Protein 1S6D (pdb70)

Organism: Helianthus annuus (NCBI:txid4232)

Secondary structure (DSSP, 8-state):
-------SSSHHHHHHHT-STTHHHHHHTTTTSS----SSS------SHHHHHHHHHS-GGGSSHHHHHHTTSTT-SSTHHHHHHHHHHHHHHTTSSSS-S--

Structure (mmCIF, N/CA/C/O backbone):
data_1S6D
#
_entry.id   1S6D
#
loop_
_atom_site.group_PDB
_atom_site.id
_atom_site.type_symbol
_atom_site.label_atom_id
_atom_site.label_alt_id
_atom_site.label_comp_id
_atom_site.label_asym_id
_atom_site.label_entity_id
_atom_site.label_seq_id
_atom_site.pdbx_PDB_ins_code
_atom_site.Cartn_x
_atom_site.Cartn_y
_atom_site.Cartn_z
_atom_site.occupancy
_atom_site.B_iso_or_equiv
_atom_site.auth_seq_id
_atom_site.auth_comp_id
_atom_site.auth_asym_id
_atom_site.auth_atom_id
_atom_site.pdbx_PDB_model_num
ATOM 1 N N . PRO A 1 1 ? 0.098 -8.539 14.128 1.00 0.00 1 PRO A N 1
ATOM 2 C CA . PRO A 1 1 ? -0.387 -7.532 13.142 1.00 0.00 1 PRO A CA 1
ATOM 3 C C . PRO A 1 1 ? 0.216 -7.733 11.758 1.00 0.00 1 PRO A C 1
ATOM 4 O O . PRO A 1 1 ? -0.416 -7.407 10.765 1.00 0.00 1 PRO A O 1
ATOM 15 N N . TYR A 1 2 ? 1.435 -8.250 11.698 1.00 0.00 2 TYR A N 1
ATOM 16 C CA . TYR A 1 2 ? 2.167 -8.492 10.475 1.00 0.00 2 TYR A CA 1
ATOM 17 C C . TYR A 1 2 ? 2.995 -9.765 10.571 1.00 0.00 2 TYR A C 1
ATOM 18 O O . TYR A 1 2 ? 2.892 -10.494 11.555 1.00 0.00 2 TYR A O 1
ATOM 36 N N . GLY A 1 3 ? 3.838 -9.975 9.567 1.00 0.00 3 GLY A N 1
ATOM 37 C CA . GLY A 1 3 ? 4.763 -11.086 9.548 1.00 0.00 3 GLY A CA 1
ATOM 38 C C . GLY A 1 3 ? 6.133 -10.707 9.023 1.00 0.00 3 GLY A C 1
ATOM 39 O O . GLY A 1 3 ? 6.430 -9.547 8.756 1.00 0.00 3 GLY A O 1
ATOM 43 N N . ARG A 1 4 ? 6.996 -11.693 8.826 1.00 0.00 4 ARG A N 1
ATOM 44 C CA . ARG A 1 4 ? 8.339 -11.453 8.317 1.00 0.00 4 ARG A CA 1
ATOM 45 C C . ARG A 1 4 ? 8.606 -12.348 7.124 1.00 0.00 4 ARG A C 1
ATOM 46 O O . ARG A 1 4 ? 8.681 -13.556 7.256 1.00 0.00 4 ARG A O 1
ATOM 67 N N . GLY A 1 5 ? 8.770 -11.746 5.955 1.00 0.00 5 GLY A N 1
ATOM 68 C CA . GLY A 1 5 ? 9.024 -12.498 4.736 1.00 0.00 5 GLY A CA 1
ATOM 69 C C . GLY A 1 5 ? 9.664 -11.611 3.694 1.00 0.00 5 GLY A C 1
ATOM 70 O O . GLY A 1 5 ? 8.994 -10.779 3.084 1.00 0.00 5 GLY A O 1
ATOM 74 N N . ARG A 1 6 ? 10.991 -11.702 3.571 1.00 0.00 6 ARG A N 1
ATOM 75 C CA . ARG A 1 6 ? 11.729 -10.936 2.572 1.00 0.00 6 ARG A CA 1
ATOM 76 C C . ARG A 1 6 ? 11.890 -11.724 1.289 1.00 0.00 6 ARG A C 1
ATOM 77 O O . ARG A 1 6 ? 11.825 -12.947 1.310 1.00 0.00 6 ARG A O 1
ATOM 98 N N . THR A 1 7 ? 12.152 -11.013 0.201 1.00 0.00 7 THR A N 1
ATOM 99 C CA . THR A 1 7 ? 12.339 -11.624 -1.108 1.00 0.00 7 THR A CA 1
ATOM 100 C C . THR A 1 7 ? 12.689 -10.563 -2.137 1.00 0.00 7 THR A C 1
ATOM 101 O O . THR A 1 7 ? 12.443 -9.374 -1.910 1.00 0.00 7 THR A O 1
ATOM 112 N N . GLU A 1 8 ? 13.308 -10.986 -3.230 1.00 0.00 8 GLU A N 1
ATOM 113 C CA . GLU A 1 8 ? 13.687 -10.101 -4.312 1.00 0.00 8 GLU A CA 1
ATOM 114 C C . GLU A 1 8 ? 12.454 -9.429 -4.916 1.00 0.00 8 GLU A C 1
ATOM 115 O O . GLU A 1 8 ? 11.294 -9.728 -4.596 1.00 0.00 8 GLU A O 1
ATOM 127 N N . SER A 1 9 ? 12.698 -8.477 -5.807 1.00 0.00 9 SER A N 1
ATOM 128 C CA . SER A 1 9 ? 11.637 -7.747 -6.469 1.00 0.00 9 SER A CA 1
ATOM 129 C C . SER A 1 9 ? 10.698 -8.716 -7.181 1.00 0.00 9 SER A C 1
ATOM 130 O O . SER A 1 9 ? 11.122 -9.598 -7.922 1.00 0.00 9 SER A O 1
ATOM 138 N N . GLY A 1 10 ? 9.398 -8.548 -6.967 1.00 0.00 10 GLY A N 1
ATOM 139 C CA . GLY A 1 10 ? 8.418 -9.421 -7.580 1.00 0.00 10 GLY A CA 1
ATOM 140 C C . GLY A 1 10 ? 7.077 -8.777 -7.481 1.00 0.00 10 GLY A C 1
ATOM 141 O O . GLY A 1 10 ? 6.790 -7.909 -8.288 1.00 0.00 10 GLY A O 1
ATOM 145 N N . CYS A 1 11 ? 6.260 -9.154 -6.490 1.00 0.00 11 CYS A N 1
ATOM 146 C CA . CYS A 1 11 ? 4.909 -8.640 -6.312 1.00 0.00 11 CYS A CA 1
ATOM 147 C C . CYS A 1 11 ? 4.890 -7.141 -6.459 1.00 0.00 11 CYS A C 1
ATOM 148 O O . CYS A 1 11 ? 4.126 -6.662 -7.254 1.00 0.00 11 CYS A O 1
ATOM 155 N N . TYR A 1 12 ? 5.803 -6.435 -5.797 1.00 0.00 12 TYR A N 1
ATOM 156 C CA . TYR A 1 12 ? 6.008 -5.008 -5.966 1.00 0.00 12 TYR A CA 1
ATOM 157 C C . TYR A 1 12 ? 5.983 -4.539 -7.411 1.00 0.00 12 TYR A C 1
ATOM 158 O O . TYR A 1 12 ? 5.201 -3.670 -7.755 1.00 0.00 12 TYR A O 1
ATOM 176 N N . GLN A 1 13 ? 6.795 -5.176 -8.248 1.00 0.00 13 GLN A N 1
ATOM 177 C CA . GLN A 1 13 ? 6.811 -4.895 -9.665 1.00 0.00 13 GLN A CA 1
ATOM 178 C C . GLN A 1 13 ? 5.441 -5.142 -10.308 1.00 0.00 13 GLN A C 1
ATOM 179 O O . GLN A 1 13 ? 5.006 -4.435 -11.193 1.00 0.00 13 GLN A O 1
ATOM 193 N N . GLN A 1 14 ? 4.739 -6.189 -9.891 1.00 0.00 14 GLN A N 1
ATOM 194 C CA . GLN A 1 14 ? 3.377 -6.426 -10.343 1.00 0.00 14 GLN A CA 1
ATOM 195 C C . GLN A 1 14 ? 2.356 -5.482 -9.707 1.00 0.00 14 GLN A C 1
ATOM 196 O O . GLN A 1 14 ? 1.222 -5.400 -10.153 1.00 0.00 14 GLN A O 1
ATOM 210 N N . MET A 1 15 ? 2.736 -4.794 -8.641 1.00 0.00 15 MET A N 1
ATOM 211 C CA . MET A 1 15 ? 1.905 -3.888 -7.911 1.00 0.00 15 MET A CA 1
ATOM 212 C C . MET A 1 15 ? 1.786 -2.617 -8.677 1.00 0.00 15 MET A C 1
ATOM 213 O O . MET A 1 15 ? 0.679 -2.231 -8.911 1.00 0.00 15 MET A O 1
ATOM 227 N N . GLU A 1 16 ? 2.864 -1.926 -9.001 1.00 0.00 16 GLU A N 1
ATOM 228 C CA . GLU A 1 16 ? 2.813 -0.688 -9.775 1.00 0.00 16 GLU A CA 1
ATOM 229 C C . GLU A 1 16 ? 1.972 -0.839 -11.044 1.00 0.00 16 GLU A C 1
ATOM 230 O O . GLU A 1 16 ? 1.174 0.034 -11.377 1.00 0.00 16 GLU A O 1
ATOM 242 N N . GLU A 1 17 ? 2.079 -2.002 -11.695 1.00 0.00 17 GLU A N 1
ATOM 243 C CA . GLU A 1 17 ? 1.297 -2.295 -12.883 1.00 0.00 17 GLU A CA 1
ATOM 244 C C . GLU A 1 17 ? -0.188 -2.451 -12.555 1.00 0.00 17 GLU A C 1
ATOM 245 O O . GLU A 1 17 ? -1.066 -2.190 -13.377 1.00 0.00 17 GLU A O 1
ATOM 257 N N . ALA A 1 18 ? -0.489 -2.857 -11.326 1.00 0.00 18 ALA A N 1
ATOM 258 C CA . ALA A 1 18 ? -1.830 -3.005 -10.830 1.00 0.00 18 ALA A CA 1
ATOM 259 C C . ALA A 1 18 ? -2.000 -2.305 -9.505 1.00 0.00 18 ALA A C 1
ATOM 260 O O . ALA A 1 18 ? -2.447 -2.948 -8.561 1.00 0.00 18 ALA A O 1
ATOM 267 N N . GLU A 1 19 ? -1.633 -1.026 -9.409 1.00 0.00 19 GLU A N 1
ATOM 268 C CA . GLU A 1 19 ? -1.644 -0.230 -8.191 1.00 0.00 19 GLU A CA 1
ATOM 269 C C . GLU A 1 19 ? -2.885 -0.533 -7.348 1.00 0.00 19 GLU A C 1
ATOM 270 O O . GLU A 1 19 ? -3.976 0.018 -7.540 1.00 0.00 19 GLU A O 1
ATOM 282 N N . MET A 1 20 ? -2.735 -1.480 -6.421 1.00 0.00 20 MET A N 1
ATOM 283 C CA . MET A 1 20 ? -3.870 -2.034 -5.716 1.00 0.00 20 MET A CA 1
ATOM 284 C C . MET A 1 20 ? -4.039 -1.154 -4.505 1.00 0.00 20 MET A C 1
ATOM 285 O O . MET A 1 20 ? -5.128 -0.698 -4.176 1.00 0.00 20 MET A O 1
ATOM 299 N N . LEU A 1 21 ? -2.926 -0.832 -3.840 1.00 0.00 21 LEU A N 1
ATOM 300 C CA . LEU A 1 21 ? -2.935 -0.060 -2.627 1.00 0.00 21 LEU A CA 1
ATOM 301 C C . LEU A 1 21 ? -2.492 1.335 -2.988 1.00 0.00 21 LEU A C 1
ATOM 302 O O . LEU A 1 21 ? -1.609 1.908 -2.369 1.00 0.00 21 LEU A O 1
ATOM 318 N N . ASN A 1 22 ? -3.153 1.898 -3.995 1.00 0.00 22 ASN A N 1
ATOM 319 C CA . ASN A 1 22 ? -2.865 3.250 -4.421 1.00 0.00 22 ASN A CA 1
ATOM 320 C C . ASN A 1 22 ? -4.065 4.144 -4.151 1.00 0.00 22 ASN A C 1
ATOM 321 O O . ASN A 1 22 ? -3.949 5.278 -3.698 1.00 0.00 22 ASN A O 1
ATOM 332 N N . HIS A 1 23 ? -5.261 3.590 -4.354 1.00 0.00 23 HIS A N 1
ATOM 333 C CA . HIS A 1 23 ? -6.488 4.334 -4.174 1.00 0.00 23 HIS A CA 1
ATOM 334 C C . HIS A 1 23 ? -6.872 4.333 -2.708 1.00 0.00 23 HIS A C 1
ATOM 335 O O . HIS A 1 23 ? -7.187 5.384 -2.160 1.00 0.00 23 HIS A O 1
ATOM 350 N N . CYS A 1 24 ? -6.781 3.159 -2.065 1.00 0.00 24 CYS A N 1
ATOM 351 C CA . CYS A 1 24 ? -7.010 3.061 -0.638 1.00 0.00 24 CYS A CA 1
ATOM 352 C C . CYS A 1 24 ? -5.998 3.912 0.116 1.00 0.00 24 CYS A C 1
ATOM 353 O O . CYS A 1 24 ? -6.240 4.225 1.259 1.00 0.00 24 CYS A O 1
ATOM 360 N N . GLY A 1 25 ? -4.897 4.305 -0.521 1.00 0.00 25 GLY A N 1
ATOM 361 C CA . GLY A 1 25 ? -3.921 5.177 0.049 1.00 0.00 25 GLY A CA 1
ATOM 362 C C . GLY A 1 25 ? -4.407 6.597 0.087 1.00 0.00 25 GLY A C 1
ATOM 363 O O . GLY A 1 25 ? -4.225 7.220 1.108 1.00 0.00 25 GLY A O 1
ATOM 367 N N . MET A 1 26 ? -5.056 7.098 -0.960 1.00 0.00 26 MET A N 1
ATOM 368 C CA . MET A 1 26 ? -5.557 8.456 -1.017 1.00 0.00 26 MET A CA 1
ATOM 369 C C . MET A 1 26 ? -6.495 8.732 0.131 1.00 0.00 26 MET A C 1
ATOM 370 O O . MET A 1 26 ? -6.359 9.761 0.747 1.00 0.00 26 MET A O 1
ATOM 384 N N . TYR A 1 27 ? -7.372 7.792 0.474 1.00 0.00 27 TYR A N 1
ATOM 385 C CA . TYR A 1 27 ? -8.283 7.918 1.597 1.00 0.00 27 TYR A CA 1
ATOM 386 C C . TYR A 1 27 ? -7.544 8.145 2.912 1.00 0.00 27 TYR A C 1
ATOM 387 O O . TYR A 1 27 ? -8.003 8.860 3.793 1.00 0.00 27 TYR A O 1
ATOM 405 N N . LEU A 1 28 ? -6.362 7.553 3.032 1.00 0.00 28 LEU A N 1
ATOM 406 C CA . LEU A 1 28 ? -5.549 7.663 4.222 1.00 0.00 28 LEU A CA 1
ATOM 407 C C . LEU A 1 28 ? -4.615 8.849 4.072 1.00 0.00 28 LEU A C 1
ATOM 408 O O . LEU A 1 28 ? -4.262 9.462 5.063 1.00 0.00 28 LEU A O 1
ATOM 424 N N . MET A 1 29 ? -4.280 9.231 2.842 1.00 0.00 29 MET A N 1
ATOM 425 C CA . MET A 1 29 ? -3.439 10.343 2.492 1.00 0.00 29 MET A CA 1
ATOM 426 C C . MET A 1 29 ? -4.241 11.605 2.243 1.00 0.00 29 MET A C 1
ATOM 427 O O . MET A 1 29 ? -3.689 12.612 1.816 1.00 0.00 29 MET A O 1
ATOM 441 N N . LYS A 1 30 ? -5.533 11.564 2.548 1.00 0.00 30 LYS A N 1
ATOM 442 C CA . LYS A 1 30 ? -6.418 12.681 2.342 1.00 0.00 30 LYS A CA 1
ATOM 443 C C . LYS A 1 30 ? -6.367 13.545 3.582 1.00 0.00 30 LYS A C 1
ATOM 444 O O . LYS A 1 30 ? -6.736 14.694 3.552 1.00 0.00 30 LYS A O 1
ATOM 463 N N . ASN A 1 31 ? -5.901 13.024 4.708 1.00 0.00 31 ASN A N 1
ATOM 464 C CA . ASN A 1 31 ? -5.711 13.807 5.912 1.00 0.00 31 ASN A CA 1
ATOM 465 C C . ASN A 1 31 ? -4.229 13.982 6.203 1.00 0.00 31 ASN A C 1
ATOM 466 O O . ASN A 1 31 ? -3.865 14.676 7.148 1.00 0.00 31 ASN A O 1
ATOM 477 N N . LEU A 1 32 ? -3.376 13.287 5.443 1.00 0.00 32 LEU A N 1
ATOM 478 C CA . LEU A 1 32 ? -1.945 13.402 5.604 1.00 0.00 32 LEU A CA 1
ATOM 479 C C . LEU A 1 32 ? -1.419 14.668 4.930 1.00 0.00 32 LEU A C 1
ATOM 480 O O . LEU A 1 32 ? -0.342 15.140 5.272 1.00 0.00 32 LEU A O 1
ATOM 496 N N . GLY A 1 33 ? -2.193 15.238 4.007 1.00 0.00 33 GLY A N 1
ATOM 497 C CA . GLY A 1 33 ? -1.822 16.447 3.305 1.00 0.00 33 GLY A CA 1
ATOM 498 C C . GLY A 1 33 ? -2.969 16.941 2.449 1.00 0.00 33 GLY A C 1
ATOM 499 O O . GLY A 1 33 ? -2.969 16.762 1.237 1.00 0.00 33 GLY A O 1
ATOM 503 N N . GLU A 1 34 ? -3.961 17.556 3.087 1.00 0.00 34 GLU A N 1
ATOM 504 C CA . GLU A 1 34 ? -5.097 18.112 2.369 1.00 0.00 34 GLU A CA 1
ATOM 505 C C . GLU A 1 34 ? -5.700 19.252 3.153 1.00 0.00 34 GLU A C 1
ATOM 506 O O . GLU A 1 34 ? -5.822 19.159 4.380 1.00 0.00 34 GLU A O 1
ATOM 518 N N . ARG A 1 35 ? -5.968 20.369 2.469 1.00 0.00 35 ARG A N 1
ATOM 519 C CA . ARG A 1 35 ? -6.561 21.544 3.078 1.00 0.00 35 ARG A CA 1
ATOM 520 C C . ARG A 1 35 ? -7.886 21.162 3.731 1.00 0.00 35 ARG A C 1
ATOM 521 O O . ARG A 1 35 ? -8.922 21.246 3.097 1.00 0.00 35 ARG A O 1
ATOM 542 N N . SER A 1 36 ? -7.847 20.850 5.028 1.00 0.00 36 SER A N 1
ATOM 543 C CA . SER A 1 36 ? -9.035 20.428 5.751 1.00 0.00 36 SER A CA 1
ATOM 544 C C . SER A 1 36 ? -10.101 21.499 5.623 1.00 0.00 36 SER A C 1
ATOM 545 O O . SER A 1 36 ? -11.275 21.162 5.543 1.00 0.00 36 SER A O 1
ATOM 553 N N . GLN A 1 37 ? -9.668 22.776 5.580 1.00 0.00 37 GLN A N 1
ATOM 554 C CA . GLN A 1 37 ? -10.548 23.905 5.368 1.00 0.00 37 GLN A CA 1
ATOM 555 C C . GLN A 1 37 ? -11.660 23.580 4.366 1.00 0.00 37 GLN A C 1
ATOM 556 O O . GLN A 1 37 ? -11.419 23.226 3.217 1.00 0.00 37 GLN A O 1
ATOM 570 N N . VAL A 1 38 ? -12.895 23.681 4.828 1.00 0.00 38 VAL A N 1
ATOM 571 C CA . VAL A 1 38 ? -14.047 23.338 4.019 1.00 0.00 38 VAL A CA 1
ATOM 572 C C . VAL A 1 38 ? -15.149 24.332 4.336 1.00 0.00 38 VAL A C 1
ATOM 573 O O . VAL A 1 38 ? -15.541 24.528 5.481 1.00 0.00 38 VAL A O 1
ATOM 586 N N . SER A 1 39 ? -15.549 25.093 3.327 1.00 0.00 39 SER A N 1
ATOM 587 C CA . SER A 1 39 ? -16.661 26.024 3.468 1.00 0.00 39 SER A CA 1
ATOM 588 C C . SER A 1 39 ? -17.997 25.276 3.558 1.00 0.00 39 SER A C 1
ATOM 589 O O . SER A 1 39 ? -18.781 25.521 4.480 1.00 0.00 39 SER A O 1
ATOM 597 N N . PRO A 1 40 ? -18.299 24.430 2.542 1.00 0.00 40 PRO A N 1
ATOM 598 C CA . PRO A 1 40 ? -19.538 23.684 2.483 1.00 0.00 40 PRO A CA 1
ATOM 599 C C . PRO A 1 40 ? -19.522 22.544 3.482 1.00 0.00 40 PRO A C 1
ATOM 600 O O . PRO A 1 40 ? -18.737 22.545 4.416 1.00 0.00 40 PRO A O 1
ATOM 611 N N . ARG A 1 41 ? -20.456 21.598 3.314 1.00 0.00 41 ARG A N 1
ATOM 612 C CA . ARG A 1 41 ? -20.543 20.425 4.154 1.00 0.00 41 ARG A CA 1
ATOM 613 C C . ARG A 1 41 ? -19.172 19.776 4.241 1.00 0.00 41 ARG A C 1
ATOM 614 O O . ARG A 1 41 ? -18.458 19.979 5.210 1.00 0.00 41 ARG A O 1
ATOM 635 N N . MET A 1 42 ? -18.854 18.946 3.254 1.00 0.00 42 MET A N 1
ATOM 636 C CA . MET A 1 42 ? -17.642 18.154 3.254 1.00 0.00 42 MET A CA 1
ATOM 637 C C . MET A 1 42 ? -17.291 17.811 1.829 1.00 0.00 42 MET A C 1
ATOM 638 O O . MET A 1 42 ? -17.833 18.459 0.926 1.00 0.00 42 MET A O 1
ATOM 652 N N . ARG A 1 43 ? -16.451 16.795 1.628 1.00 0.00 43 ARG A N 1
ATOM 653 C CA . ARG A 1 43 ? -16.013 16.299 0.338 1.00 0.00 43 ARG A CA 1
ATOM 654 C C . ARG A 1 43 ? -14.830 15.371 0.476 1.00 0.00 43 ARG A C 1
ATOM 655 O O . ARG A 1 43 ? -13.787 15.792 0.966 1.00 0.00 43 ARG A O 1
ATOM 676 N N . GLU A 1 44 ? -14.950 14.190 -0.122 1.00 0.00 44 GLU A N 1
ATOM 677 C CA . GLU A 1 44 ? -13.927 13.156 -0.018 1.00 0.00 44 GLU A CA 1
ATOM 678 C C . GLU A 1 44 ? -14.451 11.842 -0.573 1.00 0.00 44 GLU A C 1
ATOM 679 O O . GLU A 1 44 ? -15.452 11.295 -0.116 1.00 0.00 44 GLU A O 1
ATOM 691 N N . GLU A 1 45 ? -13.841 11.390 -1.662 1.00 0.00 45 GLU A N 1
ATOM 692 C CA . GLU A 1 45 ? -14.199 10.112 -2.257 1.00 0.00 45 GLU A CA 1
ATOM 693 C C . GLU A 1 45 ? -13.927 8.929 -1.315 1.00 0.00 45 GLU A C 1
ATOM 694 O O . GLU A 1 45 ? -13.469 9.068 -0.186 1.00 0.00 45 GLU A O 1
ATOM 706 N N . ASP A 1 46 ? -14.139 7.715 -1.818 1.00 0.00 46 ASP A N 1
ATOM 707 C CA . ASP A 1 46 ? -13.926 6.509 -1.041 1.00 0.00 46 ASP A CA 1
ATOM 708 C C . ASP A 1 46 ? -13.642 5.353 -1.982 1.00 0.00 46 ASP A C 1
ATOM 709 O O . ASP A 1 46 ? -14.510 4.872 -2.715 1.00 0.00 46 ASP A O 1
ATOM 718 N N . HIS A 1 47 ? -12.380 4.939 -2.067 1.00 0.00 47 HIS A N 1
ATOM 719 C CA . HIS A 1 47 ? -11.994 3.832 -2.923 1.00 0.00 47 HIS A CA 1
ATOM 720 C C . HIS A 1 47 ? -11.518 2.697 -2.046 1.00 0.00 47 HIS A C 1
ATOM 721 O O . HIS A 1 47 ? -10.316 2.445 -1.965 1.00 0.00 47 HIS A O 1
ATOM 736 N N . LYS A 1 48 ? -12.463 1.966 -1.461 1.00 0.00 48 LYS A N 1
ATOM 737 C CA . LYS A 1 48 ? -12.161 0.799 -0.641 1.00 0.00 48 LYS A CA 1
ATOM 738 C C . LYS A 1 48 ? -12.455 -0.486 -1.390 1.00 0.00 48 LYS A C 1
ATOM 739 O O . LYS A 1 48 ? -12.031 -1.559 -0.984 1.00 0.00 48 LYS A O 1
ATOM 758 N N . GLN A 1 49 ? -13.100 -0.360 -2.549 1.00 0.00 49 GLN A N 1
ATOM 759 C CA . GLN A 1 49 ? -13.413 -1.489 -3.389 1.00 0.00 49 GLN A CA 1
ATOM 760 C C . GLN A 1 49 ? -12.442 -1.561 -4.550 1.00 0.00 49 GLN A C 1
ATOM 761 O O . GLN A 1 49 ? -12.261 -2.627 -5.096 1.00 0.00 49 GLN A O 1
ATOM 775 N N . LEU A 1 50 ? -11.781 -0.453 -4.899 1.00 0.00 50 LEU A N 1
ATOM 776 C CA . LEU A 1 50 ? -10.788 -0.434 -5.953 1.00 0.00 50 LEU A CA 1
ATOM 777 C C . LEU A 1 50 ? -9.482 -1.031 -5.434 1.00 0.00 50 LEU A C 1
ATOM 778 O O . LEU A 1 50 ? -8.733 -1.614 -6.185 1.00 0.00 50 LEU A O 1
ATOM 794 N N . CYS A 1 51 ? -9.208 -0.920 -4.135 1.00 0.00 51 CYS A N 1
ATOM 795 C CA . CYS A 1 51 ? -8.035 -1.522 -3.548 1.00 0.00 51 CYS A CA 1
ATOM 796 C C . CYS A 1 51 ? -8.293 -2.987 -3.308 1.00 0.00 51 CYS A C 1
ATOM 797 O O . CYS A 1 51 ? -7.556 -3.797 -3.856 1.00 0.00 51 CYS A O 1
ATOM 804 N N . CYS A 1 52 ? -9.395 -3.321 -2.614 1.00 0.00 52 CYS A N 1
ATOM 805 C CA . CYS A 1 52 ? -9.765 -4.707 -2.358 1.00 0.00 52 CYS A CA 1
ATOM 806 C C . CYS A 1 52 ? -9.931 -5.473 -3.678 1.00 0.00 52 CYS A C 1
ATOM 807 O O . CYS A 1 52 ? -9.902 -6.697 -3.694 1.00 0.00 52 CYS A O 1
ATOM 814 N N . MET A 1 53 ? -10.084 -4.734 -4.785 1.00 0.00 53 MET A N 1
ATOM 815 C CA . MET A 1 53 ? -10.191 -5.279 -6.104 1.00 0.00 53 MET A CA 1
ATOM 816 C C . MET A 1 53 ? -8.845 -5.763 -6.579 1.00 0.00 53 MET A C 1
ATOM 817 O O . MET A 1 53 ? -8.609 -6.957 -6.566 1.00 0.00 53 MET A O 1
ATOM 831 N N . GLN A 1 54 ? -7.976 -4.864 -7.051 1.00 0.00 54 GLN A N 1
ATOM 832 C CA . GLN A 1 54 ? -6.697 -5.229 -7.621 1.00 0.00 54 GLN A CA 1
ATOM 833 C C . GLN A 1 54 ? -5.917 -6.099 -6.663 1.00 0.00 54 GLN A C 1
ATOM 834 O O . GLN A 1 54 ? -5.237 -7.007 -7.111 1.00 0.00 54 GLN A O 1
ATOM 848 N N . LEU A 1 55 ? -6.082 -5.880 -5.357 1.00 0.00 55 LEU A N 1
ATOM 849 C CA . LEU A 1 55 ? -5.478 -6.721 -4.352 1.00 0.00 55 LEU A CA 1
ATOM 850 C C . LEU A 1 55 ? -5.758 -8.203 -4.595 1.00 0.00 55 LEU A C 1
ATOM 851 O O . LEU A 1 55 ? -4.885 -9.030 -4.384 1.00 0.00 55 LEU A O 1
ATOM 867 N N . LYS A 1 56 ? -6.943 -8.528 -5.109 1.00 0.00 56 LYS A N 1
ATOM 868 C CA . LYS A 1 56 ? -7.294 -9.858 -5.550 1.00 0.00 56 LYS A CA 1
ATOM 869 C C . LYS A 1 56 ? -6.600 -10.231 -6.854 1.00 0.00 56 LYS A C 1
ATOM 870 O O . LYS A 1 56 ? -6.210 -11.377 -7.008 1.00 0.00 56 LYS A O 1
ATOM 889 N N . ASN A 1 57 ? -6.529 -9.316 -7.821 1.00 0.00 57 ASN A N 1
ATOM 890 C CA . ASN A 1 57 ? -5.765 -9.536 -9.040 1.00 0.00 57 ASN A CA 1
ATOM 891 C C . ASN A 1 57 ? -4.348 -10.052 -8.763 1.00 0.00 57 ASN A C 1
ATOM 892 O O . ASN A 1 57 ? -3.766 -10.718 -9.613 1.00 0.00 57 ASN A O 1
ATOM 903 N N . LEU A 1 58 ? -3.794 -9.692 -7.603 1.00 0.00 58 LEU A N 1
ATOM 904 C CA . LEU A 1 58 ? -2.516 -10.184 -7.172 1.00 0.00 58 LEU A CA 1
ATOM 905 C C . LEU A 1 58 ? -2.606 -11.587 -6.572 1.00 0.00 58 LEU A C 1
ATOM 906 O O . LEU A 1 58 ? -3.664 -12.129 -6.276 1.00 0.00 58 LEU A O 1
ATOM 922 N N . ASP A 1 59 ? -1.450 -12.207 -6.391 1.00 0.00 59 ASP A N 1
ATOM 923 C CA . ASP A 1 59 ? -1.407 -13.540 -5.825 1.00 0.00 59 ASP A CA 1
ATOM 924 C C . ASP A 1 59 ? -1.600 -13.445 -4.331 1.00 0.00 59 ASP A C 1
ATOM 925 O O . ASP A 1 59 ? -1.165 -12.464 -3.733 1.00 0.00 59 ASP A O 1
ATOM 934 N N . GLU A 1 60 ? -2.123 -14.489 -3.694 1.00 0.00 60 GLU A N 1
ATOM 935 C CA . GLU A 1 60 ? -2.277 -14.533 -2.245 1.00 0.00 60 GLU A CA 1
ATOM 936 C C . GLU A 1 60 ? -0.928 -14.426 -1.535 1.00 0.00 60 GLU A C 1
ATOM 937 O O . GLU A 1 60 ? -0.828 -13.973 -0.398 1.00 0.00 60 GLU A O 1
ATOM 949 N N . LYS A 1 61 ? 0.151 -14.763 -2.250 1.00 0.00 61 LYS A N 1
ATOM 950 C CA . LYS A 1 61 ? 1.495 -14.610 -1.745 1.00 0.00 61 LYS A CA 1
ATOM 951 C C . LYS A 1 61 ? 2.008 -13.197 -1.934 1.00 0.00 61 LYS A C 1
ATOM 952 O O . LYS A 1 61 ? 3.056 -12.882 -1.417 1.00 0.00 61 LYS A O 1
ATOM 971 N N . CYS A 1 62 ? 1.340 -12.364 -2.716 1.00 0.00 62 CYS A N 1
ATOM 972 C CA . CYS A 1 62 ? 1.615 -10.964 -2.915 1.00 0.00 62 CYS A CA 1
ATOM 973 C C . CYS A 1 62 ? 0.706 -10.111 -2.033 1.00 0.00 62 CYS A C 1
ATOM 974 O O . CYS A 1 62 ? 0.680 -8.891 -2.121 1.00 0.00 62 CYS A O 1
ATOM 981 N N . MET A 1 63 ? -0.007 -10.722 -1.102 1.00 0.00 63 MET A N 1
ATOM 982 C CA . MET A 1 63 ? -0.906 -10.013 -0.231 1.00 0.00 63 MET A CA 1
ATOM 983 C C . MET A 1 63 ? -0.330 -9.955 1.167 1.00 0.00 63 MET A C 1
ATOM 984 O O . MET A 1 63 ? -0.885 -10.424 2.129 1.00 0.00 63 MET A O 1
ATOM 998 N N . CYS A 1 64 ? 0.847 -9.389 1.329 1.00 0.00 64 CYS A N 1
ATOM 999 C CA . CYS A 1 64 ? 1.537 -9.322 2.611 1.00 0.00 64 CYS A CA 1
ATOM 1000 C C . CYS A 1 64 ? 2.936 -8.786 2.356 1.00 0.00 64 CYS A C 1
ATOM 1001 O O . CYS A 1 64 ? 3.278 -7.734 2.893 1.00 0.00 64 CYS A O 1
ATOM 1008 N N . PRO A 1 65 ? 3.718 -9.479 1.502 1.00 0.00 65 PRO A N 1
ATOM 1009 C CA . PRO A 1 65 ? 5.077 -9.077 1.193 1.00 0.00 65 PRO A CA 1
ATOM 1010 C C . PRO A 1 65 ? 5.083 -7.913 0.222 1.00 0.00 65 PRO A C 1
ATOM 1011 O O . PRO A 1 65 ? 5.934 -7.039 0.295 1.00 0.00 65 PRO A O 1
ATOM 1022 N N . ALA A 1 66 ? 4.111 -7.885 -0.684 1.00 0.00 66 ALA A N 1
ATOM 1023 C CA . ALA A 1 66 ? 3.986 -6.827 -1.630 1.00 0.00 66 ALA A CA 1
ATOM 1024 C C . ALA A 1 66 ? 3.616 -5.569 -0.888 1.00 0.00 66 ALA A C 1
ATOM 1025 O O . ALA A 1 66 ? 4.308 -4.592 -1.068 1.00 0.00 66 ALA A O 1
ATOM 1032 N N . ILE A 1 67 ? 2.568 -5.579 -0.065 1.00 0.00 67 ILE A N 1
ATOM 1033 C CA . ILE A 1 67 ? 2.122 -4.417 0.684 1.00 0.00 67 ILE A CA 1
ATOM 1034 C C . ILE A 1 67 ? 3.318 -3.627 1.187 1.00 0.00 67 ILE A C 1
ATOM 1035 O O . ILE A 1 67 ? 3.425 -2.458 0.898 1.00 0.00 67 ILE A O 1
ATOM 1051 N N . MET A 1 68 ? 4.261 -4.261 1.870 1.00 0.00 68 MET A N 1
ATOM 1052 C CA . MET A 1 68 ? 5.474 -3.598 2.303 1.00 0.00 68 MET A CA 1
ATOM 1053 C C . MET A 1 68 ? 6.083 -2.719 1.219 1.00 0.00 68 MET A C 1
ATOM 1054 O O . MET A 1 68 ? 6.251 -1.526 1.455 1.00 0.00 68 MET A O 1
ATOM 1068 N N . MET A 1 69 ? 6.347 -3.317 0.059 1.00 0.00 69 MET A N 1
ATOM 1069 C CA . MET A 1 69 ? 6.835 -2.615 -1.096 1.00 0.00 69 MET A CA 1
ATOM 1070 C C . MET A 1 69 ? 5.881 -1.552 -1.628 1.00 0.00 69 MET A C 1
ATOM 1071 O O . MET A 1 69 ? 6.288 -0.548 -2.192 1.00 0.00 69 MET A O 1
ATOM 1085 N N . MET A 1 70 ? 4.580 -1.744 -1.471 1.00 0.00 70 MET A N 1
ATOM 1086 C CA . MET A 1 70 ? 3.582 -0.773 -1.844 1.00 0.00 70 MET A CA 1
ATOM 1087 C C . MET A 1 70 ? 3.859 0.563 -1.180 1.00 0.00 70 MET A C 1
ATOM 1088 O O . MET A 1 70 ? 3.605 1.593 -1.769 1.00 0.00 70 MET A O 1
ATOM 1102 N N . LEU A 1 71 ? 4.313 0.547 0.076 1.00 0.00 71 LEU A N 1
ATOM 1103 C CA . LEU A 1 71 ? 4.579 1.745 0.826 1.00 0.00 71 LEU A CA 1
ATOM 1104 C C . LEU A 1 71 ? 6.028 2.151 0.587 1.00 0.00 71 LEU A C 1
ATOM 1105 O O . LEU A 1 71 ? 6.618 2.836 1.406 1.00 0.00 71 LEU A O 1
ATOM 1121 N N . ASN A 1 72 ? 6.642 1.640 -0.470 1.00 0.00 72 ASN A N 1
ATOM 1122 C CA . ASN A 1 72 ? 7.987 1.963 -0.880 1.00 0.00 72 ASN A CA 1
ATOM 1123 C C . ASN A 1 72 ? 8.002 2.559 -2.275 1.00 0.00 72 ASN A C 1
ATOM 1124 O O . ASN A 1 72 ? 9.070 2.904 -2.775 1.00 0.00 72 ASN A O 1
ATOM 1135 N N . GLU A 1 73 ? 6.829 2.636 -2.905 1.00 0.00 73 GLU A N 1
ATOM 1136 C CA . GLU A 1 73 ? 6.714 3.179 -4.227 1.00 0.00 73 GLU A CA 1
ATOM 1137 C C . GLU A 1 73 ? 7.008 4.678 -4.231 1.00 0.00 73 GLU A C 1
ATOM 1138 O O . GLU A 1 73 ? 7.172 5.302 -3.170 1.00 0.00 73 GLU A O 1
ATOM 1150 N N . PRO A 1 74 ? 7.019 5.300 -5.421 1.00 0.00 74 PRO A N 1
ATOM 1151 C CA . PRO A 1 74 ? 7.224 6.726 -5.582 1.00 0.00 74 PRO A CA 1
ATOM 1152 C C . PRO A 1 74 ? 6.014 7.542 -5.143 1.00 0.00 74 PRO A C 1
ATOM 1153 O O . PRO A 1 74 ? 5.647 8.543 -5.751 1.00 0.00 74 PRO A O 1
ATOM 1164 N N . MET A 1 75 ? 5.400 7.150 -4.038 1.00 0.00 75 MET A N 1
ATOM 1165 C CA . MET A 1 75 ? 4.260 7.820 -3.505 1.00 0.00 75 MET A CA 1
ATOM 1166 C C . MET A 1 75 ? 3.948 7.311 -2.136 1.00 0.00 75 MET A C 1
ATOM 1167 O O . MET A 1 75 ? 2.793 7.359 -1.798 1.00 0.00 75 MET A O 1
ATOM 1181 N N . TRP A 1 76 ? 4.909 6.787 -1.379 1.00 0.00 76 TRP A N 1
ATOM 1182 C CA . TRP A 1 76 ? 4.697 6.243 -0.053 1.00 0.00 76 TRP A CA 1
ATOM 1183 C C . TRP A 1 76 ? 6.012 6.233 0.699 1.00 0.00 76 TRP A C 1
ATOM 1184 O O . TRP A 1 76 ? 6.798 5.312 0.582 1.00 0.00 76 TRP A O 1
ATOM 1205 N N . ILE A 1 77 ? 6.323 7.326 1.407 1.00 0.00 77 ILE A N 1
ATOM 1206 C CA . ILE A 1 77 ? 7.604 7.463 2.098 1.00 0.00 77 ILE A CA 1
ATOM 1207 C C . ILE A 1 77 ? 7.357 7.888 3.533 1.00 0.00 77 ILE A C 1
ATOM 1208 O O . ILE A 1 77 ? 7.424 7.080 4.452 1.00 0.00 77 ILE A O 1
ATOM 1224 N N . ARG A 1 78 ? 7.105 9.178 3.744 1.00 0.00 78 ARG A N 1
ATOM 1225 C CA . ARG A 1 78 ? 6.833 9.696 5.074 1.00 0.00 78 ARG A CA 1
ATOM 1226 C C . ARG A 1 78 ? 5.351 9.776 5.300 1.00 0.00 78 ARG A C 1
ATOM 1227 O O . ARG A 1 78 ? 4.850 9.382 6.322 1.00 0.00 78 ARG A O 1
ATOM 1248 N N . MET A 1 79 ? 4.619 10.220 4.293 1.00 0.00 79 MET A N 1
ATOM 1249 C CA . MET A 1 79 ? 3.172 10.293 4.357 1.00 0.00 79 MET A CA 1
ATOM 1250 C C . MET A 1 79 ? 2.587 8.900 4.506 1.00 0.00 79 MET A C 1
ATOM 1251 O O . MET A 1 79 ? 1.489 8.725 4.979 1.00 0.00 79 MET A O 1
ATOM 1265 N N . ARG A 1 80 ? 3.317 7.860 4.118 1.00 0.00 80 ARG A N 1
ATOM 1266 C CA . ARG A 1 80 ? 2.873 6.514 4.303 1.00 0.00 80 ARG A CA 1
ATOM 1267 C C . ARG A 1 80 ? 2.960 6.069 5.739 1.00 0.00 80 ARG A C 1
ATOM 1268 O O . ARG A 1 80 ? 2.294 5.128 6.083 1.00 0.00 80 ARG A O 1
ATOM 1289 N N . ASP A 1 81 ? 3.804 6.663 6.563 1.00 0.00 81 ASP A N 1
ATOM 1290 C CA . ASP A 1 81 ? 3.958 6.306 7.966 1.00 0.00 81 ASP A CA 1
ATOM 1291 C C . ASP A 1 81 ? 2.591 6.147 8.640 1.00 0.00 81 ASP A C 1
ATOM 1292 O O . ASP A 1 81 ? 2.382 5.281 9.480 1.00 0.00 81 ASP A O 1
ATOM 1301 N N . GLN A 1 82 ? 1.606 6.908 8.149 1.00 0.00 82 GLN A N 1
ATOM 1302 C CA . GLN A 1 82 ? 0.240 6.748 8.562 1.00 0.00 82 GLN A CA 1
ATOM 1303 C C . GLN A 1 82 ? -0.542 5.714 7.781 1.00 0.00 82 GLN A C 1
ATOM 1304 O O . GLN A 1 82 ? -1.215 4.864 8.363 1.00 0.00 82 GLN A O 1
ATOM 1318 N N . VAL A 1 83 ? -0.438 5.737 6.456 1.00 0.00 83 VAL A N 1
ATOM 1319 C CA . VAL A 1 83 ? -1.057 4.739 5.599 1.00 0.00 83 VAL A CA 1
ATOM 1320 C C . VAL A 1 83 ? -0.506 3.344 5.894 1.00 0.00 83 VAL A C 1
ATOM 1321 O O . VAL A 1 83 ? -1.046 2.355 5.450 1.00 0.00 83 VAL A O 1
ATOM 1334 N N . MET A 1 84 ? 0.560 3.232 6.667 1.00 0.00 84 MET A N 1
ATOM 1335 C CA . MET A 1 84 ? 1.212 2.008 7.013 1.00 0.00 84 MET A CA 1
ATOM 1336 C C . MET A 1 84 ? 0.297 1.213 7.897 1.00 0.00 84 MET A C 1
ATOM 1337 O O . MET A 1 84 ? -0.058 0.101 7.528 1.00 0.00 84 MET A O 1
ATOM 1351 N N . SER A 1 85 ? -0.080 1.773 9.051 1.00 0.00 85 SER A N 1
ATOM 1352 C CA . SER A 1 85 ? -0.969 1.111 9.988 1.00 0.00 85 SER A CA 1
ATOM 1353 C C . SER A 1 85 ? -2.381 1.036 9.420 1.00 0.00 85 SER A C 1
ATOM 1354 O O . SER A 1 85 ? -3.057 0.012 9.554 1.00 0.00 85 SER A O 1
ATOM 1362 N N . MET A 1 86 ? -2.795 2.085 8.709 1.00 0.00 86 MET A N 1
ATOM 1363 C CA . MET A 1 86 ? -4.119 2.160 8.143 1.00 0.00 86 MET A CA 1
ATOM 1364 C C . MET A 1 86 ? -4.313 1.081 7.097 1.00 0.00 86 MET A C 1
ATOM 1365 O O . MET A 1 86 ? -5.312 0.366 7.086 1.00 0.00 86 MET A O 1
ATOM 1379 N N . ALA A 1 87 ? -3.296 0.871 6.267 1.00 0.00 87 ALA A N 1
ATOM 1380 C CA . ALA A 1 87 ? -3.289 -0.166 5.273 1.00 0.00 87 ALA A CA 1
ATOM 1381 C C . ALA A 1 87 ? -2.729 -1.451 5.861 1.00 0.00 87 ALA A C 1
ATOM 1382 O O . ALA A 1 87 ? -2.182 -2.283 5.152 1.00 0.00 87 ALA A O 1
ATOM 1389 N N . HIS A 1 88 ? -2.817 -1.626 7.174 1.00 0.00 88 HIS A N 1
ATOM 1390 C CA . HIS A 1 88 ? -2.360 -2.827 7.834 1.00 0.00 88 HIS A CA 1
ATOM 1391 C C . HIS A 1 88 ? -3.544 -3.657 8.257 1.00 0.00 88 HIS A C 1
ATOM 1392 O O . HIS A 1 88 ? -3.382 -4.844 8.452 1.00 0.00 88 HIS A O 1
ATOM 1407 N N . ASN A 1 89 ? -4.715 -3.043 8.418 1.00 0.00 89 ASN A N 1
ATOM 1408 C CA . ASN A 1 89 ? -5.947 -3.733 8.740 1.00 0.00 89 ASN A CA 1
ATOM 1409 C C . ASN A 1 89 ? -6.927 -3.688 7.581 1.00 0.00 89 ASN A C 1
ATOM 1410 O O . ASN A 1 89 ? -7.811 -4.521 7.502 1.00 0.00 89 ASN A O 1
ATOM 1421 N N . LEU A 1 90 ? -6.749 -2.737 6.666 1.00 0.00 90 LEU A N 1
ATOM 1422 C CA . LEU A 1 90 ? -7.534 -2.661 5.453 1.00 0.00 90 LEU A CA 1
ATOM 1423 C C . LEU A 1 90 ? -7.333 -3.896 4.571 1.00 0.00 90 LEU A C 1
ATOM 1424 O O . LEU A 1 90 ? -8.307 -4.511 4.144 1.00 0.00 90 LEU A O 1
ATOM 1440 N N . PRO A 1 91 ? -6.071 -4.283 4.309 1.00 0.00 91 PRO A N 1
ATOM 1441 C CA . PRO A 1 91 ? -5.778 -5.465 3.544 1.00 0.00 91 PRO A CA 1
ATOM 1442 C C . PRO A 1 91 ? -6.039 -6.720 4.340 1.00 0.00 91 PRO A C 1
ATOM 1443 O O . PRO A 1 91 ? -6.177 -7.786 3.785 1.00 0.00 91 PRO A O 1
ATOM 1454 N N . ILE A 1 92 ? -6.106 -6.645 5.650 1.00 0.00 92 ILE A N 1
ATOM 1455 C CA . ILE A 1 92 ? -6.405 -7.788 6.484 1.00 0.00 92 ILE A CA 1
ATOM 1456 C C . ILE A 1 92 ? -7.892 -8.065 6.502 1.00 0.00 92 ILE A C 1
ATOM 1457 O O . ILE A 1 92 ? -8.265 -9.221 6.361 1.00 0.00 92 ILE A O 1
ATOM 1473 N N . GLU A 1 93 ? -8.715 -7.027 6.653 1.00 0.00 93 GLU A N 1
ATOM 1474 C CA . GLU A 1 93 ? -10.163 -7.182 6.659 1.00 0.00 93 GLU A CA 1
ATOM 1475 C C . GLU A 1 93 ? -10.661 -7.701 5.314 1.00 0.00 93 GLU A C 1
ATOM 1476 O O . GLU A 1 93 ? -11.771 -8.212 5.210 1.00 0.00 93 GLU A O 1
ATOM 1488 N N . CYS A 1 94 ? -9.832 -7.583 4.273 1.00 0.00 94 CYS A N 1
ATOM 1489 C CA . CYS A 1 94 ? -10.130 -8.145 2.983 1.00 0.00 94 CYS A CA 1
ATOM 1490 C C . CYS A 1 94 ? -9.604 -9.564 2.854 1.00 0.00 94 CYS A C 1
ATOM 1491 O O . CYS A 1 94 ? -9.962 -10.215 1.878 1.00 0.00 94 CYS A O 1
ATOM 1498 N N . ASN A 1 95 ? -8.749 -10.010 3.783 1.00 0.00 95 ASN A N 1
ATOM 1499 C CA . ASN A 1 95 ? -8.137 -11.325 3.827 1.00 0.00 95 ASN A CA 1
ATOM 1500 C C . ASN A 1 95 ? -6.907 -11.335 2.906 1.00 0.00 95 ASN A C 1
ATOM 1501 O O . ASN A 1 95 ? -6.524 -12.333 2.316 1.00 0.00 95 ASN A O 1
ATOM 1512 N N . LEU A 1 96 ? -6.316 -10.188 2.666 1.00 0.00 96 LEU A N 1
ATOM 1513 C CA . LEU A 1 96 ? -5.191 -10.054 1.786 1.00 0.00 96 LEU A CA 1
ATOM 1514 C C . LEU A 1 96 ? -3.976 -10.439 2.598 1.00 0.00 96 LEU A C 1
ATOM 1515 O O . LEU A 1 96 ? -3.370 -11.459 2.336 1.00 0.00 96 LEU A O 1
ATOM 1531 N N . MET A 1 97 ? -3.705 -9.709 3.676 1.00 0.00 97 MET A N 1
ATOM 1532 C CA . MET A 1 97 ? -2.559 -9.952 4.521 1.00 0.00 97 MET A CA 1
ATOM 1533 C C . MET A 1 97 ? -2.952 -10.316 5.926 1.00 0.00 97 MET A C 1
ATOM 1534 O O . MET A 1 97 ? -2.142 -10.103 6.822 1.00 0.00 97 MET A O 1
ATOM 1548 N N . SER A 1 98 ? -4.182 -10.822 6.111 1.00 0.00 98 SER A N 1
ATOM 1549 C CA . SER A 1 98 ? -4.730 -11.163 7.423 1.00 0.00 98 SER A CA 1
ATOM 1550 C C . SER A 1 98 ? -3.668 -11.735 8.371 1.00 0.00 98 SER A C 1
ATOM 1551 O O . SER A 1 98 ? -3.154 -11.118 9.300 1.00 0.00 98 SER A O 1
ATOM 1559 N N . GLN A 1 99 ? -3.221 -12.936 8.070 1.00 0.00 99 GLN A N 1
ATOM 1560 C CA . GLN A 1 99 ? -2.084 -13.516 8.747 1.00 0.00 99 GLN A CA 1
ATOM 1561 C C . GLN A 1 99 ? -1.421 -14.600 7.895 1.00 0.00 99 GLN A C 1
ATOM 1562 O O . GLN A 1 99 ? -1.285 -15.748 8.316 1.00 0.00 99 GLN A O 1
ATOM 1576 N N . PRO A 1 100 ? -1.034 -14.259 6.657 1.00 0.00 100 PRO A N 1
ATOM 1577 C CA . PRO A 1 100 ? -0.414 -15.215 5.763 1.00 0.00 100 PRO A CA 1
ATOM 1578 C C . PRO A 1 100 ? 1.020 -15.496 6.189 1.00 0.00 100 PRO A C 1
ATOM 1579 O O . PRO A 1 100 ? 1.337 -16.583 6.659 1.00 0.00 100 PRO A O 1
ATOM 1590 N N . CYS A 1 101 ? 1.904 -14.516 6.007 1.00 0.00 101 CYS A N 1
ATOM 1591 C CA . CYS A 1 101 ? 3.294 -14.658 6.366 1.00 0.00 101 CYS A CA 1
ATOM 1592 C C . CYS A 1 101 ? 3.393 -14.591 7.882 1.00 0.00 101 CYS A C 1
ATOM 1593 O O . CYS A 1 101 ? 2.942 -13.614 8.490 1.00 0.00 101 CYS A O 1
ATOM 1600 N N . GLN A 1 102 ? 3.969 -15.619 8.486 1.00 0.00 102 GLN A N 1
ATOM 1601 C CA . GLN A 1 102 ? 4.159 -15.688 9.922 1.00 0.00 102 GLN A CA 1
ATOM 1602 C C . GLN A 1 102 ? 5.619 -15.938 10.260 1.00 0.00 102 GLN A C 1
ATOM 1603 O O . GLN A 1 102 ? 6.459 -15.959 9.363 1.00 0.00 102 GLN A O 1
ATOM 1617 N N . MET A 1 103 ? 5.914 -16.014 11.556 1.00 0.00 103 MET A N 1
ATOM 1618 C CA . MET A 1 103 ? 7.254 -16.307 12.042 1.00 0.00 103 MET A CA 1
ATOM 1619 C C . MET A 1 103 ? 7.596 -17.807 11.976 1.00 0.00 103 MET A C 1
ATOM 1620 O O . MET A 1 103 ? 6.857 -18.566 12.641 1.00 0.00 103 MET A O 1
ATOM 1635 N N . PRO A 1 1 ? 1.754 -5.639 10.679 1.00 0.00 1 PRO A N 2
ATOM 1636 C CA . PRO A 1 1 ? 2.212 -4.280 11.054 1.00 0.00 1 PRO A CA 2
ATOM 1637 C C . PRO A 1 1 ? 3.178 -3.688 10.062 1.00 0.00 1 PRO A C 2
ATOM 1638 O O . PRO A 1 1 ? 3.040 -2.513 9.778 1.00 0.00 1 PRO A O 2
ATOM 1649 N N . TYR A 1 2 ? 4.142 -4.475 9.610 1.00 0.00 2 TYR A N 2
ATOM 1650 C CA . TYR A 1 2 ? 5.200 -4.061 8.703 1.00 0.00 2 TYR A CA 2
ATOM 1651 C C . TYR A 1 2 ? 5.743 -5.287 7.956 1.00 0.00 2 TYR A C 2
ATOM 1652 O O . TYR A 1 2 ? 5.777 -5.302 6.735 1.00 0.00 2 TYR A O 2
ATOM 1670 N N . GLY A 1 3 ? 6.069 -6.350 8.713 1.00 0.00 3 GLY A N 2
ATOM 1671 C CA . GLY A 1 3 ? 6.708 -7.568 8.230 1.00 0.00 3 GLY A CA 2
ATOM 1672 C C . GLY A 1 3 ? 8.147 -7.288 7.819 1.00 0.00 3 GLY A C 2
ATOM 1673 O O . GLY A 1 3 ? 8.408 -6.475 6.935 1.00 0.00 3 GLY A O 2
ATOM 1677 N N . ARG A 1 4 ? 9.127 -7.924 8.475 1.00 0.00 4 ARG A N 2
ATOM 1678 C CA . ARG A 1 4 ? 10.525 -7.787 8.054 1.00 0.00 4 ARG A CA 2
ATOM 1679 C C . ARG A 1 4 ? 10.791 -8.637 6.810 1.00 0.00 4 ARG A C 2
ATOM 1680 O O . ARG A 1 4 ? 10.293 -9.747 6.675 1.00 0.00 4 ARG A O 2
ATOM 1701 N N . GLY A 1 5 ? 11.648 -8.135 5.930 1.00 0.00 5 GLY A N 2
ATOM 1702 C CA . GLY A 1 5 ? 12.085 -8.852 4.747 1.00 0.00 5 GLY A CA 2
ATOM 1703 C C . GLY A 1 5 ? 12.845 -7.918 3.829 1.00 0.00 5 GLY A C 2
ATOM 1704 O O . GLY A 1 5 ? 12.587 -6.716 3.786 1.00 0.00 5 GLY A O 2
ATOM 1708 N N . ARG A 1 6 ? 13.835 -8.450 3.112 1.00 0.00 6 ARG A N 2
ATOM 1709 C CA . ARG A 1 6 ? 14.643 -7.665 2.184 1.00 0.00 6 ARG A CA 2
ATOM 1710 C C . ARG A 1 6 ? 15.174 -8.552 1.079 1.00 0.00 6 ARG A C 2
ATOM 1711 O O . ARG A 1 6 ? 16.216 -9.188 1.242 1.00 0.00 6 ARG A O 2
ATOM 1732 N N . THR A 1 7 ? 14.443 -8.629 -0.016 1.00 0.00 7 THR A N 2
ATOM 1733 C CA . THR A 1 7 ? 14.758 -9.497 -1.145 1.00 0.00 7 THR A CA 2
ATOM 1734 C C . THR A 1 7 ? 14.707 -8.688 -2.437 1.00 0.00 7 THR A C 2
ATOM 1735 O O . THR A 1 7 ? 14.667 -7.454 -2.416 1.00 0.00 7 THR A O 2
ATOM 1746 N N . GLU A 1 8 ? 14.777 -9.376 -3.569 1.00 0.00 8 GLU A N 2
ATOM 1747 C CA . GLU A 1 8 ? 14.711 -8.743 -4.873 1.00 0.00 8 GLU A CA 2
ATOM 1748 C C . GLU A 1 8 ? 13.277 -8.289 -5.200 1.00 0.00 8 GLU A C 2
ATOM 1749 O O . GLU A 1 8 ? 12.353 -8.359 -4.381 1.00 0.00 8 GLU A O 2
ATOM 1761 N N . SER A 1 9 ? 13.068 -7.823 -6.430 1.00 0.00 9 SER A N 2
ATOM 1762 C CA . SER A 1 9 ? 11.748 -7.470 -6.929 1.00 0.00 9 SER A CA 2
ATOM 1763 C C . SER A 1 9 ? 10.920 -8.711 -7.255 1.00 0.00 9 SER A C 2
ATOM 1764 O O . SER A 1 9 ? 11.345 -9.854 -7.111 1.00 0.00 9 SER A O 2
ATOM 1772 N N . GLY A 1 10 ? 9.697 -8.494 -7.739 1.00 0.00 10 GLY A N 2
ATOM 1773 C CA . GLY A 1 10 ? 8.829 -9.580 -8.184 1.00 0.00 10 GLY A CA 2
ATOM 1774 C C . GLY A 1 10 ? 7.413 -9.207 -7.857 1.00 0.00 10 GLY A C 2
ATOM 1775 O O . GLY A 1 10 ? 6.744 -8.546 -8.648 1.00 0.00 10 GLY A O 2
ATOM 1779 N N . CYS A 1 11 ? 7.010 -9.488 -6.605 1.00 0.00 11 CYS A N 2
ATOM 1780 C CA . CYS A 1 11 ? 5.688 -9.132 -6.144 1.00 0.00 11 CYS A CA 2
ATOM 1781 C C . CYS A 1 11 ? 5.427 -7.621 -6.132 1.00 0.00 11 CYS A C 2
ATOM 1782 O O . CYS A 1 11 ? 4.286 -7.203 -5.989 1.00 0.00 11 CYS A O 2
ATOM 1789 N N . TYR A 1 12 ? 6.504 -6.837 -6.242 1.00 0.00 12 TYR A N 2
ATOM 1790 C CA . TYR A 1 12 ? 6.527 -5.400 -6.453 1.00 0.00 12 TYR A CA 2
ATOM 1791 C C . TYR A 1 12 ? 6.229 -4.986 -7.889 1.00 0.00 12 TYR A C 2
ATOM 1792 O O . TYR A 1 12 ? 5.316 -4.212 -8.107 1.00 0.00 12 TYR A O 2
ATOM 1810 N N . GLN A 1 13 ? 6.952 -5.553 -8.863 1.00 0.00 13 GLN A N 2
ATOM 1811 C CA . GLN A 1 13 ? 6.704 -5.269 -10.280 1.00 0.00 13 GLN A CA 2
ATOM 1812 C C . GLN A 1 13 ? 5.248 -5.538 -10.673 1.00 0.00 13 GLN A C 2
ATOM 1813 O O . GLN A 1 13 ? 4.600 -4.734 -11.315 1.00 0.00 13 GLN A O 2
ATOM 1827 N N . GLN A 1 14 ? 4.702 -6.675 -10.233 1.00 0.00 14 GLN A N 2
ATOM 1828 C CA . GLN A 1 14 ? 3.292 -6.993 -10.523 1.00 0.00 14 GLN A CA 2
ATOM 1829 C C . GLN A 1 14 ? 2.315 -6.099 -9.739 1.00 0.00 14 GLN A C 2
ATOM 1830 O O . GLN A 1 14 ? 1.141 -5.982 -10.072 1.00 0.00 14 GLN A O 2
ATOM 1844 N N . MET A 1 15 ? 2.813 -5.473 -8.666 1.00 0.00 15 MET A N 2
ATOM 1845 C CA . MET A 1 15 ? 2.058 -4.539 -7.842 1.00 0.00 15 MET A CA 2
ATOM 1846 C C . MET A 1 15 ? 1.817 -3.184 -8.495 1.00 0.00 15 MET A C 2
ATOM 1847 O O . MET A 1 15 ? 0.674 -2.781 -8.594 1.00 0.00 15 MET A O 2
ATOM 1861 N N . GLU A 1 16 ? 2.893 -2.468 -8.859 1.00 0.00 16 GLU A N 2
ATOM 1862 C CA . GLU A 1 16 ? 2.815 -1.201 -9.585 1.00 0.00 16 GLU A CA 2
ATOM 1863 C C . GLU A 1 16 ? 1.970 -1.346 -10.854 1.00 0.00 16 GLU A C 2
ATOM 1864 O O . GLU A 1 16 ? 1.109 -0.518 -11.130 1.00 0.00 16 GLU A O 2
ATOM 1876 N N . GLU A 1 17 ? 2.150 -2.449 -11.589 1.00 0.00 17 GLU A N 2
ATOM 1877 C CA . GLU A 1 17 ? 1.385 -2.740 -12.805 1.00 0.00 17 GLU A CA 2
ATOM 1878 C C . GLU A 1 17 ? -0.117 -2.919 -12.493 1.00 0.00 17 GLU A C 2
ATOM 1879 O O . GLU A 1 17 ? -0.978 -2.712 -13.357 1.00 0.00 17 GLU A O 2
ATOM 1891 N N . ALA A 1 18 ? -0.437 -3.281 -11.243 1.00 0.00 18 ALA A N 2
ATOM 1892 C CA . ALA A 1 18 ? -1.775 -3.526 -10.746 1.00 0.00 18 ALA A CA 2
ATOM 1893 C C . ALA A 1 18 ? -2.041 -2.712 -9.469 1.00 0.00 18 ALA A C 2
ATOM 1894 O O . ALA A 1 18 ? -2.658 -3.225 -8.546 1.00 0.00 18 ALA A O 2
ATOM 1901 N N . GLU A 1 19 ? -1.572 -1.450 -9.438 1.00 0.00 19 GLU A N 2
ATOM 1902 C CA . GLU A 1 19 ? -1.693 -0.485 -8.368 1.00 0.00 19 GLU A CA 2
ATOM 1903 C C . GLU A 1 19 ? -2.982 -0.695 -7.545 1.00 0.00 19 GLU A C 2
ATOM 1904 O O . GLU A 1 19 ? -4.015 -0.024 -7.670 1.00 0.00 19 GLU A O 2
ATOM 1916 N N . MET A 1 20 ? -2.882 -1.607 -6.564 1.00 0.00 20 MET A N 2
ATOM 1917 C CA . MET A 1 20 ? -4.040 -2.058 -5.819 1.00 0.00 20 MET A CA 2
ATOM 1918 C C . MET A 1 20 ? -4.272 -1.106 -4.657 1.00 0.00 20 MET A C 2
ATOM 1919 O O . MET A 1 20 ? -5.321 -0.480 -4.442 1.00 0.00 20 MET A O 2
ATOM 1933 N N . LEU A 1 21 ? -3.201 -0.913 -3.895 1.00 0.00 21 LEU A N 2
ATOM 1934 C CA . LEU A 1 21 ? -3.153 -0.067 -2.736 1.00 0.00 21 LEU A CA 2
ATOM 1935 C C . LEU A 1 21 ? -2.716 1.342 -3.113 1.00 0.00 21 LEU A C 2
ATOM 1936 O O . LEU A 1 21 ? -1.963 2.011 -2.419 1.00 0.00 21 LEU A O 2
ATOM 1952 N N . ASN A 1 22 ? -3.279 1.839 -4.214 1.00 0.00 22 ASN A N 2
ATOM 1953 C CA . ASN A 1 22 ? -3.041 3.189 -4.690 1.00 0.00 22 ASN A CA 2
ATOM 1954 C C . ASN A 1 22 ? -4.247 4.079 -4.425 1.00 0.00 22 ASN A C 2
ATOM 1955 O O . ASN A 1 22 ? -4.164 5.224 -3.981 1.00 0.00 22 ASN A O 2
ATOM 1966 N N . HIS A 1 23 ? -5.430 3.475 -4.594 1.00 0.00 23 HIS A N 2
ATOM 1967 C CA . HIS A 1 23 ? -6.695 4.146 -4.434 1.00 0.00 23 HIS A CA 2
ATOM 1968 C C . HIS A 1 23 ? -7.065 4.188 -2.963 1.00 0.00 23 HIS A C 2
ATOM 1969 O O . HIS A 1 23 ? -7.287 5.250 -2.392 1.00 0.00 23 HIS A O 2
ATOM 1984 N N . CYS A 1 24 ? -7.061 3.010 -2.308 1.00 0.00 24 CYS A N 2
ATOM 1985 C CA . CYS A 1 24 ? -7.245 2.957 -0.854 1.00 0.00 24 CYS A CA 2
ATOM 1986 C C . CYS A 1 24 ? -6.240 3.828 -0.104 1.00 0.00 24 CYS A C 2
ATOM 1987 O O . CYS A 1 24 ? -6.543 4.272 0.986 1.00 0.00 24 CYS A O 2
ATOM 1994 N N . GLY A 1 25 ? -5.098 4.135 -0.732 1.00 0.00 25 GLY A N 2
ATOM 1995 C CA . GLY A 1 25 ? -4.151 5.083 -0.215 1.00 0.00 25 GLY A CA 2
ATOM 1996 C C . GLY A 1 25 ? -4.684 6.506 -0.144 1.00 0.00 25 GLY A C 2
ATOM 1997 O O . GLY A 1 25 ? -4.606 7.124 0.901 1.00 0.00 25 GLY A O 2
ATOM 2001 N N . MET A 1 26 ? -5.235 7.059 -1.227 1.00 0.00 26 MET A N 2
ATOM 2002 C CA . MET A 1 26 ? -5.771 8.427 -1.245 1.00 0.00 26 MET A CA 2
ATOM 2003 C C . MET A 1 26 ? -6.753 8.714 -0.113 1.00 0.00 26 MET A C 2
ATOM 2004 O O . MET A 1 26 ? -6.728 9.792 0.462 1.00 0.00 26 MET A O 2
ATOM 2018 N N . TYR A 1 27 ? -7.585 7.725 0.225 1.00 0.00 27 TYR A N 2
ATOM 2019 C CA . TYR A 1 27 ? -8.514 7.775 1.354 1.00 0.00 27 TYR A CA 2
ATOM 2020 C C . TYR A 1 27 ? -7.790 8.049 2.684 1.00 0.00 27 TYR A C 2
ATOM 2021 O O . TYR A 1 27 ? -8.256 8.788 3.545 1.00 0.00 27 TYR A O 2
ATOM 2039 N N . LEU A 1 28 ? -6.598 7.474 2.845 1.00 0.00 28 LEU A N 2
ATOM 2040 C CA . LEU A 1 28 ? -5.757 7.609 4.027 1.00 0.00 28 LEU A CA 2
ATOM 2041 C C . LEU A 1 28 ? -4.811 8.819 3.881 1.00 0.00 28 LEU A C 2
ATOM 2042 O O . LEU A 1 28 ? -4.408 9.439 4.862 1.00 0.00 28 LEU A O 2
ATOM 2058 N N . MET A 1 29 ? -4.488 9.193 2.633 1.00 0.00 29 MET A N 2
ATOM 2059 C CA . MET A 1 29 ? -3.706 10.346 2.208 1.00 0.00 29 MET A CA 2
ATOM 2060 C C . MET A 1 29 ? -4.521 11.629 2.156 1.00 0.00 29 MET A C 2
ATOM 2061 O O . MET A 1 29 ? -4.013 12.704 1.818 1.00 0.00 29 MET A O 2
ATOM 2075 N N . LYS A 1 30 ? -5.794 11.546 2.549 1.00 0.00 30 LYS A N 2
ATOM 2076 C CA . LYS A 1 30 ? -6.691 12.690 2.592 1.00 0.00 30 LYS A CA 2
ATOM 2077 C C . LYS A 1 30 ? -6.470 13.550 3.828 1.00 0.00 30 LYS A C 2
ATOM 2078 O O . LYS A 1 30 ? -6.726 14.745 3.778 1.00 0.00 30 LYS A O 2
ATOM 2097 N N . ASN A 1 31 ? -5.900 12.952 4.876 1.00 0.00 31 ASN A N 2
ATOM 2098 C CA . ASN A 1 31 ? -5.480 13.616 6.104 1.00 0.00 31 ASN A CA 2
ATOM 2099 C C . ASN A 1 31 ? -3.962 13.812 6.160 1.00 0.00 31 ASN A C 2
ATOM 2100 O O . ASN A 1 31 ? -3.432 14.586 6.939 1.00 0.00 31 ASN A O 2
ATOM 2111 N N . LEU A 1 32 ? -3.222 13.125 5.278 1.00 0.00 32 LEU A N 2
ATOM 2112 C CA . LEU A 1 32 ? -1.767 13.294 5.224 1.00 0.00 32 LEU A CA 2
ATOM 2113 C C . LEU A 1 32 ? -1.360 14.630 4.591 1.00 0.00 32 LEU A C 2
ATOM 2114 O O . LEU A 1 32 ? -0.235 15.085 4.775 1.00 0.00 32 LEU A O 2
ATOM 2130 N N . GLY A 1 33 ? -2.277 15.242 3.832 1.00 0.00 33 GLY A N 2
ATOM 2131 C CA . GLY A 1 33 ? -2.118 16.575 3.268 1.00 0.00 33 GLY A CA 2
ATOM 2132 C C . GLY A 1 33 ? -2.570 17.682 4.209 1.00 0.00 33 GLY A C 2
ATOM 2133 O O . GLY A 1 33 ? -3.029 18.716 3.738 1.00 0.00 33 GLY A O 2
ATOM 2137 N N . GLU A 1 34 ? -2.441 17.498 5.522 1.00 0.00 34 GLU A N 2
ATOM 2138 C CA . GLU A 1 34 ? -2.833 18.452 6.549 1.00 0.00 34 GLU A CA 2
ATOM 2139 C C . GLU A 1 34 ? -1.598 18.947 7.299 1.00 0.00 34 GLU A C 2
ATOM 2140 O O . GLU A 1 34 ? -1.001 18.246 8.122 1.00 0.00 34 GLU A O 2
ATOM 2152 N N . ARG A 1 35 ? -1.181 20.178 6.979 1.00 0.00 35 ARG A N 2
ATOM 2153 C CA . ARG A 1 35 ? -0.027 20.837 7.604 1.00 0.00 35 ARG A CA 2
ATOM 2154 C C . ARG A 1 35 ? 0.108 22.305 7.234 1.00 0.00 35 ARG A C 2
ATOM 2155 O O . ARG A 1 35 ? 1.220 22.834 7.134 1.00 0.00 35 ARG A O 2
ATOM 2176 N N . SER A 1 36 ? -1.017 22.976 7.016 1.00 0.00 36 SER A N 2
ATOM 2177 C CA . SER A 1 36 ? -1.055 24.364 6.592 1.00 0.00 36 SER A CA 2
ATOM 2178 C C . SER A 1 36 ? -2.411 24.981 6.912 1.00 0.00 36 SER A C 2
ATOM 2179 O O . SER A 1 36 ? -3.213 24.390 7.628 1.00 0.00 36 SER A O 2
ATOM 2187 N N . GLN A 1 37 ? -2.662 26.183 6.400 1.00 0.00 37 GLN A N 2
ATOM 2188 C CA . GLN A 1 37 ? -3.920 26.892 6.560 1.00 0.00 37 GLN A CA 2
ATOM 2189 C C . GLN A 1 37 ? -4.844 26.648 5.375 1.00 0.00 37 GLN A C 2
ATOM 2190 O O . GLN A 1 37 ? -5.083 27.528 4.548 1.00 0.00 37 GLN A O 2
ATOM 2204 N N . VAL A 1 38 ? -5.371 25.433 5.274 1.00 0.00 38 VAL A N 2
ATOM 2205 C CA . VAL A 1 38 ? -6.269 25.055 4.185 1.00 0.00 38 VAL A CA 2
ATOM 2206 C C . VAL A 1 38 ? -7.397 24.182 4.716 1.00 0.00 38 VAL A C 2
ATOM 2207 O O . VAL A 1 38 ? -7.429 23.864 5.903 1.00 0.00 38 VAL A O 2
ATOM 2220 N N . SER A 1 39 ? -8.341 23.810 3.843 1.00 0.00 39 SER A N 2
ATOM 2221 C CA . SER A 1 39 ? -9.433 22.925 4.227 1.00 0.00 39 SER A CA 2
ATOM 2222 C C . SER A 1 39 ? -9.406 21.635 3.403 1.00 0.00 39 SER A C 2
ATOM 2223 O O . SER A 1 39 ? -9.009 21.673 2.229 1.00 0.00 39 SER A O 2
ATOM 2231 N N . PRO A 1 40 ? -9.877 20.501 3.941 1.00 0.00 40 PRO A N 2
ATOM 2232 C CA . PRO A 1 40 ? -9.958 19.232 3.250 1.00 0.00 40 PRO A CA 2
ATOM 2233 C C . PRO A 1 40 ? -11.070 19.259 2.197 1.00 0.00 40 PRO A C 2
ATOM 2234 O O . PRO A 1 40 ? -12.214 18.870 2.458 1.00 0.00 40 PRO A O 2
ATOM 2245 N N . ARG A 1 41 ? -10.773 19.764 0.987 1.00 0.00 41 ARG A N 2
ATOM 2246 C CA . ARG A 1 41 ? -11.725 19.860 -0.107 1.00 0.00 41 ARG A CA 2
ATOM 2247 C C . ARG A 1 41 ? -11.051 20.054 -1.452 1.00 0.00 41 ARG A C 2
ATOM 2248 O O . ARG A 1 41 ? -10.912 21.168 -1.956 1.00 0.00 41 ARG A O 2
ATOM 2269 N N . MET A 1 42 ? -10.621 18.961 -2.063 1.00 0.00 42 MET A N 2
ATOM 2270 C CA . MET A 1 42 ? -9.904 19.029 -3.331 1.00 0.00 42 MET A CA 2
ATOM 2271 C C . MET A 1 42 ? -10.363 17.899 -4.235 1.00 0.00 42 MET A C 2
ATOM 2272 O O . MET A 1 42 ? -10.881 16.897 -3.750 1.00 0.00 42 MET A O 2
ATOM 2286 N N . ARG A 1 43 ? -10.181 18.076 -5.550 1.00 0.00 43 ARG A N 2
ATOM 2287 C CA . ARG A 1 43 ? -10.483 17.028 -6.528 1.00 0.00 43 ARG A CA 2
ATOM 2288 C C . ARG A 1 43 ? -9.775 15.728 -6.170 1.00 0.00 43 ARG A C 2
ATOM 2289 O O . ARG A 1 43 ? -8.628 15.737 -5.722 1.00 0.00 43 ARG A O 2
ATOM 2310 N N . GLU A 1 44 ? -10.436 14.619 -6.440 1.00 0.00 44 GLU A N 2
ATOM 2311 C CA . GLU A 1 44 ? -9.947 13.278 -6.174 1.00 0.00 44 GLU A CA 2
ATOM 2312 C C . GLU A 1 44 ? -10.932 12.270 -6.774 1.00 0.00 44 GLU A C 2
ATOM 2313 O O . GLU A 1 44 ? -12.105 12.581 -6.983 1.00 0.00 44 GLU A O 2
ATOM 2325 N N . GLU A 1 45 ? -10.429 11.085 -7.123 1.00 0.00 45 GLU A N 2
ATOM 2326 C CA . GLU A 1 45 ? -11.272 9.970 -7.567 1.00 0.00 45 GLU A CA 2
ATOM 2327 C C . GLU A 1 45 ? -12.131 9.392 -6.424 1.00 0.00 45 GLU A C 2
ATOM 2328 O O . GLU A 1 45 ? -12.165 9.931 -5.325 1.00 0.00 45 GLU A O 2
ATOM 2340 N N . ASP A 1 46 ? -12.804 8.269 -6.669 1.00 0.00 46 ASP A N 2
ATOM 2341 C CA . ASP A 1 46 ? -13.686 7.609 -5.721 1.00 0.00 46 ASP A CA 2
ATOM 2342 C C . ASP A 1 46 ? -13.067 6.256 -5.393 1.00 0.00 46 ASP A C 2
ATOM 2343 O O . ASP A 1 46 ? -12.904 5.360 -6.229 1.00 0.00 46 ASP A O 2
ATOM 2352 N N . HIS A 1 47 ? -12.534 6.117 -4.178 1.00 0.00 47 HIS A N 2
ATOM 2353 C CA . HIS A 1 47 ? -11.977 4.834 -3.717 1.00 0.00 47 HIS A CA 2
ATOM 2354 C C . HIS A 1 47 ? -12.880 4.288 -2.629 1.00 0.00 47 HIS A C 2
ATOM 2355 O O . HIS A 1 47 ? -13.694 4.991 -2.060 1.00 0.00 47 HIS A O 2
ATOM 2370 N N . LYS A 1 48 ? -12.681 3.016 -2.285 1.00 0.00 48 LYS A N 2
ATOM 2371 C CA . LYS A 1 48 ? -13.454 2.288 -1.274 1.00 0.00 48 LYS A CA 2
ATOM 2372 C C . LYS A 1 48 ? -13.110 0.820 -1.285 1.00 0.00 48 LYS A C 2
ATOM 2373 O O . LYS A 1 48 ? -12.555 0.294 -0.332 1.00 0.00 48 LYS A O 2
ATOM 2392 N N . GLN A 1 49 ? -13.390 0.173 -2.413 1.00 0.00 49 GLN A N 2
ATOM 2393 C CA . GLN A 1 49 ? -13.103 -1.239 -2.644 1.00 0.00 49 GLN A CA 2
ATOM 2394 C C . GLN A 1 49 ? -12.282 -1.467 -3.909 1.00 0.00 49 GLN A C 2
ATOM 2395 O O . GLN A 1 49 ? -11.892 -2.590 -4.209 1.00 0.00 49 GLN A O 2
ATOM 2409 N N . LEU A 1 50 ? -11.879 -0.381 -4.590 1.00 0.00 50 LEU A N 2
ATOM 2410 C CA . LEU A 1 50 ? -11.001 -0.452 -5.751 1.00 0.00 50 LEU A CA 2
ATOM 2411 C C . LEU A 1 50 ? -9.612 -0.992 -5.396 1.00 0.00 50 LEU A C 2
ATOM 2412 O O . LEU A 1 50 ? -8.863 -1.425 -6.261 1.00 0.00 50 LEU A O 2
ATOM 2428 N N . CYS A 1 51 ? -9.278 -0.991 -4.095 1.00 0.00 51 CYS A N 2
ATOM 2429 C CA . CYS A 1 51 ? -8.097 -1.667 -3.611 1.00 0.00 51 CYS A CA 2
ATOM 2430 C C . CYS A 1 51 ? -8.332 -3.158 -3.437 1.00 0.00 51 CYS A C 2
ATOM 2431 O O . CYS A 1 51 ? -7.598 -3.943 -4.024 1.00 0.00 51 CYS A O 2
ATOM 2438 N N . CYS A 1 52 ? -9.379 -3.545 -2.681 1.00 0.00 52 CYS A N 2
ATOM 2439 C CA . CYS A 1 52 ? -9.736 -4.950 -2.441 1.00 0.00 52 CYS A CA 2
ATOM 2440 C C . CYS A 1 52 ? -9.962 -5.703 -3.768 1.00 0.00 52 CYS A C 2
ATOM 2441 O O . CYS A 1 52 ? -9.880 -6.919 -3.816 1.00 0.00 52 CYS A O 2
ATOM 2448 N N . MET A 1 53 ? -10.181 -4.965 -4.867 1.00 0.00 53 MET A N 2
ATOM 2449 C CA . MET A 1 53 ? -10.255 -5.485 -6.219 1.00 0.00 53 MET A CA 2
ATOM 2450 C C . MET A 1 53 ? -8.897 -5.986 -6.745 1.00 0.00 53 MET A C 2
ATOM 2451 O O . MET A 1 53 ? -8.645 -7.182 -6.832 1.00 0.00 53 MET A O 2
ATOM 2465 N N . GLN A 1 54 ? -8.008 -5.058 -7.148 1.00 0.00 54 GLN A N 2
ATOM 2466 C CA . GLN A 1 54 ? -6.697 -5.426 -7.675 1.00 0.00 54 GLN A CA 2
ATOM 2467 C C . GLN A 1 54 ? -5.866 -6.258 -6.695 1.00 0.00 54 GLN A C 2
ATOM 2468 O O . GLN A 1 54 ? -5.029 -7.060 -7.084 1.00 0.00 54 GLN A O 2
ATOM 2482 N N . LEU A 1 55 ? -6.149 -6.100 -5.398 1.00 0.00 55 LEU A N 2
ATOM 2483 C CA . LEU A 1 55 ? -5.571 -6.960 -4.389 1.00 0.00 55 LEU A CA 2
ATOM 2484 C C . LEU A 1 55 ? -5.871 -8.436 -4.666 1.00 0.00 55 LEU A C 2
ATOM 2485 O O . LEU A 1 55 ? -4.999 -9.272 -4.500 1.00 0.00 55 LEU A O 2
ATOM 2501 N N . LYS A 1 56 ? -7.072 -8.763 -5.145 1.00 0.00 56 LYS A N 2
ATOM 2502 C CA . LYS A 1 56 ? -7.403 -10.127 -5.570 1.00 0.00 56 LYS A CA 2
ATOM 2503 C C . LYS A 1 56 ? -6.778 -10.495 -6.923 1.00 0.00 56 LYS A C 2
ATOM 2504 O O . LYS A 1 56 ? -6.571 -11.673 -7.200 1.00 0.00 56 LYS A O 2
ATOM 2523 N N . ASN A 1 57 ? -6.486 -9.512 -7.778 1.00 0.00 57 ASN A N 2
ATOM 2524 C CA . ASN A 1 57 ? -5.775 -9.753 -9.042 1.00 0.00 57 ASN A CA 2
ATOM 2525 C C . ASN A 1 57 ? -4.307 -10.079 -8.811 1.00 0.00 57 ASN A C 2
ATOM 2526 O O . ASN A 1 57 ? -3.695 -10.753 -9.635 1.00 0.00 57 ASN A O 2
ATOM 2537 N N . LEU A 1 58 ? -3.736 -9.571 -7.717 1.00 0.00 58 LEU A N 2
ATOM 2538 C CA . LEU A 1 58 ? -2.380 -9.865 -7.341 1.00 0.00 58 LEU A CA 2
ATOM 2539 C C . LEU A 1 58 ? -2.223 -11.334 -6.930 1.00 0.00 58 LEU A C 2
ATOM 2540 O O . LEU A 1 58 ? -3.151 -12.143 -6.977 1.00 0.00 58 LEU A O 2
ATOM 2556 N N . ASP A 1 59 ? -1.022 -11.696 -6.483 1.00 0.00 59 ASP A N 2
ATOM 2557 C CA . ASP A 1 59 ? -0.767 -13.050 -6.014 1.00 0.00 59 ASP A CA 2
ATOM 2558 C C . ASP A 1 59 ? -1.232 -13.165 -4.559 1.00 0.00 59 ASP A C 2
ATOM 2559 O O . ASP A 1 59 ? -0.759 -12.433 -3.684 1.00 0.00 59 ASP A O 2
ATOM 2568 N N . GLU A 1 60 ? -2.073 -14.163 -4.252 1.00 0.00 60 GLU A N 2
ATOM 2569 C CA . GLU A 1 60 ? -2.480 -14.453 -2.869 1.00 0.00 60 GLU A CA 2
ATOM 2570 C C . GLU A 1 60 ? -1.298 -14.744 -1.925 1.00 0.00 60 GLU A C 2
ATOM 2571 O O . GLU A 1 60 ? -1.376 -14.592 -0.708 1.00 0.00 60 GLU A O 2
ATOM 2583 N N . LYS A 1 61 ? -0.142 -15.100 -2.502 1.00 0.00 61 LYS A N 2
ATOM 2584 C CA . LYS A 1 61 ? 1.137 -15.318 -1.816 1.00 0.00 61 LYS A CA 2
ATOM 2585 C C . LYS A 1 61 ? 2.043 -14.096 -1.846 1.00 0.00 61 LYS A C 2
ATOM 2586 O O . LYS A 1 61 ? 3.136 -14.126 -1.284 1.00 0.00 61 LYS A O 2
ATOM 2605 N N . CYS A 1 62 ? 1.579 -13.000 -2.437 1.00 0.00 62 CYS A N 2
ATOM 2606 C CA . CYS A 1 62 ? 2.232 -11.695 -2.439 1.00 0.00 62 CYS A CA 2
ATOM 2607 C C . CYS A 1 62 ? 1.421 -10.666 -1.622 1.00 0.00 62 CYS A C 2
ATOM 2608 O O . CYS A 1 62 ? 1.807 -9.502 -1.464 1.00 0.00 62 CYS A O 2
ATOM 2615 N N . MET A 1 63 ? 0.308 -11.075 -1.015 1.00 0.00 63 MET A N 2
ATOM 2616 C CA . MET A 1 63 ? -0.557 -10.215 -0.222 1.00 0.00 63 MET A CA 2
ATOM 2617 C C . MET A 1 63 ? -0.071 -10.128 1.233 1.00 0.00 63 MET A C 2
ATOM 2618 O O . MET A 1 63 ? -0.578 -10.767 2.137 1.00 0.00 63 MET A O 2
ATOM 2632 N N . CYS A 1 64 ? 0.965 -9.322 1.468 1.00 0.00 64 CYS A N 2
ATOM 2633 C CA . CYS A 1 64 ? 1.683 -9.172 2.748 1.00 0.00 64 CYS A CA 2
ATOM 2634 C C . CYS A 1 64 ? 3.073 -8.608 2.497 1.00 0.00 64 CYS A C 2
ATOM 2635 O O . CYS A 1 64 ? 3.314 -7.470 2.907 1.00 0.00 64 CYS A O 2
ATOM 2642 N N . PRO A 1 65 ? 3.942 -9.350 1.778 1.00 0.00 65 PRO A N 2
ATOM 2643 C CA . PRO A 1 65 ? 5.277 -8.902 1.468 1.00 0.00 65 PRO A CA 2
ATOM 2644 C C . PRO A 1 65 ? 5.282 -7.784 0.420 1.00 0.00 65 PRO A C 2
ATOM 2645 O O . PRO A 1 65 ? 6.121 -6.882 0.442 1.00 0.00 65 PRO A O 2
ATOM 2656 N N . ALA A 1 66 ? 4.334 -7.845 -0.530 1.00 0.00 66 ALA A N 2
ATOM 2657 C CA . ALA A 1 66 ? 4.187 -6.793 -1.508 1.00 0.00 66 ALA A CA 2
ATOM 2658 C C . ALA A 1 66 ? 3.713 -5.507 -0.833 1.00 0.00 66 ALA A C 2
ATOM 2659 O O . ALA A 1 66 ? 4.356 -4.485 -0.972 1.00 0.00 66 ALA A O 2
ATOM 2666 N N . ILE A 1 67 ? 2.599 -5.564 -0.088 1.00 0.00 67 ILE A N 2
ATOM 2667 C CA . ILE A 1 67 ? 2.071 -4.396 0.634 1.00 0.00 67 ILE A CA 2
ATOM 2668 C C . ILE A 1 67 ? 3.150 -3.489 1.203 1.00 0.00 67 ILE A C 2
ATOM 2669 O O . ILE A 1 67 ? 3.071 -2.291 1.028 1.00 0.00 67 ILE A O 2
ATOM 2685 N N . MET A 1 68 ? 4.148 -4.070 1.880 1.00 0.00 68 MET A N 2
ATOM 2686 C CA . MET A 1 68 ? 5.313 -3.296 2.308 1.00 0.00 68 MET A CA 2
ATOM 2687 C C . MET A 1 68 ? 5.846 -2.379 1.177 1.00 0.00 68 MET A C 2
ATOM 2688 O O . MET A 1 68 ? 5.810 -1.156 1.262 1.00 0.00 68 MET A O 2
ATOM 2702 N N . MET A 1 69 ? 6.312 -3.001 0.087 1.00 0.00 69 MET A N 2
ATOM 2703 C CA . MET A 1 69 ? 6.826 -2.324 -1.078 1.00 0.00 69 MET A CA 2
ATOM 2704 C C . MET A 1 69 ? 5.811 -1.405 -1.747 1.00 0.00 69 MET A C 2
ATOM 2705 O O . MET A 1 69 ? 6.204 -0.459 -2.424 1.00 0.00 69 MET A O 2
ATOM 2719 N N . MET A 1 70 ? 4.502 -1.644 -1.561 1.00 0.00 70 MET A N 2
ATOM 2720 C CA . MET A 1 70 ? 3.448 -0.763 -2.041 1.00 0.00 70 MET A CA 2
ATOM 2721 C C . MET A 1 70 ? 3.613 0.636 -1.479 1.00 0.00 70 MET A C 2
ATOM 2722 O O . MET A 1 70 ? 3.398 1.610 -2.173 1.00 0.00 70 MET A O 2
ATOM 2736 N N . LEU A 1 71 ? 4.020 0.718 -0.201 1.00 0.00 71 LEU A N 2
ATOM 2737 C CA . LEU A 1 71 ? 4.265 1.955 0.495 1.00 0.00 71 LEU A CA 2
ATOM 2738 C C . LEU A 1 71 ? 5.736 2.370 0.379 1.00 0.00 71 LEU A C 2
ATOM 2739 O O . LEU A 1 71 ? 6.198 3.285 1.040 1.00 0.00 71 LEU A O 2
ATOM 2755 N N . ASN A 1 72 ? 6.475 1.726 -0.513 1.00 0.00 72 ASN A N 2
ATOM 2756 C CA . ASN A 1 72 ? 7.827 2.107 -0.859 1.00 0.00 72 ASN A CA 2
ATOM 2757 C C . ASN A 1 72 ? 7.900 2.701 -2.266 1.00 0.00 72 ASN A C 2
ATOM 2758 O O . ASN A 1 72 ? 8.971 3.147 -2.680 1.00 0.00 72 ASN A O 2
ATOM 2769 N N . GLU A 1 73 ? 6.781 2.711 -2.998 1.00 0.00 73 GLU A N 2
ATOM 2770 C CA . GLU A 1 73 ? 6.715 3.265 -4.334 1.00 0.00 73 GLU A CA 2
ATOM 2771 C C . GLU A 1 73 ? 6.940 4.790 -4.332 1.00 0.00 73 GLU A C 2
ATOM 2772 O O . GLU A 1 73 ? 6.983 5.410 -3.253 1.00 0.00 73 GLU A O 2
ATOM 2784 N N . PRO A 1 74 ? 7.026 5.449 -5.501 1.00 0.00 74 PRO A N 2
ATOM 2785 C CA . PRO A 1 74 ? 7.151 6.895 -5.660 1.00 0.00 74 PRO A CA 2
ATOM 2786 C C . PRO A 1 74 ? 5.874 7.667 -5.278 1.00 0.00 74 PRO A C 2
ATOM 2787 O O . PRO A 1 74 ? 5.537 8.690 -5.877 1.00 0.00 74 PRO A O 2
ATOM 2798 N N . MET A 1 75 ? 5.150 7.175 -4.264 1.00 0.00 75 MET A N 2
ATOM 2799 C CA . MET A 1 75 ? 3.914 7.757 -3.781 1.00 0.00 75 MET A CA 2
ATOM 2800 C C . MET A 1 75 ? 3.650 7.415 -2.317 1.00 0.00 75 MET A C 2
ATOM 2801 O O . MET A 1 75 ? 2.530 7.538 -1.840 1.00 0.00 75 MET A O 2
ATOM 2815 N N . TRP A 1 76 ? 4.681 7.001 -1.558 1.00 0.00 76 TRP A N 2
ATOM 2816 C CA . TRP A 1 76 ? 4.531 6.592 -0.170 1.00 0.00 76 TRP A CA 2
ATOM 2817 C C . TRP A 1 76 ? 5.852 6.748 0.555 1.00 0.00 76 TRP A C 2
ATOM 2818 O O . TRP A 1 76 ? 6.646 5.837 0.683 1.00 0.00 76 TRP A O 2
ATOM 2839 N N . ILE A 1 77 ? 6.123 7.964 1.034 1.00 0.00 77 ILE A N 2
ATOM 2840 C CA . ILE A 1 77 ? 7.411 8.269 1.665 1.00 0.00 77 ILE A CA 2
ATOM 2841 C C . ILE A 1 77 ? 7.231 8.441 3.157 1.00 0.00 77 ILE A C 2
ATOM 2842 O O . ILE A 1 77 ? 6.734 7.570 3.834 1.00 0.00 77 ILE A O 2
ATOM 2858 N N . ARG A 1 78 ? 7.571 9.609 3.697 1.00 0.00 78 ARG A N 2
ATOM 2859 C CA . ARG A 1 78 ? 7.379 9.907 5.117 1.00 0.00 78 ARG A CA 2
ATOM 2860 C C . ARG A 1 78 ? 5.922 10.264 5.458 1.00 0.00 78 ARG A C 2
ATOM 2861 O O . ARG A 1 78 ? 5.627 10.858 6.484 1.00 0.00 78 ARG A O 2
ATOM 2882 N N . MET A 1 79 ? 5.020 9.905 4.548 1.00 0.00 79 MET A N 2
ATOM 2883 C CA . MET A 1 79 ? 3.591 10.139 4.585 1.00 0.00 79 MET A CA 2
ATOM 2884 C C . MET A 1 79 ? 2.857 8.836 4.800 1.00 0.00 79 MET A C 2
ATOM 2885 O O . MET A 1 79 ? 1.918 8.788 5.582 1.00 0.00 79 MET A O 2
ATOM 2899 N N . ARG A 1 80 ? 3.346 7.734 4.207 1.00 0.00 80 ARG A N 2
ATOM 2900 C CA . ARG A 1 80 ? 2.757 6.435 4.523 1.00 0.00 80 ARG A CA 2
ATOM 2901 C C . ARG A 1 80 ? 2.750 6.074 6.007 1.00 0.00 80 ARG A C 2
ATOM 2902 O O . ARG A 1 80 ? 2.024 5.197 6.400 1.00 0.00 80 ARG A O 2
ATOM 2923 N N . ASP A 1 81 ? 3.542 6.758 6.834 1.00 0.00 81 ASP A N 2
ATOM 2924 C CA . ASP A 1 81 ? 3.493 6.573 8.282 1.00 0.00 81 ASP A CA 2
ATOM 2925 C C . ASP A 1 81 ? 2.061 6.373 8.837 1.00 0.00 81 ASP A C 2
ATOM 2926 O O . ASP A 1 81 ? 1.791 5.578 9.732 1.00 0.00 81 ASP A O 2
ATOM 2935 N N . GLN A 1 82 ? 1.096 7.064 8.218 1.00 0.00 82 GLN A N 2
ATOM 2936 C CA . GLN A 1 82 ? -0.292 6.990 8.587 1.00 0.00 82 GLN A CA 2
ATOM 2937 C C . GLN A 1 82 ? -0.972 5.895 7.796 1.00 0.00 82 GLN A C 2
ATOM 2938 O O . GLN A 1 82 ? -1.640 5.034 8.372 1.00 0.00 82 GLN A O 2
ATOM 2952 N N . VAL A 1 83 ? -0.809 5.910 6.458 1.00 0.00 83 VAL A N 2
ATOM 2953 C CA . VAL A 1 83 ? -1.439 4.928 5.558 1.00 0.00 83 VAL A CA 2
ATOM 2954 C C . VAL A 1 83 ? -0.962 3.519 5.898 1.00 0.00 83 VAL A C 2
ATOM 2955 O O . VAL A 1 83 ? -1.579 2.566 5.490 1.00 0.00 83 VAL A O 2
ATOM 2968 N N . MET A 1 84 ? 0.124 3.380 6.649 1.00 0.00 84 MET A N 2
ATOM 2969 C CA . MET A 1 84 ? 0.743 2.155 7.114 1.00 0.00 84 MET A CA 2
ATOM 2970 C C . MET A 1 84 ? -0.116 1.525 8.194 1.00 0.00 84 MET A C 2
ATOM 2971 O O . MET A 1 84 ? -0.640 0.419 8.044 1.00 0.00 84 MET A O 2
ATOM 2985 N N . SER A 1 85 ? -0.364 2.265 9.284 1.00 0.00 85 SER A N 2
ATOM 2986 C CA . SER A 1 85 ? -1.293 1.863 10.338 1.00 0.00 85 SER A CA 2
ATOM 2987 C C . SER A 1 85 ? -2.756 1.864 9.889 1.00 0.00 85 SER A C 2
ATOM 2988 O O . SER A 1 85 ? -3.632 1.468 10.651 1.00 0.00 85 SER A O 2
ATOM 2996 N N . MET A 1 86 ? -3.034 2.229 8.636 1.00 0.00 86 MET A N 2
ATOM 2997 C CA . MET A 1 86 ? -4.360 2.195 8.036 1.00 0.00 86 MET A CA 2
ATOM 2998 C C . MET A 1 86 ? -4.521 1.066 7.022 1.00 0.00 86 MET A C 2
ATOM 2999 O O . MET A 1 86 ? -5.472 0.277 7.059 1.00 0.00 86 MET A O 2
ATOM 3013 N N . ALA A 1 87 ? -3.505 0.877 6.182 1.00 0.00 87 ALA A N 2
ATOM 3014 C CA . ALA A 1 87 ? -3.371 -0.196 5.217 1.00 0.00 87 ALA A CA 2
ATOM 3015 C C . ALA A 1 87 ? -2.790 -1.462 5.873 1.00 0.00 87 ALA A C 2
ATOM 3016 O O . ALA A 1 87 ? -2.208 -2.332 5.226 1.00 0.00 87 ALA A O 2
ATOM 3023 N N . HIS A 1 88 ? -2.974 -1.590 7.198 1.00 0.00 88 HIS A N 2
ATOM 3024 C CA . HIS A 1 88 ? -2.639 -2.802 7.935 1.00 0.00 88 HIS A CA 2
ATOM 3025 C C . HIS A 1 88 ? -3.849 -3.639 8.319 1.00 0.00 88 HIS A C 2
ATOM 3026 O O . HIS A 1 88 ? -3.700 -4.803 8.635 1.00 0.00 88 HIS A O 2
ATOM 3041 N N . ASN A 1 89 ? -5.027 -3.014 8.369 1.00 0.00 89 ASN A N 2
ATOM 3042 C CA . ASN A 1 89 ? -6.315 -3.616 8.670 1.00 0.00 89 ASN A CA 2
ATOM 3043 C C . ASN A 1 89 ? -7.199 -3.602 7.443 1.00 0.00 89 ASN A C 2
ATOM 3044 O O . ASN A 1 89 ? -7.965 -4.515 7.274 1.00 0.00 89 ASN A O 2
ATOM 3055 N N . LEU A 1 90 ? -6.969 -2.673 6.513 1.00 0.00 90 LEU A N 2
ATOM 3056 C CA . LEU A 1 90 ? -7.689 -2.664 5.246 1.00 0.00 90 LEU A CA 2
ATOM 3057 C C . LEU A 1 90 ? -7.401 -3.920 4.419 1.00 0.00 90 LEU A C 2
ATOM 3058 O O . LEU A 1 90 ? -8.332 -4.559 3.947 1.00 0.00 90 LEU A O 2
ATOM 3074 N N . PRO A 1 91 ? -6.127 -4.325 4.240 1.00 0.00 91 PRO A N 2
ATOM 3075 C CA . PRO A 1 91 ? -5.825 -5.549 3.549 1.00 0.00 91 PRO A CA 2
ATOM 3076 C C . PRO A 1 91 ? -6.108 -6.795 4.380 1.00 0.00 91 PRO A C 2
ATOM 3077 O O . PRO A 1 91 ? -6.434 -7.847 3.851 1.00 0.00 91 PRO A O 2
ATOM 3088 N N . ILE A 1 92 ? -5.964 -6.694 5.702 1.00 0.00 92 ILE A N 2
ATOM 3089 C CA . ILE A 1 92 ? -6.311 -7.804 6.583 1.00 0.00 92 ILE A CA 2
ATOM 3090 C C . ILE A 1 92 ? -7.802 -8.100 6.576 1.00 0.00 92 ILE A C 2
ATOM 3091 O O . ILE A 1 92 ? -8.170 -9.262 6.489 1.00 0.00 92 ILE A O 2
ATOM 3107 N N . GLU A 1 93 ? -8.647 -7.077 6.680 1.00 0.00 93 GLU A N 2
ATOM 3108 C CA . GLU A 1 93 ? -10.108 -7.173 6.663 1.00 0.00 93 GLU A CA 2
ATOM 3109 C C . GLU A 1 93 ? -10.627 -7.735 5.341 1.00 0.00 93 GLU A C 2
ATOM 3110 O O . GLU A 1 93 ? -11.722 -8.287 5.279 1.00 0.00 93 GLU A O 2
ATOM 3122 N N . CYS A 1 94 ? -9.811 -7.661 4.281 1.00 0.00 94 CYS A N 2
ATOM 3123 C CA . CYS A 1 94 ? -10.104 -8.310 3.014 1.00 0.00 94 CYS A CA 2
ATOM 3124 C C . CYS A 1 94 ? -9.491 -9.722 2.922 1.00 0.00 94 CYS A C 2
ATOM 3125 O O . CYS A 1 94 ? -9.768 -10.442 1.967 1.00 0.00 94 CYS A O 2
ATOM 3132 N N . ASN A 1 95 ? -8.634 -10.123 3.873 1.00 0.00 95 ASN A N 2
ATOM 3133 C CA . ASN A 1 95 ? -7.947 -11.415 3.945 1.00 0.00 95 ASN A CA 2
ATOM 3134 C C . ASN A 1 95 ? -6.727 -11.468 3.023 1.00 0.00 95 ASN A C 2
ATOM 3135 O O . ASN A 1 95 ? -6.275 -12.514 2.572 1.00 0.00 95 ASN A O 2
ATOM 3146 N N . LEU A 1 96 ? -6.164 -10.303 2.735 1.00 0.00 96 LEU A N 2
ATOM 3147 C CA . LEU A 1 96 ? -5.024 -10.178 1.853 1.00 0.00 96 LEU A CA 2
ATOM 3148 C C . LEU A 1 96 ? -3.784 -10.553 2.664 1.00 0.00 96 LEU A C 2
ATOM 3149 O O . LEU A 1 96 ? -3.118 -11.544 2.397 1.00 0.00 96 LEU A O 2
ATOM 3165 N N . MET A 1 97 ? -3.579 -9.775 3.747 1.00 0.00 97 MET A N 2
ATOM 3166 C CA . MET A 1 97 ? -2.429 -9.929 4.625 1.00 0.00 97 MET A CA 2
ATOM 3167 C C . MET A 1 97 ? -2.788 -10.322 6.064 1.00 0.00 97 MET A C 2
ATOM 3168 O O . MET A 1 97 ? -1.992 -10.115 6.974 1.00 0.00 97 MET A O 2
ATOM 3182 N N . SER A 1 98 ? -3.990 -10.877 6.285 1.00 0.00 98 SER A N 2
ATOM 3183 C CA . SER A 1 98 ? -4.529 -11.214 7.608 1.00 0.00 98 SER A CA 2
ATOM 3184 C C . SER A 1 98 ? -3.438 -11.698 8.563 1.00 0.00 98 SER A C 2
ATOM 3185 O O . SER A 1 98 ? -3.076 -11.044 9.540 1.00 0.00 98 SER A O 2
ATOM 3193 N N . GLN A 1 99 ? -2.915 -12.871 8.251 1.00 0.00 99 GLN A N 2
ATOM 3194 C CA . GLN A 1 99 ? -1.791 -13.415 8.969 1.00 0.00 99 GLN A CA 2
ATOM 3195 C C . GLN A 1 99 ? -1.052 -14.479 8.150 1.00 0.00 99 GLN A C 2
ATOM 3196 O O . GLN A 1 99 ? -0.872 -15.600 8.619 1.00 0.00 99 GLN A O 2
ATOM 3210 N N . PRO A 1 100 ? -0.687 -14.158 6.889 1.00 0.00 100 PRO A N 2
ATOM 3211 C CA . PRO A 1 100 ? -0.045 -15.099 6.001 1.00 0.00 100 PRO A CA 2
ATOM 3212 C C . PRO A 1 100 ? 1.405 -15.323 6.412 1.00 0.00 100 PRO A C 2
ATOM 3213 O O . PRO A 1 100 ? 1.787 -16.400 6.873 1.00 0.00 100 PRO A O 2
ATOM 3224 N N . CYS A 1 101 ? 2.226 -14.286 6.217 1.00 0.00 101 CYS A N 2
ATOM 3225 C CA . CYS A 1 101 ? 3.604 -14.333 6.632 1.00 0.00 101 CYS A CA 2
ATOM 3226 C C . CYS A 1 101 ? 3.679 -14.219 8.162 1.00 0.00 101 CYS A C 2
ATOM 3227 O O . CYS A 1 101 ? 2.690 -13.983 8.861 1.00 0.00 101 CYS A O 2
ATOM 3234 N N . GLN A 1 102 ? 4.881 -14.331 8.696 1.00 0.00 102 GLN A N 2
ATOM 3235 C CA . GLN A 1 102 ? 5.179 -14.213 10.121 1.00 0.00 102 GLN A CA 2
ATOM 3236 C C . GLN A 1 102 ? 5.993 -12.924 10.373 1.00 0.00 102 GLN A C 2
ATOM 3237 O O . GLN A 1 102 ? 6.160 -12.065 9.500 1.00 0.00 102 GLN A O 2
ATOM 3251 N N . MET A 1 103 ? 6.407 -12.758 11.628 1.00 0.00 103 MET A N 2
ATOM 3252 C CA . MET A 1 103 ? 7.342 -11.725 12.093 1.00 0.00 103 MET A CA 2
ATOM 3253 C C . MET A 1 103 ? 8.589 -11.547 11.221 1.00 0.00 103 MET A C 2
ATOM 3254 O O . MET A 1 103 ? 8.960 -12.524 10.531 1.00 0.00 103 MET A O 2
ATOM 3269 N N . PRO A 1 1 ? 6.184 -3.087 7.917 1.00 0.00 1 PRO A N 3
ATOM 3270 C CA . PRO A 1 1 ? 5.298 -3.066 9.115 1.00 0.00 1 PRO A CA 3
ATOM 3271 C C . PRO A 1 1 ? 5.244 -4.423 9.849 1.00 0.00 1 PRO A C 3
ATOM 3272 O O . PRO A 1 1 ? 4.172 -4.914 10.239 1.00 0.00 1 PRO A O 3
ATOM 3283 N N . TYR A 1 2 ? 6.429 -5.009 10.069 1.00 0.00 2 TYR A N 3
ATOM 3284 C CA . TYR A 1 2 ? 6.543 -6.304 10.712 1.00 0.00 2 TYR A CA 3
ATOM 3285 C C . TYR A 1 2 ? 8.001 -6.681 10.917 1.00 0.00 2 TYR A C 3
ATOM 3286 O O . TYR A 1 2 ? 8.441 -6.910 12.035 1.00 0.00 2 TYR A O 3
ATOM 3304 N N . GLY A 1 3 ? 8.762 -6.688 9.826 1.00 0.00 3 GLY A N 3
ATOM 3305 C CA . GLY A 1 3 ? 10.157 -7.065 9.852 1.00 0.00 3 GLY A CA 3
ATOM 3306 C C . GLY A 1 3 ? 10.857 -6.619 8.591 1.00 0.00 3 GLY A C 3
ATOM 3307 O O . GLY A 1 3 ? 10.368 -5.713 7.903 1.00 0.00 3 GLY A O 3
ATOM 3311 N N . ARG A 1 4 ? 12.006 -7.231 8.305 1.00 0.00 4 ARG A N 3
ATOM 3312 C CA . ARG A 1 4 ? 12.765 -6.940 7.101 1.00 0.00 4 ARG A CA 3
ATOM 3313 C C . ARG A 1 4 ? 12.957 -8.187 6.255 1.00 0.00 4 ARG A C 3
ATOM 3314 O O . ARG A 1 4 ? 13.001 -9.284 6.792 1.00 0.00 4 ARG A O 3
ATOM 3335 N N . GLY A 1 5 ? 13.165 -7.987 4.960 1.00 0.00 5 GLY A N 3
ATOM 3336 C CA . GLY A 1 5 ? 13.371 -9.095 4.044 1.00 0.00 5 GLY A CA 3
ATOM 3337 C C . GLY A 1 5 ? 13.054 -8.671 2.633 1.00 0.00 5 GLY A C 3
ATOM 3338 O O . GLY A 1 5 ? 11.977 -8.985 2.135 1.00 0.00 5 GLY A O 3
ATOM 3342 N N . ARG A 1 6 ? 13.952 -7.870 2.038 1.00 0.00 6 ARG A N 3
ATOM 3343 C CA . ARG A 1 6 ? 13.777 -7.401 0.671 1.00 0.00 6 ARG A CA 3
ATOM 3344 C C . ARG A 1 6 ? 13.480 -8.565 -0.264 1.00 0.00 6 ARG A C 3
ATOM 3345 O O . ARG A 1 6 ? 13.885 -9.692 0.002 1.00 0.00 6 ARG A O 3
ATOM 3366 N N . THR A 1 7 ? 12.904 -8.253 -1.408 1.00 0.00 7 THR A N 3
ATOM 3367 C CA . THR A 1 7 ? 12.508 -9.283 -2.357 1.00 0.00 7 THR A CA 3
ATOM 3368 C C . THR A 1 7 ? 12.731 -8.742 -3.739 1.00 0.00 7 THR A C 3
ATOM 3369 O O . THR A 1 7 ? 12.254 -7.640 -4.029 1.00 0.00 7 THR A O 3
ATOM 3380 N N . GLU A 1 8 ? 13.520 -9.461 -4.530 1.00 0.00 8 GLU A N 3
ATOM 3381 C CA . GLU A 1 8 ? 13.802 -9.095 -5.908 1.00 0.00 8 GLU A CA 3
ATOM 3382 C C . GLU A 1 8 ? 12.528 -8.725 -6.677 1.00 0.00 8 GLU A C 3
ATOM 3383 O O . GLU A 1 8 ? 11.393 -8.979 -6.254 1.00 0.00 8 GLU A O 3
ATOM 3395 N N . SER A 1 9 ? 12.712 -8.085 -7.823 1.00 0.00 9 SER A N 3
ATOM 3396 C CA . SER A 1 9 ? 11.588 -7.691 -8.647 1.00 0.00 9 SER A CA 3
ATOM 3397 C C . SER A 1 9 ? 10.676 -8.880 -8.950 1.00 0.00 9 SER A C 3
ATOM 3398 O O . SER A 1 9 ? 11.132 -9.925 -9.406 1.00 0.00 9 SER A O 3
ATOM 3406 N N . GLY A 1 10 ? 9.380 -8.722 -8.688 1.00 0.00 10 GLY A N 3
ATOM 3407 C CA . GLY A 1 10 ? 8.415 -9.782 -8.922 1.00 0.00 10 GLY A CA 3
ATOM 3408 C C . GLY A 1 10 ? 6.999 -9.285 -8.754 1.00 0.00 10 GLY A C 3
ATOM 3409 O O . GLY A 1 10 ? 6.479 -8.582 -9.614 1.00 0.00 10 GLY A O 3
ATOM 3413 N N . CYS A 1 11 ? 6.408 -9.561 -7.591 1.00 0.00 11 CYS A N 3
ATOM 3414 C CA . CYS A 1 11 ? 5.077 -9.126 -7.303 1.00 0.00 11 CYS A CA 3
ATOM 3415 C C . CYS A 1 11 ? 5.012 -7.611 -7.286 1.00 0.00 11 CYS A C 3
ATOM 3416 O O . CYS A 1 11 ? 4.192 -7.054 -7.981 1.00 0.00 11 CYS A O 3
ATOM 3423 N N . TYR A 1 12 ? 5.877 -6.956 -6.524 1.00 0.00 12 TYR A N 3
ATOM 3424 C CA . TYR A 1 12 ? 6.001 -5.512 -6.498 1.00 0.00 12 TYR A CA 3
ATOM 3425 C C . TYR A 1 12 ? 5.846 -4.879 -7.874 1.00 0.00 12 TYR A C 3
ATOM 3426 O O . TYR A 1 12 ? 5.004 -4.020 -8.044 1.00 0.00 12 TYR A O 3
ATOM 3444 N N . GLN A 1 13 ? 6.613 -5.356 -8.843 1.00 0.00 13 GLN A N 3
ATOM 3445 C CA . GLN A 1 13 ? 6.512 -4.849 -10.200 1.00 0.00 13 GLN A CA 3
ATOM 3446 C C . GLN A 1 13 ? 5.075 -4.962 -10.737 1.00 0.00 13 GLN A C 3
ATOM 3447 O O . GLN A 1 13 ? 4.541 -4.048 -11.349 1.00 0.00 13 GLN A O 3
ATOM 3461 N N . GLN A 1 14 ? 4.429 -6.093 -10.503 1.00 0.00 14 GLN A N 3
ATOM 3462 C CA . GLN A 1 14 ? 3.039 -6.240 -10.867 1.00 0.00 14 GLN A CA 3
ATOM 3463 C C . GLN A 1 14 ? 2.094 -5.384 -10.010 1.00 0.00 14 GLN A C 3
ATOM 3464 O O . GLN A 1 14 ? 0.926 -5.189 -10.333 1.00 0.00 14 GLN A O 3
ATOM 3478 N N . MET A 1 15 ? 2.559 -4.990 -8.836 1.00 0.00 15 MET A N 3
ATOM 3479 C CA . MET A 1 15 ? 1.831 -4.228 -7.883 1.00 0.00 15 MET A CA 3
ATOM 3480 C C . MET A 1 15 ? 1.679 -2.801 -8.364 1.00 0.00 15 MET A C 3
ATOM 3481 O O . MET A 1 15 ? 0.540 -2.405 -8.507 1.00 0.00 15 MET A O 3
ATOM 3495 N N . GLU A 1 16 ? 2.763 -2.069 -8.551 1.00 0.00 16 GLU A N 3
ATOM 3496 C CA . GLU A 1 16 ? 2.726 -0.707 -9.069 1.00 0.00 16 GLU A CA 3
ATOM 3497 C C . GLU A 1 16 ? 1.904 -0.611 -10.342 1.00 0.00 16 GLU A C 3
ATOM 3498 O O . GLU A 1 16 ? 1.169 0.349 -10.528 1.00 0.00 16 GLU A O 3
ATOM 3510 N N . GLU A 1 17 ? 1.941 -1.654 -11.171 1.00 0.00 17 GLU A N 3
ATOM 3511 C CA . GLU A 1 17 ? 1.153 -1.700 -12.390 1.00 0.00 17 GLU A CA 3
ATOM 3512 C C . GLU A 1 17 ? -0.335 -1.882 -12.107 1.00 0.00 17 GLU A C 3
ATOM 3513 O O . GLU A 1 17 ? -1.202 -1.446 -12.869 1.00 0.00 17 GLU A O 3
ATOM 3525 N N . ALA A 1 18 ? -0.629 -2.511 -10.981 1.00 0.00 18 ALA A N 3
ATOM 3526 C CA . ALA A 1 18 ? -1.968 -2.709 -10.525 1.00 0.00 18 ALA A CA 3
ATOM 3527 C C . ALA A 1 18 ? -2.292 -1.885 -9.295 1.00 0.00 18 ALA A C 3
ATOM 3528 O O . ALA A 1 18 ? -3.259 -2.252 -8.628 1.00 0.00 18 ALA A O 3
ATOM 3535 N N . GLU A 1 19 ? -1.495 -0.859 -8.991 1.00 0.00 19 GLU A N 3
ATOM 3536 C CA . GLU A 1 19 ? -1.582 0.057 -7.864 1.00 0.00 19 GLU A CA 3
ATOM 3537 C C . GLU A 1 19 ? -2.865 -0.171 -7.080 1.00 0.00 19 GLU A C 3
ATOM 3538 O O . GLU A 1 19 ? -3.913 0.466 -7.258 1.00 0.00 19 GLU A O 3
ATOM 3550 N N . MET A 1 20 ? -2.830 -1.192 -6.229 1.00 0.00 20 MET A N 3
ATOM 3551 C CA . MET A 1 20 ? -4.020 -1.626 -5.542 1.00 0.00 20 MET A CA 3
ATOM 3552 C C . MET A 1 20 ? -4.132 -0.858 -4.249 1.00 0.00 20 MET A C 3
ATOM 3553 O O . MET A 1 20 ? -5.225 -0.502 -3.812 1.00 0.00 20 MET A O 3
ATOM 3567 N N . LEU A 1 21 ? -2.986 -0.509 -3.676 1.00 0.00 21 LEU A N 3
ATOM 3568 C CA . LEU A 1 21 ? -2.929 0.270 -2.483 1.00 0.00 21 LEU A CA 3
ATOM 3569 C C . LEU A 1 21 ? -2.841 1.751 -2.816 1.00 0.00 21 LEU A C 3
ATOM 3570 O O . LEU A 1 21 ? -2.471 2.571 -1.977 1.00 0.00 21 LEU A O 3
ATOM 3586 N N . ASN A 1 22 ? -3.224 2.106 -4.045 1.00 0.00 22 ASN A N 3
ATOM 3587 C CA . ASN A 1 22 ? -3.251 3.491 -4.480 1.00 0.00 22 ASN A CA 3
ATOM 3588 C C . ASN A 1 22 ? -4.596 4.128 -4.160 1.00 0.00 22 ASN A C 3
ATOM 3589 O O . ASN A 1 22 ? -4.686 5.301 -3.785 1.00 0.00 22 ASN A O 3
ATOM 3600 N N . HIS A 1 23 ? -5.662 3.330 -4.266 1.00 0.00 23 HIS A N 3
ATOM 3601 C CA . HIS A 1 23 ? -7.003 3.807 -4.016 1.00 0.00 23 HIS A CA 3
ATOM 3602 C C . HIS A 1 23 ? -7.254 3.846 -2.521 1.00 0.00 23 HIS A C 3
ATOM 3603 O O . HIS A 1 23 ? -7.598 4.900 -1.980 1.00 0.00 23 HIS A O 3
ATOM 3618 N N . CYS A 1 24 ? -6.967 2.729 -1.849 1.00 0.00 24 CYS A N 3
ATOM 3619 C CA . CYS A 1 24 ? -7.077 2.682 -0.410 1.00 0.00 24 CYS A CA 3
ATOM 3620 C C . CYS A 1 24 ? -6.063 3.609 0.227 1.00 0.00 24 CYS A C 3
ATOM 3621 O O . CYS A 1 24 ? -6.212 3.915 1.391 1.00 0.00 24 CYS A O 3
ATOM 3628 N N . GLY A 1 25 ? -5.088 4.096 -0.532 1.00 0.00 25 GLY A N 3
ATOM 3629 C CA . GLY A 1 25 ? -4.093 5.010 -0.073 1.00 0.00 25 GLY A CA 3
ATOM 3630 C C . GLY A 1 25 ? -4.637 6.415 -0.022 1.00 0.00 25 GLY A C 3
ATOM 3631 O O . GLY A 1 25 ? -4.475 7.053 1.001 1.00 0.00 25 GLY A O 3
ATOM 3635 N N . MET A 1 26 ? -5.332 6.873 -1.062 1.00 0.00 26 MET A N 3
ATOM 3636 C CA . MET A 1 26 ? -5.910 8.203 -1.093 1.00 0.00 26 MET A CA 3
ATOM 3637 C C . MET A 1 26 ? -6.817 8.454 0.098 1.00 0.00 26 MET A C 3
ATOM 3638 O O . MET A 1 26 ? -6.805 9.547 0.640 1.00 0.00 26 MET A O 3
ATOM 3652 N N . TYR A 1 27 ? -7.588 7.446 0.497 1.00 0.00 27 TYR A N 3
ATOM 3653 C CA . TYR A 1 27 ? -8.442 7.534 1.663 1.00 0.00 27 TYR A CA 3
ATOM 3654 C C . TYR A 1 27 ? -7.654 7.886 2.921 1.00 0.00 27 TYR A C 3
ATOM 3655 O O . TYR A 1 27 ? -8.143 8.601 3.795 1.00 0.00 27 TYR A O 3
ATOM 3673 N N . LEU A 1 28 ? -6.431 7.383 3.009 1.00 0.00 28 LEU A N 3
ATOM 3674 C CA . LEU A 1 28 ? -5.585 7.574 4.156 1.00 0.00 28 LEU A CA 3
ATOM 3675 C C . LEU A 1 28 ? -4.717 8.794 3.914 1.00 0.00 28 LEU A C 3
ATOM 3676 O O . LEU A 1 28 ? -4.407 9.510 4.848 1.00 0.00 28 LEU A O 3
ATOM 3692 N N . MET A 1 29 ? -4.422 9.112 2.659 1.00 0.00 29 MET A N 3
ATOM 3693 C CA . MET A 1 29 ? -3.669 10.255 2.231 1.00 0.00 29 MET A CA 3
ATOM 3694 C C . MET A 1 29 ? -4.529 11.484 2.056 1.00 0.00 29 MET A C 3
ATOM 3695 O O . MET A 1 29 ? -4.060 12.505 1.564 1.00 0.00 29 MET A O 3
ATOM 3709 N N . LYS A 1 30 ? -5.792 11.381 2.437 1.00 0.00 30 LYS A N 3
ATOM 3710 C CA . LYS A 1 30 ? -6.723 12.471 2.333 1.00 0.00 30 LYS A CA 3
ATOM 3711 C C . LYS A 1 30 ? -6.567 13.408 3.518 1.00 0.00 30 LYS A C 3
ATOM 3712 O O . LYS A 1 30 ? -7.000 14.548 3.448 1.00 0.00 30 LYS A O 3
ATOM 3731 N N . ASN A 1 31 ? -5.955 12.911 4.593 1.00 0.00 31 ASN A N 3
ATOM 3732 C CA . ASN A 1 31 ? -5.645 13.709 5.761 1.00 0.00 31 ASN A CA 3
ATOM 3733 C C . ASN A 1 31 ? -4.144 13.913 5.920 1.00 0.00 31 ASN A C 3
ATOM 3734 O O . ASN A 1 31 ? -3.708 14.700 6.757 1.00 0.00 31 ASN A O 3
ATOM 3745 N N . LEU A 1 32 ? -3.361 13.172 5.130 1.00 0.00 32 LEU A N 3
ATOM 3746 C CA . LEU A 1 32 ? -1.924 13.300 5.167 1.00 0.00 32 LEU A CA 3
ATOM 3747 C C . LEU A 1 32 ? -1.473 14.526 4.374 1.00 0.00 32 LEU A C 3
ATOM 3748 O O . LEU A 1 32 ? -0.319 14.936 4.468 1.00 0.00 32 LEU A O 3
ATOM 3764 N N . GLY A 1 33 ? -2.369 15.085 3.564 1.00 0.00 33 GLY A N 3
ATOM 3765 C CA . GLY A 1 33 ? -2.092 16.238 2.743 1.00 0.00 33 GLY A CA 3
ATOM 3766 C C . GLY A 1 33 ? -3.130 16.417 1.652 1.00 0.00 33 GLY A C 3
ATOM 3767 O O . GLY A 1 33 ? -3.669 15.443 1.120 1.00 0.00 33 GLY A O 3
ATOM 3771 N N . GLU A 1 34 ? -3.397 17.664 1.290 1.00 0.00 34 GLU A N 3
ATOM 3772 C CA . GLU A 1 34 ? -4.370 17.973 0.257 1.00 0.00 34 GLU A CA 3
ATOM 3773 C C . GLU A 1 34 ? -3.742 17.820 -1.122 1.00 0.00 34 GLU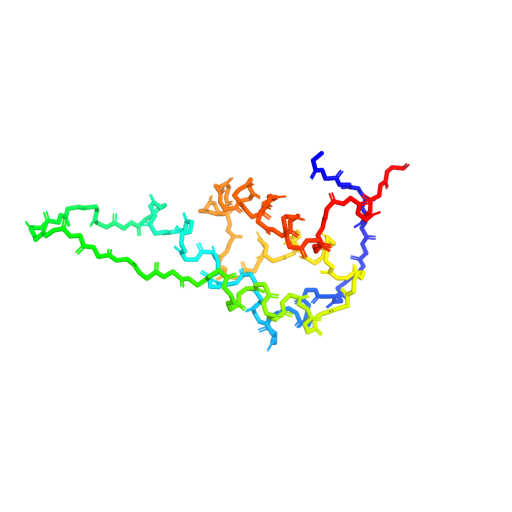 A C 3
ATOM 3774 O O . GLU A 1 34 ? -3.476 18.791 -1.830 1.00 0.00 34 GLU A O 3
ATOM 3786 N N . ARG A 1 35 ? -3.430 16.581 -1.502 1.00 0.00 35 ARG A N 3
ATOM 3787 C CA . ARG A 1 35 ? -2.811 16.336 -2.786 1.00 0.00 35 ARG A CA 3
ATOM 3788 C C . ARG A 1 35 ? -3.753 16.765 -3.901 1.00 0.00 35 ARG A C 3
ATOM 3789 O O . ARG A 1 35 ? -3.375 17.488 -4.818 1.00 0.00 35 ARG A O 3
ATOM 3810 N N . SER A 1 36 ? -4.946 16.172 -3.910 1.00 0.00 36 SER A N 3
ATOM 3811 C CA . SER A 1 36 ? -5.946 16.508 -4.903 1.00 0.00 36 SER A CA 3
ATOM 3812 C C . SER A 1 36 ? -6.710 17.745 -4.486 1.00 0.00 36 SER A C 3
ATOM 3813 O O . SER A 1 36 ? -6.658 18.103 -3.314 1.00 0.00 36 SER A O 3
ATOM 3821 N N . GLN A 1 37 ? -7.434 18.344 -5.438 1.00 0.00 37 GLN A N 3
ATOM 3822 C CA . GLN A 1 37 ? -8.253 19.517 -5.168 1.00 0.00 37 GLN A CA 3
ATOM 3823 C C . GLN A 1 37 ? -9.055 19.370 -3.878 1.00 0.00 37 GLN A C 3
ATOM 3824 O O . GLN A 1 37 ? -9.397 18.261 -3.448 1.00 0.00 37 GLN A O 3
ATOM 3838 N N . VAL A 1 38 ? -9.389 20.504 -3.284 1.00 0.00 38 VAL A N 3
ATOM 3839 C CA . VAL A 1 38 ? -10.133 20.502 -2.039 1.00 0.00 38 VAL A CA 3
ATOM 3840 C C . VAL A 1 38 ? -11.618 20.460 -2.336 1.00 0.00 38 VAL A C 3
ATOM 3841 O O . VAL A 1 38 ? -12.105 21.125 -3.251 1.00 0.00 38 VAL A O 3
ATOM 3854 N N . SER A 1 39 ? -12.346 19.635 -1.593 1.00 0.00 39 SER A N 3
ATOM 3855 C CA . SER A 1 39 ? -13.775 19.528 -1.761 1.00 0.00 39 SER A CA 3
ATOM 3856 C C . SER A 1 39 ? -14.369 18.667 -0.652 1.00 0.00 39 SER A C 3
ATOM 3857 O O . SER A 1 39 ? -13.661 17.876 -0.003 1.00 0.00 39 SER A O 3
ATOM 3865 N N . PRO A 1 40 ? -15.676 18.817 -0.372 1.00 0.00 40 PRO A N 3
ATOM 3866 C CA . PRO A 1 40 ? -16.350 18.050 0.659 1.00 0.00 40 PRO A CA 3
ATOM 3867 C C . PRO A 1 40 ? -16.635 16.638 0.129 1.00 0.00 40 PRO A C 3
ATOM 3868 O O . PRO A 1 40 ? -17.685 16.325 -0.439 1.00 0.00 40 PRO A O 3
ATOM 3879 N N . ARG A 1 41 ? -15.713 15.723 0.410 1.00 0.00 41 ARG A N 3
ATOM 3880 C CA . ARG A 1 41 ? -15.780 14.333 0.033 1.00 0.00 41 ARG A CA 3
ATOM 3881 C C . ARG A 1 41 ? -16.168 13.486 1.215 1.00 0.00 41 ARG A C 3
ATOM 3882 O O . ARG A 1 41 ? -15.697 12.358 1.357 1.00 0.00 41 ARG A O 3
ATOM 3903 N N . MET A 1 42 ? -16.907 14.064 2.157 1.00 0.00 42 MET A N 3
ATOM 3904 C CA . MET A 1 42 ? -17.374 13.361 3.332 1.00 0.00 42 MET A CA 3
ATOM 3905 C C . MET A 1 42 ? -17.805 11.937 3.037 1.00 0.00 42 MET A C 3
ATOM 3906 O O . MET A 1 42 ? -17.621 11.096 3.914 1.00 0.00 42 MET A O 3
ATOM 3920 N N . ARG A 1 43 ? -18.304 11.683 1.814 1.00 0.00 43 ARG A N 3
ATOM 3921 C CA . ARG A 1 43 ? -18.634 10.370 1.314 1.00 0.00 43 ARG A CA 3
ATOM 3922 C C . ARG A 1 43 ? -19.266 10.478 -0.066 1.00 0.00 43 ARG A C 3
ATOM 3923 O O . ARG A 1 43 ? -20.447 10.790 -0.158 1.00 0.00 43 ARG A O 3
ATOM 3944 N N . GLU A 1 44 ? -18.456 10.312 -1.103 1.00 0.00 44 GLU A N 3
ATOM 3945 C CA . GLU A 1 44 ? -18.965 10.345 -2.471 1.00 0.00 44 GLU A CA 3
ATOM 3946 C C . GLU A 1 44 ? -18.337 9.247 -3.305 1.00 0.00 44 GLU A C 3
ATOM 3947 O O . GLU A 1 44 ? -19.034 8.410 -3.864 1.00 0.00 44 GLU A O 3
ATOM 3959 N N . GLU A 1 45 ? -17.003 9.202 -3.314 1.00 0.00 45 GLU A N 3
ATOM 3960 C CA . GLU A 1 45 ? -16.279 8.188 -4.060 1.00 0.00 45 GLU A CA 3
ATOM 3961 C C . GLU A 1 45 ? -15.700 7.149 -3.121 1.00 0.00 45 GLU A C 3
ATOM 3962 O O . GLU A 1 45 ? -15.062 7.487 -2.115 1.00 0.00 45 GLU A O 3
ATOM 3974 N N . ASP A 1 46 ? -15.863 5.880 -3.484 1.00 0.00 46 ASP A N 3
ATOM 3975 C CA . ASP A 1 46 ? -15.377 4.770 -2.690 1.00 0.00 46 ASP A CA 3
ATOM 3976 C C . ASP A 1 46 ? -14.048 4.309 -3.258 1.00 0.00 46 ASP A C 3
ATOM 3977 O O . ASP A 1 46 ? -13.959 3.616 -4.274 1.00 0.00 46 ASP A O 3
ATOM 3986 N N . HIS A 1 47 ? -12.950 4.713 -2.635 1.00 0.00 47 HIS A N 3
ATOM 3987 C CA . HIS A 1 47 ? -11.638 4.282 -3.061 1.00 0.00 47 HIS A CA 3
ATOM 3988 C C . HIS A 1 47 ? -11.145 3.129 -2.206 1.00 0.00 47 HIS A C 3
ATOM 3989 O O . HIS A 1 47 ? -9.958 3.034 -1.902 1.00 0.00 47 HIS A O 3
ATOM 4004 N N . LYS A 1 48 ? -12.046 2.223 -1.842 1.00 0.00 48 LYS A N 3
ATOM 4005 C CA . LYS A 1 48 ? -11.710 1.096 -0.997 1.00 0.00 48 LYS A CA 3
ATOM 4006 C C . LYS A 1 48 ? -11.954 -0.199 -1.733 1.00 0.00 48 LYS A C 3
ATOM 4007 O O . LYS A 1 48 ? -11.013 -0.947 -1.969 1.00 0.00 48 LYS A O 3
ATOM 4026 N N . GLN A 1 49 ? -13.188 -0.430 -2.175 1.00 0.00 49 GLN A N 3
ATOM 4027 C CA . GLN A 1 49 ? -13.499 -1.602 -2.963 1.00 0.00 49 GLN A CA 3
ATOM 4028 C C . GLN A 1 49 ? -12.610 -1.721 -4.190 1.00 0.00 49 GLN A C 3
ATOM 4029 O O . GLN A 1 49 ? -12.373 -2.833 -4.638 1.00 0.00 49 GLN A O 3
ATOM 4043 N N . LEU A 1 50 ? -12.032 -0.610 -4.650 1.00 0.00 50 LEU A N 3
ATOM 4044 C CA . LEU A 1 50 ? -11.072 -0.607 -5.717 1.00 0.00 50 LEU A CA 3
ATOM 4045 C C . LEU A 1 50 ? -9.728 -1.216 -5.273 1.00 0.00 50 LEU A C 3
ATOM 4046 O O . LEU A 1 50 ? -9.119 -1.994 -5.990 1.00 0.00 50 LEU A O 3
ATOM 4062 N N . CYS A 1 51 ? -9.295 -0.938 -4.052 1.00 0.00 51 CYS A N 3
ATOM 4063 C CA . CYS A 1 51 ? -8.122 -1.559 -3.500 1.00 0.00 51 CYS A CA 3
ATOM 4064 C C . CYS A 1 51 ? -8.358 -3.032 -3.189 1.00 0.00 51 CYS A C 3
ATOM 4065 O O . CYS A 1 51 ? -7.535 -3.855 -3.572 1.00 0.00 51 CYS A O 3
ATOM 4072 N N . CYS A 1 52 ? -9.506 -3.362 -2.587 1.00 0.00 52 CYS A N 3
ATOM 4073 C CA . CYS A 1 52 ? -9.862 -4.738 -2.303 1.00 0.00 52 CYS A CA 3
ATOM 4074 C C . CYS A 1 52 ? -10.096 -5.510 -3.604 1.00 0.00 52 CYS A C 3
ATOM 4075 O O . CYS A 1 52 ? -10.144 -6.735 -3.604 1.00 0.00 52 CYS A O 3
ATOM 4082 N N . MET A 1 53 ? -10.228 -4.783 -4.715 1.00 0.00 53 MET A N 3
ATOM 4083 C CA . MET A 1 53 ? -10.439 -5.347 -6.018 1.00 0.00 53 MET A CA 3
ATOM 4084 C C . MET A 1 53 ? -9.117 -5.777 -6.628 1.00 0.00 53 MET A C 3
ATOM 4085 O O . MET A 1 53 ? -8.894 -6.968 -6.779 1.00 0.00 53 MET A O 3
ATOM 4099 N N . GLN A 1 54 ? -8.261 -4.831 -7.013 1.00 0.00 54 GLN A N 3
ATOM 4100 C CA . GLN A 1 54 ? -6.990 -5.159 -7.629 1.00 0.00 54 GLN A CA 3
ATOM 4101 C C . GLN A 1 54 ? -6.191 -6.136 -6.770 1.00 0.00 54 GLN A C 3
ATOM 4102 O O . GLN A 1 54 ? -5.550 -7.040 -7.293 1.00 0.00 54 GLN A O 3
ATOM 4116 N N . LEU A 1 55 ? -6.255 -5.983 -5.449 1.00 0.00 55 LEU A N 3
ATOM 4117 C CA . LEU A 1 55 ? -5.624 -6.937 -4.560 1.00 0.00 55 LEU A CA 3
ATOM 4118 C C . LEU A 1 55 ? -6.175 -8.353 -4.731 1.00 0.00 55 LEU A C 3
ATOM 4119 O O . LEU A 1 55 ? -5.406 -9.303 -4.646 1.00 0.00 55 LEU A O 3
ATOM 4135 N N . LYS A 1 56 ? -7.461 -8.476 -5.042 1.00 0.00 56 LYS A N 3
ATOM 4136 C CA . LYS A 1 56 ? -8.062 -9.740 -5.420 1.00 0.00 56 LYS A CA 3
ATOM 4137 C C . LYS A 1 56 ? -7.555 -10.278 -6.773 1.00 0.00 56 LYS A C 3
ATOM 4138 O O . LYS A 1 56 ? -7.839 -11.411 -7.151 1.00 0.00 56 LYS A O 3
ATOM 4157 N N . ASN A 1 57 ? -6.820 -9.459 -7.506 1.00 0.00 57 ASN A N 3
ATOM 4158 C CA . ASN A 1 57 ? -6.169 -9.864 -8.726 1.00 0.00 57 ASN A CA 3
ATOM 4159 C C . ASN A 1 57 ? -4.740 -10.320 -8.499 1.00 0.00 57 ASN A C 3
ATOM 4160 O O . ASN A 1 57 ? -4.172 -10.999 -9.354 1.00 0.00 57 ASN A O 3
ATOM 4171 N N . LEU A 1 58 ? -4.132 -9.852 -7.404 1.00 0.00 58 LEU A N 3
ATOM 4172 C CA . LEU A 1 58 ? -2.801 -10.253 -7.030 1.00 0.00 58 LEU A CA 3
ATOM 4173 C C . LEU A 1 58 ? -2.757 -11.722 -6.616 1.00 0.00 58 LEU A C 3
ATOM 4174 O O . LEU A 1 58 ? -3.710 -12.469 -6.800 1.00 0.00 58 LEU A O 3
ATOM 4190 N N . ASP A 1 59 ? -1.623 -12.138 -6.072 1.00 0.00 59 ASP A N 3
ATOM 4191 C CA . ASP A 1 59 ? -1.473 -13.493 -5.590 1.00 0.00 59 ASP A CA 3
ATOM 4192 C C . ASP A 1 59 ? -1.606 -13.532 -4.085 1.00 0.00 59 ASP A C 3
ATOM 4193 O O . ASP A 1 59 ? -1.167 -12.603 -3.394 1.00 0.00 59 ASP A O 3
ATOM 4202 N N . GLU A 1 60 ? -2.047 -14.664 -3.551 1.00 0.00 60 GLU A N 3
ATOM 4203 C CA . GLU A 1 60 ? -2.137 -14.856 -2.108 1.00 0.00 60 GLU A CA 3
ATOM 4204 C C . GLU A 1 60 ? -0.776 -14.842 -1.433 1.00 0.00 60 GLU A C 3
ATOM 4205 O O . GLU A 1 60 ? -0.664 -14.710 -0.211 1.00 0.00 60 GLU A O 3
ATOM 4217 N N . LYS A 1 61 ? 0.277 -14.939 -2.236 1.00 0.00 61 LYS A N 3
ATOM 4218 C CA . LYS A 1 61 ? 1.620 -14.846 -1.770 1.00 0.00 61 LYS A CA 3
ATOM 4219 C C . LYS A 1 61 ? 2.196 -13.472 -2.031 1.00 0.00 61 LYS A C 3
ATOM 4220 O O . LYS A 1 61 ? 3.281 -13.213 -1.532 1.00 0.00 61 LYS A O 3
ATOM 4239 N N . CYS A 1 62 ? 1.521 -12.616 -2.785 1.00 0.00 62 CYS A N 3
ATOM 4240 C CA . CYS A 1 62 ? 1.902 -11.247 -3.008 1.00 0.00 62 CYS A CA 3
ATOM 4241 C C . CYS A 1 62 ? 1.071 -10.323 -2.115 1.00 0.00 62 CYS A C 3
ATOM 4242 O O . CYS A 1 62 ? 1.454 -9.187 -1.851 1.00 0.00 62 CYS A O 3
ATOM 4249 N N . MET A 1 63 ? -0.001 -10.815 -1.523 1.00 0.00 63 MET A N 3
ATOM 4250 C CA . MET A 1 63 ? -0.844 -10.025 -0.669 1.00 0.00 63 MET A CA 3
ATOM 4251 C C . MET A 1 63 ? -0.307 -10.016 0.763 1.00 0.00 63 MET A C 3
ATOM 4252 O O . MET A 1 63 ? -0.927 -10.515 1.685 1.00 0.00 63 MET A O 3
ATOM 4266 N N . CYS A 1 64 ? 0.877 -9.472 0.967 1.00 0.00 64 CYS A N 3
ATOM 4267 C CA . CYS A 1 64 ? 1.525 -9.456 2.257 1.00 0.00 64 CYS A CA 3
ATOM 4268 C C . CYS A 1 64 ? 2.941 -8.940 2.070 1.00 0.00 64 CYS A C 3
ATOM 4269 O O . CYS A 1 64 ? 3.291 -7.897 2.627 1.00 0.00 64 CYS A O 3
ATOM 4276 N N . PRO A 1 65 ? 3.742 -9.628 1.225 1.00 0.00 65 PRO A N 3
ATOM 4277 C CA . PRO A 1 65 ? 5.121 -9.236 0.974 1.00 0.00 65 PRO A CA 3
ATOM 4278 C C . PRO A 1 65 ? 5.164 -8.057 0.015 1.00 0.00 65 PRO A C 3
ATOM 4279 O O . PRO A 1 65 ? 6.104 -7.272 0.049 1.00 0.00 65 PRO A O 3
ATOM 4290 N N . ALA A 1 66 ? 4.126 -7.893 -0.822 1.00 0.00 66 ALA A N 3
ATOM 4291 C CA . ALA A 1 66 ? 4.033 -6.794 -1.730 1.00 0.00 66 ALA A CA 3
ATOM 4292 C C . ALA A 1 66 ? 3.712 -5.544 -0.950 1.00 0.00 66 ALA A C 3
ATOM 4293 O O . ALA A 1 66 ? 4.492 -4.617 -1.031 1.00 0.00 66 ALA A O 3
ATOM 4300 N N . ILE A 1 67 ? 2.616 -5.517 -0.193 1.00 0.00 67 ILE A N 3
ATOM 4301 C CA . ILE A 1 67 ? 2.214 -4.365 0.596 1.00 0.00 67 ILE A CA 3
ATOM 4302 C C . ILE A 1 67 ? 3.421 -3.732 1.276 1.00 0.00 67 ILE A C 3
ATOM 4303 O O . ILE A 1 67 ? 3.632 -2.535 1.156 1.00 0.00 67 ILE A O 3
ATOM 4319 N N . MET A 1 68 ? 4.234 -4.535 1.955 1.00 0.00 68 MET A N 3
ATOM 4320 C CA . MET A 1 68 ? 5.466 -4.062 2.544 1.00 0.00 68 MET A CA 3
ATOM 4321 C C . MET A 1 68 ? 6.248 -3.121 1.632 1.00 0.00 68 MET A C 3
ATOM 4322 O O . MET A 1 68 ? 6.537 -2.016 2.081 1.00 0.00 68 MET A O 3
ATOM 4336 N N . MET A 1 69 ? 6.470 -3.539 0.388 1.00 0.00 69 MET A N 3
ATOM 4337 C CA . MET A 1 69 ? 7.094 -2.729 -0.630 1.00 0.00 69 MET A CA 3
ATOM 4338 C C . MET A 1 69 ? 6.219 -1.602 -1.162 1.00 0.00 69 MET A C 3
ATOM 4339 O O . MET A 1 69 ? 6.720 -0.532 -1.496 1.00 0.00 69 MET A O 3
ATOM 4353 N N . MET A 1 70 ? 4.912 -1.798 -1.221 1.00 0.00 70 MET A N 3
ATOM 4354 C CA . MET A 1 70 ? 3.995 -0.775 -1.638 1.00 0.00 70 MET A CA 3
ATOM 4355 C C . MET A 1 70 ? 4.179 0.505 -0.835 1.00 0.00 70 MET A C 3
ATOM 4356 O O . MET A 1 70 ? 3.974 1.603 -1.332 1.00 0.00 70 MET A O 3
ATOM 4370 N N . LEU A 1 71 ? 4.560 0.363 0.440 1.00 0.00 71 LEU A N 3
ATOM 4371 C CA . LEU A 1 71 ? 4.751 1.481 1.320 1.00 0.00 71 LEU A CA 3
ATOM 4372 C C . LEU A 1 71 ? 6.232 1.869 1.332 1.00 0.00 71 LEU A C 3
ATOM 4373 O O . LEU A 1 71 ? 6.746 2.432 2.299 1.00 0.00 71 LEU A O 3
ATOM 4389 N N . ASN A 1 72 ? 6.940 1.512 0.275 1.00 0.00 72 ASN A N 3
ATOM 4390 C CA . ASN A 1 72 ? 8.331 1.809 0.069 1.00 0.00 72 ASN A CA 3
ATOM 4391 C C . ASN A 1 72 ? 8.574 2.418 -1.291 1.00 0.00 72 ASN A C 3
ATOM 4392 O O . ASN A 1 72 ? 9.722 2.640 -1.675 1.00 0.00 72 ASN A O 3
ATOM 4403 N N . GLU A 1 73 ? 7.494 2.680 -2.018 1.00 0.00 73 GLU A N 3
ATOM 4404 C CA . GLU A 1 73 ? 7.578 3.263 -3.331 1.00 0.00 73 GLU A CA 3
ATOM 4405 C C . GLU A 1 73 ? 7.695 4.778 -3.243 1.00 0.00 73 GLU A C 3
ATOM 4406 O O . GLU A 1 73 ? 7.516 5.364 -2.162 1.00 0.00 73 GLU A O 3
ATOM 4418 N N . PRO A 1 74 ? 7.962 5.446 -4.384 1.00 0.00 74 PRO A N 3
ATOM 4419 C CA . PRO A 1 74 ? 8.066 6.895 -4.450 1.00 0.00 74 PRO A CA 3
ATOM 4420 C C . PRO A 1 74 ? 6.683 7.550 -4.379 1.00 0.00 74 PRO A C 3
ATOM 4421 O O . PRO A 1 74 ? 6.340 8.470 -5.128 1.00 0.00 74 PRO A O 3
ATOM 4432 N N . MET A 1 75 ? 5.880 7.134 -3.413 1.00 0.00 75 MET A N 3
ATOM 4433 C CA . MET A 1 75 ? 4.578 7.662 -3.212 1.00 0.00 75 MET A CA 3
ATOM 4434 C C . MET A 1 75 ? 4.045 7.262 -1.869 1.00 0.00 75 MET A C 3
ATOM 4435 O O . MET A 1 75 ? 2.839 7.247 -1.692 1.00 0.00 75 MET A O 3
ATOM 4449 N N . TRP A 1 76 ? 4.916 6.942 -0.912 1.00 0.00 76 TRP A N 3
ATOM 4450 C CA . TRP A 1 76 ? 4.534 6.540 0.423 1.00 0.00 76 TRP A CA 3
ATOM 4451 C C . TRP A 1 76 ? 5.709 6.706 1.351 1.00 0.00 76 TRP A C 3
ATOM 4452 O O . TRP A 1 76 ? 6.427 5.742 1.632 1.00 0.00 76 TRP A O 3
ATOM 4473 N N . ILE A 1 77 ? 5.917 7.937 1.861 1.00 0.00 77 ILE A N 3
ATOM 4474 C CA . ILE A 1 77 ? 7.082 8.271 2.684 1.00 0.00 77 ILE A CA 3
ATOM 4475 C C . ILE A 1 77 ? 6.649 8.697 4.074 1.00 0.00 77 ILE A C 3
ATOM 4476 O O . ILE A 1 77 ? 5.785 8.076 4.661 1.00 0.00 77 ILE A O 3
ATOM 4492 N N . ARG A 1 78 ? 7.155 9.798 4.610 1.00 0.00 78 ARG A N 3
ATOM 4493 C CA . ARG A 1 78 ? 6.692 10.299 5.882 1.00 0.00 78 ARG A CA 3
ATOM 4494 C C . ARG A 1 78 ? 5.178 10.495 5.931 1.00 0.00 78 ARG A C 3
ATOM 4495 O O . ARG A 1 78 ? 4.589 10.543 7.000 1.00 0.00 78 ARG A O 3
ATOM 4516 N N . MET A 1 79 ? 4.565 10.608 4.764 1.00 0.00 79 MET A N 3
ATOM 4517 C CA . MET A 1 79 ? 3.144 10.693 4.635 1.00 0.00 79 MET A CA 3
ATOM 4518 C C . MET A 1 79 ? 2.484 9.315 4.750 1.00 0.00 79 MET A C 3
ATOM 4519 O O . MET A 1 79 ? 1.372 9.202 5.203 1.00 0.00 79 MET A O 3
ATOM 4533 N N . ARG A 1 80 ? 3.146 8.243 4.358 1.00 0.00 80 ARG A N 3
ATOM 4534 C CA . ARG A 1 80 ? 2.635 6.919 4.535 1.00 0.00 80 ARG A CA 3
ATOM 4535 C C . ARG A 1 80 ? 2.702 6.446 5.963 1.00 0.00 80 ARG A C 3
ATOM 4536 O O . ARG A 1 80 ? 2.065 5.455 6.277 1.00 0.00 80 ARG A O 3
ATOM 4557 N N . ASP A 1 81 ? 3.524 7.065 6.797 1.00 0.00 81 ASP A N 3
ATOM 4558 C CA . ASP A 1 81 ? 3.681 6.678 8.186 1.00 0.00 81 ASP A CA 3
ATOM 4559 C C . ASP A 1 81 ? 2.324 6.474 8.846 1.00 0.00 81 ASP A C 3
ATOM 4560 O O . ASP A 1 81 ? 2.144 5.614 9.707 1.00 0.00 81 ASP A O 3
ATOM 4569 N N . GLN A 1 82 ? 1.332 7.202 8.335 1.00 0.00 82 GLN A N 3
ATOM 4570 C CA . GLN A 1 82 ? -0.032 7.058 8.758 1.00 0.00 82 GLN A CA 3
ATOM 4571 C C . GLN A 1 82 ? -0.792 5.965 8.025 1.00 0.00 82 GLN A C 3
ATOM 4572 O O . GLN A 1 82 ? -1.433 5.110 8.649 1.00 0.00 82 GLN A O 3
ATOM 4586 N N . VAL A 1 83 ? -0.661 5.940 6.704 1.00 0.00 83 VAL A N 3
ATOM 4587 C CA . VAL A 1 83 ? -1.247 4.911 5.891 1.00 0.00 83 VAL A CA 3
ATOM 4588 C C . VAL A 1 83 ? -0.645 3.555 6.224 1.00 0.00 83 VAL A C 3
ATOM 4589 O O . VAL A 1 83 ? -1.151 2.544 5.792 1.00 0.00 83 VAL A O 3
ATOM 4602 N N . MET A 1 84 ? 0.431 3.499 6.990 1.00 0.00 84 MET A N 3
ATOM 4603 C CA . MET A 1 84 ? 1.112 2.305 7.358 1.00 0.00 84 MET A CA 3
ATOM 4604 C C . MET A 1 84 ? 0.281 1.538 8.362 1.00 0.00 84 MET A C 3
ATOM 4605 O O . MET A 1 84 ? 0.011 0.360 8.138 1.00 0.00 84 MET A O 3
ATOM 4619 N N . SER A 1 85 ? -0.157 2.208 9.429 1.00 0.00 85 SER A N 3
ATOM 4620 C CA . SER A 1 85 ? -1.033 1.609 10.418 1.00 0.00 85 SER A CA 3
ATOM 4621 C C . SER A 1 85 ? -2.476 1.555 9.916 1.00 0.00 85 SER A C 3
ATOM 4622 O O . SER A 1 85 ? -3.399 1.167 10.631 1.00 0.00 85 SER A O 3
ATOM 4630 N N . MET A 1 86 ? -2.698 1.871 8.649 1.00 0.00 86 MET A N 3
ATOM 4631 C CA . MET A 1 86 ? -4.004 1.837 8.053 1.00 0.00 86 MET A CA 3
ATOM 4632 C C . MET A 1 86 ? -4.059 0.837 6.914 1.00 0.00 86 MET A C 3
ATOM 4633 O O . MET A 1 86 ? -4.968 0.023 6.843 1.00 0.00 86 MET A O 3
ATOM 4647 N N . ALA A 1 87 ? -3.005 0.748 6.129 1.00 0.00 87 ALA A N 3
ATOM 4648 C CA . ALA A 1 87 ? -2.855 -0.188 5.055 1.00 0.00 87 ALA A CA 3
ATOM 4649 C C . ALA A 1 87 ? -2.321 -1.511 5.580 1.00 0.00 87 ALA A C 3
ATOM 4650 O O . ALA A 1 87 ? -1.867 -2.346 4.814 1.00 0.00 87 ALA A O 3
ATOM 4657 N N . HIS A 1 88 ? -2.315 -1.691 6.895 1.00 0.00 88 HIS A N 3
ATOM 4658 C CA . HIS A 1 88 ? -1.901 -2.921 7.508 1.00 0.00 88 HIS A CA 3
ATOM 4659 C C . HIS A 1 88 ? -3.108 -3.714 7.966 1.00 0.00 88 HIS A C 3
ATOM 4660 O O . HIS A 1 88 ? -3.011 -4.919 8.082 1.00 0.00 88 HIS A O 3
ATOM 4675 N N . ASN A 1 89 ? -4.220 -3.043 8.253 1.00 0.00 89 ASN A N 3
ATOM 4676 C CA . ASN A 1 89 ? -5.461 -3.661 8.656 1.00 0.00 89 ASN A CA 3
ATOM 4677 C C . ASN A 1 89 ? -6.509 -3.539 7.568 1.00 0.00 89 ASN A C 3
ATOM 4678 O O . ASN A 1 89 ? -7.436 -4.335 7.528 1.00 0.00 89 ASN A O 3
ATOM 4689 N N . LEU A 1 90 ? -6.320 -2.593 6.648 1.00 0.00 90 LEU A N 3
ATOM 4690 C CA . LEU A 1 90 ? -7.165 -2.455 5.494 1.00 0.00 90 LEU A CA 3
ATOM 4691 C C . LEU A 1 90 ? -7.110 -3.700 4.595 1.00 0.00 90 LEU A C 3
ATOM 4692 O O . LEU A 1 90 ? -8.152 -4.228 4.206 1.00 0.00 90 LEU A O 3
ATOM 4708 N N . PRO A 1 91 ? -5.901 -4.179 4.266 1.00 0.00 91 PRO A N 3
ATOM 4709 C CA . PRO A 1 91 ? -5.746 -5.363 3.456 1.00 0.00 91 PRO A CA 3
ATOM 4710 C C . PRO A 1 91 ? -6.037 -6.606 4.297 1.00 0.00 91 PRO A C 3
ATOM 4711 O O . PRO A 1 91 ? -6.489 -7.601 3.764 1.00 0.00 91 PRO A O 3
ATOM 4722 N N . ILE A 1 92 ? -5.839 -6.576 5.608 1.00 0.00 92 ILE A N 3
ATOM 4723 C CA . ILE A 1 92 ? -6.165 -7.707 6.450 1.00 0.00 92 ILE A CA 3
ATOM 4724 C C . ILE A 1 92 ? -7.667 -7.905 6.545 1.00 0.00 92 ILE A C 3
ATOM 4725 O O . ILE A 1 92 ? -8.118 -9.042 6.424 1.00 0.00 92 ILE A O 3
ATOM 4741 N N . GLU A 1 93 ? -8.414 -6.826 6.745 1.00 0.00 93 GLU A N 3
ATOM 4742 C CA . GLU A 1 93 ? -9.868 -6.893 6.822 1.00 0.00 93 GLU A CA 3
ATOM 4743 C C . GLU A 1 93 ? -10.473 -7.370 5.512 1.00 0.00 93 GLU A C 3
ATOM 4744 O O . GLU A 1 93 ? -11.618 -7.811 5.460 1.00 0.00 93 GLU A O 3
ATOM 4756 N N . CYS A 1 94 ? -9.693 -7.298 4.435 1.00 0.00 94 CYS A N 3
ATOM 4757 C CA . CYS A 1 94 ? -10.089 -7.837 3.167 1.00 0.00 94 CYS A CA 3
ATOM 4758 C C . CYS A 1 94 ? -9.609 -9.262 2.971 1.00 0.00 94 CYS A C 3
ATOM 4759 O O . CYS A 1 94 ? -10.038 -9.893 2.003 1.00 0.00 94 CYS A O 3
ATOM 4766 N N . ASN A 1 95 ? -8.722 -9.755 3.850 1.00 0.00 95 ASN A N 3
ATOM 4767 C CA . ASN A 1 95 ? -8.131 -11.077 3.831 1.00 0.00 95 ASN A CA 3
ATOM 4768 C C . ASN A 1 95 ? -6.942 -11.108 2.854 1.00 0.00 95 ASN A C 3
ATOM 4769 O O . ASN A 1 95 ? -6.613 -12.119 2.242 1.00 0.00 95 ASN A O 3
ATOM 4780 N N . LEU A 1 96 ? -6.350 -9.957 2.602 1.00 0.00 96 LEU A N 3
ATOM 4781 C CA . LEU A 1 96 ? -5.262 -9.826 1.688 1.00 0.00 96 LEU A CA 3
ATOM 4782 C C . LEU A 1 96 ? -4.011 -10.314 2.387 1.00 0.00 96 LEU A C 3
ATOM 4783 O O . LEU A 1 96 ? -3.434 -11.309 1.982 1.00 0.00 96 LEU A O 3
ATOM 4799 N N . MET A 1 97 ? -3.675 -9.675 3.499 1.00 0.00 97 MET A N 3
ATOM 4800 C CA . MET A 1 97 ? -2.502 -10.028 4.265 1.00 0.00 97 MET A CA 3
ATOM 4801 C C . MET A 1 97 ? -2.829 -10.397 5.681 1.00 0.00 97 MET A C 3
ATOM 4802 O O . MET A 1 97 ? -1.966 -10.240 6.546 1.00 0.00 97 MET A O 3
ATOM 4816 N N . SER A 1 98 ? -4.070 -10.838 5.926 1.00 0.00 98 SER A N 3
ATOM 4817 C CA . SER A 1 98 ? -4.561 -11.199 7.256 1.00 0.00 98 SER A CA 3
ATOM 4818 C C . SER A 1 98 ? -3.466 -11.810 8.144 1.00 0.00 98 SER A C 3
ATOM 4819 O O . SER A 1 98 ? -2.923 -11.202 9.064 1.00 0.00 98 SER A O 3
ATOM 4827 N N . GLN A 1 99 ? -3.069 -13.020 7.821 1.00 0.00 99 GLN A N 3
ATOM 4828 C CA . GLN A 1 99 ? -1.932 -13.624 8.450 1.00 0.00 99 GLN A CA 3
ATOM 4829 C C . GLN A 1 99 ? -1.335 -14.725 7.570 1.00 0.00 99 GLN A C 3
ATOM 4830 O O . GLN A 1 99 ? -1.225 -15.878 7.990 1.00 0.00 99 GLN A O 3
ATOM 4844 N N . PRO A 1 100 ? -1.006 -14.397 6.304 1.00 0.00 100 PRO A N 3
ATOM 4845 C CA . PRO A 1 100 ? -0.478 -15.377 5.371 1.00 0.00 100 PRO A CA 3
ATOM 4846 C C . PRO A 1 100 ? 0.974 -15.676 5.722 1.00 0.00 100 PRO A C 3
ATOM 4847 O O . PRO A 1 100 ? 1.292 -16.794 6.095 1.00 0.00 100 PRO A O 3
ATOM 4858 N N . CYS A 1 101 ? 1.891 -14.717 5.542 1.00 0.00 101 CYS A N 3
ATOM 4859 C CA . CYS A 1 101 ? 3.287 -14.918 5.848 1.00 0.00 101 CYS A CA 3
ATOM 4860 C C . CYS A 1 101 ? 3.458 -14.900 7.358 1.00 0.00 101 CYS A C 3
ATOM 4861 O O . CYS A 1 101 ? 3.003 -13.963 8.018 1.00 0.00 101 CYS A O 3
ATOM 4868 N N . GLN A 1 102 ? 4.078 -15.943 7.897 1.00 0.00 102 GLN A N 3
ATOM 4869 C CA . GLN A 1 102 ? 4.322 -16.061 9.325 1.00 0.00 102 GLN A CA 3
ATOM 4870 C C . GLN A 1 102 ? 5.800 -16.268 9.581 1.00 0.00 102 GLN A C 3
ATOM 4871 O O . GLN A 1 102 ? 6.591 -16.225 8.634 1.00 0.00 102 GLN A O 3
ATOM 4885 N N . MET A 1 103 ? 6.153 -16.422 10.858 1.00 0.00 103 MET A N 3
ATOM 4886 C CA . MET A 1 103 ? 7.523 -16.706 11.253 1.00 0.00 103 MET A CA 3
ATOM 4887 C C . MET A 1 103 ? 8.180 -17.799 10.402 1.00 0.00 103 MET A C 3
ATOM 4888 O O . MET A 1 103 ? 9.394 -17.642 10.151 1.00 0.00 103 MET A O 3
ATOM 4903 N N . PRO A 1 1 ? 5.858 -9.188 8.985 1.00 0.00 1 PRO A N 4
ATOM 4904 C CA . PRO A 1 1 ? 5.449 -7.813 8.584 1.00 0.00 1 PRO A CA 4
ATOM 4905 C C . PRO A 1 1 ? 4.335 -7.189 9.424 1.00 0.00 1 PRO A C 4
ATOM 4906 O O . PRO A 1 1 ? 3.162 -7.286 9.112 1.00 0.00 1 PRO A O 4
ATOM 4917 N N . TYR A 1 2 ? 4.726 -6.530 10.512 1.00 0.00 2 TYR A N 4
ATOM 4918 C CA . TYR A 1 2 ? 3.814 -5.956 11.509 1.00 0.00 2 TYR A CA 4
ATOM 4919 C C . TYR A 1 2 ? 4.453 -4.781 12.270 1.00 0.00 2 TYR A C 4
ATOM 4920 O O . TYR A 1 2 ? 4.095 -4.483 13.405 1.00 0.00 2 TYR A O 4
ATOM 4938 N N . GLY A 1 3 ? 5.423 -4.117 11.641 1.00 0.00 3 GLY A N 4
ATOM 4939 C CA . GLY A 1 3 ? 6.135 -2.998 12.247 1.00 0.00 3 GLY A CA 4
ATOM 4940 C C . GLY A 1 3 ? 7.443 -2.716 11.529 1.00 0.00 3 GLY A C 4
ATOM 4941 O O . GLY A 1 3 ? 7.682 -1.610 11.050 1.00 0.00 3 GLY A O 4
ATOM 4945 N N . ARG A 1 4 ? 8.294 -3.737 11.411 1.00 0.00 4 ARG A N 4
ATOM 4946 C CA . ARG A 1 4 ? 9.558 -3.635 10.686 1.00 0.00 4 ARG A CA 4
ATOM 4947 C C . ARG A 1 4 ? 9.801 -4.898 9.877 1.00 0.00 4 ARG A C 4
ATOM 4948 O O . ARG A 1 4 ? 9.509 -6.002 10.325 1.00 0.00 4 ARG A O 4
ATOM 4969 N N . GLY A 1 5 ? 10.332 -4.729 8.675 1.00 0.00 5 GLY A N 4
ATOM 4970 C CA . GLY A 1 5 ? 10.663 -5.832 7.792 1.00 0.00 5 GLY A CA 4
ATOM 4971 C C . GLY A 1 5 ? 10.944 -5.300 6.403 1.00 0.00 5 GLY A C 4
ATOM 4972 O O . GLY A 1 5 ? 10.547 -4.189 6.063 1.00 0.00 5 GLY A O 4
ATOM 4976 N N . ARG A 1 6 ? 11.651 -6.105 5.608 1.00 0.00 6 ARG A N 4
ATOM 4977 C CA . ARG A 1 6 ? 11.995 -5.767 4.229 1.00 0.00 6 ARG A CA 4
ATOM 4978 C C . ARG A 1 6 ? 12.779 -6.897 3.607 1.00 0.00 6 ARG A C 4
ATOM 4979 O O . ARG A 1 6 ? 13.568 -7.535 4.289 1.00 0.00 6 ARG A O 4
ATOM 5000 N N . THR A 1 7 ? 12.580 -7.091 2.313 1.00 0.00 7 THR A N 4
ATOM 5001 C CA . THR A 1 7 ? 13.160 -8.199 1.565 1.00 0.00 7 THR A CA 4
ATOM 5002 C C . THR A 1 7 ? 13.342 -7.778 0.111 1.00 0.00 7 THR A C 4
ATOM 5003 O O . THR A 1 7 ? 13.160 -6.601 -0.212 1.00 0.00 7 THR A O 4
ATOM 5014 N N . GLU A 1 8 ? 13.734 -8.724 -0.738 1.00 0.00 8 GLU A N 4
ATOM 5015 C CA . GLU A 1 8 ? 13.865 -8.494 -2.175 1.00 0.00 8 GLU A CA 4
ATOM 5016 C C . GLU A 1 8 ? 12.510 -8.158 -2.807 1.00 0.00 8 GLU A C 4
ATOM 5017 O O . GLU A 1 8 ? 11.478 -8.061 -2.137 1.00 0.00 8 GLU A O 4
ATOM 5029 N N . SER A 1 9 ? 12.515 -7.969 -4.128 1.00 0.00 9 SER A N 4
ATOM 5030 C CA . SER A 1 9 ? 11.312 -7.770 -4.923 1.00 0.00 9 SER A CA 4
ATOM 5031 C C . SER A 1 9 ? 10.308 -8.933 -4.799 1.00 0.00 9 SER A C 4
ATOM 5032 O O . SER A 1 9 ? 10.435 -9.855 -3.994 1.00 0.00 9 SER A O 4
ATOM 5040 N N . GLY A 1 10 ? 9.263 -8.904 -5.617 1.00 0.00 10 GLY A N 4
ATOM 5041 C CA . GLY A 1 10 ? 8.316 -10.003 -5.626 1.00 0.00 10 GLY A CA 4
ATOM 5042 C C . GLY A 1 10 ? 7.176 -9.679 -6.551 1.00 0.00 10 GLY A C 4
ATOM 5043 O O . GLY A 1 10 ? 7.260 -9.827 -7.765 1.00 0.00 10 GLY A O 4
ATOM 5047 N N . CYS A 1 11 ? 6.133 -9.110 -5.963 1.00 0.00 11 CYS A N 4
ATOM 5048 C CA . CYS A 1 11 ? 5.003 -8.598 -6.724 1.00 0.00 11 CYS A CA 4
ATOM 5049 C C . CYS A 1 11 ? 5.007 -7.091 -6.791 1.00 0.00 11 CYS A C 4
ATOM 5050 O O . CYS A 1 11 ? 4.254 -6.573 -7.594 1.00 0.00 11 CYS A O 4
ATOM 5057 N N . TYR A 1 12 ? 5.834 -6.396 -6.023 1.00 0.00 12 TYR A N 4
ATOM 5058 C CA . TYR A 1 12 ? 6.016 -4.945 -6.079 1.00 0.00 12 TYR A CA 4
ATOM 5059 C C . TYR A 1 12 ? 6.063 -4.405 -7.503 1.00 0.00 12 TYR A C 4
ATOM 5060 O O . TYR A 1 12 ? 5.262 -3.549 -7.850 1.00 0.00 12 TYR A O 4
ATOM 5078 N N . GLN A 1 13 ? 6.963 -4.939 -8.321 1.00 0.00 13 GLN A N 4
ATOM 5079 C CA . GLN A 1 13 ? 7.072 -4.514 -9.714 1.00 0.00 13 GLN A CA 4
ATOM 5080 C C . GLN A 1 13 ? 5.766 -4.727 -10.508 1.00 0.00 13 GLN A C 4
ATOM 5081 O O . GLN A 1 13 ? 5.452 -3.997 -11.427 1.00 0.00 13 GLN A O 4
ATOM 5095 N N . GLN A 1 14 ? 4.976 -5.725 -10.118 1.00 0.00 14 GLN A N 4
ATOM 5096 C CA . GLN A 1 14 ? 3.674 -6.015 -10.713 1.00 0.00 14 GLN A CA 4
ATOM 5097 C C . GLN A 1 14 ? 2.561 -5.224 -10.032 1.00 0.00 14 GLN A C 4
ATOM 5098 O O . GLN A 1 14 ? 1.452 -5.112 -10.527 1.00 0.00 14 GLN A O 4
ATOM 5112 N N . MET A 1 15 ? 2.863 -4.691 -8.848 1.00 0.00 15 MET A N 4
ATOM 5113 C CA . MET A 1 15 ? 1.966 -3.914 -8.021 1.00 0.00 15 MET A CA 4
ATOM 5114 C C . MET A 1 15 ? 1.841 -2.497 -8.503 1.00 0.00 15 MET A C 4
ATOM 5115 O O . MET A 1 15 ? 0.705 -2.052 -8.599 1.00 0.00 15 MET A O 4
ATOM 5129 N N . GLU A 1 16 ? 2.950 -1.821 -8.775 1.00 0.00 16 GLU A N 4
ATOM 5130 C CA . GLU A 1 16 ? 2.935 -0.493 -9.405 1.00 0.00 16 GLU A CA 4
ATOM 5131 C C . GLU A 1 16 ? 2.094 -0.494 -10.689 1.00 0.00 16 GLU A C 4
ATOM 5132 O O . GLU A 1 16 ? 1.386 0.465 -10.982 1.00 0.00 16 GLU A O 4
ATOM 5144 N N . GLU A 1 17 ? 2.093 -1.601 -11.428 1.00 0.00 17 GLU A N 4
ATOM 5145 C CA . GLU A 1 17 ? 1.310 -1.737 -12.656 1.00 0.00 17 GLU A CA 4
ATOM 5146 C C . GLU A 1 17 ? -0.176 -1.999 -12.385 1.00 0.00 17 GLU A C 4
ATOM 5147 O O . GLU A 1 17 ? -1.060 -1.697 -13.180 1.00 0.00 17 GLU A O 4
ATOM 5159 N N . ALA A 1 18 ? -0.475 -2.550 -11.197 1.00 0.00 18 ALA A N 4
ATOM 5160 C CA . ALA A 1 18 ? -1.828 -2.839 -10.754 1.00 0.00 18 ALA A CA 4
ATOM 5161 C C . ALA A 1 18 ? -2.148 -2.127 -9.446 1.00 0.00 18 ALA A C 4
ATOM 5162 O O . ALA A 1 18 ? -2.869 -2.674 -8.622 1.00 0.00 18 ALA A O 4
ATOM 5169 N N . GLU A 1 19 ? -1.629 -0.912 -9.261 1.00 0.00 19 GLU A N 4
ATOM 5170 C CA . GLU A 1 19 ? -1.704 -0.036 -8.093 1.00 0.00 19 GLU A CA 4
ATOM 5171 C C . GLU A 1 19 ? -3.017 -0.196 -7.311 1.00 0.00 19 GLU A C 4
ATOM 5172 O O . GLU A 1 19 ? -4.022 0.513 -7.449 1.00 0.00 19 GLU A O 4
ATOM 5184 N N . MET A 1 20 ? -3.060 -1.234 -6.491 1.00 0.00 20 MET A N 4
ATOM 5185 C CA . MET A 1 20 ? -4.278 -1.676 -5.825 1.00 0.00 20 MET A CA 4
ATOM 5186 C C . MET A 1 20 ? -4.378 -1.026 -4.466 1.00 0.00 20 MET A C 4
ATOM 5187 O O . MET A 1 20 ? -5.435 -0.626 -3.985 1.00 0.00 20 MET A O 4
ATOM 5201 N N . LEU A 1 21 ? -3.228 -0.820 -3.846 1.00 0.00 21 LEU A N 4
ATOM 5202 C CA . LEU A 1 21 ? -3.126 -0.170 -2.568 1.00 0.00 21 LEU A CA 4
ATOM 5203 C C . LEU A 1 21 ? -2.919 1.337 -2.721 1.00 0.00 21 LEU A C 4
ATOM 5204 O O . LEU A 1 21 ? -2.639 2.037 -1.754 1.00 0.00 21 LEU A O 4
ATOM 5220 N N . ASN A 1 22 ? -3.191 1.853 -3.920 1.00 0.00 22 ASN A N 4
ATOM 5221 C CA . ASN A 1 22 ? -3.144 3.269 -4.218 1.00 0.00 22 ASN A CA 4
ATOM 5222 C C . ASN A 1 22 ? -4.473 3.923 -3.904 1.00 0.00 22 ASN A C 4
ATOM 5223 O O . ASN A 1 22 ? -4.534 4.948 -3.237 1.00 0.00 22 ASN A O 4
ATOM 5234 N N . HIS A 1 23 ? -5.571 3.320 -4.355 1.00 0.00 23 HIS A N 4
ATOM 5235 C CA . HIS A 1 23 ? -6.905 3.872 -4.163 1.00 0.00 23 HIS A CA 4
ATOM 5236 C C . HIS A 1 23 ? -7.252 3.905 -2.684 1.00 0.00 23 HIS A C 4
ATOM 5237 O O . HIS A 1 23 ? -7.534 4.973 -2.135 1.00 0.00 23 HIS A O 4
ATOM 5252 N N . CYS A 1 24 ? -7.202 2.742 -2.034 1.00 0.00 24 CYS A N 4
ATOM 5253 C CA . CYS A 1 24 ? -7.343 2.668 -0.583 1.00 0.00 24 CYS A CA 4
ATOM 5254 C C . CYS A 1 24 ? -6.306 3.540 0.109 1.00 0.00 24 CYS A C 4
ATOM 5255 O O . CYS A 1 24 ? -6.597 4.023 1.186 1.00 0.00 24 CYS A O 4
ATOM 5262 N N . GLY A 1 25 ? -5.147 3.783 -0.502 1.00 0.00 25 GLY A N 4
ATOM 5263 C CA . GLY A 1 25 ? -4.114 4.673 0.004 1.00 0.00 25 GLY A CA 4
ATOM 5264 C C . GLY A 1 25 ? -4.554 6.138 -0.026 1.00 0.00 25 GLY A C 4
ATOM 5265 O O . GLY A 1 25 ? -4.530 6.799 1.004 1.00 0.00 25 GLY A O 4
ATOM 5269 N N . MET A 1 26 ? -5.002 6.653 -1.177 1.00 0.00 26 MET A N 4
ATOM 5270 C CA . MET A 1 26 ? -5.461 8.028 -1.371 1.00 0.00 26 MET A CA 4
ATOM 5271 C C . MET A 1 26 ? -6.499 8.444 -0.336 1.00 0.00 26 MET A C 4
ATOM 5272 O O . MET A 1 26 ? -6.446 9.568 0.145 1.00 0.00 26 MET A O 4
ATOM 5286 N N . TYR A 1 27 ? -7.417 7.534 -0.006 1.00 0.00 27 TYR A N 4
ATOM 5287 C CA . TYR A 1 27 ? -8.409 7.727 1.046 1.00 0.00 27 TYR A CA 4
ATOM 5288 C C . TYR A 1 27 ? -7.783 8.096 2.393 1.00 0.00 27 TYR A C 4
ATOM 5289 O O . TYR A 1 27 ? -8.282 8.945 3.124 1.00 0.00 27 TYR A O 4
ATOM 5307 N N . LEU A 1 28 ? -6.648 7.475 2.694 1.00 0.00 28 LEU A N 4
ATOM 5308 C CA . LEU A 1 28 ? -5.875 7.712 3.904 1.00 0.00 28 LEU A CA 4
ATOM 5309 C C . LEU A 1 28 ? -5.027 8.969 3.685 1.00 0.00 28 LEU A C 4
ATOM 5310 O O . LEU A 1 28 ? -4.954 9.838 4.550 1.00 0.00 28 LEU A O 4
ATOM 5326 N N . MET A 1 29 ? -4.464 9.154 2.494 1.00 0.00 29 MET A N 4
ATOM 5327 C CA . MET A 1 29 ? -3.679 10.329 2.120 1.00 0.00 29 MET A CA 4
ATOM 5328 C C . MET A 1 29 ? -4.502 11.615 2.048 1.00 0.00 29 MET A C 4
ATOM 5329 O O . MET A 1 29 ? -3.944 12.687 1.825 1.00 0.00 29 MET A O 4
ATOM 5343 N N . LYS A 1 30 ? -5.807 11.525 2.286 1.00 0.00 30 LYS A N 4
ATOM 5344 C CA . LYS A 1 30 ? -6.705 12.667 2.310 1.00 0.00 30 LYS A CA 4
ATOM 5345 C C . LYS A 1 30 ? -6.525 13.509 3.561 1.00 0.00 30 LYS A C 4
ATOM 5346 O O . LYS A 1 30 ? -6.761 14.705 3.505 1.00 0.00 30 LYS A O 4
ATOM 5365 N N . ASN A 1 31 ? -6.043 12.878 4.632 1.00 0.00 31 ASN A N 4
ATOM 5366 C CA . ASN A 1 31 ? -5.710 13.505 5.913 1.00 0.00 31 ASN A CA 4
ATOM 5367 C C . ASN A 1 31 ? -4.319 13.108 6.428 1.00 0.00 31 ASN A C 4
ATOM 5368 O O . ASN A 1 31 ? -3.932 13.497 7.525 1.00 0.00 31 ASN A O 4
ATOM 5379 N N . LEU A 1 32 ? -3.568 12.355 5.626 1.00 0.00 32 LEU A N 4
ATOM 5380 C CA . LEU A 1 32 ? -2.221 11.897 5.958 1.00 0.00 32 LEU A CA 4
ATOM 5381 C C . LEU A 1 32 ? -1.170 12.544 5.055 1.00 0.00 32 LEU A C 4
ATOM 5382 O O . LEU A 1 32 ? 0.027 12.437 5.306 1.00 0.00 32 LEU A O 4
ATOM 5398 N N . GLY A 1 33 ? -1.614 13.228 3.998 1.00 0.00 33 GLY A N 4
ATOM 5399 C CA . GLY A 1 33 ? -0.771 13.981 3.088 1.00 0.00 33 GLY A CA 4
ATOM 5400 C C . GLY A 1 33 ? -1.389 15.344 2.823 1.00 0.00 33 GLY A C 4
ATOM 5401 O O . GLY A 1 33 ? -2.604 15.455 2.666 1.00 0.00 33 GLY A O 4
ATOM 5405 N N . GLU A 1 34 ? -0.545 16.374 2.777 1.00 0.00 34 GLU A N 4
ATOM 5406 C CA . GLU A 1 34 ? -0.937 17.754 2.491 1.00 0.00 34 GLU A CA 4
ATOM 5407 C C . GLU A 1 34 ? -1.640 17.860 1.128 1.00 0.00 34 GLU A C 4
ATOM 5408 O O . GLU A 1 34 ? -1.025 17.990 0.070 1.00 0.00 34 GLU A O 4
ATOM 5420 N N . ARG A 1 35 ? -2.963 17.699 1.136 1.00 0.00 35 ARG A N 4
ATOM 5421 C CA . ARG A 1 35 ? -3.790 17.674 -0.064 1.00 0.00 35 ARG A CA 4
ATOM 5422 C C . ARG A 1 35 ? -5.061 18.485 0.151 1.00 0.00 35 ARG A C 4
ATOM 5423 O O . ARG A 1 35 ? -6.133 17.950 0.422 1.00 0.00 35 ARG A O 4
ATOM 5444 N N . SER A 1 36 ? -4.943 19.798 -0.009 1.00 0.00 36 SER A N 4
ATOM 5445 C CA . SER A 1 36 ? -6.067 20.717 0.161 1.00 0.00 36 SER A CA 4
ATOM 5446 C C . SER A 1 36 ? -6.419 21.341 -1.177 1.00 0.00 36 SER A C 4
ATOM 5447 O O . SER A 1 36 ? -6.111 22.492 -1.481 1.00 0.00 36 SER A O 4
ATOM 5455 N N . GLN A 1 37 ? -7.055 20.543 -2.032 1.00 0.00 37 GLN A N 4
ATOM 5456 C CA . GLN A 1 37 ? -7.480 21.062 -3.324 1.00 0.00 37 GLN A CA 4
ATOM 5457 C C . GLN A 1 37 ? -8.620 22.061 -3.121 1.00 0.00 37 GLN A C 4
ATOM 5458 O O . GLN A 1 37 ? -9.564 21.777 -2.391 1.00 0.00 37 GLN A O 4
ATOM 5472 N N . VAL A 1 38 ? -8.530 23.217 -3.781 1.00 0.00 38 VAL A N 4
ATOM 5473 C CA . VAL A 1 38 ? -9.552 24.266 -3.769 1.00 0.00 38 VAL A CA 4
ATOM 5474 C C . VAL A 1 38 ? -10.933 23.694 -4.080 1.00 0.00 38 VAL A C 4
ATOM 5475 O O . VAL A 1 38 ? -11.258 23.364 -5.213 1.00 0.00 38 VAL A O 4
ATOM 5488 N N . SER A 1 39 ? -11.745 23.521 -3.047 1.00 0.00 39 SER A N 4
ATOM 5489 C CA . SER A 1 39 ? -13.073 22.927 -3.160 1.00 0.00 39 SER A CA 4
ATOM 5490 C C . SER A 1 39 ? -13.765 23.017 -1.796 1.00 0.00 39 SER A C 4
ATOM 5491 O O . SER A 1 39 ? -13.713 22.074 -1.014 1.00 0.00 39 SER A O 4
ATOM 5499 N N . PRO A 1 40 ? -14.376 24.175 -1.462 1.00 0.00 40 PRO A N 4
ATOM 5500 C CA . PRO A 1 40 ? -15.114 24.357 -0.219 1.00 0.00 40 PRO A CA 4
ATOM 5501 C C . PRO A 1 40 ? -16.457 23.621 -0.229 1.00 0.00 40 PRO A C 4
ATOM 5502 O O . PRO A 1 40 ? -17.522 24.170 0.027 1.00 0.00 40 PRO A O 4
ATOM 5513 N N . ARG A 1 41 ? -16.427 22.334 -0.571 1.00 0.00 41 ARG A N 4
ATOM 5514 C CA . ARG A 1 41 ? -17.592 21.484 -0.652 1.00 0.00 41 ARG A CA 4
ATOM 5515 C C . ARG A 1 41 ? -17.159 20.019 -0.611 1.00 0.00 41 ARG A C 4
ATOM 5516 O O . ARG A 1 41 ? -17.067 19.404 -1.662 1.00 0.00 41 ARG A O 4
ATOM 5537 N N . MET A 1 42 ? -16.924 19.490 0.594 1.00 0.00 42 MET A N 4
ATOM 5538 C CA . MET A 1 42 ? -16.610 18.076 0.831 1.00 0.00 42 MET A CA 4
ATOM 5539 C C . MET A 1 42 ? -17.428 17.164 -0.087 1.00 0.00 42 MET A C 4
ATOM 5540 O O . MET A 1 42 ? -18.645 17.041 0.074 1.00 0.00 42 MET A O 4
ATOM 5554 N N . ARG A 1 43 ? -16.771 16.583 -1.093 1.00 0.00 43 ARG A N 4
ATOM 5555 C CA . ARG A 1 43 ? -17.422 15.730 -2.076 1.00 0.00 43 ARG A CA 4
ATOM 5556 C C . ARG A 1 43 ? -16.412 15.099 -3.010 1.00 0.00 43 ARG A C 4
ATOM 5557 O O . ARG A 1 43 ? -15.722 15.795 -3.746 1.00 0.00 43 ARG A O 4
ATOM 5578 N N . GLU A 1 44 ? -16.361 13.776 -3.005 1.00 0.00 44 GLU A N 4
ATOM 5579 C CA . GLU A 1 44 ? -15.439 13.003 -3.821 1.00 0.00 44 GLU A CA 4
ATOM 5580 C C . GLU A 1 44 ? -15.726 11.510 -3.668 1.00 0.00 44 GLU A C 4
ATOM 5581 O O . GLU A 1 44 ? -16.543 11.097 -2.847 1.00 0.00 44 GLU A O 4
ATOM 5593 N N . GLU A 1 45 ? -15.059 10.701 -4.487 1.00 0.00 45 GLU A N 4
ATOM 5594 C CA . GLU A 1 45 ? -15.174 9.253 -4.387 1.00 0.00 45 GLU A CA 4
ATOM 5595 C C . GLU A 1 45 ? -14.425 8.699 -3.165 1.00 0.00 45 GLU A C 4
ATOM 5596 O O . GLU A 1 45 ? -13.290 9.090 -2.877 1.00 0.00 45 GLU A O 4
ATOM 5608 N N . ASP A 1 46 ? -15.024 7.706 -2.510 1.00 0.00 46 ASP A N 4
ATOM 5609 C CA . ASP A 1 46 ? -14.500 7.047 -1.324 1.00 0.00 46 ASP A CA 4
ATOM 5610 C C . ASP A 1 46 ? -13.955 5.687 -1.745 1.00 0.00 46 ASP A C 4
ATOM 5611 O O . ASP A 1 46 ? -14.659 4.681 -1.869 1.00 0.00 46 ASP A O 4
ATOM 5620 N N . HIS A 1 47 ? -12.675 5.659 -2.112 1.00 0.00 47 HIS A N 4
ATOM 5621 C CA . HIS A 1 47 ? -12.053 4.385 -2.460 1.00 0.00 47 HIS A CA 4
ATOM 5622 C C . HIS A 1 47 ? -12.109 3.437 -1.268 1.00 0.00 47 HIS A C 4
ATOM 5623 O O . HIS A 1 47 ? -12.013 3.877 -0.136 1.00 0.00 47 HIS A O 4
ATOM 5638 N N . LYS A 1 48 ? -12.131 2.133 -1.560 1.00 0.00 48 LYS A N 4
ATOM 5639 C CA . LYS A 1 48 ? -12.304 1.011 -0.608 1.00 0.00 48 LYS A CA 4
ATOM 5640 C C . LYS A 1 48 ? -12.612 -0.308 -1.304 1.00 0.00 48 LYS A C 4
ATOM 5641 O O . LYS A 1 48 ? -12.220 -1.372 -0.843 1.00 0.00 48 LYS A O 4
ATOM 5660 N N . GLN A 1 49 ? -13.237 -0.241 -2.476 1.00 0.00 49 GLN A N 4
ATOM 5661 C CA . GLN A 1 49 ? -13.491 -1.413 -3.316 1.00 0.00 49 GLN A CA 4
ATOM 5662 C C . GLN A 1 49 ? -12.546 -1.484 -4.498 1.00 0.00 49 GLN A C 4
ATOM 5663 O O . GLN A 1 49 ? -12.190 -2.579 -4.917 1.00 0.00 49 GLN A O 4
ATOM 5677 N N . LEU A 1 50 ? -12.034 -0.350 -4.963 1.00 0.00 50 LEU A N 4
ATOM 5678 C CA . LEU A 1 50 ? -11.032 -0.291 -6.022 1.00 0.00 50 LEU A CA 4
ATOM 5679 C C . LEU A 1 50 ? -9.656 -0.746 -5.536 1.00 0.00 50 LEU A C 4
ATOM 5680 O O . LEU A 1 50 ? -8.743 -0.897 -6.333 1.00 0.00 50 LEU A O 4
ATOM 5696 N N . CYS A 1 51 ? -9.501 -0.959 -4.233 1.00 0.00 51 CYS A N 4
ATOM 5697 C CA . CYS A 1 51 ? -8.300 -1.539 -3.666 1.00 0.00 51 CYS A CA 4
ATOM 5698 C C . CYS A 1 51 ? -8.452 -3.036 -3.508 1.00 0.00 51 CYS A C 4
ATOM 5699 O O . CYS A 1 51 ? -7.647 -3.765 -4.080 1.00 0.00 51 CYS A O 4
ATOM 5706 N N . CYS A 1 52 ? -9.515 -3.493 -2.847 1.00 0.00 52 CYS A N 4
ATOM 5707 C CA . CYS A 1 52 ? -9.821 -4.924 -2.719 1.00 0.00 52 CYS A CA 4
ATOM 5708 C C . CYS A 1 52 ? -10.089 -5.587 -4.087 1.00 0.00 52 CYS A C 4
ATOM 5709 O O . CYS A 1 52 ? -10.105 -6.811 -4.196 1.00 0.00 52 CYS A O 4
ATOM 5716 N N . MET A 1 53 ? -10.249 -4.789 -5.144 1.00 0.00 53 MET A N 4
ATOM 5717 C CA . MET A 1 53 ? -10.455 -5.232 -6.516 1.00 0.00 53 MET A CA 4
ATOM 5718 C C . MET A 1 53 ? -9.175 -5.840 -7.099 1.00 0.00 53 MET A C 4
ATOM 5719 O O . MET A 1 53 ? -9.035 -7.059 -7.168 1.00 0.00 53 MET A O 4
ATOM 5733 N N . GLN A 1 54 ? -8.220 -4.992 -7.499 1.00 0.00 54 GLN A N 4
ATOM 5734 C CA . GLN A 1 54 ? -6.939 -5.457 -8.027 1.00 0.00 54 GLN A CA 4
ATOM 5735 C C . GLN A 1 54 ? -6.127 -6.222 -6.983 1.00 0.00 54 GLN A C 4
ATOM 5736 O O . GLN A 1 54 ? -5.205 -6.954 -7.324 1.00 0.00 54 GLN A O 4
ATOM 5750 N N . LEU A 1 55 ? -6.507 -6.123 -5.714 1.00 0.00 55 LEU A N 4
ATOM 5751 C CA . LEU A 1 55 ? -5.921 -6.944 -4.671 1.00 0.00 55 LEU A CA 4
ATOM 5752 C C . LEU A 1 55 ? -6.255 -8.418 -4.821 1.00 0.00 55 LEU A C 4
ATOM 5753 O O . LEU A 1 55 ? -5.384 -9.246 -4.591 1.00 0.00 55 LEU A O 4
ATOM 5769 N N . LYS A 1 56 ? -7.478 -8.749 -5.239 1.00 0.00 56 LYS A N 4
ATOM 5770 C CA . LYS A 1 56 ? -7.861 -10.130 -5.568 1.00 0.00 56 LYS A CA 4
ATOM 5771 C C . LYS A 1 56 ? -7.264 -10.599 -6.904 1.00 0.00 56 LYS A C 4
ATOM 5772 O O . LYS A 1 56 ? -7.322 -11.779 -7.235 1.00 0.00 56 LYS A O 4
ATOM 5791 N N . ASN A 1 57 ? -6.693 -9.688 -7.679 1.00 0.00 57 ASN A N 4
ATOM 5792 C CA . ASN A 1 57 ? -5.962 -10.043 -8.893 1.00 0.00 57 ASN A CA 4
ATOM 5793 C C . ASN A 1 57 ? -4.514 -10.427 -8.609 1.00 0.00 57 ASN A C 4
ATOM 5794 O O . ASN A 1 57 ? -3.921 -11.160 -9.399 1.00 0.00 57 ASN A O 4
ATOM 5805 N N . LEU A 1 58 ? -3.948 -9.912 -7.518 1.00 0.00 58 LEU A N 4
ATOM 5806 C CA . LEU A 1 58 ? -2.620 -10.279 -7.080 1.00 0.00 58 LEU A CA 4
ATOM 5807 C C . LEU A 1 58 ? -2.580 -11.725 -6.567 1.00 0.00 58 LEU A C 4
ATOM 5808 O O . LEU A 1 58 ? -3.550 -12.472 -6.654 1.00 0.00 58 LEU A O 4
ATOM 5824 N N . ASP A 1 59 ? -1.434 -12.120 -6.026 1.00 0.00 59 ASP A N 4
ATOM 5825 C CA . ASP A 1 59 ? -1.256 -13.438 -5.435 1.00 0.00 59 ASP A CA 4
ATOM 5826 C C . ASP A 1 59 ? -1.399 -13.392 -3.921 1.00 0.00 59 ASP A C 4
ATOM 5827 O O . ASP A 1 59 ? -0.997 -12.426 -3.266 1.00 0.00 59 ASP A O 4
ATOM 5836 N N . GLU A 1 60 ? -1.844 -14.500 -3.333 1.00 0.00 60 GLU A N 4
ATOM 5837 C CA . GLU A 1 60 ? -1.992 -14.615 -1.878 1.00 0.00 60 GLU A CA 4
ATOM 5838 C C . GLU A 1 60 ? -0.653 -14.520 -1.143 1.00 0.00 60 GLU A C 4
ATOM 5839 O O . GLU A 1 60 ? -0.548 -14.023 -0.020 1.00 0.00 60 GLU A O 4
ATOM 5851 N N . LYS A 1 61 ? 0.422 -14.917 -1.826 1.00 0.00 61 LYS A N 4
ATOM 5852 C CA . LYS A 1 61 ? 1.786 -14.751 -1.337 1.00 0.00 61 LYS A CA 4
ATOM 5853 C C . LYS A 1 61 ? 2.335 -13.355 -1.609 1.00 0.00 61 LYS A C 4
ATOM 5854 O O . LYS A 1 61 ? 3.333 -12.971 -1.018 1.00 0.00 61 LYS A O 4
ATOM 5873 N N . CYS A 1 62 ? 1.690 -12.564 -2.454 1.00 0.00 62 CYS A N 4
ATOM 5874 C CA . CYS A 1 62 ? 2.020 -11.165 -2.662 1.00 0.00 62 CYS A CA 4
ATOM 5875 C C . CYS A 1 62 ? 1.154 -10.240 -1.812 1.00 0.00 62 CYS A C 4
ATOM 5876 O O . CYS A 1 62 ? 1.506 -9.095 -1.539 1.00 0.00 62 CYS A O 4
ATOM 5883 N N . MET A 1 63 ? 0.049 -10.729 -1.281 1.00 0.00 63 MET A N 4
ATOM 5884 C CA . MET A 1 63 ? -0.845 -9.948 -0.443 1.00 0.00 63 MET A CA 4
ATOM 5885 C C . MET A 1 63 ? -0.330 -9.892 1.001 1.00 0.00 63 MET A C 4
ATOM 5886 O O . MET A 1 63 ? -0.944 -10.408 1.916 1.00 0.00 63 MET A O 4
ATOM 5900 N N . CYS A 1 64 ? 0.821 -9.273 1.221 1.00 0.00 64 CYS A N 4
ATOM 5901 C CA . CYS A 1 64 ? 1.490 -9.170 2.525 1.00 0.00 64 CYS A CA 4
ATOM 5902 C C . CYS A 1 64 ? 2.876 -8.590 2.320 1.00 0.00 64 CYS A C 4
ATOM 5903 O O . CYS A 1 64 ? 3.142 -7.510 2.834 1.00 0.00 64 CYS A O 4
ATOM 5910 N N . PRO A 1 65 ? 3.745 -9.295 1.572 1.00 0.00 65 PRO A N 4
ATOM 5911 C CA . PRO A 1 65 ? 5.085 -8.826 1.322 1.00 0.00 65 PRO A CA 4
ATOM 5912 C C . PRO A 1 65 ? 5.081 -7.704 0.306 1.00 0.00 65 PRO A C 4
ATOM 5913 O O . PRO A 1 65 ? 5.873 -6.775 0.398 1.00 0.00 65 PRO A O 4
ATOM 5924 N N . ALA A 1 66 ? 4.187 -7.773 -0.681 1.00 0.00 66 ALA A N 4
ATOM 5925 C CA . ALA A 1 66 ? 4.057 -6.721 -1.660 1.00 0.00 66 ALA A CA 4
ATOM 5926 C C . ALA A 1 66 ? 3.572 -5.451 -0.978 1.00 0.00 66 ALA A C 4
ATOM 5927 O O . ALA A 1 66 ? 4.261 -4.451 -1.133 1.00 0.00 66 ALA A O 4
ATOM 5934 N N . ILE A 1 67 ? 2.486 -5.503 -0.186 1.00 0.00 67 ILE A N 4
ATOM 5935 C CA . ILE A 1 67 ? 1.927 -4.349 0.542 1.00 0.00 67 ILE A CA 4
ATOM 5936 C C . ILE A 1 67 ? 3.049 -3.452 1.063 1.00 0.00 67 ILE A C 4
ATOM 5937 O O . ILE A 1 67 ? 3.015 -2.246 0.878 1.00 0.00 67 ILE A O 4
ATOM 5953 N N . MET A 1 68 ? 4.079 -4.039 1.662 1.00 0.00 68 MET A N 4
ATOM 5954 C CA . MET A 1 68 ? 5.274 -3.309 2.082 1.00 0.00 68 MET A CA 4
ATOM 5955 C C . MET A 1 68 ? 5.792 -2.368 1.002 1.00 0.00 68 MET A C 4
ATOM 5956 O O . MET A 1 68 ? 5.700 -1.154 1.154 1.00 0.00 68 MET A O 4
ATOM 5970 N N . MET A 1 69 ? 6.266 -2.921 -0.106 1.00 0.00 69 MET A N 4
ATOM 5971 C CA . MET A 1 69 ? 6.728 -2.170 -1.257 1.00 0.00 69 MET A CA 4
ATOM 5972 C C . MET A 1 69 ? 5.685 -1.257 -1.898 1.00 0.00 69 MET A C 4
ATOM 5973 O O . MET A 1 69 ? 6.036 -0.236 -2.485 1.00 0.00 69 MET A O 4
ATOM 5987 N N . MET A 1 70 ? 4.396 -1.599 -1.794 1.00 0.00 70 MET A N 4
ATOM 5988 C CA . MET A 1 70 ? 3.319 -0.694 -2.212 1.00 0.00 70 MET A CA 4
ATOM 5989 C C . MET A 1 70 ? 3.455 0.663 -1.523 1.00 0.00 70 MET A C 4
ATOM 5990 O O . MET A 1 70 ? 3.255 1.708 -2.126 1.00 0.00 70 MET A O 4
ATOM 6004 N N . LEU A 1 71 ? 3.819 0.647 -0.231 1.00 0.00 71 LEU A N 4
ATOM 6005 C CA . LEU A 1 71 ? 3.981 1.867 0.549 1.00 0.00 71 LEU A CA 4
ATOM 6006 C C . LEU A 1 71 ? 5.420 2.344 0.458 1.00 0.00 71 LEU A C 4
ATOM 6007 O O . LEU A 1 71 ? 5.850 3.121 1.299 1.00 0.00 71 LEU A O 4
ATOM 6023 N N . ASN A 1 72 ? 6.154 1.903 -0.541 1.00 0.00 72 ASN A N 4
ATOM 6024 C CA . ASN A 1 72 ? 7.504 2.354 -0.839 1.00 0.00 72 ASN A CA 4
ATOM 6025 C C . ASN A 1 72 ? 7.581 3.019 -2.209 1.00 0.00 72 ASN A C 4
ATOM 6026 O O . ASN A 1 72 ? 8.645 3.536 -2.573 1.00 0.00 72 ASN A O 4
ATOM 6037 N N . GLU A 1 73 ? 6.480 2.998 -2.958 1.00 0.00 73 GLU A N 4
ATOM 6038 C CA . GLU A 1 73 ? 6.400 3.605 -4.281 1.00 0.00 73 GLU A CA 4
ATOM 6039 C C . GLU A 1 73 ? 6.654 5.124 -4.209 1.00 0.00 73 GLU A C 4
ATOM 6040 O O . GLU A 1 73 ? 6.762 5.678 -3.117 1.00 0.00 73 GLU A O 4
ATOM 6052 N N . PRO A 1 74 ? 6.729 5.832 -5.366 1.00 0.00 74 PRO A N 4
ATOM 6053 C CA . PRO A 1 74 ? 6.903 7.274 -5.429 1.00 0.00 74 PRO A CA 4
ATOM 6054 C C . PRO A 1 74 ? 5.698 8.074 -4.936 1.00 0.00 74 PRO A C 4
ATOM 6055 O O . PRO A 1 74 ? 5.366 9.144 -5.417 1.00 0.00 74 PRO A O 4
ATOM 6066 N N . MET A 1 75 ? 5.015 7.545 -3.926 1.00 0.00 75 MET A N 4
ATOM 6067 C CA . MET A 1 75 ? 3.836 8.137 -3.342 1.00 0.00 75 MET A CA 4
ATOM 6068 C C . MET A 1 75 ? 3.578 7.616 -1.940 1.00 0.00 75 MET A C 4
ATOM 6069 O O . MET A 1 75 ? 2.457 7.713 -1.465 1.00 0.00 75 MET A O 4
ATOM 6083 N N . TRP A 1 76 ? 4.584 7.074 -1.255 1.00 0.00 76 TRP A N 4
ATOM 6084 C CA . TRP A 1 76 ? 4.450 6.517 0.087 1.00 0.00 76 TRP A CA 4
ATOM 6085 C C . TRP A 1 76 ? 5.827 6.543 0.750 1.00 0.00 76 TRP A C 4
ATOM 6086 O O . TRP A 1 76 ? 6.591 5.581 0.673 1.00 0.00 76 TRP A O 4
ATOM 6107 N N . ILE A 1 77 ? 6.206 7.670 1.355 1.00 0.00 77 ILE A N 4
ATOM 6108 C CA . ILE A 1 77 ? 7.546 7.832 1.960 1.00 0.00 77 ILE A CA 4
ATOM 6109 C C . ILE A 1 77 ? 7.380 8.218 3.419 1.00 0.00 77 ILE A C 4
ATOM 6110 O O . ILE A 1 77 ? 7.112 7.381 4.261 1.00 0.00 77 ILE A O 4
ATOM 6126 N N . ARG A 1 78 ? 7.471 9.506 3.729 1.00 0.00 78 ARG A N 4
ATOM 6127 C CA . ARG A 1 78 ? 7.296 10.029 5.090 1.00 0.00 78 ARG A CA 4
ATOM 6128 C C . ARG A 1 78 ? 5.837 10.372 5.393 1.00 0.00 78 ARG A C 4
ATOM 6129 O O . ARG A 1 78 ? 5.525 11.033 6.372 1.00 0.00 78 ARG A O 4
ATOM 6150 N N . MET A 1 79 ? 4.959 9.973 4.487 1.00 0.00 79 MET A N 4
ATOM 6151 C CA . MET A 1 79 ? 3.524 10.232 4.499 1.00 0.00 79 MET A CA 4
ATOM 6152 C C . MET A 1 79 ? 2.769 8.930 4.717 1.00 0.00 79 MET A C 4
ATOM 6153 O O . MET A 1 79 ? 1.668 8.909 5.266 1.00 0.00 79 MET A O 4
ATOM 6167 N N . ARG A 1 80 ? 3.395 7.809 4.340 1.00 0.00 80 ARG A N 4
ATOM 6168 C CA . ARG A 1 80 ? 2.849 6.492 4.632 1.00 0.00 80 ARG A CA 4
ATOM 6169 C C . ARG A 1 80 ? 3.035 6.053 6.063 1.00 0.00 80 ARG A C 4
ATOM 6170 O O . ARG A 1 80 ? 2.316 5.138 6.452 1.00 0.00 80 ARG A O 4
ATOM 6191 N N . ASP A 1 81 ? 3.931 6.635 6.823 1.00 0.00 81 ASP A N 4
ATOM 6192 C CA . ASP A 1 81 ? 4.130 6.295 8.240 1.00 0.00 81 ASP A CA 4
ATOM 6193 C C . ASP A 1 81 ? 2.807 6.198 9.014 1.00 0.00 81 ASP A C 4
ATOM 6194 O O . ASP A 1 81 ? 2.610 5.384 9.920 1.00 0.00 81 ASP A O 4
ATOM 6203 N N . GLN A 1 82 ? 1.842 6.987 8.575 1.00 0.00 82 GLN A N 4
ATOM 6204 C CA . GLN A 1 82 ? 0.500 7.053 9.107 1.00 0.00 82 GLN A CA 4
ATOM 6205 C C . GLN A 1 82 ? -0.460 6.107 8.379 1.00 0.00 82 GLN A C 4
ATOM 6206 O O . GLN A 1 82 ? -1.216 5.352 8.988 1.00 0.00 82 GLN A O 4
ATOM 6220 N N . VAL A 1 83 ? -0.387 6.100 7.038 1.00 0.00 83 VAL A N 4
ATOM 6221 C CA . VAL A 1 83 ? -1.182 5.212 6.187 1.00 0.00 83 VAL A CA 4
ATOM 6222 C C . VAL A 1 83 ? -0.791 3.747 6.410 1.00 0.00 83 VAL A C 4
ATOM 6223 O O . VAL A 1 83 ? -1.495 2.842 6.015 1.00 0.00 83 VAL A O 4
ATOM 6236 N N . MET A 1 84 ? 0.354 3.517 7.058 1.00 0.00 84 MET A N 4
ATOM 6237 C CA . MET A 1 84 ? 0.915 2.227 7.399 1.00 0.00 84 MET A CA 4
ATOM 6238 C C . MET A 1 84 ? 0.016 1.550 8.411 1.00 0.00 84 MET A C 4
ATOM 6239 O O . MET A 1 84 ? -0.388 0.408 8.208 1.00 0.00 84 MET A O 4
ATOM 6253 N N . SER A 1 85 ? -0.393 2.287 9.448 1.00 0.00 85 SER A N 4
ATOM 6254 C CA . SER A 1 85 ? -1.349 1.817 10.446 1.00 0.00 85 SER A CA 4
ATOM 6255 C C . SER A 1 85 ? -2.793 1.878 9.961 1.00 0.00 85 SER A C 4
ATOM 6256 O O . SER A 1 85 ? -3.728 1.652 10.727 1.00 0.00 85 SER A O 4
ATOM 6264 N N . MET A 1 86 ? -2.989 2.114 8.667 1.00 0.00 86 MET A N 4
ATOM 6265 C CA . MET A 1 86 ? -4.289 2.135 8.017 1.00 0.00 86 MET A CA 4
ATOM 6266 C C . MET A 1 86 ? -4.417 1.056 6.943 1.00 0.00 86 MET A C 4
ATOM 6267 O O . MET A 1 86 ? -5.351 0.255 6.944 1.00 0.00 86 MET A O 4
ATOM 6281 N N . ALA A 1 87 ? -3.397 0.925 6.103 1.00 0.00 87 ALA A N 4
ATOM 6282 C CA . ALA A 1 87 ? -3.261 -0.110 5.097 1.00 0.00 87 ALA A CA 4
ATOM 6283 C C . ALA A 1 87 ? -2.697 -1.403 5.696 1.00 0.00 87 ALA A C 4
ATOM 6284 O O . ALA A 1 87 ? -2.187 -2.262 4.988 1.00 0.00 87 ALA A O 4
ATOM 6291 N N . HIS A 1 88 ? -2.809 -1.569 7.012 1.00 0.00 88 HIS A N 4
ATOM 6292 C CA . HIS A 1 88 ? -2.466 -2.811 7.701 1.00 0.00 88 HIS A CA 4
ATOM 6293 C C . HIS A 1 88 ? -3.698 -3.601 8.103 1.00 0.00 88 HIS A C 4
ATOM 6294 O O . HIS A 1 88 ? -3.599 -4.793 8.309 1.00 0.00 88 HIS A O 4
ATOM 6309 N N . ASN A 1 89 ? -4.849 -2.947 8.238 1.00 0.00 89 ASN A N 4
ATOM 6310 C CA . ASN A 1 89 ? -6.136 -3.582 8.522 1.00 0.00 89 ASN A CA 4
ATOM 6311 C C . ASN A 1 89 ? -7.050 -3.548 7.315 1.00 0.00 89 ASN A C 4
ATOM 6312 O O . ASN A 1 89 ? -7.836 -4.460 7.161 1.00 0.00 89 ASN A O 4
ATOM 6323 N N . LEU A 1 90 ? -6.860 -2.595 6.406 1.00 0.00 90 LEU A N 4
ATOM 6324 C CA . LEU A 1 90 ? -7.584 -2.545 5.139 1.00 0.00 90 LEU A CA 4
ATOM 6325 C C . LEU A 1 90 ? -7.364 -3.810 4.303 1.00 0.00 90 LEU A C 4
ATOM 6326 O O . LEU A 1 90 ? -8.336 -4.383 3.827 1.00 0.00 90 LEU A O 4
ATOM 6342 N N . PRO A 1 91 ? -6.111 -4.248 4.088 1.00 0.00 91 PRO A N 4
ATOM 6343 C CA . PRO A 1 91 ? -5.853 -5.468 3.364 1.00 0.00 91 PRO A CA 4
ATOM 6344 C C . PRO A 1 91 ? -6.114 -6.706 4.201 1.00 0.00 91 PRO A C 4
ATOM 6345 O O . PRO A 1 91 ? -6.550 -7.728 3.688 1.00 0.00 91 PRO A O 4
ATOM 6356 N N . ILE A 1 92 ? -5.831 -6.652 5.498 1.00 0.00 92 ILE A N 4
ATOM 6357 C CA . ILE A 1 92 ? -6.152 -7.767 6.397 1.00 0.00 92 ILE A CA 4
ATOM 6358 C C . ILE A 1 92 ? -7.641 -8.067 6.411 1.00 0.00 92 ILE A C 4
ATOM 6359 O O . ILE A 1 92 ? -7.985 -9.241 6.329 1.00 0.00 92 ILE A O 4
ATOM 6375 N N . GLU A 1 93 ? -8.488 -7.048 6.503 1.00 0.00 93 GLU A N 4
ATOM 6376 C CA . GLU A 1 93 ? -9.947 -7.189 6.490 1.00 0.00 93 GLU A CA 4
ATOM 6377 C C . GLU A 1 93 ? -10.465 -7.742 5.167 1.00 0.00 93 GLU A C 4
ATOM 6378 O O . GLU A 1 93 ? -11.548 -8.312 5.099 1.00 0.00 93 GLU A O 4
ATOM 6390 N N . CYS A 1 94 ? -9.658 -7.641 4.117 1.00 0.00 94 CYS A N 4
ATOM 6391 C CA . CYS A 1 94 ? -9.929 -8.275 2.843 1.00 0.00 94 CYS A CA 4
ATOM 6392 C C . CYS A 1 94 ? -9.320 -9.686 2.749 1.00 0.00 94 CYS A C 4
ATOM 6393 O O . CYS A 1 94 ? -9.387 -10.307 1.693 1.00 0.00 94 CYS A O 4
ATOM 6400 N N . ASN A 1 95 ? -8.720 -10.189 3.839 1.00 0.00 95 ASN A N 4
ATOM 6401 C CA . ASN A 1 95 ? -8.017 -11.469 3.916 1.00 0.00 95 ASN A CA 4
ATOM 6402 C C . ASN A 1 95 ? -6.792 -11.506 2.993 1.00 0.00 95 ASN A C 4
ATOM 6403 O O . ASN A 1 95 ? -6.378 -12.557 2.498 1.00 0.00 95 ASN A O 4
ATOM 6414 N N . LEU A 1 96 ? -6.218 -10.341 2.734 1.00 0.00 96 LEU A N 4
ATOM 6415 C CA . LEU A 1 96 ? -5.119 -10.248 1.803 1.00 0.00 96 LEU A CA 4
ATOM 6416 C C . LEU A 1 96 ? -3.883 -10.632 2.572 1.00 0.00 96 LEU A C 4
ATOM 6417 O O . LEU A 1 96 ? -3.302 -11.685 2.355 1.00 0.00 96 LEU A O 4
ATOM 6433 N N . MET A 1 97 ? -3.573 -9.812 3.568 1.00 0.00 97 MET A N 4
ATOM 6434 C CA . MET A 1 97 ? -2.404 -9.965 4.414 1.00 0.00 97 MET A CA 4
ATOM 6435 C C . MET A 1 97 ? -2.738 -10.307 5.852 1.00 0.00 97 MET A C 4
ATOM 6436 O O . MET A 1 97 ? -1.894 -10.110 6.720 1.00 0.00 97 MET A O 4
ATOM 6450 N N . SER A 1 98 ? -3.940 -10.848 6.092 1.00 0.00 98 SER A N 4
ATOM 6451 C CA . SER A 1 98 ? -4.461 -11.180 7.431 1.00 0.00 98 SER A CA 4
ATOM 6452 C C . SER A 1 98 ? -3.378 -11.728 8.365 1.00 0.00 98 SER A C 4
ATOM 6453 O O . SER A 1 98 ? -2.930 -11.062 9.292 1.00 0.00 98 SER A O 4
ATOM 6461 N N . GLN A 1 99 ? -2.906 -12.930 8.062 1.00 0.00 99 GLN A N 4
ATOM 6462 C CA . GLN A 1 99 ? -1.741 -13.467 8.733 1.00 0.00 99 GLN A CA 4
ATOM 6463 C C . GLN A 1 99 ? -1.039 -14.534 7.890 1.00 0.00 99 GLN A C 4
ATOM 6464 O O . GLN A 1 99 ? -0.798 -15.634 8.369 1.00 0.00 99 GLN A O 4
ATOM 6478 N N . PRO A 1 100 ? -0.719 -14.225 6.615 1.00 0.00 100 PRO A N 4
ATOM 6479 C CA . PRO A 1 100 ? -0.110 -15.189 5.726 1.00 0.00 100 PRO A CA 4
ATOM 6480 C C . PRO A 1 100 ? 1.352 -15.395 6.086 1.00 0.00 100 PRO A C 4
ATOM 6481 O O . PRO A 1 100 ? 1.775 -16.461 6.520 1.00 0.00 100 PRO A O 4
ATOM 6492 N N . CYS A 1 101 ? 2.163 -14.359 5.899 1.00 0.00 101 CYS A N 4
ATOM 6493 C CA . CYS A 1 101 ? 3.578 -14.414 6.220 1.00 0.00 101 CYS A CA 4
ATOM 6494 C C . CYS A 1 101 ? 3.758 -14.324 7.741 1.00 0.00 101 CYS A C 4
ATOM 6495 O O . CYS A 1 101 ? 3.312 -13.352 8.351 1.00 0.00 101 CYS A O 4
ATOM 6502 N N . GLN A 1 102 ? 4.417 -15.321 8.331 1.00 0.00 102 GLN A N 4
ATOM 6503 C CA . GLN A 1 102 ? 4.655 -15.410 9.769 1.00 0.00 102 GLN A CA 4
ATOM 6504 C C . GLN A 1 102 ? 6.156 -15.502 10.034 1.00 0.00 102 GLN A C 4
ATOM 6505 O O . GLN A 1 102 ? 6.958 -15.425 9.103 1.00 0.00 102 GLN A O 4
ATOM 6519 N N . MET A 1 103 ? 6.510 -15.637 11.311 1.00 0.00 103 MET A N 4
ATOM 6520 C CA . MET A 1 103 ? 7.881 -15.758 11.774 1.00 0.00 103 MET A CA 4
ATOM 6521 C C . MET A 1 103 ? 7.964 -16.672 12.993 1.00 0.00 103 MET A C 4
ATOM 6522 O O . MET A 1 103 ? 9.116 -16.931 13.423 1.00 0.00 103 MET A O 4
ATOM 6537 N N . PRO A 1 1 ? 15.012 -10.812 5.073 1.00 0.00 1 PRO A N 5
ATOM 6538 C CA . PRO A 1 1 ? 14.016 -10.914 4.008 1.00 0.00 1 PRO A CA 5
ATOM 6539 C C . PRO A 1 1 ? 12.841 -9.983 4.227 1.00 0.00 1 PRO A C 5
ATOM 6540 O O . PRO A 1 1 ? 12.829 -9.214 5.180 1.00 0.00 1 PRO A O 5
ATOM 6551 N N . TYR A 1 2 ? 11.857 -10.085 3.341 1.00 0.00 2 TYR A N 5
ATOM 6552 C CA . TYR A 1 2 ? 10.664 -9.268 3.429 1.00 0.00 2 TYR A CA 5
ATOM 6553 C C . TYR A 1 2 ? 9.408 -10.094 3.187 1.00 0.00 2 TYR A C 5
ATOM 6554 O O . TYR A 1 2 ? 8.313 -9.559 3.048 1.00 0.00 2 TYR A O 5
ATOM 6572 N N . GLY A 1 3 ? 9.590 -11.416 3.106 1.00 0.00 3 GLY A N 5
ATOM 6573 C CA . GLY A 1 3 ? 8.494 -12.323 2.867 1.00 0.00 3 GLY A CA 5
ATOM 6574 C C . GLY A 1 3 ? 8.999 -13.720 2.571 1.00 0.00 3 GLY A C 5
ATOM 6575 O O . GLY A 1 3 ? 9.063 -14.129 1.412 1.00 0.00 3 GLY A O 5
ATOM 6579 N N . ARG A 1 4 ? 9.380 -14.438 3.636 1.00 0.00 4 ARG A N 5
ATOM 6580 C CA . ARG A 1 4 ? 9.882 -15.790 3.503 1.00 0.00 4 ARG A CA 5
ATOM 6581 C C . ARG A 1 4 ? 9.106 -16.539 2.424 1.00 0.00 4 ARG A C 5
ATOM 6582 O O . ARG A 1 4 ? 7.873 -16.570 2.443 1.00 0.00 4 ARG A O 5
ATOM 6603 N N . GLY A 1 5 ? 9.845 -17.148 1.501 1.00 0.00 5 GLY A N 5
ATOM 6604 C CA . GLY A 1 5 ? 9.244 -17.892 0.418 1.00 0.00 5 GLY A CA 5
ATOM 6605 C C . GLY A 1 5 ? 9.298 -17.101 -0.877 1.00 0.00 5 GLY A C 5
ATOM 6606 O O . GLY A 1 5 ? 8.802 -15.979 -0.959 1.00 0.00 5 GLY A O 5
ATOM 6610 N N . ARG A 1 6 ? 9.918 -17.701 -1.892 1.00 0.00 6 ARG A N 5
ATOM 6611 C CA . ARG A 1 6 ? 10.034 -17.073 -3.193 1.00 0.00 6 ARG A CA 5
ATOM 6612 C C . ARG A 1 6 ? 8.658 -16.821 -3.795 1.00 0.00 6 ARG A C 5
ATOM 6613 O O . ARG A 1 6 ? 7.644 -17.126 -3.170 1.00 0.00 6 ARG A O 5
ATOM 6634 N N . THR A 1 7 ? 8.645 -16.292 -5.002 1.00 0.00 7 THR A N 5
ATOM 6635 C CA . THR A 1 7 ? 7.412 -16.006 -5.699 1.00 0.00 7 THR A CA 5
ATOM 6636 C C . THR A 1 7 ? 7.686 -15.638 -7.149 1.00 0.00 7 THR A C 5
ATOM 6637 O O . THR A 1 7 ? 8.823 -15.297 -7.485 1.00 0.00 7 THR A O 5
ATOM 6648 N N . GLU A 1 8 ? 6.650 -15.737 -7.980 1.00 0.00 8 GLU A N 5
ATOM 6649 C CA . GLU A 1 8 ? 6.764 -15.417 -9.383 1.00 0.00 8 GLU A CA 5
ATOM 6650 C C . GLU A 1 8 ? 7.177 -13.963 -9.566 1.00 0.00 8 GLU A C 5
ATOM 6651 O O . GLU A 1 8 ? 7.923 -13.396 -8.764 1.00 0.00 8 GLU A O 5
ATOM 6663 N N . SER A 1 9 ? 6.697 -13.345 -10.640 1.00 0.00 9 SER A N 5
ATOM 6664 C CA . SER A 1 9 ? 6.992 -11.969 -10.937 1.00 0.00 9 SER A CA 5
ATOM 6665 C C . SER A 1 9 ? 6.994 -11.144 -9.660 1.00 0.00 9 SER A C 5
ATOM 6666 O O . SER A 1 9 ? 6.144 -11.329 -8.783 1.00 0.00 9 SER A O 5
ATOM 6674 N N . GLY A 1 10 ? 7.986 -10.264 -9.532 1.00 0.00 10 GLY A N 5
ATOM 6675 C CA . GLY A 1 10 ? 8.118 -9.419 -8.366 1.00 0.00 10 GLY A CA 5
ATOM 6676 C C . GLY A 1 10 ? 6.824 -8.690 -8.078 1.00 0.00 10 GLY A C 5
ATOM 6677 O O . GLY A 1 10 ? 6.376 -7.889 -8.889 1.00 0.00 10 GLY A O 5
ATOM 6681 N N . CYS A 1 11 ? 6.226 -8.976 -6.919 1.00 0.00 11 CYS A N 5
ATOM 6682 C CA . CYS A 1 11 ? 4.976 -8.361 -6.526 1.00 0.00 11 CYS A CA 5
ATOM 6683 C C . CYS A 1 11 ? 5.048 -6.874 -6.831 1.00 0.00 11 CYS A C 5
ATOM 6684 O O . CYS A 1 11 ? 4.210 -6.345 -7.535 1.00 0.00 11 CYS A O 5
ATOM 6691 N N . TYR A 1 12 ? 6.095 -6.223 -6.317 1.00 0.00 12 TYR A N 5
ATOM 6692 C CA . TYR A 1 12 ? 6.307 -4.815 -6.549 1.00 0.00 12 TYR A CA 5
ATOM 6693 C C . TYR A 1 12 ? 6.158 -4.459 -8.025 1.00 0.00 12 TYR A C 5
ATOM 6694 O O . TYR A 1 12 ? 5.655 -3.404 -8.376 1.00 0.00 12 TYR A O 5
ATOM 6712 N N . GLN A 1 13 ? 6.616 -5.363 -8.881 1.00 0.00 13 GLN A N 5
ATOM 6713 C CA . GLN A 1 13 ? 6.518 -5.186 -10.310 1.00 0.00 13 GLN A CA 5
ATOM 6714 C C . GLN A 1 13 ? 5.072 -5.290 -10.778 1.00 0.00 13 GLN A C 5
ATOM 6715 O O . GLN A 1 13 ? 4.676 -4.677 -11.752 1.00 0.00 13 GLN A O 5
ATOM 6729 N N . GLN A 1 14 ? 4.288 -6.104 -10.077 1.00 0.00 14 GLN A N 5
ATOM 6730 C CA . GLN A 1 14 ? 2.891 -6.279 -10.384 1.00 0.00 14 GLN A CA 5
ATOM 6731 C C . GLN A 1 14 ? 2.064 -5.115 -9.861 1.00 0.00 14 GLN A C 5
ATOM 6732 O O . GLN A 1 14 ? 0.995 -4.820 -10.381 1.00 0.00 14 GLN A O 5
ATOM 6746 N N . MET A 1 15 ? 2.576 -4.448 -8.824 1.00 0.00 15 MET A N 5
ATOM 6747 C CA . MET A 1 15 ? 1.905 -3.322 -8.230 1.00 0.00 15 MET A CA 5
ATOM 6748 C C . MET A 1 15 ? 1.655 -2.237 -9.263 1.00 0.00 15 MET A C 5
ATOM 6749 O O . MET A 1 15 ? 0.552 -1.739 -9.382 1.00 0.00 15 MET A O 5
ATOM 6763 N N . GLU A 1 16 ? 2.703 -1.876 -9.998 1.00 0.00 16 GLU A N 5
ATOM 6764 C CA . GLU A 1 16 ? 2.597 -0.854 -11.018 1.00 0.00 16 GLU A CA 5
ATOM 6765 C C . GLU A 1 16 ? 1.444 -1.166 -11.969 1.00 0.00 16 GLU A C 5
ATOM 6766 O O . GLU A 1 16 ? 0.743 -0.266 -12.428 1.00 0.00 16 GLU A O 5
ATOM 6778 N N . GLU A 1 17 ? 1.256 -2.460 -12.251 1.00 0.00 17 GLU A N 5
ATOM 6779 C CA . GLU A 1 17 ? 0.205 -2.898 -13.128 1.00 0.00 17 GLU A CA 5
ATOM 6780 C C . GLU A 1 17 ? -1.129 -2.912 -12.395 1.00 0.00 17 GLU A C 5
ATOM 6781 O O . GLU A 1 17 ? -2.192 -2.793 -13.005 1.00 0.00 17 GLU A O 5
ATOM 6793 N N . ALA A 1 18 ? -1.075 -3.029 -11.071 1.00 0.00 18 ALA A N 5
ATOM 6794 C CA . ALA A 1 18 ? -2.244 -3.047 -10.240 1.00 0.00 18 ALA A CA 5
ATOM 6795 C C . ALA A 1 18 ? -2.057 -2.096 -9.075 1.00 0.00 18 ALA A C 5
ATOM 6796 O O . ALA A 1 18 ? -1.988 -2.527 -7.917 1.00 0.00 18 ALA A O 5
ATOM 6803 N N . GLU A 1 19 ? -1.963 -0.797 -9.381 1.00 0.00 19 GLU A N 5
ATOM 6804 C CA . GLU A 1 19 ? -1.755 0.214 -8.373 1.00 0.00 19 GLU A CA 5
ATOM 6805 C C . GLU A 1 19 ? -3.009 0.342 -7.521 1.00 0.00 19 GLU A C 5
ATOM 6806 O O . GLU A 1 19 ? -3.664 1.387 -7.455 1.00 0.00 19 GLU A O 5
ATOM 6818 N N . MET A 1 20 ? -3.391 -0.742 -6.847 1.00 0.00 20 MET A N 5
ATOM 6819 C CA . MET A 1 20 ? -4.546 -0.783 -6.005 1.00 0.00 20 MET A CA 5
ATOM 6820 C C . MET A 1 20 ? -4.252 -0.142 -4.661 1.00 0.00 20 MET A C 5
ATOM 6821 O O . MET A 1 20 ? -5.166 0.119 -3.871 1.00 0.00 20 MET A O 5
ATOM 6835 N N . LEU A 1 21 ? -2.970 0.117 -4.404 1.00 0.00 21 LEU A N 5
ATOM 6836 C CA . LEU A 1 21 ? -2.541 0.718 -3.162 1.00 0.00 21 LEU A CA 5
ATOM 6837 C C . LEU A 1 21 ? -2.620 2.229 -3.287 1.00 0.00 21 LEU A C 5
ATOM 6838 O O . LEU A 1 21 ? -2.191 2.956 -2.401 1.00 0.00 21 LEU A O 5
ATOM 6854 N N . ASN A 1 22 ? -3.200 2.692 -4.401 1.00 0.00 22 ASN A N 5
ATOM 6855 C CA . ASN A 1 22 ? -3.353 4.098 -4.650 1.00 0.00 22 ASN A CA 5
ATOM 6856 C C . ASN A 1 22 ? -4.772 4.515 -4.334 1.00 0.00 22 ASN A C 5
ATOM 6857 O O . ASN A 1 22 ? -5.003 5.539 -3.729 1.00 0.00 22 ASN A O 5
ATOM 6868 N N . HIS A 1 23 ? -5.740 3.691 -4.752 1.00 0.00 23 HIS A N 5
ATOM 6869 C CA . HIS A 1 23 ? -7.134 3.970 -4.518 1.00 0.00 23 HIS A CA 5
ATOM 6870 C C . HIS A 1 23 ? -7.411 3.945 -3.021 1.00 0.00 23 HIS A C 5
ATOM 6871 O O . HIS A 1 23 ? -7.918 4.908 -2.449 1.00 0.00 23 HIS A O 5
ATOM 6886 N N . CYS A 1 24 ? -7.070 2.821 -2.387 1.00 0.00 24 CYS A N 5
ATOM 6887 C CA . CYS A 1 24 ? -7.263 2.674 -0.960 1.00 0.00 24 CYS A CA 5
ATOM 6888 C C . CYS A 1 24 ? -6.214 3.505 -0.232 1.00 0.00 24 CYS A C 5
ATOM 6889 O O . CYS A 1 24 ? -6.400 3.843 0.919 1.00 0.00 24 CYS A O 5
ATOM 6896 N N . GLY A 1 25 ? -5.129 3.831 -0.939 1.00 0.00 25 GLY A N 5
ATOM 6897 C CA . GLY A 1 25 ? -4.060 4.624 -0.381 1.00 0.00 25 GLY A CA 5
ATOM 6898 C C . GLY A 1 25 ? -4.432 6.095 -0.335 1.00 0.00 25 GLY A C 5
ATOM 6899 O O . GLY A 1 25 ? -4.197 6.780 0.659 1.00 0.00 25 GLY A O 5
ATOM 6903 N N . MET A 1 26 ? -5.060 6.580 -1.397 1.00 0.00 26 MET A N 5
ATOM 6904 C CA . MET A 1 26 ? -5.471 7.955 -1.509 1.00 0.00 26 MET A CA 5
ATOM 6905 C C . MET A 1 26 ? -6.487 8.293 -0.440 1.00 0.00 26 MET A C 5
ATOM 6906 O O . MET A 1 26 ? -6.405 9.332 0.205 1.00 0.00 26 MET A O 5
ATOM 6920 N N . TYR A 1 27 ? -7.465 7.400 -0.257 1.00 0.00 27 TYR A N 5
ATOM 6921 C CA . TYR A 1 27 ? -8.491 7.582 0.740 1.00 0.00 27 TYR A CA 5
ATOM 6922 C C . TYR A 1 27 ? -7.896 7.931 2.099 1.00 0.00 27 TYR A C 5
ATOM 6923 O O . TYR A 1 27 ? -8.518 8.629 2.896 1.00 0.00 27 TYR A O 5
ATOM 6941 N N . LEU A 1 28 ? -6.680 7.452 2.335 1.00 0.00 28 LEU A N 5
ATOM 6942 C CA . LEU A 1 28 ? -5.988 7.702 3.573 1.00 0.00 28 LEU A CA 5
ATOM 6943 C C . LEU A 1 28 ? -5.167 8.975 3.439 1.00 0.00 28 LEU A C 5
ATOM 6944 O O . LEU A 1 28 ? -4.946 9.686 4.398 1.00 0.00 28 LEU A O 5
ATOM 6960 N N . MET A 1 29 ? -4.760 9.298 2.219 1.00 0.00 29 MET A N 5
ATOM 6961 C CA . MET A 1 29 ? -4.004 10.489 1.933 1.00 0.00 29 MET A CA 5
ATOM 6962 C C . MET A 1 29 ? -4.893 11.723 1.897 1.00 0.00 29 MET A C 5
ATOM 6963 O O . MET A 1 29 ? -4.438 12.826 1.594 1.00 0.00 29 MET A O 5
ATOM 6977 N N . LYS A 1 30 ? -6.181 11.529 2.204 1.00 0.00 30 LYS A N 5
ATOM 6978 C CA . LYS A 1 30 ? -7.134 12.610 2.220 1.00 0.00 30 LYS A CA 5
ATOM 6979 C C . LYS A 1 30 ? -6.951 13.434 3.489 1.00 0.00 30 LYS A C 5
ATOM 6980 O O . LYS A 1 30 ? -7.322 14.603 3.528 1.00 0.00 30 LYS A O 5
ATOM 6999 N N . ASN A 1 31 ? -6.387 12.801 4.514 1.00 0.00 31 ASN A N 5
ATOM 7000 C CA . ASN A 1 31 ? -6.133 13.458 5.776 1.00 0.00 31 ASN A CA 5
ATOM 7001 C C . ASN A 1 31 ? -4.725 13.134 6.263 1.00 0.00 31 ASN A C 5
ATOM 7002 O O . ASN A 1 31 ? -4.371 13.434 7.398 1.00 0.00 31 ASN A O 5
ATOM 7013 N N . LEU A 1 32 ? -3.952 12.484 5.394 1.00 0.00 32 LEU A N 5
ATOM 7014 C CA . LEU A 1 32 ? -2.597 12.109 5.721 1.00 0.00 32 LEU A CA 5
ATOM 7015 C C . LEU A 1 32 ? -1.625 12.873 4.827 1.00 0.00 32 LEU A C 5
ATOM 7016 O O . LEU A 1 32 ? -0.415 12.821 5.032 1.00 0.00 32 LEU A O 5
ATOM 7032 N N . GLY A 1 33 ? -2.176 13.564 3.821 1.00 0.00 33 GLY A N 5
ATOM 7033 C CA . GLY A 1 33 ? -1.382 14.342 2.903 1.00 0.00 33 GLY A CA 5
ATOM 7034 C C . GLY A 1 33 ? -0.829 15.590 3.579 1.00 0.00 33 GLY A C 5
ATOM 7035 O O . GLY A 1 33 ? -0.065 15.509 4.538 1.00 0.00 33 GLY A O 5
ATOM 7039 N N . GLU A 1 34 ? -1.229 16.745 3.056 1.00 0.00 34 GLU A N 5
ATOM 7040 C CA . GLU A 1 34 ? -0.789 18.012 3.598 1.00 0.00 34 GLU A CA 5
ATOM 7041 C C . GLU A 1 34 ? -1.931 19.016 3.603 1.00 0.00 34 GLU A C 5
ATOM 7042 O O . GLU A 1 34 ? -3.104 18.640 3.704 1.00 0.00 34 GLU A O 5
ATOM 7054 N N . ARG A 1 35 ? -1.586 20.305 3.497 1.00 0.00 35 ARG A N 5
ATOM 7055 C CA . ARG A 1 35 ? -2.563 21.362 3.475 1.00 0.00 35 ARG A CA 5
ATOM 7056 C C . ARG A 1 35 ? -2.484 22.128 2.165 1.00 0.00 35 ARG A C 5
ATOM 7057 O O . ARG A 1 35 ? -3.426 22.136 1.379 1.00 0.00 35 ARG A O 5
ATOM 7078 N N . SER A 1 36 ? -1.349 22.806 1.965 1.00 0.00 36 SER A N 5
ATOM 7079 C CA . SER A 1 36 ? -1.132 23.585 0.769 1.00 0.00 36 SER A CA 5
ATOM 7080 C C . SER A 1 36 ? -0.943 22.665 -0.428 1.00 0.00 36 SER A C 5
ATOM 7081 O O . SER A 1 36 ? -0.144 21.728 -0.393 1.00 0.00 36 SER A O 5
ATOM 7089 N N . GLN A 1 37 ? -1.701 22.932 -1.486 1.00 0.00 37 GLN A N 5
ATOM 7090 C CA . GLN A 1 37 ? -1.622 22.149 -2.697 1.00 0.00 37 GLN A CA 5
ATOM 7091 C C . GLN A 1 37 ? -2.231 22.907 -3.865 1.00 0.00 37 GLN A C 5
ATOM 7092 O O . GLN A 1 37 ? -2.737 24.022 -3.693 1.00 0.00 37 GLN A O 5
ATOM 7106 N N . VAL A 1 38 ? -2.157 22.303 -5.052 1.00 0.00 38 VAL A N 5
ATOM 7107 C CA . VAL A 1 38 ? -2.698 22.908 -6.248 1.00 0.00 38 VAL A CA 5
ATOM 7108 C C . VAL A 1 38 ? -4.066 23.500 -5.940 1.00 0.00 38 VAL A C 5
ATOM 7109 O O . VAL A 1 38 ? -4.883 22.861 -5.292 1.00 0.00 38 VAL A O 5
ATOM 7122 N N . SER A 1 39 ? -4.274 24.737 -6.392 1.00 0.00 39 SER A N 5
ATOM 7123 C CA . SER A 1 39 ? -5.538 25.414 -6.179 1.00 0.00 39 SER A CA 5
ATOM 7124 C C . SER A 1 39 ? -6.705 24.436 -6.352 1.00 0.00 39 SER A C 5
ATOM 7125 O O . SER A 1 39 ? -7.546 24.312 -5.460 1.00 0.00 39 SER A O 5
ATOM 7133 N N . PRO A 1 40 ? -6.721 23.743 -7.513 1.00 0.00 40 PRO A N 5
ATOM 7134 C CA . PRO A 1 40 ? -7.736 22.760 -7.806 1.00 0.00 40 PRO A CA 5
ATOM 7135 C C . PRO A 1 40 ? -7.546 21.489 -7.008 1.00 0.00 40 PRO A C 5
ATOM 7136 O O . PRO A 1 40 ? -6.845 21.450 -6.014 1.00 0.00 40 PRO A O 5
ATOM 7147 N N . ARG A 1 41 ? -8.210 20.413 -7.446 1.00 0.00 41 ARG A N 5
ATOM 7148 C CA . ARG A 1 41 ? -8.097 19.127 -6.801 1.00 0.00 41 ARG A CA 5
ATOM 7149 C C . ARG A 1 41 ? -8.613 18.027 -7.707 1.00 0.00 41 ARG A C 5
ATOM 7150 O O . ARG A 1 41 ? -9.788 17.648 -7.625 1.00 0.00 41 ARG A O 5
ATOM 7171 N N . MET A 1 42 ? -7.740 17.545 -8.584 1.00 0.00 42 MET A N 5
ATOM 7172 C CA . MET A 1 42 ? -8.097 16.491 -9.508 1.00 0.00 42 MET A CA 5
ATOM 7173 C C . MET A 1 42 ? -8.911 15.399 -8.820 1.00 0.00 42 MET A C 5
ATOM 7174 O O . MET A 1 42 ? -8.691 15.089 -7.640 1.00 0.00 42 MET A O 5
ATOM 7188 N N . ARG A 1 43 ? -9.871 14.844 -9.553 1.00 0.00 43 ARG A N 5
ATOM 7189 C CA . ARG A 1 43 ? -10.720 13.795 -9.028 1.00 0.00 43 ARG A CA 5
ATOM 7190 C C . ARG A 1 43 ? -11.344 13.002 -10.167 1.00 0.00 43 ARG A C 5
ATOM 7191 O O . ARG A 1 43 ? -12.001 13.579 -11.035 1.00 0.00 43 ARG A O 5
ATOM 7212 N N . GLU A 1 44 ? -11.145 11.698 -10.130 1.00 0.00 44 GLU A N 5
ATOM 7213 C CA . GLU A 1 44 ? -11.694 10.820 -11.144 1.00 0.00 44 GLU A CA 5
ATOM 7214 C C . GLU A 1 44 ? -11.910 9.421 -10.582 1.00 0.00 44 GLU A C 5
ATOM 7215 O O . GLU A 1 44 ? -13.020 8.888 -10.624 1.00 0.00 44 GLU A O 5
ATOM 7227 N N . GLU A 1 45 ? -10.846 8.836 -10.041 1.00 0.00 45 GLU A N 5
ATOM 7228 C CA . GLU A 1 45 ? -10.902 7.520 -9.464 1.00 0.00 45 GLU A CA 5
ATOM 7229 C C . GLU A 1 45 ? -11.762 7.536 -8.205 1.00 0.00 45 GLU A C 5
ATOM 7230 O O . GLU A 1 45 ? -12.169 8.598 -7.715 1.00 0.00 45 GLU A O 5
ATOM 7242 N N . ASP A 1 46 ? -11.999 6.343 -7.655 1.00 0.00 46 ASP A N 5
ATOM 7243 C CA . ASP A 1 46 ? -12.790 6.206 -6.456 1.00 0.00 46 ASP A CA 5
ATOM 7244 C C . ASP A 1 46 ? -12.104 5.251 -5.504 1.00 0.00 46 ASP A C 5
ATOM 7245 O O . ASP A 1 46 ? -11.047 4.678 -5.828 1.00 0.00 46 ASP A O 5
ATOM 7254 N N . HIS A 1 47 ? -12.713 5.039 -4.336 1.00 0.00 47 HIS A N 5
ATOM 7255 C CA . HIS A 1 47 ? -12.176 4.141 -3.340 1.00 0.00 47 HIS A CA 5
ATOM 7256 C C . HIS A 1 47 ? -13.311 3.439 -2.615 1.00 0.00 47 HIS A C 5
ATOM 7257 O O . HIS A 1 47 ? -14.221 4.087 -2.109 1.00 0.00 47 HIS A O 5
ATOM 7272 N N . LYS A 1 48 ? -13.237 2.110 -2.572 1.00 0.00 48 LYS A N 5
ATOM 7273 C CA . LYS A 1 48 ? -14.247 1.303 -1.922 1.00 0.00 48 LYS A CA 5
ATOM 7274 C C . LYS A 1 48 ? -13.817 -0.153 -1.904 1.00 0.00 48 LYS A C 5
ATOM 7275 O O . LYS A 1 48 ? -13.318 -0.644 -0.901 1.00 0.00 48 LYS A O 5
ATOM 7294 N N . GLN A 1 49 ? -13.975 -0.817 -3.049 1.00 0.00 49 GLN A N 5
ATOM 7295 C CA . GLN A 1 49 ? -13.600 -2.206 -3.182 1.00 0.00 49 GLN A CA 5
ATOM 7296 C C . GLN A 1 49 ? -12.607 -2.373 -4.313 1.00 0.00 49 GLN A C 5
ATOM 7297 O O . GLN A 1 49 ? -12.111 -3.451 -4.544 1.00 0.00 49 GLN A O 5
ATOM 7311 N N . LEU A 1 50 ? -12.296 -1.272 -4.999 1.00 0.00 50 LEU A N 5
ATOM 7312 C CA . LEU A 1 50 ? -11.364 -1.289 -6.099 1.00 0.00 50 LEU A CA 5
ATOM 7313 C C . LEU A 1 50 ? -10.010 -1.792 -5.604 1.00 0.00 50 LEU A C 5
ATOM 7314 O O . LEU A 1 50 ? -9.247 -2.388 -6.355 1.00 0.00 50 LEU A O 5
ATOM 7330 N N . CYS A 1 51 ? -9.733 -1.543 -4.317 1.00 0.00 51 CYS A N 5
ATOM 7331 C CA . CYS A 1 51 ? -8.501 -1.981 -3.712 1.00 0.00 51 CYS A CA 5
ATOM 7332 C C . CYS A 1 51 ? -8.656 -3.425 -3.267 1.00 0.00 51 CYS A C 5
ATOM 7333 O O . CYS A 1 51 ? -7.830 -4.259 -3.595 1.00 0.00 51 CYS A O 5
ATOM 7340 N N . CYS A 1 52 ? -9.759 -3.707 -2.565 1.00 0.00 52 CYS A N 5
ATOM 7341 C CA . CYS A 1 52 ? -10.035 -5.048 -2.095 1.00 0.00 52 CYS A CA 5
ATOM 7342 C C . CYS A 1 52 ? -10.245 -5.961 -3.300 1.00 0.00 52 CYS A C 5
ATOM 7343 O O . CYS A 1 52 ? -10.245 -7.178 -3.180 1.00 0.00 52 CYS A O 5
ATOM 7350 N N . MET A 1 53 ? -10.408 -5.352 -4.479 1.00 0.00 53 MET A N 5
ATOM 7351 C CA . MET A 1 53 ? -10.626 -6.066 -5.698 1.00 0.00 53 MET A CA 5
ATOM 7352 C C . MET A 1 53 ? -9.307 -6.393 -6.364 1.00 0.00 53 MET A C 5
ATOM 7353 O O . MET A 1 53 ? -8.912 -7.544 -6.419 1.00 0.00 53 MET A O 5
ATOM 7367 N N . GLN A 1 54 ? -8.639 -5.361 -6.886 1.00 0.00 54 GLN A N 5
ATOM 7368 C CA . GLN A 1 54 ? -7.369 -5.537 -7.554 1.00 0.00 54 GLN A CA 5
ATOM 7369 C C . GLN A 1 54 ? -6.437 -6.390 -6.709 1.00 0.00 54 GLN A C 5
ATOM 7370 O O . GLN A 1 54 ? -5.654 -7.162 -7.227 1.00 0.00 54 GLN A O 5
ATOM 7384 N N . LEU A 1 55 ? -6.533 -6.235 -5.386 1.00 0.00 55 LEU A N 5
ATOM 7385 C CA . LEU A 1 55 ? -5.722 -7.002 -4.471 1.00 0.00 55 LEU A CA 5
ATOM 7386 C C . LEU A 1 55 ? -5.923 -8.491 -4.721 1.00 0.00 55 LEU A C 5
ATOM 7387 O O . LEU A 1 55 ? -5.000 -9.283 -4.573 1.00 0.00 55 LEU A O 5
ATOM 7403 N N . LYS A 1 56 ? -7.137 -8.862 -5.118 1.00 0.00 56 LYS A N 5
ATOM 7404 C CA . LYS A 1 56 ? -7.471 -10.228 -5.439 1.00 0.00 56 LYS A CA 5
ATOM 7405 C C . LYS A 1 56 ? -6.943 -10.585 -6.826 1.00 0.00 56 LYS A C 5
ATOM 7406 O O . LYS A 1 56 ? -7.137 -11.698 -7.311 1.00 0.00 56 LYS A O 5
ATOM 7425 N N . ASN A 1 57 ? -6.302 -9.633 -7.476 1.00 0.00 57 ASN A N 5
ATOM 7426 C CA . ASN A 1 57 ? -5.734 -9.821 -8.784 1.00 0.00 57 ASN A CA 5
ATOM 7427 C C . ASN A 1 57 ? -4.249 -10.136 -8.665 1.00 0.00 57 ASN A C 5
ATOM 7428 O O . ASN A 1 57 ? -3.675 -10.766 -9.542 1.00 0.00 57 ASN A O 5
ATOM 7439 N N . LEU A 1 58 ? -3.641 -9.662 -7.570 1.00 0.00 58 LEU A N 5
ATOM 7440 C CA . LEU A 1 58 ? -2.240 -9.884 -7.329 1.00 0.00 58 LEU A CA 5
ATOM 7441 C C . LEU A 1 58 ? -2.010 -11.359 -7.036 1.00 0.00 58 LEU A C 5
ATOM 7442 O O . LEU A 1 58 ? -1.751 -12.126 -7.947 1.00 0.00 58 LEU A O 5
ATOM 7458 N N . ASP A 1 59 ? -2.109 -11.723 -5.754 1.00 0.00 59 ASP A N 5
ATOM 7459 C CA . ASP A 1 59 ? -1.912 -13.085 -5.328 1.00 0.00 59 ASP A CA 5
ATOM 7460 C C . ASP A 1 59 ? -1.733 -13.117 -3.825 1.00 0.00 59 ASP A C 5
ATOM 7461 O O . ASP A 1 59 ? -1.206 -12.174 -3.229 1.00 0.00 59 ASP A O 5
ATOM 7470 N N . GLU A 1 60 ? -2.134 -14.227 -3.210 1.00 0.00 60 GLU A N 5
ATOM 7471 C CA . GLU A 1 60 ? -2.005 -14.400 -1.778 1.00 0.00 60 GLU A CA 5
ATOM 7472 C C . GLU A 1 60 ? -0.541 -14.403 -1.367 1.00 0.00 60 GLU A C 5
ATOM 7473 O O . GLU A 1 60 ? -0.207 -14.310 -0.184 1.00 0.00 60 GLU A O 5
ATOM 7485 N N . LYS A 1 61 ? 0.350 -14.505 -2.363 1.00 0.00 61 LYS A N 5
ATOM 7486 C CA . LYS A 1 61 ? 1.769 -14.495 -2.125 1.00 0.00 61 LYS A CA 5
ATOM 7487 C C . LYS A 1 61 ? 2.296 -13.076 -2.234 1.00 0.00 61 LYS A C 5
ATOM 7488 O O . LYS A 1 61 ? 3.354 -12.766 -1.700 1.00 0.00 61 LYS A O 5
ATOM 7507 N N . CYS A 1 62 ? 1.559 -12.217 -2.922 1.00 0.00 62 CYS A N 5
ATOM 7508 C CA . CYS A 1 62 ? 1.924 -10.834 -3.085 1.00 0.00 62 CYS A CA 5
ATOM 7509 C C . CYS A 1 62 ? 0.993 -9.975 -2.241 1.00 0.00 62 CYS A C 5
ATOM 7510 O O . CYS A 1 62 ? 1.016 -8.748 -2.309 1.00 0.00 62 CYS A O 5
ATOM 7517 N N . MET A 1 63 ? 0.174 -10.624 -1.415 1.00 0.00 63 MET A N 5
ATOM 7518 C CA . MET A 1 63 ? -0.765 -9.949 -0.565 1.00 0.00 63 MET A CA 5
ATOM 7519 C C . MET A 1 63 ? -0.280 -9.945 0.869 1.00 0.00 63 MET A C 5
ATOM 7520 O O . MET A 1 63 ? -0.920 -10.450 1.766 1.00 0.00 63 MET A O 5
ATOM 7534 N N . CYS A 1 64 ? 0.886 -9.357 1.094 1.00 0.00 64 CYS A N 5
ATOM 7535 C CA . CYS A 1 64 ? 1.482 -9.286 2.413 1.00 0.00 64 CYS A CA 5
ATOM 7536 C C . CYS A 1 64 ? 2.904 -8.747 2.279 1.00 0.00 64 CYS A C 5
ATOM 7537 O O . CYS A 1 64 ? 3.241 -7.732 2.888 1.00 0.00 64 CYS A O 5
ATOM 7544 N N . PRO A 1 65 ? 3.715 -9.434 1.446 1.00 0.00 65 PRO A N 5
ATOM 7545 C CA . PRO A 1 65 ? 5.083 -9.034 1.205 1.00 0.00 65 PRO A CA 5
ATOM 7546 C C . PRO A 1 65 ? 5.162 -7.814 0.313 1.00 0.00 65 PRO A C 5
ATOM 7547 O O . PRO A 1 65 ? 6.026 -6.955 0.463 1.00 0.00 65 PRO A O 5
ATOM 7558 N N . ALA A 1 66 ? 4.237 -7.746 -0.644 1.00 0.00 66 ALA A N 5
ATOM 7559 C CA . ALA A 1 66 ? 4.182 -6.647 -1.570 1.00 0.00 66 ALA A CA 5
ATOM 7560 C C . ALA A 1 66 ? 3.752 -5.387 -0.839 1.00 0.00 66 ALA A C 5
ATOM 7561 O O . ALA A 1 66 ? 4.373 -4.338 -1.000 1.00 0.00 66 ALA A O 5
ATOM 7568 N N . ILE A 1 67 ? 2.695 -5.512 -0.033 1.00 0.00 67 ILE A N 5
ATOM 7569 C CA . ILE A 1 67 ? 2.180 -4.391 0.728 1.00 0.00 67 ILE A CA 5
ATOM 7570 C C . ILE A 1 67 ? 3.340 -3.571 1.282 1.00 0.00 67 ILE A C 5
ATOM 7571 O O . ILE A 1 67 ? 3.302 -2.346 1.285 1.00 0.00 67 ILE A O 5
ATOM 7587 N N . MET A 1 68 ? 4.398 -4.265 1.709 1.00 0.00 68 MET A N 5
ATOM 7588 C CA . MET A 1 68 ? 5.575 -3.619 2.224 1.00 0.00 68 MET A CA 5
ATOM 7589 C C . MET A 1 68 ? 6.152 -2.636 1.221 1.00 0.00 68 MET A C 5
ATOM 7590 O O . MET A 1 68 ? 6.160 -1.439 1.449 1.00 0.00 68 MET A O 5
ATOM 7604 N N . MET A 1 69 ? 6.614 -3.157 0.084 1.00 0.00 69 MET A N 5
ATOM 7605 C CA . MET A 1 69 ? 7.176 -2.337 -0.960 1.00 0.00 69 MET A CA 5
ATOM 7606 C C . MET A 1 69 ? 6.190 -1.275 -1.418 1.00 0.00 69 MET A C 5
ATOM 7607 O O . MET A 1 69 ? 6.591 -0.252 -1.936 1.00 0.00 69 MET A O 5
ATOM 7621 N N . MET A 1 70 ? 4.900 -1.537 -1.215 1.00 0.00 70 MET A N 5
ATOM 7622 C CA . MET A 1 70 ? 3.862 -0.618 -1.588 1.00 0.00 70 MET A CA 5
ATOM 7623 C C . MET A 1 70 ? 3.928 0.630 -0.719 1.00 0.00 70 MET A C 5
ATOM 7624 O O . MET A 1 70 ? 3.891 1.747 -1.208 1.00 0.00 70 MET A O 5
ATOM 7638 N N . LEU A 1 71 ? 3.929 0.414 0.606 1.00 0.00 71 LEU A N 5
ATOM 7639 C CA . LEU A 1 71 ? 3.950 1.503 1.551 1.00 0.00 71 LEU A CA 5
ATOM 7640 C C . LEU A 1 71 ? 5.390 1.960 1.746 1.00 0.00 71 LEU A C 5
ATOM 7641 O O . LEU A 1 71 ? 5.676 2.748 2.640 1.00 0.00 71 LEU A O 5
ATOM 7657 N N . ASN A 1 72 ? 6.296 1.413 0.938 1.00 0.00 72 ASN A N 5
ATOM 7658 C CA . ASN A 1 72 ? 7.696 1.746 0.996 1.00 0.00 72 ASN A CA 5
ATOM 7659 C C . ASN A 1 72 ? 8.181 2.185 -0.377 1.00 0.00 72 ASN A C 5
ATOM 7660 O O . ASN A 1 72 ? 9.371 2.437 -0.573 1.00 0.00 72 ASN A O 5
ATOM 7671 N N . GLU A 1 73 ? 7.253 2.251 -1.328 1.00 0.00 73 GLU A N 5
ATOM 7672 C CA . GLU A 1 73 ? 7.570 2.630 -2.677 1.00 0.00 73 GLU A CA 5
ATOM 7673 C C . GLU A 1 73 ? 7.873 4.123 -2.748 1.00 0.00 73 GLU A C 5
ATOM 7674 O O . GLU A 1 73 ? 7.784 4.829 -1.731 1.00 0.00 73 GLU A O 5
ATOM 7686 N N . PRO A 1 74 ? 8.216 4.602 -3.959 1.00 0.00 74 PRO A N 5
ATOM 7687 C CA . PRO A 1 74 ? 8.480 6.000 -4.201 1.00 0.00 74 PRO A CA 5
ATOM 7688 C C . PRO A 1 74 ? 7.223 6.847 -4.173 1.00 0.00 74 PRO A C 5
ATOM 7689 O O . PRO A 1 74 ? 7.031 7.720 -5.019 1.00 0.00 74 PRO A O 5
ATOM 7700 N N . MET A 1 75 ? 6.359 6.587 -3.196 1.00 0.00 75 MET A N 5
ATOM 7701 C CA . MET A 1 75 ? 5.115 7.292 -3.058 1.00 0.00 75 MET A CA 5
ATOM 7702 C C . MET A 1 75 ? 4.435 6.959 -1.745 1.00 0.00 75 MET A C 5
ATOM 7703 O O . MET A 1 75 ? 3.222 7.055 -1.650 1.00 0.00 75 MET A O 5
ATOM 7717 N N . TRP A 1 76 ? 5.232 6.584 -0.743 1.00 0.00 76 TRP A N 5
ATOM 7718 C CA . TRP A 1 76 ? 4.727 6.235 0.560 1.00 0.00 76 TRP A CA 5
ATOM 7719 C C . TRP A 1 76 ? 5.886 6.202 1.536 1.00 0.00 76 TRP A C 5
ATOM 7720 O O . TRP A 1 76 ? 6.260 5.166 2.060 1.00 0.00 76 TRP A O 5
ATOM 7741 N N . ILE A 1 77 ? 6.463 7.382 1.792 1.00 0.00 77 ILE A N 5
ATOM 7742 C CA . ILE A 1 77 ? 7.616 7.492 2.662 1.00 0.00 77 ILE A CA 5
ATOM 7743 C C . ILE A 1 77 ? 7.116 7.904 4.031 1.00 0.00 77 ILE A C 5
ATOM 7744 O O . ILE A 1 77 ? 6.579 7.101 4.779 1.00 0.00 77 ILE A O 5
ATOM 7760 N N . ARG A 1 78 ? 7.290 9.191 4.365 1.00 0.00 78 ARG A N 5
ATOM 7761 C CA . ARG A 1 78 ? 6.886 9.716 5.638 1.00 0.00 78 ARG A CA 5
ATOM 7762 C C . ARG A 1 78 ? 5.380 9.809 5.703 1.00 0.00 78 ARG A C 5
ATOM 7763 O O . ARG A 1 78 ? 4.762 9.324 6.616 1.00 0.00 78 ARG A O 5
ATOM 7784 N N . MET A 1 79 ? 4.792 10.454 4.704 1.00 0.00 79 MET A N 5
ATOM 7785 C CA . MET A 1 79 ? 3.353 10.606 4.623 1.00 0.00 79 MET A CA 5
ATOM 7786 C C . MET A 1 79 ? 2.642 9.284 4.876 1.00 0.00 79 MET A C 5
ATOM 7787 O O . MET A 1 79 ? 1.494 9.261 5.298 1.00 0.00 79 MET A O 5
ATOM 7801 N N . ARG A 1 80 ? 3.353 8.176 4.615 1.00 0.00 80 ARG A N 5
ATOM 7802 C CA . ARG A 1 80 ? 2.828 6.863 4.841 1.00 0.00 80 ARG A CA 5
ATOM 7803 C C . ARG A 1 80 ? 2.884 6.512 6.307 1.00 0.00 80 ARG A C 5
ATOM 7804 O O . ARG A 1 80 ? 2.075 5.755 6.771 1.00 0.00 80 ARG A O 5
ATOM 7825 N N . ASP A 1 81 ? 3.875 7.011 7.018 1.00 0.00 81 ASP A N 5
ATOM 7826 C CA . ASP A 1 81 ? 4.059 6.757 8.426 1.00 0.00 81 ASP A CA 5
ATOM 7827 C C . ASP A 1 81 ? 2.702 6.753 9.123 1.00 0.00 81 ASP A C 5
ATOM 7828 O O . ASP A 1 81 ? 2.500 6.050 10.102 1.00 0.00 81 ASP A O 5
ATOM 7837 N N . GLN A 1 82 ? 1.757 7.530 8.567 1.00 0.00 82 GLN A N 5
ATOM 7838 C CA . GLN A 1 82 ? 0.425 7.594 9.086 1.00 0.00 82 GLN A CA 5
ATOM 7839 C C . GLN A 1 82 ? -0.500 6.629 8.369 1.00 0.00 82 GLN A C 5
ATOM 7840 O O . GLN A 1 82 ? -1.305 5.929 8.988 1.00 0.00 82 GLN A O 5
ATOM 7854 N N . VAL A 1 83 ? -0.375 6.571 7.048 1.00 0.00 83 VAL A N 5
ATOM 7855 C CA . VAL A 1 83 ? -1.172 5.684 6.224 1.00 0.00 83 VAL A CA 5
ATOM 7856 C C . VAL A 1 83 ? -0.730 4.246 6.441 1.00 0.00 83 VAL A C 5
ATOM 7857 O O . VAL A 1 83 ? -1.349 3.306 5.946 1.00 0.00 83 VAL A O 5
ATOM 7870 N N . MET A 1 84 ? 0.340 4.057 7.205 1.00 0.00 84 MET A N 5
ATOM 7871 C CA . MET A 1 84 ? 0.901 2.777 7.488 1.00 0.00 84 MET A CA 5
ATOM 7872 C C . MET A 1 84 ? 0.035 2.048 8.494 1.00 0.00 84 MET A C 5
ATOM 7873 O O . MET A 1 84 ? 0.043 0.824 8.557 1.00 0.00 84 MET A O 5
ATOM 7887 N N . SER A 1 85 ? -0.733 2.811 9.275 1.00 0.00 85 SER A N 5
ATOM 7888 C CA . SER A 1 85 ? -1.619 2.250 10.267 1.00 0.00 85 SER A CA 5
ATOM 7889 C C . SER A 1 85 ? -3.025 2.136 9.703 1.00 0.00 85 SER A C 5
ATOM 7890 O O . SER A 1 85 ? -3.978 1.850 10.434 1.00 0.00 85 SER A O 5
ATOM 7898 N N . MET A 1 86 ? -3.151 2.316 8.386 1.00 0.00 86 MET A N 5
ATOM 7899 C CA . MET A 1 86 ? -4.420 2.227 7.716 1.00 0.00 86 MET A CA 5
ATOM 7900 C C . MET A 1 86 ? -4.404 1.156 6.641 1.00 0.00 86 MET A C 5
ATOM 7901 O O . MET A 1 86 ? -5.361 0.408 6.475 1.00 0.00 86 MET A O 5
ATOM 7915 N N . ALA A 1 87 ? -3.276 1.058 5.938 1.00 0.00 87 ALA A N 5
ATOM 7916 C CA . ALA A 1 87 ? -3.105 0.075 4.892 1.00 0.00 87 ALA A CA 5
ATOM 7917 C C . ALA A 1 87 ? -2.559 -1.212 5.490 1.00 0.00 87 ALA A C 5
ATOM 7918 O O . ALA A 1 87 ? -2.077 -2.077 4.783 1.00 0.00 87 ALA A O 5
ATOM 7925 N N . HIS A 1 88 ? -2.616 -1.315 6.821 1.00 0.00 88 HIS A N 5
ATOM 7926 C CA . HIS A 1 88 ? -2.144 -2.482 7.519 1.00 0.00 88 HIS A CA 5
ATOM 7927 C C . HIS A 1 88 ? -3.319 -3.354 7.926 1.00 0.00 88 HIS A C 5
ATOM 7928 O O . HIS A 1 88 ? -3.182 -4.555 8.076 1.00 0.00 88 HIS A O 5
ATOM 7943 N N . ASN A 1 89 ? -4.476 -2.715 8.112 1.00 0.00 89 ASN A N 5
ATOM 7944 C CA . ASN A 1 89 ? -5.685 -3.417 8.480 1.00 0.00 89 ASN A CA 5
ATOM 7945 C C . ASN A 1 89 ? -6.623 -3.490 7.292 1.00 0.00 89 ASN A C 5
ATOM 7946 O O . ASN A 1 89 ? -7.524 -4.283 7.271 1.00 0.00 89 ASN A O 5
ATOM 7957 N N . LEU A 1 90 ? -6.392 -2.627 6.307 1.00 0.00 90 LEU A N 5
ATOM 7958 C CA . LEU A 1 90 ? -7.192 -2.603 5.107 1.00 0.00 90 LEU A CA 5
ATOM 7959 C C . LEU A 1 90 ? -6.992 -3.903 4.325 1.00 0.00 90 LEU A C 5
ATOM 7960 O O . LEU A 1 90 ? -7.964 -4.557 3.953 1.00 0.00 90 LEU A O 5
ATOM 7976 N N . PRO A 1 91 ? -5.710 -4.259 4.095 1.00 0.00 91 PRO A N 5
ATOM 7977 C CA . PRO A 1 91 ? -5.367 -5.477 3.395 1.00 0.00 91 PRO A CA 5
ATOM 7978 C C . PRO A 1 91 ? -5.593 -6.698 4.252 1.00 0.00 91 PRO A C 5
ATOM 7979 O O . PRO A 1 91 ? -5.747 -7.794 3.769 1.00 0.00 91 PRO A O 5
ATOM 7990 N N . ILE A 1 92 ? -5.602 -6.498 5.561 1.00 0.00 92 ILE A N 5
ATOM 7991 C CA . ILE A 1 92 ? -5.809 -7.574 6.499 1.00 0.00 92 ILE A CA 5
ATOM 7992 C C . ILE A 1 92 ? -7.297 -7.848 6.647 1.00 0.00 92 ILE A C 5
ATOM 7993 O O . ILE A 1 92 ? -7.727 -8.987 6.553 1.00 0.00 92 ILE A O 5
ATOM 8009 N N . GLU A 1 93 ? -8.066 -6.793 6.871 1.00 0.00 93 GLU A N 5
ATOM 8010 C CA . GLU A 1 93 ? -9.500 -6.900 7.027 1.00 0.00 93 GLU A CA 5
ATOM 8011 C C . GLU A 1 93 ? -10.126 -7.479 5.764 1.00 0.00 93 GLU A C 5
ATOM 8012 O O . GLU A 1 93 ? -11.265 -7.938 5.776 1.00 0.00 93 GLU A O 5
ATOM 8024 N N . CYS A 1 94 ? -9.357 -7.453 4.666 1.00 0.00 94 CYS A N 5
ATOM 8025 C CA . CYS A 1 94 ? -9.808 -7.995 3.415 1.00 0.00 94 CYS A CA 5
ATOM 8026 C C . CYS A 1 94 ? -9.337 -9.434 3.296 1.00 0.00 94 CYS A C 5
ATOM 8027 O O . CYS A 1 94 ? -9.789 -10.157 2.411 1.00 0.00 94 CYS A O 5
ATOM 8034 N N . ASN A 1 95 ? -8.421 -9.834 4.175 1.00 0.00 95 ASN A N 5
ATOM 8035 C CA . ASN A 1 95 ? -7.879 -11.164 4.195 1.00 0.00 95 ASN A CA 5
ATOM 8036 C C . ASN A 1 95 ? -6.752 -11.259 3.173 1.00 0.00 95 ASN A C 5
ATOM 8037 O O . ASN A 1 95 ? -6.442 -12.317 2.641 1.00 0.00 95 ASN A O 5
ATOM 8048 N N . LEU A 1 96 ? -6.143 -10.134 2.860 1.00 0.00 96 LEU A N 5
ATOM 8049 C CA . LEU A 1 96 ? -5.068 -10.065 1.905 1.00 0.00 96 LEU A CA 5
ATOM 8050 C C . LEU A 1 96 ? -3.768 -10.457 2.589 1.00 0.00 96 LEU A C 5
ATOM 8051 O O . LEU A 1 96 ? -3.146 -11.442 2.214 1.00 0.00 96 LEU A O 5
ATOM 8067 N N . MET A 1 97 ? -3.402 -9.702 3.628 1.00 0.00 97 MET A N 5
ATOM 8068 C CA . MET A 1 97 ? -2.194 -9.957 4.377 1.00 0.00 97 MET A CA 5
ATOM 8069 C C . MET A 1 97 ? -2.492 -10.214 5.837 1.00 0.00 97 MET A C 5
ATOM 8070 O O . MET A 1 97 ? -1.629 -9.997 6.689 1.00 0.00 97 MET A O 5
ATOM 8084 N N . SER A 1 98 ? -3.727 -10.651 6.118 1.00 0.00 98 SER A N 5
ATOM 8085 C CA . SER A 1 98 ? -4.155 -10.916 7.472 1.00 0.00 98 SER A CA 5
ATOM 8086 C C . SER A 1 98 ? -2.997 -11.453 8.304 1.00 0.00 98 SER A C 5
ATOM 8087 O O . SER A 1 98 ? -2.453 -10.783 9.170 1.00 0.00 98 SER A O 5
ATOM 8095 N N . GLN A 1 99 ? -2.610 -12.688 8.031 1.00 0.00 99 GLN A N 5
ATOM 8096 C CA . GLN A 1 99 ? -1.488 -13.311 8.693 1.00 0.00 99 GLN A CA 5
ATOM 8097 C C . GLN A 1 99 ? -0.935 -14.473 7.865 1.00 0.00 99 GLN A C 5
ATOM 8098 O O . GLN A 1 99 ? -0.793 -15.590 8.368 1.00 0.00 99 GLN A O 5
ATOM 8112 N N . PRO A 1 100 ? -0.647 -14.192 6.581 1.00 0.00 100 PRO A N 5
ATOM 8113 C CA . PRO A 1 100 ? -0.107 -15.186 5.680 1.00 0.00 100 PRO A CA 5
ATOM 8114 C C . PRO A 1 100 ? 1.344 -15.496 5.987 1.00 0.00 100 PRO A C 5
ATOM 8115 O O . PRO A 1 100 ? 1.697 -16.601 6.396 1.00 0.00 100 PRO A O 5
ATOM 8126 N N . CYS A 1 101 ? 2.194 -14.490 5.772 1.00 0.00 101 CYS A N 5
ATOM 8127 C CA . CYS A 1 101 ? 3.606 -14.626 6.023 1.00 0.00 101 CYS A CA 5
ATOM 8128 C C . CYS A 1 101 ? 3.831 -14.627 7.529 1.00 0.00 101 CYS A C 5
ATOM 8129 O O . CYS A 1 101 ? 3.392 -13.712 8.233 1.00 0.00 101 CYS A O 5
ATOM 8136 N N . GLN A 1 102 ? 4.514 -15.661 8.009 1.00 0.00 102 GLN A N 5
ATOM 8137 C CA . GLN A 1 102 ? 4.801 -15.793 9.421 1.00 0.00 102 GLN A CA 5
ATOM 8138 C C . GLN A 1 102 ? 6.295 -15.994 9.641 1.00 0.00 102 GLN A C 5
ATOM 8139 O O . GLN A 1 102 ? 7.081 -15.978 8.684 1.00 0.00 102 GLN A O 5
ATOM 8153 N N . MET A 1 103 ? 6.672 -16.163 10.906 1.00 0.00 103 MET A N 5
ATOM 8154 C CA . MET A 1 103 ? 8.058 -16.378 11.261 1.00 0.00 103 MET A CA 5
ATOM 8155 C C . MET A 1 103 ? 8.549 -17.762 10.804 1.00 0.00 103 MET A C 5
ATOM 8156 O O . MET A 1 103 ? 9.764 -17.992 10.753 1.00 0.00 103 MET A O 5
ATOM 8171 N N . PRO A 1 1 ? 3.921 -8.759 13.348 1.00 0.00 1 PRO A N 6
ATOM 8172 C CA . PRO A 1 1 ? 3.063 -8.119 14.401 1.00 0.00 1 PRO A CA 6
ATOM 8173 C C . PRO A 1 1 ? 2.501 -6.762 13.964 1.00 0.00 1 PRO A C 6
ATOM 8174 O O . PRO A 1 1 ? 1.360 -6.482 14.310 1.00 0.00 1 PRO A O 6
ATOM 8185 N N . TYR A 1 2 ? 3.258 -6.043 13.131 1.00 0.00 2 TYR A N 6
ATOM 8186 C CA . TYR A 1 2 ? 2.882 -4.720 12.693 1.00 0.00 2 TYR A CA 6
ATOM 8187 C C . TYR A 1 2 ? 3.654 -4.357 11.426 1.00 0.00 2 TYR A C 6
ATOM 8188 O O . TYR A 1 2 ? 4.312 -3.333 11.392 1.00 0.00 2 TYR A O 6
ATOM 8206 N N . GLY A 1 3 ? 3.630 -5.231 10.420 1.00 0.00 3 GLY A N 6
ATOM 8207 C CA . GLY A 1 3 ? 4.352 -4.978 9.174 1.00 0.00 3 GLY A CA 6
ATOM 8208 C C . GLY A 1 3 ? 5.349 -6.089 8.897 1.00 0.00 3 GLY A C 6
ATOM 8209 O O . GLY A 1 3 ? 6.323 -6.252 9.634 1.00 0.00 3 GLY A O 6
ATOM 8213 N N . ARG A 1 4 ? 5.026 -6.941 7.927 1.00 0.00 4 ARG A N 6
ATOM 8214 C CA . ARG A 1 4 ? 5.905 -8.040 7.536 1.00 0.00 4 ARG A CA 6
ATOM 8215 C C . ARG A 1 4 ? 5.942 -8.185 6.026 1.00 0.00 4 ARG A C 6
ATOM 8216 O O . ARG A 1 4 ? 4.885 -8.248 5.416 1.00 0.00 4 ARG A O 6
ATOM 8237 N N . GLY A 1 5 ? 7.127 -8.290 5.461 1.00 0.00 5 GLY A N 6
ATOM 8238 C CA . GLY A 1 5 ? 7.286 -8.437 4.027 1.00 0.00 5 GLY A CA 6
ATOM 8239 C C . GLY A 1 5 ? 8.666 -8.009 3.599 1.00 0.00 5 GLY A C 6
ATOM 8240 O O . GLY A 1 5 ? 9.173 -7.029 4.149 1.00 0.00 5 GLY A O 6
ATOM 8244 N N . ARG A 1 6 ? 9.262 -8.774 2.685 1.00 0.00 6 ARG A N 6
ATOM 8245 C CA . ARG A 1 6 ? 10.591 -8.473 2.169 1.00 0.00 6 ARG A CA 6
ATOM 8246 C C . ARG A 1 6 ? 10.986 -9.461 1.116 1.00 0.00 6 ARG A C 6
ATOM 8247 O O . ARG A 1 6 ? 11.198 -10.615 1.487 1.00 0.00 6 ARG A O 6
ATOM 8268 N N . THR A 1 7 ? 11.156 -9.012 -0.107 1.00 0.00 7 THR A N 6
ATOM 8269 C CA . THR A 1 7 ? 11.440 -9.877 -1.248 1.00 0.00 7 THR A CA 6
ATOM 8270 C C . THR A 1 7 ? 11.986 -9.043 -2.403 1.00 0.00 7 THR A C 6
ATOM 8271 O O . THR A 1 7 ? 12.165 -7.831 -2.262 1.00 0.00 7 THR A O 6
ATOM 8282 N N . GLU A 1 8 ? 12.383 -9.711 -3.480 1.00 0.00 8 GLU A N 6
ATOM 8283 C CA . GLU A 1 8 ? 12.918 -9.036 -4.656 1.00 0.00 8 GLU A CA 6
ATOM 8284 C C . GLU A 1 8 ? 11.794 -8.480 -5.553 1.00 0.00 8 GLU A C 6
ATOM 8285 O O . GLU A 1 8 ? 10.698 -8.118 -5.099 1.00 0.00 8 GLU A O 6
ATOM 8297 N N . SER A 1 9 ? 12.075 -8.399 -6.844 1.00 0.00 9 SER A N 6
ATOM 8298 C CA . SER A 1 9 ? 11.100 -8.023 -7.857 1.00 0.00 9 SER A CA 6
ATOM 8299 C C . SER A 1 9 ? 9.964 -9.063 -8.002 1.00 0.00 9 SER A C 6
ATOM 8300 O O . SER A 1 9 ? 9.741 -9.947 -7.175 1.00 0.00 9 SER A O 6
ATOM 8308 N N . GLY A 1 10 ? 9.178 -8.922 -9.057 1.00 0.00 10 GLY A N 6
ATOM 8309 C CA . GLY A 1 10 ? 8.102 -9.860 -9.359 1.00 0.00 10 GLY A CA 6
ATOM 8310 C C . GLY A 1 10 ? 6.793 -9.268 -8.907 1.00 0.00 10 GLY A C 6
ATOM 8311 O O . GLY A 1 10 ? 6.218 -8.511 -9.663 1.00 0.00 10 GLY A O 6
ATOM 8315 N N . CYS A 1 11 ? 6.397 -9.532 -7.659 1.00 0.00 11 CYS A N 6
ATOM 8316 C CA . CYS A 1 11 ? 5.163 -9.039 -7.111 1.00 0.00 11 CYS A CA 6
ATOM 8317 C C . CYS A 1 11 ? 5.152 -7.538 -7.158 1.00 0.00 11 CYS A C 6
ATOM 8318 O O . CYS A 1 11 ? 4.390 -6.985 -7.901 1.00 0.00 11 CYS A O 6
ATOM 8325 N N . TYR A 1 12 ? 6.009 -6.859 -6.398 1.00 0.00 12 TYR A N 6
ATOM 8326 C CA . TYR A 1 12 ? 6.166 -5.413 -6.436 1.00 0.00 12 TYR A CA 6
ATOM 8327 C C . TYR A 1 12 ? 6.107 -4.819 -7.839 1.00 0.00 12 TYR A C 6
ATOM 8328 O O . TYR A 1 12 ? 5.311 -3.948 -8.103 1.00 0.00 12 TYR A O 6
ATOM 8346 N N . GLN A 1 13 ? 6.909 -5.359 -8.748 1.00 0.00 13 GLN A N 6
ATOM 8347 C CA . GLN A 1 13 ? 6.890 -4.898 -10.117 1.00 0.00 13 GLN A CA 6
ATOM 8348 C C . GLN A 1 13 ? 5.484 -5.034 -10.707 1.00 0.00 13 GLN A C 6
ATOM 8349 O O . GLN A 1 13 ? 4.988 -4.161 -11.391 1.00 0.00 13 GLN A O 6
ATOM 8363 N N . GLN A 1 14 ? 4.808 -6.147 -10.490 1.00 0.00 14 GLN A N 6
ATOM 8364 C CA . GLN A 1 14 ? 3.426 -6.290 -10.913 1.00 0.00 14 GLN A CA 6
ATOM 8365 C C . GLN A 1 14 ? 2.478 -5.325 -10.187 1.00 0.00 14 GLN A 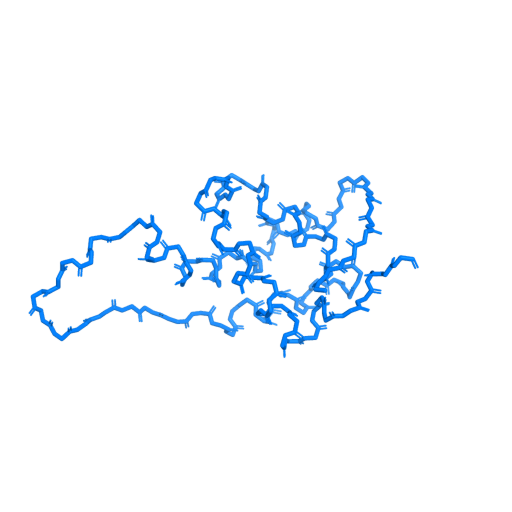C 6
ATOM 8366 O O . GLN A 1 14 ? 1.368 -5.098 -10.643 1.00 0.00 14 GLN A O 6
ATOM 8380 N N . MET A 1 15 ? 2.841 -4.894 -8.987 1.00 0.00 15 MET A N 6
ATOM 8381 C CA . MET A 1 15 ? 2.075 -4.028 -8.144 1.00 0.00 15 MET A CA 6
ATOM 8382 C C . MET A 1 15 ? 1.867 -2.742 -8.869 1.00 0.00 15 MET A C 6
ATOM 8383 O O . MET A 1 15 ? 0.734 -2.405 -9.019 1.00 0.00 15 MET A O 6
ATOM 8397 N N . GLU A 1 16 ? 2.892 -1.993 -9.263 1.00 0.00 16 GLU A N 6
ATOM 8398 C CA . GLU A 1 16 ? 2.702 -0.745 -10.000 1.00 0.00 16 GLU A CA 6
ATOM 8399 C C . GLU A 1 16 ? 1.790 -0.910 -11.224 1.00 0.00 16 GLU A C 6
ATOM 8400 O O . GLU A 1 16 ? 0.962 -0.046 -11.485 1.00 0.00 16 GLU A O 6
ATOM 8412 N N . GLU A 1 17 ? 1.884 -2.072 -11.879 1.00 0.00 17 GLU A N 6
ATOM 8413 C CA . GLU A 1 17 ? 1.045 -2.373 -13.030 1.00 0.00 17 GLU A CA 6
ATOM 8414 C C . GLU A 1 17 ? -0.407 -2.591 -12.594 1.00 0.00 17 GLU A C 6
ATOM 8415 O O . GLU A 1 17 ? -1.344 -2.299 -13.348 1.00 0.00 17 GLU A O 6
ATOM 8427 N N . ALA A 1 18 ? -0.606 -3.061 -11.375 1.00 0.00 18 ALA A N 6
ATOM 8428 C CA . ALA A 1 18 ? -1.917 -3.273 -10.817 1.00 0.00 18 ALA A CA 6
ATOM 8429 C C . ALA A 1 18 ? -2.005 -2.691 -9.436 1.00 0.00 18 ALA A C 6
ATOM 8430 O O . ALA A 1 18 ? -2.273 -3.452 -8.507 1.00 0.00 18 ALA A O 6
ATOM 8437 N N . GLU A 1 19 ? -1.746 -1.382 -9.286 1.00 0.00 19 GLU A N 6
ATOM 8438 C CA . GLU A 1 19 ? -1.675 -0.684 -7.993 1.00 0.00 19 GLU A CA 6
ATOM 8439 C C . GLU A 1 19 ? -2.817 -1.138 -7.083 1.00 0.00 19 GLU A C 6
ATOM 8440 O O . GLU A 1 19 ? -3.951 -0.642 -7.149 1.00 0.00 19 GLU A O 6
ATOM 8452 N N . MET A 1 20 ? -2.520 -2.140 -6.273 1.00 0.00 20 MET A N 6
ATOM 8453 C CA . MET A 1 20 ? -3.561 -2.818 -5.502 1.00 0.00 20 MET A CA 6
ATOM 8454 C C . MET A 1 20 ? -3.745 -1.956 -4.281 1.00 0.00 20 MET A C 6
ATOM 8455 O O . MET A 1 20 ? -4.775 -2.020 -3.657 1.00 0.00 20 MET A O 6
ATOM 8469 N N . LEU A 1 21 ? -2.743 -1.171 -3.906 1.00 0.00 21 LEU A N 6
ATOM 8470 C CA . LEU A 1 21 ? -2.763 -0.366 -2.718 1.00 0.00 21 LEU A CA 6
ATOM 8471 C C . LEU A 1 21 ? -2.269 1.010 -3.116 1.00 0.00 21 LEU A C 6
ATOM 8472 O O . LEU A 1 21 ? -1.211 1.447 -2.723 1.00 0.00 21 LEU A O 6
ATOM 8488 N N . ASN A 1 22 ? -3.107 1.711 -3.872 1.00 0.00 22 ASN A N 6
ATOM 8489 C CA . ASN A 1 22 ? -2.800 3.078 -4.290 1.00 0.00 22 ASN A CA 6
ATOM 8490 C C . ASN A 1 22 ? -4.020 3.974 -4.097 1.00 0.00 22 ASN A C 6
ATOM 8491 O O . ASN A 1 22 ? -3.965 5.056 -3.528 1.00 0.00 22 ASN A O 6
ATOM 8502 N N . HIS A 1 23 ? -5.191 3.435 -4.461 1.00 0.00 23 HIS A N 6
ATOM 8503 C CA . HIS A 1 23 ? -6.440 4.174 -4.363 1.00 0.00 23 HIS A CA 6
ATOM 8504 C C . HIS A 1 23 ? -6.837 4.229 -2.896 1.00 0.00 23 HIS A C 6
ATOM 8505 O O . HIS A 1 23 ? -7.048 5.304 -2.368 1.00 0.00 23 HIS A O 6
ATOM 8520 N N . CYS A 1 24 ? -6.899 3.076 -2.224 1.00 0.00 24 CYS A N 6
ATOM 8521 C CA . CYS A 1 24 ? -7.183 3.050 -0.797 1.00 0.00 24 CYS A CA 6
ATOM 8522 C C . CYS A 1 24 ? -6.195 3.943 -0.043 1.00 0.00 24 CYS A C 6
ATOM 8523 O O . CYS A 1 24 ? -6.528 4.401 1.024 1.00 0.00 24 CYS A O 6
ATOM 8530 N N . GLY A 1 25 ? -5.039 4.253 -0.626 1.00 0.00 25 GLY A N 6
ATOM 8531 C CA . GLY A 1 25 ? -4.090 5.162 -0.069 1.00 0.00 25 GLY A CA 6
ATOM 8532 C C . GLY A 1 25 ? -4.613 6.560 -0.036 1.00 0.00 25 GLY A C 6
ATOM 8533 O O . GLY A 1 25 ? -4.536 7.128 1.023 1.00 0.00 25 GLY A O 6
ATOM 8537 N N . MET A 1 26 ? -5.242 7.078 -1.088 1.00 0.00 26 MET A N 6
ATOM 8538 C CA . MET A 1 26 ? -5.791 8.420 -1.096 1.00 0.00 26 MET A CA 6
ATOM 8539 C C . MET A 1 26 ? -6.777 8.636 0.029 1.00 0.00 26 MET A C 6
ATOM 8540 O O . MET A 1 26 ? -6.763 9.704 0.599 1.00 0.00 26 MET A O 6
ATOM 8554 N N . TYR A 1 27 ? -7.611 7.644 0.331 1.00 0.00 27 TYR A N 6
ATOM 8555 C CA . TYR A 1 27 ? -8.538 7.704 1.451 1.00 0.00 27 TYR A CA 6
ATOM 8556 C C . TYR A 1 27 ? -7.834 7.954 2.780 1.00 0.00 27 TYR A C 6
ATOM 8557 O O . TYR A 1 27 ? -8.356 8.652 3.639 1.00 0.00 27 TYR A O 6
ATOM 8575 N N . LEU A 1 28 ? -6.617 7.445 2.910 1.00 0.00 28 LEU A N 6
ATOM 8576 C CA . LEU A 1 28 ? -5.817 7.589 4.117 1.00 0.00 28 LEU A CA 6
ATOM 8577 C C . LEU A 1 28 ? -4.873 8.775 3.949 1.00 0.00 28 LEU A C 6
ATOM 8578 O O . LEU A 1 28 ? -4.491 9.398 4.930 1.00 0.00 28 LEU A O 6
ATOM 8594 N N . MET A 1 29 ? -4.600 9.191 2.724 1.00 0.00 29 MET A N 6
ATOM 8595 C CA . MET A 1 29 ? -3.753 10.311 2.370 1.00 0.00 29 MET A CA 6
ATOM 8596 C C . MET A 1 29 ? -4.583 11.562 2.167 1.00 0.00 29 MET A C 6
ATOM 8597 O O . MET A 1 29 ? -4.088 12.560 1.670 1.00 0.00 29 MET A O 6
ATOM 8611 N N . LYS A 1 30 ? -5.863 11.507 2.520 1.00 0.00 30 LYS A N 6
ATOM 8612 C CA . LYS A 1 30 ? -6.763 12.636 2.383 1.00 0.00 30 LYS A CA 6
ATOM 8613 C C . LYS A 1 30 ? -6.667 13.512 3.613 1.00 0.00 30 LYS A C 6
ATOM 8614 O O . LYS A 1 30 ? -6.998 14.684 3.499 1.00 0.00 30 LYS A O 6
ATOM 8633 N N . ASN A 1 31 ? -6.173 12.949 4.718 1.00 0.00 31 ASN A N 6
ATOM 8634 C CA . ASN A 1 31 ? -5.937 13.704 5.937 1.00 0.00 31 ASN A CA 6
ATOM 8635 C C . ASN A 1 31 ? -4.445 13.973 6.135 1.00 0.00 31 ASN A C 6
ATOM 8636 O O . ASN A 1 31 ? -4.089 14.736 7.017 1.00 0.00 31 ASN A O 6
ATOM 8647 N N . LEU A 1 32 ? -3.610 13.270 5.359 1.00 0.00 32 LEU A N 6
ATOM 8648 C CA . LEU A 1 32 ? -2.181 13.452 5.435 1.00 0.00 32 LEU A CA 6
ATOM 8649 C C . LEU A 1 32 ? -1.793 14.783 4.821 1.00 0.00 32 LEU A C 6
ATOM 8650 O O . LEU A 1 32 ? -0.775 15.310 5.240 1.00 0.00 32 LEU A O 6
ATOM 8666 N N . GLY A 1 33 ? -2.630 15.330 3.923 1.00 0.00 33 GLY A N 6
ATOM 8667 C CA . GLY A 1 33 ? -2.392 16.593 3.252 1.00 0.00 33 GLY A CA 6
ATOM 8668 C C . GLY A 1 33 ? -1.231 16.486 2.305 1.00 0.00 33 GLY A C 6
ATOM 8669 O O . GLY A 1 33 ? -1.498 16.724 1.128 1.00 0.00 33 GLY A O 6
ATOM 8673 N N . GLU A 1 34 ? -0.032 16.166 2.790 1.00 0.00 34 GLU A N 6
ATOM 8674 C CA . GLU A 1 34 ? 1.193 15.972 2.019 1.00 0.00 34 GLU A CA 6
ATOM 8675 C C . GLU A 1 34 ? 0.949 15.080 0.801 1.00 0.00 34 GLU A C 6
ATOM 8676 O O . GLU A 1 34 ? 0.922 13.851 0.904 1.00 0.00 34 GLU A O 6
ATOM 8688 N N . ARG A 1 35 ? 0.609 15.713 -0.311 1.00 0.00 35 ARG A N 6
ATOM 8689 C CA . ARG A 1 35 ? 0.253 15.006 -1.533 1.00 0.00 35 ARG A CA 6
ATOM 8690 C C . ARG A 1 35 ? 1.297 15.379 -2.561 1.00 0.00 35 ARG A C 6
ATOM 8691 O O . ARG A 1 35 ? 1.632 16.551 -2.718 1.00 0.00 35 ARG A O 6
ATOM 8712 N N . SER A 1 36 ? 1.649 14.423 -3.387 1.00 0.00 36 SER A N 6
ATOM 8713 C CA . SER A 1 36 ? 2.625 14.663 -4.443 1.00 0.00 36 SER A CA 6
ATOM 8714 C C . SER A 1 36 ? 1.958 14.465 -5.784 1.00 0.00 36 SER A C 6
ATOM 8715 O O . SER A 1 36 ? 1.995 13.366 -6.318 1.00 0.00 36 SER A O 6
ATOM 8723 N N . GLN A 1 37 ? 1.283 15.494 -6.286 1.00 0.00 37 GLN A N 6
ATOM 8724 C CA . GLN A 1 37 ? 0.611 15.439 -7.578 1.00 0.00 37 GLN A CA 6
ATOM 8725 C C . GLN A 1 37 ? -0.008 16.804 -7.897 1.00 0.00 37 GLN A C 6
ATOM 8726 O O . GLN A 1 37 ? -0.715 17.415 -7.088 1.00 0.00 37 GLN A O 6
ATOM 8740 N N . VAL A 1 38 ? 0.216 17.274 -9.104 1.00 0.00 38 VAL A N 6
ATOM 8741 C CA . VAL A 1 38 ? -0.306 18.570 -9.550 1.00 0.00 38 VAL A CA 6
ATOM 8742 C C . VAL A 1 38 ? -0.852 18.422 -10.971 1.00 0.00 38 VAL A C 6
ATOM 8743 O O . VAL A 1 38 ? -0.580 19.194 -11.875 1.00 0.00 38 VAL A O 6
ATOM 8756 N N . SER A 1 39 ? -1.561 17.328 -11.219 1.00 0.00 39 SER A N 6
ATOM 8757 C CA . SER A 1 39 ? -2.130 17.087 -12.543 1.00 0.00 39 SER A CA 6
ATOM 8758 C C . SER A 1 39 ? -3.241 16.061 -12.437 1.00 0.00 39 SER A C 6
ATOM 8759 O O . SER A 1 39 ? -2.994 14.854 -12.537 1.00 0.00 39 SER A O 6
ATOM 8767 N N . PRO A 1 40 ? -4.457 16.508 -12.115 1.00 0.00 40 PRO A N 6
ATOM 8768 C CA . PRO A 1 40 ? -5.617 15.619 -12.008 1.00 0.00 40 PRO A CA 6
ATOM 8769 C C . PRO A 1 40 ? -6.088 15.145 -13.400 1.00 0.00 40 PRO A C 6
ATOM 8770 O O . PRO A 1 40 ? -5.359 15.201 -14.390 1.00 0.00 40 PRO A O 6
ATOM 8781 N N . ARG A 1 41 ? -7.271 14.542 -13.431 1.00 0.00 41 ARG A N 6
ATOM 8782 C CA . ARG A 1 41 ? -7.873 14.093 -14.668 1.00 0.00 41 ARG A CA 6
ATOM 8783 C C . ARG A 1 41 ? -9.366 13.975 -14.503 1.00 0.00 41 ARG A C 6
ATOM 8784 O O . ARG A 1 41 ? -10.097 14.703 -15.156 1.00 0.00 41 ARG A O 6
ATOM 8805 N N . MET A 1 42 ? -9.782 13.049 -13.643 1.00 0.00 42 MET A N 6
ATOM 8806 C CA . MET A 1 42 ? -11.191 12.763 -13.427 1.00 0.00 42 MET A CA 6
ATOM 8807 C C . MET A 1 42 ? -11.418 12.260 -12.011 1.00 0.00 42 MET A C 6
ATOM 8808 O O . MET A 1 42 ? -10.469 11.800 -11.367 1.00 0.00 42 MET A O 6
ATOM 8822 N N . ARG A 1 43 ? -12.659 12.347 -11.546 1.00 0.00 43 ARG A N 6
ATOM 8823 C CA . ARG A 1 43 ? -13.048 11.885 -10.206 1.00 0.00 43 ARG A CA 6
ATOM 8824 C C . ARG A 1 43 ? -14.133 10.829 -10.290 1.00 0.00 43 ARG A C 6
ATOM 8825 O O . ARG A 1 43 ? -15.310 11.152 -10.195 1.0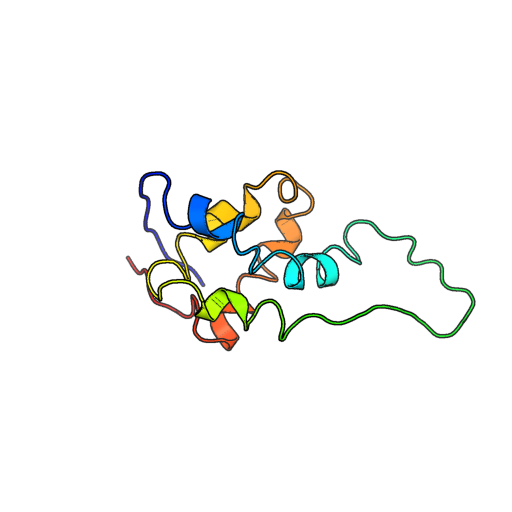0 0.00 43 ARG A O 6
ATOM 8846 N N . GLU A 1 44 ? -13.739 9.618 -10.644 1.00 0.00 44 GLU A N 6
ATOM 8847 C CA . GLU A 1 44 ? -14.700 8.529 -10.714 1.00 0.00 44 GLU A CA 6
ATOM 8848 C C . GLU A 1 44 ? -15.141 8.090 -9.322 1.00 0.00 44 GLU A C 6
ATOM 8849 O O . GLU A 1 44 ? -14.756 8.774 -8.352 1.00 0.00 44 GLU A O 6
ATOM 8861 N N . GLU A 1 45 ? -15.939 7.026 -9.249 1.00 0.00 45 GLU A N 6
ATOM 8862 C CA . GLU A 1 45 ? -16.373 6.394 -8.006 1.00 0.00 45 GLU A CA 6
ATOM 8863 C C . GLU A 1 45 ? -15.290 6.485 -6.945 1.00 0.00 45 GLU A C 6
ATOM 8864 O O . GLU A 1 45 ? -14.211 5.894 -7.124 1.00 0.00 45 GLU A O 6
ATOM 8876 N N . ASP A 1 46 ? -15.520 7.395 -5.987 1.00 0.00 46 ASP A N 6
ATOM 8877 C CA . ASP A 1 46 ? -14.591 7.627 -4.897 1.00 0.00 46 ASP A CA 6
ATOM 8878 C C . ASP A 1 46 ? -14.036 6.280 -4.382 1.00 0.00 46 ASP A C 6
ATOM 8879 O O . ASP A 1 46 ? -14.594 5.193 -4.523 1.00 0.00 46 ASP A O 6
ATOM 8888 N N . HIS A 1 47 ? -12.901 6.349 -3.717 1.00 0.00 47 HIS A N 6
ATOM 8889 C CA . HIS A 1 47 ? -12.287 5.145 -3.183 1.00 0.00 47 HIS A CA 6
ATOM 8890 C C . HIS A 1 47 ? -13.337 4.336 -2.405 1.00 0.00 47 HIS A C 6
ATOM 8891 O O . HIS A 1 47 ? -14.213 4.879 -1.755 1.00 0.00 47 HIS A O 6
ATOM 8906 N N . LYS A 1 48 ? -13.147 3.027 -2.352 1.00 0.00 48 LYS A N 6
ATOM 8907 C CA . LYS A 1 48 ? -14.063 2.149 -1.630 1.00 0.00 48 LYS A CA 6
ATOM 8908 C C . LYS A 1 48 ? -13.493 0.750 -1.558 1.00 0.00 48 LYS A C 6
ATOM 8909 O O . LYS A 1 48 ? -12.903 0.386 -0.551 1.00 0.00 48 LYS A O 6
ATOM 8928 N N . GLN A 1 49 ? -13.494 0.044 -2.679 1.00 0.00 49 GLN A N 6
ATOM 8929 C CA . GLN A 1 49 ? -12.955 -1.308 -2.768 1.00 0.00 49 GLN A CA 6
ATOM 8930 C C . GLN A 1 49 ? -12.094 -1.431 -4.021 1.00 0.00 49 GLN A C 6
ATOM 8931 O O . GLN A 1 49 ? -11.820 -2.512 -4.500 1.00 0.00 49 GLN A O 6
ATOM 8945 N N . LEU A 1 50 ? -11.592 -0.303 -4.525 1.00 0.00 50 LEU A N 6
ATOM 8946 C CA . LEU A 1 50 ? -10.724 -0.313 -5.687 1.00 0.00 50 LEU A CA 6
ATOM 8947 C C . LEU A 1 50 ? -9.372 -0.941 -5.324 1.00 0.00 50 LEU A C 6
ATOM 8948 O O . LEU A 1 50 ? -8.657 -1.399 -6.195 1.00 0.00 50 LEU A O 6
ATOM 8964 N N . CYS A 1 51 ? -9.018 -0.933 -4.033 1.00 0.00 51 CYS A N 6
ATOM 8965 C CA . CYS A 1 51 ? -7.803 -1.565 -3.561 1.00 0.00 51 CYS A CA 6
ATOM 8966 C C . CYS A 1 51 ? -8.051 -3.039 -3.311 1.00 0.00 51 CYS A C 6
ATOM 8967 O O . CYS A 1 51 ? -7.370 -3.835 -3.935 1.00 0.00 51 CYS A O 6
ATOM 8974 N N . CYS A 1 52 ? -9.125 -3.374 -2.569 1.00 0.00 52 CYS A N 6
ATOM 8975 C CA . CYS A 1 52 ? -9.490 -4.758 -2.302 1.00 0.00 52 CYS A CA 6
ATOM 8976 C C . CYS A 1 52 ? -9.758 -5.489 -3.624 1.00 0.00 52 CYS A C 6
ATOM 8977 O O . CYS A 1 52 ? -9.704 -6.705 -3.665 1.00 0.00 52 CYS A O 6
ATOM 8984 N N . MET A 1 53 ? -9.989 -4.728 -4.703 1.00 0.00 53 MET A N 6
ATOM 8985 C CA . MET A 1 53 ? -10.214 -5.259 -6.024 1.00 0.00 53 MET A CA 6
ATOM 8986 C C . MET A 1 53 ? -8.933 -5.883 -6.554 1.00 0.00 53 MET A C 6
ATOM 8987 O O . MET A 1 53 ? -8.808 -7.091 -6.596 1.00 0.00 53 MET A O 6
ATOM 9001 N N . GLN A 1 54 ? -8.004 -5.042 -7.021 1.00 0.00 54 GLN A N 6
ATOM 9002 C CA . GLN A 1 54 ? -6.778 -5.521 -7.625 1.00 0.00 54 GLN A CA 6
ATOM 9003 C C . GLN A 1 54 ? -6.011 -6.374 -6.634 1.00 0.00 54 GLN A C 6
ATOM 9004 O O . GLN A 1 54 ? -5.359 -7.311 -7.036 1.00 0.00 54 GLN A O 6
ATOM 9018 N N . LEU A 1 55 ? -6.156 -6.105 -5.333 1.00 0.00 55 LEU A N 6
ATOM 9019 C CA . LEU A 1 55 ? -5.554 -6.933 -4.310 1.00 0.00 55 LEU A CA 6
ATOM 9020 C C . LEU A 1 55 ? -5.937 -8.400 -4.467 1.00 0.00 55 LEU A C 6
ATOM 9021 O O . LEU A 1 55 ? -5.104 -9.246 -4.191 1.00 0.00 55 LEU A O 6
ATOM 9037 N N . LYS A 1 56 ? -7.138 -8.676 -4.973 1.00 0.00 56 LYS A N 6
ATOM 9038 C CA . LYS A 1 56 ? -7.545 -10.028 -5.326 1.00 0.00 56 LYS A CA 6
ATOM 9039 C C . LYS A 1 56 ? -6.885 -10.494 -6.630 1.00 0.00 56 LYS A C 6
ATOM 9040 O O . LYS A 1 56 ? -6.589 -11.672 -6.767 1.00 0.00 56 LYS A O 6
ATOM 9059 N N . ASN A 1 57 ? -6.779 -9.610 -7.618 1.00 0.00 57 ASN A N 6
ATOM 9060 C CA . ASN A 1 57 ? -6.027 -9.936 -8.822 1.00 0.00 57 ASN A CA 6
ATOM 9061 C C . ASN A 1 57 ? -4.565 -10.321 -8.560 1.00 0.00 57 ASN A C 6
ATOM 9062 O O . ASN A 1 57 ? -3.930 -10.861 -9.461 1.00 0.00 57 ASN A O 6
ATOM 9073 N N . LEU A 1 58 ? -4.030 -9.903 -7.409 1.00 0.00 58 LEU A N 6
ATOM 9074 C CA . LEU A 1 58 ? -2.688 -10.257 -7.008 1.00 0.00 58 LEU A CA 6
ATOM 9075 C C . LEU A 1 58 ? -2.617 -11.718 -6.555 1.00 0.00 58 LEU A C 6
ATOM 9076 O O . LEU A 1 58 ? -3.555 -12.492 -6.699 1.00 0.00 58 LEU A O 6
ATOM 9092 N N . ASP A 1 59 ? -1.450 -12.101 -6.069 1.00 0.00 59 ASP A N 6
ATOM 9093 C CA . ASP A 1 59 ? -1.256 -13.439 -5.547 1.00 0.00 59 ASP A CA 6
ATOM 9094 C C . ASP A 1 59 ? -1.461 -13.457 -4.042 1.00 0.00 59 ASP A C 6
ATOM 9095 O O . ASP A 1 59 ? -1.048 -12.504 -3.362 1.00 0.00 59 ASP A O 6
ATOM 9104 N N . GLU A 1 60 ? -1.731 -14.639 -3.498 1.00 0.00 60 GLU A N 6
ATOM 9105 C CA . GLU A 1 60 ? -1.902 -14.802 -2.057 1.00 0.00 60 GLU A CA 6
ATOM 9106 C C . GLU A 1 60 ? -0.550 -14.717 -1.343 1.00 0.00 60 GLU A C 6
ATOM 9107 O O . GLU A 1 60 ? -0.474 -14.525 -0.135 1.00 0.00 60 GLU A O 6
ATOM 9119 N N . LYS A 1 61 ? 0.538 -14.853 -2.108 1.00 0.00 61 LYS A N 6
ATOM 9120 C CA . LYS A 1 61 ? 1.878 -14.704 -1.588 1.00 0.00 61 LYS A CA 6
ATOM 9121 C C . LYS A 1 61 ? 2.337 -13.278 -1.790 1.00 0.00 61 LYS A C 6
ATOM 9122 O O . LYS A 1 61 ? 3.196 -12.852 -1.058 1.00 0.00 61 LYS A O 6
ATOM 9141 N N . CYS A 1 62 ? 1.835 -12.547 -2.772 1.00 0.00 62 CYS A N 6
ATOM 9142 C CA . CYS A 1 62 ? 2.173 -11.148 -2.953 1.00 0.00 62 CYS A CA 6
ATOM 9143 C C . CYS A 1 62 ? 1.281 -10.271 -2.065 1.00 0.00 62 CYS A C 6
ATOM 9144 O O . CYS A 1 62 ? 1.618 -9.123 -1.802 1.00 0.00 62 CYS A O 6
ATOM 9151 N N . MET A 1 63 ? 0.265 -10.825 -1.431 1.00 0.00 63 MET A N 6
ATOM 9152 C CA . MET A 1 63 ? -0.630 -10.088 -0.563 1.00 0.00 63 MET A CA 6
ATOM 9153 C C . MET A 1 63 ? -0.074 -10.069 0.852 1.00 0.00 63 MET A C 6
ATOM 9154 O O . MET A 1 63 ? -0.602 -10.615 1.795 1.00 0.00 63 MET A O 6
ATOM 9168 N N . CYS A 1 64 ? 1.047 -9.427 1.065 1.00 0.00 64 CYS A N 6
ATOM 9169 C CA . CYS A 1 64 ? 1.705 -9.393 2.377 1.00 0.00 64 CYS A CA 6
ATOM 9170 C C . CYS A 1 64 ? 3.075 -8.763 2.170 1.00 0.00 64 CYS A C 6
ATOM 9171 O O . CYS A 1 64 ? 3.366 -7.706 2.725 1.00 0.00 64 CYS A O 6
ATOM 9178 N N . PRO A 1 65 ? 3.915 -9.369 1.312 1.00 0.00 65 PRO A N 6
ATOM 9179 C CA . PRO A 1 65 ? 5.260 -8.879 1.045 1.00 0.00 65 PRO A CA 6
ATOM 9180 C C . PRO A 1 65 ? 5.210 -7.671 0.108 1.00 0.00 65 PRO A C 6
ATOM 9181 O O . PRO A 1 65 ? 6.039 -6.790 0.249 1.00 0.00 65 PRO A O 6
ATOM 9192 N N . ALA A 1 66 ? 4.227 -7.630 -0.789 1.00 0.00 66 ALA A N 6
ATOM 9193 C CA . ALA A 1 66 ? 4.063 -6.536 -1.685 1.00 0.00 66 ALA A CA 6
ATOM 9194 C C . ALA A 1 66 ? 3.586 -5.343 -0.909 1.00 0.00 66 ALA A C 6
ATOM 9195 O O . ALA A 1 66 ? 4.185 -4.319 -1.104 1.00 0.00 66 ALA A O 6
ATOM 9202 N N . ILE A 1 67 ? 2.591 -5.471 -0.028 1.00 0.00 67 ILE A N 6
ATOM 9203 C CA . ILE A 1 67 ? 2.090 -4.362 0.791 1.00 0.00 67 ILE A CA 6
ATOM 9204 C C . ILE A 1 67 ? 3.223 -3.443 1.289 1.00 0.00 67 ILE A C 6
ATOM 9205 O O . ILE A 1 67 ? 3.127 -2.225 1.248 1.00 0.00 67 ILE A O 6
ATOM 9221 N N . MET A 1 68 ? 4.351 -4.050 1.653 1.00 0.00 68 MET A N 6
ATOM 9222 C CA . MET A 1 68 ? 5.560 -3.317 1.984 1.00 0.00 68 MET A CA 6
ATOM 9223 C C . MET A 1 68 ? 5.975 -2.326 0.904 1.00 0.00 68 MET A C 6
ATOM 9224 O O . MET A 1 68 ? 5.831 -1.126 1.133 1.00 0.00 68 MET A O 6
ATOM 9238 N N . MET A 1 69 ? 6.327 -2.842 -0.283 1.00 0.00 69 MET A N 6
ATOM 9239 C CA . MET A 1 69 ? 6.658 -2.039 -1.437 1.00 0.00 69 MET A CA 6
ATOM 9240 C C . MET A 1 69 ? 5.546 -1.084 -1.846 1.00 0.00 69 MET A C 6
ATOM 9241 O O . MET A 1 69 ? 5.830 -0.019 -2.384 1.00 0.00 69 MET A O 6
ATOM 9255 N N . MET A 1 70 ? 4.308 -1.443 -1.539 1.00 0.00 70 MET A N 6
ATOM 9256 C CA . MET A 1 70 ? 3.186 -0.612 -1.863 1.00 0.00 70 MET A CA 6
ATOM 9257 C C . MET A 1 70 ? 3.340 0.704 -1.170 1.00 0.00 70 MET A C 6
ATOM 9258 O O . MET A 1 70 ? 2.784 1.655 -1.641 1.00 0.00 70 MET A O 6
ATOM 9272 N N . LEU A 1 71 ? 3.870 0.711 0.047 1.00 0.00 71 LEU A N 6
ATOM 9273 C CA . LEU A 1 71 ? 3.990 1.911 0.834 1.00 0.00 71 LEU A CA 6
ATOM 9274 C C . LEU A 1 71 ? 5.428 2.358 0.705 1.00 0.00 71 LEU A C 6
ATOM 9275 O O . LEU A 1 71 ? 5.891 3.082 1.557 1.00 0.00 71 LEU A O 6
ATOM 9291 N N . ASN A 1 72 ? 6.165 1.935 -0.317 1.00 0.00 72 ASN A N 6
ATOM 9292 C CA . ASN A 1 72 ? 7.522 2.380 -0.586 1.00 0.00 72 ASN A CA 6
ATOM 9293 C C . ASN A 1 72 ? 7.602 3.093 -1.923 1.00 0.00 72 ASN A C 6
ATOM 9294 O O . ASN A 1 72 ? 8.685 3.534 -2.291 1.00 0.00 72 ASN A O 6
ATOM 9305 N N . GLU A 1 73 ? 6.480 3.150 -2.642 1.00 0.00 73 GLU A N 6
ATOM 9306 C CA . GLU A 1 73 ? 6.432 3.784 -3.932 1.00 0.00 73 GLU A CA 6
ATOM 9307 C C . GLU A 1 73 ? 6.816 5.263 -3.817 1.00 0.00 73 GLU A C 6
ATOM 9308 O O . GLU A 1 73 ? 6.926 5.824 -2.699 1.00 0.00 73 GLU A O 6
ATOM 9320 N N . PRO A 1 74 ? 6.875 5.950 -4.955 1.00 0.00 74 PRO A N 6
ATOM 9321 C CA . PRO A 1 74 ? 7.072 7.400 -4.996 1.00 0.00 74 PRO A CA 6
ATOM 9322 C C . PRO A 1 74 ? 5.843 8.203 -4.512 1.00 0.00 74 PRO A C 6
ATOM 9323 O O . PRO A 1 74 ? 5.547 9.280 -5.037 1.00 0.00 74 PRO A O 6
ATOM 9334 N N . MET A 1 75 ? 5.189 7.732 -3.476 1.00 0.00 75 MET A N 6
ATOM 9335 C CA . MET A 1 75 ? 4.027 8.362 -2.925 1.00 0.00 75 MET A CA 6
ATOM 9336 C C . MET A 1 75 ? 3.713 7.753 -1.585 1.00 0.00 75 MET A C 6
ATOM 9337 O O . MET A 1 75 ? 2.575 7.823 -1.181 1.00 0.00 75 MET A O 6
ATOM 9351 N N . TRP A 1 76 ? 4.688 7.195 -0.876 1.00 0.00 76 TRP A N 6
ATOM 9352 C CA . TRP A 1 76 ? 4.468 6.620 0.431 1.00 0.00 76 TRP A CA 6
ATOM 9353 C C . TRP A 1 76 ? 5.764 6.748 1.196 1.00 0.00 76 TRP A C 6
ATOM 9354 O O . TRP A 1 76 ? 6.459 5.776 1.411 1.00 0.00 76 TRP A O 6
ATOM 9375 N N . ILE A 1 77 ? 6.147 7.977 1.570 1.00 0.00 77 ILE A N 6
ATOM 9376 C CA . ILE A 1 77 ? 7.453 8.217 2.200 1.00 0.00 77 ILE A CA 6
ATOM 9377 C C . ILE A 1 77 ? 7.236 8.363 3.683 1.00 0.00 77 ILE A C 6
ATOM 9378 O O . ILE A 1 77 ? 6.708 7.478 4.318 1.00 0.00 77 ILE A O 6
ATOM 9394 N N . ARG A 1 78 ? 7.552 9.490 4.283 1.00 0.00 78 ARG A N 6
ATOM 9395 C CA . ARG A 1 78 ? 7.283 9.736 5.693 1.00 0.00 78 ARG A CA 6
ATOM 9396 C C . ARG A 1 78 ? 5.818 10.075 5.951 1.00 0.00 78 ARG A C 6
ATOM 9397 O O . ARG A 1 78 ? 5.508 10.714 6.939 1.00 0.00 78 ARG A O 6
ATOM 9418 N N . MET A 1 79 ? 4.957 9.796 4.991 1.00 0.00 79 MET A N 6
ATOM 9419 C CA . MET A 1 79 ? 3.554 10.163 5.030 1.00 0.00 79 MET A CA 6
ATOM 9420 C C . MET A 1 79 ? 2.739 8.901 5.176 1.00 0.00 79 MET A C 6
ATOM 9421 O O . MET A 1 79 ? 1.715 8.893 5.831 1.00 0.00 79 MET A O 6
ATOM 9435 N N . ARG A 1 80 ? 3.238 7.789 4.629 1.00 0.00 80 ARG A N 6
ATOM 9436 C CA . ARG A 1 80 ? 2.598 6.524 4.772 1.00 0.00 80 ARG A CA 6
ATOM 9437 C C . ARG A 1 80 ? 2.562 6.083 6.203 1.00 0.00 80 ARG A C 6
ATOM 9438 O O . ARG A 1 80 ? 1.762 5.254 6.500 1.00 0.00 80 ARG A O 6
ATOM 9459 N N . ASP A 1 81 ? 3.407 6.592 7.097 1.00 0.00 81 ASP A N 6
ATOM 9460 C CA . ASP A 1 81 ? 3.383 6.255 8.521 1.00 0.00 81 ASP A CA 6
ATOM 9461 C C . ASP A 1 81 ? 1.948 6.198 9.085 1.00 0.00 81 ASP A C 6
ATOM 9462 O O . ASP A 1 81 ? 1.619 5.333 9.886 1.00 0.00 81 ASP A O 6
ATOM 9471 N N . GLN A 1 82 ? 1.073 7.062 8.549 1.00 0.00 82 GLN A N 6
ATOM 9472 C CA . GLN A 1 82 ? -0.356 6.962 8.838 1.00 0.00 82 GLN A CA 6
ATOM 9473 C C . GLN A 1 82 ? -1.125 5.967 7.987 1.00 0.00 82 GLN A C 6
ATOM 9474 O O . GLN A 1 82 ? -1.857 5.139 8.522 1.00 0.00 82 GLN A O 6
ATOM 9488 N N . VAL A 1 83 ? -0.935 5.997 6.682 1.00 0.00 83 VAL A N 6
ATOM 9489 C CA . VAL A 1 83 ? -1.549 5.042 5.756 1.00 0.00 83 VAL A CA 6
ATOM 9490 C C . VAL A 1 83 ? -1.086 3.628 6.075 1.00 0.00 83 VAL A C 6
ATOM 9491 O O . VAL A 1 83 ? -1.700 2.685 5.626 1.00 0.00 83 VAL A O 6
ATOM 9504 N N . MET A 1 84 ? -0.083 3.435 6.904 1.00 0.00 84 MET A N 6
ATOM 9505 C CA . MET A 1 84 ? 0.499 2.161 7.266 1.00 0.00 84 MET A CA 6
ATOM 9506 C C . MET A 1 84 ? -0.395 1.521 8.280 1.00 0.00 84 MET A C 6
ATOM 9507 O O . MET A 1 84 ? -0.926 0.466 8.002 1.00 0.00 84 MET A O 6
ATOM 9521 N N . SER A 1 85 ? -0.630 2.202 9.408 1.00 0.00 85 SER A N 6
ATOM 9522 C CA . SER A 1 85 ? -1.518 1.688 10.444 1.00 0.00 85 SER A CA 6
ATOM 9523 C C . SER A 1 85 ? -2.956 1.637 9.932 1.00 0.00 85 SER A C 6
ATOM 9524 O O . SER A 1 85 ? -3.818 1.097 10.602 1.00 0.00 85 SER A O 6
ATOM 9532 N N . MET A 1 86 ? -3.231 2.177 8.751 1.00 0.00 86 MET A N 6
ATOM 9533 C CA . MET A 1 86 ? -4.547 2.161 8.146 1.00 0.00 86 MET A CA 6
ATOM 9534 C C . MET A 1 86 ? -4.641 1.085 7.082 1.00 0.00 86 MET A C 6
ATOM 9535 O O . MET A 1 86 ? -5.628 0.357 7.025 1.00 0.00 86 MET A O 6
ATOM 9549 N N . ALA A 1 87 ? -3.560 0.852 6.354 1.00 0.00 87 ALA A N 6
ATOM 9550 C CA . ALA A 1 87 ? -3.481 -0.169 5.338 1.00 0.00 87 ALA A CA 6
ATOM 9551 C C . ALA A 1 87 ? -2.957 -1.449 5.965 1.00 0.00 87 ALA A C 6
ATOM 9552 O O . ALA A 1 87 ? -2.360 -2.252 5.286 1.00 0.00 87 ALA A O 6
ATOM 9559 N N . HIS A 1 88 ? -3.129 -1.636 7.267 1.00 0.00 88 HIS A N 6
ATOM 9560 C CA . HIS A 1 88 ? -2.692 -2.830 7.955 1.00 0.00 88 HIS A CA 6
ATOM 9561 C C . HIS A 1 88 ? -3.898 -3.684 8.260 1.00 0.00 88 HIS A C 6
ATOM 9562 O O . HIS A 1 88 ? -3.762 -4.875 8.333 1.00 0.00 88 HIS A O 6
ATOM 9577 N N . ASN A 1 89 ? -5.063 -3.078 8.470 1.00 0.00 89 ASN A N 6
ATOM 9578 C CA . ASN A 1 89 ? -6.296 -3.773 8.728 1.00 0.00 89 ASN A CA 6
ATOM 9579 C C . ASN A 1 89 ? -7.162 -3.741 7.501 1.00 0.00 89 ASN A C 6
ATOM 9580 O O . ASN A 1 89 ? -7.999 -4.585 7.391 1.00 0.00 89 ASN A O 6
ATOM 9591 N N . LEU A 1 90 ? -6.965 -2.791 6.588 1.00 0.00 90 LEU A N 6
ATOM 9592 C CA . LEU A 1 90 ? -7.668 -2.772 5.317 1.00 0.00 90 LEU A CA 6
ATOM 9593 C C . LEU A 1 90 ? -7.397 -4.034 4.495 1.00 0.00 90 LEU A C 6
ATOM 9594 O O . LEU A 1 90 ? -8.328 -4.682 4.021 1.00 0.00 90 LEU A O 6
ATOM 9610 N N . PRO A 1 91 ? -6.122 -4.416 4.327 1.00 0.00 91 PRO A N 6
ATOM 9611 C CA . PRO A 1 91 ? -5.762 -5.599 3.604 1.00 0.00 91 PRO A CA 6
ATOM 9612 C C . PRO A 1 91 ? -6.035 -6.833 4.436 1.00 0.00 91 PRO A C 6
ATOM 9613 O O . PRO A 1 91 ? -6.386 -7.845 3.880 1.00 0.00 91 PRO A O 6
ATOM 9624 N N . ILE A 1 92 ? -5.939 -6.777 5.752 1.00 0.00 92 ILE A N 6
ATOM 9625 C CA . ILE A 1 92 ? -6.255 -7.915 6.584 1.00 0.00 92 ILE A CA 6
ATOM 9626 C C . ILE A 1 92 ? -7.744 -8.179 6.619 1.00 0.00 92 ILE A C 6
ATOM 9627 O O . ILE A 1 92 ? -8.129 -9.333 6.513 1.00 0.00 92 ILE A O 6
ATOM 9643 N N . GLU A 1 93 ? -8.558 -7.143 6.750 1.00 0.00 93 GLU A N 6
ATOM 9644 C CA . GLU A 1 93 ? -10.012 -7.270 6.764 1.00 0.00 93 GLU A CA 6
ATOM 9645 C C . GLU A 1 93 ? -10.522 -7.811 5.427 1.00 0.00 93 GLU A C 6
ATOM 9646 O O . GLU A 1 93 ? -11.628 -8.324 5.354 1.00 0.00 93 GLU A O 6
ATOM 9658 N N . CYS A 1 94 ? -9.693 -7.714 4.384 1.00 0.00 94 CYS A N 6
ATOM 9659 C CA . CYS A 1 94 ? -10.000 -8.311 3.108 1.00 0.00 94 CYS A CA 6
ATOM 9660 C C . CYS A 1 94 ? -9.438 -9.714 3.001 1.00 0.00 94 CYS A C 6
ATOM 9661 O O . CYS A 1 94 ? -9.803 -10.374 2.034 1.00 0.00 94 CYS A O 6
ATOM 9668 N N . ASN A 1 95 ? -8.550 -10.128 3.916 1.00 0.00 95 ASN A N 6
ATOM 9669 C CA . ASN A 1 95 ? -7.904 -11.441 3.969 1.00 0.00 95 ASN A CA 6
ATOM 9670 C C . ASN A 1 95 ? -6.676 -11.412 3.033 1.00 0.00 95 ASN A C 6
ATOM 9671 O O . ASN A 1 95 ? -6.280 -12.387 2.417 1.00 0.00 95 ASN A O 6
ATOM 9682 N N . LEU A 1 96 ? -6.107 -10.263 2.776 1.00 0.00 96 LEU A N 6
ATOM 9683 C CA . LEU A 1 96 ? -4.992 -10.091 1.887 1.00 0.00 96 LEU A CA 6
ATOM 9684 C C . LEU A 1 96 ? -3.756 -10.461 2.664 1.00 0.00 96 LEU A C 6
ATOM 9685 O O . LEU A 1 96 ? -3.100 -11.419 2.309 1.00 0.00 96 LEU A O 6
ATOM 9701 N N . MET A 1 97 ? -3.522 -9.812 3.803 1.00 0.00 97 MET A N 6
ATOM 9702 C CA . MET A 1 97 ? -2.356 -10.068 4.625 1.00 0.00 97 MET A CA 6
ATOM 9703 C C . MET A 1 97 ? -2.735 -10.434 6.037 1.00 0.00 97 MET A C 6
ATOM 9704 O O . MET A 1 97 ? -1.918 -10.175 6.915 1.00 0.00 97 MET A O 6
ATOM 9718 N N . SER A 1 98 ? -3.960 -10.928 6.236 1.00 0.00 98 SER A N 6
ATOM 9719 C CA . SER A 1 98 ? -4.493 -11.293 7.553 1.00 0.00 98 SER A CA 6
ATOM 9720 C C . SER A 1 98 ? -3.412 -11.814 8.512 1.00 0.00 98 SER A C 6
ATOM 9721 O O . SER A 1 98 ? -2.907 -11.161 9.424 1.00 0.00 98 SER A O 6
ATOM 9729 N N . GLN A 1 99 ? -2.948 -13.009 8.268 1.00 0.00 99 GLN A N 6
ATOM 9730 C CA . GLN A 1 99 ? -1.755 -13.511 8.945 1.00 0.00 99 GLN A CA 6
ATOM 9731 C C . GLN A 1 99 ? -1.034 -14.577 8.110 1.00 0.00 99 GLN A C 6
ATOM 9732 O O . GLN A 1 99 ? -0.844 -15.713 8.563 1.00 0.00 99 GLN A O 6
ATOM 9746 N N . PRO A 1 100 ? -0.704 -14.263 6.852 1.00 0.00 100 PRO A N 6
ATOM 9747 C CA . PRO A 1 100 ? -0.057 -15.223 5.963 1.00 0.00 100 PRO A CA 6
ATOM 9748 C C . PRO A 1 100 ? 1.414 -15.403 6.377 1.00 0.00 100 PRO A C 6
ATOM 9749 O O . PRO A 1 100 ? 1.764 -16.435 6.919 1.00 0.00 100 PRO A O 6
ATOM 9760 N N . CYS A 1 101 ? 2.258 -14.417 6.085 1.00 0.00 101 CYS A N 6
ATOM 9761 C CA . CYS A 1 101 ? 3.660 -14.487 6.411 1.00 0.00 101 CYS A CA 6
ATOM 9762 C C . CYS A 1 101 ? 3.799 -14.300 7.915 1.00 0.00 101 CYS A C 6
ATOM 9763 O O . CYS A 1 101 ? 3.467 -13.228 8.439 1.00 0.00 101 CYS A O 6
ATOM 9770 N N . GLN A 1 102 ? 4.269 -15.327 8.594 1.00 0.00 102 GLN A N 6
ATOM 9771 C CA . GLN A 1 102 ? 4.475 -15.298 10.036 1.00 0.00 102 GLN A CA 6
ATOM 9772 C C . GLN A 1 102 ? 5.911 -15.658 10.369 1.00 0.00 102 GLN A C 6
ATOM 9773 O O . GLN A 1 102 ? 6.730 -15.755 9.450 1.00 0.00 102 GLN A O 6
ATOM 9787 N N . MET A 1 103 ? 6.224 -15.634 11.671 1.00 0.00 103 MET A N 6
ATOM 9788 C CA . MET A 1 103 ? 7.540 -16.063 12.150 1.00 0.00 103 MET A CA 6
ATOM 9789 C C . MET A 1 103 ? 8.023 -17.419 11.527 1.00 0.00 103 MET A C 6
ATOM 9790 O O . MET A 1 103 ? 7.141 -18.146 10.986 1.00 0.00 103 MET A O 6
ATOM 9805 N N . PRO A 1 1 ? 5.244 -4.761 12.174 1.00 0.00 1 PRO A N 7
ATOM 9806 C CA . PRO A 1 1 ? 4.773 -4.835 10.747 1.00 0.00 1 PRO A CA 7
ATOM 9807 C C . PRO A 1 1 ? 4.913 -3.494 10.002 1.00 0.00 1 PRO A C 7
ATOM 9808 O O . PRO A 1 1 ? 3.941 -2.889 9.551 1.00 0.00 1 PRO A O 7
ATOM 9819 N N . TYR A 1 2 ? 6.157 -3.059 9.863 1.00 0.00 2 TYR A N 7
ATOM 9820 C CA . TYR A 1 2 ? 6.471 -1.807 9.197 1.00 0.00 2 TYR A CA 7
ATOM 9821 C C . TYR A 1 2 ? 6.990 -2.049 7.788 1.00 0.00 2 TYR A C 7
ATOM 9822 O O . TYR A 1 2 ? 6.781 -1.200 6.939 1.00 0.00 2 TYR A O 7
ATOM 9840 N N . GLY A 1 3 ? 7.577 -3.232 7.553 1.00 0.00 3 GLY A N 7
ATOM 9841 C CA . GLY A 1 3 ? 8.155 -3.592 6.279 1.00 0.00 3 GLY A CA 7
ATOM 9842 C C . GLY A 1 3 ? 9.341 -2.695 5.940 1.00 0.00 3 GLY A C 7
ATOM 9843 O O . GLY A 1 3 ? 9.290 -1.470 5.944 1.00 0.00 3 GLY A O 7
ATOM 9847 N N . ARG A 1 4 ? 10.481 -3.323 5.690 1.00 0.00 4 ARG A N 7
ATOM 9848 C CA . ARG A 1 4 ? 11.680 -2.597 5.283 1.00 0.00 4 ARG A CA 7
ATOM 9849 C C . ARG A 1 4 ? 12.036 -2.862 3.822 1.00 0.00 4 ARG A C 7
ATOM 9850 O O . ARG A 1 4 ? 13.120 -2.493 3.391 1.00 0.00 4 ARG A O 7
ATOM 9871 N N . GLY A 1 5 ? 11.195 -3.638 3.135 1.00 0.00 5 GLY A N 7
ATOM 9872 C CA . GLY A 1 5 ? 11.440 -4.016 1.765 1.00 0.00 5 GLY A CA 7
ATOM 9873 C C . GLY A 1 5 ? 12.726 -4.807 1.654 1.00 0.00 5 GLY A C 7
ATOM 9874 O O . GLY A 1 5 ? 13.470 -4.623 0.706 1.00 0.00 5 GLY A O 7
ATOM 9878 N N . ARG A 1 6 ? 13.012 -5.650 2.654 1.00 0.00 6 ARG A N 7
ATOM 9879 C CA . ARG A 1 6 ? 14.204 -6.490 2.677 1.00 0.00 6 ARG A CA 7
ATOM 9880 C C . ARG A 1 6 ? 14.103 -7.657 1.708 1.00 0.00 6 ARG A C 7
ATOM 9881 O O . ARG A 1 6 ? 14.247 -8.799 2.142 1.00 0.00 6 ARG A O 7
ATOM 9902 N N . THR A 1 7 ? 13.765 -7.389 0.463 1.00 0.00 7 THR A N 7
ATOM 9903 C CA . THR A 1 7 ? 13.510 -8.403 -0.539 1.00 0.00 7 THR A CA 7
ATOM 9904 C C . THR A 1 7 ? 13.809 -7.847 -1.916 1.00 0.00 7 THR A C 7
ATOM 9905 O O . THR A 1 7 ? 14.275 -6.719 -2.035 1.00 0.00 7 THR A O 7
ATOM 9916 N N . GLU A 1 8 ? 13.566 -8.651 -2.941 1.00 0.00 8 GLU A N 7
ATOM 9917 C CA . GLU A 1 8 ? 13.788 -8.238 -4.320 1.00 0.00 8 GLU A CA 7
ATOM 9918 C C . GLU A 1 8 ? 12.466 -7.909 -5.012 1.00 0.00 8 GLU A C 7
ATOM 9919 O O . GLU A 1 8 ? 11.387 -7.907 -4.400 1.00 0.00 8 GLU A O 7
ATOM 9931 N N . SER A 1 9 ? 12.556 -7.591 -6.299 1.00 0.00 9 SER A N 7
ATOM 9932 C CA . SER A 1 9 ? 11.393 -7.322 -7.123 1.00 0.00 9 SER A CA 7
ATOM 9933 C C . SER A 1 9 ? 10.499 -8.560 -7.262 1.00 0.00 9 SER A C 7
ATOM 9934 O O . SER A 1 9 ? 10.851 -9.679 -6.893 1.00 0.00 9 SER A O 7
ATOM 9942 N N . GLY A 1 10 ? 9.305 -8.367 -7.819 1.00 0.00 10 GLY A N 7
ATOM 9943 C CA . GLY A 1 10 ? 8.383 -9.473 -8.054 1.00 0.00 10 GLY A CA 7
ATOM 9944 C C . GLY A 1 10 ? 6.955 -9.040 -7.872 1.00 0.00 10 GLY A C 7
ATOM 9945 O O . GLY A 1 10 ? 6.365 -8.474 -8.782 1.00 0.00 10 GLY A O 7
ATOM 9949 N N . CYS A 1 11 ? 6.450 -9.143 -6.642 1.00 0.00 11 CYS A N 7
ATOM 9950 C CA . CYS A 1 11 ? 5.125 -8.670 -6.328 1.00 0.00 11 CYS A CA 7
ATOM 9951 C C . CYS A 1 11 ? 5.025 -7.146 -6.473 1.00 0.00 11 CYS A C 7
ATOM 9952 O O . CYS A 1 11 ? 3.938 -6.585 -6.443 1.00 0.00 11 CYS A O 7
ATOM 9959 N N . TYR A 1 12 ? 6.168 -6.479 -6.564 1.00 0.00 12 TYR A N 7
ATOM 9960 C CA . TYR A 1 12 ? 6.273 -5.061 -6.783 1.00 0.00 12 TYR A CA 7
ATOM 9961 C C . TYR A 1 12 ? 6.140 -4.695 -8.256 1.00 0.00 12 TYR A C 7
ATOM 9962 O O . TYR A 1 12 ? 5.477 -3.733 -8.594 1.00 0.00 12 TYR A O 7
ATOM 9980 N N . GLN A 1 13 ? 6.755 -5.485 -9.129 1.00 0.00 13 GLN A N 7
ATOM 9981 C CA . GLN A 1 13 ? 6.684 -5.224 -10.551 1.00 0.00 13 GLN A CA 7
ATOM 9982 C C . GLN A 1 13 ? 5.237 -5.318 -11.018 1.00 0.00 13 GLN A C 7
ATOM 9983 O O . GLN A 1 13 ? 4.768 -4.528 -11.800 1.00 0.00 13 GLN A O 7
ATOM 9997 N N . GLN A 1 14 ? 4.510 -6.328 -10.558 1.00 0.00 14 GLN A N 7
ATOM 9998 C CA . GLN A 1 14 ? 3.109 -6.473 -10.916 1.00 0.00 14 GLN A CA 7
ATOM 9999 C C . GLN A 1 14 ? 2.254 -5.363 -10.315 1.00 0.00 14 GLN A C 7
ATOM 10000 O O . GLN A 1 14 ? 1.235 -5.006 -10.875 1.00 0.00 14 GLN A O 7
ATOM 10014 N N . MET A 1 15 ? 2.648 -4.855 -9.153 1.00 0.00 15 MET A N 7
ATOM 10015 C CA . MET A 1 15 ? 1.970 -3.790 -8.466 1.00 0.00 15 MET A CA 7
ATOM 10016 C C . MET A 1 15 ? 1.796 -2.601 -9.366 1.00 0.00 15 MET A C 7
ATOM 10017 O O . MET A 1 15 ? 0.694 -2.104 -9.418 1.00 0.00 15 MET A O 7
ATOM 10031 N N . GLU A 1 16 ? 2.848 -2.127 -10.025 1.00 0.00 16 GLU A N 7
ATOM 10032 C CA . GLU A 1 16 ? 2.750 -1.001 -10.950 1.00 0.00 16 GLU A CA 7
ATOM 10033 C C . GLU A 1 16 ? 1.634 -1.219 -11.981 1.00 0.00 16 GLU A C 7
ATOM 10034 O O . GLU A 1 16 ? 0.951 -0.274 -12.366 1.00 0.00 16 GLU A O 7
ATOM 10046 N N . GLU A 1 17 ? 1.420 -2.484 -12.359 1.00 0.00 17 GLU A N 7
ATOM 10047 C CA . GLU A 1 17 ? 0.407 -2.843 -13.319 1.00 0.00 17 GLU A CA 7
ATOM 10048 C C . GLU A 1 17 ? -0.967 -2.813 -12.658 1.00 0.00 17 GLU A C 7
ATOM 10049 O O . GLU A 1 17 ? -1.980 -2.574 -13.315 1.00 0.00 17 GLU A O 7
ATOM 10061 N N . ALA A 1 18 ? -1.027 -3.074 -11.354 1.00 0.00 18 ALA A N 7
ATOM 10062 C CA . ALA A 1 18 ? -2.239 -3.012 -10.589 1.00 0.00 18 ALA A CA 7
ATOM 10063 C C . ALA A 1 18 ? -2.070 -2.001 -9.480 1.00 0.00 18 ALA A C 7
ATOM 10064 O O . ALA A 1 18 ? -1.976 -2.401 -8.333 1.00 0.00 18 ALA A O 7
ATOM 10071 N N . GLU A 1 19 ? -1.951 -0.712 -9.773 1.00 0.00 19 GLU A N 7
ATOM 10072 C CA . GLU A 1 19 ? -1.780 0.333 -8.776 1.00 0.00 19 GLU A CA 7
ATOM 10073 C C . GLU A 1 19 ? -3.079 0.394 -7.923 1.00 0.00 19 GLU A C 7
ATOM 10074 O O . GLU A 1 19 ? -3.921 1.285 -7.906 1.00 0.00 19 GLU A O 7
ATOM 10086 N N . MET A 1 20 ? -3.303 -0.562 -7.067 1.00 0.00 20 MET A N 7
ATOM 10087 C CA . MET A 1 20 ? -4.495 -0.603 -6.257 1.00 0.00 20 MET A CA 7
ATOM 10088 C C . MET A 1 20 ? -4.148 -0.095 -4.886 1.00 0.00 20 MET A C 7
ATOM 10089 O O . MET A 1 20 ? -5.042 0.240 -4.110 1.00 0.00 20 MET A O 7
ATOM 10103 N N . LEU A 1 21 ? -2.848 -0.075 -4.569 1.00 0.00 21 LEU A N 7
ATOM 10104 C CA . LEU A 1 21 ? -2.376 0.366 -3.280 1.00 0.00 21 LEU A CA 7
ATOM 10105 C C . LEU A 1 21 ? -2.212 1.874 -3.284 1.00 0.00 21 LEU A C 7
ATOM 10106 O O . LEU A 1 21 ? -1.640 2.442 -2.367 1.00 0.00 21 LEU A O 7
ATOM 10122 N N . ASN A 1 22 ? -2.786 2.517 -4.299 1.00 0.00 22 ASN A N 7
ATOM 10123 C CA . ASN A 1 22 ? -2.757 3.949 -4.412 1.00 0.00 22 ASN A CA 7
ATOM 10124 C C . ASN A 1 22 ? -4.102 4.511 -4.018 1.00 0.00 22 ASN A C 7
ATOM 10125 O O . ASN A 1 22 ? -4.156 5.528 -3.355 1.00 0.00 22 ASN A O 7
ATOM 10136 N N . HIS A 1 23 ? -5.200 3.834 -4.366 1.00 0.00 23 HIS A N 7
ATOM 10137 C CA . HIS A 1 23 ? -6.536 4.296 -4.053 1.00 0.00 23 HIS A CA 7
ATOM 10138 C C . HIS A 1 23 ? -6.778 4.153 -2.564 1.00 0.00 23 HIS A C 7
ATOM 10139 O O . HIS A 1 23 ? -7.035 5.160 -1.909 1.00 0.00 23 HIS A O 7
ATOM 10154 N N . CYS A 1 24 ? -6.710 2.915 -2.050 1.00 0.00 24 CYS A N 7
ATOM 10155 C CA . CYS A 1 24 ? -6.853 2.678 -0.619 1.00 0.00 24 CYS A CA 7
ATOM 10156 C C . CYS A 1 24 ? -5.844 3.521 0.149 1.00 0.00 24 CYS A C 7
ATOM 10157 O O . CYS A 1 24 ? -6.168 3.954 1.233 1.00 0.00 24 CYS A O 7
ATOM 10164 N N . GLY A 1 25 ? -4.701 3.848 -0.457 1.00 0.00 25 GLY A N 7
ATOM 10165 C CA . GLY A 1 25 ? -3.702 4.700 0.130 1.00 0.00 25 GLY A CA 7
ATOM 10166 C C . GLY A 1 25 ? -4.147 6.141 0.154 1.00 0.00 25 GLY A C 7
ATOM 10167 O O . GLY A 1 25 ? -4.111 6.754 1.204 1.00 0.00 25 GLY A O 7
ATOM 10171 N N . MET A 1 26 ? -4.686 6.659 -0.941 1.00 0.00 26 MET A N 7
ATOM 10172 C CA . MET A 1 26 ? -5.131 8.023 -1.076 1.00 0.00 26 MET A CA 7
ATOM 10173 C C . MET A 1 26 ? -6.177 8.328 -0.049 1.00 0.00 26 MET A C 7
ATOM 10174 O O . MET A 1 26 ? -6.096 9.371 0.555 1.00 0.00 26 MET A O 7
ATOM 10188 N N . TYR A 1 27 ? -7.185 7.480 0.117 1.00 0.00 27 TYR A N 7
ATOM 10189 C CA . TYR A 1 27 ? -8.210 7.644 1.136 1.00 0.00 27 TYR A CA 7
ATOM 10190 C C . TYR A 1 27 ? -7.633 7.993 2.504 1.00 0.00 27 TYR A C 7
ATOM 10191 O O . TYR A 1 27 ? -8.173 8.831 3.218 1.00 0.00 27 TYR A O 7
ATOM 10209 N N . LEU A 1 28 ? -6.477 7.416 2.813 1.00 0.00 28 LEU A N 7
ATOM 10210 C CA . LEU A 1 28 ? -5.797 7.645 4.065 1.00 0.00 28 LEU A CA 7
ATOM 10211 C C . LEU A 1 28 ? -4.820 8.798 3.907 1.00 0.00 28 LEU A C 7
ATOM 10212 O O . LEU A 1 28 ? -4.604 9.532 4.854 1.00 0.00 28 LEU A O 7
ATOM 10228 N N . MET A 1 29 ? -4.330 9.056 2.698 1.00 0.00 29 MET A N 7
ATOM 10229 C CA . MET A 1 29 ? -3.492 10.171 2.325 1.00 0.00 29 MET A CA 7
ATOM 10230 C C . MET A 1 29 ? -4.280 11.442 2.026 1.00 0.00 29 MET A C 7
ATOM 10231 O O . MET A 1 29 ? -3.746 12.433 1.541 1.00 0.00 29 MET A O 7
ATOM 10245 N N . LYS A 1 30 ? -5.588 11.425 2.253 1.00 0.00 30 LYS A N 7
ATOM 10246 C CA . LYS A 1 30 ? -6.448 12.555 1.987 1.00 0.00 30 LYS A CA 7
ATOM 10247 C C . LYS A 1 30 ? -6.349 13.522 3.144 1.00 0.00 30 LYS A C 7
ATOM 10248 O O . LYS A 1 30 ? -6.654 14.686 2.933 1.00 0.00 30 LYS A O 7
ATOM 10267 N N . ASN A 1 31 ? -5.959 13.022 4.320 1.00 0.00 31 ASN A N 7
ATOM 10268 C CA . ASN A 1 31 ? -5.722 13.859 5.486 1.00 0.00 31 ASN A CA 7
ATOM 10269 C C . ASN A 1 31 ? -4.231 14.012 5.775 1.00 0.00 31 ASN A C 7
ATOM 10270 O O . ASN A 1 31 ? -3.867 14.761 6.670 1.00 0.00 31 ASN A O 7
ATOM 10281 N N . LEU A 1 32 ? -3.406 13.259 5.046 1.00 0.00 32 LEU A N 7
ATOM 10282 C CA . LEU A 1 32 ? -1.985 13.327 5.217 1.00 0.00 32 LEU A CA 7
ATOM 10283 C C . LEU A 1 32 ? -1.425 14.452 4.390 1.00 0.00 32 LEU A C 7
ATOM 10284 O O . LEU A 1 32 ? -0.364 14.882 4.794 1.00 0.00 32 LEU A O 7
ATOM 10300 N N . GLY A 1 33 ? -2.138 14.916 3.337 1.00 0.00 33 GLY A N 7
ATOM 10301 C CA . GLY A 1 33 ? -1.730 16.003 2.459 1.00 0.00 33 GLY A CA 7
ATOM 10302 C C . GLY A 1 33 ? -0.227 15.987 2.203 1.00 0.00 33 GLY A C 7
ATOM 10303 O O . GLY A 1 33 ? 0.553 16.669 2.859 1.00 0.00 33 GLY A O 7
ATOM 10307 N N . GLU A 1 34 ? 0.179 15.242 1.183 1.00 0.00 34 GLU A N 7
ATOM 10308 C CA . GLU A 1 34 ? 1.595 15.121 0.873 1.00 0.00 34 GLU A CA 7
ATOM 10309 C C . GLU A 1 34 ? 2.072 16.330 0.076 1.00 0.00 34 GLU A C 7
ATOM 10310 O O . GLU A 1 34 ? 2.287 16.256 -1.136 1.00 0.00 34 GLU A O 7
ATOM 10322 N N . ARG A 1 35 ? 2.081 17.501 0.709 1.00 0.00 35 ARG A N 7
ATOM 10323 C CA . ARG A 1 35 ? 2.521 18.726 0.070 1.00 0.00 35 ARG A CA 7
ATOM 10324 C C . ARG A 1 35 ? 2.501 19.848 1.084 1.00 0.00 35 ARG A C 7
ATOM 10325 O O . ARG A 1 35 ? 3.554 20.363 1.420 1.00 0.00 35 ARG A O 7
ATOM 10346 N N . SER A 1 36 ? 1.296 20.279 1.468 1.00 0.00 36 SER A N 7
ATOM 10347 C CA . SER A 1 36 ? 1.104 21.355 2.427 1.00 0.00 36 SER A CA 7
ATOM 10348 C C . SER A 1 36 ? -0.380 21.523 2.719 1.00 0.00 36 SER A C 7
ATOM 10349 O O . SER A 1 36 ? -0.829 21.304 3.837 1.00 0.00 36 SER A O 7
ATOM 10357 N N . GLN A 1 37 ? -1.162 21.860 1.687 1.00 0.00 37 GLN A N 7
ATOM 10358 C CA . GLN A 1 37 ? -2.598 22.058 1.836 1.00 0.00 37 GLN A CA 7
ATOM 10359 C C . GLN A 1 37 ? -3.280 22.053 0.476 1.00 0.00 37 GLN A C 7
ATOM 10360 O O . GLN A 1 37 ? -3.667 23.080 -0.076 1.00 0.00 37 GLN A O 7
ATOM 10374 N N . VAL A 1 38 ? -3.299 20.882 -0.149 1.00 0.00 38 VAL A N 7
ATOM 10375 C CA . VAL A 1 38 ? -3.955 20.732 -1.440 1.00 0.00 38 VAL A CA 7
ATOM 10376 C C . VAL A 1 38 ? -5.466 20.803 -1.287 1.00 0.00 38 VAL A C 7
ATOM 10377 O O . VAL A 1 38 ? -5.970 20.824 -0.163 1.00 0.00 38 VAL A O 7
ATOM 10390 N N . SER A 1 39 ? -6.177 20.811 -2.420 1.00 0.00 39 SER A N 7
ATOM 10391 C CA . SER A 1 39 ? -7.629 20.835 -2.416 1.00 0.00 39 SER A CA 7
ATOM 10392 C C . SER A 1 39 ? -8.207 19.769 -1.472 1.00 0.00 39 SER A C 7
ATOM 10393 O O . SER A 1 39 ? -7.572 18.760 -1.125 1.00 0.00 39 SER A O 7
ATOM 10401 N N . PRO A 1 40 ? -9.496 19.909 -1.158 1.00 0.00 40 PRO A N 7
ATOM 10402 C CA . PRO A 1 40 ? -10.170 18.949 -0.302 1.00 0.00 40 PRO A CA 7
ATOM 10403 C C . PRO A 1 40 ? -10.443 17.633 -1.036 1.00 0.00 40 PRO A C 7
ATOM 10404 O O . PRO A 1 40 ? -9.882 17.303 -2.088 1.00 0.00 40 PRO A O 7
ATOM 10415 N N . ARG A 1 41 ? -11.300 16.801 -0.451 1.00 0.00 41 ARG A N 7
ATOM 10416 C CA . ARG A 1 41 ? -11.721 15.563 -1.051 1.00 0.00 41 ARG A CA 7
ATOM 10417 C C . ARG A 1 41 ? -12.750 15.826 -2.127 1.00 0.00 41 ARG A C 7
ATOM 10418 O O . ARG A 1 41 ? -13.763 15.171 -2.119 1.00 0.00 41 ARG A O 7
ATOM 10439 N N . MET A 1 42 ? -12.502 16.758 -3.034 1.00 0.00 42 MET A N 7
ATOM 10440 C CA . MET A 1 42 ? -13.414 17.049 -4.128 1.00 0.00 42 MET A CA 7
ATOM 10441 C C . MET A 1 42 ? -13.902 15.776 -4.831 1.00 0.00 42 MET A C 7
ATOM 10442 O O . MET A 1 42 ? -14.998 15.771 -5.364 1.00 0.00 42 MET A O 7
ATOM 10456 N N . ARG A 1 43 ? -13.072 14.715 -4.813 1.00 0.00 43 ARG A N 7
ATOM 10457 C CA . ARG A 1 43 ? -13.432 13.425 -5.338 1.00 0.00 43 ARG A CA 7
ATOM 10458 C C . ARG A 1 43 ? -14.773 12.980 -4.775 1.00 0.00 43 ARG A C 7
ATOM 10459 O O . ARG A 1 43 ? -15.016 13.090 -3.581 1.00 0.00 43 ARG A O 7
ATOM 10480 N N . GLU A 1 44 ? -15.564 12.356 -5.610 1.00 0.00 44 GLU A N 7
ATOM 10481 C CA . GLU A 1 44 ? -16.851 11.810 -5.194 1.00 0.00 44 GLU A CA 7
ATOM 10482 C C . GLU A 1 44 ? -16.828 10.280 -5.221 1.00 0.00 44 GLU A C 7
ATOM 10483 O O . GLU A 1 44 ? -17.559 9.638 -4.476 1.00 0.00 44 GLU A O 7
ATOM 10495 N N . GLU A 1 45 ? -15.876 9.707 -5.966 1.00 0.00 45 GLU A N 7
ATOM 10496 C CA . GLU A 1 45 ? -15.769 8.274 -6.112 1.00 0.00 45 GLU A CA 7
ATOM 10497 C C . GLU A 1 45 ? -15.070 7.732 -4.876 1.00 0.00 45 GLU A C 7
ATOM 10498 O O . GLU A 1 45 ? -13.892 8.036 -4.615 1.00 0.00 45 GLU A O 7
ATOM 10510 N N . ASP A 1 46 ? -15.787 6.899 -4.130 1.00 0.00 46 ASP A N 7
ATOM 10511 C CA . ASP A 1 46 ? -15.264 6.296 -2.923 1.00 0.00 46 ASP A CA 7
ATOM 10512 C C . ASP A 1 46 ? -14.154 5.319 -3.296 1.00 0.00 46 ASP A C 7
ATOM 10513 O O . ASP A 1 46 ? -14.219 4.578 -4.289 1.00 0.00 46 ASP A O 7
ATOM 10522 N N . HIS A 1 47 ? -13.076 5.300 -2.524 1.00 0.00 47 HIS A N 7
ATOM 10523 C CA . HIS A 1 47 ? -11.965 4.396 -2.774 1.00 0.00 47 HIS A CA 7
ATOM 10524 C C . HIS A 1 47 ? -11.747 3.548 -1.557 1.00 0.00 47 HIS A C 7
ATOM 10525 O O . HIS A 1 47 ? -11.524 4.103 -0.491 1.00 0.00 47 HIS A O 7
ATOM 10540 N N . LYS A 1 48 ? -11.731 2.227 -1.757 1.00 0.00 48 LYS A N 7
ATOM 10541 C CA . LYS A 1 48 ? -11.524 1.248 -0.698 1.00 0.00 48 LYS A CA 7
ATOM 10542 C C . LYS A 1 48 ? -11.756 -0.162 -1.213 1.00 0.00 48 LYS A C 7
ATOM 10543 O O . LYS A 1 48 ? -11.047 -1.085 -0.852 1.00 0.00 48 LYS A O 7
ATOM 10562 N N . GLN A 1 49 ? -12.676 -0.298 -2.163 1.00 0.00 49 GLN A N 7
ATOM 10563 C CA . GLN A 1 49 ? -12.956 -1.568 -2.773 1.00 0.00 49 GLN A CA 7
ATOM 10564 C C . GLN A 1 49 ? -12.093 -1.726 -3.986 1.00 0.00 49 GLN A C 7
ATOM 10565 O O . GLN A 1 49 ? -11.743 -2.838 -4.240 1.00 0.00 49 GLN A O 7
ATOM 10579 N N . LEU A 1 50 ? -11.625 -0.676 -4.654 1.00 0.00 50 LEU A N 7
ATOM 10580 C CA . LEU A 1 50 ? -10.730 -0.771 -5.795 1.00 0.00 50 LEU A CA 7
ATOM 10581 C C . LEU A 1 50 ? -9.391 -1.371 -5.363 1.00 0.00 50 LEU A C 7
ATOM 10582 O O . LEU A 1 50 ? -8.707 -1.965 -6.175 1.00 0.00 50 LEU A O 7
ATOM 10598 N N . CYS A 1 51 ? -9.052 -1.268 -4.075 1.00 0.00 51 CYS A N 7
ATOM 10599 C CA . CYS A 1 51 ? -7.865 -1.878 -3.530 1.00 0.00 51 CYS A CA 7
ATOM 10600 C C . CYS A 1 51 ? -8.158 -3.286 -3.092 1.00 0.00 51 CYS A C 7
ATOM 10601 O O . CYS A 1 51 ? -7.450 -4.165 -3.539 1.00 0.00 51 CYS A O 7
ATOM 10608 N N . CYS A 1 52 ? -9.264 -3.509 -2.370 1.00 0.00 52 CYS A N 7
ATOM 10609 C CA . CYS A 1 52 ? -9.673 -4.838 -1.946 1.00 0.00 52 CYS A CA 7
ATOM 10610 C C . CYS A 1 52 ? -10.169 -5.649 -3.148 1.00 0.00 52 CYS A C 7
ATOM 10611 O O . CYS A 1 52 ? -10.503 -6.816 -3.006 1.00 0.00 52 CYS A O 7
ATOM 10618 N N . MET A 1 53 ? -10.228 -5.036 -4.329 1.00 0.00 53 MET A N 7
ATOM 10619 C CA . MET A 1 53 ? -10.729 -5.632 -5.538 1.00 0.00 53 MET A CA 7
ATOM 10620 C C . MET A 1 53 ? -9.539 -6.137 -6.317 1.00 0.00 53 MET A C 7
ATOM 10621 O O . MET A 1 53 ? -9.527 -7.291 -6.711 1.00 0.00 53 MET A O 7
ATOM 10635 N N . GLN A 1 54 ? -8.576 -5.261 -6.595 1.00 0.00 54 GLN A N 7
ATOM 10636 C CA . GLN A 1 54 ? -7.417 -5.653 -7.367 1.00 0.00 54 GLN A CA 7
ATOM 10637 C C . GLN A 1 54 ? -6.516 -6.535 -6.542 1.00 0.00 54 GLN A C 7
ATOM 10638 O O . GLN A 1 54 ? -5.902 -7.417 -7.111 1.00 0.00 54 GLN A O 7
ATOM 10652 N N . LEU A 1 55 ? -6.472 -6.361 -5.219 1.00 0.00 55 LEU A N 7
ATOM 10653 C CA . LEU A 1 55 ? -5.638 -7.184 -4.359 1.00 0.00 55 LEU A CA 7
ATOM 10654 C C . LEU A 1 55 ? -6.013 -8.646 -4.545 1.00 0.00 55 LEU A C 7
ATOM 10655 O O . LEU A 1 55 ? -5.164 -9.502 -4.399 1.00 0.00 55 LEU A O 7
ATOM 10671 N N . LYS A 1 56 ? -7.262 -8.924 -4.920 1.00 0.00 56 LYS A N 7
ATOM 10672 C CA . LYS A 1 56 ? -7.670 -10.262 -5.282 1.00 0.00 56 LYS A CA 7
ATOM 10673 C C . LYS A 1 56 ? -6.992 -10.751 -6.559 1.00 0.00 56 LYS A C 7
ATOM 10674 O O . LYS A 1 56 ? -6.606 -11.906 -6.611 1.00 0.00 56 LYS A O 7
ATOM 10693 N N . ASN A 1 57 ? -6.956 -9.914 -7.596 1.00 0.00 57 ASN A N 7
ATOM 10694 C CA . ASN A 1 57 ? -6.212 -10.222 -8.800 1.00 0.00 57 ASN A CA 7
ATOM 10695 C C . ASN A 1 57 ? -4.749 -10.571 -8.525 1.00 0.00 57 ASN A C 7
ATOM 10696 O O . ASN A 1 57 ? -4.148 -11.265 -9.337 1.00 0.00 57 ASN A O 7
ATOM 10707 N N . LEU A 1 58 ? -4.172 -9.958 -7.485 1.00 0.00 58 LEU A N 7
ATOM 10708 C CA . LEU A 1 58 ? -2.822 -10.261 -7.076 1.00 0.00 58 LEU A CA 7
ATOM 10709 C C . LEU A 1 58 ? -2.688 -11.715 -6.604 1.00 0.00 58 LEU A C 7
ATOM 10710 O O . LEU A 1 58 ? -3.598 -12.534 -6.700 1.00 0.00 58 LEU A O 7
ATOM 10726 N N . ASP A 1 59 ? -1.513 -12.045 -6.091 1.00 0.00 59 ASP A N 7
ATOM 10727 C CA . ASP A 1 59 ? -1.261 -13.376 -5.595 1.00 0.00 59 ASP A CA 7
ATOM 10728 C C . ASP A 1 59 ? -1.475 -13.403 -4.095 1.00 0.00 59 ASP A C 7
ATOM 10729 O O . ASP A 1 59 ? -1.145 -12.439 -3.401 1.00 0.00 59 ASP A O 7
ATOM 10738 N N . GLU A 1 60 ? -1.717 -14.594 -3.552 1.00 0.00 60 GLU A N 7
ATOM 10739 C CA . GLU A 1 60 ? -1.915 -14.761 -2.112 1.00 0.00 60 GLU A CA 7
ATOM 10740 C C . GLU A 1 60 ? -0.581 -14.642 -1.375 1.00 0.00 60 GLU A C 7
ATOM 10741 O O . GLU A 1 60 ? -0.518 -14.297 -0.200 1.00 0.00 60 GLU A O 7
ATOM 10753 N N . LYS A 1 61 ? 0.519 -14.887 -2.095 1.00 0.00 61 LYS A N 7
ATOM 10754 C CA . LYS A 1 61 ? 1.844 -14.718 -1.557 1.00 0.00 61 LYS A CA 7
ATOM 10755 C C . LYS A 1 61 ? 2.331 -13.314 -1.805 1.00 0.00 61 LYS A C 7
ATOM 10756 O O . LYS A 1 61 ? 3.397 -13.021 -1.319 1.00 0.00 61 LYS A O 7
ATOM 10775 N N . CYS A 1 62 ? 1.649 -12.500 -2.604 1.00 0.00 62 CYS A N 7
ATOM 10776 C CA . CYS A 1 62 ? 1.981 -11.113 -2.836 1.00 0.00 62 CYS A CA 7
ATOM 10777 C C . CYS A 1 62 ? 1.072 -10.219 -1.990 1.00 0.00 62 CYS A C 7
ATOM 10778 O O . CYS A 1 62 ? 1.384 -9.067 -1.717 1.00 0.00 62 CYS A O 7
ATOM 10785 N N . MET A 1 63 ? 0.018 -10.757 -1.411 1.00 0.00 63 MET A N 7
ATOM 10786 C CA . MET A 1 63 ? -0.893 -9.999 -0.598 1.00 0.00 63 MET A CA 7
ATOM 10787 C C . MET A 1 63 ? -0.357 -9.947 0.808 1.00 0.00 63 MET A C 7
ATOM 10788 O O . MET A 1 63 ? -0.935 -10.457 1.725 1.00 0.00 63 MET A O 7
ATOM 10802 N N . CYS A 1 64 ? 0.787 -9.360 1.051 1.00 0.00 64 CYS A N 7
ATOM 10803 C CA . CYS A 1 64 ? 1.417 -9.287 2.361 1.00 0.00 64 CYS A CA 7
ATOM 10804 C C . CYS A 1 64 ? 2.791 -8.692 2.178 1.00 0.00 64 CYS A C 7
ATOM 10805 O O . CYS A 1 64 ? 3.053 -7.616 2.717 1.00 0.00 64 CYS A O 7
ATOM 10812 N N . PRO A 1 65 ? 3.642 -9.358 1.376 1.00 0.00 65 PRO A N 7
ATOM 10813 C CA . PRO A 1 65 ? 5.002 -8.902 1.139 1.00 0.00 65 PRO A CA 7
ATOM 10814 C C . PRO A 1 65 ? 5.013 -7.737 0.156 1.00 0.00 65 PRO A C 7
ATOM 10815 O O . PRO A 1 65 ? 5.818 -6.827 0.296 1.00 0.00 65 PRO A O 7
ATOM 10826 N N . ALA A 1 66 ? 4.101 -7.755 -0.816 1.00 0.00 66 ALA A N 7
ATOM 10827 C CA . ALA A 1 66 ? 3.987 -6.700 -1.773 1.00 0.00 66 ALA A CA 7
ATOM 10828 C C . ALA A 1 66 ? 3.440 -5.487 -1.081 1.00 0.00 66 ALA A C 7
ATOM 10829 O O . ALA A 1 66 ? 4.045 -4.456 -1.228 1.00 0.00 66 ALA A O 7
ATOM 10836 N N . ILE A 1 67 ? 2.358 -5.589 -0.314 1.00 0.00 67 ILE A N 7
ATOM 10837 C CA . ILE A 1 67 ? 1.759 -4.470 0.392 1.00 0.00 67 ILE A CA 7
ATOM 10838 C C . ILE A 1 67 ? 2.846 -3.572 0.960 1.00 0.00 67 ILE A C 7
ATOM 10839 O O . ILE A 1 67 ? 2.876 -2.404 0.690 1.00 0.00 67 ILE A O 7
ATOM 10855 N N . MET A 1 68 ? 3.798 -4.075 1.713 1.00 0.00 68 MET A N 7
ATOM 10856 C CA . MET A 1 68 ? 4.897 -3.271 2.225 1.00 0.00 68 MET A CA 7
ATOM 10857 C C . MET A 1 68 ? 5.521 -2.386 1.162 1.00 0.00 68 MET A C 7
ATOM 10858 O O . MET A 1 68 ? 5.410 -1.168 1.308 1.00 0.00 68 MET A O 7
ATOM 10872 N N . MET A 1 69 ? 5.975 -3.007 0.060 1.00 0.00 69 MET A N 7
ATOM 10873 C CA . MET A 1 69 ? 6.477 -2.300 -1.096 1.00 0.00 69 MET A CA 7
ATOM 10874 C C . MET A 1 69 ? 5.497 -1.296 -1.697 1.00 0.00 69 MET A C 7
ATOM 10875 O O . MET A 1 69 ? 5.898 -0.268 -2.234 1.00 0.00 69 MET A O 7
ATOM 10889 N N . MET A 1 70 ? 4.206 -1.567 -1.605 1.00 0.00 70 MET A N 7
ATOM 10890 C CA . MET A 1 70 ? 3.175 -0.670 -2.040 1.00 0.00 70 MET A CA 7
ATOM 10891 C C . MET A 1 70 ? 3.326 0.706 -1.425 1.00 0.00 70 MET A C 7
ATOM 10892 O O . MET A 1 70 ? 2.990 1.693 -2.061 1.00 0.00 70 MET A O 7
ATOM 10906 N N . LEU A 1 71 ? 3.752 0.756 -0.160 1.00 0.00 71 LEU A N 7
ATOM 10907 C CA . LEU A 1 71 ? 3.904 1.990 0.576 1.00 0.00 71 LEU A CA 7
ATOM 10908 C C . LEU A 1 71 ? 5.380 2.316 0.637 1.00 0.00 71 LEU A C 7
ATOM 10909 O O . LEU A 1 71 ? 5.860 2.860 1.623 1.00 0.00 71 LEU A O 7
ATOM 10925 N N . ASN A 1 72 ? 6.127 1.915 -0.379 1.00 0.00 72 ASN A N 7
ATOM 10926 C CA . ASN A 1 72 ? 7.537 2.205 -0.505 1.00 0.00 72 ASN A CA 7
ATOM 10927 C C . ASN A 1 72 ? 7.838 2.884 -1.827 1.00 0.00 72 ASN A C 7
ATOM 10928 O O . ASN A 1 72 ? 9.002 3.125 -2.136 1.00 0.00 72 ASN A O 7
ATOM 10939 N N . GLU A 1 73 ? 6.796 3.135 -2.615 1.00 0.00 73 GLU A N 7
ATOM 10940 C CA . GLU A 1 73 ? 6.946 3.767 -3.891 1.00 0.00 73 GLU A CA 7
ATOM 10941 C C . GLU A 1 73 ? 7.443 5.204 -3.735 1.00 0.00 73 GLU A C 7
ATOM 10942 O O . GLU A 1 73 ? 7.568 5.732 -2.617 1.00 0.00 73 GLU A O 7
ATOM 10954 N N . PRO A 1 74 ? 7.668 5.896 -4.862 1.00 0.00 74 PRO A N 7
ATOM 10955 C CA . PRO A 1 74 ? 8.085 7.290 -4.873 1.00 0.00 74 PRO A CA 7
ATOM 10956 C C . PRO A 1 74 ? 6.946 8.242 -4.491 1.00 0.00 74 PRO A C 7
ATOM 10957 O O . PRO A 1 74 ? 6.785 9.312 -5.078 1.00 0.00 74 PRO A O 7
ATOM 10968 N N . MET A 1 75 ? 6.171 7.873 -3.479 1.00 0.00 75 MET A N 7
ATOM 10969 C CA . MET A 1 75 ? 5.063 8.654 -3.005 1.00 0.00 75 MET A CA 7
ATOM 10970 C C . MET A 1 75 ? 4.457 8.010 -1.766 1.00 0.00 75 MET A C 7
ATOM 10971 O O . MET A 1 75 ? 3.251 8.059 -1.570 1.00 0.00 75 MET A O 7
ATOM 10985 N N . TRP A 1 76 ? 5.268 7.347 -0.951 1.00 0.00 76 TRP A N 7
ATOM 10986 C CA . TRP A 1 76 ? 4.803 6.710 0.260 1.00 0.00 76 TRP A CA 7
ATOM 10987 C C . TRP A 1 76 ? 5.907 6.735 1.294 1.00 0.00 76 TRP A C 7
ATOM 10988 O O . TRP A 1 76 ? 6.678 5.787 1.426 1.00 0.00 76 TRP A O 7
ATOM 11009 N N . ILE A 1 77 ? 6.030 7.854 2.011 1.00 0.00 77 ILE A N 7
ATOM 11010 C CA . ILE A 1 77 ? 7.132 8.087 2.945 1.00 0.00 77 ILE A CA 7
ATOM 11011 C C . ILE A 1 77 ? 6.543 8.279 4.312 1.00 0.00 77 ILE A C 7
ATOM 11012 O O . ILE A 1 77 ? 5.604 7.607 4.676 1.00 0.00 77 ILE A O 7
ATOM 11028 N N . ARG A 1 78 ? 7.040 9.191 5.117 1.00 0.00 78 ARG A N 7
ATOM 11029 C CA . ARG A 1 78 ? 6.513 9.479 6.422 1.00 0.00 78 ARG A CA 7
ATOM 11030 C C . ARG A 1 78 ? 5.034 9.719 6.404 1.00 0.00 78 ARG A C 7
ATOM 11031 O O . ARG A 1 78 ? 4.431 9.300 7.364 1.00 0.00 78 ARG A O 7
ATOM 11052 N N . MET A 1 79 ? 4.481 10.255 5.320 1.00 0.00 79 MET A N 7
ATOM 11053 C CA . MET A 1 79 ? 3.059 10.407 5.106 1.00 0.00 79 MET A CA 7
ATOM 11054 C C . MET A 1 79 ? 2.317 9.127 5.390 1.00 0.00 79 MET A C 7
ATOM 11055 O O . MET A 1 79 ? 1.201 9.181 5.826 1.00 0.00 79 MET A O 7
ATOM 11069 N N . ARG A 1 80 ? 2.932 7.959 5.272 1.00 0.00 80 ARG A N 7
ATOM 11070 C CA . ARG A 1 80 ? 2.383 6.712 5.674 1.00 0.00 80 ARG A CA 7
ATOM 11071 C C . ARG A 1 80 ? 1.988 6.736 7.112 1.00 0.00 80 ARG A C 7
ATOM 11072 O O . ARG A 1 80 ? 1.270 5.850 7.428 1.00 0.00 80 ARG A O 7
ATOM 11093 N N . ASP A 1 81 ? 2.326 7.685 7.952 1.00 0.00 81 ASP A N 7
ATOM 11094 C CA . ASP A 1 81 ? 1.996 7.788 9.359 1.00 0.00 81 ASP A CA 7
ATOM 11095 C C . ASP A 1 81 ? 0.601 7.230 9.640 1.00 0.00 81 ASP A C 7
ATOM 11096 O O . ASP A 1 81 ? 0.425 6.260 10.371 1.00 0.00 81 ASP A O 7
ATOM 11105 N N . GLN A 1 82 ? -0.378 7.716 8.866 1.00 0.00 82 GLN A N 7
ATOM 11106 C CA . GLN A 1 82 ? -1.734 7.263 8.976 1.00 0.00 82 GLN A CA 7
ATOM 11107 C C . GLN A 1 82 ? -1.940 5.979 8.274 1.00 0.00 82 GLN A C 7
ATOM 11108 O O . GLN A 1 82 ? -2.029 5.002 8.998 1.00 0.00 82 GLN A O 7
ATOM 11122 N N . VAL A 1 83 ? -2.124 5.997 6.947 1.00 0.00 83 VAL A N 7
ATOM 11123 C CA . VAL A 1 83 ? -2.197 4.850 6.070 1.00 0.00 83 VAL A CA 7
ATOM 11124 C C . VAL A 1 83 ? -1.476 3.660 6.659 1.00 0.00 83 VAL A C 7
ATOM 11125 O O . VAL A 1 83 ? -2.059 2.620 6.737 1.00 0.00 83 VAL A O 7
ATOM 11138 N N . MET A 1 84 ? -0.246 3.748 7.106 1.00 0.00 84 MET A N 7
ATOM 11139 C CA . MET A 1 84 ? 0.493 2.738 7.821 1.00 0.00 84 MET A CA 7
ATOM 11140 C C . MET A 1 84 ? -0.380 1.946 8.781 1.00 0.00 84 MET A C 7
ATOM 11141 O O . MET A 1 84 ? -0.572 0.747 8.582 1.00 0.00 84 MET A O 7
ATOM 11155 N N . SER A 1 85 ? -0.944 2.612 9.790 1.00 0.00 85 SER A N 7
ATOM 11156 C CA . SER A 1 85 ? -1.895 2.015 10.706 1.00 0.00 85 SER A CA 7
ATOM 11157 C C . SER A 1 85 ? -3.315 1.965 10.126 1.00 0.00 85 SER A C 7
ATOM 11158 O O . SER A 1 85 ? -4.305 2.070 10.837 1.00 0.00 85 SER A O 7
ATOM 11166 N N . MET A 1 86 ? -3.444 1.661 8.843 1.00 0.00 86 MET A N 7
ATOM 11167 C CA . MET A 1 86 ? -4.708 1.575 8.153 1.00 0.00 86 MET A CA 7
ATOM 11168 C C . MET A 1 86 ? -4.669 0.606 6.989 1.00 0.00 86 MET A C 7
ATOM 11169 O O . MET A 1 86 ? -5.483 -0.294 6.921 1.00 0.00 86 MET A O 7
ATOM 11183 N N . ALA A 1 87 ? -3.650 0.643 6.155 1.00 0.00 87 ALA A N 7
ATOM 11184 C CA . ALA A 1 87 ? -3.398 -0.255 5.076 1.00 0.00 87 ALA A CA 7
ATOM 11185 C C . ALA A 1 87 ? -2.822 -1.545 5.624 1.00 0.00 87 ALA A C 7
ATOM 11186 O O . ALA A 1 87 ? -2.423 -2.387 4.855 1.00 0.00 87 ALA A O 7
ATOM 11193 N N . HIS A 1 88 ? -2.699 -1.710 6.933 1.00 0.00 88 HIS A N 7
ATOM 11194 C CA . HIS A 1 88 ? -2.252 -2.934 7.537 1.00 0.00 88 HIS A CA 7
ATOM 11195 C C . HIS A 1 88 ? -3.439 -3.740 8.002 1.00 0.00 88 HIS A C 7
ATOM 11196 O O . HIS A 1 88 ? -3.302 -4.924 8.172 1.00 0.00 88 HIS A O 7
ATOM 11211 N N . ASN A 1 89 ? -4.570 -3.100 8.279 1.00 0.00 89 ASN A N 7
ATOM 11212 C CA . ASN A 1 89 ? -5.790 -3.765 8.671 1.00 0.00 89 ASN A CA 7
ATOM 11213 C C . ASN A 1 89 ? -6.792 -3.740 7.544 1.00 0.00 89 ASN A C 7
ATOM 11214 O O . ASN A 1 89 ? -7.650 -4.579 7.524 1.00 0.00 89 ASN A O 7
ATOM 11225 N N . LEU A 1 90 ? -6.688 -2.811 6.603 1.00 0.00 90 LEU A N 7
ATOM 11226 C CA . LEU A 1 90 ? -7.532 -2.762 5.426 1.00 0.00 90 LEU A CA 7
ATOM 11227 C C . LEU A 1 90 ? -7.404 -4.043 4.599 1.00 0.00 90 LEU A C 7
ATOM 11228 O O . LEU A 1 90 ? -8.407 -4.661 4.265 1.00 0.00 90 LEU A O 7
ATOM 11244 N N . PRO A 1 91 ? -6.170 -4.466 4.272 1.00 0.00 91 PRO A N 7
ATOM 11245 C CA . PRO A 1 91 ? -5.938 -5.673 3.527 1.00 0.00 91 PRO A CA 7
ATOM 11246 C C . PRO A 1 91 ? -6.125 -6.876 4.419 1.00 0.00 91 PRO A C 7
ATOM 11247 O O . PRO A 1 91 ? -6.639 -7.874 3.973 1.00 0.00 91 PRO A O 7
ATOM 11258 N N . ILE A 1 92 ? -5.749 -6.829 5.677 1.00 0.00 92 ILE A N 7
ATOM 11259 C CA . ILE A 1 92 ? -5.956 -7.939 6.581 1.00 0.00 92 ILE A CA 7
ATOM 11260 C C . ILE A 1 92 ? -7.432 -8.218 6.782 1.00 0.00 92 ILE A C 7
ATOM 11261 O O . ILE A 1 92 ? -7.818 -9.376 6.726 1.00 0.00 92 ILE A O 7
ATOM 11277 N N . GLU A 1 93 ? -8.233 -7.179 6.979 1.00 0.00 93 GLU A N 7
ATOM 11278 C CA . GLU A 1 93 ? -9.671 -7.319 7.157 1.00 0.00 93 GLU A CA 7
ATOM 11279 C C . GLU A 1 93 ? -10.322 -7.869 5.890 1.00 0.00 93 GLU A C 7
ATOM 11280 O O . GLU A 1 93 ? -11.421 -8.408 5.938 1.00 0.00 93 GLU A O 7
ATOM 11292 N N . CYS A 1 94 ? -9.629 -7.748 4.754 1.00 0.00 94 CYS A N 7
ATOM 11293 C CA . CYS A 1 94 ? -10.068 -8.341 3.519 1.00 0.00 94 CYS A CA 7
ATOM 11294 C C . CYS A 1 94 ? -9.532 -9.748 3.354 1.00 0.00 94 CYS A C 7
ATOM 11295 O O . CYS A 1 94 ? -9.984 -10.398 2.418 1.00 0.00 94 CYS A O 7
ATOM 11302 N N . ASN A 1 95 ? -8.570 -10.173 4.188 1.00 0.00 95 ASN A N 7
ATOM 11303 C CA . ASN A 1 95 ? -7.925 -11.475 4.169 1.00 0.00 95 ASN A CA 7
ATOM 11304 C C . ASN A 1 95 ? -6.786 -11.447 3.131 1.00 0.00 95 ASN A C 7
ATOM 11305 O O . ASN A 1 95 ? -6.427 -12.425 2.499 1.00 0.00 95 ASN A O 7
ATOM 11316 N N . LEU A 1 96 ? -6.249 -10.293 2.814 1.00 0.00 96 LEU A N 7
ATOM 11317 C CA . LEU A 1 96 ? -5.226 -10.139 1.819 1.00 0.00 96 LEU A CA 7
ATOM 11318 C C . LEU A 1 96 ? -3.926 -10.538 2.470 1.00 0.00 96 LEU A C 7
ATOM 11319 O O . LEU A 1 96 ? -3.373 -11.554 2.101 1.00 0.00 96 LEU A O 7
ATOM 11335 N N . MET A 1 97 ? -3.544 -9.835 3.534 1.00 0.00 97 MET A N 7
ATOM 11336 C CA . MET A 1 97 ? -2.316 -10.087 4.251 1.00 0.00 97 MET A CA 7
ATOM 11337 C C . MET A 1 97 ? -2.545 -10.430 5.688 1.00 0.00 97 MET A C 7
ATOM 11338 O O . MET A 1 97 ? -1.643 -10.161 6.472 1.00 0.00 97 MET A O 7
ATOM 11352 N N . SER A 1 98 ? -3.746 -10.936 6.009 1.00 0.00 98 SER A N 7
ATOM 11353 C CA . SER A 1 98 ? -4.143 -11.274 7.373 1.00 0.00 98 SER A CA 7
ATOM 11354 C C . SER A 1 98 ? -2.981 -11.813 8.224 1.00 0.00 98 SER A C 7
ATOM 11355 O O . SER A 1 98 ? -2.385 -11.178 9.082 1.00 0.00 98 SER A O 7
ATOM 11363 N N . GLN A 1 99 ? -2.525 -12.999 7.909 1.00 0.00 99 GLN A N 7
ATOM 11364 C CA . GLN A 1 99 ? -1.317 -13.561 8.467 1.00 0.00 99 GLN A CA 7
ATOM 11365 C C . GLN A 1 99 ? -0.748 -14.655 7.566 1.00 0.00 99 GLN A C 7
ATOM 11366 O O . GLN A 1 99 ? -0.562 -15.801 7.973 1.00 0.00 99 GLN A O 7
ATOM 11380 N N . PRO A 1 100 ? -0.511 -14.332 6.286 1.00 0.00 100 PRO A N 7
ATOM 11381 C CA . PRO A 1 100 ? 0.025 -15.306 5.348 1.00 0.00 100 PRO A CA 7
ATOM 11382 C C . PRO A 1 100 ? 1.507 -15.557 5.629 1.00 0.00 100 PRO A C 7
ATOM 11383 O O . PRO A 1 100 ? 1.892 -16.677 5.946 1.00 0.00 100 PRO A O 7
ATOM 11394 N N . CYS A 1 101 ? 2.339 -14.532 5.453 1.00 0.00 101 CYS A N 7
ATOM 11395 C CA . CYS A 1 101 ? 3.754 -14.649 5.696 1.00 0.00 101 CYS A CA 7
ATOM 11396 C C . CYS A 1 101 ? 3.976 -14.727 7.199 1.00 0.00 101 CYS A C 7
ATOM 11397 O O . CYS A 1 101 ? 3.508 -13.856 7.937 1.00 0.00 101 CYS A O 7
ATOM 11404 N N . GLN A 1 102 ? 4.696 -15.748 7.634 1.00 0.00 102 GLN A N 7
ATOM 11405 C CA . GLN A 1 102 ? 5.016 -15.939 9.039 1.00 0.00 102 GLN A CA 7
ATOM 11406 C C . GLN A 1 102 ? 6.520 -16.048 9.230 1.00 0.00 102 GLN A C 7
ATOM 11407 O O . GLN A 1 102 ? 7.282 -15.903 8.269 1.00 0.00 102 GLN A O 7
ATOM 11421 N N . MET A 1 103 ? 6.934 -16.225 10.483 1.00 0.00 103 MET A N 7
ATOM 11422 C CA . MET A 1 103 ? 8.334 -16.425 10.836 1.00 0.00 103 MET A CA 7
ATOM 11423 C C . MET A 1 103 ? 8.734 -17.911 10.954 1.00 0.00 103 MET A C 7
ATOM 11424 O O . MET A 1 103 ? 7.852 -18.676 11.423 1.00 0.00 103 MET A O 7
ATOM 11439 N N . PRO A 1 1 ? 4.198 -2.934 8.766 1.00 0.00 1 PRO A N 8
ATOM 11440 C CA . PRO A 1 1 ? 4.940 -3.816 7.820 1.00 0.00 1 PRO A CA 8
ATOM 11441 C C . PRO A 1 1 ? 6.032 -3.056 7.042 1.00 0.00 1 PRO A C 8
ATOM 11442 O O . PRO A 1 1 ? 5.815 -2.536 5.944 1.00 0.00 1 PRO A O 8
ATOM 11453 N N . TYR A 1 2 ? 7.243 -3.042 7.613 1.00 0.00 2 TYR A N 8
ATOM 11454 C CA . TYR A 1 2 ? 8.402 -2.378 7.038 1.00 0.00 2 TYR A CA 8
ATOM 11455 C C . TYR A 1 2 ? 9.359 -3.357 6.368 1.00 0.00 2 TYR A C 8
ATOM 11456 O O . TYR A 1 2 ? 10.520 -3.050 6.102 1.00 0.00 2 TYR A O 8
ATOM 11474 N N . GLY A 1 3 ? 8.878 -4.559 6.054 1.00 0.00 3 GLY A N 8
ATOM 11475 C CA . GLY A 1 3 ? 9.716 -5.611 5.538 1.00 0.00 3 GLY A CA 8
ATOM 11476 C C . GLY A 1 3 ? 10.717 -6.103 6.567 1.00 0.00 3 GLY A C 8
ATOM 11477 O O . GLY A 1 3 ? 10.865 -5.554 7.653 1.00 0.00 3 GLY A O 8
ATOM 11481 N N . ARG A 1 4 ? 11.402 -7.197 6.236 1.00 0.00 4 ARG A N 8
ATOM 11482 C CA . ARG A 1 4 ? 12.415 -7.767 7.107 1.00 0.00 4 ARG A CA 8
ATOM 11483 C C . ARG A 1 4 ? 13.638 -8.201 6.327 1.00 0.00 4 ARG A C 8
ATOM 11484 O O . ARG A 1 4 ? 14.233 -9.240 6.614 1.00 0.00 4 ARG A O 8
ATOM 11505 N N . GLY A 1 5 ? 13.957 -7.484 5.256 1.00 0.00 5 GLY A N 8
ATOM 11506 C CA . GLY A 1 5 ? 15.063 -7.825 4.395 1.00 0.00 5 GLY A CA 8
ATOM 11507 C C . GLY A 1 5 ? 14.873 -7.186 3.051 1.00 0.00 5 GLY A C 8
ATOM 11508 O O . GLY A 1 5 ? 14.506 -6.009 2.981 1.00 0.00 5 GLY A O 8
ATOM 11512 N N . ARG A 1 6 ? 15.099 -7.968 1.990 1.00 0.00 6 ARG A N 8
ATOM 11513 C CA . ARG A 1 6 ? 14.933 -7.519 0.622 1.00 0.00 6 ARG A CA 8
ATOM 11514 C C . ARG A 1 6 ? 15.250 -8.642 -0.344 1.00 0.00 6 ARG A C 8
ATOM 11515 O O . ARG A 1 6 ? 16.041 -9.522 -0.023 1.00 0.00 6 ARG A O 8
ATOM 11536 N N . THR A 1 7 ? 14.632 -8.593 -1.515 1.00 0.00 7 THR A N 8
ATOM 11537 C CA . THR A 1 7 ? 14.763 -9.641 -2.517 1.00 0.00 7 THR A CA 8
ATOM 11538 C C . THR A 1 7 ? 14.777 -9.018 -3.894 1.00 0.00 7 THR A C 8
ATOM 11539 O O . THR A 1 7 ? 14.858 -7.790 -4.013 1.00 0.00 7 THR A O 8
ATOM 11550 N N . GLU A 1 8 ? 14.759 -9.854 -4.931 1.00 0.00 8 GLU A N 8
ATOM 11551 C CA . GLU A 1 8 ? 14.720 -9.385 -6.305 1.00 0.00 8 GLU A CA 8
ATOM 11552 C C . GLU A 1 8 ? 13.353 -8.815 -6.686 1.00 0.00 8 GLU A C 8
ATOM 11553 O O . GLU A 1 8 ? 12.617 -8.261 -5.862 1.00 0.00 8 GLU A O 8
ATOM 11565 N N . SER A 1 9 ? 13.011 -8.903 -7.973 1.00 0.00 9 SER A N 8
ATOM 11566 C CA . SER A 1 9 ? 11.714 -8.560 -8.483 1.00 0.00 9 SER A CA 8
ATOM 11567 C C . SER A 1 9 ? 10.585 -9.411 -7.886 1.00 0.00 9 SER A C 8
ATOM 11568 O O . SER A 1 9 ? 10.716 -10.132 -6.900 1.00 0.00 9 SER A O 8
ATOM 11576 N N . GLY A 1 10 ? 9.399 -9.336 -8.480 1.00 0.00 10 GLY A N 8
ATOM 11577 C CA . GLY A 1 10 ? 8.266 -10.112 -8.046 1.00 0.00 10 GLY A CA 8
ATOM 11578 C C . GLY A 1 10 ? 7.013 -9.335 -8.249 1.00 0.00 10 GLY A C 8
ATOM 11579 O O . GLY A 1 10 ? 7.025 -8.384 -9.036 1.00 0.00 10 GLY A O 8
ATOM 11583 N N . CYS A 1 11 ? 5.974 -9.653 -7.465 1.00 0.00 11 CYS A N 8
ATOM 11584 C CA . CYS A 1 11 ? 4.733 -8.907 -7.490 1.00 0.00 11 CYS A CA 8
ATOM 11585 C C . CYS A 1 11 ? 4.953 -7.425 -7.184 1.00 0.00 11 CYS A C 8
ATOM 11586 O O . CYS A 1 11 ? 4.110 -6.603 -7.479 1.00 0.00 11 CYS A O 8
ATOM 11593 N N . TYR A 1 12 ? 6.106 -7.058 -6.634 1.00 0.00 12 TYR A N 8
ATOM 11594 C CA . TYR A 1 12 ? 6.531 -5.704 -6.439 1.00 0.00 12 TYR A CA 8
ATOM 11595 C C . TYR A 1 12 ? 6.292 -4.816 -7.651 1.00 0.00 12 TYR A C 8
ATOM 11596 O O . TYR A 1 12 ? 5.633 -3.791 -7.550 1.00 0.00 12 TYR A O 8
ATOM 11614 N N . GLN A 1 13 ? 6.786 -5.247 -8.805 1.00 0.00 13 GLN A N 8
ATOM 11615 C CA . GLN A 1 13 ? 6.570 -4.494 -10.022 1.00 0.00 13 GLN A CA 8
ATOM 11616 C C . GLN A 1 13 ? 5.120 -4.612 -10.493 1.00 0.00 13 GLN A C 8
ATOM 11617 O O . GLN A 1 13 ? 4.599 -3.779 -11.210 1.00 0.00 13 GLN A O 8
ATOM 11631 N N . GLN A 1 14 ? 4.426 -5.674 -10.091 1.00 0.00 14 GLN A N 8
ATOM 11632 C CA . GLN A 1 14 ? 3.024 -5.807 -10.360 1.00 0.00 14 GLN A CA 8
ATOM 11633 C C . GLN A 1 14 ? 2.175 -4.844 -9.565 1.00 0.00 14 GLN A C 8
ATOM 11634 O O . GLN A 1 14 ? 1.119 -4.478 -10.036 1.00 0.00 14 GLN A O 8
ATOM 11648 N N . MET A 1 15 ? 2.604 -4.424 -8.383 1.00 0.00 15 MET A N 8
ATOM 11649 C CA . MET A 1 15 ? 1.900 -3.515 -7.541 1.00 0.00 15 MET A CA 8
ATOM 11650 C C . MET A 1 15 ? 1.708 -2.192 -8.233 1.00 0.00 15 MET A C 8
ATOM 11651 O O . MET A 1 15 ? 0.572 -1.824 -8.415 1.00 0.00 15 MET A O 8
ATOM 11665 N N . GLU A 1 16 ? 2.766 -1.468 -8.544 1.00 0.00 16 GLU A N 8
ATOM 11666 C CA . GLU A 1 16 ? 2.667 -0.198 -9.257 1.00 0.00 16 GLU A CA 8
ATOM 11667 C C . GLU A 1 16 ? 1.919 -0.336 -10.576 1.00 0.00 16 GLU A C 8
ATOM 11668 O O . GLU A 1 16 ? 1.092 0.502 -10.938 1.00 0.00 16 GLU A O 8
ATOM 11680 N N . GLU A 1 17 ? 2.118 -1.464 -11.266 1.00 0.00 17 GLU A N 8
ATOM 11681 C CA . GLU A 1 17 ? 1.423 -1.743 -12.505 1.00 0.00 17 GLU A CA 8
ATOM 11682 C C . GLU A 1 17 ? -0.058 -2.020 -12.284 1.00 0.00 17 GLU A C 8
ATOM 11683 O O . GLU A 1 17 ? -0.893 -1.894 -13.182 1.00 0.00 17 GLU A O 8
ATOM 11695 N N . ALA A 1 18 ? -0.421 -2.401 -11.067 1.00 0.00 18 ALA A N 8
ATOM 11696 C CA . ALA A 1 18 ? -1.754 -2.691 -10.677 1.00 0.00 18 ALA A CA 8
ATOM 11697 C C . ALA A 1 18 ? -2.057 -2.059 -9.356 1.00 0.00 18 ALA A C 8
ATOM 11698 O O . ALA A 1 18 ? -2.528 -2.775 -8.476 1.00 0.00 18 ALA A O 8
ATOM 11705 N N . GLU A 1 19 ? -1.790 -0.759 -9.194 1.00 0.00 19 GLU A N 8
ATOM 11706 C CA . GLU A 1 19 ? -1.936 0.012 -7.972 1.00 0.00 19 GLU A CA 8
ATOM 11707 C C . GLU A 1 19 ? -3.220 -0.349 -7.243 1.00 0.00 19 GLU A C 8
ATOM 11708 O O . GLU A 1 19 ? -4.318 0.160 -7.495 1.00 0.00 19 GLU A O 8
ATOM 11720 N N . MET A 1 20 ? -3.120 -1.331 -6.355 1.00 0.00 20 MET A N 8
ATOM 11721 C CA . MET A 1 20 ? -4.263 -1.920 -5.748 1.00 0.00 20 MET A CA 8
ATOM 11722 C C . MET A 1 20 ? -4.416 -1.300 -4.390 1.00 0.00 20 MET A C 8
ATOM 11723 O O . MET A 1 20 ? -5.497 -1.223 -3.840 1.00 0.00 20 MET A O 8
ATOM 11737 N N . LEU A 1 21 ? -3.334 -0.777 -3.837 1.00 0.00 21 LEU A N 8
ATOM 11738 C CA . LEU A 1 21 ? -3.330 -0.142 -2.571 1.00 0.00 21 LEU A CA 8
ATOM 11739 C C . LEU A 1 21 ? -3.133 1.345 -2.759 1.00 0.00 21 LEU A C 8
ATOM 11740 O O . LEU A 1 21 ? -2.618 2.030 -1.881 1.00 0.00 21 LEU A O 8
ATOM 11756 N N . ASN A 1 22 ? -3.577 1.864 -3.910 1.00 0.00 22 ASN A N 8
ATOM 11757 C CA . ASN A 1 22 ? -3.500 3.270 -4.219 1.00 0.00 22 ASN A CA 8
ATOM 11758 C C . ASN A 1 22 ? -4.818 3.936 -3.902 1.00 0.00 22 ASN A C 8
ATOM 11759 O O . ASN A 1 22 ? -4.867 4.987 -3.276 1.00 0.00 22 ASN A O 8
ATOM 11770 N N . HIS A 1 23 ? -5.935 3.275 -4.220 1.00 0.00 23 HIS A N 8
ATOM 11771 C CA . HIS A 1 23 ? -7.249 3.810 -3.984 1.00 0.00 23 HIS A CA 8
ATOM 11772 C C . HIS A 1 23 ? -7.506 3.858 -2.486 1.00 0.00 23 HIS A C 8
ATOM 11773 O O . HIS A 1 23 ? -7.792 4.901 -1.905 1.00 0.00 23 HIS A O 8
ATOM 11788 N N . CYS A 1 24 ? -7.348 2.721 -1.811 1.00 0.00 24 CYS A N 8
ATOM 11789 C CA . CYS A 1 24 ? -7.455 2.708 -0.375 1.00 0.00 24 CYS A CA 8
ATOM 11790 C C . CYS A 1 24 ? -6.377 3.568 0.260 1.00 0.00 24 CYS A C 8
ATOM 11791 O O . CYS A 1 24 ? -6.602 3.998 1.367 1.00 0.00 24 CYS A O 8
ATOM 11798 N N . GLY A 1 25 ? -5.287 3.878 -0.439 1.00 0.00 25 GLY A N 8
ATOM 11799 C CA . GLY A 1 25 ? -4.235 4.738 0.013 1.00 0.00 25 GLY A CA 8
ATOM 11800 C C . GLY A 1 25 ? -4.637 6.189 -0.035 1.00 0.00 25 GLY A C 8
ATOM 11801 O O . GLY A 1 25 ? -4.518 6.867 0.974 1.00 0.00 25 GLY A O 8
ATOM 11805 N N . MET A 1 26 ? -5.229 6.658 -1.128 1.00 0.00 26 MET A N 8
ATOM 11806 C CA . MET A 1 26 ? -5.626 8.033 -1.295 1.00 0.00 26 MET A CA 8
ATOM 11807 C C . MET A 1 26 ? -6.588 8.465 -0.202 1.00 0.00 26 MET A C 8
ATOM 11808 O O . MET A 1 26 ? -6.489 9.572 0.315 1.00 0.00 26 MET A O 8
ATOM 11822 N N . TYR A 1 27 ? -7.486 7.559 0.204 1.00 0.00 27 TYR A N 8
ATOM 11823 C CA . TYR A 1 27 ? -8.394 7.786 1.303 1.00 0.00 27 TYR A CA 8
ATOM 11824 C C . TYR A 1 27 ? -7.670 8.136 2.598 1.00 0.00 27 TYR A C 8
ATOM 11825 O O . TYR A 1 27 ? -8.159 8.910 3.413 1.00 0.00 27 TYR A O 8
ATOM 11843 N N . LEU A 1 28 ? -6.499 7.553 2.796 1.00 0.00 28 LEU A N 8
ATOM 11844 C CA . LEU A 1 28 ? -5.696 7.760 3.962 1.00 0.00 28 LEU A CA 8
ATOM 11845 C C . LEU A 1 28 ? -4.795 8.958 3.672 1.00 0.00 28 LEU A C 8
ATOM 11846 O O . LEU A 1 28 ? -4.635 9.821 4.504 1.00 0.00 28 LEU A O 8
ATOM 11862 N N . MET A 1 29 ? -4.340 9.164 2.451 1.00 0.00 29 MET A N 8
ATOM 11863 C CA . MET A 1 29 ? -3.547 10.296 2.058 1.00 0.00 29 MET A CA 8
ATOM 11864 C C . MET A 1 29 ? -4.353 11.583 1.997 1.00 0.00 29 MET A C 8
ATOM 11865 O O . MET A 1 29 ? -3.800 12.653 1.774 1.00 0.00 29 MET A O 8
ATOM 11879 N N . LYS A 1 30 ? -5.655 11.525 2.267 1.00 0.00 30 LYS A N 8
ATOM 11880 C CA . LYS A 1 30 ? -6.501 12.683 2.289 1.00 0.00 30 LYS A CA 8
ATOM 11881 C C . LYS A 1 30 ? -6.157 13.589 3.446 1.00 0.00 30 LYS A C 8
ATOM 11882 O O . LYS A 1 30 ? -6.302 14.796 3.303 1.00 0.00 30 LYS A O 8
ATOM 11901 N N . ASN A 1 31 ? -5.615 13.016 4.527 1.00 0.00 31 ASN A N 8
ATOM 11902 C CA . ASN A 1 31 ? -5.157 13.745 5.690 1.00 0.00 31 ASN A CA 8
ATOM 11903 C C . ASN A 1 31 ? -3.791 13.268 6.154 1.00 0.00 31 ASN A C 8
ATOM 11904 O O . ASN A 1 31 ? -3.329 13.633 7.235 1.00 0.00 31 ASN A O 8
ATOM 11915 N N . LEU A 1 32 ? -3.149 12.408 5.360 1.00 0.00 32 LEU A N 8
ATOM 11916 C CA . LEU A 1 32 ? -1.834 11.891 5.657 1.00 0.00 32 LEU A CA 8
ATOM 11917 C C . LEU A 1 32 ? -0.813 12.415 4.656 1.00 0.00 32 LEU A C 8
ATOM 11918 O O . LEU A 1 32 ? 0.387 12.208 4.817 1.00 0.00 32 LEU A O 8
ATOM 11934 N N . GLY A 1 33 ? -1.274 13.116 3.614 1.00 0.00 33 GLY A N 8
ATOM 11935 C CA . GLY A 1 33 ? -0.431 13.673 2.595 1.00 0.00 33 GLY A CA 8
ATOM 11936 C C . GLY A 1 33 ? -1.250 14.135 1.405 1.00 0.00 33 GLY A C 8
ATOM 11937 O O . GLY A 1 33 ? -1.454 13.406 0.451 1.00 0.00 33 GLY A O 8
ATOM 11941 N N . GLU A 1 34 ? -1.724 15.370 1.440 1.00 0.00 34 GLU A N 8
ATOM 11942 C CA . GLU A 1 34 ? -2.499 15.921 0.333 1.00 0.00 34 GLU A CA 8
ATOM 11943 C C . GLU A 1 34 ? -1.861 17.202 -0.179 1.00 0.00 34 GLU A C 8
ATOM 11944 O O . GLU A 1 34 ? -2.485 18.098 -0.741 1.00 0.00 34 GLU A O 8
ATOM 11956 N N . ARG A 1 35 ? -0.565 17.381 0.096 1.00 0.00 35 ARG A N 8
ATOM 11957 C CA . ARG A 1 35 ? 0.157 18.551 -0.326 1.00 0.00 35 ARG A CA 8
ATOM 11958 C C . ARG A 1 35 ? 0.723 18.333 -1.711 1.00 0.00 35 ARG A C 8
ATOM 11959 O O . ARG A 1 35 ? 1.527 17.427 -1.914 1.00 0.00 35 ARG A O 8
ATOM 11980 N N . SER A 1 36 ? 0.394 19.229 -2.642 1.00 0.00 36 SER A N 8
ATOM 11981 C CA . SER A 1 36 ? 0.918 19.166 -3.993 1.00 0.00 36 SER A CA 8
ATOM 11982 C C . SER A 1 36 ? 0.585 20.432 -4.743 1.00 0.00 36 SER A C 8
ATOM 11983 O O . SER A 1 36 ? -0.575 20.828 -4.826 1.00 0.00 36 SER A O 8
ATOM 11991 N N . GLN A 1 37 ? 1.609 21.138 -5.231 1.00 0.00 37 GLN A N 8
ATOM 11992 C CA . GLN A 1 37 ? 1.422 22.379 -5.966 1.00 0.00 37 GLN A CA 8
ATOM 11993 C C . GLN A 1 37 ? 1.751 22.177 -7.431 1.00 0.00 37 GLN A C 8
ATOM 11994 O O . GLN A 1 37 ? 2.822 22.546 -7.907 1.00 0.00 37 GLN A O 8
ATOM 12008 N N . VAL A 1 38 ? 0.848 21.518 -8.152 1.00 0.00 38 VAL A N 8
ATOM 12009 C CA . VAL A 1 38 ? 1.023 21.265 -9.570 1.00 0.00 38 VAL A CA 8
ATOM 12010 C C . VAL A 1 38 ? -0.321 21.198 -10.255 1.00 0.00 38 VAL A C 8
ATOM 12011 O O . VAL A 1 38 ? -1.355 21.103 -9.592 1.00 0.00 38 VAL A O 8
ATOM 12024 N N . SER A 1 39 ? -0.318 21.252 -11.589 1.00 0.00 39 SER A N 8
ATOM 12025 C CA . SER A 1 39 ? -1.527 21.157 -12.361 1.00 0.00 39 SER A CA 8
ATOM 12026 C C . SER A 1 39 ? -2.317 19.892 -12.021 1.00 0.00 39 SER A C 8
ATOM 12027 O O . SER A 1 39 ? -1.740 18.856 -11.670 1.00 0.00 39 SER A O 8
ATOM 12035 N N . PRO A 1 40 ? -3.650 19.941 -12.178 1.00 0.00 40 PRO A N 8
ATOM 12036 C CA . PRO A 1 40 ? -4.511 18.814 -11.879 1.00 0.00 40 PRO A CA 8
ATOM 12037 C C . PRO A 1 40 ? -4.396 17.779 -12.976 1.00 0.00 40 PRO A C 8
ATOM 12038 O O . PRO A 1 40 ? -5.271 17.716 -13.845 1.00 0.00 40 PRO A O 8
ATOM 12049 N N . ARG A 1 41 ? -3.333 16.943 -12.922 1.00 0.00 41 ARG A N 8
ATOM 12050 C CA . ARG A 1 41 ? -3.069 15.907 -13.902 1.00 0.00 41 ARG A CA 8
ATOM 12051 C C . ARG A 1 41 ? -4.356 15.172 -14.208 1.00 0.00 41 ARG A C 8
ATOM 12052 O O . ARG A 1 41 ? -4.938 15.366 -15.271 1.00 0.00 41 ARG A O 8
ATOM 12073 N N . MET A 1 42 ? -4.805 14.355 -13.251 1.00 0.00 42 MET A N 8
ATOM 12074 C CA . MET A 1 42 ? -5.984 13.542 -13.407 1.00 0.00 42 MET A CA 8
ATOM 12075 C C . MET A 1 42 ? -6.654 13.330 -12.073 1.00 0.00 42 MET A C 8
ATOM 12076 O O . MET A 1 42 ? -5.973 13.215 -11.057 1.00 0.00 42 MET A O 8
ATOM 12090 N N . ARG A 1 43 ? -7.987 13.357 -12.067 1.00 0.00 43 ARG A N 8
ATOM 12091 C CA . ARG A 1 43 ? -8.763 13.144 -10.862 1.00 0.00 43 ARG A CA 8
ATOM 12092 C C . ARG A 1 43 ? -9.127 11.682 -10.718 1.00 0.00 43 ARG A C 8
ATOM 12093 O O . ARG A 1 43 ? -9.086 10.937 -11.689 1.00 0.00 43 ARG A O 8
ATOM 12114 N N . GLU A 1 44 ? -9.580 11.307 -9.528 1.00 0.00 44 GLU A N 8
ATOM 12115 C CA . GLU A 1 44 ? -10.033 9.953 -9.261 1.00 0.00 44 GLU A CA 8
ATOM 12116 C C . GLU A 1 44 ? -11.388 9.968 -8.583 1.00 0.00 44 GLU A C 8
ATOM 12117 O O . GLU A 1 44 ? -11.747 10.932 -7.898 1.00 0.00 44 GLU A O 8
ATOM 12129 N N . GLU A 1 45 ? -12.137 8.880 -8.763 1.00 0.00 45 GLU A N 8
ATOM 12130 C CA . GLU A 1 45 ? -13.436 8.733 -8.134 1.00 0.00 45 GLU A CA 8
ATOM 12131 C C . GLU A 1 45 ? -13.301 8.203 -6.722 1.00 0.00 45 GLU A C 8
ATOM 12132 O O . GLU A 1 45 ? -12.246 7.662 -6.334 1.00 0.00 45 GLU A O 8
ATOM 12144 N N . ASP A 1 46 ? -14.376 8.365 -5.937 1.00 0.00 46 ASP A N 8
ATOM 12145 C CA . ASP A 1 46 ? -14.440 7.825 -4.596 1.00 0.00 46 ASP A CA 8
ATOM 12146 C C . ASP A 1 46 ? -13.908 6.390 -4.528 1.00 0.00 46 ASP A C 8
ATOM 12147 O O . ASP A 1 46 ? -14.082 5.530 -5.399 1.00 0.00 46 ASP A O 8
ATOM 12156 N N . HIS A 1 47 ? -13.100 6.107 -3.508 1.00 0.00 47 HIS A N 8
ATOM 12157 C CA . HIS A 1 47 ? -12.599 4.757 -3.338 1.00 0.00 47 HIS A CA 8
ATOM 12158 C C . HIS A 1 47 ? -13.537 3.988 -2.460 1.00 0.00 47 HIS A C 8
ATOM 12159 O O . HIS A 1 47 ? -14.538 4.551 -2.065 1.00 0.00 47 HIS A O 8
ATOM 12174 N N . LYS A 1 48 ? -13.187 2.735 -2.107 1.00 0.00 48 LYS A N 8
ATOM 12175 C CA . LYS A 1 48 ? -13.956 1.845 -1.244 1.00 0.00 48 LYS A CA 8
ATOM 12176 C C . LYS A 1 48 ? -13.436 0.430 -1.344 1.00 0.00 48 LYS A C 8
ATOM 12177 O O . LYS A 1 48 ? -12.627 0.007 -0.530 1.00 0.00 48 LYS A O 8
ATOM 12196 N N . GLN A 1 49 ? -13.794 -0.259 -2.426 1.00 0.00 49 GLN A N 8
ATOM 12197 C CA . GLN A 1 49 ? -13.348 -1.608 -2.700 1.00 0.00 49 GLN A CA 8
ATOM 12198 C C . GLN A 1 49 ? -12.521 -1.652 -3.966 1.00 0.00 49 GLN A C 8
ATOM 12199 O O . GLN A 1 49 ? -12.105 -2.726 -4.395 1.00 0.00 49 GLN A O 8
ATOM 12213 N N . LEU A 1 50 ? -12.205 -0.487 -4.543 1.00 0.00 50 LEU A N 8
ATOM 12214 C CA . LEU A 1 50 ? -11.360 -0.406 -5.703 1.00 0.00 50 LEU A CA 8
ATOM 12215 C C . LEU A 1 50 ? -9.946 -0.869 -5.365 1.00 0.00 50 LEU A C 8
ATOM 12216 O O . LEU A 1 50 ? -9.165 -1.156 -6.246 1.00 0.00 50 LEU A O 8
ATOM 12232 N N . CYS A 1 51 ? -9.597 -0.945 -4.080 1.00 0.00 51 CYS A N 8
ATOM 12233 C CA . CYS A 1 51 ? -8.347 -1.484 -3.651 1.00 0.00 51 CYS A CA 8
ATOM 12234 C C . CYS A 1 51 ? -8.428 -2.984 -3.516 1.00 0.00 51 CYS A C 8
ATOM 12235 O O . CYS A 1 51 ? -7.592 -3.668 -4.096 1.00 0.00 51 CYS A O 8
ATOM 12242 N N . CYS A 1 52 ? -9.491 -3.504 -2.878 1.00 0.00 52 CYS A N 8
ATOM 12243 C CA . CYS A 1 52 ? -9.717 -4.930 -2.748 1.00 0.00 52 CYS A CA 8
ATOM 12244 C C . CYS A 1 52 ? -9.891 -5.587 -4.119 1.00 0.00 52 CYS A C 8
ATOM 12245 O O . CYS A 1 52 ? -9.862 -6.805 -4.241 1.00 0.00 52 CYS A O 8
ATOM 12252 N N . MET A 1 53 ? -10.061 -4.781 -5.172 1.00 0.00 53 MET A N 8
ATOM 12253 C CA . MET A 1 53 ? -10.228 -5.230 -6.518 1.00 0.00 53 MET A CA 8
ATOM 12254 C C . MET A 1 53 ? -8.913 -5.738 -7.077 1.00 0.00 53 MET A C 8
ATOM 12255 O O . MET A 1 53 ? -8.733 -6.938 -7.282 1.00 0.00 53 MET A O 8
ATOM 12269 N N . GLN A 1 54 ? -7.960 -4.821 -7.304 1.00 0.00 54 GLN A N 8
ATOM 12270 C CA . GLN A 1 54 ? -6.671 -5.186 -7.834 1.00 0.00 54 GLN A CA 8
ATOM 12271 C C . GLN A 1 54 ? -5.870 -5.964 -6.799 1.00 0.00 54 GLN A C 8
ATOM 12272 O O . GLN A 1 54 ? -4.948 -6.694 -7.132 1.00 0.00 54 GLN A O 8
ATOM 12286 N N . LEU A 1 55 ? -6.231 -5.853 -5.522 1.00 0.00 55 LEU A N 8
ATOM 12287 C CA . LEU A 1 55 ? -5.555 -6.558 -4.473 1.00 0.00 55 LEU A CA 8
ATOM 12288 C C . LEU A 1 55 ? -5.751 -8.051 -4.655 1.00 0.00 55 LEU A C 8
ATOM 12289 O O . LEU A 1 55 ? -4.823 -8.805 -4.395 1.00 0.00 55 LEU A O 8
ATOM 12305 N N . LYS A 1 56 ? -6.919 -8.460 -5.165 1.00 0.00 56 LYS A N 8
ATOM 12306 C CA . LYS A 1 56 ? -7.158 -9.845 -5.519 1.00 0.00 56 LYS A CA 8
ATOM 12307 C C . LYS A 1 56 ? -6.466 -10.238 -6.826 1.00 0.00 56 LYS A C 8
ATOM 12308 O O . LYS A 1 56 ? -6.214 -11.412 -7.069 1.00 0.00 56 LYS A O 8
ATOM 12327 N N . ASN A 1 57 ? -6.183 -9.259 -7.686 1.00 0.00 57 ASN A N 8
ATOM 12328 C CA . ASN A 1 57 ? -5.420 -9.506 -8.888 1.00 0.00 57 ASN A CA 8
ATOM 12329 C C . ASN A 1 57 ? -4.010 -9.996 -8.592 1.00 0.00 57 ASN A C 8
ATOM 12330 O O . ASN A 1 57 ? -3.363 -10.568 -9.470 1.00 0.00 57 ASN A O 8
ATOM 12341 N N . LEU A 1 58 ? -3.488 -9.667 -7.405 1.00 0.00 58 LEU A N 8
ATOM 12342 C CA . LEU A 1 58 ? -2.205 -10.131 -6.958 1.00 0.00 58 LEU A CA 8
ATOM 12343 C C . LEU A 1 58 ? -2.289 -11.552 -6.403 1.00 0.00 58 LEU A C 8
ATOM 12344 O O . LEU A 1 58 ? -3.315 -12.222 -6.474 1.00 0.00 58 LEU A O 8
ATOM 12360 N N . ASP A 1 59 ? -1.175 -12.026 -5.854 1.00 0.00 59 ASP A N 8
ATOM 12361 C CA . ASP A 1 59 ? -1.123 -13.335 -5.245 1.00 0.00 59 ASP A CA 8
ATOM 12362 C C . ASP A 1 59 ? -1.283 -13.236 -3.750 1.00 0.00 59 ASP A C 8
ATOM 12363 O O . ASP A 1 59 ? -0.832 -12.265 -3.137 1.00 0.00 59 ASP A O 8
ATOM 12372 N N . GLU A 1 60 ? -1.714 -14.324 -3.107 1.00 0.00 60 GLU A N 8
ATOM 12373 C CA . GLU A 1 60 ? -1.870 -14.363 -1.658 1.00 0.00 60 GLU A CA 8
ATOM 12374 C C . GLU A 1 60 ? -0.547 -14.150 -0.946 1.00 0.00 60 GLU A C 8
ATOM 12375 O O . GLU A 1 60 ? -0.449 -13.500 0.099 1.00 0.00 60 GLU A O 8
ATOM 12387 N N . LYS A 1 61 ? 0.529 -14.657 -1.554 1.00 0.00 61 LYS A N 8
ATOM 12388 C CA . LYS A 1 61 ? 1.852 -14.451 -1.044 1.00 0.00 61 LYS A CA 8
ATOM 12389 C C . LYS A 1 61 ? 2.338 -13.062 -1.371 1.00 0.00 61 LYS A C 8
ATOM 12390 O O . LYS A 1 61 ? 3.172 -12.582 -0.637 1.00 0.00 61 LYS A O 8
ATOM 12409 N N . CYS A 1 62 ? 1.839 -12.390 -2.399 1.00 0.00 62 CYS A N 8
ATOM 12410 C CA . CYS A 1 62 ? 2.106 -11.003 -2.682 1.00 0.00 62 CYS A CA 8
ATOM 12411 C C . CYS A 1 62 ? 1.127 -10.066 -1.967 1.00 0.00 62 CYS A C 8
ATOM 12412 O O . CYS A 1 62 ? 1.061 -8.864 -2.222 1.00 0.00 62 CYS A O 8
ATOM 12419 N N . MET A 1 63 ? 0.371 -10.580 -1.012 1.00 0.00 63 MET A N 8
ATOM 12420 C CA . MET A 1 63 ? -0.604 -9.824 -0.289 1.00 0.00 63 MET A CA 8
ATOM 12421 C C . MET A 1 63 ? -0.177 -9.725 1.160 1.00 0.00 63 MET A C 8
ATOM 12422 O O . MET A 1 63 ? -0.871 -10.106 2.065 1.00 0.00 63 MET A O 8
ATOM 12436 N N . CYS A 1 64 ? 0.996 -9.216 1.448 1.00 0.00 64 CYS A N 8
ATOM 12437 C CA . CYS A 1 64 ? 1.512 -9.111 2.798 1.00 0.00 64 CYS A CA 8
ATOM 12438 C C . CYS A 1 64 ? 2.923 -8.570 2.712 1.00 0.00 64 CYS A C 8
ATOM 12439 O O . CYS A 1 64 ? 3.200 -7.493 3.245 1.00 0.00 64 CYS A O 8
ATOM 12446 N N . PRO A 1 65 ? 3.816 -9.287 1.995 1.00 0.00 65 PRO A N 8
ATOM 12447 C CA . PRO A 1 65 ? 5.195 -8.884 1.843 1.00 0.00 65 PRO A CA 8
ATOM 12448 C C . PRO A 1 65 ? 5.312 -7.779 0.822 1.00 0.00 65 PRO A C 8
ATOM 12449 O O . PRO A 1 65 ? 6.105 -6.854 0.949 1.00 0.00 65 PRO A O 8
ATOM 12460 N N . ALA A 1 66 ? 4.476 -7.810 -0.217 1.00 0.00 66 ALA A N 8
ATOM 12461 C CA . ALA A 1 66 ? 4.463 -6.796 -1.214 1.00 0.00 66 ALA A CA 8
ATOM 12462 C C . ALA A 1 66 ? 3.923 -5.517 -0.644 1.00 0.00 66 ALA A C 8
ATOM 12463 O O . ALA A 1 66 ? 4.575 -4.507 -0.853 1.00 0.00 66 ALA A O 8
ATOM 12470 N N . ILE A 1 67 ? 2.803 -5.552 0.089 1.00 0.00 67 ILE A N 8
ATOM 12471 C CA . ILE A 1 67 ? 2.211 -4.385 0.728 1.00 0.00 67 ILE A CA 8
ATOM 12472 C C . ILE A 1 67 ? 3.296 -3.451 1.249 1.00 0.00 67 ILE A C 8
ATOM 12473 O O . ILE A 1 67 ? 3.258 -2.264 0.989 1.00 0.00 67 ILE A O 8
ATOM 12489 N N . MET A 1 68 ? 4.325 -3.991 1.897 1.00 0.00 68 MET A N 8
ATOM 12490 C CA . MET A 1 68 ? 5.473 -3.233 2.315 1.00 0.00 68 MET A CA 8
ATOM 12491 C C . MET A 1 68 ? 6.005 -2.299 1.240 1.00 0.00 68 MET A C 8
ATOM 12492 O O . MET A 1 68 ? 5.948 -1.101 1.449 1.00 0.00 68 MET A O 8
ATOM 12506 N N . MET A 1 69 ? 6.448 -2.834 0.103 1.00 0.00 69 MET A N 8
ATOM 12507 C CA . MET A 1 69 ? 6.844 -2.078 -1.044 1.00 0.00 69 MET A CA 8
ATOM 12508 C C . MET A 1 69 ? 5.762 -1.189 -1.630 1.00 0.00 69 MET A C 8
ATOM 12509 O O . MET A 1 69 ? 6.066 -0.131 -2.167 1.00 0.00 69 MET A O 8
ATOM 12523 N N . MET A 1 70 ? 4.502 -1.583 -1.563 1.00 0.00 70 MET A N 8
ATOM 12524 C CA . MET A 1 70 ? 3.422 -0.732 -2.005 1.00 0.00 70 MET A CA 8
ATOM 12525 C C . MET A 1 70 ? 3.492 0.639 -1.363 1.00 0.00 70 MET A C 8
ATOM 12526 O O . MET A 1 70 ? 3.079 1.621 -1.965 1.00 0.00 70 MET A O 8
ATOM 12540 N N . LEU A 1 71 ? 3.884 0.695 -0.084 1.00 0.00 71 LEU A N 8
ATOM 12541 C CA . LEU A 1 71 ? 3.967 1.921 0.661 1.00 0.00 71 LEU A CA 8
ATOM 12542 C C . LEU A 1 71 ? 5.382 2.482 0.561 1.00 0.00 71 LEU A C 8
ATOM 12543 O O . LEU A 1 71 ? 5.792 3.318 1.347 1.00 0.00 71 LEU A O 8
ATOM 12559 N N . ASN A 1 72 ? 6.151 2.019 -0.409 1.00 0.00 72 ASN A N 8
ATOM 12560 C CA . ASN A 1 72 ? 7.483 2.458 -0.715 1.00 0.00 72 ASN A CA 8
ATOM 12561 C C . ASN A 1 72 ? 7.547 3.091 -2.080 1.00 0.00 72 ASN A C 8
ATOM 12562 O O . ASN A 1 72 ? 8.608 3.617 -2.439 1.00 0.00 72 ASN A O 8
ATOM 12573 N N . GLU A 1 73 ? 6.460 2.980 -2.853 1.00 0.00 73 GLU A N 8
ATOM 12574 C CA . GLU A 1 73 ? 6.377 3.542 -4.171 1.00 0.00 73 GLU A CA 8
ATOM 12575 C C . GLU A 1 73 ? 6.646 5.052 -4.141 1.00 0.00 73 GLU A C 8
ATOM 12576 O O . GLU A 1 73 ? 6.759 5.674 -3.070 1.00 0.00 73 GLU A O 8
ATOM 12588 N N . PRO A 1 74 ? 6.682 5.706 -5.314 1.00 0.00 74 PRO A N 8
ATOM 12589 C CA . PRO A 1 74 ? 6.849 7.133 -5.421 1.00 0.00 74 PRO A CA 8
ATOM 12590 C C . PRO A 1 74 ? 5.610 7.900 -4.976 1.00 0.00 74 PRO A C 8
ATOM 12591 O O . PRO A 1 74 ? 5.294 8.978 -5.476 1.00 0.00 74 PRO A O 8
ATOM 12602 N N . MET A 1 75 ? 4.907 7.398 -3.959 1.00 0.00 75 MET A N 8
ATOM 12603 C CA . MET A 1 75 ? 3.751 8.013 -3.417 1.00 0.00 75 MET A CA 8
ATOM 12604 C C . MET A 1 75 ? 3.537 7.612 -1.994 1.00 0.00 75 MET A C 8
ATOM 12605 O O . MET A 1 75 ? 2.413 7.732 -1.529 1.00 0.00 75 MET A O 8
ATOM 12619 N N . TRP A 1 76 ? 4.573 7.132 -1.290 1.00 0.00 76 TRP A N 8
ATOM 12620 C CA . TRP A 1 76 ? 4.503 6.685 0.081 1.00 0.00 76 TRP A CA 8
ATOM 12621 C C . TRP A 1 76 ? 5.857 6.791 0.749 1.00 0.00 76 TRP A C 8
ATOM 12622 O O . TRP A 1 76 ? 6.694 5.894 0.693 1.00 0.00 76 TRP A O 8
ATOM 12643 N N . ILE A 1 77 ? 6.143 7.966 1.332 1.00 0.00 77 ILE A N 8
ATOM 12644 C CA . ILE A 1 77 ? 7.460 8.258 1.881 1.00 0.00 77 ILE A CA 8
ATOM 12645 C C . ILE A 1 77 ? 7.380 8.287 3.378 1.00 0.00 77 ILE A C 8
ATOM 12646 O O . ILE A 1 77 ? 6.910 7.354 3.998 1.00 0.00 77 ILE A O 8
ATOM 12662 N N . ARG A 1 78 ? 7.769 9.364 4.036 1.00 0.00 78 ARG A N 8
ATOM 12663 C CA . ARG A 1 78 ? 7.644 9.512 5.461 1.00 0.00 78 ARG A CA 8
ATOM 12664 C C . ARG A 1 78 ? 6.231 9.867 5.876 1.00 0.00 78 ARG A C 8
ATOM 12665 O O . ARG A 1 78 ? 6.024 10.391 6.957 1.00 0.00 78 ARG A O 8
ATOM 12686 N N . MET A 1 79 ? 5.269 9.660 4.992 1.00 0.00 79 MET A N 8
ATOM 12687 C CA . MET A 1 79 ? 3.875 9.977 5.192 1.00 0.00 79 MET A CA 8
ATOM 12688 C C . MET A 1 79 ? 3.062 8.719 5.360 1.00 0.00 79 MET A C 8
ATOM 12689 O O . MET A 1 79 ? 2.051 8.691 6.071 1.00 0.00 79 MET A O 8
ATOM 12703 N N . ARG A 1 80 ? 3.532 7.640 4.726 1.00 0.00 80 ARG A N 8
ATOM 12704 C CA . ARG A 1 80 ? 2.921 6.363 4.881 1.00 0.00 80 ARG A CA 8
ATOM 12705 C C . ARG A 1 80 ? 3.033 5.844 6.283 1.00 0.00 80 ARG A C 8
ATOM 12706 O O . ARG A 1 80 ? 2.222 5.017 6.621 1.00 0.00 80 ARG A O 8
ATOM 12727 N N . ASP A 1 81 ? 3.981 6.261 7.087 1.00 0.00 81 ASP A N 8
ATOM 12728 C CA . ASP A 1 81 ? 4.109 5.853 8.480 1.00 0.00 81 ASP A CA 8
ATOM 12729 C C . ASP A 1 81 ? 2.779 5.863 9.226 1.00 0.00 81 ASP A C 8
ATOM 12730 O O . ASP A 1 81 ? 2.500 4.996 10.054 1.00 0.00 81 ASP A O 8
ATOM 12739 N N . GLN A 1 82 ? 1.883 6.778 8.827 1.00 0.00 82 GLN A N 8
ATOM 12740 C CA . GLN A 1 82 ? 0.536 6.804 9.286 1.00 0.00 82 GLN A CA 8
ATOM 12741 C C . GLN A 1 82 ? -0.447 5.938 8.497 1.00 0.00 82 GLN A C 8
ATOM 12742 O O . GLN A 1 82 ? -1.245 5.176 9.063 1.00 0.00 82 GLN A O 8
ATOM 12756 N N . VAL A 1 83 ? -0.378 5.994 7.169 1.00 0.00 83 VAL A N 8
ATOM 12757 C CA . VAL A 1 83 ? -1.190 5.202 6.278 1.00 0.00 83 VAL A CA 8
ATOM 12758 C C . VAL A 1 83 ? -0.889 3.719 6.456 1.00 0.00 83 VAL A C 8
ATOM 12759 O O . VAL A 1 83 ? -1.669 2.877 6.078 1.00 0.00 83 VAL A O 8
ATOM 12772 N N . MET A 1 84 ? 0.227 3.360 7.086 1.00 0.00 84 MET A N 8
ATOM 12773 C CA . MET A 1 84 ? 0.712 2.055 7.312 1.00 0.00 84 MET A CA 8
ATOM 12774 C C . MET A 1 84 ? -0.188 1.395 8.311 1.00 0.00 84 MET A C 8
ATOM 12775 O O . MET A 1 84 ? -0.728 0.337 7.996 1.00 0.00 84 MET A O 8
ATOM 12789 N N . SER A 1 85 ? -0.417 2.035 9.466 1.00 0.00 85 SER A N 8
ATOM 12790 C CA . SER A 1 85 ? -1.333 1.528 10.462 1.00 0.00 85 SER A CA 8
ATOM 12791 C C . SER A 1 85 ? -2.766 1.537 9.957 1.00 0.00 85 SER A C 8
ATOM 12792 O O . SER A 1 85 ? -3.661 1.010 10.606 1.00 0.00 85 SER A O 8
ATOM 12800 N N . MET A 1 86 ? -3.026 2.124 8.792 1.00 0.00 86 MET A N 8
ATOM 12801 C CA . MET A 1 86 ? -4.316 2.148 8.172 1.00 0.00 86 MET A CA 8
ATOM 12802 C C . MET A 1 86 ? -4.457 1.096 7.095 1.00 0.00 86 MET A C 8
ATOM 12803 O O . MET A 1 86 ? -5.441 0.360 7.050 1.00 0.00 86 MET A O 8
ATOM 12817 N N . ALA A 1 87 ? -3.404 0.864 6.322 1.00 0.00 87 ALA A N 8
ATOM 12818 C CA . ALA A 1 87 ? -3.327 -0.128 5.297 1.00 0.00 87 ALA A CA 8
ATOM 12819 C C . ALA A 1 87 ? -2.827 -1.433 5.887 1.00 0.00 87 ALA A C 8
ATOM 12820 O O . ALA A 1 87 ? -2.218 -2.244 5.208 1.00 0.00 87 ALA A O 8
ATOM 12827 N N . HIS A 1 88 ? -3.015 -1.652 7.185 1.00 0.00 88 HIS A N 8
ATOM 12828 C CA . HIS A 1 88 ? -2.624 -2.869 7.831 1.00 0.00 88 HIS A CA 8
ATOM 12829 C C . HIS A 1 88 ? -3.840 -3.704 8.127 1.00 0.00 88 HIS A C 8
ATOM 12830 O O . HIS A 1 88 ? -3.729 -4.906 8.174 1.00 0.00 88 HIS A O 8
ATOM 12845 N N . ASN A 1 89 ? -4.991 -3.078 8.351 1.00 0.00 89 ASN A N 8
ATOM 12846 C CA . ASN A 1 89 ? -6.244 -3.734 8.599 1.00 0.00 89 ASN A CA 8
ATOM 12847 C C . ASN A 1 89 ? -7.132 -3.658 7.392 1.00 0.00 89 ASN A C 8
ATOM 12848 O O . ASN A 1 89 ? -7.972 -4.513 7.256 1.00 0.00 89 ASN A O 8
ATOM 12859 N N . LEU A 1 90 ? -6.923 -2.688 6.504 1.00 0.00 90 LEU A N 8
ATOM 12860 C CA . LEU A 1 90 ? -7.619 -2.601 5.249 1.00 0.00 90 LEU A CA 8
ATOM 12861 C C . LEU A 1 90 ? -7.377 -3.846 4.377 1.00 0.00 90 LEU A C 8
ATOM 12862 O O . LEU A 1 90 ? -8.326 -4.440 3.875 1.00 0.00 90 LEU A O 8
ATOM 12878 N N . PRO A 1 91 ? -6.108 -4.260 4.194 1.00 0.00 91 PRO A N 8
ATOM 12879 C CA . PRO A 1 91 ? -5.789 -5.436 3.437 1.00 0.00 91 PRO A CA 8
ATOM 12880 C C . PRO A 1 91 ? -6.096 -6.697 4.204 1.00 0.00 91 PRO A C 8
ATOM 12881 O O . PRO A 1 91 ? -6.484 -7.698 3.622 1.00 0.00 91 PRO A O 8
ATOM 12892 N N . ILE A 1 92 ? -5.937 -6.689 5.523 1.00 0.00 92 ILE A N 8
ATOM 12893 C CA . ILE A 1 92 ? -6.275 -7.825 6.345 1.00 0.00 92 ILE A CA 8
ATOM 12894 C C . ILE A 1 92 ? -7.767 -8.083 6.352 1.00 0.00 92 ILE A C 8
ATOM 12895 O O . ILE A 1 92 ? -8.152 -9.238 6.232 1.00 0.00 92 ILE A O 8
ATOM 12911 N N . GLU A 1 93 ? -8.584 -7.041 6.468 1.00 0.00 93 GLU A N 8
ATOM 12912 C CA . GLU A 1 93 ? -10.035 -7.170 6.448 1.00 0.00 93 GLU A CA 8
ATOM 12913 C C . GLU A 1 93 ? -10.524 -7.701 5.113 1.00 0.00 93 GLU A C 8
ATOM 12914 O O . GLU A 1 93 ? -11.636 -8.208 4.997 1.00 0.00 93 GLU A O 8
ATOM 12926 N N . CYS A 1 94 ? -9.675 -7.627 4.081 1.00 0.00 94 CYS A N 8
ATOM 12927 C CA . CYS A 1 94 ? -9.949 -8.239 2.823 1.00 0.00 94 CYS A CA 8
ATOM 12928 C C . CYS A 1 94 ? -9.403 -9.646 2.710 1.00 0.00 94 CYS A C 8
ATOM 12929 O O . CYS A 1 94 ? -9.740 -10.304 1.729 1.00 0.00 94 CYS A O 8
ATOM 12936 N N . ASN A 1 95 ? -8.554 -10.092 3.652 1.00 0.00 95 ASN A N 8
ATOM 12937 C CA . ASN A 1 95 ? -7.908 -11.376 3.735 1.00 0.00 95 ASN A CA 8
ATOM 12938 C C . ASN A 1 95 ? -6.635 -11.362 2.876 1.00 0.00 95 ASN A C 8
ATOM 12939 O O . ASN A 1 95 ? -6.177 -12.365 2.339 1.00 0.00 95 ASN A O 8
ATOM 12950 N N . LEU A 1 96 ? -6.083 -10.197 2.602 1.00 0.00 96 LEU A N 8
ATOM 12951 C CA . LEU A 1 96 ? -4.947 -10.063 1.751 1.00 0.00 96 LEU A CA 8
ATOM 12952 C C . LEU A 1 96 ? -3.751 -10.469 2.574 1.00 0.00 96 LEU A C 8
ATOM 12953 O O . LEU A 1 96 ? -3.192 -11.534 2.351 1.00 0.00 96 LEU A O 8
ATOM 12969 N N . MET A 1 97 ? -3.467 -9.683 3.613 1.00 0.00 97 MET A N 8
ATOM 12970 C CA . MET A 1 97 ? -2.345 -9.902 4.492 1.00 0.00 97 MET A CA 8
ATOM 12971 C C . MET A 1 97 ? -2.748 -10.347 5.857 1.00 0.00 97 MET A C 8
ATOM 12972 O O . MET A 1 97 ? -1.932 -10.184 6.765 1.00 0.00 97 MET A O 8
ATOM 12986 N N . SER A 1 98 ? -3.981 -10.867 6.006 1.00 0.00 98 SER A N 8
ATOM 12987 C CA . SER A 1 98 ? -4.562 -11.251 7.287 1.00 0.00 98 SER A CA 8
ATOM 12988 C C . SER A 1 98 ? -3.530 -11.836 8.260 1.00 0.00 98 SER A C 8
ATOM 12989 O O . SER A 1 98 ? -3.034 -11.208 9.189 1.00 0.00 98 SER A O 8
ATOM 12997 N N . GLN A 1 99 ? -3.055 -13.028 7.943 1.00 0.00 99 GLN A N 8
ATOM 12998 C CA . GLN A 1 99 ? -1.918 -13.592 8.613 1.00 0.00 99 GLN A CA 8
ATOM 12999 C C . GLN A 1 99 ? -1.197 -14.629 7.747 1.00 0.00 99 GLN A C 8
ATOM 13000 O O . GLN A 1 99 ? -1.037 -15.790 8.126 1.00 0.00 99 GLN A O 8
ATOM 13014 N N . PRO A 1 100 ? -0.816 -14.255 6.513 1.00 0.00 100 PRO A N 8
ATOM 13015 C CA . PRO A 1 100 ? -0.164 -15.175 5.605 1.00 0.00 100 PRO A CA 8
ATOM 13016 C C . PRO A 1 100 ? 1.268 -15.410 6.043 1.00 0.00 100 PRO A C 8
ATOM 13017 O O . PRO A 1 100 ? 1.637 -16.532 6.398 1.00 0.00 100 PRO A O 8
ATOM 13028 N N . CYS A 1 101 ? 2.124 -14.380 5.971 1.00 0.00 101 CYS A N 8
ATOM 13029 C CA . CYS A 1 101 ? 3.506 -14.486 6.367 1.00 0.00 101 CYS A CA 8
ATOM 13030 C C . CYS A 1 101 ? 3.566 -14.567 7.883 1.00 0.00 101 CYS A C 8
ATOM 13031 O O . CYS A 1 101 ? 3.008 -13.706 8.570 1.00 0.00 101 CYS A O 8
ATOM 13038 N N . GLN A 1 102 ? 4.207 -15.610 8.399 1.00 0.00 102 GLN A N 8
ATOM 13039 C CA . GLN A 1 102 ? 4.377 -15.808 9.826 1.00 0.00 102 GLN A CA 8
ATOM 13040 C C . GLN A 1 102 ? 5.842 -15.947 10.174 1.00 0.00 102 GLN A C 8
ATOM 13041 O O . GLN A 1 102 ? 6.678 -15.796 9.285 1.00 0.00 102 GLN A O 8
ATOM 13055 N N . MET A 1 103 ? 6.132 -16.167 11.461 1.00 0.00 103 MET A N 8
ATOM 13056 C CA . MET A 1 103 ? 7.486 -16.397 11.934 1.00 0.00 103 MET A CA 8
ATOM 13057 C C . MET A 1 103 ? 8.235 -17.476 11.135 1.00 0.00 103 MET A C 8
ATOM 13058 O O . MET A 1 103 ? 7.915 -18.655 11.376 1.00 0.00 103 MET A O 8
ATOM 13073 N N . PRO A 1 1 ? 1.044 -9.904 9.848 1.00 0.00 1 PRO A N 9
ATOM 13074 C CA . PRO A 1 1 ? 0.072 -10.146 10.986 1.00 0.00 1 PRO A CA 9
ATOM 13075 C C . PRO A 1 1 ? -0.048 -8.954 11.958 1.00 0.00 1 PRO A C 9
ATOM 13076 O O . PRO A 1 1 ? -1.147 -8.615 12.381 1.00 0.00 1 PRO A O 9
ATOM 13087 N N . TYR A 1 2 ? 1.069 -8.313 12.294 1.00 0.00 2 TYR A N 9
ATOM 13088 C CA . TYR A 1 2 ? 1.142 -7.198 13.242 1.00 0.00 2 TYR A CA 9
ATOM 13089 C C . TYR A 1 2 ? 2.374 -6.315 12.954 1.00 0.00 2 TYR A C 9
ATOM 13090 O O . TYR A 1 2 ? 2.875 -5.556 13.775 1.00 0.00 2 TYR A O 9
ATOM 13108 N N . GLY A 1 3 ? 2.935 -6.436 11.761 1.00 0.00 3 GLY A N 9
ATOM 13109 C CA . GLY A 1 3 ? 4.143 -5.720 11.405 1.00 0.00 3 GLY A CA 9
ATOM 13110 C C . GLY A 1 3 ? 4.351 -5.770 9.908 1.00 0.00 3 GLY A C 9
ATOM 13111 O O . GLY A 1 3 ? 3.475 -6.225 9.173 1.00 0.00 3 GLY A O 9
ATOM 13115 N N . ARG A 1 4 ? 5.461 -5.191 9.454 1.00 0.00 4 ARG A N 9
ATOM 13116 C CA . ARG A 1 4 ? 5.836 -5.201 8.035 1.00 0.00 4 ARG A CA 9
ATOM 13117 C C . ARG A 1 4 ? 6.568 -6.484 7.664 1.00 0.00 4 ARG A C 9
ATOM 13118 O O . ARG A 1 4 ? 6.943 -7.260 8.535 1.00 0.00 4 ARG A O 9
ATOM 13139 N N . GLY A 1 5 ? 6.822 -6.651 6.377 1.00 0.00 5 GLY A N 9
ATOM 13140 C CA . GLY A 1 5 ? 7.563 -7.800 5.888 1.00 0.00 5 GLY A CA 9
ATOM 13141 C C . GLY A 1 5 ? 8.050 -7.537 4.492 1.00 0.00 5 GLY A C 9
ATOM 13142 O O . GLY A 1 5 ? 7.214 -7.392 3.611 1.00 0.00 5 GLY A O 9
ATOM 13146 N N . ARG A 1 6 ? 9.370 -7.380 4.318 1.00 0.00 6 ARG A N 9
ATOM 13147 C CA . ARG A 1 6 ? 9.986 -7.121 3.006 1.00 0.00 6 ARG A CA 9
ATOM 13148 C C . ARG A 1 6 ? 9.679 -8.267 2.056 1.00 0.00 6 ARG A C 9
ATOM 13149 O O . ARG A 1 6 ? 9.145 -9.301 2.444 1.00 0.00 6 ARG A O 9
ATOM 13170 N N . THR A 1 7 ? 10.177 -8.159 0.836 1.00 0.00 7 THR A N 9
ATOM 13171 C CA . THR A 1 7 ? 10.039 -9.221 -0.158 1.00 0.00 7 THR A CA 9
ATOM 13172 C C . THR A 1 7 ? 10.898 -8.900 -1.355 1.00 0.00 7 THR A C 9
ATOM 13173 O O . THR A 1 7 ? 11.332 -7.760 -1.525 1.00 0.00 7 THR A O 9
ATOM 13184 N N . GLU A 1 8 ? 11.166 -9.920 -2.152 1.00 0.00 8 GLU A N 9
ATOM 13185 C CA . GLU A 1 8 ? 11.866 -9.746 -3.415 1.00 0.00 8 GLU A CA 9
ATOM 13186 C C . GLU A 1 8 ? 10.992 -9.051 -4.464 1.00 0.00 8 GLU A C 9
ATOM 13187 O O . GLU A 1 8 ? 9.836 -8.686 -4.226 1.00 0.00 8 GLU A O 9
ATOM 13199 N N . SER A 1 9 ? 11.572 -8.828 -5.639 1.00 0.00 9 SER A N 9
ATOM 13200 C CA . SER A 1 9 ? 10.869 -8.315 -6.816 1.00 0.00 9 SER A CA 9
ATOM 13201 C C . SER A 1 9 ? 9.643 -9.174 -7.228 1.00 0.00 9 SER A C 9
ATOM 13202 O O . SER A 1 9 ? 9.200 -10.132 -6.584 1.00 0.00 9 SER A O 9
ATOM 13210 N N . GLY A 1 10 ? 9.039 -8.832 -8.353 1.00 0.00 10 GLY A N 9
ATOM 13211 C CA . GLY A 1 10 ? 7.923 -9.622 -8.851 1.00 0.00 10 GLY A CA 9
ATOM 13212 C C . GLY A 1 10 ? 6.666 -9.007 -8.324 1.00 0.00 10 GLY A C 9
ATOM 13213 O O . GLY A 1 10 ? 6.085 -8.229 -9.046 1.00 0.00 10 GLY A O 9
ATOM 13217 N N . CYS A 1 11 ? 6.309 -9.234 -7.057 1.00 0.00 11 CYS A N 9
ATOM 13218 C CA . CYS A 1 11 ? 5.119 -8.660 -6.460 1.00 0.00 11 CYS A CA 9
ATOM 13219 C C . CYS A 1 11 ? 5.093 -7.143 -6.499 1.00 0.00 11 CYS A C 9
ATOM 13220 O O . CYS A 1 11 ? 4.312 -6.571 -7.227 1.00 0.00 11 CYS A O 9
ATOM 13227 N N . TYR A 1 12 ? 5.955 -6.479 -5.746 1.00 0.00 12 TYR A N 9
ATOM 13228 C CA . TYR A 1 12 ? 6.162 -5.032 -5.824 1.00 0.00 12 TYR A CA 9
ATOM 13229 C C . TYR A 1 12 ? 6.249 -4.469 -7.244 1.00 0.00 12 TYR A C 9
ATOM 13230 O O . TYR A 1 12 ? 5.585 -3.496 -7.570 1.00 0.00 12 TYR A O 9
ATOM 13248 N N . GLN A 1 13 ? 7.040 -5.125 -8.086 1.00 0.00 13 GLN A N 9
ATOM 13249 C CA . GLN A 1 13 ? 7.111 -4.746 -9.494 1.00 0.00 13 GLN A CA 9
ATOM 13250 C C . GLN A 1 13 ? 5.743 -4.848 -10.204 1.00 0.00 13 GLN A C 9
ATOM 13251 O O . GLN A 1 13 ? 5.410 -4.047 -11.059 1.00 0.00 13 GLN A O 9
ATOM 13265 N N . GLN A 1 14 ? 4.943 -5.864 -9.924 1.00 0.00 14 GLN A N 9
ATOM 13266 C CA . GLN A 1 14 ? 3.590 -5.932 -10.482 1.00 0.00 14 GLN A CA 9
ATOM 13267 C C . GLN A 1 14 ? 2.641 -4.915 -9.820 1.00 0.00 14 GLN A C 9
ATOM 13268 O O . GLN A 1 14 ? 1.565 -4.610 -10.320 1.00 0.00 14 GLN A O 9
ATOM 13282 N N . MET A 1 15 ? 2.996 -4.464 -8.620 1.00 0.00 15 MET A N 9
ATOM 13283 C CA . MET A 1 15 ? 2.215 -3.553 -7.811 1.00 0.00 15 MET A CA 9
ATOM 13284 C C . MET A 1 15 ? 2.159 -2.226 -8.485 1.00 0.00 15 MET A C 9
ATOM 13285 O O . MET A 1 15 ? 1.049 -1.747 -8.565 1.00 0.00 15 MET A O 9
ATOM 13299 N N . GLU A 1 16 ? 3.279 -1.643 -8.917 1.00 0.00 16 GLU A N 9
ATOM 13300 C CA . GLU A 1 16 ? 3.266 -0.370 -9.676 1.00 0.00 16 GLU A CA 9
ATOM 13301 C C . GLU A 1 16 ? 2.339 -0.428 -10.903 1.00 0.00 16 GLU A C 9
ATOM 13302 O O . GLU A 1 16 ? 1.678 0.542 -11.257 1.00 0.00 16 GLU A O 9
ATOM 13314 N N . GLU A 1 17 ? 2.218 -1.606 -11.515 1.00 0.00 17 GLU A N 9
ATOM 13315 C CA . GLU A 1 17 ? 1.323 -1.826 -12.649 1.00 0.00 17 GLU A CA 9
ATOM 13316 C C . GLU A 1 17 ? -0.146 -1.903 -12.212 1.00 0.00 17 GLU A C 9
ATOM 13317 O O . GLU A 1 17 ? -1.058 -1.525 -12.953 1.00 0.00 17 GLU A O 9
ATOM 13329 N N . ALA A 1 18 ? -0.389 -2.343 -10.977 1.00 0.00 18 ALA A N 9
ATOM 13330 C CA . ALA A 1 18 ? -1.715 -2.423 -10.402 1.00 0.00 18 ALA A CA 9
ATOM 13331 C C . ALA A 1 18 ? -1.754 -1.700 -9.064 1.00 0.00 18 ALA A C 9
ATOM 13332 O O . ALA A 1 18 ? -2.171 -2.301 -8.073 1.00 0.00 18 ALA A O 9
ATOM 13339 N N . GLU A 1 19 ? -1.288 -0.449 -9.015 1.00 0.00 19 GLU A N 9
ATOM 13340 C CA . GLU A 1 19 ? -1.138 0.403 -7.825 1.00 0.00 19 GLU A CA 9
ATOM 13341 C C . GLU A 1 19 ? -2.379 0.281 -6.940 1.00 0.00 19 GLU A C 9
ATOM 13342 O O . GLU A 1 19 ? -3.436 0.902 -7.083 1.00 0.00 19 GLU A O 9
ATOM 13354 N N . MET A 1 20 ? -2.335 -0.685 -6.047 1.00 0.00 20 MET A N 9
ATOM 13355 C CA . MET A 1 20 ? -3.538 -1.034 -5.298 1.00 0.00 20 MET A CA 9
ATOM 13356 C C . MET A 1 20 ? -3.701 -0.046 -4.157 1.00 0.00 20 MET A C 9
ATOM 13357 O O . MET A 1 20 ? -4.806 0.263 -3.673 1.00 0.00 20 MET A O 9
ATOM 13371 N N . LEU A 1 21 ? -2.543 0.507 -3.777 1.00 0.00 21 LEU A N 9
ATOM 13372 C CA . LEU A 1 21 ? -2.467 1.516 -2.782 1.00 0.00 21 LEU A CA 9
ATOM 13373 C C . LEU A 1 21 ? -2.888 2.864 -3.373 1.00 0.00 21 LEU A C 9
ATOM 13374 O O . LEU A 1 21 ? -3.117 3.828 -2.659 1.00 0.00 21 LEU A O 9
ATOM 13390 N N . ASN A 1 22 ? -3.222 2.910 -4.654 1.00 0.00 22 ASN A N 9
ATOM 13391 C CA . ASN A 1 22 ? -3.816 4.112 -5.242 1.00 0.00 22 ASN A CA 9
ATOM 13392 C C . ASN A 1 22 ? -5.308 4.272 -4.866 1.00 0.00 22 ASN A C 9
ATOM 13393 O O . ASN A 1 22 ? -6.014 5.191 -5.261 1.00 0.00 22 ASN A O 9
ATOM 13404 N N . HIS A 1 23 ? -5.850 3.365 -4.060 1.00 0.00 23 HIS A N 9
ATOM 13405 C CA . HIS A 1 23 ? -7.283 3.363 -3.795 1.00 0.00 23 HIS A CA 9
ATOM 13406 C C . HIS A 1 23 ? -7.498 3.355 -2.313 1.00 0.00 23 HIS A C 9
ATOM 13407 O O . HIS A 1 23 ? -8.058 4.304 -1.775 1.00 0.00 23 HIS A O 9
ATOM 13422 N N . CYS A 1 24 ? -7.014 2.293 -1.667 1.00 0.00 24 CYS A N 9
ATOM 13423 C CA . CYS A 1 24 ? -7.008 2.242 -0.221 1.00 0.00 24 CYS A CA 9
ATOM 13424 C C . CYS A 1 24 ? -6.034 3.234 0.365 1.00 0.00 24 CYS A C 9
ATOM 13425 O O . CYS A 1 24 ? -6.240 3.569 1.511 1.00 0.00 24 CYS A O 9
ATOM 13432 N N . GLY A 1 25 ? -5.062 3.737 -0.399 1.00 0.00 25 GLY A N 9
ATOM 13433 C CA . GLY A 1 25 ? -4.051 4.686 0.049 1.00 0.00 25 GLY A CA 9
ATOM 13434 C C . GLY A 1 25 ? -4.560 6.061 -0.082 1.00 0.00 25 GLY A C 9
ATOM 13435 O O . GLY A 1 25 ? -4.537 6.719 0.933 1.00 0.00 25 GLY A O 9
ATOM 13439 N N . MET A 1 26 ? -5.085 6.464 -1.246 1.00 0.00 26 MET A N 9
ATOM 13440 C CA . MET A 1 26 ? -5.643 7.800 -1.437 1.00 0.00 26 MET A CA 9
ATOM 13441 C C . MET A 1 26 ? -6.640 8.160 -0.363 1.00 0.00 26 MET A C 9
ATOM 13442 O O . MET A 1 26 ? -6.654 9.297 0.037 1.00 0.00 26 MET A O 9
ATOM 13456 N N . TYR A 1 27 ? -7.462 7.228 0.109 1.00 0.00 27 TYR A N 9
ATOM 13457 C CA . TYR A 1 27 ? -8.356 7.419 1.255 1.00 0.00 27 TYR A CA 9
ATOM 13458 C C . TYR A 1 27 ? -7.665 7.847 2.548 1.00 0.00 27 TYR A C 9
ATOM 13459 O O . TYR A 1 27 ? -8.140 8.725 3.259 1.00 0.00 27 TYR A O 9
ATOM 13477 N N . LEU A 1 28 ? -6.509 7.259 2.807 1.00 0.00 28 LEU A N 9
ATOM 13478 C CA . LEU A 1 28 ? -5.686 7.536 3.971 1.00 0.00 28 LEU A CA 9
ATOM 13479 C C . LEU A 1 28 ? -4.767 8.705 3.680 1.00 0.00 28 LEU A C 9
ATOM 13480 O O . LEU A 1 28 ? -4.489 9.464 4.590 1.00 0.00 28 LEU A O 9
ATOM 13496 N N . MET A 1 29 ? -4.391 8.924 2.413 1.00 0.00 29 MET A N 9
ATOM 13497 C CA . MET A 1 29 ? -3.567 10.008 1.898 1.00 0.00 29 MET A CA 9
ATOM 13498 C C . MET A 1 29 ? -4.387 11.240 1.523 1.00 0.00 29 MET A C 9
ATOM 13499 O O . MET A 1 29 ? -3.858 12.264 1.114 1.00 0.00 29 MET A O 9
ATOM 13513 N N . LYS A 1 30 ? -5.696 11.181 1.711 1.00 0.00 30 LYS A N 9
ATOM 13514 C CA . LYS A 1 30 ? -6.592 12.260 1.321 1.00 0.00 30 LYS A CA 9
ATOM 13515 C C . LYS A 1 30 ? -6.587 13.317 2.388 1.00 0.00 30 LYS A C 9
ATOM 13516 O O . LYS A 1 30 ? -6.719 14.481 2.050 1.00 0.00 30 LYS A O 9
ATOM 13535 N N . ASN A 1 31 ? -6.344 12.914 3.634 1.00 0.00 31 ASN A N 9
ATOM 13536 C CA . ASN A 1 31 ? -6.119 13.837 4.737 1.00 0.00 31 ASN A CA 9
ATOM 13537 C C . ASN A 1 31 ? -4.645 14.100 4.997 1.00 0.00 31 ASN A C 9
ATOM 13538 O O . ASN A 1 31 ? -4.337 15.007 5.760 1.00 0.00 31 ASN A O 9
ATOM 13549 N N . LEU A 1 32 ? -3.754 13.307 4.404 1.00 0.00 32 LEU A N 9
ATOM 13550 C CA . LEU A 1 32 ? -2.323 13.534 4.543 1.00 0.00 32 LEU A CA 9
ATOM 13551 C C . LEU A 1 32 ? -1.832 14.687 3.694 1.00 0.00 32 LEU A C 9
ATOM 13552 O O . LEU A 1 32 ? -0.727 15.156 3.936 1.00 0.00 32 LEU A O 9
ATOM 13568 N N . GLY A 1 33 ? -2.619 15.113 2.699 1.00 0.00 33 GLY A N 9
ATOM 13569 C CA . GLY A 1 33 ? -2.340 16.269 1.857 1.00 0.00 33 GLY A CA 9
ATOM 13570 C C . GLY A 1 33 ? -2.351 17.539 2.682 1.00 0.00 33 GLY A C 9
ATOM 13571 O O . GLY A 1 33 ? -3.405 18.170 2.752 1.00 0.00 33 GLY A O 9
ATOM 13575 N N . GLU A 1 34 ? -1.225 17.858 3.333 1.00 0.00 34 GLU A N 9
ATOM 13576 C CA . GLU A 1 34 ? -1.044 18.993 4.245 1.00 0.00 34 GLU A CA 9
ATOM 13577 C C . GLU A 1 34 ? -1.301 20.279 3.467 1.00 0.00 34 GLU A C 9
ATOM 13578 O O . GLU A 1 34 ? -0.442 20.814 2.768 1.00 0.00 34 GLU A O 9
ATOM 13590 N N . ARG A 1 35 ? -2.559 20.706 3.456 1.00 0.00 35 ARG A N 9
ATOM 13591 C CA . ARG A 1 35 ? -3.010 21.864 2.676 1.00 0.00 35 ARG A CA 9
ATOM 13592 C C . ARG A 1 35 ? -3.804 22.811 3.552 1.00 0.00 35 ARG A C 9
ATOM 13593 O O . ARG A 1 35 ? -4.662 23.558 3.081 1.00 0.00 35 ARG A O 9
ATOM 13614 N N . SER A 1 36 ? -3.598 22.707 4.855 1.00 0.00 36 SER A N 9
ATOM 13615 C CA . SER A 1 36 ? -4.288 23.524 5.829 1.00 0.00 36 SER A CA 9
ATOM 13616 C C . SER A 1 36 ? -3.534 23.499 7.145 1.00 0.00 36 SER A C 9
ATOM 13617 O O . SER A 1 36 ? -2.448 22.946 7.230 1.00 0.00 36 SER A O 9
ATOM 13625 N N . GLN A 1 37 ? -4.135 24.072 8.174 1.00 0.00 37 GLN A N 9
ATOM 13626 C CA . GLN A 1 37 ? -3.577 24.098 9.529 1.00 0.00 37 GLN A CA 9
ATOM 13627 C C . GLN A 1 37 ? -4.637 23.738 10.573 1.00 0.00 37 GLN A C 9
ATOM 13628 O O . GLN A 1 37 ? -4.712 24.313 11.655 1.00 0.00 37 GLN A O 9
ATOM 13642 N N . VAL A 1 38 ? -5.539 22.832 10.215 1.00 0.00 38 VAL A N 9
ATOM 13643 C CA . VAL A 1 38 ? -6.610 22.391 11.105 1.00 0.00 38 VAL A CA 9
ATOM 13644 C C . VAL A 1 38 ? -6.575 20.879 11.199 1.00 0.00 38 VAL A C 9
ATOM 13645 O O . VAL A 1 38 ? -6.365 20.202 10.196 1.00 0.00 38 VAL A O 9
ATOM 13658 N N . SER A 1 39 ? -6.780 20.344 12.401 1.00 0.00 39 SER A N 9
ATOM 13659 C CA . SER A 1 39 ? -6.806 18.896 12.643 1.00 0.00 39 SER A CA 9
ATOM 13660 C C . SER A 1 39 ? -8.196 18.493 13.144 1.00 0.00 39 SER A C 9
ATOM 13661 O O . SER A 1 39 ? -8.432 18.445 14.351 1.00 0.00 39 SER A O 9
ATOM 13669 N N . PRO A 1 40 ? -9.180 18.335 12.238 1.00 0.00 40 PRO A N 9
ATOM 13670 C CA . PRO A 1 40 ? -10.528 17.927 12.615 1.00 0.00 40 PRO A CA 9
ATOM 13671 C C . PRO A 1 40 ? -10.554 16.440 13.014 1.00 0.00 40 PRO A C 9
ATOM 13672 O O . PRO A 1 40 ? -9.547 15.766 13.257 1.00 0.00 40 PRO A O 9
ATOM 13683 N N . ARG A 1 41 ? -11.761 15.897 13.114 1.00 0.00 41 ARG A N 9
ATOM 13684 C CA . ARG A 1 41 ? -11.972 14.499 13.442 1.00 0.00 41 ARG A CA 9
ATOM 13685 C C . ARG A 1 41 ? -13.328 14.007 12.989 1.00 0.00 41 ARG A C 9
ATOM 13686 O O . ARG A 1 41 ? -14.302 14.096 13.725 1.00 0.00 41 ARG A O 9
ATOM 13707 N N . MET A 1 42 ? -13.402 13.502 11.773 1.00 0.00 42 MET A N 9
ATOM 13708 C CA . MET A 1 42 ? -14.673 13.047 11.203 1.00 0.00 42 MET A CA 9
ATOM 13709 C C . MET A 1 42 ? -14.556 11.592 10.806 1.00 0.00 42 MET A C 9
ATOM 13710 O O . MET A 1 42 ? -13.467 11.021 10.876 1.00 0.00 42 MET A O 9
ATOM 13724 N N . ARG A 1 43 ? -15.671 10.981 10.429 1.00 0.00 43 ARG A N 9
ATOM 13725 C CA . ARG A 1 43 ? -15.684 9.595 9.956 1.00 0.00 43 ARG A CA 9
ATOM 13726 C C . ARG A 1 43 ? -16.400 9.520 8.648 1.00 0.00 43 ARG A C 9
ATOM 13727 O O . ARG A 1 43 ? -17.521 9.992 8.611 1.00 0.00 43 ARG A O 9
ATOM 13748 N N . GLU A 1 44 ? -15.768 8.928 7.652 1.00 0.00 44 GLU A N 9
ATOM 13749 C CA . GLU A 1 44 ? -16.388 8.731 6.343 1.00 0.00 44 GLU A CA 9
ATOM 13750 C C . GLU A 1 44 ? -15.501 7.804 5.548 1.00 0.00 44 GLU A C 9
ATOM 13751 O O . GLU A 1 44 ? -14.283 7.989 5.560 1.00 0.00 44 GLU A O 9
ATOM 13763 N N . GLU A 1 45 ? -16.087 6.817 4.877 1.00 0.00 45 GLU A N 9
ATOM 13764 C CA . GLU A 1 45 ? -15.412 5.828 4.038 1.00 0.00 45 GLU A CA 9
ATOM 13765 C C . GLU A 1 45 ? -16.050 5.750 2.662 1.00 0.00 45 GLU A C 9
ATOM 13766 O O . GLU A 1 45 ? -17.258 5.786 2.512 1.00 0.00 45 GLU A O 9
ATOM 13778 N N . ASP A 1 46 ? -15.212 5.615 1.644 1.00 0.00 46 ASP A N 9
ATOM 13779 C CA . ASP A 1 46 ? -15.712 5.501 0.264 1.00 0.00 46 ASP A CA 9
ATOM 13780 C C . ASP A 1 46 ? -14.683 4.806 -0.626 1.00 0.00 46 ASP A C 9
ATOM 13781 O O . ASP A 1 46 ? -14.594 5.003 -1.835 1.00 0.00 46 ASP A O 9
ATOM 13790 N N . HIS A 1 47 ? -13.723 4.109 -0.023 1.00 0.00 47 HIS A N 9
ATOM 13791 C CA . HIS A 1 47 ? -12.623 3.504 -0.771 1.00 0.00 47 HIS A CA 9
ATOM 13792 C C . HIS A 1 47 ? -12.187 2.281 -0.029 1.00 0.00 47 HIS A C 9
ATOM 13793 O O . HIS A 1 47 ? -11.894 2.385 1.153 1.00 0.00 47 HIS A O 9
ATOM 13808 N N . LYS A 1 48 ? -12.129 1.151 -0.732 1.00 0.00 48 LYS A N 9
ATOM 13809 C CA . LYS A 1 48 ? -11.798 -0.168 -0.191 1.00 0.00 48 LYS A CA 9
ATOM 13810 C C . LYS A 1 48 ? -12.035 -1.229 -1.207 1.00 0.00 48 LYS A C 9
ATOM 13811 O O . LYS A 1 48 ? -11.046 -1.778 -1.648 1.00 0.00 48 LYS A O 9
ATOM 13830 N N . GLN A 1 49 ? -13.266 -1.410 -1.688 1.00 0.00 49 GLN A N 9
ATOM 13831 C CA . GLN A 1 49 ? -13.574 -2.411 -2.723 1.00 0.00 49 GLN A CA 9
ATOM 13832 C C . GLN A 1 49 ? -12.584 -2.390 -3.867 1.00 0.00 49 GLN A C 9
ATOM 13833 O O . GLN A 1 49 ? -12.151 -3.450 -4.265 1.00 0.00 49 GLN A O 9
ATOM 13847 N N . LEU A 1 50 ? -12.130 -1.219 -4.306 1.00 0.00 50 LEU A N 9
ATOM 13848 C CA . LEU A 1 50 ? -11.121 -1.060 -5.340 1.00 0.00 50 LEU A CA 9
ATOM 13849 C C . LEU A 1 50 ? -9.742 -1.590 -4.929 1.00 0.00 50 LEU A C 9
ATOM 13850 O O . LEU A 1 50 ? -9.194 -2.442 -5.604 1.00 0.00 50 LEU A O 9
ATOM 13866 N N . CYS A 1 51 ? -9.172 -1.112 -3.818 1.00 0.00 51 CYS A N 9
ATOM 13867 C CA . CYS A 1 51 ? -7.961 -1.749 -3.284 1.00 0.00 51 CYS A CA 9
ATOM 13868 C C . CYS A 1 51 ? -8.103 -3.262 -3.043 1.00 0.00 51 CYS A C 9
ATOM 13869 O O . CYS A 1 51 ? -7.186 -4.014 -3.354 1.00 0.00 51 CYS A O 9
ATOM 13876 N N . CYS A 1 52 ? -9.270 -3.690 -2.553 1.00 0.00 52 CYS A N 9
ATOM 13877 C CA . CYS A 1 52 ? -9.615 -5.090 -2.348 1.00 0.00 52 CYS A CA 9
ATOM 13878 C C . CYS A 1 52 ? -9.666 -5.824 -3.703 1.00 0.00 52 CYS A C 9
ATOM 13879 O O . CYS A 1 52 ? -9.274 -6.979 -3.799 1.00 0.00 52 CYS A O 9
ATOM 13886 N N . MET A 1 53 ? -10.071 -5.116 -4.767 1.00 0.00 53 MET A N 9
ATOM 13887 C CA . MET A 1 53 ? -10.186 -5.576 -6.140 1.00 0.00 53 MET A CA 9
ATOM 13888 C C . MET A 1 53 ? -8.816 -5.804 -6.733 1.00 0.00 53 MET A C 9
ATOM 13889 O O . MET A 1 53 ? -8.476 -6.929 -7.056 1.00 0.00 53 MET A O 9
ATOM 13903 N N . GLN A 1 54 ? -8.005 -4.758 -6.869 1.00 0.00 54 GLN A N 9
ATOM 13904 C CA . GLN A 1 54 ? -6.655 -4.901 -7.401 1.00 0.00 54 GLN A CA 9
ATOM 13905 C C . GLN A 1 54 ? -5.868 -5.974 -6.659 1.00 0.00 54 GLN A C 9
ATOM 13906 O O . GLN A 1 54 ? -5.105 -6.706 -7.269 1.00 0.00 54 GLN A O 9
ATOM 13920 N N . LEU A 1 55 ? -6.145 -6.133 -5.369 1.00 0.00 55 LEU A N 9
ATOM 13921 C CA . LEU A 1 55 ? -5.543 -7.165 -4.552 1.00 0.00 55 LEU A CA 9
ATOM 13922 C C . LEU A 1 55 ? -6.055 -8.558 -4.856 1.00 0.00 55 LEU A C 9
ATOM 13923 O O . LEU A 1 55 ? -5.260 -9.475 -4.939 1.00 0.00 55 LEU A O 9
ATOM 13939 N N . LYS A 1 56 ? -7.342 -8.710 -5.121 1.00 0.00 56 LYS A N 9
ATOM 13940 C CA . LYS A 1 56 ? -7.854 -9.956 -5.695 1.00 0.00 56 LYS A CA 9
ATOM 13941 C C . LYS A 1 56 ? -7.193 -10.292 -7.046 1.00 0.00 56 LYS A C 9
ATOM 13942 O O . LYS A 1 56 ? -7.022 -11.462 -7.359 1.00 0.00 56 LYS A O 9
ATOM 13961 N N . ASN A 1 57 ? -6.880 -9.289 -7.864 1.00 0.00 57 ASN A N 9
ATOM 13962 C CA . ASN A 1 57 ? -6.128 -9.527 -9.102 1.00 0.00 57 ASN A CA 9
ATOM 13963 C C . ASN A 1 57 ? -4.655 -9.873 -8.864 1.00 0.00 57 ASN A C 9
ATOM 13964 O O . ASN A 1 57 ? -4.020 -10.408 -9.766 1.00 0.00 57 ASN A O 9
ATOM 13975 N N . LEU A 1 58 ? -4.103 -9.471 -7.718 1.00 0.00 58 LEU A N 9
ATOM 13976 C CA . LEU A 1 58 ? -2.755 -9.812 -7.307 1.00 0.00 58 LEU A CA 9
ATOM 13977 C C . LEU A 1 58 ? -2.658 -11.294 -6.925 1.00 0.00 58 LEU A C 9
ATOM 13978 O O . LEU A 1 58 ? -3.579 -12.095 -7.064 1.00 0.00 58 LEU A O 9
ATOM 13994 N N . ASP A 1 59 ? -1.503 -11.660 -6.405 1.00 0.00 59 ASP A N 9
ATOM 13995 C CA . ASP A 1 59 ? -1.248 -13.038 -6.042 1.00 0.00 59 ASP A CA 9
ATOM 13996 C C . ASP A 1 59 ? -1.526 -13.154 -4.558 1.00 0.00 59 ASP A C 9
ATOM 13997 O O . ASP A 1 59 ? -1.094 -12.301 -3.776 1.00 0.00 59 ASP A O 9
ATOM 14006 N N . GLU A 1 60 ? -2.062 -14.293 -4.135 1.00 0.00 60 GLU A N 9
ATOM 14007 C CA . GLU A 1 60 ? -2.295 -14.549 -2.710 1.00 0.00 60 GLU A CA 9
ATOM 14008 C C . GLU A 1 60 ? -0.996 -14.603 -1.909 1.00 0.00 60 GLU A C 9
ATOM 14009 O O . GLU A 1 60 ? -0.958 -14.367 -0.703 1.00 0.00 60 GLU A O 9
ATOM 14021 N N . LYS A 1 61 ? 0.111 -14.843 -2.611 1.00 0.00 61 LYS A N 9
ATOM 14022 C CA . LYS A 1 61 ? 1.441 -14.775 -2.034 1.00 0.00 61 LYS A CA 9
ATOM 14023 C C . LYS A 1 61 ? 2.054 -13.389 -2.114 1.00 0.00 61 LYS A C 9
ATOM 14024 O O . LYS A 1 61 ? 3.034 -13.173 -1.427 1.00 0.00 61 LYS A O 9
ATOM 14043 N N . CYS A 1 62 ? 1.558 -12.484 -2.957 1.00 0.00 62 CYS A N 9
ATOM 14044 C CA . CYS A 1 62 ? 1.913 -11.071 -3.017 1.00 0.00 62 CYS A CA 9
ATOM 14045 C C . CYS A 1 62 ? 0.925 -10.220 -2.197 1.00 0.00 62 CYS A C 9
ATOM 14046 O O . CYS A 1 62 ? 0.990 -8.998 -2.172 1.00 0.00 62 CYS A O 9
ATOM 14053 N N . MET A 1 63 ? 0.065 -10.821 -1.394 1.00 0.00 63 MET A N 9
ATOM 14054 C CA . MET A 1 63 ? -0.911 -10.082 -0.591 1.00 0.00 63 MET A CA 9
ATOM 14055 C C . MET A 1 63 ? -0.479 -10.058 0.859 1.00 0.00 63 MET A C 9
ATOM 14056 O O . MET A 1 63 ? -1.094 -10.649 1.721 1.00 0.00 63 MET A O 9
ATOM 14070 N N . CYS A 1 64 ? 0.618 -9.382 1.153 1.00 0.00 64 CYS A N 9
ATOM 14071 C CA . CYS A 1 64 ? 1.255 -9.387 2.481 1.00 0.00 64 CYS A CA 9
ATOM 14072 C C . CYS A 1 64 ? 2.687 -8.960 2.358 1.00 0.00 64 CYS A C 9
ATOM 14073 O O . CYS A 1 64 ? 3.037 -7.950 2.957 1.00 0.00 64 CYS A O 9
ATOM 14080 N N . PRO A 1 65 ? 3.498 -9.692 1.579 1.00 0.00 65 PRO A N 9
ATOM 14081 C CA . PRO A 1 65 ? 4.895 -9.340 1.409 1.00 0.00 65 PRO A CA 9
ATOM 14082 C C . PRO A 1 65 ? 4.999 -8.123 0.497 1.00 0.00 65 PRO A C 9
ATOM 14083 O O . PRO A 1 65 ? 5.813 -7.239 0.723 1.00 0.00 65 PRO A O 9
ATOM 14094 N N . ALA A 1 66 ? 4.114 -8.004 -0.491 1.00 0.00 66 ALA A N 9
ATOM 14095 C CA . ALA A 1 66 ? 4.109 -6.867 -1.360 1.00 0.00 66 ALA A CA 9
ATOM 14096 C C . ALA A 1 66 ? 3.644 -5.649 -0.592 1.00 0.00 66 ALA A C 9
ATOM 14097 O O . ALA A 1 66 ? 4.315 -4.645 -0.707 1.00 0.00 66 ALA A O 9
ATOM 14104 N N . ILE A 1 67 ? 2.589 -5.727 0.226 1.00 0.00 67 ILE A N 9
ATOM 14105 C CA . ILE A 1 67 ? 2.071 -4.592 1.007 1.00 0.00 67 ILE A CA 9
ATOM 14106 C C . ILE A 1 67 ? 3.201 -3.735 1.564 1.00 0.00 67 ILE A C 9
ATOM 14107 O O . ILE A 1 67 ? 3.196 -2.537 1.383 1.00 0.00 67 ILE A O 9
ATOM 14123 N N . MET A 1 68 ? 4.176 -4.307 2.265 1.00 0.00 68 MET A N 9
ATOM 14124 C CA . MET A 1 68 ? 5.355 -3.529 2.661 1.00 0.00 68 MET A CA 9
ATOM 14125 C C . MET A 1 68 ? 5.895 -2.614 1.564 1.00 0.00 68 MET A C 9
ATOM 14126 O O . MET A 1 68 ? 5.875 -1.396 1.754 1.00 0.00 68 MET A O 9
ATOM 14140 N N . MET A 1 69 ? 6.308 -3.214 0.447 1.00 0.00 69 MET A N 9
ATOM 14141 C CA . MET A 1 69 ? 6.759 -2.518 -0.735 1.00 0.00 69 MET A CA 9
ATOM 14142 C C . MET A 1 69 ? 5.749 -1.530 -1.310 1.00 0.00 69 MET A C 9
ATOM 14143 O O . MET A 1 69 ? 6.149 -0.527 -1.888 1.00 0.00 69 MET A O 9
ATOM 14157 N N . MET A 1 70 ? 4.447 -1.753 -1.141 1.00 0.00 70 MET A N 9
ATOM 14158 C CA . MET A 1 70 ? 3.415 -0.805 -1.511 1.00 0.00 70 MET A CA 9
ATOM 14159 C C . MET A 1 70 ? 3.654 0.538 -0.859 1.00 0.00 70 MET A C 9
ATOM 14160 O O . MET A 1 70 ? 3.326 1.542 -1.454 1.00 0.00 70 MET A O 9
ATOM 14174 N N . LEU A 1 71 ? 4.141 0.565 0.384 1.00 0.00 71 LEU A N 9
ATOM 14175 C CA . LEU A 1 71 ? 4.417 1.784 1.110 1.00 0.00 71 LEU A CA 9
ATOM 14176 C C . LEU A 1 71 ? 5.890 2.152 0.940 1.00 0.00 71 LEU A C 9
ATOM 14177 O O . LEU A 1 71 ? 6.411 2.923 1.723 1.00 0.00 71 LEU A O 9
ATOM 14193 N N . ASN A 1 72 ? 6.586 1.552 -0.013 1.00 0.00 72 ASN A N 9
ATOM 14194 C CA . ASN A 1 72 ? 7.941 1.892 -0.434 1.00 0.00 72 ASN A CA 9
ATOM 14195 C C . ASN A 1 72 ? 7.986 2.377 -1.877 1.00 0.00 72 ASN A C 9
ATOM 14196 O O . ASN A 1 72 ? 9.066 2.731 -2.346 1.00 0.00 72 ASN A O 9
ATOM 14207 N N . GLU A 1 73 ? 6.848 2.367 -2.570 1.00 0.00 73 GLU A N 9
ATOM 14208 C CA . GLU A 1 73 ? 6.761 2.806 -3.946 1.00 0.00 73 GLU A CA 9
ATOM 14209 C C . GLU A 1 73 ? 7.126 4.296 -4.066 1.00 0.00 73 GLU A C 9
ATOM 14210 O O . GLU A 1 73 ? 7.307 4.992 -3.054 1.00 0.00 73 GLU A O 9
ATOM 14222 N N . PRO A 1 74 ? 7.195 4.841 -5.292 1.00 0.00 74 PRO A N 9
ATOM 14223 C CA . PRO A 1 74 ? 7.449 6.251 -5.541 1.00 0.00 74 PRO A CA 9
ATOM 14224 C C . PRO A 1 74 ? 6.266 7.148 -5.150 1.00 0.00 74 PRO A C 9
ATOM 14225 O O . PRO A 1 74 ? 5.938 8.139 -5.799 1.00 0.00 74 PRO A O 9
ATOM 14236 N N . MET A 1 75 ? 5.631 6.843 -4.033 1.00 0.00 75 MET A N 9
ATOM 14237 C CA . MET A 1 75 ? 4.512 7.592 -3.537 1.00 0.00 75 MET A CA 9
ATOM 14238 C C . MET A 1 75 ? 4.198 7.177 -2.127 1.00 0.00 75 MET A C 9
ATOM 14239 O O . MET A 1 75 ? 3.057 7.289 -1.757 1.00 0.00 75 MET A O 9
ATOM 14253 N N . TRP A 1 76 ? 5.140 6.681 -1.327 1.00 0.00 76 TRP A N 9
ATOM 14254 C CA . TRP A 1 76 ? 4.875 6.236 0.042 1.00 0.00 76 TRP A CA 9
ATOM 14255 C C . TRP A 1 76 ? 6.170 6.262 0.848 1.00 0.00 76 TRP A C 9
ATOM 14256 O O . TRP A 1 76 ? 6.984 5.356 0.793 1.00 0.00 76 TRP A O 9
ATOM 14277 N N . ILE A 1 77 ? 6.451 7.372 1.534 1.00 0.00 77 ILE A N 9
ATOM 14278 C CA . ILE A 1 77 ? 7.764 7.556 2.193 1.00 0.00 77 ILE A CA 9
ATOM 14279 C C . ILE A 1 77 ? 7.501 8.061 3.592 1.00 0.00 77 ILE A C 9
ATOM 14280 O O . ILE A 1 77 ? 7.175 7.283 4.477 1.00 0.00 77 ILE A O 9
ATOM 14296 N N . ARG A 1 78 ? 7.547 9.373 3.790 1.00 0.00 78 ARG A N 9
ATOM 14297 C CA . ARG A 1 78 ? 7.297 9.987 5.097 1.00 0.00 78 ARG A CA 9
ATOM 14298 C C . ARG A 1 78 ? 5.825 10.332 5.273 1.00 0.00 78 ARG A C 9
ATOM 14299 O O . ARG A 1 78 ? 5.468 11.167 6.077 1.00 0.00 78 ARG A O 9
ATOM 14320 N N . MET A 1 79 ? 4.997 9.804 4.386 1.00 0.00 79 MET A N 9
ATOM 14321 C CA . MET A 1 79 ? 3.571 10.112 4.276 1.00 0.00 79 MET A CA 9
ATOM 14322 C C . MET A 1 79 ? 2.788 8.859 4.568 1.00 0.00 79 MET A C 9
ATOM 14323 O O . MET A 1 79 ? 1.734 8.880 5.186 1.00 0.00 79 MET A O 9
ATOM 14337 N N . ARG A 1 80 ? 3.348 7.716 4.175 1.00 0.00 80 ARG A N 9
ATOM 14338 C CA . ARG A 1 80 ? 2.791 6.454 4.576 1.00 0.00 80 ARG A CA 9
ATOM 14339 C C . ARG A 1 80 ? 2.843 6.164 6.055 1.00 0.00 80 ARG A C 9
ATOM 14340 O O . ARG A 1 80 ? 2.173 5.226 6.442 1.00 0.00 80 ARG A O 9
ATOM 14361 N N . ASP A 1 81 ? 3.587 6.910 6.852 1.00 0.00 81 ASP A N 9
ATOM 14362 C CA . ASP A 1 81 ? 3.553 6.849 8.326 1.00 0.00 81 ASP A CA 9
ATOM 14363 C C . ASP A 1 81 ? 2.136 6.857 8.927 1.00 0.00 81 ASP A C 9
ATOM 14364 O O . ASP A 1 81 ? 1.860 6.286 9.978 1.00 0.00 81 ASP A O 9
ATOM 14373 N N . GLN A 1 82 ? 1.179 7.401 8.187 1.00 0.00 82 GLN A N 9
ATOM 14374 C CA . GLN A 1 82 ? -0.232 7.355 8.529 1.00 0.00 82 GLN A CA 9
ATOM 14375 C C . GLN A 1 82 ? -1.008 6.353 7.705 1.00 0.00 82 GLN A C 9
ATOM 14376 O O . GLN A 1 82 ? -1.961 5.780 8.202 1.00 0.00 82 GLN A O 9
ATOM 14390 N N . VAL A 1 83 ? -0.559 6.001 6.507 1.00 0.00 83 VAL A N 9
ATOM 14391 C CA . VAL A 1 83 ? -1.222 5.009 5.636 1.00 0.00 83 VAL A CA 9
ATOM 14392 C C . VAL A 1 83 ? -0.722 3.606 5.948 1.00 0.00 83 VAL A C 9
ATOM 14393 O O . VAL A 1 83 ? -1.066 2.640 5.287 1.00 0.00 83 VAL A O 9
ATOM 14406 N N . MET A 1 84 ? 0.135 3.469 6.949 1.00 0.00 84 MET A N 9
ATOM 14407 C CA . MET A 1 84 ? 0.813 2.234 7.274 1.00 0.00 84 MET A CA 9
ATOM 14408 C C . MET A 1 84 ? 0.001 1.500 8.285 1.00 0.00 84 MET A C 9
ATOM 14409 O O . MET A 1 84 ? -0.204 0.310 8.135 1.00 0.00 84 MET A O 9
ATOM 14423 N N . SER A 1 85 ? -0.464 2.219 9.309 1.00 0.00 85 SER A N 9
ATOM 14424 C CA . SER A 1 85 ? -1.296 1.670 10.366 1.00 0.00 85 SER A CA 9
ATOM 14425 C C . SER A 1 85 ? -2.755 1.703 9.924 1.00 0.00 85 SER A C 9
ATOM 14426 O O . SER A 1 85 ? -3.655 1.403 10.690 1.00 0.00 85 SER A O 9
ATOM 14434 N N . MET A 1 86 ? -3.012 2.047 8.664 1.00 0.00 86 MET A N 9
ATOM 14435 C CA . MET A 1 86 ? -4.354 2.120 8.106 1.00 0.00 86 MET A CA 9
ATOM 14436 C C . MET A 1 86 ? -4.522 1.121 6.986 1.00 0.00 86 MET A C 9
ATOM 14437 O O . MET A 1 86 ? -5.471 0.340 6.962 1.00 0.00 86 MET A O 9
ATOM 14451 N N . ALA A 1 87 ? -3.485 0.983 6.170 1.00 0.00 87 ALA A N 9
ATOM 14452 C CA . ALA A 1 87 ? -3.443 -0.052 5.176 1.00 0.00 87 ALA A CA 9
ATOM 14453 C C . ALA A 1 87 ? -2.873 -1.359 5.731 1.00 0.00 87 ALA A C 9
ATOM 14454 O O . ALA A 1 87 ? -2.363 -2.188 4.995 1.00 0.00 87 ALA A O 9
ATOM 14461 N N . HIS A 1 88 ? -2.911 -1.551 7.042 1.00 0.00 88 HIS A N 9
ATOM 14462 C CA . HIS A 1 88 ? -2.548 -2.817 7.670 1.00 0.00 88 HIS A CA 9
ATOM 14463 C C . HIS A 1 88 ? -3.773 -3.618 8.046 1.00 0.00 88 HIS A C 9
ATOM 14464 O O . HIS A 1 88 ? -3.656 -4.801 8.266 1.00 0.00 88 HIS A O 9
ATOM 14479 N N . ASN A 1 89 ? -4.932 -2.981 8.180 1.00 0.00 89 ASN A N 9
ATOM 14480 C CA . ASN A 1 89 ? -6.214 -3.598 8.470 1.00 0.00 89 ASN A CA 9
ATOM 14481 C C . ASN A 1 89 ? -7.100 -3.545 7.257 1.00 0.00 89 ASN A C 9
ATOM 14482 O O . ASN A 1 89 ? -7.913 -4.421 7.138 1.00 0.00 89 ASN A O 9
ATOM 14493 N N . LEU A 1 90 ? -6.895 -2.635 6.313 1.00 0.00 90 LEU A N 9
ATOM 14494 C CA . LEU A 1 90 ? -7.603 -2.657 5.041 1.00 0.00 90 LEU A CA 9
ATOM 14495 C C . LEU A 1 90 ? -7.347 -3.932 4.223 1.00 0.00 90 LEU A C 9
ATOM 14496 O O . LEU A 1 90 ? -8.300 -4.579 3.803 1.00 0.00 90 LEU A O 9
ATOM 14512 N N . PRO A 1 91 ? -6.083 -4.326 3.996 1.00 0.00 91 PRO A N 9
ATOM 14513 C CA . PRO A 1 91 ? -5.770 -5.555 3.306 1.00 0.00 91 PRO A CA 9
ATOM 14514 C C . PRO A 1 91 ? -6.011 -6.754 4.205 1.00 0.00 91 PRO A C 9
ATOM 14515 O O . PRO A 1 91 ? -6.336 -7.819 3.723 1.00 0.00 91 PRO A O 9
ATOM 14526 N N . ILE A 1 92 ? -5.884 -6.634 5.517 1.00 0.00 92 ILE A N 9
ATOM 14527 C CA . ILE A 1 92 ? -6.210 -7.758 6.397 1.00 0.00 92 ILE A CA 9
ATOM 14528 C C . ILE A 1 92 ? -7.702 -8.023 6.484 1.00 0.00 92 ILE A C 9
ATOM 14529 O O . ILE A 1 92 ? -8.074 -9.186 6.431 1.00 0.00 92 ILE A O 9
ATOM 14545 N N . GLU A 1 93 ? -8.525 -6.990 6.628 1.00 0.00 93 GLU A N 9
ATOM 14546 C CA . GLU A 1 93 ? -9.991 -7.097 6.690 1.00 0.00 93 GLU A CA 9
ATOM 14547 C C . GLU A 1 93 ? -10.562 -7.605 5.375 1.00 0.00 93 GLU A C 9
ATOM 14548 O O . GLU A 1 93 ? -11.669 -8.124 5.336 1.00 0.00 93 GLU A O 9
ATOM 14560 N N . CYS A 1 94 ? -9.800 -7.488 4.288 1.00 0.00 94 CYS A N 9
ATOM 14561 C CA . CYS A 1 94 ? -10.143 -8.127 3.033 1.00 0.00 94 CYS A CA 9
ATOM 14562 C C . CYS A 1 94 ? -9.637 -9.559 2.908 1.00 0.00 94 CYS A C 9
ATOM 14563 O O . CYS A 1 94 ? -10.025 -10.197 1.935 1.00 0.00 94 CYS A O 9
ATOM 14570 N N . ASN A 1 95 ? -8.791 -10.040 3.837 1.00 0.00 95 ASN A N 9
ATOM 14571 C CA . ASN A 1 95 ? -8.160 -11.368 3.894 1.00 0.00 95 ASN A CA 9
ATOM 14572 C C . ASN A 1 95 ? -6.942 -11.427 2.944 1.00 0.00 95 ASN A C 9
ATOM 14573 O O .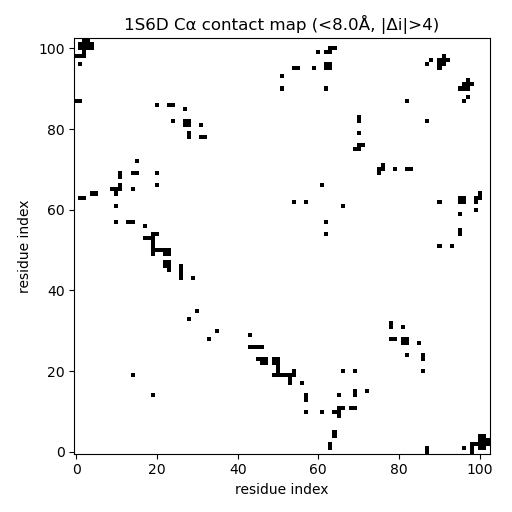 ASN A 1 95 ? -6.566 -12.464 2.406 1.00 0.00 95 ASN A O 9
ATOM 14584 N N . LEU A 1 96 ? -6.350 -10.285 2.656 1.00 0.00 96 LEU A N 9
ATOM 14585 C CA . LEU A 1 96 ? -5.246 -10.213 1.731 1.00 0.00 96 LEU A CA 9
ATOM 14586 C C . LEU A 1 96 ? -4.025 -10.627 2.513 1.00 0.00 96 LEU A C 9
ATOM 14587 O O . LEU A 1 96 ? -3.534 -11.731 2.331 1.00 0.00 96 LEU A O 9
ATOM 14603 N N . MET A 1 97 ? -3.667 -9.810 3.506 1.00 0.00 97 MET A N 9
ATOM 14604 C CA . MET A 1 97 ? -2.495 -10.028 4.345 1.00 0.00 97 MET A CA 9
ATOM 14605 C C . MET A 1 97 ? -2.824 -10.375 5.775 1.00 0.00 97 MET A C 9
ATOM 14606 O O . MET A 1 97 ? -1.957 -10.183 6.629 1.00 0.00 97 MET A O 9
ATOM 14620 N N . SER A 1 98 ? -4.041 -10.871 6.037 1.00 0.00 98 SER A N 9
ATOM 14621 C CA . SER A 1 98 ? -4.565 -11.178 7.384 1.00 0.00 98 SER A CA 9
ATOM 14622 C C . SER A 1 98 ? -3.490 -11.715 8.349 1.00 0.00 98 SER A C 9
ATOM 14623 O O . SER A 1 98 ? -2.910 -11.074 9.231 1.00 0.00 98 SER A O 9
ATOM 14631 N N . GLN A 1 99 ? -3.066 -12.915 8.066 1.00 0.00 99 GLN A N 9
ATOM 14632 C CA . GLN A 1 99 ? -1.901 -13.477 8.701 1.00 0.00 99 GLN A CA 9
ATOM 14633 C C . GLN A 1 99 ? -1.294 -14.562 7.815 1.00 0.00 99 GLN A C 9
ATOM 14634 O O . GLN A 1 99 ? -1.194 -15.690 8.254 1.00 0.00 99 GLN A O 9
ATOM 14648 N N . PRO A 1 100 ? -0.982 -14.296 6.541 1.00 0.00 100 PRO A N 9
ATOM 14649 C CA . PRO A 1 100 ? -0.432 -15.316 5.657 1.00 0.00 100 PRO A CA 9
ATOM 14650 C C . PRO A 1 100 ? 1.045 -15.530 5.980 1.00 0.00 100 PRO A C 9
ATOM 14651 O O . PRO A 1 100 ? 1.442 -16.627 6.308 1.00 0.00 100 PRO A O 9
ATOM 14662 N N . CYS A 1 101 ? 1.891 -14.509 5.851 1.00 0.00 101 CYS A N 9
ATOM 14663 C CA . CYS A 1 101 ? 3.308 -14.649 6.143 1.00 0.00 101 CYS A CA 9
ATOM 14664 C C . CYS A 1 101 ? 3.484 -14.665 7.665 1.00 0.00 101 CYS A C 9
ATOM 14665 O O . CYS A 1 101 ? 3.137 -13.680 8.333 1.00 0.00 101 CYS A O 9
ATOM 14672 N N . GLN A 1 102 ? 3.933 -15.789 8.211 1.00 0.00 102 GLN A N 9
ATOM 14673 C CA . GLN A 1 102 ? 4.162 -15.974 9.644 1.00 0.00 102 GLN A CA 9
ATOM 14674 C C . GLN A 1 102 ? 5.600 -16.405 9.885 1.00 0.00 102 GLN A C 9
ATOM 14675 O O . GLN A 1 102 ? 6.385 -16.481 8.938 1.00 0.00 102 GLN A O 9
ATOM 14689 N N . MET A 1 103 ? 5.930 -16.595 11.159 1.00 0.00 103 MET A N 9
ATOM 14690 C CA . MET A 1 103 ? 7.226 -17.092 11.601 1.00 0.00 103 MET A CA 9
ATOM 14691 C C . MET A 1 103 ? 7.238 -18.598 11.836 1.00 0.00 103 MET A C 9
ATOM 14692 O O . MET A 1 103 ? 8.309 -19.179 11.559 1.00 0.00 103 MET A O 9
ATOM 14707 N N . PRO A 1 1 ? -2.461 -9.312 14.466 1.00 0.00 1 PRO A N 10
ATOM 14708 C CA . PRO A 1 1 ? -2.687 -8.631 13.177 1.00 0.00 1 PRO A CA 10
ATOM 14709 C C . PRO A 1 1 ? -1.811 -7.406 12.976 1.00 0.00 1 PRO A C 10
ATOM 14710 O O . PRO A 1 1 ? -2.307 -6.288 12.922 1.00 0.00 1 PRO A O 10
ATOM 14721 N N . TYR A 1 2 ? -0.498 -7.640 12.870 1.00 0.00 2 TYR A N 10
ATOM 14722 C CA . TYR A 1 2 ? 0.458 -6.554 12.766 1.00 0.00 2 TYR A CA 10
ATOM 14723 C C . TYR A 1 2 ? 1.875 -7.084 12.592 1.00 0.00 2 TYR A C 10
ATOM 14724 O O . TYR A 1 2 ? 2.682 -7.119 13.505 1.00 0.00 2 TYR A O 10
ATOM 14742 N N . GLY A 1 3 ? 2.204 -7.529 11.397 1.00 0.00 3 GLY A N 10
ATOM 14743 C CA . GLY A 1 3 ? 3.529 -8.051 11.110 1.00 0.00 3 GLY A CA 10
ATOM 14744 C C . GLY A 1 3 ? 4.160 -7.317 9.939 1.00 0.00 3 GLY A C 10
ATOM 14745 O O . GLY A 1 3 ? 3.504 -6.523 9.257 1.00 0.00 3 GLY A O 10
ATOM 14749 N N . ARG A 1 4 ? 5.453 -7.570 9.728 1.00 0.00 4 ARG A N 10
ATOM 14750 C CA . ARG A 1 4 ? 6.188 -6.971 8.628 1.00 0.00 4 ARG A CA 10
ATOM 14751 C C . ARG A 1 4 ? 7.138 -7.980 8.012 1.00 0.00 4 ARG A C 10
ATOM 14752 O O . ARG A 1 4 ? 7.524 -8.943 8.655 1.00 0.00 4 ARG A O 10
ATOM 14773 N N . GLY A 1 5 ? 7.570 -7.702 6.790 1.00 0.00 5 GLY A N 10
ATOM 14774 C CA . GLY A 1 5 ? 8.501 -8.549 6.085 1.00 0.00 5 GLY A CA 10
ATOM 14775 C C . GLY A 1 5 ? 9.272 -7.755 5.048 1.00 0.00 5 GLY A C 10
ATOM 14776 O O . GLY A 1 5 ? 9.250 -6.520 5.042 1.00 0.00 5 GLY A O 10
ATOM 14780 N N . ARG A 1 6 ? 9.991 -8.476 4.185 1.00 0.00 6 ARG A N 10
ATOM 14781 C CA . ARG A 1 6 ? 10.766 -7.862 3.120 1.00 0.00 6 ARG A CA 10
ATOM 14782 C C . ARG A 1 6 ? 11.390 -8.922 2.253 1.00 0.00 6 ARG A C 10
ATOM 14783 O O . ARG A 1 6 ? 11.898 -9.899 2.788 1.00 0.00 6 ARG A O 10
ATOM 14804 N N . THR A 1 7 ? 11.417 -8.664 0.956 1.00 0.00 7 THR A N 10
ATOM 14805 C CA . THR A 1 7 ? 11.954 -9.609 -0.006 1.00 0.00 7 THR A CA 10
ATOM 14806 C C . THR A 1 7 ? 12.245 -8.896 -1.310 1.00 0.00 7 THR A C 10
ATOM 14807 O O . THR A 1 7 ? 11.661 -7.838 -1.560 1.00 0.00 7 THR A O 10
ATOM 14818 N N . GLU A 1 8 ? 13.178 -9.462 -2.077 1.00 0.00 8 GLU A N 10
ATOM 14819 C CA . GLU A 1 8 ? 13.589 -8.887 -3.347 1.00 0.00 8 GLU A CA 10
ATOM 14820 C C . GLU A 1 8 ? 12.370 -8.699 -4.255 1.00 0.00 8 GLU A C 10
ATOM 14821 O O . GLU A 1 8 ? 11.204 -8.862 -3.880 1.00 0.00 8 GLU A O 10
ATOM 14833 N N . SER A 1 9 ? 12.624 -8.360 -5.511 1.00 0.00 9 SER A N 10
ATOM 14834 C CA . SER A 1 9 ? 11.572 -8.167 -6.480 1.00 0.00 9 SER A CA 10
ATOM 14835 C C . SER A 1 9 ? 10.621 -9.361 -6.479 1.00 0.00 9 SER A C 10
ATOM 14836 O O . SER A 1 9 ? 11.041 -10.518 -6.471 1.00 0.00 9 SER A O 10
ATOM 14844 N N . GLY A 1 10 ? 9.316 -9.072 -6.479 1.00 0.00 10 GLY A N 10
ATOM 14845 C CA . GLY A 1 10 ? 8.305 -10.108 -6.475 1.00 0.00 10 GLY A CA 10
ATOM 14846 C C . GLY A 1 10 ? 7.046 -9.633 -7.161 1.00 0.00 10 GLY A C 10
ATOM 14847 O O . GLY A 1 10 ? 6.937 -9.659 -8.380 1.00 0.00 10 GLY A O 10
ATOM 14851 N N . CYS A 1 11 ? 6.084 -9.169 -6.365 1.00 0.00 11 CYS A N 10
ATOM 14852 C CA . CYS A 1 11 ? 4.833 -8.656 -6.895 1.00 0.00 11 CYS A CA 10
ATOM 14853 C C . CYS A 1 11 ? 4.889 -7.150 -6.887 1.00 0.00 11 CYS A C 10
ATOM 14854 O O . CYS A 1 11 ? 4.158 -6.534 -7.625 1.00 0.00 11 CYS A O 10
ATOM 14861 N N . TYR A 1 12 ? 5.740 -6.553 -6.070 1.00 0.00 12 TYR A N 10
ATOM 14862 C CA . TYR A 1 12 ? 5.923 -5.122 -5.997 1.00 0.00 12 TYR A CA 10
ATOM 14863 C C . TYR A 1 12 ? 5.912 -4.480 -7.380 1.00 0.00 12 TYR A C 10
ATOM 14864 O O . TYR A 1 12 ? 5.119 -3.584 -7.639 1.00 0.00 12 TYR A O 10
ATOM 14882 N N . GLN A 1 13 ? 6.748 -4.998 -8.269 1.00 0.00 13 GLN A N 10
ATOM 14883 C CA . GLN A 1 13 ? 6.823 -4.482 -9.615 1.00 0.00 13 GLN A CA 10
ATOM 14884 C C . GLN A 1 13 ? 5.454 -4.546 -10.283 1.00 0.00 13 GLN A C 10
ATOM 14885 O O . GLN A 1 13 ? 5.053 -3.679 -11.025 1.00 0.00 13 GLN A O 10
ATOM 14899 N N . GLN A 1 14 ? 4.714 -5.613 -10.022 1.00 0.00 14 GLN A N 10
ATOM 14900 C CA . GLN A 1 14 ? 3.382 -5.802 -10.547 1.00 0.00 14 GLN A CA 10
ATOM 14901 C C . GLN A 1 14 ? 2.396 -4.870 -9.865 1.00 0.00 14 GLN A C 10
ATOM 14902 O O . GLN A 1 14 ? 1.371 -4.534 -10.431 1.00 0.00 14 GLN A O 10
ATOM 14916 N N . MET A 1 15 ? 2.682 -4.471 -8.629 1.00 0.00 15 MET A N 10
ATOM 14917 C CA . MET A 1 15 ? 1.859 -3.585 -7.860 1.00 0.00 15 MET A CA 10
ATOM 14918 C C . MET A 1 15 ? 1.779 -2.262 -8.538 1.00 0.00 15 MET A C 10
ATOM 14919 O O . MET A 1 15 ? 0.680 -1.849 -8.818 1.00 0.00 15 MET A O 10
ATOM 14933 N N . GLU A 1 16 ? 2.878 -1.580 -8.764 1.00 0.00 16 GLU A N 10
ATOM 14934 C CA . GLU A 1 16 ? 2.890 -0.275 -9.401 1.00 0.00 16 GLU A CA 10
ATOM 14935 C C . GLU A 1 16 ? 2.070 -0.307 -10.693 1.00 0.00 16 GLU A C 10
ATOM 14936 O O . GLU A 1 16 ? 1.317 0.622 -10.988 1.00 0.00 16 GLU A O 10
ATOM 14948 N N . GLU A 1 17 ? 2.163 -1.427 -11.429 1.00 0.00 17 GLU A N 10
ATOM 14949 C CA . GLU A 1 17 ? 1.460 -1.585 -12.671 1.00 0.00 17 GLU A CA 10
ATOM 14950 C C . GLU A 1 17 ? -0.035 -1.689 -12.405 1.00 0.00 17 GLU A C 10
ATOM 14951 O O . GLU A 1 17 ? -0.864 -1.356 -13.240 1.00 0.00 17 GLU A O 10
ATOM 14963 N N . ALA A 1 18 ? -0.402 -2.169 -11.211 1.00 0.00 18 ALA A N 10
ATOM 14964 C CA . ALA A 1 18 ? -1.761 -2.290 -10.788 1.00 0.00 18 ALA A CA 10
ATOM 14965 C C . ALA A 1 18 ? -1.955 -1.627 -9.454 1.00 0.00 18 ALA A C 10
ATOM 14966 O O . ALA A 1 18 ? -2.581 -2.279 -8.611 1.00 0.00 18 ALA A O 10
ATOM 14973 N N . GLU A 1 19 ? -1.464 -0.392 -9.270 1.00 0.00 19 GLU A N 10
ATOM 14974 C CA . GLU A 1 19 ? -1.495 0.314 -8.017 1.00 0.00 19 GLU A CA 10
ATOM 14975 C C . GLU A 1 19 ? -2.870 0.121 -7.375 1.00 0.00 19 GLU A C 10
ATOM 14976 O O . GLU A 1 19 ? -3.833 0.856 -7.622 1.00 0.00 19 GLU A O 10
ATOM 14988 N N . MET A 1 20 ? -2.977 -0.887 -6.505 1.00 0.00 20 MET A N 10
ATOM 14989 C CA . MET A 1 20 ? -4.256 -1.277 -5.939 1.00 0.00 20 MET A CA 10
ATOM 14990 C C . MET A 1 20 ? -4.381 -0.522 -4.647 1.00 0.00 20 MET A C 10
ATOM 14991 O O . MET A 1 20 ? -5.482 -0.199 -4.200 1.00 0.00 20 MET A O 10
ATOM 15005 N N . LEU A 1 21 ? -3.242 -0.180 -4.024 1.00 0.00 21 LEU A N 10
ATOM 15006 C CA . LEU A 1 21 ? -3.223 0.542 -2.776 1.00 0.00 21 LEU A CA 10
ATOM 15007 C C . LEU A 1 21 ? -3.205 2.023 -3.092 1.00 0.00 21 LEU A C 10
ATOM 15008 O O . LEU A 1 21 ? -3.059 2.833 -2.195 1.00 0.00 21 LEU A O 10
ATOM 15024 N N . ASN A 1 22 ? -3.408 2.383 -4.358 1.00 0.00 22 ASN A N 10
ATOM 15025 C CA . ASN A 1 22 ? -3.446 3.758 -4.773 1.00 0.00 22 ASN A CA 10
ATOM 15026 C C . ASN A 1 22 ? -4.814 4.342 -4.457 1.00 0.00 22 ASN A C 10
ATOM 15027 O O . ASN A 1 22 ? -4.965 5.536 -4.223 1.00 0.00 22 ASN A O 10
ATOM 15038 N N . HIS A 1 23 ? -5.837 3.484 -4.395 1.00 0.00 23 HIS A N 10
ATOM 15039 C CA . HIS A 1 23 ? -7.188 3.911 -4.126 1.00 0.00 23 HIS A CA 10
ATOM 15040 C C . HIS A 1 23 ? -7.373 3.966 -2.624 1.00 0.00 23 HIS A C 10
ATOM 15041 O O . HIS A 1 23 ? -7.750 5.004 -2.078 1.00 0.00 23 HIS A O 10
ATOM 15056 N N . CYS A 1 24 ? -7.135 2.832 -1.949 1.00 0.00 24 CYS A N 10
ATOM 15057 C CA . CYS A 1 24 ? -7.254 2.769 -0.504 1.00 0.00 24 CYS A CA 10
ATOM 15058 C C . CYS A 1 24 ? -6.146 3.602 0.121 1.00 0.00 24 CYS A C 10
ATOM 15059 O O . CYS A 1 24 ? -6.273 3.987 1.263 1.00 0.00 24 CYS A O 10
ATOM 15066 N N . GLY A 1 25 ? -5.107 3.926 -0.637 1.00 0.00 25 GLY A N 10
ATOM 15067 C CA . GLY A 1 25 ? -3.997 4.717 -0.172 1.00 0.00 25 GLY A CA 10
ATOM 15068 C C . GLY A 1 25 ? -4.380 6.167 -0.094 1.00 0.00 25 GLY A C 10
ATOM 15069 O O . GLY A 1 25 ? -4.176 6.785 0.940 1.00 0.00 25 GLY A O 10
ATOM 15073 N N . MET A 1 26 ? -5.008 6.700 -1.139 1.00 0.00 26 MET A N 10
ATOM 15074 C CA . MET A 1 26 ? -5.422 8.084 -1.183 1.00 0.00 26 MET A CA 10
ATOM 15075 C C . MET A 1 26 ? -6.349 8.387 -0.041 1.00 0.00 26 MET A C 10
ATOM 15076 O O . MET A 1 26 ? -6.200 9.403 0.603 1.00 0.00 26 MET A O 10
ATOM 15090 N N . TYR A 1 27 ? -7.306 7.516 0.238 1.00 0.00 27 TYR A N 10
ATOM 15091 C CA . TYR A 1 27 ? -8.240 7.682 1.330 1.00 0.00 27 TYR A CA 10
ATOM 15092 C C . TYR A 1 27 ? -7.527 8.001 2.635 1.00 0.00 27 TYR A C 10
ATOM 15093 O O . TYR A 1 27 ? -8.012 8.781 3.441 1.00 0.00 27 TYR A O 10
ATOM 15111 N N . LEU A 1 28 ? -6.340 7.429 2.804 1.00 0.00 28 LEU A N 10
ATOM 15112 C CA . LEU A 1 28 ? -5.549 7.622 3.994 1.00 0.00 28 LEU A CA 10
ATOM 15113 C C . LEU A 1 28 ? -4.571 8.758 3.754 1.00 0.00 28 LEU A C 10
ATOM 15114 O O . LEU A 1 28 ? -4.211 9.460 4.681 1.00 0.00 28 LEU A O 10
ATOM 15130 N N . MET A 1 29 ? -4.213 9.004 2.493 1.00 0.00 29 MET A N 10
ATOM 15131 C CA . MET A 1 29 ? -3.335 10.065 2.084 1.00 0.00 29 MET A CA 10
ATOM 15132 C C . MET A 1 29 ? -4.103 11.343 1.800 1.00 0.00 29 MET A C 10
ATOM 15133 O O . MET A 1 29 ? -3.553 12.322 1.317 1.00 0.00 29 MET A O 10
ATOM 15147 N N . LYS A 1 30 ? -5.402 11.361 2.102 1.00 0.00 30 LYS A N 10
ATOM 15148 C CA . LYS A 1 30 ? -6.258 12.489 1.839 1.00 0.00 30 LYS A CA 10
ATOM 15149 C C . LYS A 1 30 ? -6.020 13.506 2.939 1.00 0.00 30 LYS A C 10
ATOM 15150 O O . LYS A 1 30 ? -6.263 14.689 2.738 1.00 0.00 30 LYS A O 10
ATOM 15169 N N . ASN A 1 31 ? -5.578 13.028 4.109 1.00 0.00 31 ASN A N 10
ATOM 15170 C CA . ASN A 1 31 ? -5.270 13.895 5.221 1.00 0.00 31 ASN A CA 10
ATOM 15171 C C . ASN A 1 31 ? -3.763 14.034 5.387 1.00 0.00 31 ASN A C 10
ATOM 15172 O O . ASN A 1 31 ? -3.306 14.776 6.246 1.00 0.00 31 ASN A O 10
ATOM 15183 N N . LEU A 1 32 ? -3.011 13.247 4.617 1.00 0.00 32 LEU A N 10
ATOM 15184 C CA . LEU A 1 32 ? -1.569 13.287 4.672 1.00 0.00 32 LEU A CA 10
ATOM 15185 C C . LEU A 1 32 ? -1.050 14.380 3.735 1.00 0.00 32 LEU A C 10
ATOM 15186 O O . LEU A 1 32 ? 0.122 14.740 3.807 1.00 0.00 32 LEU A O 10
ATOM 15202 N N . GLY A 1 33 ? -1.921 14.877 2.845 1.00 0.00 33 GLY A N 10
ATOM 15203 C CA . GLY A 1 33 ? -1.562 15.919 1.908 1.00 0.00 33 GLY A CA 10
ATOM 15204 C C . GLY A 1 33 ? -1.289 17.223 2.639 1.00 0.00 33 GLY A C 10
ATOM 15205 O O . GLY A 1 33 ? -0.457 18.003 2.195 1.00 0.00 33 GLY A O 10
ATOM 15209 N N . GLU A 1 34 ? -1.979 17.436 3.760 1.00 0.00 34 GLU A N 10
ATOM 15210 C CA . GLU A 1 34 ? -1.795 18.626 4.551 1.00 0.00 34 GLU A CA 10
ATOM 15211 C C . GLU A 1 34 ? -1.956 18.304 6.024 1.00 0.00 34 GLU A C 10
ATOM 15212 O O . GLU A 1 34 ? -1.741 17.166 6.435 1.00 0.00 34 GLU A O 10
ATOM 15224 N N . ARG A 1 35 ? -2.314 19.318 6.830 1.00 0.00 35 ARG A N 10
ATOM 15225 C CA . ARG A 1 35 ? -2.527 19.168 8.252 1.00 0.00 35 ARG A CA 10
ATOM 15226 C C . ARG A 1 35 ? -2.660 20.523 8.900 1.00 0.00 35 ARG A C 10
ATOM 15227 O O . ARG A 1 35 ? -3.712 20.830 9.441 1.00 0.00 35 ARG A O 10
ATOM 15248 N N . SER A 1 36 ? -1.583 21.312 8.854 1.00 0.00 36 SER A N 10
ATOM 15249 C CA . SER A 1 36 ? -1.554 22.629 9.466 1.00 0.00 36 SER A CA 10
ATOM 15250 C C . SER A 1 36 ? -2.812 23.402 9.080 1.00 0.00 36 SER A C 10
ATOM 15251 O O . SER A 1 36 ? -3.675 23.646 9.921 1.00 0.00 36 SER A O 10
ATOM 15259 N N . GLN A 1 37 ? -2.932 23.722 7.787 1.00 0.00 37 GLN A N 10
ATOM 15260 C CA . GLN A 1 37 ? -4.071 24.450 7.280 1.00 0.00 37 GLN A CA 10
ATOM 15261 C C . GLN A 1 37 ? -4.772 23.639 6.209 1.00 0.00 37 GLN A C 10
ATOM 15262 O O . GLN A 1 37 ? -4.513 23.782 5.019 1.00 0.00 37 GLN A O 10
ATOM 15276 N N . VAL A 1 38 ? -5.645 22.737 6.640 1.00 0.00 38 VAL A N 10
ATOM 15277 C CA . VAL A 1 38 ? -6.403 21.901 5.728 1.00 0.00 38 VAL A CA 10
ATOM 15278 C C . VAL A 1 38 ? -7.484 22.730 5.052 1.00 0.00 38 VAL A C 10
ATOM 15279 O O . VAL A 1 38 ? -7.807 23.838 5.481 1.00 0.00 38 VAL A O 10
ATOM 15292 N N . SER A 1 39 ? -8.065 22.177 3.985 1.00 0.00 39 SER A N 10
ATOM 15293 C CA . SER A 1 39 ? -9.114 22.857 3.245 1.00 0.00 39 SER A CA 10
ATOM 15294 C C . SER A 1 39 ? -9.617 21.957 2.129 1.00 0.00 39 SER A C 10
ATOM 15295 O O . SER A 1 39 ? -9.226 22.080 0.969 1.00 0.00 39 SER A O 10
ATOM 15303 N N . PRO A 1 40 ? -10.490 20.996 2.491 1.00 0.00 40 PRO A N 10
ATOM 15304 C CA . PRO A 1 40 ? -11.081 20.077 1.544 1.00 0.00 40 PRO A CA 10
ATOM 15305 C C . PRO A 1 40 ? -12.110 20.754 0.667 1.00 0.00 40 PRO A C 10
ATOM 15306 O O . PRO A 1 40 ? -13.294 20.513 0.830 1.00 0.00 40 PRO A O 10
ATOM 15317 N N . ARG A 1 41 ? -11.641 21.581 -0.278 1.00 0.00 41 ARG A N 10
ATOM 15318 C CA . ARG A 1 41 ? -12.519 22.316 -1.166 1.00 0.00 41 ARG A CA 10
ATOM 15319 C C . ARG A 1 41 ? -13.551 21.368 -1.754 1.00 0.00 41 ARG A C 10
ATOM 15320 O O . ARG A 1 41 ? -14.710 21.397 -1.359 1.00 0.00 41 ARG A O 10
ATOM 15341 N N . MET A 1 42 ? -13.102 20.531 -2.691 1.00 0.00 42 MET A N 10
ATOM 15342 C CA . MET A 1 42 ? -13.975 19.604 -3.369 1.00 0.00 42 MET A CA 10
ATOM 15343 C C . MET A 1 42 ? -13.275 18.283 -3.613 1.00 0.00 42 MET A C 10
ATOM 15344 O O . MET A 1 42 ? -12.339 18.201 -4.413 1.00 0.00 42 MET A O 10
ATOM 15358 N N . ARG A 1 43 ? -13.669 17.259 -2.850 1.00 0.00 43 ARG A N 10
ATOM 15359 C CA . ARG A 1 43 ? -13.096 15.931 -2.983 1.00 0.00 43 ARG A CA 10
ATOM 15360 C C . ARG A 1 43 ? -13.966 14.914 -2.267 1.00 0.00 43 ARG A C 10
ATOM 15361 O O . ARG A 1 43 ? -14.004 14.901 -1.039 1.00 0.00 43 ARG A O 10
ATOM 15382 N N . GLU A 1 44 ? -14.616 14.065 -3.046 1.00 0.00 44 GLU A N 10
ATOM 15383 C CA . GLU A 1 44 ? -15.472 13.036 -2.491 1.00 0.00 44 GLU A CA 10
ATOM 15384 C C . GLU A 1 44 ? -15.569 11.850 -3.442 1.00 0.00 44 GLU A C 10
ATOM 15385 O O . GLU A 1 44 ? -16.281 11.909 -4.439 1.00 0.00 44 GLU A O 10
ATOM 15397 N N . GLU A 1 45 ? -14.778 10.816 -3.161 1.00 0.00 45 GLU A N 10
ATOM 15398 C CA . GLU A 1 45 ? -14.786 9.619 -3.974 1.00 0.00 45 GLU A CA 10
ATOM 15399 C C . GLU A 1 45 ? -15.182 8.395 -3.156 1.00 0.00 45 GLU A C 10
ATOM 15400 O O . GLU A 1 45 ? -15.808 8.517 -2.112 1.00 0.00 45 GLU A O 10
ATOM 15412 N N . ASP A 1 46 ? -14.718 7.218 -3.583 1.00 0.00 46 ASP A N 10
ATOM 15413 C CA . ASP A 1 46 ? -14.998 5.985 -2.905 1.00 0.00 46 ASP A CA 10
ATOM 15414 C C . ASP A 1 46 ? -13.804 5.057 -3.043 1.00 0.00 46 ASP A C 10
ATOM 15415 O O . ASP A 1 46 ? -13.487 4.547 -4.124 1.00 0.00 46 ASP A O 10
ATOM 15424 N N . HIS A 1 47 ? -13.099 4.824 -1.930 1.00 0.00 47 HIS A N 10
ATOM 15425 C CA . HIS A 1 47 ? -11.934 3.962 -1.927 1.00 0.00 47 HIS A CA 10
ATOM 15426 C C . HIS A 1 47 ? -12.091 2.933 -0.831 1.00 0.00 47 HIS A C 10
ATOM 15427 O O . HIS A 1 47 ? -12.082 3.275 0.348 1.00 0.00 47 HIS A O 10
ATOM 15442 N N . LYS A 1 48 ? -12.205 1.667 -1.238 1.00 0.00 48 LYS A N 10
ATOM 15443 C CA . LYS A 1 48 ? -12.351 0.555 -0.314 1.00 0.00 48 LYS A CA 10
ATOM 15444 C C . LYS A 1 48 ? -12.536 -0.742 -1.075 1.00 0.00 48 LYS A C 10
ATOM 15445 O O . LYS A 1 48 ? -11.994 -1.769 -0.690 1.00 0.00 48 LYS A O 10
ATOM 15464 N N . GLN A 1 49 ? -13.209 -0.660 -2.223 1.00 0.00 49 GLN A N 10
ATOM 15465 C CA . GLN A 1 49 ? -13.427 -1.822 -3.065 1.00 0.00 49 GLN A CA 10
ATOM 15466 C C . GLN A 1 49 ? -12.493 -1.776 -4.253 1.00 0.00 49 GLN A C 10
ATOM 15467 O O . GLN A 1 49 ? -12.242 -2.799 -4.866 1.00 0.00 49 GLN A O 10
ATOM 15481 N N . LEU A 1 50 ? -11.932 -0.605 -4.552 1.00 0.00 50 LEU A N 10
ATOM 15482 C CA . LEU A 1 50 ? -11.006 -0.445 -5.651 1.00 0.00 50 LEU A CA 10
ATOM 15483 C C . LEU A 1 50 ? -9.653 -1.028 -5.250 1.00 0.00 50 LEU A C 10
ATOM 15484 O O . LEU A 1 50 ? -8.873 -1.422 -6.109 1.00 0.00 50 LEU A O 10
ATOM 15500 N N . CYS A 1 51 ? -9.375 -1.076 -3.943 1.00 0.00 51 CYS A N 10
ATOM 15501 C CA . CYS A 1 51 ? -8.150 -1.644 -3.441 1.00 0.00 51 CYS A CA 10
ATOM 15502 C C . CYS A 1 51 ? -8.344 -3.122 -3.238 1.00 0.00 51 CYS A C 10
ATOM 15503 O O . CYS A 1 51 ? -7.497 -3.879 -3.671 1.00 0.00 51 CYS A O 10
ATOM 15510 N N . CYS A 1 52 ? -9.491 -3.533 -2.703 1.00 0.00 52 CYS A N 10
ATOM 15511 C CA . CYS A 1 52 ? -9.803 -4.932 -2.492 1.00 0.00 52 CYS A CA 10
ATOM 15512 C C . CYS A 1 52 ? -10.055 -5.594 -3.851 1.00 0.00 52 CYS A C 10
ATOM 15513 O O . CYS A 1 52 ? -10.198 -6.807 -3.938 1.00 0.00 52 CYS A O 10
ATOM 15520 N N . MET A 1 53 ? -10.110 -4.784 -4.912 1.00 0.00 53 MET A N 10
ATOM 15521 C CA . MET A 1 53 ? -10.342 -5.254 -6.243 1.00 0.00 53 MET A CA 10
ATOM 15522 C C . MET A 1 53 ? -9.068 -5.828 -6.820 1.00 0.00 53 MET A C 10
ATOM 15523 O O . MET A 1 53 ? -8.894 -7.042 -6.865 1.00 0.00 53 MET A O 10
ATOM 15537 N N . GLN A 1 54 ? -8.172 -4.952 -7.293 1.00 0.00 54 GLN A N 10
ATOM 15538 C CA . GLN A 1 54 ? -6.937 -5.369 -7.912 1.00 0.00 54 GLN A CA 10
ATOM 15539 C C . GLN A 1 54 ? -6.188 -6.262 -6.946 1.00 0.00 54 GLN A C 10
ATOM 15540 O O . GLN A 1 54 ? -5.366 -7.067 -7.358 1.00 0.00 54 GLN A O 10
ATOM 15554 N N . LEU A 1 55 ? -6.413 -6.098 -5.642 1.00 0.00 55 LEU A N 10
ATOM 15555 C CA . LEU A 1 55 ? -5.769 -6.906 -4.633 1.00 0.00 55 LEU A CA 10
ATOM 15556 C C . LEU A 1 55 ? -6.059 -8.377 -4.881 1.00 0.00 55 LEU A C 10
ATOM 15557 O O . LEU A 1 55 ? -5.193 -9.217 -4.676 1.00 0.00 55 LEU A O 10
ATOM 15573 N N . LYS A 1 56 ? -7.263 -8.678 -5.378 1.00 0.00 56 LYS A N 10
ATOM 15574 C CA . LYS A 1 56 ? -7.648 -10.025 -5.739 1.00 0.00 56 LYS A CA 10
ATOM 15575 C C . LYS A 1 56 ? -7.080 -10.405 -7.108 1.00 0.00 56 LYS A C 10
ATOM 15576 O O . LYS A 1 56 ? -7.363 -11.458 -7.653 1.00 0.00 56 LYS A O 10
ATOM 15595 N N . ASN A 1 57 ? -6.334 -9.504 -7.722 1.00 0.00 57 ASN A N 10
ATOM 15596 C CA . ASN A 1 57 ? -5.710 -9.730 -8.996 1.00 0.00 57 ASN A CA 10
ATOM 15597 C C . ASN A 1 57 ? -4.266 -10.173 -8.800 1.00 0.00 57 ASN A C 10
ATOM 15598 O O . ASN A 1 57 ? -3.699 -10.825 -9.674 1.00 0.00 57 ASN A O 10
ATOM 15609 N N . LEU A 1 58 ? -3.651 -9.730 -7.699 1.00 0.00 58 LEU A N 10
ATOM 15610 C CA . LEU A 1 58 ? -2.291 -10.088 -7.388 1.00 0.00 58 LEU A CA 10
ATOM 15611 C C . LEU A 1 58 ? -2.232 -11.539 -6.904 1.00 0.00 58 LEU A C 10
ATOM 15612 O O . LEU A 1 58 ? -3.204 -12.290 -6.983 1.00 0.00 58 LEU A O 10
ATOM 15628 N N . ASP A 1 59 ? -1.057 -11.937 -6.413 1.00 0.00 59 ASP A N 10
ATOM 15629 C CA . ASP A 1 59 ? -0.860 -13.276 -5.911 1.00 0.00 59 ASP A CA 10
ATOM 15630 C C . ASP A 1 59 ? -1.257 -13.325 -4.445 1.00 0.00 59 ASP A C 10
ATOM 15631 O O . ASP A 1 59 ? -0.976 -12.402 -3.679 1.00 0.00 59 ASP A O 10
ATOM 15640 N N . GLU A 1 60 ? -1.816 -14.452 -4.019 1.00 0.00 60 GLU A N 10
ATOM 15641 C CA . GLU A 1 60 ? -2.230 -14.629 -2.642 1.00 0.00 60 GLU A CA 10
ATOM 15642 C C . GLU A 1 60 ? -1.026 -14.557 -1.716 1.00 0.00 60 GLU A C 10
ATOM 15643 O O . GLU A 1 60 ? -1.077 -13.969 -0.636 1.00 0.00 60 GLU A O 10
ATOM 15655 N N . LYS A 1 61 ? 0.107 -15.115 -2.168 1.00 0.00 61 LYS A N 10
ATOM 15656 C CA . LYS A 1 61 ? 1.344 -15.069 -1.411 1.00 0.00 61 LYS A CA 10
ATOM 15657 C C . LYS A 1 61 ? 1.975 -13.692 -1.531 1.00 0.00 61 LYS A C 10
ATOM 15658 O O . LYS A 1 61 ? 2.956 -13.405 -0.866 1.00 0.00 61 LYS A O 10
ATOM 15677 N N . CYS A 1 62 ? 1.444 -12.845 -2.413 1.00 0.00 62 CYS A N 10
ATOM 15678 C CA . CYS A 1 62 ? 1.902 -11.496 -2.591 1.00 0.00 62 CYS A CA 10
ATOM 15679 C C . CYS A 1 62 ? 1.084 -10.565 -1.699 1.00 0.00 62 CYS A C 10
ATOM 15680 O O . CYS A 1 62 ? 1.428 -9.403 -1.505 1.00 0.00 62 CYS A O 10
ATOM 15687 N N . MET A 1 63 ? 0.045 -11.080 -1.054 1.00 0.00 63 MET A N 10
ATOM 15688 C CA . MET A 1 63 ? -0.797 -10.316 -0.180 1.00 0.00 63 MET A CA 10
ATOM 15689 C C . MET A 1 63 ? -0.222 -10.301 1.212 1.00 0.00 63 MET A C 10
ATOM 15690 O O . MET A 1 63 ? -0.766 -10.816 2.162 1.00 0.00 63 MET A O 10
ATOM 15704 N N . CYS A 1 64 ? 0.934 -9.700 1.396 1.00 0.00 64 CYS A N 10
ATOM 15705 C CA . CYS A 1 64 ? 1.618 -9.626 2.677 1.00 0.00 64 CYS A CA 10
ATOM 15706 C C . CYS A 1 64 ? 3.014 -9.055 2.452 1.00 0.00 64 CYS A C 10
ATOM 15707 O O . CYS A 1 64 ? 3.359 -8.031 3.025 1.00 0.00 64 CYS A O 10
ATOM 15714 N N . PRO A 1 65 ? 3.796 -9.726 1.577 1.00 0.00 65 PRO A N 10
ATOM 15715 C CA . PRO A 1 65 ? 5.139 -9.298 1.259 1.00 0.00 65 PRO A CA 10
ATOM 15716 C C . PRO A 1 65 ? 5.142 -8.093 0.346 1.00 0.00 65 PRO A C 10
ATOM 15717 O O . PRO A 1 65 ? 5.930 -7.165 0.515 1.00 0.00 65 PRO A O 10
ATOM 15728 N N . ALA A 1 66 ? 4.242 -8.103 -0.625 1.00 0.00 66 ALA A N 10
ATOM 15729 C CA . ALA A 1 66 ? 4.117 -7.024 -1.558 1.00 0.00 66 ALA A CA 10
ATOM 15730 C C . ALA A 1 66 ? 3.664 -5.796 -0.809 1.00 0.00 66 ALA A C 10
ATOM 15731 O O . ALA A 1 66 ? 4.253 -4.753 -1.010 1.00 0.00 66 ALA A O 10
ATOM 15738 N N . ILE A 1 67 ? 2.651 -5.906 0.040 1.00 0.00 67 ILE A N 10
ATOM 15739 C CA . ILE A 1 67 ? 2.121 -4.791 0.797 1.00 0.00 67 ILE A CA 10
ATOM 15740 C C . ILE A 1 67 ? 3.260 -3.882 1.249 1.00 0.00 67 ILE A C 10
ATOM 15741 O O . ILE A 1 67 ? 3.282 -2.692 0.980 1.00 0.00 67 ILE A O 10
ATOM 15757 N N . MET A 1 68 ? 4.283 -4.462 1.867 1.00 0.00 68 MET A N 10
ATOM 15758 C CA . MET A 1 68 ? 5.445 -3.718 2.295 1.00 0.00 68 MET A CA 10
ATOM 15759 C C . MET A 1 68 ? 5.985 -2.846 1.180 1.00 0.00 68 MET A C 10
ATOM 15760 O O . MET A 1 68 ? 6.091 -1.643 1.379 1.00 0.00 68 MET A O 10
ATOM 15774 N N . MET A 1 69 ? 6.271 -3.452 0.029 1.00 0.00 69 MET A N 10
ATOM 15775 C CA . MET A 1 69 ? 6.731 -2.748 -1.133 1.00 0.00 69 MET A CA 10
ATOM 15776 C C . MET A 1 69 ? 5.710 -1.768 -1.666 1.00 0.00 69 MET A C 10
ATOM 15777 O O . MET A 1 69 ? 6.061 -0.719 -2.178 1.00 0.00 69 MET A O 10
ATOM 15791 N N . MET A 1 70 ? 4.429 -2.102 -1.577 1.00 0.00 70 MET A N 10
ATOM 15792 C CA . MET A 1 70 ? 3.367 -1.253 -2.029 1.00 0.00 70 MET A CA 10
ATOM 15793 C C . MET A 1 70 ? 3.623 0.162 -1.514 1.00 0.00 70 MET A C 10
ATOM 15794 O O . MET A 1 70 ? 3.151 1.120 -2.110 1.00 0.00 70 MET A O 10
ATOM 15808 N N . LEU A 1 71 ? 4.053 0.251 -0.242 1.00 0.00 71 LEU A N 10
ATOM 15809 C CA . LEU A 1 71 ? 4.256 1.520 0.410 1.00 0.00 71 LEU A CA 10
ATOM 15810 C C . LEU A 1 71 ? 5.729 1.900 0.312 1.00 0.00 71 LEU A C 10
ATOM 15811 O O . LEU A 1 71 ? 6.296 2.513 1.202 1.00 0.00 71 LEU A O 10
ATOM 15827 N N . ASN A 1 72 ? 6.381 1.505 -0.777 1.00 0.00 72 ASN A N 10
ATOM 15828 C CA . ASN A 1 72 ? 7.769 1.784 -1.039 1.00 0.00 72 ASN A CA 10
ATOM 15829 C C . ASN A 1 72 ? 7.933 2.346 -2.446 1.00 0.00 72 ASN A C 10
ATOM 15830 O O . ASN A 1 72 ? 9.053 2.403 -2.955 1.00 0.00 72 ASN A O 10
ATOM 15841 N N . GLU A 1 73 ? 6.816 2.717 -3.063 1.00 0.00 73 GLU A N 10
ATOM 15842 C CA . GLU A 1 73 ? 6.834 3.252 -4.397 1.00 0.00 73 GLU A CA 10
ATOM 15843 C C . GLU A 1 73 ? 7.249 4.720 -4.374 1.00 0.00 73 GLU A C 10
ATOM 15844 O O . GLU A 1 73 ? 7.437 5.317 -3.307 1.00 0.00 73 GLU A O 10
ATOM 15856 N N . PRO A 1 74 ? 7.364 5.319 -5.582 1.00 0.00 74 PRO A N 10
ATOM 15857 C CA . PRO A 1 74 ? 7.703 6.708 -5.742 1.00 0.00 74 PRO A CA 10
ATOM 15858 C C . PRO A 1 74 ? 6.567 7.633 -5.364 1.00 0.00 74 PRO A C 10
ATOM 15859 O O . PRO A 1 74 ? 6.238 8.554 -6.100 1.00 0.00 74 PRO A O 10
ATOM 15870 N N . MET A 1 75 ? 5.987 7.416 -4.179 1.00 0.00 75 MET A N 10
ATOM 15871 C CA . MET A 1 75 ? 4.862 8.182 -3.706 1.00 0.00 75 MET A CA 10
ATOM 15872 C C . MET A 1 75 ? 4.281 7.555 -2.452 1.00 0.00 75 MET A C 10
ATOM 15873 O O . MET A 1 75 ? 3.072 7.542 -2.248 1.00 0.00 75 MET A O 10
ATOM 15887 N N . TRP A 1 76 ? 5.141 7.044 -1.574 1.00 0.00 76 TRP A N 10
ATOM 15888 C CA . TRP A 1 76 ? 4.708 6.430 -0.343 1.00 0.00 76 TRP A CA 10
ATOM 15889 C C . TRP A 1 76 ? 5.845 6.498 0.640 1.00 0.00 76 TRP A C 10
ATOM 15890 O O . TRP A 1 76 ? 6.505 5.508 0.938 1.00 0.00 76 TRP A O 10
ATOM 15911 N N . ILE A 1 77 ? 6.137 7.698 1.147 1.00 0.00 77 ILE A N 10
ATOM 15912 C CA . ILE A 1 77 ? 7.256 7.926 2.053 1.00 0.00 77 ILE A CA 10
ATOM 15913 C C . ILE A 1 77 ? 6.707 8.179 3.423 1.00 0.00 77 ILE A C 10
ATOM 15914 O O . ILE A 1 77 ? 5.784 7.533 3.868 1.00 0.00 77 ILE A O 10
ATOM 15930 N N . ARG A 1 78 ? 7.235 9.141 4.142 1.00 0.00 78 ARG A N 10
ATOM 15931 C CA . ARG A 1 78 ? 6.775 9.482 5.465 1.00 0.00 78 ARG A CA 10
ATOM 15932 C C . ARG A 1 78 ? 5.304 9.679 5.488 1.00 0.00 78 ARG A C 10
ATOM 15933 O O . ARG A 1 78 ? 4.718 9.301 6.478 1.00 0.00 78 ARG A O 10
ATOM 15954 N N . MET A 1 79 ? 4.722 10.207 4.428 1.00 0.00 79 MET A N 10
ATOM 15955 C CA . MET A 1 79 ? 3.296 10.390 4.286 1.00 0.00 79 MET A CA 10
ATOM 15956 C C . MET A 1 79 ? 2.555 9.157 4.717 1.00 0.00 79 MET A C 10
ATOM 15957 O O . MET A 1 79 ? 1.482 9.266 5.245 1.00 0.00 79 MET A O 10
ATOM 15971 N N . ARG A 1 80 ? 3.127 7.972 4.579 1.00 0.00 80 ARG A N 10
ATOM 15972 C CA . ARG A 1 80 ? 2.560 6.733 5.029 1.00 0.00 80 ARG A CA 10
ATOM 15973 C C . ARG A 1 80 ? 2.199 6.832 6.472 1.00 0.00 80 ARG A C 10
ATOM 15974 O O . ARG A 1 80 ? 1.427 6.023 6.875 1.00 0.00 80 ARG A O 10
ATOM 15995 N N . ASP A 1 81 ? 2.705 7.756 7.241 1.00 0.00 81 ASP A N 10
ATOM 15996 C CA . ASP A 1 81 ? 2.437 7.974 8.637 1.00 0.00 81 ASP A CA 10
ATOM 15997 C C . ASP A 1 81 ? 1.068 7.415 9.009 1.00 0.00 81 ASP A C 10
ATOM 15998 O O . ASP A 1 81 ? 0.986 6.456 9.789 1.00 0.00 81 ASP A O 10
ATOM 16007 N N . GLN A 1 82 ? 0.040 7.825 8.231 1.00 0.00 82 GLN A N 10
ATOM 16008 C CA . GLN A 1 82 ? -1.302 7.358 8.444 1.00 0.00 82 GLN A CA 10
ATOM 16009 C C . GLN A 1 82 ? -1.487 6.041 7.809 1.00 0.00 82 GLN A C 10
ATOM 16010 O O . GLN A 1 82 ? -1.469 5.062 8.527 1.00 0.00 82 GLN A O 10
ATOM 16024 N N . VAL A 1 83 ? -1.762 6.020 6.505 1.00 0.00 83 VAL A N 10
ATOM 16025 C CA . VAL A 1 83 ? -1.903 4.818 5.707 1.00 0.00 83 VAL A CA 10
ATOM 16026 C C . VAL A 1 83 ? -1.147 3.681 6.342 1.00 0.00 83 VAL A C 10
ATOM 16027 O O . VAL A 1 83 ? -1.711 2.641 6.546 1.00 0.00 83 VAL A O 10
ATOM 16040 N N . MET A 1 84 ? 0.102 3.830 6.700 1.00 0.00 84 MET A N 10
ATOM 16041 C CA . MET A 1 84 ? 0.913 2.890 7.402 1.00 0.00 84 MET A CA 10
ATOM 16042 C C . MET A 1 84 ? 0.104 2.103 8.421 1.00 0.00 84 MET A C 10
ATOM 16043 O O . MET A 1 84 ? -0.050 0.890 8.291 1.00 0.00 84 MET A O 10
ATOM 16057 N N . SER A 1 85 ? -0.458 2.798 9.417 1.00 0.00 85 SER A N 10
ATOM 16058 C CA . SER A 1 85 ? -1.308 2.205 10.415 1.00 0.00 85 SER A CA 10
ATOM 16059 C C . SER A 1 85 ? -2.750 2.147 9.943 1.00 0.00 85 SER A C 10
ATOM 16060 O O . SER A 1 85 ? -3.688 2.321 10.702 1.00 0.00 85 SER A O 10
ATOM 16068 N N . MET A 1 86 ? -2.957 1.789 8.674 1.00 0.00 86 MET A N 10
ATOM 16069 C CA . MET A 1 86 ? -4.262 1.688 8.077 1.00 0.00 86 MET A CA 10
ATOM 16070 C C . MET A 1 86 ? -4.296 0.658 6.964 1.00 0.00 86 MET A C 10
ATOM 16071 O O . MET A 1 86 ? -5.194 -0.165 6.891 1.00 0.00 86 MET A O 10
ATOM 16085 N N . ALA A 1 87 ? -3.261 0.611 6.134 1.00 0.00 87 ALA A N 10
ATOM 16086 C CA . ALA A 1 87 ? -3.114 -0.323 5.056 1.00 0.00 87 ALA A CA 10
ATOM 16087 C C . ALA A 1 87 ? -2.618 -1.633 5.624 1.00 0.00 87 ALA A C 10
ATOM 16088 O O . ALA A 1 87 ? -2.252 -2.517 4.880 1.00 0.00 87 ALA A O 10
ATOM 16095 N N . HIS A 1 88 ? -2.549 -1.772 6.943 1.00 0.00 88 HIS A N 10
ATOM 16096 C CA . HIS A 1 88 ? -2.129 -2.982 7.593 1.00 0.00 88 HIS A CA 10
ATOM 16097 C C . HIS A 1 88 ? -3.338 -3.771 8.024 1.00 0.00 88 HIS A C 10
ATOM 16098 O O . HIS A 1 88 ? -3.229 -4.959 8.248 1.00 0.00 88 HIS A O 10
ATOM 16113 N N . ASN A 1 89 ? -4.475 -3.105 8.203 1.00 0.00 89 ASN A N 10
ATOM 16114 C CA . ASN A 1 89 ? -5.717 -3.745 8.579 1.00 0.00 89 ASN A CA 10
ATOM 16115 C C . ASN A 1 89 ? -6.702 -3.719 7.428 1.00 0.00 89 ASN A C 10
ATOM 16116 O O . ASN A 1 89 ? -7.659 -4.471 7.424 1.00 0.00 89 ASN A O 10
ATOM 16127 N N . LEU A 1 90 ? -6.480 -2.825 6.471 1.00 0.00 90 LEU A N 10
ATOM 16128 C CA . LEU A 1 90 ? -7.297 -2.731 5.285 1.00 0.00 90 LEU A CA 10
ATOM 16129 C C . LEU A 1 90 ? -7.202 -4.019 4.463 1.00 0.00 90 LEU A C 10
ATOM 16130 O O . LEU A 1 90 ? -8.221 -4.579 4.084 1.00 0.00 90 LEU A O 10
ATOM 16146 N N . PRO A 1 91 ? -5.962 -4.484 4.207 1.00 0.00 91 PRO A N 10
ATOM 16147 C CA . PRO A 1 91 ? -5.732 -5.705 3.479 1.00 0.00 91 PRO A CA 10
ATOM 16148 C C . PRO A 1 91 ? -6.049 -6.914 4.309 1.00 0.00 91 PRO A C 10
ATOM 16149 O O . PRO A 1 91 ? -6.462 -7.934 3.788 1.00 0.00 91 PRO A O 10
ATOM 16160 N N . ILE A 1 92 ? -5.868 -6.822 5.606 1.00 0.00 92 ILE A N 10
ATOM 16161 C CA . ILE A 1 92 ? -6.149 -7.909 6.512 1.00 0.00 92 ILE A CA 10
ATOM 16162 C C . ILE A 1 92 ? -7.644 -8.163 6.563 1.00 0.00 92 ILE A C 10
ATOM 16163 O O . ILE A 1 92 ? -8.059 -9.310 6.481 1.00 0.00 92 ILE A O 10
ATOM 16179 N N . GLU A 1 93 ? -8.426 -7.096 6.697 1.00 0.00 93 GLU A N 10
ATOM 16180 C CA . GLU A 1 93 ? -9.872 -7.207 6.749 1.00 0.00 93 GLU A CA 10
ATOM 16181 C C . GLU A 1 93 ? -10.405 -7.792 5.445 1.00 0.00 93 GLU A C 10
ATOM 16182 O O . GLU A 1 93 ? -11.515 -8.317 5.403 1.00 0.00 93 GLU A O 10
ATOM 16194 N N . CYS A 1 94 ? -9.607 -7.699 4.375 1.00 0.00 94 CYS A N 10
ATOM 16195 C CA . CYS A 1 94 ? -9.961 -8.268 3.105 1.00 0.00 94 CYS A CA 10
ATOM 16196 C C . CYS A 1 94 ? -9.468 -9.702 3.024 1.00 0.00 94 CYS A C 10
ATOM 16197 O O . CYS A 1 94 ? -9.874 -10.407 2.111 1.00 0.00 94 CYS A O 10
ATOM 16204 N N . ASN A 1 95 ? -8.587 -10.102 3.944 1.00 0.00 95 ASN A N 10
ATOM 16205 C CA . ASN A 1 95 ? -8.029 -11.429 4.007 1.00 0.00 95 ASN A CA 10
ATOM 16206 C C . ASN A 1 95 ? -6.845 -11.498 3.042 1.00 0.00 95 ASN A C 10
ATOM 16207 O O . ASN A 1 95 ? -6.508 -12.529 2.483 1.00 0.00 95 ASN A O 10
ATOM 16218 N N . LEU A 1 96 ? -6.202 -10.383 2.773 1.00 0.00 96 LEU A N 10
ATOM 16219 C CA . LEU A 1 96 ? -5.094 -10.312 1.865 1.00 0.00 96 LEU A CA 10
ATOM 16220 C C . LEU A 1 96 ? -3.847 -10.681 2.631 1.00 0.00 96 LEU A C 10
ATOM 16221 O O . LEU A 1 96 ? -3.204 -11.664 2.303 1.00 0.00 96 LEU A O 10
ATOM 16237 N N . MET A 1 97 ? -3.560 -9.976 3.720 1.00 0.00 97 MET A N 10
ATOM 16238 C CA . MET A 1 97 ? -2.394 -10.222 4.534 1.00 0.00 97 MET A CA 10
ATOM 16239 C C . MET A 1 97 ? -2.768 -10.511 5.966 1.00 0.00 97 MET A C 10
ATOM 16240 O O . MET A 1 97 ? -1.948 -10.270 6.855 1.00 0.00 97 MET A O 10
ATOM 16254 N N . SER A 1 98 ? -4.014 -10.961 6.186 1.00 0.00 98 SER A N 10
ATOM 16255 C CA . SER A 1 98 ? -4.521 -11.240 7.515 1.00 0.00 98 SER A CA 10
ATOM 16256 C C . SER A 1 98 ? -3.424 -11.784 8.419 1.00 0.00 98 SER A C 10
ATOM 16257 O O . SER A 1 98 ? -2.904 -11.140 9.314 1.00 0.00 98 SER A O 10
ATOM 16265 N N . GLN A 1 99 ? -3.007 -13.012 8.167 1.00 0.00 99 GLN A N 10
ATOM 16266 C CA . GLN A 1 99 ? -1.889 -13.614 8.861 1.00 0.00 99 GLN A CA 10
ATOM 16267 C C . GLN A 1 99 ? -1.281 -14.764 8.053 1.00 0.00 99 GLN A C 10
ATOM 16268 O O . GLN A 1 99 ? -1.187 -15.888 8.531 1.00 0.00 99 GLN A O 10
ATOM 16282 N N . PRO A 1 100 ? -0.919 -14.470 6.792 1.00 0.00 100 PRO A N 10
ATOM 16283 C CA . PRO A 1 100 ? -0.319 -15.454 5.921 1.00 0.00 100 PRO A CA 10
ATOM 16284 C C . PRO A 1 100 ? 1.110 -15.774 6.319 1.00 0.00 100 PRO A C 10
ATOM 16285 O O . PRO A 1 100 ? 1.411 -16.875 6.789 1.00 0.00 100 PRO A O 10
ATOM 16296 N N . CYS A 1 101 ? 1.990 -14.808 6.096 1.00 0.00 101 CYS A N 10
ATOM 16297 C CA . CYS A 1 101 ? 3.381 -14.954 6.441 1.00 0.00 101 CYS A CA 10
ATOM 16298 C C . CYS A 1 101 ? 3.518 -14.872 7.960 1.00 0.00 101 CYS A C 10
ATOM 16299 O O . CYS A 1 101 ? 2.540 -14.663 8.685 1.00 0.00 101 CYS A O 10
ATOM 16306 N N . GLN A 1 102 ? 4.753 -15.014 8.435 1.00 0.00 102 GLN A N 10
ATOM 16307 C CA . GLN A 1 102 ? 5.036 -14.947 9.855 1.00 0.00 102 GLN A CA 10
ATOM 16308 C C . GLN A 1 102 ? 6.131 -13.925 10.128 1.00 0.00 102 GLN A C 10
ATOM 16309 O O . GLN A 1 102 ? 6.597 -13.251 9.204 1.00 0.00 102 GLN A O 10
ATOM 16323 N N . MET A 1 103 ? 6.503 -13.805 11.403 1.00 0.00 103 MET A N 10
ATOM 16324 C CA . MET A 1 103 ? 7.546 -12.890 11.826 1.00 0.00 103 MET A CA 10
ATOM 16325 C C . MET A 1 103 ? 8.658 -13.605 12.625 1.00 0.00 103 MET A C 10
ATOM 16326 O O . MET A 1 103 ? 8.453 -13.817 13.837 1.00 0.00 103 MET A O 10
ATOM 16341 N N . PRO A 1 1 ? 20.930 1.011 -8.252 1.00 0.00 1 PRO A N 11
ATOM 16342 C CA . PRO A 1 1 ? 21.233 2.031 -7.179 1.00 0.00 1 PRO A CA 11
ATOM 16343 C C . PRO A 1 1 ? 22.485 2.877 -7.468 1.00 0.00 1 PRO A C 11
ATOM 16344 O O . PRO A 1 1 ? 23.073 3.460 -6.563 1.00 0.00 1 PRO A O 11
ATOM 16355 N N . TYR A 1 2 ? 22.844 2.952 -8.745 1.00 0.00 2 TYR A N 11
ATOM 16356 C CA . TYR A 1 2 ? 24.031 3.660 -9.173 1.00 0.00 2 TYR A CA 11
ATOM 16357 C C . TYR A 1 2 ? 24.063 3.791 -10.698 1.00 0.00 2 TYR A C 11
ATOM 16358 O O . TYR A 1 2 ? 24.400 4.838 -11.219 1.00 0.00 2 TYR A O 11
ATOM 16376 N N . GLY A 1 3 ? 23.631 2.738 -11.399 1.00 0.00 3 GLY A N 11
ATOM 16377 C CA . GLY A 1 3 ? 23.702 2.698 -12.850 1.00 0.00 3 GLY A CA 11
ATOM 16378 C C . GLY A 1 3 ? 23.206 1.359 -13.359 1.00 0.00 3 GLY A C 11
ATOM 16379 O O . GLY A 1 3 ? 23.961 0.582 -13.929 1.00 0.00 3 GLY A O 11
ATOM 16383 N N . ARG A 1 4 ? 21.951 1.031 -13.034 1.00 0.00 4 ARG A N 11
ATOM 16384 C CA . ARG A 1 4 ? 21.322 -0.198 -13.513 1.00 0.00 4 ARG A CA 11
ATOM 16385 C C . ARG A 1 4 ? 19.903 0.061 -14.009 1.00 0.00 4 ARG A C 11
ATOM 16386 O O . ARG A 1 4 ? 19.343 1.111 -13.719 1.00 0.00 4 ARG A O 11
ATOM 16407 N N . GLY A 1 5 ? 19.276 -0.975 -14.551 1.00 0.00 5 GLY A N 11
ATOM 16408 C CA . GLY A 1 5 ? 17.906 -0.873 -15.033 1.00 0.00 5 GLY A CA 11
ATOM 16409 C C . GLY A 1 5 ? 17.389 -2.229 -15.463 1.00 0.00 5 GLY A C 11
ATOM 16410 O O . GLY A 1 5 ? 17.486 -2.594 -16.627 1.00 0.00 5 GLY A O 11
ATOM 16414 N N . ARG A 1 6 ? 16.988 -3.043 -14.487 1.00 0.00 6 ARG A N 11
ATOM 16415 C CA . ARG A 1 6 ? 16.414 -4.356 -14.756 1.00 0.00 6 ARG A CA 11
ATOM 16416 C C . ARG A 1 6 ? 15.295 -4.672 -13.788 1.00 0.00 6 ARG A C 11
ATOM 16417 O O . ARG A 1 6 ? 15.190 -4.014 -12.753 1.00 0.00 6 ARG A O 11
ATOM 16438 N N . THR A 1 7 ? 14.628 -5.785 -14.025 1.00 0.00 7 THR A N 11
ATOM 16439 C CA . THR A 1 7 ? 13.499 -6.214 -13.211 1.00 0.00 7 THR A CA 11
ATOM 16440 C C . THR A 1 7 ? 13.845 -7.518 -12.521 1.00 0.00 7 THR A C 11
ATOM 16441 O O . THR A 1 7 ? 13.912 -8.567 -13.157 1.00 0.00 7 THR A O 11
ATOM 16452 N N . GLU A 1 8 ? 14.248 -7.408 -11.261 1.00 0.00 8 GLU A N 11
ATOM 16453 C CA . GLU A 1 8 ? 14.590 -8.582 -10.465 1.00 0.00 8 GLU A CA 11
ATOM 16454 C C . GLU A 1 8 ? 13.574 -8.883 -9.389 1.00 0.00 8 GLU A C 11
ATOM 16455 O O . GLU A 1 8 ? 13.478 -10.007 -8.935 1.00 0.00 8 GLU A O 11
ATOM 16467 N N . SER A 1 9 ? 12.885 -7.839 -8.933 1.00 0.00 9 SER A N 11
ATOM 16468 C CA . SER A 1 9 ? 11.823 -7.944 -7.943 1.00 0.00 9 SER A CA 11
ATOM 16469 C C . SER A 1 9 ? 10.703 -8.916 -8.398 1.00 0.00 9 SER A C 11
ATOM 16470 O O . SER A 1 9 ? 10.772 -9.654 -9.372 1.00 0.00 9 SER A O 11
ATOM 16478 N N . GLY A 1 10 ? 9.580 -8.899 -7.711 1.00 0.00 10 GLY A N 11
ATOM 16479 C CA . GLY A 1 10 ? 8.487 -9.766 -8.093 1.00 0.00 10 GLY A CA 11
ATOM 16480 C C . GLY A 1 10 ? 7.199 -9.041 -7.915 1.00 0.00 10 GLY A C 11
ATOM 16481 O O . GLY A 1 10 ? 6.953 -8.109 -8.661 1.00 0.00 10 GLY A O 11
ATOM 16485 N N . CYS A 1 11 ? 6.404 -9.426 -6.905 1.00 0.00 11 CYS A N 11
ATOM 16486 C CA . CYS A 1 11 ? 5.094 -8.847 -6.637 1.00 0.00 11 CYS A CA 11
ATOM 16487 C C . CYS A 1 11 ? 5.180 -7.341 -6.666 1.00 0.00 11 CYS A C 11
ATOM 16488 O O . CYS A 1 11 ? 4.354 -6.745 -7.291 1.00 0.00 11 CYS A O 11
ATOM 16495 N N . TYR A 1 12 ? 6.271 -6.763 -6.139 1.00 0.00 12 TYR A N 11
ATOM 16496 C CA . TYR A 1 12 ? 6.576 -5.352 -6.246 1.00 0.00 12 TYR A CA 11
ATOM 16497 C C . TYR A 1 12 ? 6.352 -4.775 -7.638 1.00 0.00 12 TYR A C 11
ATOM 16498 O O . TYR A 1 12 ? 5.573 -3.862 -7.792 1.00 0.00 12 TYR A O 11
ATOM 16516 N N . GLN A 1 13 ? 6.969 -5.376 -8.647 1.00 0.00 13 GLN A N 11
ATOM 16517 C CA . GLN A 1 13 ? 6.761 -4.966 -10.015 1.00 0.00 13 GLN A CA 11
ATOM 16518 C C . GLN A 1 13 ? 5.310 -5.173 -10.454 1.00 0.00 13 GLN A C 11
ATOM 16519 O O . GLN A 1 13 ? 4.762 -4.380 -11.192 1.00 0.00 13 GLN A O 11
ATOM 16533 N N . GLN A 1 14 ? 4.696 -6.286 -10.054 1.00 0.00 14 GLN A N 11
ATOM 16534 C CA . GLN A 1 14 ? 3.277 -6.506 -10.314 1.00 0.00 14 GLN A CA 11
ATOM 16535 C C . GLN A 1 14 ? 2.362 -5.563 -9.523 1.00 0.00 14 GLN A C 11
ATOM 16536 O O . GLN A 1 14 ? 1.165 -5.545 -9.760 1.00 0.00 14 GLN A O 11
ATOM 16550 N N . MET A 1 15 ? 2.903 -4.823 -8.567 1.00 0.00 15 MET A N 11
ATOM 16551 C CA . MET A 1 15 ? 2.171 -3.944 -7.713 1.00 0.00 15 MET A CA 11
ATOM 16552 C C . MET A 1 15 ? 1.988 -2.650 -8.413 1.00 0.00 15 MET A C 11
ATOM 16553 O O . MET A 1 15 ? 0.864 -2.298 -8.584 1.00 0.00 15 MET A O 11
ATOM 16567 N N . GLU A 1 16 ? 3.037 -1.917 -8.748 1.00 0.00 16 GLU A N 11
ATOM 16568 C CA . GLU A 1 16 ? 2.935 -0.637 -9.444 1.00 0.00 16 GLU A CA 11
ATOM 16569 C C . GLU A 1 16 ? 2.104 -0.765 -10.721 1.00 0.00 16 GLU A C 11
ATOM 16570 O O . GLU A 1 16 ? 1.267 0.090 -11.003 1.00 0.00 16 GLU A O 11
ATOM 16582 N N . GLU A 1 17 ? 2.257 -1.897 -11.419 1.00 0.00 17 GLU A N 11
ATOM 16583 C CA . GLU A 1 17 ? 1.478 -2.176 -12.620 1.00 0.00 17 GLU A CA 11
ATOM 16584 C C . GLU A 1 17 ? -0.005 -2.369 -12.298 1.00 0.00 17 GLU A C 11
ATOM 16585 O O . GLU A 1 17 ? -0.880 -2.078 -13.111 1.00 0.00 17 GLU A O 11
ATOM 16597 N N . ALA A 1 18 ? -0.308 -2.731 -11.068 1.00 0.00 18 ALA A N 11
ATOM 16598 C CA . ALA A 1 18 ? -1.635 -2.908 -10.581 1.00 0.00 18 ALA A CA 11
ATOM 16599 C C . ALA A 1 18 ? -1.790 -2.214 -9.261 1.00 0.00 18 ALA A C 11
ATOM 16600 O O . ALA A 1 18 ? -2.295 -2.854 -8.350 1.00 0.00 18 ALA A O 11
ATOM 16607 N N . GLU A 1 19 ? -1.447 -0.917 -9.173 1.00 0.00 19 GLU A N 11
ATOM 16608 C CA . GLU A 1 19 ? -1.505 -0.106 -7.949 1.00 0.00 19 GLU A CA 11
ATOM 16609 C C . GLU A 1 19 ? -2.773 -0.404 -7.128 1.00 0.00 19 GLU A C 11
ATOM 16610 O O . GLU A 1 19 ? -3.872 0.134 -7.375 1.00 0.00 19 GLU A O 11
ATOM 16622 N N . MET A 1 20 ? -2.633 -1.321 -6.171 1.00 0.00 20 MET A N 11
ATOM 16623 C CA . MET A 1 20 ? -3.802 -1.900 -5.516 1.00 0.00 20 MET A CA 11
ATOM 16624 C C . MET A 1 20 ? -3.896 -1.148 -4.225 1.00 0.00 20 MET A C 11
ATOM 16625 O O . MET A 1 20 ? -4.966 -0.697 -3.852 1.00 0.00 20 MET A O 11
ATOM 16639 N N . LEU A 1 21 ? -2.751 -0.879 -3.596 1.00 0.00 21 LEU A N 11
ATOM 16640 C CA . LEU A 1 21 ? -2.688 -0.165 -2.350 1.00 0.00 21 LEU A CA 11
ATOM 16641 C C . LEU A 1 21 ? -2.503 1.317 -2.669 1.00 0.00 21 LEU A C 11
ATOM 16642 O O . LEU A 1 21 ? -1.837 2.041 -1.956 1.00 0.00 21 LEU A O 11
ATOM 16658 N N . ASN A 1 22 ? -3.188 1.796 -3.712 1.00 0.00 22 ASN A N 11
ATOM 16659 C CA . ASN A 1 22 ? -3.126 3.194 -4.101 1.00 0.00 22 ASN A CA 11
ATOM 16660 C C . ASN A 1 22 ? -4.456 3.854 -3.769 1.00 0.00 22 ASN A C 11
ATOM 16661 O O . ASN A 1 22 ? -4.536 4.996 -3.345 1.00 0.00 22 ASN A O 11
ATOM 16672 N N . HIS A 1 23 ? -5.556 3.109 -3.955 1.00 0.00 23 HIS A N 11
ATOM 16673 C CA . HIS A 1 23 ? -6.893 3.629 -3.705 1.00 0.00 23 HIS A CA 11
ATOM 16674 C C . HIS A 1 23 ? -7.159 3.615 -2.209 1.00 0.00 23 HIS A C 11
ATOM 16675 O O . HIS A 1 23 ? -7.569 4.620 -1.658 1.00 0.00 23 HIS A O 11
ATOM 16690 N N . CYS A 1 24 ? -6.865 2.495 -1.547 1.00 0.00 24 CYS A N 11
ATOM 16691 C CA . CYS A 1 24 ? -6.981 2.418 -0.109 1.00 0.00 24 CYS A CA 11
ATOM 16692 C C . CYS A 1 24 ? -5.931 3.302 0.531 1.00 0.00 24 CYS A C 11
ATOM 16693 O O . CYS A 1 24 ? -6.062 3.520 1.693 1.00 0.00 24 CYS A O 11
ATOM 16700 N N . GLY A 1 25 ? -4.962 3.843 -0.210 1.00 0.00 25 GLY A N 11
ATOM 16701 C CA . GLY A 1 25 ? -3.952 4.729 0.294 1.00 0.00 25 GLY A CA 11
ATOM 16702 C C . GLY A 1 25 ? -4.433 6.154 0.266 1.00 0.00 25 GLY A C 11
ATOM 16703 O O . GLY A 1 25 ? -4.253 6.856 1.236 1.00 0.00 25 GLY A O 11
ATOM 16707 N N . MET A 1 26 ? -5.168 6.561 -0.769 1.00 0.00 26 MET A N 11
ATOM 16708 C CA . MET A 1 26 ? -5.666 7.915 -0.885 1.00 0.00 26 MET A CA 11
ATOM 16709 C C . MET A 1 26 ? -6.617 8.220 0.238 1.00 0.00 26 MET A C 11
ATOM 16710 O O . MET A 1 26 ? -6.591 9.321 0.722 1.00 0.00 26 MET A O 11
ATOM 16724 N N . TYR A 1 27 ? -7.454 7.263 0.637 1.00 0.00 27 TYR A N 11
ATOM 16725 C CA . TYR A 1 27 ? -8.363 7.424 1.753 1.00 0.00 27 TYR A CA 11
ATOM 16726 C C . TYR A 1 27 ? -7.621 7.769 3.039 1.00 0.00 27 TYR A C 11
ATOM 16727 O O . TYR A 1 27 ? -8.149 8.476 3.881 1.00 0.00 27 TYR A O 11
ATOM 16745 N N . LEU A 1 28 ? -6.403 7.267 3.178 1.00 0.00 28 LEU A N 11
ATOM 16746 C CA . LEU A 1 28 ? -5.607 7.454 4.370 1.00 0.00 28 LEU A CA 11
ATOM 16747 C C . LEU A 1 28 ? -4.733 8.676 4.155 1.00 0.00 28 LEU A C 11
ATOM 16748 O O . LEU A 1 28 ? -4.402 9.343 5.102 1.00 0.00 28 LEU A O 11
ATOM 16764 N N . MET A 1 29 ? -4.445 9.041 2.907 1.00 0.00 29 MET A N 11
ATOM 16765 C CA . MET A 1 29 ? -3.668 10.200 2.532 1.00 0.00 29 MET A CA 11
ATOM 16766 C C . MET A 1 29 ? -4.567 11.396 2.257 1.00 0.00 29 MET A C 11
ATOM 16767 O O . MET A 1 29 ? -4.146 12.403 1.723 1.00 0.00 29 MET A O 11
ATOM 16781 N N . LYS A 1 30 ? -5.859 11.276 2.539 1.00 0.00 30 LYS A N 11
ATOM 16782 C CA . LYS A 1 30 ? -6.803 12.342 2.277 1.00 0.00 30 LYS A CA 11
ATOM 16783 C C . LYS A 1 30 ? -6.781 13.314 3.439 1.00 0.00 30 LYS A C 11
ATOM 16784 O O . LYS A 1 30 ? -7.150 14.465 3.269 1.00 0.00 30 LYS A O 11
ATOM 16803 N N . ASN A 1 31 ? -6.378 12.836 4.617 1.00 0.00 31 ASN A N 11
ATOM 16804 C CA . ASN A 1 31 ? -6.224 13.670 5.800 1.00 0.00 31 ASN A CA 11
ATOM 16805 C C . ASN A 1 31 ? -4.748 13.959 6.078 1.00 0.00 31 ASN A C 11
ATOM 16806 O O . ASN A 1 31 ? -4.445 14.694 7.008 1.00 0.00 31 ASN A O 11
ATOM 16817 N N . LEU A 1 32 ? -3.853 13.289 5.346 1.00 0.00 32 LEU A N 11
ATOM 16818 C CA . LEU A 1 32 ? -2.426 13.509 5.495 1.00 0.00 32 LEU A CA 11
ATOM 16819 C C . LEU A 1 32 ? -1.974 14.689 4.630 1.00 0.00 32 LEU A C 11
ATOM 16820 O O . LEU A 1 32 ? -0.878 15.206 4.829 1.00 0.00 32 LEU A O 11
ATOM 16836 N N . GLY A 1 33 ? -2.809 15.123 3.691 1.00 0.00 33 GLY A N 11
ATOM 16837 C CA . GLY A 1 33 ? -2.506 16.230 2.808 1.00 0.00 33 GLY A CA 11
ATOM 16838 C C . GLY A 1 33 ? -3.480 16.276 1.648 1.00 0.00 33 GLY A C 11
ATOM 16839 O O . GLY A 1 33 ? -4.514 15.607 1.653 1.00 0.00 33 GLY A O 11
ATOM 16843 N N . GLU A 1 34 ? -3.161 17.099 0.665 1.00 0.00 34 GLU A N 11
ATOM 16844 C CA . GLU A 1 34 ? -3.977 17.247 -0.527 1.00 0.00 34 GLU A CA 11
ATOM 16845 C C . GLU A 1 34 ? -3.230 16.746 -1.768 1.00 0.00 34 GLU A C 11
ATOM 16846 O O . GLU A 1 34 ? -2.361 15.872 -1.687 1.00 0.00 34 GLU A O 11
ATOM 16858 N N . ARG A 1 35 ? -3.608 17.260 -2.940 1.00 0.00 35 ARG A N 11
ATOM 16859 C CA . ARG A 1 35 ? -2.944 16.935 -4.193 1.00 0.00 35 ARG A CA 11
ATOM 16860 C C . ARG A 1 35 ? -1.808 17.901 -4.474 1.00 0.00 35 ARG A C 11
ATOM 16861 O O . ARG A 1 35 ? -2.048 18.943 -5.064 1.00 0.00 35 ARG A O 11
ATOM 16882 N N . SER A 1 36 ? -0.589 17.516 -4.090 1.00 0.00 36 SER A N 11
ATOM 16883 C CA . SER A 1 36 ? 0.593 18.337 -4.333 1.00 0.00 36 SER A CA 11
ATOM 16884 C C . SER A 1 36 ? 0.679 18.734 -5.808 1.00 0.00 36 SER A C 11
ATOM 16885 O O . SER A 1 36 ? 0.616 19.912 -6.138 1.00 0.00 36 SER A O 11
ATOM 16893 N N . GLN A 1 37 ? 0.731 17.737 -6.691 1.00 0.00 37 GLN A N 11
ATOM 16894 C CA . GLN A 1 37 ? 0.852 17.939 -8.108 1.00 0.00 37 GLN A CA 11
ATOM 16895 C C . GLN A 1 37 ? -0.425 17.447 -8.756 1.00 0.00 37 GLN A C 11
ATOM 16896 O O . GLN A 1 37 ? -1.045 16.476 -8.309 1.00 0.00 37 GLN A O 11
ATOM 16910 N N . VAL A 1 38 ? -0.781 18.091 -9.856 1.00 0.00 38 VAL A N 11
ATOM 16911 C CA . VAL A 1 38 ? -1.964 17.718 -10.618 1.00 0.00 38 VAL A CA 11
ATOM 16912 C C . VAL A 1 38 ? -1.844 16.270 -11.103 1.00 0.00 38 VAL A C 11
ATOM 16913 O O . VAL A 1 38 ? -0.814 15.835 -11.621 1.00 0.00 38 VAL A O 11
ATOM 16926 N N . SER A 1 39 ? -2.873 15.480 -10.851 1.00 0.00 39 SER A N 11
ATOM 16927 C CA . SER A 1 39 ? -2.867 14.082 -11.275 1.00 0.00 39 SER A CA 11
ATOM 16928 C C . SER A 1 39 ? -4.290 13.632 -11.565 1.00 0.00 39 SER A C 11
ATOM 16929 O O . SER A 1 39 ? -4.935 12.949 -10.753 1.00 0.00 39 SER A O 11
ATOM 16937 N N . PRO A 1 40 ? -4.859 14.089 -12.678 1.00 0.00 40 PRO A N 11
ATOM 16938 C CA . PRO A 1 40 ? -6.227 13.747 -13.055 1.00 0.00 40 PRO A CA 11
ATOM 16939 C C . PRO A 1 40 ? -6.280 12.299 -13.527 1.00 0.00 40 PRO A C 11
ATOM 16940 O O . PRO A 1 40 ? -6.146 12.055 -14.724 1.00 0.00 40 PRO A O 11
ATOM 16951 N N . ARG A 1 41 ? -6.523 11.373 -12.585 1.00 0.00 41 ARG A N 11
ATOM 16952 C CA . ARG A 1 41 ? -6.587 9.945 -12.879 1.00 0.00 41 ARG A CA 11
ATOM 16953 C C . ARG A 1 41 ? -7.402 9.732 -14.144 1.00 0.00 41 ARG A C 11
ATOM 16954 O O . ARG A 1 41 ? -6.862 9.283 -15.144 1.00 0.00 41 ARG A O 11
ATOM 16975 N N . MET A 1 42 ? -8.695 10.056 -14.054 1.00 0.00 42 MET A N 11
ATOM 16976 C CA . MET A 1 42 ? -9.597 9.886 -15.170 1.00 0.00 42 MET A CA 11
ATOM 16977 C C . MET A 1 42 ? -10.637 10.971 -15.141 1.00 0.00 42 MET A C 11
ATOM 16978 O O . MET A 1 42 ? -10.796 11.653 -16.143 1.00 0.00 42 MET A O 11
ATOM 16992 N N . ARG A 1 43 ? -11.347 11.094 -14.012 1.00 0.00 43 ARG A N 11
ATOM 16993 C CA . ARG A 1 43 ? -12.444 12.044 -13.839 1.00 0.00 43 ARG A CA 11
ATOM 16994 C C . ARG A 1 43 ? -13.159 11.816 -12.519 1.00 0.00 43 ARG A C 11
ATOM 16995 O O . ARG A 1 43 ? -13.592 12.767 -11.901 1.00 0.00 43 ARG A O 11
ATOM 17016 N N . GLU A 1 44 ? -13.320 10.541 -12.153 1.00 0.00 44 GLU A N 11
ATOM 17017 C CA . GLU A 1 44 ? -13.978 10.197 -10.910 1.00 0.00 44 GLU A CA 11
ATOM 17018 C C . GLU A 1 44 ? -13.073 10.501 -9.720 1.00 0.00 44 GLU A C 11
ATOM 17019 O O . GLU A 1 44 ? -11.861 10.709 -9.870 1.00 0.00 44 GLU A O 11
ATOM 17031 N N . GLU A 1 45 ? -13.645 10.419 -8.529 1.00 0.00 45 GLU A N 11
ATOM 17032 C CA . GLU A 1 45 ? -12.905 10.683 -7.308 1.00 0.00 45 GLU A CA 11
ATOM 17033 C C . GLU A 1 45 ? -13.643 10.094 -6.114 1.00 0.00 45 GLU A C 11
ATOM 17034 O O . GLU A 1 45 ? -14.404 10.760 -5.427 1.00 0.00 45 GLU A O 11
ATOM 17046 N N . ASP A 1 46 ? -13.413 8.810 -5.856 1.00 0.00 46 ASP A N 11
ATOM 17047 C CA . ASP A 1 46 ? -14.076 8.129 -4.749 1.00 0.00 46 ASP A CA 11
ATOM 17048 C C . ASP A 1 46 ? -13.528 6.712 -4.634 1.00 0.00 46 ASP A C 11
ATOM 17049 O O . ASP A 1 46 ? -13.213 6.047 -5.631 1.00 0.00 46 ASP A O 11
ATOM 17058 N N . HIS A 1 47 ? -13.201 6.287 -3.425 1.00 0.00 47 HIS A N 11
ATOM 17059 C CA . HIS A 1 47 ? -12.691 4.936 -3.184 1.00 0.00 47 HIS A CA 11
ATOM 17060 C C . HIS A 1 47 ? -13.658 4.196 -2.304 1.00 0.00 47 HIS A C 11
ATOM 17061 O O . HIS A 1 47 ? -14.624 4.804 -1.883 1.00 0.00 47 HIS A O 11
ATOM 17076 N N . LYS A 1 48 ? -13.335 2.933 -1.987 1.00 0.00 48 LYS A N 11
ATOM 17077 C CA . LYS A 1 48 ? -14.145 2.063 -1.129 1.00 0.00 48 LYS A CA 11
ATOM 17078 C C . LYS A 1 48 ? -13.698 0.623 -1.241 1.00 0.00 48 LYS A C 11
ATOM 17079 O O . LYS A 1 48 ? -13.064 0.113 -0.336 1.00 0.00 48 LYS A O 11
ATOM 17098 N N . GLN A 1 49 ? -13.879 0.041 -2.421 1.00 0.00 49 GLN A N 11
ATOM 17099 C CA . GLN A 1 49 ? -13.466 -1.331 -2.696 1.00 0.00 49 GLN A CA 11
ATOM 17100 C C . GLN A 1 49 ? -12.570 -1.382 -3.927 1.00 0.00 49 GLN A C 11
ATOM 17101 O O . GLN A 1 49 ? -12.426 -2.406 -4.563 1.00 0.00 49 GLN A O 11
ATOM 17115 N N . LEU A 1 50 ? -11.959 -0.247 -4.279 1.00 0.00 50 LEU A N 11
ATOM 17116 C CA . LEU A 1 50 ? -11.089 -0.175 -5.426 1.00 0.00 50 LEU A CA 11
ATOM 17117 C C . LEU A 1 50 ? -9.750 -0.835 -5.072 1.00 0.00 50 LEU A C 11
ATOM 17118 O O . LEU A 1 50 ? -9.141 -1.530 -5.847 1.00 0.00 50 LEU A O 11
ATOM 17134 N N . CYS A 1 51 ? -9.216 -0.591 -3.880 1.00 0.00 51 CYS A N 11
ATOM 17135 C CA . CYS A 1 51 ? -7.989 -1.249 -3.467 1.00 0.00 51 CYS A CA 11
ATOM 17136 C C . CYS A 1 51 ? -8.187 -2.745 -3.345 1.00 0.00 51 CYS A C 11
ATOM 17137 O O . CYS A 1 51 ? -7.418 -3.464 -3.954 1.00 0.00 51 CYS A O 11
ATOM 17144 N N . CYS A 1 52 ? -9.315 -3.156 -2.724 1.00 0.00 52 CYS A N 11
ATOM 17145 C CA . CYS A 1 52 ? -9.646 -4.564 -2.580 1.00 0.00 52 CYS A CA 11
ATOM 17146 C C . CYS A 1 52 ? -9.886 -5.160 -3.973 1.00 0.00 52 CYS A C 11
ATOM 17147 O O . CYS A 1 52 ? -9.875 -6.367 -4.144 1.00 0.00 52 CYS A O 11
ATOM 17154 N N . MET A 1 53 ? -10.063 -4.303 -4.988 1.00 0.00 53 MET A N 11
ATOM 17155 C CA . MET A 1 53 ? -10.255 -4.712 -6.356 1.00 0.00 53 MET A CA 11
ATOM 17156 C C . MET A 1 53 ? -8.981 -5.335 -6.906 1.00 0.00 53 MET A C 11
ATOM 17157 O O . MET A 1 53 ? -8.939 -6.524 -7.169 1.00 0.00 53 MET A O 11
ATOM 17171 N N . GLN A 1 54 ? -7.939 -4.519 -7.096 1.00 0.00 54 GLN A N 11
ATOM 17172 C CA . GLN A 1 54 ? -6.689 -4.991 -7.651 1.00 0.00 54 GLN A CA 11
ATOM 17173 C C . GLN A 1 54 ? -6.000 -5.909 -6.664 1.00 0.00 54 GLN A C 11
ATOM 17174 O O . GLN A 1 54 ? -5.367 -6.854 -7.068 1.00 0.00 54 GLN A O 11
ATOM 17188 N N . LEU A 1 55 ? -6.179 -5.696 -5.361 1.00 0.00 55 LEU A N 11
ATOM 17189 C CA . LEU A 1 55 ? -5.614 -6.574 -4.360 1.00 0.00 55 LEU A CA 11
ATOM 17190 C C . LEU A 1 55 ? -6.096 -8.008 -4.554 1.00 0.00 55 LEU A C 11
ATOM 17191 O O . LEU A 1 55 ? -5.335 -8.923 -4.301 1.00 0.00 55 LEU A O 11
ATOM 17207 N N . LYS A 1 56 ? -7.326 -8.176 -5.064 1.00 0.00 56 LYS A N 11
ATOM 17208 C CA . LYS A 1 56 ? -7.825 -9.489 -5.436 1.00 0.00 56 LYS A CA 11
ATOM 17209 C C . LYS A 1 56 ? -7.177 -9.995 -6.732 1.00 0.00 56 LYS A C 11
ATOM 17210 O O . LYS A 1 56 ? -7.078 -11.195 -6.944 1.00 0.00 56 LYS A O 11
ATOM 17229 N N . ASN A 1 57 ? -6.868 -9.094 -7.656 1.00 0.00 57 ASN A N 11
ATOM 17230 C CA . ASN A 1 57 ? -6.135 -9.443 -8.859 1.00 0.00 57 ASN A CA 11
ATOM 17231 C C . ASN A 1 57 ? -4.759 -10.042 -8.562 1.00 0.00 57 ASN A C 11
ATOM 17232 O O . ASN A 1 57 ? -4.278 -10.837 -9.358 1.00 0.00 57 ASN A O 11
ATOM 17243 N N . LEU A 1 58 ? -4.116 -9.549 -7.492 1.00 0.00 58 LEU A N 11
ATOM 17244 C CA . LEU A 1 58 ? -2.835 -10.064 -7.072 1.00 0.00 58 LEU A CA 11
ATOM 17245 C C . LEU A 1 58 ? -2.954 -11.510 -6.575 1.00 0.00 58 LEU A C 11
ATOM 17246 O O . LEU A 1 58 ? -3.986 -12.162 -6.711 1.00 0.00 58 LEU A O 11
ATOM 17262 N N . ASP A 1 59 ? -1.889 -11.999 -5.963 1.00 0.00 59 ASP A N 11
ATOM 17263 C CA . ASP A 1 59 ? -1.879 -13.332 -5.406 1.00 0.00 59 ASP A CA 11
ATOM 17264 C C . ASP A 1 59 ? -1.839 -13.248 -3.896 1.00 0.00 59 ASP A C 11
ATOM 17265 O O . ASP A 1 59 ? -1.222 -12.337 -3.342 1.00 0.00 59 ASP A O 11
ATOM 17274 N N . GLU A 1 60 ? -2.282 -14.305 -3.222 1.00 0.00 60 GLU A N 11
ATOM 17275 C CA . GLU A 1 60 ? -2.244 -14.375 -1.762 1.00 0.00 60 GLU A CA 11
ATOM 17276 C C . GLU A 1 60 ? -0.799 -14.394 -1.251 1.00 0.00 60 GLU A C 11
ATOM 17277 O O . GLU A 1 60 ? -0.514 -14.175 -0.078 1.00 0.00 60 GLU A O 11
ATOM 17289 N N . LYS A 1 61 ? 0.148 -14.644 -2.163 1.00 0.00 61 LYS A N 11
ATOM 17290 C CA . LYS A 1 61 ? 1.553 -14.612 -1.859 1.00 0.00 61 LYS A CA 11
ATOM 17291 C C . LYS A 1 61 ? 2.110 -13.246 -2.134 1.00 0.00 61 LYS A C 11
ATOM 17292 O O . LYS A 1 61 ? 3.218 -13.044 -1.710 1.00 0.00 61 LYS A O 11
ATOM 17311 N N . CYS A 1 62 ? 1.415 -12.345 -2.809 1.00 0.00 62 CYS A N 11
ATOM 17312 C CA . CYS A 1 62 ? 1.795 -10.971 -3.028 1.00 0.00 62 CYS A CA 11
ATOM 17313 C C . CYS A 1 62 ? 0.989 -10.060 -2.102 1.00 0.00 62 CYS A C 11
ATOM 17314 O O . CYS A 1 62 ? 1.440 -8.986 -1.729 1.00 0.00 62 CYS A O 11
ATOM 17321 N N . MET A 1 63 ? -0.100 -10.524 -1.528 1.00 0.00 63 MET A N 11
ATOM 17322 C CA . MET A 1 63 ? -0.909 -9.734 -0.639 1.00 0.00 63 MET A CA 11
ATOM 17323 C C . MET A 1 63 ? -0.318 -9.792 0.747 1.00 0.00 63 MET A C 11
ATOM 17324 O O . MET A 1 63 ? -0.891 -10.290 1.668 1.00 0.00 63 MET A O 11
ATOM 17338 N N . CYS A 1 64 ? 0.878 -9.308 0.969 1.00 0.00 64 CYS A N 11
ATOM 17339 C CA . CYS A 1 64 ? 1.560 -9.342 2.262 1.00 0.00 64 CYS A CA 11
ATOM 17340 C C . CYS A 1 64 ? 2.970 -8.833 2.036 1.00 0.00 64 CYS A C 11
ATOM 17341 O O . CYS A 1 64 ? 3.347 -7.805 2.605 1.00 0.00 64 CYS A O 11
ATOM 17348 N N . PRO A 1 65 ? 3.735 -9.490 1.146 1.00 0.00 65 PRO A N 11
ATOM 17349 C CA . PRO A 1 65 ? 5.120 -9.111 0.878 1.00 0.00 65 PRO A CA 11
ATOM 17350 C C . PRO A 1 65 ? 5.159 -7.898 -0.047 1.00 0.00 65 PRO A C 11
ATOM 17351 O O . PRO A 1 65 ? 6.059 -7.078 0.070 1.00 0.00 65 PRO A O 11
ATOM 17362 N N . ALA A 1 66 ? 4.157 -7.774 -0.919 1.00 0.00 66 ALA A N 11
ATOM 17363 C CA . ALA A 1 66 ? 4.063 -6.670 -1.806 1.00 0.00 66 ALA A CA 11
ATOM 17364 C C . ALA A 1 66 ? 3.722 -5.446 -1.005 1.00 0.00 66 ALA A C 11
ATOM 17365 O O . ALA A 1 66 ? 4.457 -4.514 -1.076 1.00 0.00 66 ALA A O 11
ATOM 17372 N N . ILE A 1 67 ? 2.690 -5.439 -0.176 1.00 0.00 67 ILE A N 11
ATOM 17373 C CA . ILE A 1 67 ? 2.313 -4.294 0.629 1.00 0.00 67 ILE A CA 11
ATOM 17374 C C . ILE A 1 67 ? 3.517 -3.650 1.274 1.00 0.00 67 ILE A C 11
ATOM 17375 O O . ILE A 1 67 ? 3.741 -2.482 1.081 1.00 0.00 67 ILE A O 11
ATOM 17391 N N . MET A 1 68 ? 4.369 -4.415 1.937 1.00 0.00 68 MET A N 11
ATOM 17392 C CA . MET A 1 68 ? 5.596 -3.901 2.505 1.00 0.00 68 MET A CA 11
ATOM 17393 C C . MET A 1 68 ? 6.364 -3.006 1.547 1.00 0.00 68 MET A C 11
ATOM 17394 O O . MET A 1 68 ? 6.811 -1.956 1.975 1.00 0.00 68 MET A O 11
ATOM 17408 N N . MET A 1 69 ? 6.457 -3.376 0.273 1.00 0.00 69 MET A N 11
ATOM 17409 C CA . MET A 1 69 ? 6.996 -2.560 -0.784 1.00 0.00 69 MET A CA 11
ATOM 17410 C C . MET A 1 69 ? 6.075 -1.462 -1.290 1.00 0.00 69 MET A C 11
ATOM 17411 O O . MET A 1 69 ? 6.566 -0.419 -1.678 1.00 0.00 69 MET A O 11
ATOM 17425 N N . MET A 1 70 ? 4.770 -1.645 -1.294 1.00 0.00 70 MET A N 11
ATOM 17426 C CA . MET A 1 70 ? 3.791 -0.665 -1.685 1.00 0.00 70 MET A CA 11
ATOM 17427 C C . MET A 1 70 ? 3.993 0.592 -0.859 1.00 0.00 70 MET A C 11
ATOM 17428 O O . MET A 1 70 ? 3.801 1.669 -1.358 1.00 0.00 70 MET A O 11
ATOM 17442 N N . LEU A 1 71 ? 4.361 0.463 0.421 1.00 0.00 71 LEU A N 11
ATOM 17443 C CA . LEU A 1 71 ? 4.498 1.589 1.302 1.00 0.00 71 LEU A CA 11
ATOM 17444 C C . LEU A 1 71 ? 5.914 2.079 1.138 1.00 0.00 71 LEU A C 11
ATOM 17445 O O . LEU A 1 71 ? 6.309 2.892 1.930 1.00 0.00 71 LEU A O 11
ATOM 17461 N N . ASN A 1 72 ? 6.692 1.576 0.196 1.00 0.00 72 ASN A N 11
ATOM 17462 C CA . ASN A 1 72 ? 8.031 2.007 -0.132 1.00 0.00 72 ASN A CA 11
ATOM 17463 C C . ASN A 1 72 ? 8.106 2.505 -1.570 1.00 0.00 72 ASN A C 11
ATOM 17464 O O . ASN A 1 72 ? 9.194 2.847 -2.026 1.00 0.00 72 ASN A O 11
ATOM 17475 N N . GLU A 1 73 ? 6.987 2.454 -2.294 1.00 0.00 73 GLU A N 11
ATOM 17476 C CA . GLU A 1 73 ? 6.944 2.873 -3.666 1.00 0.00 73 GLU A CA 11
ATOM 17477 C C . GLU A 1 73 ? 7.175 4.373 -3.776 1.00 0.00 73 GLU A C 11
ATOM 17478 O O . GLU A 1 73 ? 7.243 5.097 -2.764 1.00 0.00 73 GLU A O 11
ATOM 17490 N N . PRO A 1 74 ? 7.216 4.902 -4.993 1.00 0.00 74 PRO A N 11
ATOM 17491 C CA . PRO A 1 74 ? 7.368 6.329 -5.258 1.00 0.00 74 PRO A CA 11
ATOM 17492 C C . PRO A 1 74 ? 6.076 7.102 -4.949 1.00 0.00 74 PRO A C 11
ATOM 17493 O O . PRO A 1 74 ? 5.705 8.052 -5.641 1.00 0.00 74 PRO A O 11
ATOM 17504 N N . MET A 1 75 ? 5.416 6.756 -3.865 1.00 0.00 75 MET A N 11
ATOM 17505 C CA . MET A 1 75 ? 4.206 7.386 -3.456 1.00 0.00 75 MET A CA 11
ATOM 17506 C C . MET A 1 75 ? 3.882 7.025 -2.044 1.00 0.00 75 MET A C 11
ATOM 17507 O O . MET A 1 75 ? 2.744 7.207 -1.702 1.00 0.00 75 MET A O 11
ATOM 17521 N N . TRP A 1 76 ? 4.832 6.562 -1.230 1.00 0.00 76 TRP A N 11
ATOM 17522 C CA . TRP A 1 76 ? 4.602 6.150 0.141 1.00 0.00 76 TRP A CA 11
ATOM 17523 C C . TRP A 1 76 ? 5.916 6.163 0.902 1.00 0.00 76 TRP A C 11
ATOM 17524 O O . TRP A 1 76 ? 6.707 5.246 0.813 1.00 0.00 76 TRP A O 11
ATOM 17545 N N . ILE A 1 77 ? 6.228 7.281 1.569 1.00 0.00 77 ILE A N 11
ATOM 17546 C CA . ILE A 1 77 ? 7.532 7.476 2.203 1.00 0.00 77 ILE A CA 11
ATOM 17547 C C . ILE A 1 77 ? 7.304 7.926 3.625 1.00 0.00 77 ILE A C 11
ATOM 17548 O O . ILE A 1 77 ? 7.334 7.166 4.561 1.00 0.00 77 ILE A O 11
ATOM 17564 N N . ARG A 1 78 ? 7.065 9.203 3.842 1.00 0.00 78 ARG A N 11
ATOM 17565 C CA . ARG A 1 78 ? 6.826 9.725 5.179 1.00 0.00 78 ARG A CA 11
ATOM 17566 C C . ARG A 1 78 ? 5.339 9.864 5.377 1.00 0.00 78 ARG A C 11
ATOM 17567 O O . ARG A 1 78 ? 4.810 9.664 6.431 1.00 0.00 78 ARG A O 11
ATOM 17588 N N . MET A 1 79 ? 4.621 10.200 4.313 1.00 0.00 79 MET A N 11
ATOM 17589 C CA . MET A 1 79 ? 3.182 10.364 4.352 1.00 0.00 79 MET A CA 11
ATOM 17590 C C . MET A 1 79 ? 2.520 9.017 4.574 1.00 0.00 79 MET A C 11
ATOM 17591 O O . MET A 1 79 ? 1.372 8.946 4.933 1.00 0.00 79 MET A O 11
ATOM 17605 N N . ARG A 1 80 ? 3.237 7.923 4.312 1.00 0.00 80 ARG A N 11
ATOM 17606 C CA . ARG A 1 80 ? 2.750 6.609 4.562 1.00 0.00 80 ARG A CA 11
ATOM 17607 C C . ARG A 1 80 ? 2.823 6.258 6.015 1.00 0.00 80 ARG A C 11
ATOM 17608 O O . ARG A 1 80 ? 2.139 5.367 6.402 1.00 0.00 80 ARG A O 11
ATOM 17629 N N . ASP A 1 81 ? 3.659 6.890 6.825 1.00 0.00 81 ASP A N 11
ATOM 17630 C CA . ASP A 1 81 ? 3.764 6.626 8.256 1.00 0.00 81 ASP A CA 11
ATOM 17631 C C . ASP A 1 81 ? 2.389 6.522 8.921 1.00 0.00 81 ASP A C 11
ATOM 17632 O O . ASP A 1 81 ? 2.158 5.700 9.792 1.00 0.00 81 ASP A O 11
ATOM 17641 N N . GLN A 1 82 ? 1.429 7.291 8.375 1.00 0.00 82 GLN A N 11
ATOM 17642 C CA . GLN A 1 82 ? 0.041 7.144 8.752 1.00 0.00 82 GLN A CA 11
ATOM 17643 C C . GLN A 1 82 ? -0.739 6.060 8.030 1.00 0.00 82 GLN A C 11
ATOM 17644 O O . GLN A 1 82 ? -1.435 5.269 8.661 1.00 0.00 82 GLN A O 11
ATOM 17658 N N . VAL A 1 83 ? -0.609 5.990 6.715 1.00 0.00 83 VAL A N 11
ATOM 17659 C CA . VAL A 1 83 ? -1.198 4.944 5.907 1.00 0.00 83 VAL A CA 11
ATOM 17660 C C . VAL A 1 83 ? -0.622 3.600 6.303 1.00 0.00 83 VAL A C 11
ATOM 17661 O O . VAL A 1 83 ? -1.127 2.605 5.878 1.00 0.00 83 VAL A O 11
ATOM 17674 N N . MET A 1 84 ? 0.395 3.497 7.133 1.00 0.00 84 MET A N 11
ATOM 17675 C CA . MET A 1 84 ? 1.047 2.281 7.533 1.00 0.00 84 MET A CA 11
ATOM 17676 C C . MET A 1 84 ? 0.178 1.607 8.552 1.00 0.00 84 MET A C 11
ATOM 17677 O O . MET A 1 84 ? -0.234 0.493 8.313 1.00 0.00 84 MET A O 11
ATOM 17691 N N . SER A 1 85 ? -0.184 2.310 9.634 1.00 0.00 85 SER A N 11
ATOM 17692 C CA . SER A 1 85 ? -1.064 1.759 10.658 1.00 0.00 85 SER A CA 11
ATOM 17693 C C . SER A 1 85 ? -2.488 1.656 10.124 1.00 0.00 85 SER A C 11
ATOM 17694 O O . SER A 1 85 ? -3.377 1.218 10.837 1.00 0.00 85 SER A O 11
ATOM 17702 N N . MET A 1 86 ? -2.736 2.067 8.887 1.00 0.00 86 MET A N 11
ATOM 17703 C CA . MET A 1 86 ? -4.042 2.010 8.271 1.00 0.00 86 MET A CA 11
ATOM 17704 C C . MET A 1 86 ? -4.067 0.972 7.169 1.00 0.00 86 MET A C 11
ATOM 17705 O O . MET A 1 86 ? -4.990 0.172 7.086 1.00 0.00 86 MET A O 11
ATOM 17719 N N . ALA A 1 87 ? -2.971 0.801 6.457 1.00 0.00 87 ALA A N 11
ATOM 17720 C CA . ALA A 1 87 ? -2.811 -0.155 5.385 1.00 0.00 87 ALA A CA 11
ATOM 17721 C C . ALA A 1 87 ? -2.238 -1.435 5.967 1.00 0.00 87 ALA A C 11
ATOM 17722 O O . ALA A 1 87 ? -1.594 -2.190 5.269 1.00 0.00 87 ALA A O 11
ATOM 17729 N N . HIS A 1 88 ? -2.406 -1.661 7.268 1.00 0.00 88 HIS A N 11
ATOM 17730 C CA . HIS A 1 88 ? -1.950 -2.866 7.921 1.00 0.00 88 HIS A CA 11
ATOM 17731 C C . HIS A 1 88 ? -3.130 -3.754 8.231 1.00 0.00 88 HIS A C 11
ATOM 17732 O O . HIS A 1 88 ? -2.961 -4.944 8.352 1.00 0.00 88 HIS A O 11
ATOM 17747 N N . ASN A 1 89 ? -4.313 -3.167 8.407 1.00 0.00 89 ASN A N 11
ATOM 17748 C CA . ASN A 1 89 ? -5.519 -3.871 8.674 1.00 0.00 89 ASN A CA 11
ATOM 17749 C C . ASN A 1 89 ? -6.427 -3.784 7.495 1.00 0.00 89 ASN A C 11
ATOM 17750 O O . ASN A 1 89 ? -7.172 -4.697 7.383 1.00 0.00 89 ASN A O 11
ATOM 17761 N N . LEU A 1 90 ? -6.353 -2.749 6.646 1.00 0.00 90 LEU A N 11
ATOM 17762 C CA . LEU A 1 90 ? -7.078 -2.694 5.381 1.00 0.00 90 LEU A CA 11
ATOM 17763 C C . LEU A 1 90 ? -6.782 -3.895 4.443 1.00 0.00 90 LEU A C 11
ATOM 17764 O O . LEU A 1 90 ? -7.619 -4.535 3.805 1.00 0.00 90 LEU A O 11
ATOM 17780 N N . PRO A 1 91 ? -5.517 -4.269 4.302 1.00 0.00 91 PRO A N 11
ATOM 17781 C CA . PRO A 1 91 ? -5.190 -5.429 3.534 1.00 0.00 91 PRO A CA 11
ATOM 17782 C C . PRO A 1 91 ? -5.483 -6.694 4.295 1.00 0.00 91 PRO A C 11
ATOM 17783 O O . PRO A 1 91 ? -5.481 -7.748 3.737 1.00 0.00 91 PRO A O 11
ATOM 17794 N N . ILE A 1 92 ? -5.723 -6.656 5.577 1.00 0.00 92 ILE A N 11
ATOM 17795 C CA . ILE A 1 92 ? -6.066 -7.831 6.335 1.00 0.00 92 ILE A CA 11
ATOM 17796 C C . ILE A 1 92 ? -7.564 -8.018 6.381 1.00 0.00 92 ILE A C 11
ATOM 17797 O O . ILE A 1 92 ? -8.003 -9.143 6.281 1.00 0.00 92 ILE A O 11
ATOM 17813 N N . GLU A 1 93 ? -8.346 -6.978 6.563 1.00 0.00 93 GLU A N 11
ATOM 17814 C CA . GLU A 1 93 ? -9.791 -6.984 6.641 1.00 0.00 93 GLU A CA 11
ATOM 17815 C C . GLU A 1 93 ? -10.358 -7.633 5.393 1.00 0.00 93 GLU A C 11
ATOM 17816 O O . GLU A 1 93 ? -11.244 -8.462 5.499 1.00 0.00 93 GLU A O 11
ATOM 17828 N N . CYS A 1 94 ? -9.760 -7.324 4.235 1.00 0.00 94 CYS A N 11
ATOM 17829 C CA . CYS A 1 94 ? -10.188 -7.891 2.989 1.00 0.00 94 CYS A CA 11
ATOM 17830 C C . CYS A 1 94 ? -9.695 -9.306 2.901 1.00 0.00 94 CYS A C 11
ATOM 17831 O O . CYS A 1 94 ? -10.256 -10.004 2.064 1.00 0.00 94 CYS A O 11
ATOM 17838 N N . ASN A 1 95 ? -8.655 -9.672 3.671 1.00 0.00 95 ASN A N 11
ATOM 17839 C CA . ASN A 1 95 ? -8.074 -11.009 3.799 1.00 0.00 95 ASN A CA 11
ATOM 17840 C C . ASN A 1 95 ? -6.920 -11.078 2.790 1.00 0.00 95 ASN A C 11
ATOM 17841 O O . ASN A 1 95 ? -6.667 -12.058 2.110 1.00 0.00 95 ASN A O 11
ATOM 17852 N N . LEU A 1 96 ? -6.266 -9.979 2.519 1.00 0.00 96 LEU A N 11
ATOM 17853 C CA . LEU A 1 96 ? -5.188 -9.913 1.571 1.00 0.00 96 LEU A CA 11
ATOM 17854 C C . LEU A 1 96 ? -3.935 -10.398 2.274 1.00 0.00 96 LEU A C 11
ATOM 17855 O O . LEU A 1 96 ? -3.383 -11.408 1.882 1.00 0.00 96 LEU A O 11
ATOM 17871 N N . MET A 1 97 ? -3.560 -9.753 3.373 1.00 0.00 97 MET A N 11
ATOM 17872 C CA . MET A 1 97 ? -2.377 -10.069 4.134 1.00 0.00 97 MET A CA 11
ATOM 17873 C C . MET A 1 97 ? -2.720 -10.503 5.522 1.00 0.00 97 MET A C 11
ATOM 17874 O O . MET A 1 97 ? -1.845 -10.384 6.353 1.00 0.00 97 MET A O 11
ATOM 17888 N N . SER A 1 98 ? -3.954 -10.972 5.763 1.00 0.00 98 SER A N 11
ATOM 17889 C CA . SER A 1 98 ? -4.429 -11.364 7.092 1.00 0.00 98 SER A CA 11
ATOM 17890 C C . SER A 1 98 ? -3.335 -11.975 7.982 1.00 0.00 98 SER A C 11
ATOM 17891 O O . SER A 1 98 ? -2.744 -11.368 8.872 1.00 0.00 98 SER A O 11
ATOM 17899 N N . GLN A 1 99 ? -2.942 -13.186 7.679 1.00 0.00 99 GLN A N 11
ATOM 17900 C CA . GLN A 1 99 ? -1.730 -13.755 8.256 1.00 0.00 99 GLN A CA 11
ATOM 17901 C C . GLN A 1 99 ? -1.078 -14.781 7.321 1.00 0.00 99 GLN A C 11
ATOM 17902 O O . GLN A 1 99 ? -0.865 -15.943 7.674 1.00 0.00 99 GLN A O 11
ATOM 17916 N N . PRO A 1 100 ? -0.831 -14.407 6.061 1.00 0.00 100 PRO A N 11
ATOM 17917 C CA . PRO A 1 100 ? -0.254 -15.310 5.093 1.00 0.00 100 PRO A CA 11
ATOM 17918 C C . PRO A 1 100 ? 1.213 -15.494 5.374 1.00 0.00 100 PRO A C 11
ATOM 17919 O O . PRO A 1 100 ? 1.586 -16.642 5.405 1.00 0.00 100 PRO A O 11
ATOM 17930 N N . CYS A 1 101 ? 2.017 -14.425 5.443 1.00 0.00 101 CYS A N 11
ATOM 17931 C CA . CYS A 1 101 ? 3.434 -14.506 5.715 1.00 0.00 101 CYS A CA 11
ATOM 17932 C C . CYS A 1 101 ? 3.714 -15.544 6.806 1.00 0.00 101 CYS A C 11
ATOM 17933 O O . CYS A 1 101 ? 3.081 -15.515 7.863 1.00 0.00 101 CYS A O 11
ATOM 17940 N N . GLN A 1 102 ? 4.531 -16.528 6.463 1.00 0.00 102 GLN A N 11
ATOM 17941 C CA . GLN A 1 102 ? 4.861 -17.615 7.369 1.00 0.00 102 GLN A CA 11
ATOM 17942 C C . GLN A 1 102 ? 6.364 -17.686 7.582 1.00 0.00 102 GLN A C 11
ATOM 17943 O O . GLN A 1 102 ? 7.093 -16.843 7.052 1.00 0.00 102 GLN A O 11
ATOM 17957 N N . MET A 1 103 ? 6.793 -18.659 8.384 1.00 0.00 103 MET A N 11
ATOM 17958 C CA . MET A 1 103 ? 8.212 -18.898 8.638 1.00 0.00 103 MET A CA 11
ATOM 17959 C C . MET A 1 103 ? 8.893 -19.717 7.514 1.00 0.00 103 MET A C 11
ATOM 17960 O O . MET A 1 103 ? 9.488 -19.065 6.629 1.00 0.00 103 MET A O 11
ATOM 17975 N N . PRO A 1 1 ? 14.957 9.897 -5.680 1.00 0.00 1 PRO A N 12
ATOM 17976 C CA . PRO A 1 1 ? 15.385 8.601 -6.289 1.00 0.00 1 PRO A CA 12
ATOM 17977 C C . PRO A 1 1 ? 16.332 8.782 -7.484 1.00 0.00 1 PRO A C 12
ATOM 17978 O O . PRO A 1 1 ? 16.666 9.907 -7.847 1.00 0.00 1 PRO A O 12
ATOM 17989 N N . TYR A 1 2 ? 16.795 7.668 -8.039 1.00 0.00 2 TYR A N 12
ATOM 17990 C CA . TYR A 1 2 ? 17.740 7.665 -9.132 1.00 0.00 2 TYR A CA 12
ATOM 17991 C C . TYR A 1 2 ? 17.233 6.791 -10.249 1.00 0.00 2 TYR A C 12
ATOM 17992 O O . TYR A 1 2 ? 17.227 7.283 -11.363 1.00 0.00 2 TYR A O 12
ATOM 18010 N N . GLY A 1 3 ? 16.789 5.562 -9.920 1.00 0.00 3 GLY A N 12
ATOM 18011 C CA . GLY A 1 3 ? 16.324 4.576 -10.879 1.00 0.00 3 GLY A CA 12
ATOM 18012 C C . GLY A 1 3 ? 17.224 4.494 -12.111 1.00 0.00 3 GLY A C 12
ATOM 18013 O O . GLY A 1 3 ? 17.057 5.218 -13.092 1.00 0.00 3 GLY A O 12
ATOM 18017 N N . ARG A 1 4 ? 18.221 3.616 -12.058 1.00 0.00 4 ARG A N 12
ATOM 18018 C CA . ARG A 1 4 ? 19.145 3.447 -13.169 1.00 0.00 4 ARG A CA 12
ATOM 18019 C C . ARG A 1 4 ? 19.404 1.973 -13.419 1.00 0.00 4 ARG A C 12
ATOM 18020 O O . ARG A 1 4 ? 20.345 1.407 -12.875 1.00 0.00 4 ARG A O 12
ATOM 18041 N N . GLY A 1 5 ? 18.591 1.355 -14.254 1.00 0.00 5 GLY A N 12
ATOM 18042 C CA . GLY A 1 5 ? 18.726 -0.063 -14.548 1.00 0.00 5 GLY A CA 12
ATOM 18043 C C . GLY A 1 5 ? 17.378 -0.755 -14.546 1.00 0.00 5 GLY A C 12
ATOM 18044 O O . GLY A 1 5 ? 16.383 -0.172 -14.114 1.00 0.00 5 GLY A O 12
ATOM 18048 N N . ARG A 1 6 ? 17.347 -1.959 -15.128 1.00 0.00 6 ARG A N 12
ATOM 18049 C CA . ARG A 1 6 ? 16.132 -2.762 -15.163 1.00 0.00 6 ARG A CA 12
ATOM 18050 C C . ARG A 1 6 ? 15.630 -3.056 -13.749 1.00 0.00 6 ARG A C 12
ATOM 18051 O O . ARG A 1 6 ? 16.217 -2.657 -12.746 1.00 0.00 6 ARG A O 12
ATOM 18072 N N . THR A 1 7 ? 14.534 -3.773 -13.687 1.00 0.00 7 THR A N 12
ATOM 18073 C CA . THR A 1 7 ? 13.940 -4.178 -12.433 1.00 0.00 7 THR A CA 12
ATOM 18074 C C . THR A 1 7 ? 14.539 -5.485 -11.942 1.00 0.00 7 THR A C 12
ATOM 18075 O O . THR A 1 7 ? 15.616 -5.879 -12.387 1.00 0.00 7 THR A O 12
ATOM 18086 N N . GLU A 1 8 ? 13.876 -6.120 -10.984 1.00 0.00 8 GLU A N 12
ATOM 18087 C CA . GLU A 1 8 ? 14.320 -7.394 -10.447 1.00 0.00 8 GLU A CA 12
ATOM 18088 C C . GLU A 1 8 ? 13.323 -7.963 -9.465 1.00 0.00 8 GLU A C 12
ATOM 18089 O O . GLU A 1 8 ? 13.172 -9.176 -9.360 1.00 0.00 8 GLU A O 12
ATOM 18101 N N . SER A 1 9 ? 12.637 -7.070 -8.747 1.00 0.00 9 SER A N 12
ATOM 18102 C CA . SER A 1 9 ? 11.605 -7.434 -7.794 1.00 0.00 9 SER A CA 12
ATOM 18103 C C . SER A 1 9 ? 10.537 -8.328 -8.451 1.00 0.00 9 SER A C 12
ATOM 18104 O O . SER A 1 9 ? 10.510 -8.581 -9.650 1.00 0.00 9 SER A O 12
ATOM 18112 N N . GLY A 1 10 ? 9.565 -8.756 -7.662 1.00 0.00 10 GLY A N 12
ATOM 18113 C CA . GLY A 1 10 ? 8.521 -9.617 -8.172 1.00 0.00 10 GLY A CA 12
ATOM 18114 C C . GLY A 1 10 ? 7.192 -8.993 -7.897 1.00 0.00 10 GLY A C 12
ATOM 18115 O O . GLY A 1 10 ? 6.745 -8.181 -8.677 1.00 0.00 10 GLY A O 12
ATOM 18119 N N . CYS A 1 11 ? 6.569 -9.313 -6.758 1.00 0.00 11 CYS A N 12
ATOM 18120 C CA . CYS A 1 11 ? 5.249 -8.821 -6.390 1.00 0.00 11 CYS A CA 12
ATOM 18121 C C . CYS A 1 11 ? 5.144 -7.341 -6.650 1.00 0.00 11 CYS A C 12
ATOM 18122 O O . CYS A 1 11 ? 4.345 -6.972 -7.473 1.00 0.00 11 CYS A O 12
ATOM 18129 N N . TYR A 1 12 ? 6.033 -6.544 -6.051 1.00 0.00 12 TYR A N 12
ATOM 18130 C CA . TYR A 1 12 ? 6.152 -5.121 -6.306 1.00 0.00 12 TYR A CA 12
ATOM 18131 C C . TYR A 1 12 ? 6.033 -4.747 -7.773 1.00 0.00 12 TYR A C 12
ATOM 18132 O O . TYR A 1 12 ? 5.190 -3.945 -8.113 1.00 0.00 12 TYR A O 12
ATOM 18150 N N . GLN A 1 13 ? 6.813 -5.416 -8.618 1.00 0.00 13 GLN A N 12
ATOM 18151 C CA . GLN A 1 13 ? 6.737 -5.218 -10.048 1.00 0.00 13 GLN A CA 12
ATOM 18152 C C . GLN A 1 13 ? 5.324 -5.447 -10.587 1.00 0.00 13 GLN A C 12
ATOM 18153 O O . GLN A 1 13 ? 4.824 -4.698 -11.400 1.00 0.00 13 GLN A O 12
ATOM 18167 N N . GLN A 1 14 ? 4.661 -6.509 -10.150 1.00 0.00 14 GLN A N 12
ATOM 18168 C CA . GLN A 1 14 ? 3.271 -6.747 -10.499 1.00 0.00 14 GLN A CA 12
ATOM 18169 C C . GLN A 1 14 ? 2.304 -5.804 -9.785 1.00 0.00 14 GLN A C 12
ATOM 18170 O O . GLN A 1 14 ? 1.138 -5.721 -10.146 1.00 0.00 14 GLN A O 12
ATOM 18184 N N . MET A 1 15 ? 2.755 -5.145 -8.730 1.00 0.00 15 MET A N 12
ATOM 18185 C CA . MET A 1 15 ? 1.993 -4.233 -7.945 1.00 0.00 15 MET A CA 12
ATOM 18186 C C . MET A 1 15 ? 1.815 -2.954 -8.704 1.00 0.00 15 MET A C 12
ATOM 18187 O O . MET A 1 15 ? 0.690 -2.607 -8.910 1.00 0.00 15 MET A O 12
ATOM 18201 N N . GLU A 1 16 ? 2.870 -2.241 -9.068 1.00 0.00 16 GLU A N 12
ATOM 18202 C CA . GLU A 1 16 ? 2.765 -0.998 -9.833 1.00 0.00 16 GLU A CA 12
ATOM 18203 C C . GLU A 1 16 ? 1.897 -1.165 -11.080 1.00 0.00 16 GLU A C 12
ATOM 18204 O O . GLU A 1 16 ? 1.067 -0.312 -11.385 1.00 0.00 16 GLU A O 12
ATOM 18216 N N . GLU A 1 17 ? 2.014 -2.328 -11.730 1.00 0.00 17 GLU A N 12
ATOM 18217 C CA . GLU A 1 17 ? 1.218 -2.635 -12.906 1.00 0.00 17 GLU A CA 12
ATOM 18218 C C . GLU A 1 17 ? -0.260 -2.785 -12.545 1.00 0.00 17 GLU A C 12
ATOM 18219 O O . GLU A 1 17 ? -1.148 -2.524 -13.361 1.00 0.00 17 GLU A O 12
ATOM 18231 N N . ALA A 1 18 ? -0.534 -3.187 -11.312 1.00 0.00 18 ALA A N 12
ATOM 18232 C CA . ALA A 1 18 ? -1.872 -3.333 -10.806 1.00 0.00 18 ALA A CA 12
ATOM 18233 C C . ALA A 1 18 ? -1.998 -2.725 -9.436 1.00 0.00 18 ALA A C 12
ATOM 18234 O O . ALA A 1 18 ? -2.354 -3.459 -8.522 1.00 0.00 18 ALA A O 12
ATOM 18241 N N . GLU A 1 19 ? -1.682 -1.436 -9.289 1.00 0.00 19 GLU A N 12
ATOM 18242 C CA . GLU A 1 19 ? -1.650 -0.726 -8.015 1.00 0.00 19 GLU A CA 12
ATOM 18243 C C . GLU A 1 19 ? -2.838 -1.131 -7.143 1.00 0.00 19 GLU A C 12
ATOM 18244 O O . GLU A 1 19 ? -3.945 -0.584 -7.245 1.00 0.00 19 GLU A O 12
ATOM 18256 N N . MET A 1 20 ? -2.617 -2.138 -6.304 1.00 0.00 20 MET A N 12
ATOM 18257 C CA . MET A 1 20 ? -3.698 -2.754 -5.574 1.00 0.00 20 MET A CA 12
ATOM 18258 C C . MET A 1 20 ? -3.897 -1.883 -4.357 1.00 0.00 20 MET A C 12
ATOM 18259 O O . MET A 1 20 ? -4.963 -1.871 -3.779 1.00 0.00 20 MET A O 12
ATOM 18273 N N . LEU A 1 21 ? -2.863 -1.161 -3.929 1.00 0.00 21 LEU A N 12
ATOM 18274 C CA . LEU A 1 21 ? -2.896 -0.347 -2.753 1.00 0.00 21 LEU A CA 12
ATOM 18275 C C . LEU A 1 21 ? -2.378 1.024 -3.136 1.00 0.00 21 LEU A C 12
ATOM 18276 O O . LEU A 1 21 ? -1.325 1.461 -2.703 1.00 0.00 21 LEU A O 12
ATOM 18292 N N . ASN A 1 22 ? -3.169 1.722 -3.948 1.00 0.00 22 ASN A N 12
ATOM 18293 C CA . ASN A 1 22 ? -2.838 3.074 -4.374 1.00 0.00 22 ASN A CA 12
ATOM 18294 C C . ASN A 1 22 ? -4.049 3.980 -4.233 1.00 0.00 22 ASN A C 12
ATOM 18295 O O . ASN A 1 22 ? -3.984 5.065 -3.674 1.00 0.00 22 ASN A O 12
ATOM 18306 N N . HIS A 1 23 ? -5.213 3.462 -4.645 1.00 0.00 23 HIS A N 12
ATOM 18307 C CA . HIS A 1 23 ? -6.442 4.219 -4.591 1.00 0.00 23 HIS A CA 12
ATOM 18308 C C . HIS A 1 23 ? -6.872 4.352 -3.142 1.00 0.00 23 HIS A C 12
ATOM 18309 O O . HIS A 1 23 ? -7.141 5.448 -2.674 1.00 0.00 23 HIS A O 12
ATOM 18324 N N . CYS A 1 24 ? -6.926 3.221 -2.421 1.00 0.00 24 CYS A N 12
ATOM 18325 C CA . CYS A 1 24 ? -7.227 3.252 -1.000 1.00 0.00 24 CYS A CA 12
ATOM 18326 C C . CYS A 1 24 ? -6.236 4.154 -0.267 1.00 0.00 24 CYS A C 12
ATOM 18327 O O . CYS A 1 24 ? -6.539 4.600 0.812 1.00 0.00 24 CYS A O 12
ATOM 18334 N N . GLY A 1 25 ? -5.088 4.454 -0.867 1.00 0.00 25 GLY A N 12
ATOM 18335 C CA . GLY A 1 25 ? -4.127 5.358 -0.333 1.00 0.00 25 GLY A CA 12
ATOM 18336 C C . GLY A 1 25 ? -4.708 6.705 -0.057 1.00 0.00 25 GLY A C 12
ATOM 18337 O O . GLY A 1 25 ? -4.640 7.066 1.088 1.00 0.00 25 GLY A O 12
ATOM 18341 N N . MET A 1 26 ? -5.301 7.395 -1.033 1.00 0.00 26 MET A N 12
ATOM 18342 C CA . MET A 1 26 ? -5.900 8.707 -0.854 1.00 0.00 26 MET A CA 12
ATOM 18343 C C . MET A 1 26 ? -6.796 8.750 0.363 1.00 0.00 26 MET A C 12
ATOM 18344 O O . MET A 1 26 ? -6.649 9.622 1.176 1.00 0.00 26 MET A O 12
ATOM 18358 N N . TYR A 1 27 ? -7.675 7.767 0.533 1.00 0.00 27 TYR A N 12
ATOM 18359 C CA . TYR A 1 27 ? -8.530 7.661 1.704 1.00 0.00 27 TYR A CA 12
ATOM 18360 C C . TYR A 1 27 ? -7.761 7.773 3.019 1.00 0.00 27 TYR A C 12
ATOM 18361 O O . TYR A 1 27 ? -8.246 8.319 4.004 1.00 0.00 27 TYR A O 12
ATOM 18379 N N . LEU A 1 28 ? -6.531 7.289 3.024 1.00 0.00 28 LEU A N 12
ATOM 18380 C CA . LEU A 1 28 ? -5.632 7.343 4.154 1.00 0.00 28 LEU A CA 12
ATOM 18381 C C . LEU A 1 28 ? -4.687 8.538 4.039 1.00 0.00 28 LEU A C 12
ATOM 18382 O O . LEU A 1 28 ? -4.213 9.050 5.048 1.00 0.00 28 LEU A O 12
ATOM 18398 N N . MET A 1 29 ? -4.449 9.040 2.838 1.00 0.00 29 MET A N 12
ATOM 18399 C CA . MET A 1 29 ? -3.647 10.191 2.525 1.00 0.00 29 MET A CA 12
ATOM 18400 C C . MET A 1 29 ? -4.474 11.459 2.454 1.00 0.00 29 MET A C 12
ATOM 18401 O O . MET A 1 29 ? -3.972 12.492 2.042 1.00 0.00 29 MET A O 12
ATOM 18415 N N . LYS A 1 30 ? -5.725 11.404 2.894 1.00 0.00 30 LYS A N 12
ATOM 18416 C CA . LYS A 1 30 ? -6.638 12.524 2.840 1.00 0.00 30 LYS A CA 12
ATOM 18417 C C . LYS A 1 30 ? -6.469 13.328 4.106 1.00 0.00 30 LYS A C 12
ATOM 18418 O O . LYS A 1 30 ? -6.730 14.522 4.085 1.00 0.00 30 LYS A O 12
ATOM 18437 N N . ASN A 1 31 ? -5.977 12.679 5.166 1.00 0.00 31 ASN A N 12
ATOM 18438 C CA . ASN A 1 31 ? -5.659 13.358 6.402 1.00 0.00 31 ASN A CA 12
ATOM 18439 C C . ASN A 1 31 ? -4.167 13.641 6.520 1.00 0.00 31 ASN A C 12
ATOM 18440 O O . ASN A 1 31 ? -3.733 14.304 7.454 1.00 0.00 31 ASN A O 12
ATOM 18451 N N . LEU A 1 32 ? -3.379 13.043 5.620 1.00 0.00 32 LEU A N 12
ATOM 18452 C CA . LEU A 1 32 ? -1.950 13.260 5.605 1.00 0.00 32 LEU A CA 12
ATOM 18453 C C . LEU A 1 32 ? -1.608 14.592 4.941 1.00 0.00 32 LEU A C 12
ATOM 18454 O O . LEU A 1 32 ? -0.542 15.142 5.192 1.00 0.00 32 LEU A O 12
ATOM 18470 N N . GLY A 1 33 ? -2.529 15.121 4.137 1.00 0.00 33 GLY A N 12
ATOM 18471 C CA . GLY A 1 33 ? -2.350 16.375 3.434 1.00 0.00 33 GLY A CA 12
ATOM 18472 C C . GLY A 1 33 ? -2.485 16.190 1.934 1.00 0.00 33 GLY A C 12
ATOM 18473 O O . GLY A 1 33 ? -2.287 15.100 1.402 1.00 0.00 33 GLY A O 12
ATOM 18477 N N . GLU A 1 34 ? -2.781 17.280 1.240 1.00 0.00 34 GLU A N 12
ATOM 18478 C CA . GLU A 1 34 ? -2.935 17.250 -0.203 1.00 0.00 34 GLU A CA 12
ATOM 18479 C C . GLU A 1 34 ? -2.473 18.564 -0.807 1.00 0.00 34 GLU A C 12
ATOM 18480 O O . GLU A 1 34 ? -3.075 19.613 -0.587 1.00 0.00 34 GLU A O 12
ATOM 18492 N N . ARG A 1 35 ? -1.338 18.527 -1.501 1.00 0.00 35 ARG A N 12
ATOM 18493 C CA . ARG A 1 35 ? -0.801 19.710 -2.152 1.00 0.00 35 ARG A CA 12
ATOM 18494 C C . ARG A 1 35 ? -1.484 19.938 -3.486 1.00 0.00 35 ARG A C 12
ATOM 18495 O O . ARG A 1 35 ? -1.984 18.994 -4.099 1.00 0.00 35 ARG A O 12
ATOM 18516 N N . SER A 1 36 ? -1.377 21.155 -4.002 1.00 0.00 36 SER A N 12
ATOM 18517 C CA . SER A 1 36 ? -1.935 21.517 -5.296 1.00 0.00 36 SER A CA 12
ATOM 18518 C C . SER A 1 36 ? -1.782 23.009 -5.525 1.00 0.00 36 SER A C 12
ATOM 18519 O O . SER A 1 36 ? -1.555 23.757 -4.574 1.00 0.00 36 SER A O 12
ATOM 18527 N N . GLN A 1 37 ? -1.906 23.428 -6.780 1.00 0.00 37 GLN A N 12
ATOM 18528 C CA . GLN A 1 37 ? -1.800 24.833 -7.133 1.00 0.00 37 GLN A CA 12
ATOM 18529 C C . GLN A 1 37 ? -2.159 25.056 -8.593 1.00 0.00 37 GLN A C 12
ATOM 18530 O O . GLN A 1 37 ? -1.307 25.323 -9.432 1.00 0.00 37 GLN A O 12
ATOM 18544 N N . VAL A 1 38 ? -3.424 24.858 -8.923 1.00 0.00 38 VAL A N 12
ATOM 18545 C CA . VAL A 1 38 ? -3.890 25.027 -10.296 1.00 0.00 38 VAL A CA 12
ATOM 18546 C C . VAL A 1 38 ? -5.386 24.937 -10.300 1.00 0.00 38 VAL A C 12
ATOM 18547 O O . VAL A 1 38 ? -5.879 24.162 -9.485 1.00 0.00 38 VAL A O 12
ATOM 18560 N N . SER A 1 39 ? -6.055 25.686 -11.192 1.00 0.00 39 SER A N 12
ATOM 18561 C CA . SER A 1 39 ? -7.508 25.729 -11.330 1.00 0.00 39 SER A CA 12
ATOM 18562 C C . SER A 1 39 ? -8.117 24.343 -11.137 1.00 0.00 39 SER A C 12
ATOM 18563 O O . SER A 1 39 ? -8.055 23.508 -12.057 1.00 0.00 39 SER A O 12
ATOM 18571 N N . PRO A 1 40 ? -8.623 24.058 -9.928 1.00 0.00 40 PRO A N 12
ATOM 18572 C CA . PRO A 1 40 ? -9.121 22.734 -9.584 1.00 0.00 40 PRO A CA 12
ATOM 18573 C C . PRO A 1 40 ? -10.494 22.586 -10.210 1.00 0.00 40 PRO A C 12
ATOM 18574 O O . PRO A 1 40 ? -11.500 22.813 -9.543 1.00 0.00 40 PRO A O 12
ATOM 18585 N N . ARG A 1 41 ? -10.518 22.201 -11.495 1.00 0.00 41 ARG A N 12
ATOM 18586 C CA . ARG A 1 41 ? -11.756 22.028 -12.233 1.00 0.00 41 ARG A CA 12
ATOM 18587 C C . ARG A 1 41 ? -12.722 21.183 -11.415 1.00 0.00 41 ARG A C 12
ATOM 18588 O O . ARG A 1 41 ? -13.706 21.696 -10.900 1.00 0.00 41 ARG A O 12
ATOM 18609 N N . MET A 1 42 ? -12.411 19.891 -11.317 1.00 0.00 42 MET A N 12
ATOM 18610 C CA . MET A 1 42 ? -13.254 18.948 -10.616 1.00 0.00 42 MET A CA 12
ATOM 18611 C C . MET A 1 42 ? -12.400 17.936 -9.887 1.00 0.00 42 MET A C 12
ATOM 18612 O O . MET A 1 42 ? -11.379 17.496 -10.426 1.00 0.00 42 MET A O 12
ATOM 18626 N N . ARG A 1 43 ? -12.811 17.595 -8.670 1.00 0.00 43 ARG A N 12
ATOM 18627 C CA . ARG A 1 43 ? -12.107 16.614 -7.852 1.00 0.00 43 ARG A CA 12
ATOM 18628 C C . ARG A 1 43 ? -13.045 15.971 -6.849 1.00 0.00 43 ARG A C 12
ATOM 18629 O O . ARG A 1 43 ? -13.172 16.444 -5.724 1.00 0.00 43 ARG A O 12
ATOM 18650 N N . GLU A 1 44 ? -13.780 14.970 -7.301 1.00 0.00 44 GLU A N 12
ATOM 18651 C CA . GLU A 1 44 ? -14.718 14.272 -6.433 1.00 0.00 44 GLU A CA 12
ATOM 18652 C C . GLU A 1 44 ? -14.535 12.766 -6.556 1.00 0.00 44 GLU A C 12
ATOM 18653 O O . GLU A 1 44 ? -15.182 12.090 -7.355 1.00 0.00 44 GLU A O 12
ATOM 18665 N N . GLU A 1 45 ? -13.558 12.235 -5.838 1.00 0.00 45 GLU A N 12
ATOM 18666 C CA . GLU A 1 45 ? -13.304 10.808 -5.844 1.00 0.00 45 GLU A CA 12
ATOM 18667 C C . GLU A 1 45 ? -13.296 10.253 -4.423 1.00 0.00 45 GLU A C 12
ATOM 18668 O O . GLU A 1 45 ? -12.998 10.952 -3.457 1.00 0.00 45 GLU A O 12
ATOM 18680 N N . ASP A 1 46 ? -13.478 8.940 -4.308 1.00 0.00 46 ASP A N 12
ATOM 18681 C CA . ASP A 1 46 ? -13.491 8.283 -3.006 1.00 0.00 46 ASP A CA 12
ATOM 18682 C C . ASP A 1 46 ? -13.229 6.792 -3.187 1.00 0.00 46 ASP A C 12
ATOM 18683 O O . ASP A 1 46 ? -14.078 6.002 -3.608 1.00 0.00 46 ASP A O 12
ATOM 18692 N N . HIS A 1 47 ? -11.969 6.397 -3.062 1.00 0.00 47 HIS A N 12
ATOM 18693 C CA . HIS A 1 47 ? -11.613 5.001 -3.210 1.00 0.00 47 HIS A CA 12
ATOM 18694 C C . HIS A 1 47 ? -11.798 4.293 -1.881 1.00 0.00 47 HIS A C 12
ATOM 18695 O O . HIS A 1 47 ? -11.771 4.912 -0.829 1.00 0.00 47 HIS A O 12
ATOM 18710 N N . LYS A 1 48 ? -11.850 2.961 -1.940 1.00 0.00 48 LYS A N 12
ATOM 18711 C CA . LYS A 1 48 ? -12.014 2.118 -0.764 1.00 0.00 48 LYS A CA 12
ATOM 18712 C C . LYS A 1 48 ? -12.171 0.659 -1.147 1.00 0.00 48 LYS A C 12
ATOM 18713 O O . LYS A 1 48 ? -11.629 -0.219 -0.502 1.00 0.00 48 LYS A O 12
ATOM 18732 N N . GLN A 1 49 ? -12.798 0.426 -2.298 1.00 0.00 49 GLN A N 12
ATOM 18733 C CA . GLN A 1 49 ? -12.956 -0.908 -2.832 1.00 0.00 49 GLN A CA 12
ATOM 18734 C C . GLN A 1 49 ? -12.136 -1.091 -4.090 1.00 0.00 49 GLN A C 12
ATOM 18735 O O . GLN A 1 49 ? -11.908 -2.212 -4.485 1.00 0.00 49 GLN A O 12
ATOM 18749 N N . LEU A 1 50 ? -11.617 0.005 -4.662 1.00 0.00 50 LEU A N 12
ATOM 18750 C CA . LEU A 1 50 ? -10.756 -0.050 -5.823 1.00 0.00 50 LEU A CA 12
ATOM 18751 C C . LEU A 1 50 ? -9.415 -0.690 -5.456 1.00 0.00 50 LEU A C 12
ATOM 18752 O O . LEU A 1 50 ? -8.694 -1.122 -6.333 1.00 0.00 50 LEU A O 12
ATOM 18768 N N . CYS A 1 51 ? -9.086 -0.725 -4.157 1.00 0.00 51 CYS A N 12
ATOM 18769 C CA . CYS A 1 51 ? -7.889 -1.375 -3.685 1.00 0.00 51 CYS A CA 12
ATOM 18770 C C . CYS A 1 51 ? -8.155 -2.847 -3.445 1.00 0.00 51 CYS A C 12
ATOM 18771 O O . CYS A 1 51 ? -7.466 -3.672 -4.020 1.00 0.00 51 CYS A O 12
ATOM 18778 N N . CYS A 1 52 ? -9.246 -3.163 -2.722 1.00 0.00 52 CYS A N 12
ATOM 18779 C CA . CYS A 1 52 ? -9.640 -4.539 -2.467 1.00 0.00 52 CYS A CA 12
ATOM 18780 C C . CYS A 1 52 ? -9.983 -5.241 -3.787 1.00 0.00 52 CYS A C 12
ATOM 18781 O O . CYS A 1 52 ? -10.103 -6.457 -3.833 1.00 0.00 52 CYS A O 12
ATOM 18788 N N . MET A 1 53 ? -10.120 -4.465 -4.869 1.00 0.00 53 MET A N 12
ATOM 18789 C CA . MET A 1 53 ? -10.436 -4.969 -6.176 1.00 0.00 53 MET A CA 12
ATOM 18790 C C . MET A 1 53 ? -9.244 -5.714 -6.756 1.00 0.00 53 MET A C 12
ATOM 18791 O O . MET A 1 53 ? -9.267 -6.932 -6.885 1.00 0.00 53 MET A O 12
ATOM 18805 N N . GLN A 1 54 ? -8.188 -4.965 -7.096 1.00 0.00 54 GLN A N 12
ATOM 18806 C CA . GLN A 1 54 ? -6.999 -5.552 -7.665 1.00 0.00 54 GLN A CA 12
ATOM 18807 C C . GLN A 1 54 ? -6.271 -6.374 -6.624 1.00 0.00 54 GLN A C 12
ATOM 18808 O O . GLN A 1 54 ? -5.509 -7.255 -6.974 1.00 0.00 54 GLN A O 12
ATOM 18822 N N . LEU A 1 55 ? -6.480 -6.094 -5.340 1.00 0.00 55 LEU A N 12
ATOM 18823 C CA . LEU A 1 55 ? -5.881 -6.870 -4.281 1.00 0.00 55 LEU A CA 12
ATOM 18824 C C . LEU A 1 55 ? -6.319 -8.327 -4.362 1.00 0.00 55 LEU A C 12
ATOM 18825 O O . LEU A 1 55 ? -5.526 -9.205 -4.056 1.00 0.00 55 LEU A O 12
ATOM 18841 N N . LYS A 1 56 ? -7.533 -8.571 -4.874 1.00 0.00 56 LYS A N 12
ATOM 18842 C CA . LYS A 1 56 ? -8.008 -9.922 -5.135 1.00 0.00 56 LYS A CA 12
ATOM 18843 C C . LYS A 1 56 ? -7.510 -10.474 -6.475 1.00 0.00 56 LYS A C 12
ATOM 18844 O O . LYS A 1 56 ? -7.929 -11.546 -6.901 1.00 0.00 56 LYS A O 12
ATOM 18863 N N . ASN A 1 57 ? -6.693 -9.709 -7.173 1.00 0.00 57 ASN A N 12
ATOM 18864 C CA . ASN A 1 57 ? -6.054 -10.086 -8.412 1.00 0.00 57 ASN A CA 12
ATOM 18865 C C . ASN A 1 57 ? -4.563 -10.343 -8.220 1.00 0.00 57 ASN A C 12
ATOM 18866 O O . ASN A 1 57 ? -3.918 -10.872 -9.119 1.00 0.00 57 ASN A O 12
ATOM 18877 N N . LEU A 1 58 ? -4.005 -9.866 -7.104 1.00 0.00 58 LEU A N 12
ATOM 18878 C CA . LEU A 1 58 ? -2.614 -10.074 -6.794 1.00 0.00 58 LEU A CA 12
ATOM 18879 C C . LEU A 1 58 ? -2.376 -11.506 -6.313 1.00 0.00 58 LEU A C 12
ATOM 18880 O O . LEU A 1 58 ? -3.302 -12.286 -6.107 1.00 0.00 58 LEU A O 12
ATOM 18896 N N . ASP A 1 59 ? -1.108 -11.846 -6.124 1.00 0.00 59 ASP A N 12
ATOM 18897 C CA . ASP A 1 59 ? -0.749 -13.169 -5.673 1.00 0.00 59 ASP A CA 12
ATOM 18898 C C . ASP A 1 59 ? -1.120 -13.295 -4.214 1.00 0.00 59 ASP A C 12
ATOM 18899 O O . ASP A 1 59 ? -0.751 -12.419 -3.427 1.00 0.00 59 ASP A O 12
ATOM 18908 N N . GLU A 1 60 ? -1.705 -14.418 -3.823 1.00 0.00 60 GLU A N 12
ATOM 18909 C CA . GLU A 1 60 ? -2.054 -14.674 -2.433 1.00 0.00 60 GLU A CA 12
ATOM 18910 C C . GLU A 1 60 ? -0.812 -14.748 -1.545 1.00 0.00 60 GLU A C 12
ATOM 18911 O O . GLU A 1 60 ? -0.882 -14.623 -0.327 1.00 0.00 60 GLU A O 12
ATOM 18923 N N . LYS A 1 61 ? 0.361 -14.891 -2.174 1.00 0.00 61 LYS A N 12
ATOM 18924 C CA . LYS A 1 61 ? 1.636 -14.875 -1.483 1.00 0.00 61 LYS A CA 12
ATOM 18925 C C . LYS A 1 61 ? 2.310 -13.510 -1.580 1.00 0.00 61 LYS A C 12
ATOM 18926 O O . LYS A 1 61 ? 3.324 -13.268 -0.934 1.00 0.00 61 LYS A O 12
ATOM 18945 N N . CYS A 1 62 ? 1.798 -12.633 -2.436 1.00 0.00 62 CYS A N 12
ATOM 18946 C CA . CYS A 1 62 ? 2.258 -11.275 -2.564 1.00 0.00 62 CYS A CA 12
ATOM 18947 C C . CYS A 1 62 ? 1.462 -10.359 -1.643 1.00 0.00 62 CYS A C 12
ATOM 18948 O O . CYS A 1 62 ? 1.851 -9.216 -1.419 1.00 0.00 62 CYS A O 12
ATOM 18955 N N . MET A 1 63 ? 0.417 -10.855 -1.006 1.00 0.00 63 MET A N 12
ATOM 18956 C CA . MET A 1 63 ? -0.404 -10.080 -0.115 1.00 0.00 63 MET A CA 12
ATOM 18957 C C . MET A 1 63 ? 0.218 -9.994 1.260 1.00 0.00 63 MET A C 12
ATOM 18958 O O . MET A 1 63 ? -0.375 -10.377 2.243 1.00 0.00 63 MET A O 12
ATOM 18972 N N . CYS A 1 64 ? 1.459 -9.561 1.354 1.00 0.00 64 CYS A N 12
ATOM 18973 C CA . CYS A 1 64 ? 2.194 -9.497 2.603 1.00 0.00 64 CYS A CA 12
ATOM 18974 C C . CYS A 1 64 ? 3.499 -8.747 2.333 1.00 0.00 64 CYS A C 12
ATOM 18975 O O . CYS A 1 64 ? 3.707 -7.661 2.874 1.00 0.00 64 CYS A O 12
ATOM 18982 N N . PRO A 1 65 ? 4.341 -9.270 1.419 1.00 0.00 65 PRO A N 12
ATOM 18983 C CA . PRO A 1 65 ? 5.599 -8.637 1.064 1.00 0.00 65 PRO A CA 12
ATOM 18984 C C . PRO A 1 65 ? 5.368 -7.444 0.144 1.00 0.00 65 PRO A C 12
ATOM 18985 O O . PRO A 1 65 ? 6.091 -6.463 0.203 1.00 0.00 65 PRO A O 12
ATOM 18996 N N . ALA A 1 66 ? 4.351 -7.511 -0.713 1.00 0.00 66 ALA A N 12
ATOM 18997 C CA . ALA A 1 66 ? 4.021 -6.434 -1.597 1.00 0.00 66 ALA A CA 12
ATOM 18998 C C . ALA A 1 66 ? 3.523 -5.271 -0.777 1.00 0.00 66 ALA A C 12
ATOM 18999 O O . ALA A 1 66 ? 4.054 -4.202 -0.953 1.00 0.00 66 ALA A O 12
ATOM 19006 N N . ILE A 1 67 ? 2.578 -5.471 0.138 1.00 0.00 67 ILE A N 12
ATOM 19007 C CA . ILE A 1 67 ? 2.032 -4.408 0.982 1.00 0.00 67 ILE A CA 12
ATOM 19008 C C . ILE A 1 67 ? 3.128 -3.445 1.454 1.00 0.00 67 ILE A C 12
ATOM 19009 O O . ILE A 1 67 ? 2.990 -2.229 1.379 1.00 0.00 67 ILE A O 12
ATOM 19025 N N . MET A 1 68 ? 4.279 -4.006 1.831 1.00 0.00 68 MET A N 12
ATOM 19026 C CA . MET A 1 68 ? 5.437 -3.219 2.183 1.00 0.00 68 MET A CA 12
ATOM 19027 C C . MET A 1 68 ? 5.835 -2.278 1.067 1.00 0.00 68 MET A C 12
ATOM 19028 O O . MET A 1 68 ? 5.736 -1.085 1.249 1.00 0.00 68 MET A O 12
ATOM 19042 N N . MET A 1 69 ? 6.199 -2.792 -0.106 1.00 0.00 69 MET A N 12
ATOM 19043 C CA . MET A 1 69 ? 6.503 -1.984 -1.258 1.00 0.00 69 MET A CA 12
ATOM 19044 C C . MET A 1 69 ? 5.374 -1.059 -1.682 1.00 0.00 69 MET A C 12
ATOM 19045 O O . MET A 1 69 ? 5.631 -0.002 -2.243 1.00 0.00 69 MET A O 12
ATOM 19059 N N . MET A 1 70 ? 4.142 -1.426 -1.368 1.00 0.00 70 MET A N 12
ATOM 19060 C CA . MET A 1 70 ? 2.993 -0.644 -1.706 1.00 0.00 70 MET A CA 12
ATOM 19061 C C . MET A 1 70 ? 3.093 0.687 -1.028 1.00 0.00 70 MET A C 12
ATOM 19062 O O . MET A 1 70 ? 2.506 1.616 -1.527 1.00 0.00 70 MET A O 12
ATOM 19076 N N . LEU A 1 71 ? 3.633 0.717 0.188 1.00 0.00 71 LEU A N 12
ATOM 19077 C CA . LEU A 1 71 ? 3.745 1.920 0.969 1.00 0.00 71 LEU A CA 12
ATOM 19078 C C . LEU A 1 71 ? 5.168 2.418 0.843 1.00 0.00 71 LEU A C 12
ATOM 19079 O O . LEU A 1 71 ? 5.545 3.302 1.590 1.00 0.00 71 LEU A O 12
ATOM 19095 N N . ASN A 1 72 ? 5.943 1.917 -0.108 1.00 0.00 72 ASN A N 12
ATOM 19096 C CA . ASN A 1 72 ? 7.303 2.342 -0.364 1.00 0.00 72 ASN A CA 12
ATOM 19097 C C . ASN A 1 72 ? 7.424 2.881 -1.771 1.00 0.00 72 ASN A C 12
ATOM 19098 O O . ASN A 1 72 ? 8.508 3.328 -2.143 1.00 0.00 72 ASN A O 12
ATOM 19109 N N . GLU A 1 73 ? 6.338 2.783 -2.542 1.00 0.00 73 GLU A N 12
ATOM 19110 C CA . GLU A 1 73 ? 6.305 3.227 -3.899 1.00 0.00 73 GLU A CA 12
ATOM 19111 C C . GLU A 1 73 ? 6.677 4.708 -3.990 1.00 0.00 73 GLU A C 12
ATOM 19112 O O . GLU A 1 73 ? 6.876 5.405 -2.972 1.00 0.00 73 GLU A O 12
ATOM 19124 N N . PRO A 1 74 ? 6.724 5.256 -5.204 1.00 0.00 74 PRO A N 12
ATOM 19125 C CA . PRO A 1 74 ? 7.008 6.663 -5.426 1.00 0.00 74 PRO A CA 12
ATOM 19126 C C . PRO A 1 74 ? 5.834 7.562 -5.016 1.00 0.00 74 PRO A C 12
ATOM 19127 O O . PRO A 1 74 ? 5.570 8.603 -5.623 1.00 0.00 74 PRO A O 12
ATOM 19138 N N . MET A 1 75 ? 5.165 7.212 -3.929 1.00 0.00 75 MET A N 12
ATOM 19139 C CA . MET A 1 75 ? 4.045 7.944 -3.421 1.00 0.00 75 MET A CA 12
ATOM 19140 C C . MET A 1 75 ? 3.766 7.553 -1.994 1.00 0.00 75 MET A C 12
ATOM 19141 O O . MET A 1 75 ? 2.643 7.693 -1.554 1.00 0.00 75 MET A O 12
ATOM 19155 N N . TRP A 1 76 ? 4.765 7.073 -1.256 1.00 0.00 76 TRP A N 12
ATOM 19156 C CA . TRP A 1 76 ? 4.598 6.674 0.124 1.00 0.00 76 TRP A CA 12
ATOM 19157 C C . TRP A 1 76 ? 5.915 6.839 0.843 1.00 0.00 76 TRP A C 12
ATOM 19158 O O . TRP A 1 76 ? 6.772 5.971 0.797 1.00 0.00 76 TRP A O 12
ATOM 19179 N N . ILE A 1 77 ? 6.144 8.032 1.407 1.00 0.00 77 ILE A N 12
ATOM 19180 C CA . ILE A 1 77 ? 7.421 8.369 2.033 1.00 0.00 77 ILE A CA 12
ATOM 19181 C C . ILE A 1 77 ? 7.219 8.548 3.513 1.00 0.00 77 ILE A C 12
ATOM 19182 O O . ILE A 1 77 ? 6.696 7.675 4.169 1.00 0.00 77 ILE A O 12
ATOM 19198 N N . ARG A 1 78 ? 7.555 9.694 4.080 1.00 0.00 78 ARG A N 12
ATOM 19199 C CA . ARG A 1 78 ? 7.301 9.989 5.474 1.00 0.00 78 ARG A CA 12
ATOM 19200 C C . ARG A 1 78 ? 5.841 10.336 5.737 1.00 0.00 78 ARG A C 12
ATOM 19201 O O . ARG A 1 78 ? 5.525 10.976 6.723 1.00 0.00 78 ARG A O 12
ATOM 19222 N N . MET A 1 79 ? 4.968 9.998 4.807 1.00 0.00 79 MET A N 12
ATOM 19223 C CA . MET A 1 79 ? 3.560 10.293 4.881 1.00 0.00 79 MET A CA 12
ATOM 19224 C C . MET A 1 79 ? 2.805 9.009 5.109 1.00 0.00 79 MET A C 12
ATOM 19225 O O . MET A 1 79 ? 1.845 8.987 5.846 1.00 0.00 79 MET A O 12
ATOM 19239 N N . ARG A 1 80 ? 3.283 7.899 4.548 1.00 0.00 80 ARG A N 12
ATOM 19240 C CA . ARG A 1 80 ? 2.665 6.627 4.759 1.00 0.00 80 ARG A CA 12
ATOM 19241 C C . ARG A 1 80 ? 2.685 6.222 6.205 1.00 0.00 80 ARG A C 12
ATOM 19242 O O . ARG A 1 80 ? 1.903 5.391 6.549 1.00 0.00 80 ARG A O 12
ATOM 19263 N N . ASP A 1 81 ? 3.552 6.770 7.045 1.00 0.00 81 ASP A N 12
ATOM 19264 C CA . ASP A 1 81 ? 3.591 6.488 8.476 1.00 0.00 81 ASP A CA 12
ATOM 19265 C C . ASP A 1 81 ? 2.186 6.413 9.091 1.00 0.00 81 ASP A C 12
ATOM 19266 O O . ASP A 1 81 ? 1.908 5.575 9.940 1.00 0.00 81 ASP A O 12
ATOM 19275 N N . GLN A 1 82 ? 1.263 7.226 8.545 1.00 0.00 82 GLN A N 12
ATOM 19276 C CA . GLN A 1 82 ? -0.129 7.128 8.905 1.00 0.00 82 GLN A CA 12
ATOM 19277 C C . GLN A 1 82 ? -0.923 6.075 8.135 1.00 0.00 82 GLN A C 12
ATOM 19278 O O . GLN A 1 82 ? -1.656 5.275 8.720 1.00 0.00 82 GLN A O 12
ATOM 19292 N N . VAL A 1 83 ? -0.783 6.062 6.813 1.00 0.00 83 VAL A N 12
ATOM 19293 C CA . VAL A 1 83 ? -1.388 5.052 5.967 1.00 0.00 83 VAL A CA 12
ATOM 19294 C C . VAL A 1 83 ? -0.877 3.662 6.313 1.00 0.00 83 VAL A C 12
ATOM 19295 O O . VAL A 1 83 ? -1.463 2.692 5.881 1.00 0.00 83 VAL A O 12
ATOM 19308 N N . MET A 1 84 ? 0.157 3.533 7.129 1.00 0.00 84 MET A N 12
ATOM 19309 C CA . MET A 1 84 ? 0.798 2.308 7.504 1.00 0.00 84 MET A CA 12
ATOM 19310 C C . MET A 1 84 ? -0.100 1.574 8.462 1.00 0.00 84 MET A C 12
ATOM 19311 O O . MET A 1 84 ? -0.543 0.473 8.156 1.00 0.00 84 MET A O 12
ATOM 19325 N N . SER A 1 85 ? -0.443 2.227 9.583 1.00 0.00 85 SER A N 12
ATOM 19326 C CA . SER A 1 85 ? -1.343 1.640 10.559 1.00 0.00 85 SER A CA 12
ATOM 19327 C C . SER A 1 85 ? -2.743 1.518 9.980 1.00 0.00 85 SER A C 12
ATOM 19328 O O . SER A 1 85 ? -3.598 0.898 10.590 1.00 0.00 85 SER A O 12
ATOM 19336 N N . MET A 1 86 ? -2.990 2.071 8.798 1.00 0.00 86 MET A N 12
ATOM 19337 C CA . MET A 1 86 ? -4.255 1.977 8.123 1.00 0.00 86 MET A CA 12
ATOM 19338 C C . MET A 1 86 ? -4.261 0.861 7.102 1.00 0.00 86 MET A C 12
ATOM 19339 O O . MET A 1 86 ? -5.209 0.085 7.033 1.00 0.00 86 MET A O 12
ATOM 19353 N N . ALA A 1 87 ? -3.158 0.669 6.402 1.00 0.00 87 ALA A N 12
ATOM 19354 C CA . ALA A 1 87 ? -2.993 -0.380 5.438 1.00 0.00 87 ALA A CA 12
ATOM 19355 C C . ALA A 1 87 ? -2.437 -1.627 6.112 1.00 0.00 87 ALA A C 12
ATOM 19356 O O . ALA A 1 87 ? -1.770 -2.437 5.497 1.00 0.00 87 ALA A O 12
ATOM 19363 N N . HIS A 1 88 ? -2.692 -1.786 7.405 1.00 0.00 88 HIS A N 12
ATOM 19364 C CA . HIS A 1 88 ? -2.251 -2.945 8.142 1.00 0.00 88 HIS A CA 12
ATOM 19365 C C . HIS A 1 88 ? -3.431 -3.851 8.412 1.00 0.00 88 HIS A C 12
ATOM 19366 O O . HIS A 1 88 ? -3.271 -5.049 8.520 1.00 0.00 88 HIS A O 12
ATOM 19381 N N . ASN A 1 89 ? -4.614 -3.262 8.576 1.00 0.00 89 ASN A N 12
ATOM 19382 C CA . ASN A 1 89 ? -5.829 -3.979 8.819 1.00 0.00 89 ASN A CA 12
ATOM 19383 C C . ASN A 1 89 ? -6.702 -3.908 7.604 1.00 0.00 89 ASN A C 12
ATOM 19384 O O . ASN A 1 89 ? -7.556 -4.730 7.481 1.00 0.00 89 ASN A O 12
ATOM 19395 N N . LEU A 1 90 ? -6.515 -2.940 6.713 1.00 0.00 90 LEU A N 12
ATOM 19396 C CA . LEU A 1 90 ? -7.224 -2.889 5.450 1.00 0.00 90 LEU A CA 12
ATOM 19397 C C . LEU A 1 90 ? -6.943 -4.116 4.575 1.00 0.00 90 LEU A C 12
ATOM 19398 O O . LEU A 1 90 ? -7.872 -4.750 4.076 1.00 0.00 90 LEU A O 12
ATOM 19414 N N . PRO A 1 91 ? -5.663 -4.479 4.405 1.00 0.00 91 PRO A N 12
ATOM 19415 C CA . PRO A 1 91 ? -5.298 -5.649 3.664 1.00 0.00 91 PRO A CA 12
ATOM 19416 C C . PRO A 1 91 ? -5.586 -6.908 4.443 1.00 0.00 91 PRO A C 12
ATOM 19417 O O . PRO A 1 91 ? -5.617 -7.968 3.888 1.00 0.00 91 PRO A O 12
ATOM 19428 N N . ILE A 1 92 ? -5.826 -6.839 5.729 1.00 0.00 92 ILE A N 12
ATOM 19429 C CA . ILE A 1 92 ? -6.165 -7.999 6.515 1.00 0.00 92 ILE A CA 12
ATOM 19430 C C . ILE A 1 92 ? -7.668 -8.188 6.561 1.00 0.00 92 ILE A C 12
ATOM 19431 O O . ILE A 1 92 ? -8.139 -9.297 6.404 1.00 0.00 92 ILE A O 12
ATOM 19447 N N . GLU A 1 93 ? -8.420 -7.122 6.752 1.00 0.00 93 GLU A N 12
ATOM 19448 C CA . GLU A 1 93 ? -9.867 -7.136 6.823 1.00 0.00 93 GLU A CA 12
ATOM 19449 C C . GLU A 1 93 ? -10.443 -7.589 5.493 1.00 0.00 93 GLU A C 12
ATOM 19450 O O . GLU A 1 93 ? -11.522 -8.160 5.442 1.00 0.00 93 GLU A O 12
ATOM 19462 N N . CYS A 1 94 ? -9.694 -7.359 4.409 1.00 0.00 94 CYS A N 12
ATOM 19463 C CA . CYS A 1 94 ? -10.085 -7.848 3.112 1.00 0.00 94 CYS A CA 12
ATOM 19464 C C . CYS A 1 94 ? -9.651 -9.289 2.910 1.00 0.00 94 CYS A C 12
ATOM 19465 O O . CYS A 1 94 ? -10.089 -9.878 1.924 1.00 0.00 94 CYS A O 12
ATOM 19472 N N . ASN A 1 95 ? -8.783 -9.814 3.787 1.00 0.00 95 ASN A N 12
ATOM 19473 C CA . ASN A 1 95 ? -8.259 -11.168 3.761 1.00 0.00 95 ASN A CA 12
ATOM 19474 C C . ASN A 1 95 ? -7.080 -11.226 2.780 1.00 0.00 95 ASN A C 12
ATOM 19475 O O . ASN A 1 95 ? -6.838 -12.202 2.084 1.00 0.00 95 ASN A O 12
ATOM 19486 N N . LEU A 1 96 ? -6.399 -10.124 2.582 1.00 0.00 96 LEU A N 12
ATOM 19487 C CA . LEU A 1 96 ? -5.294 -10.032 1.661 1.00 0.00 96 LEU A CA 12
ATOM 19488 C C . LEU A 1 96 ? -4.053 -10.517 2.384 1.00 0.00 96 LEU A C 12
ATOM 19489 O O . LEU A 1 96 ? -3.521 -11.555 2.049 1.00 0.00 96 LEU A O 12
ATOM 19505 N N . MET A 1 97 ? -3.653 -9.832 3.448 1.00 0.00 97 MET A N 12
ATOM 19506 C CA . MET A 1 97 ? -2.497 -10.163 4.237 1.00 0.00 97 MET A CA 12
ATOM 19507 C C . MET A 1 97 ? -2.855 -10.639 5.610 1.00 0.00 97 MET A C 12
ATOM 19508 O O . MET A 1 97 ? -1.976 -10.597 6.464 1.00 0.00 97 MET A O 12
ATOM 19522 N N . SER A 1 98 ? -4.115 -11.041 5.823 1.00 0.00 98 SER A N 12
ATOM 19523 C CA . SER A 1 98 ? -4.623 -11.465 7.126 1.00 0.00 98 SER A CA 12
ATOM 19524 C C . SER A 1 98 ? -3.565 -12.166 7.984 1.00 0.00 98 SER A C 12
ATOM 19525 O O . SER A 1 98 ? -2.968 -11.620 8.906 1.00 0.00 98 SER A O 12
ATOM 19533 N N . GLN A 1 99 ? -3.238 -13.388 7.617 1.00 0.00 99 GLN A N 12
ATOM 19534 C CA . GLN A 1 99 ? -2.091 -14.077 8.169 1.00 0.00 99 GLN A CA 12
ATOM 19535 C C . GLN A 1 99 ? -1.479 -15.076 7.182 1.00 0.00 99 GLN A C 12
ATOM 19536 O O . GLN A 1 99 ? -1.309 -16.254 7.503 1.00 0.00 99 GLN A O 12
ATOM 19550 N N . PRO A 1 100 ? -1.223 -14.646 5.936 1.00 0.00 100 PRO A N 12
ATOM 19551 C CA . PRO A 1 100 ? -0.673 -15.522 4.915 1.00 0.00 100 PRO A CA 12
ATOM 19552 C C . PRO A 1 100 ? 0.803 -15.799 5.179 1.00 0.00 100 PRO A C 12
ATOM 19553 O O . PRO A 1 100 ? 1.139 -16.794 5.817 1.00 0.00 100 PRO A O 12
ATOM 19564 N N . CYS A 1 101 ? 1.682 -14.956 4.624 1.00 0.00 101 CYS A N 12
ATOM 19565 C CA . CYS A 1 101 ? 3.096 -15.097 4.807 1.00 0.00 101 CYS A CA 12
ATOM 19566 C C . CYS A 1 101 ? 3.425 -14.951 6.298 1.00 0.00 101 CYS A C 12
ATOM 19567 O O . CYS A 1 101 ? 2.559 -14.777 7.159 1.00 0.00 101 CYS A O 12
ATOM 19574 N N . GLN A 1 102 ? 4.706 -14.993 6.613 1.00 0.00 102 GLN A N 12
ATOM 19575 C CA . GLN A 1 102 ? 5.155 -14.845 7.985 1.00 0.00 102 GLN A CA 12
ATOM 19576 C C . GLN A 1 102 ? 6.159 -13.712 8.101 1.00 0.00 102 GLN A C 12
ATOM 19577 O O . GLN A 1 102 ? 6.436 -13.033 7.103 1.00 0.00 102 GLN A O 12
ATOM 19591 N N . MET A 1 103 ? 6.672 -13.512 9.313 1.00 0.00 103 MET A N 12
ATOM 19592 C CA . MET A 1 103 ? 7.696 -12.512 9.600 1.00 0.00 103 MET A CA 12
ATOM 19593 C C . MET A 1 103 ? 9.015 -13.119 10.131 1.00 0.00 103 MET A C 12
ATOM 19594 O O . MET A 1 103 ? 9.376 -14.207 9.632 1.00 0.00 103 MET A O 12
ATOM 19609 N N . PRO A 1 1 ? 14.603 14.931 4.171 1.00 0.00 1 PRO A N 13
ATOM 19610 C CA . PRO A 1 1 ? 14.874 14.192 2.897 1.00 0.00 1 PRO A CA 13
ATOM 19611 C C . PRO A 1 1 ? 13.598 13.640 2.233 1.00 0.00 1 PRO A C 13
ATOM 19612 O O . PRO A 1 1 ? 12.724 13.083 2.898 1.00 0.00 1 PRO A O 13
ATOM 19623 N N . TYR A 1 2 ? 13.510 13.822 0.910 1.00 0.00 2 TYR A N 13
ATOM 19624 C CA . TYR A 1 2 ? 12.373 13.351 0.127 1.00 0.00 2 TYR A CA 13
ATOM 19625 C C . TYR A 1 2 ? 12.341 11.825 0.048 1.00 0.00 2 TYR A C 13
ATOM 19626 O O . TYR A 1 2 ? 11.286 11.217 0.194 1.00 0.00 2 TYR A O 13
ATOM 19644 N N . GLY A 1 3 ? 13.518 11.217 -0.097 1.00 0.00 3 GLY A N 13
ATOM 19645 C CA . GLY A 1 3 ? 13.650 9.778 -0.230 1.00 0.00 3 GLY A CA 13
ATOM 19646 C C . GLY A 1 3 ? 14.173 9.381 -1.601 1.00 0.00 3 GLY A C 13
ATOM 19647 O O . GLY A 1 3 ? 14.048 10.123 -2.574 1.00 0.00 3 GLY A O 13
ATOM 19651 N N . ARG A 1 4 ? 14.853 8.235 -1.647 1.00 0.00 4 ARG A N 13
ATOM 19652 C CA . ARG A 1 4 ? 15.380 7.709 -2.899 1.00 0.00 4 ARG A CA 13
ATOM 19653 C C . ARG A 1 4 ? 14.280 7.052 -3.728 1.00 0.00 4 ARG A C 13
ATOM 19654 O O . ARG A 1 4 ? 13.164 6.890 -3.256 1.00 0.00 4 ARG A O 13
ATOM 19675 N N . GLY A 1 5 ? 14.634 6.597 -4.922 1.00 0.00 5 GLY A N 13
ATOM 19676 C CA . GLY A 1 5 ? 13.723 5.894 -5.805 1.00 0.00 5 GLY A CA 13
ATOM 19677 C C . GLY A 1 5 ? 14.182 4.470 -6.028 1.00 0.00 5 GLY A C 13
ATOM 19678 O O . GLY A 1 5 ? 15.358 4.234 -6.313 1.00 0.00 5 GLY A O 13
ATOM 19682 N N . ARG A 1 6 ? 13.266 3.526 -5.865 1.00 0.00 6 ARG A N 13
ATOM 19683 C CA . ARG A 1 6 ? 13.565 2.118 -6.090 1.00 0.00 6 ARG A CA 13
ATOM 19684 C C . ARG A 1 6 ? 12.349 1.432 -6.615 1.00 0.00 6 ARG A C 13
ATOM 19685 O O . ARG A 1 6 ? 11.284 1.899 -6.266 1.00 0.00 6 ARG A O 13
ATOM 19706 N N . THR A 1 7 ? 12.526 0.349 -7.370 1.00 0.00 7 THR A N 13
ATOM 19707 C CA . THR A 1 7 ? 11.431 -0.362 -8.033 1.00 0.00 7 THR A CA 13
ATOM 19708 C C . THR A 1 7 ? 11.821 -1.809 -8.282 1.00 0.00 7 THR A C 13
ATOM 19709 O O . THR A 1 7 ? 12.692 -2.098 -9.100 1.00 0.00 7 THR A O 13
ATOM 19720 N N . GLU A 1 8 ? 11.382 -2.692 -7.388 1.00 0.00 8 GLU A N 13
ATOM 19721 C CA . GLU A 1 8 ? 11.686 -4.116 -7.511 1.00 0.00 8 GLU A CA 13
ATOM 19722 C C . GLU A 1 8 ? 10.799 -4.796 -8.552 1.00 0.00 8 GLU A C 13
ATOM 19723 O O . GLU A 1 8 ? 10.004 -4.159 -9.230 1.00 0.00 8 GLU A O 13
ATOM 19735 N N . SER A 1 9 ? 10.933 -6.112 -8.684 1.00 0.00 9 SER A N 13
ATOM 19736 C CA . SER A 1 9 ? 10.118 -6.906 -9.589 1.00 0.00 9 SER A CA 13
ATOM 19737 C C . SER A 1 9 ? 9.121 -7.786 -8.835 1.00 0.00 9 SER A C 13
ATOM 19738 O O . SER A 1 9 ? 8.906 -7.650 -7.628 1.00 0.00 9 SER A O 13
ATOM 19746 N N . GLY A 1 10 ? 8.515 -8.735 -9.543 1.00 0.00 10 GLY A N 13
ATOM 19747 C CA . GLY A 1 10 ? 7.578 -9.674 -8.966 1.00 0.00 10 GLY A CA 13
ATOM 19748 C C . GLY A 1 10 ? 6.440 -8.926 -8.331 1.00 0.00 10 GLY A C 13
ATOM 19749 O O . GLY A 1 10 ? 5.898 -8.027 -8.949 1.00 0.00 10 GLY A O 13
ATOM 19753 N N . CYS A 1 11 ? 6.053 -9.267 -7.106 1.00 0.00 11 CYS A N 13
ATOM 19754 C CA . CYS A 1 11 ? 4.938 -8.637 -6.418 1.00 0.00 11 CYS A CA 13
ATOM 19755 C C . CYS A 1 11 ? 4.997 -7.122 -6.548 1.00 0.00 11 CYS A C 13
ATOM 19756 O O . CYS A 1 11 ? 4.050 -6.519 -7.026 1.00 0.00 11 CYS A O 13
ATOM 19763 N N . TYR A 1 12 ? 6.143 -6.534 -6.209 1.00 0.00 12 TYR A N 13
ATOM 19764 C CA . TYR A 1 12 ? 6.417 -5.130 -6.419 1.00 0.00 12 TYR A CA 13
ATOM 19765 C C . TYR A 1 12 ? 6.038 -4.659 -7.818 1.00 0.00 12 TYR A C 13
ATOM 19766 O O . TYR A 1 12 ? 5.298 -3.700 -7.962 1.00 0.00 12 TYR A O 13
ATOM 19784 N N . GLN A 1 13 ? 6.522 -5.349 -8.842 1.00 0.00 13 GLN A N 13
ATOM 19785 C CA . GLN A 1 13 ? 6.176 -5.030 -10.208 1.00 0.00 13 GLN A CA 13
ATOM 19786 C C . GLN A 1 13 ? 4.658 -5.044 -10.398 1.00 0.00 13 GLN A C 13
ATOM 19787 O O . GLN A 1 13 ? 4.098 -4.174 -11.041 1.00 0.00 13 GLN A O 13
ATOM 19801 N N . GLN A 1 14 ? 3.976 -6.045 -9.861 1.00 0.00 14 GLN A N 13
ATOM 19802 C CA . GLN A 1 14 ? 2.544 -6.113 -9.974 1.00 0.00 14 GLN A CA 13
ATOM 19803 C C . GLN A 1 14 ? 1.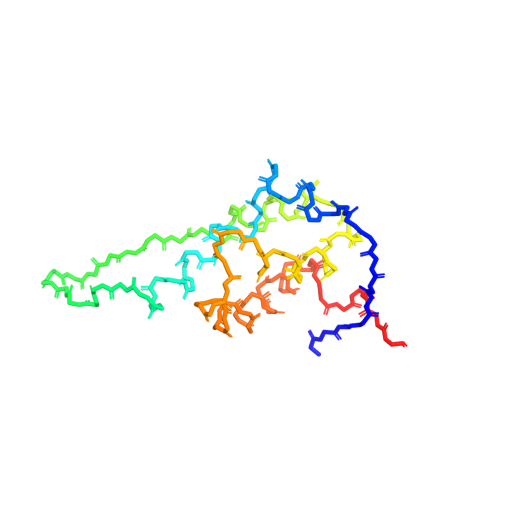887 -4.893 -9.379 1.00 0.00 14 GLN A C 13
ATOM 19804 O O . GLN A 1 14 ? 0.895 -4.449 -9.911 1.00 0.00 14 GLN A O 13
ATOM 19818 N N . MET A 1 15 ? 2.419 -4.366 -8.290 1.00 0.00 15 MET A N 13
ATOM 19819 C CA . MET A 1 15 ? 1.932 -3.184 -7.639 1.00 0.00 15 MET A CA 13
ATOM 19820 C C . MET A 1 15 ? 1.836 -2.022 -8.585 1.00 0.00 15 MET A C 13
ATOM 19821 O O . MET A 1 15 ? 0.728 -1.596 -8.816 1.00 0.00 15 MET A O 13
ATOM 19835 N N . GLU A 1 16 ? 2.944 -1.504 -9.098 1.00 0.00 16 GLU A N 13
ATOM 19836 C CA . GLU A 1 16 ? 2.915 -0.407 -10.056 1.00 0.00 16 GLU A CA 13
ATOM 19837 C C . GLU A 1 16 ? 2.054 -0.755 -11.277 1.00 0.00 16 GLU A C 13
ATOM 19838 O O . GLU A 1 16 ? 1.411 0.118 -11.855 1.00 0.00 16 GLU A O 13
ATOM 19850 N N . GLU A 1 17 ? 2.028 -2.042 -11.641 1.00 0.00 17 GLU A N 13
ATOM 19851 C CA . GLU A 1 17 ? 1.255 -2.514 -12.770 1.00 0.00 17 GLU A CA 13
ATOM 19852 C C . GLU A 1 17 ? -0.237 -2.573 -12.423 1.00 0.00 17 GLU A C 13
ATOM 19853 O O . GLU A 1 17 ? -1.102 -2.620 -13.293 1.00 0.00 17 GLU A O 13
ATOM 19865 N N . ALA A 1 18 ? -0.560 -2.532 -11.138 1.00 0.00 18 ALA A N 13
ATOM 19866 C CA . ALA A 1 18 ? -1.890 -2.621 -10.624 1.00 0.00 18 ALA A CA 13
ATOM 19867 C C . ALA A 1 18 ? -2.013 -1.761 -9.389 1.00 0.00 18 ALA A C 13
ATOM 19868 O O . ALA A 1 18 ? -2.449 -2.244 -8.347 1.00 0.00 18 ALA A O 13
ATOM 19875 N N . GLU A 1 19 ? -1.633 -0.486 -9.482 1.00 0.00 19 GLU A N 13
ATOM 19876 C CA . GLU A 1 19 ? -1.598 0.466 -8.371 1.00 0.00 19 GLU A CA 13
ATOM 19877 C C . GLU A 1 19 ? -2.899 0.394 -7.572 1.00 0.00 19 GLU A C 13
ATOM 19878 O O . GLU A 1 19 ? -3.928 1.008 -7.872 1.00 0.00 19 GLU A O 13
ATOM 19890 N N . MET A 1 20 ? -2.904 -0.462 -6.558 1.00 0.00 20 MET A N 13
ATOM 19891 C CA . MET A 1 20 ? -4.120 -0.777 -5.828 1.00 0.00 20 MET A CA 13
ATOM 19892 C C . MET A 1 20 ? -4.132 0.101 -4.599 1.00 0.00 20 MET A C 13
ATOM 19893 O O . MET A 1 20 ? -5.188 0.478 -4.084 1.00 0.00 20 MET A O 13
ATOM 19907 N N . LEU A 1 21 ? -2.935 0.506 -4.165 1.00 0.00 21 LEU A N 13
ATOM 19908 C CA . LEU A 1 21 ? -2.780 1.385 -3.065 1.00 0.00 21 LEU A CA 13
ATOM 19909 C C . LEU A 1 21 ? -3.075 2.818 -3.499 1.00 0.00 21 LEU A C 13
ATOM 19910 O O . LEU A 1 21 ? -3.198 3.717 -2.694 1.00 0.00 21 LEU A O 13
ATOM 19926 N N . ASN A 1 22 ? -3.389 3.035 -4.765 1.00 0.00 22 ASN A N 13
ATOM 19927 C CA . ASN A 1 22 ? -3.820 4.338 -5.243 1.00 0.00 22 ASN A CA 13
ATOM 19928 C C . ASN A 1 22 ? -5.290 4.606 -4.850 1.00 0.00 22 ASN A C 13
ATOM 19929 O O . ASN A 1 22 ? -5.825 5.708 -4.950 1.00 0.00 22 ASN A O 13
ATOM 19940 N N . HIS A 1 23 ? -5.981 3.589 -4.345 1.00 0.00 23 HIS A N 13
ATOM 19941 C CA . HIS A 1 23 ? -7.377 3.721 -4.016 1.00 0.00 23 HIS A CA 13
ATOM 19942 C C . HIS A 1 23 ? -7.524 3.689 -2.512 1.00 0.00 23 HIS A C 13
ATOM 19943 O O . HIS A 1 23 ? -7.981 4.642 -1.895 1.00 0.00 23 HIS A O 13
ATOM 19958 N N . CYS A 1 24 ? -7.136 2.575 -1.903 1.00 0.00 24 CYS A N 13
ATOM 19959 C CA . CYS A 1 24 ? -7.171 2.473 -0.458 1.00 0.00 24 CYS A CA 13
ATOM 19960 C C . CYS A 1 24 ? -6.191 3.458 0.167 1.00 0.00 24 CYS A C 13
ATOM 19961 O O . CYS A 1 24 ? -6.438 3.940 1.255 1.00 0.00 24 CYS A O 13
ATOM 19968 N N . GLY A 1 25 ? -5.147 3.830 -0.555 1.00 0.00 25 GLY A N 13
ATOM 19969 C CA . GLY A 1 25 ? -4.165 4.766 -0.103 1.00 0.00 25 GLY A CA 13
ATOM 19970 C C . GLY A 1 25 ? -4.734 6.129 0.026 1.00 0.00 25 GLY A C 13
ATOM 19971 O O . GLY A 1 25 ? -4.659 6.622 1.127 1.00 0.00 25 GLY A O 13
ATOM 19975 N N . MET A 1 26 ? -5.334 6.692 -1.021 1.00 0.00 26 MET A N 13
ATOM 19976 C CA . MET A 1 26 ? -5.928 8.015 -0.986 1.00 0.00 26 MET A CA 13
ATOM 19977 C C . MET A 1 26 ? -6.795 8.192 0.235 1.00 0.00 26 MET A C 13
ATOM 19978 O O . MET A 1 26 ? -6.688 9.219 0.849 1.00 0.00 26 MET A O 13
ATOM 19992 N N . TYR A 1 27 ? -7.599 7.204 0.622 1.00 0.00 27 TYR A N 13
ATOM 19993 C CA . TYR A 1 27 ? -8.377 7.232 1.850 1.00 0.00 27 TYR A CA 13
ATOM 19994 C C . TYR A 1 27 ? -7.548 7.568 3.089 1.00 0.00 27 TYR A C 13
ATOM 19995 O O . TYR A 1 27 ? -7.961 8.362 3.927 1.00 0.00 27 TYR A O 13
ATOM 20013 N N . LEU A 1 28 ? -6.372 6.973 3.186 1.00 0.00 28 LEU A N 13
ATOM 20014 C CA . LEU A 1 28 ? -5.462 7.196 4.277 1.00 0.00 28 LEU A CA 13
ATOM 20015 C C . LEU A 1 28 ? -4.568 8.393 3.991 1.00 0.00 28 LEU A C 13
ATOM 20016 O O . LEU A 1 28 ? -4.126 9.046 4.921 1.00 0.00 28 LEU A O 13
ATOM 20032 N N . MET A 1 29 ? -4.378 8.740 2.722 1.00 0.00 29 MET A N 13
ATOM 20033 C CA . MET A 1 29 ? -3.634 9.864 2.231 1.00 0.00 29 MET A CA 13
ATOM 20034 C C . MET A 1 29 ? -4.505 11.086 2.047 1.00 0.00 29 MET A C 13
ATOM 20035 O O . MET A 1 29 ? -4.041 12.064 1.497 1.00 0.00 29 MET A O 13
ATOM 20049 N N . LYS A 1 30 ? -5.744 11.045 2.522 1.00 0.00 30 LYS A N 13
ATOM 20050 C CA . LYS A 1 30 ? -6.694 12.120 2.345 1.00 0.00 30 LYS A CA 13
ATOM 20051 C C . LYS A 1 30 ? -6.506 13.108 3.471 1.00 0.00 30 LYS A C 13
ATOM 20052 O O . LYS A 1 30 ? -6.788 14.283 3.306 1.00 0.00 30 LYS A O 13
ATOM 20071 N N . ASN A 1 31 ? -5.968 12.626 4.596 1.00 0.00 31 ASN A N 13
ATOM 20072 C CA . ASN A 1 31 ? -5.612 13.479 5.708 1.00 0.00 31 ASN A CA 13
ATOM 20073 C C . ASN A 1 31 ? -4.113 13.741 5.770 1.00 0.00 31 ASN A C 13
ATOM 20074 O O . ASN A 1 31 ? -3.652 14.484 6.630 1.00 0.00 31 ASN A O 13
ATOM 20085 N N . LEU A 1 32 ? -3.349 13.040 4.932 1.00 0.00 32 LEU A N 13
ATOM 20086 C CA . LEU A 1 32 ? -1.914 13.232 4.871 1.00 0.00 32 LEU A CA 13
ATOM 20087 C C . LEU A 1 32 ? -1.557 14.374 3.917 1.00 0.00 32 LEU A C 13
ATOM 20088 O O . LEU A 1 32 ? -0.435 14.874 3.939 1.00 0.00 32 LEU A O 13
ATOM 20104 N N . GLY A 1 33 ? -2.507 14.807 3.093 1.00 0.00 33 GLY A N 13
ATOM 20105 C CA . GLY A 1 33 ? -2.326 15.889 2.150 1.00 0.00 33 GLY A CA 13
ATOM 20106 C C . GLY A 1 33 ? -3.086 15.636 0.863 1.00 0.00 33 GLY A C 13
ATOM 20107 O O . GLY A 1 33 ? -3.307 14.496 0.487 1.00 0.00 33 GLY A O 13
ATOM 20111 N N . GLU A 1 34 ? -3.375 16.695 0.123 1.00 0.00 34 GLU A N 13
ATOM 20112 C CA . GLU A 1 34 ? -4.115 16.585 -1.130 1.00 0.00 34 GLU A CA 13
ATOM 20113 C C . GLU A 1 34 ? -3.230 17.064 -2.271 1.00 0.00 34 GLU A C 13
ATOM 20114 O O . GLU A 1 34 ? -3.351 18.191 -2.750 1.00 0.00 34 GLU A O 13
ATOM 20126 N N . ARG A 1 35 ? -2.247 16.250 -2.645 1.00 0.00 35 ARG A N 13
ATOM 20127 C CA . ARG A 1 35 ? -1.348 16.587 -3.745 1.00 0.00 35 ARG A CA 13
ATOM 20128 C C . ARG A 1 35 ? -1.672 15.745 -4.954 1.00 0.00 35 ARG A C 13
ATOM 20129 O O . ARG A 1 35 ? -1.855 14.544 -4.811 1.00 0.00 35 ARG A O 13
ATOM 20150 N N . SER A 1 36 ? -1.649 16.356 -6.132 1.00 0.00 36 SER A N 13
ATOM 20151 C CA . SER A 1 36 ? -1.875 15.649 -7.382 1.00 0.00 36 SER A CA 13
ATOM 20152 C C . SER A 1 36 ? -1.694 16.610 -8.539 1.00 0.00 36 SER A C 13
ATOM 20153 O O . SER A 1 36 ? -2.069 17.778 -8.448 1.00 0.00 36 SER A O 13
ATOM 20161 N N . GLN A 1 37 ? -1.129 16.121 -9.633 1.00 0.00 37 GLN A N 13
ATOM 20162 C CA . GLN A 1 37 ? -0.913 16.938 -10.813 1.00 0.00 37 GLN A CA 13
ATOM 20163 C C . GLN A 1 37 ? -1.245 16.136 -12.053 1.00 0.00 37 GLN A C 13
ATOM 20164 O O . GLN A 1 37 ? -0.514 15.223 -12.421 1.00 0.00 37 GLN A O 13
ATOM 20178 N N . VAL A 1 38 ? -2.356 16.476 -12.691 1.00 0.00 38 VAL A N 13
ATOM 20179 C CA . VAL A 1 38 ? -2.787 15.825 -13.920 1.00 0.00 38 VAL A CA 13
ATOM 20180 C C . VAL A 1 38 ? -3.881 16.650 -14.574 1.00 0.00 38 VAL A C 13
ATOM 20181 O O . VAL A 1 38 ? -4.414 17.558 -13.939 1.00 0.00 38 VAL A O 13
ATOM 20194 N N . SER A 1 39 ? -4.248 16.302 -15.805 1.00 0.00 39 SER A N 13
ATOM 20195 C CA . SER A 1 39 ? -5.315 16.978 -16.536 1.00 0.00 39 SER A CA 13
ATOM 20196 C C . SER A 1 39 ? -6.428 15.988 -16.863 1.00 0.00 39 SER A C 13
ATOM 20197 O O . SER A 1 39 ? -6.521 15.477 -17.983 1.00 0.00 39 SER A O 13
ATOM 20205 N N . PRO A 1 40 ? -7.265 15.636 -15.870 1.00 0.00 40 PRO A N 13
ATOM 20206 C CA . PRO A 1 40 ? -8.353 14.698 -16.058 1.00 0.00 40 PRO A CA 13
ATOM 20207 C C . PRO A 1 40 ? -9.469 15.370 -16.838 1.00 0.00 40 PRO A C 13
ATOM 20208 O O . PRO A 1 40 ? -10.394 15.908 -16.236 1.00 0.00 40 PRO A O 13
ATOM 20219 N N . ARG A 1 41 ? -9.403 15.272 -18.179 1.00 0.00 41 ARG A N 13
ATOM 20220 C CA . ARG A 1 41 ? -10.380 15.884 -19.072 1.00 0.00 41 ARG A CA 13
ATOM 20221 C C . ARG A 1 41 ? -11.770 15.651 -18.522 1.00 0.00 41 ARG A C 13
ATOM 20222 O O . ARG A 1 41 ? -12.445 16.606 -18.171 1.00 0.00 41 ARG A O 13
ATOM 20243 N N . MET A 1 42 ? -12.157 14.375 -18.443 1.00 0.00 42 MET A N 13
ATOM 20244 C CA . MET A 1 42 ? -13.471 14.002 -17.955 1.00 0.00 42 MET A CA 13
ATOM 20245 C C . MET A 1 42 ? -13.435 12.660 -17.274 1.00 0.00 42 MET A C 13
ATOM 20246 O O . MET A 1 42 ? -13.439 11.655 -17.981 1.00 0.00 42 MET A O 13
ATOM 20260 N N . ARG A 1 43 ? -13.314 12.633 -15.955 1.00 0.00 43 ARG A N 13
ATOM 20261 C CA . ARG A 1 43 ? -13.305 11.396 -15.184 1.00 0.00 43 ARG A CA 13
ATOM 20262 C C . ARG A 1 43 ? -13.514 11.712 -13.729 1.00 0.00 43 ARG A C 13
ATOM 20263 O O . ARG A 1 43 ? -13.280 12.849 -13.335 1.00 0.00 43 ARG A O 13
ATOM 20284 N N . GLU A 1 44 ? -13.861 10.696 -12.958 1.00 0.00 44 GLU A N 13
ATOM 20285 C CA . GLU A 1 44 ? -14.054 10.832 -11.523 1.00 0.00 44 GLU A CA 13
ATOM 20286 C C . GLU A 1 44 ? -14.393 9.482 -10.927 1.00 0.00 44 GLU A C 13
ATOM 20287 O O . GLU A 1 44 ? -14.784 8.587 -11.677 1.00 0.00 44 GLU A O 13
ATOM 20299 N N . GLU A 1 45 ? -14.192 9.339 -9.621 1.00 0.00 45 GLU A N 13
ATOM 20300 C CA . GLU A 1 45 ? -14.532 8.142 -8.878 1.00 0.00 45 GLU A CA 13
ATOM 20301 C C . GLU A 1 45 ? -14.139 8.304 -7.413 1.00 0.00 45 GLU A C 13
ATOM 20302 O O . GLU A 1 45 ? -13.294 9.127 -7.054 1.00 0.00 45 GLU A O 13
ATOM 20314 N N . ASP A 1 46 ? -14.624 7.392 -6.576 1.00 0.00 46 ASP A N 13
ATOM 20315 C CA . ASP A 1 46 ? -14.316 7.404 -5.155 1.00 0.00 46 ASP A CA 13
ATOM 20316 C C . ASP A 1 46 ? -13.770 6.061 -4.728 1.00 0.00 46 ASP A C 13
ATOM 20317 O O . ASP A 1 46 ? -13.998 5.043 -5.373 1.00 0.00 46 ASP A O 13
ATOM 20326 N N . HIS A 1 47 ? -13.027 6.008 -3.632 1.00 0.00 47 HIS A N 13
ATOM 20327 C CA . HIS A 1 47 ? -12.526 4.740 -3.106 1.00 0.00 47 HIS A CA 13
ATOM 20328 C C . HIS A 1 47 ? -13.491 4.183 -2.106 1.00 0.00 47 HIS A C 13
ATOM 20329 O O . HIS A 1 47 ? -14.412 4.890 -1.747 1.00 0.00 47 HIS A O 13
ATOM 20344 N N . LYS A 1 48 ? -13.232 2.966 -1.610 1.00 0.00 48 LYS A N 13
ATOM 20345 C CA . LYS A 1 48 ? -14.049 2.253 -0.624 1.00 0.00 48 LYS A CA 13
ATOM 20346 C C . LYS A 1 48 ? -13.702 0.777 -0.599 1.00 0.00 48 LYS A C 13
ATOM 20347 O O . LYS A 1 48 ? -13.463 0.232 0.466 1.00 0.00 48 LYS A O 13
ATOM 20366 N N . GLN A 1 49 ? -13.557 0.182 -1.780 1.00 0.00 49 GLN A N 13
ATOM 20367 C CA . GLN A 1 49 ? -13.187 -1.221 -1.917 1.00 0.00 49 GLN A CA 13
ATOM 20368 C C . GLN A 1 49 ? -12.542 -1.481 -3.277 1.00 0.00 49 GLN A C 13
ATOM 20369 O O . GLN A 1 49 ? -12.577 -2.582 -3.810 1.00 0.00 49 GLN A O 13
ATOM 20383 N N . LEU A 1 50 ? -11.940 -0.445 -3.860 1.00 0.00 50 LEU A N 13
ATOM 20384 C CA . LEU A 1 50 ? -11.303 -0.561 -5.154 1.00 0.00 50 LEU A CA 13
ATOM 20385 C C . LEU A 1 50 ? -9.973 -1.291 -5.008 1.00 0.00 50 LEU A C 13
ATOM 20386 O O . LEU A 1 50 ? -9.703 -2.215 -5.745 1.00 0.00 50 LEU A O 13
ATOM 20402 N N . CYS A 1 51 ? -9.146 -0.938 -4.023 1.00 0.00 51 CYS A N 13
ATOM 20403 C CA . CYS A 1 51 ? -7.914 -1.660 -3.766 1.00 0.00 51 CYS A CA 13
ATOM 20404 C C . CYS A 1 51 ? -8.206 -3.116 -3.458 1.00 0.00 51 CYS A C 13
ATOM 20405 O O . CYS A 1 51 ? -7.507 -3.953 -3.995 1.00 0.00 51 CYS A O 13
ATOM 20412 N N . CYS A 1 52 ? -9.287 -3.402 -2.723 1.00 0.00 52 CYS A N 13
ATOM 20413 C CA . CYS A 1 52 ? -9.704 -4.763 -2.440 1.00 0.00 52 CYS A CA 13
ATOM 20414 C C . CYS A 1 52 ? -9.981 -5.528 -3.743 1.00 0.00 52 CYS A C 13
ATOM 20415 O O . CYS A 1 52 ? -9.969 -6.748 -3.767 1.00 0.00 52 CYS A O 13
ATOM 20422 N N . MET A 1 53 ? -10.204 -4.807 -4.840 1.00 0.00 53 MET A N 13
ATOM 20423 C CA . MET A 1 53 ? -10.390 -5.340 -6.161 1.00 0.00 53 MET A CA 13
ATOM 20424 C C . MET A 1 53 ? -9.055 -5.652 -6.828 1.00 0.00 53 MET A C 13
ATOM 20425 O O . MET A 1 53 ? -8.809 -6.788 -7.196 1.00 0.00 53 MET A O 13
ATOM 20439 N N . GLN A 1 54 ? -8.187 -4.660 -7.015 1.00 0.00 54 GLN A N 13
ATOM 20440 C CA . GLN A 1 54 ? -6.904 -4.887 -7.664 1.00 0.00 54 GLN A CA 13
ATOM 20441 C C . GLN A 1 54 ? -6.043 -5.851 -6.860 1.00 0.00 54 GLN A C 13
ATOM 20442 O O . GLN A 1 54 ? -5.409 -6.724 -7.425 1.00 0.00 54 GLN A O 13
ATOM 20456 N N . LEU A 1 55 ? -6.054 -5.737 -5.537 1.00 0.00 55 LEU A N 13
ATOM 20457 C CA . LEU A 1 55 ? -5.355 -6.659 -4.674 1.00 0.00 55 LEU A CA 13
ATOM 20458 C C . LEU A 1 55 ? -5.898 -8.076 -4.814 1.00 0.00 55 LEU A C 13
ATOM 20459 O O . LEU A 1 55 ? -5.127 -9.017 -4.798 1.00 0.00 55 LEU A O 13
ATOM 20475 N N . LYS A 1 56 ? -7.200 -8.235 -5.048 1.00 0.00 56 LYS A N 13
ATOM 20476 C CA . LYS A 1 56 ? -7.759 -9.541 -5.378 1.00 0.00 56 LYS A CA 13
ATOM 20477 C C . LYS A 1 56 ? -7.178 -10.118 -6.684 1.00 0.00 56 LYS A C 13
ATOM 20478 O O . LYS A 1 56 ? -7.309 -11.305 -6.956 1.00 0.00 56 LYS A O 13
ATOM 20497 N N . ASN A 1 57 ? -6.573 -9.277 -7.507 1.00 0.00 57 ASN A N 13
ATOM 20498 C CA . ASN A 1 57 ? -5.865 -9.714 -8.683 1.00 0.00 57 ASN A CA 13
ATOM 20499 C C . ASN A 1 57 ? -4.393 -10.009 -8.415 1.00 0.00 57 ASN A C 13
ATOM 20500 O O . ASN A 1 57 ? -3.747 -10.644 -9.243 1.00 0.00 57 ASN A O 13
ATOM 20511 N N . LEU A 1 58 ? -3.840 -9.437 -7.343 1.00 0.00 58 LEU A N 13
ATOM 20512 C CA . LEU A 1 58 ? -2.477 -9.686 -6.942 1.00 0.00 58 LEU A CA 13
ATOM 20513 C C . LEU A 1 58 ? -2.261 -11.161 -6.594 1.00 0.00 58 LEU A C 13
ATOM 20514 O O . LEU A 1 58 ? -3.176 -11.983 -6.578 1.00 0.00 58 LEU A O 13
ATOM 20530 N N . ASP A 1 59 ? -1.019 -11.495 -6.281 1.00 0.00 59 ASP A N 13
ATOM 20531 C CA . ASP A 1 59 ? -0.688 -12.859 -5.956 1.00 0.00 59 ASP A CA 13
ATOM 20532 C C . ASP A 1 59 ? -1.136 -13.104 -4.534 1.00 0.00 59 ASP A C 13
ATOM 20533 O O . ASP A 1 59 ? -0.756 -12.345 -3.644 1.00 0.00 59 ASP A O 13
ATOM 20542 N N . GLU A 1 60 ? -1.832 -14.207 -4.273 1.00 0.00 60 GLU A N 13
ATOM 20543 C CA . GLU A 1 60 ? -2.250 -14.562 -2.918 1.00 0.00 60 GLU A CA 13
ATOM 20544 C C . GLU A 1 60 ? -1.044 -14.795 -2.001 1.00 0.00 60 GLU A C 13
ATOM 20545 O O . GLU A 1 60 ? -1.138 -14.708 -0.780 1.00 0.00 60 GLU A O 13
ATOM 20557 N N . LYS A 1 61 ? 0.132 -15.012 -2.598 1.00 0.00 61 LYS A N 13
ATOM 20558 C CA . LYS A 1 61 ? 1.391 -15.120 -1.886 1.00 0.00 61 LYS A CA 13
ATOM 20559 C C . LYS A 1 61 ? 2.217 -13.834 -1.926 1.00 0.00 61 LYS A C 13
ATOM 20560 O O . LYS A 1 61 ? 3.327 -13.794 -1.407 1.00 0.00 61 LYS A O 13
ATOM 20579 N N . CYS A 1 62 ? 1.675 -12.776 -2.509 1.00 0.00 62 CYS A N 13
ATOM 20580 C CA . CYS A 1 62 ? 2.237 -11.447 -2.563 1.00 0.00 62 CYS A CA 13
ATOM 20581 C C . CYS A 1 62 ? 1.404 -10.489 -1.704 1.00 0.00 62 CYS A C 13
ATOM 20582 O O . CYS A 1 62 ? 1.794 -9.358 -1.430 1.00 0.00 62 CYS A O 13
ATOM 20589 N N . MET A 1 63 ? 0.309 -10.950 -1.134 1.00 0.00 63 MET A N 13
ATOM 20590 C CA . MET A 1 63 ? -0.532 -10.129 -0.312 1.00 0.00 63 MET A CA 13
ATOM 20591 C C . MET A 1 63 ? -0.070 -10.194 1.127 1.00 0.00 63 MET A C 13
ATOM 20592 O O . MET A 1 63 ? -0.688 -10.851 1.937 1.00 0.00 63 MET A O 13
ATOM 20606 N N . CYS A 1 64 ? 1.020 -9.527 1.477 1.00 0.00 64 CYS A N 13
ATOM 20607 C CA . CYS A 1 64 ? 1.639 -9.595 2.797 1.00 0.00 64 CYS A CA 13
ATOM 20608 C C . CYS A 1 64 ? 3.102 -9.233 2.685 1.00 0.00 64 CYS A C 13
ATOM 20609 O O . CYS A 1 64 ? 3.514 -8.236 3.271 1.00 0.00 64 CYS A O 13
ATOM 20616 N N . PRO A 1 65 ? 3.863 -9.994 1.878 1.00 0.00 65 PRO A N 13
ATOM 20617 C CA . PRO A 1 65 ? 5.281 -9.751 1.702 1.00 0.00 65 PRO A CA 13
ATOM 20618 C C . PRO A 1 65 ? 5.509 -8.568 0.770 1.00 0.00 65 PRO A C 13
ATOM 20619 O O . PRO A 1 65 ? 6.450 -7.804 0.939 1.00 0.00 65 PRO A O 13
ATOM 20630 N N . ALA A 1 66 ? 4.612 -8.370 -0.193 1.00 0.00 66 ALA A N 13
ATOM 20631 C CA . ALA A 1 66 ? 4.694 -7.263 -1.094 1.00 0.00 66 ALA A CA 13
ATOM 20632 C C . ALA A 1 66 ? 4.180 -6.019 -0.415 1.00 0.00 66 ALA A C 13
ATOM 20633 O O . ALA A 1 66 ? 4.772 -4.979 -0.611 1.00 0.00 66 ALA A O 13
ATOM 20640 N N . ILE A 1 67 ? 3.140 -6.109 0.415 1.00 0.00 67 ILE A N 13
ATOM 20641 C CA . ILE A 1 67 ? 2.598 -4.965 1.143 1.00 0.00 67 ILE A CA 13
ATOM 20642 C C . ILE A 1 67 ? 3.723 -4.088 1.720 1.00 0.00 67 ILE A C 13
ATOM 20643 O O . ILE A 1 67 ? 3.618 -2.864 1.756 1.00 0.00 67 ILE A O 13
ATOM 20659 N N . MET A 1 68 ? 4.808 -4.721 2.163 1.00 0.00 68 MET A N 13
ATOM 20660 C CA . MET A 1 68 ? 5.994 -4.019 2.590 1.00 0.00 68 MET A CA 13
ATOM 20661 C C . MET A 1 68 ? 6.504 -3.034 1.548 1.00 0.00 68 MET A C 13
ATOM 20662 O O . MET A 1 68 ? 6.437 -1.831 1.798 1.00 0.00 68 MET A O 13
ATOM 20676 N N . MET A 1 69 ? 6.898 -3.550 0.379 1.00 0.00 69 MET A N 13
ATOM 20677 C CA . MET A 1 69 ? 7.336 -2.741 -0.728 1.00 0.00 69 MET A CA 13
ATOM 20678 C C . MET A 1 69 ? 6.268 -1.790 -1.252 1.00 0.00 69 MET A C 13
ATOM 20679 O O . MET A 1 69 ? 6.589 -0.727 -1.775 1.00 0.00 69 MET A O 13
ATOM 20693 N N . MET A 1 70 ? 5.004 -2.141 -1.057 1.00 0.00 70 MET A N 13
ATOM 20694 C CA . MET A 1 70 ? 3.903 -1.289 -1.461 1.00 0.00 70 MET A CA 13
ATOM 20695 C C . MET A 1 70 ? 3.984 0.058 -0.768 1.00 0.00 70 MET A C 13
ATOM 20696 O O . MET A 1 70 ? 3.532 1.065 -1.287 1.00 0.00 70 MET A O 13
ATOM 20710 N N . LEU A 1 71 ? 4.431 0.065 0.480 1.00 0.00 71 LEU A N 13
ATOM 20711 C CA . LEU A 1 71 ? 4.559 1.292 1.225 1.00 0.00 71 LEU A CA 13
ATOM 20712 C C . LEU A 1 71 ? 6.012 1.743 1.145 1.00 0.00 71 LEU A C 13
ATOM 20713 O O . LEU A 1 71 ? 6.516 2.341 2.070 1.00 0.00 71 LEU A O 13
ATOM 20729 N N . ASN A 1 72 ? 6.749 1.430 0.099 1.00 0.00 72 ASN A N 13
ATOM 20730 C CA . ASN A 1 72 ? 8.114 1.873 -0.098 1.00 0.00 72 ASN A CA 13
ATOM 20731 C C . ASN A 1 72 ? 8.296 2.465 -1.479 1.00 0.00 72 ASN A C 13
ATOM 20732 O O . ASN A 1 72 ? 9.426 2.722 -1.891 1.00 0.00 72 ASN A O 13
ATOM 20743 N N . GLU A 1 73 ? 7.193 2.644 -2.195 1.00 0.00 73 GLU A N 13
ATOM 20744 C CA . GLU A 1 73 ? 7.243 3.176 -3.532 1.00 0.00 73 GLU A CA 13
ATOM 20745 C C . GLU A 1 73 ? 7.455 4.691 -3.495 1.00 0.00 73 GLU A C 13
ATOM 20746 O O . GLU A 1 73 ? 7.401 5.319 -2.425 1.00 0.00 73 GLU A O 13
ATOM 20758 N N . PRO A 1 74 ? 7.607 5.310 -4.679 1.00 0.00 74 PRO A N 13
ATOM 20759 C CA . PRO A 1 74 ? 7.696 6.752 -4.815 1.00 0.00 74 PRO A CA 13
ATOM 20760 C C . PRO A 1 74 ? 6.360 7.467 -4.586 1.00 0.00 74 PRO A C 13
ATOM 20761 O O . PRO A 1 74 ? 5.977 8.389 -5.302 1.00 0.00 74 PRO A O 13
ATOM 20772 N N . MET A 1 75 ? 5.662 7.103 -3.524 1.00 0.00 75 MET A N 13
ATOM 20773 C CA . MET A 1 75 ? 4.389 7.674 -3.184 1.00 0.00 75 MET A CA 13
ATOM 20774 C C . MET A 1 75 ? 3.952 7.229 -1.812 1.00 0.00 75 MET A C 13
ATOM 20775 O O . MET A 1 75 ? 2.776 7.319 -1.504 1.00 0.00 75 MET A O 13
ATOM 20789 N N . TRP A 1 76 ? 4.885 6.825 -0.947 1.00 0.00 76 TRP A N 13
ATOM 20790 C CA . TRP A 1 76 ? 4.589 6.393 0.404 1.00 0.00 76 TRP A CA 13
ATOM 20791 C C . TRP A 1 76 ? 5.848 6.559 1.239 1.00 0.00 76 TRP A C 13
ATOM 20792 O O . TRP A 1 76 ? 6.529 5.598 1.583 1.00 0.00 76 TRP A O 13
ATOM 20813 N N . ILE A 1 77 ? 6.198 7.809 1.572 1.00 0.00 77 ILE A N 13
ATOM 20814 C CA . ILE A 1 77 ? 7.440 8.100 2.289 1.00 0.00 77 ILE A CA 13
ATOM 20815 C C . ILE A 1 77 ? 7.120 8.381 3.735 1.00 0.00 77 ILE A C 13
ATOM 20816 O O . ILE A 1 77 ? 6.613 7.525 4.436 1.00 0.00 77 ILE A O 13
ATOM 20832 N N . ARG A 1 78 ? 7.345 9.592 4.210 1.00 0.00 78 ARG A N 13
ATOM 20833 C CA . ARG A 1 78 ? 7.002 9.986 5.560 1.00 0.00 78 ARG A CA 13
ATOM 20834 C C . ARG A 1 78 ? 5.528 10.319 5.692 1.00 0.00 78 ARG A C 13
ATOM 20835 O O . ARG A 1 78 ? 5.141 11.038 6.592 1.00 0.00 78 ARG A O 13
ATOM 20856 N N . MET A 1 79 ? 4.729 9.872 4.740 1.00 0.00 79 MET A N 13
ATOM 20857 C CA . MET A 1 79 ? 3.322 10.172 4.649 1.00 0.00 79 MET A CA 13
ATOM 20858 C C . MET A 1 79 ? 2.573 8.898 4.928 1.00 0.00 79 MET A C 13
ATOM 20859 O O . MET A 1 79 ? 1.591 8.898 5.645 1.00 0.00 79 MET A O 13
ATOM 20873 N N . ARG A 1 80 ? 3.079 7.766 4.452 1.00 0.00 80 ARG A N 13
ATOM 20874 C CA . ARG A 1 80 ? 2.465 6.504 4.739 1.00 0.00 80 ARG A CA 13
ATOM 20875 C C . ARG A 1 80 ? 2.485 6.177 6.203 1.00 0.00 80 ARG A C 13
ATOM 20876 O O . ARG A 1 80 ? 1.734 5.308 6.561 1.00 0.00 80 ARG A O 13
ATOM 20897 N N . ASP A 1 81 ? 3.300 6.807 7.033 1.00 0.00 81 ASP A N 13
ATOM 20898 C CA . ASP A 1 81 ? 3.324 6.606 8.479 1.00 0.00 81 ASP A CA 13
ATOM 20899 C C . ASP A 1 81 ? 1.916 6.487 9.075 1.00 0.00 81 ASP A C 13
ATOM 20900 O O . ASP A 1 81 ? 1.677 5.662 9.953 1.00 0.00 81 ASP A O 13
ATOM 20909 N N . GLN A 1 82 ? 0.958 7.203 8.472 1.00 0.00 82 GLN A N 13
ATOM 20910 C CA . GLN A 1 82 ? -0.442 7.085 8.816 1.00 0.00 82 GLN A CA 13
ATOM 20911 C C . GLN A 1 82 ? -1.188 5.990 8.068 1.00 0.00 82 GLN A C 13
ATOM 20912 O O . GLN A 1 82 ? -1.901 5.172 8.651 1.00 0.00 82 GLN A O 13
ATOM 20926 N N . VAL A 1 83 ? -0.968 5.920 6.763 1.00 0.00 83 VAL A N 13
ATOM 20927 C CA . VAL A 1 83 ? -1.540 4.901 5.929 1.00 0.00 83 VAL A CA 13
ATOM 20928 C C . VAL A 1 83 ? -0.977 3.565 6.299 1.00 0.00 83 VAL A C 13
ATOM 20929 O O . VAL A 1 83 ? -1.494 2.623 5.779 1.00 0.00 83 VAL A O 13
ATOM 20942 N N . MET A 1 84 ? 0.035 3.455 7.145 1.00 0.00 84 MET A N 13
ATOM 20943 C CA . MET A 1 84 ? 0.753 2.293 7.528 1.00 0.00 84 MET A CA 13
ATOM 20944 C C . MET A 1 84 ? -0.146 1.588 8.476 1.00 0.00 84 MET A C 13
ATOM 20945 O O . MET A 1 84 ? -0.679 0.582 8.060 1.00 0.00 84 MET A O 13
ATOM 20959 N N . SER A 1 85 ? -0.318 2.055 9.715 1.00 0.00 85 SER A N 13
ATOM 20960 C CA . SER A 1 85 ? -1.145 1.397 10.716 1.00 0.00 85 SER A CA 13
ATOM 20961 C C . SER A 1 85 ? -2.495 1.006 10.141 1.00 0.00 85 SER A C 13
ATOM 20962 O O . SER A 1 85 ? -3.055 0.005 10.536 1.00 0.00 85 SER A O 13
ATOM 20970 N N . MET A 1 86 ? -2.910 1.654 9.068 1.00 0.00 86 MET A N 13
ATOM 20971 C CA . MET A 1 86 ? -4.096 1.329 8.351 1.00 0.00 86 MET A CA 13
ATOM 20972 C C . MET A 1 86 ? -3.849 0.426 7.164 1.00 0.00 86 MET A C 13
ATOM 20973 O O . MET A 1 86 ? -4.627 -0.456 6.950 1.00 0.00 86 MET A O 13
ATOM 20987 N N . ALA A 1 87 ? -2.745 0.493 6.457 1.00 0.00 87 ALA A N 13
ATOM 20988 C CA . ALA A 1 87 ? -2.326 -0.400 5.416 1.00 0.00 87 ALA A CA 13
ATOM 20989 C C . ALA A 1 87 ? -2.002 -1.777 5.967 1.00 0.00 87 ALA A C 13
ATOM 20990 O O . ALA A 1 87 ? -1.612 -2.642 5.205 1.00 0.00 87 ALA A O 13
ATOM 20997 N N . HIS A 1 88 ? -2.065 -1.981 7.274 1.00 0.00 88 HIS A N 13
ATOM 20998 C CA . HIS A 1 88 ? -1.863 -3.272 7.878 1.00 0.00 88 HIS A CA 13
ATOM 20999 C C . HIS A 1 88 ? -3.203 -3.854 8.274 1.00 0.00 88 HIS A C 13
ATOM 21000 O O . HIS A 1 88 ? -3.280 -5.034 8.514 1.00 0.00 88 HIS A O 13
ATOM 21015 N N . ASN A 1 89 ? -4.253 -3.047 8.315 1.00 0.00 89 ASN A N 13
ATOM 21016 C CA . ASN A 1 89 ? -5.582 -3.459 8.699 1.00 0.00 89 ASN A CA 13
ATOM 21017 C C . ASN A 1 89 ? -6.495 -3.293 7.506 1.00 0.00 89 ASN A C 13
ATOM 21018 O O . ASN A 1 89 ? -7.519 -3.916 7.461 1.00 0.00 89 ASN A O 13
ATOM 21029 N N . LEU A 1 90 ? -6.122 -2.506 6.512 1.00 0.00 90 LEU A N 13
ATOM 21030 C CA . LEU A 1 90 ? -6.833 -2.290 5.289 1.00 0.00 90 LEU A CA 13
ATOM 21031 C C . LEU A 1 90 ? -6.795 -3.553 4.442 1.00 0.00 90 LEU A C 13
ATOM 21032 O O . LEU A 1 90 ? -7.834 -4.040 4.014 1.00 0.00 90 LEU A O 13
ATOM 21048 N N . PRO A 1 91 ? -5.596 -4.111 4.191 1.00 0.00 91 PRO A N 13
ATOM 21049 C CA . PRO A 1 91 ? -5.464 -5.322 3.433 1.00 0.00 91 PRO A CA 13
ATOM 21050 C C . PRO A 1 91 ? -5.852 -6.517 4.277 1.00 0.00 91 PRO A C 13
ATOM 21051 O O . PRO A 1 91 ? -6.460 -7.442 3.775 1.00 0.00 91 PRO A O 13
ATOM 21062 N N . ILE A 1 92 ? -5.518 -6.548 5.555 1.00 0.00 92 ILE A N 13
ATOM 21063 C CA . ILE A 1 92 ? -5.918 -7.641 6.422 1.00 0.00 92 ILE A CA 13
ATOM 21064 C C . ILE A 1 92 ? -7.429 -7.767 6.482 1.00 0.00 92 ILE A C 13
ATOM 21065 O O . ILE A 1 92 ? -7.922 -8.881 6.347 1.00 0.00 92 ILE A O 13
ATOM 21081 N N . GLU A 1 93 ? -8.134 -6.649 6.636 1.00 0.00 93 GLU A N 13
ATOM 21082 C CA . GLU A 1 93 ? -9.591 -6.663 6.668 1.00 0.00 93 GLU A CA 13
ATOM 21083 C C . GLU A 1 93 ? -10.182 -7.110 5.336 1.00 0.00 93 GLU A C 13
ATOM 21084 O O . GLU A 1 93 ? -11.321 -7.563 5.273 1.00 0.00 93 GLU A O 13
ATOM 21096 N N . CYS A 1 94 ? -9.390 -7.029 4.268 1.00 0.00 94 CYS A N 13
ATOM 21097 C CA . CYS A 1 94 ? -9.768 -7.549 2.984 1.00 0.00 94 CYS A CA 13
ATOM 21098 C C . CYS A 1 94 ? -9.354 -9.000 2.807 1.00 0.00 94 CYS A C 13
ATOM 21099 O O . CYS A 1 94 ? -9.792 -9.589 1.823 1.00 0.00 94 CYS A O 13
ATOM 21106 N N . ASN A 1 95 ? -8.518 -9.540 3.707 1.00 0.00 95 ASN A N 13
ATOM 21107 C CA . ASN A 1 95 ? -7.985 -10.892 3.698 1.00 0.00 95 ASN A CA 13
ATOM 21108 C C . ASN A 1 95 ? -6.767 -10.962 2.754 1.00 0.00 95 ASN A C 13
ATOM 21109 O O . ASN A 1 95 ? -6.477 -11.974 2.132 1.00 0.00 95 ASN A O 13
ATOM 21120 N N . LEU A 1 96 ? -6.086 -9.851 2.546 1.00 0.00 96 LEU A N 13
ATOM 21121 C CA . LEU A 1 96 ? -4.983 -9.799 1.625 1.00 0.00 96 LEU A CA 13
ATOM 21122 C C . LEU A 1 96 ? -3.793 -10.325 2.388 1.00 0.00 96 LEU A C 13
ATOM 21123 O O . LEU A 1 96 ? -3.283 -11.372 2.048 1.00 0.00 96 LEU A O 13
ATOM 21139 N N . MET A 1 97 ? -3.459 -9.694 3.511 1.00 0.00 97 MET A N 13
ATOM 21140 C CA . MET A 1 97 ? -2.333 -10.081 4.328 1.00 0.00 97 MET A CA 13
ATOM 21141 C C . MET A 1 97 ? -2.722 -10.416 5.734 1.00 0.00 97 MET A C 13
ATOM 21142 O O . MET A 1 97 ? -1.877 -10.254 6.605 1.00 0.00 97 MET A O 13
ATOM 21156 N N . SER A 1 98 ? -3.979 -10.838 5.939 1.00 0.00 98 SER A N 13
ATOM 21157 C CA . SER A 1 98 ? -4.526 -11.146 7.255 1.00 0.00 98 SER A CA 13
ATOM 21158 C C . SER A 1 98 ? -3.494 -11.814 8.159 1.00 0.00 98 SER A C 13
ATOM 21159 O O . SER A 1 98 ? -2.958 -11.214 9.066 1.00 0.00 98 SER A O 13
ATOM 21167 N N . GLN A 1 99 ? -3.141 -13.045 7.869 1.00 0.00 99 GLN A N 13
ATOM 21168 C CA . GLN A 1 99 ? -2.037 -13.719 8.528 1.00 0.00 99 GLN A CA 13
ATOM 21169 C C . GLN A 1 99 ? -1.485 -14.840 7.644 1.00 0.00 99 GLN A C 13
ATOM 21170 O O . GLN A 1 99 ? -1.474 -16.009 8.020 1.00 0.00 99 GLN A O 13
ATOM 21184 N N . PRO A 1 100 ? -1.107 -14.518 6.398 1.00 0.00 100 PRO A N 13
ATOM 21185 C CA . PRO A 1 100 ? -0.589 -15.520 5.487 1.00 0.00 100 PRO A CA 13
ATOM 21186 C C . PRO A 1 100 ? 0.832 -15.910 5.878 1.00 0.00 100 PRO A C 13
ATOM 21187 O O . PRO A 1 100 ? 1.094 -17.070 6.190 1.00 0.00 100 PRO A O 13
ATOM 21198 N N . CYS A 1 101 ? 1.771 -14.967 5.765 1.00 0.00 101 CYS A N 13
ATOM 21199 C CA . CYS A 1 101 ? 3.143 -15.205 6.152 1.00 0.00 101 CYS A CA 13
ATOM 21200 C C . CYS A 1 101 ? 3.244 -15.312 7.677 1.00 0.00 101 CYS A C 13
ATOM 21201 O O . CYS A 1 101 ? 2.246 -15.270 8.398 1.00 0.00 101 CYS A O 13
ATOM 21208 N N . GLN A 1 102 ? 4.466 -15.448 8.172 1.00 0.00 102 GLN A N 13
ATOM 21209 C CA . GLN A 1 102 ? 4.718 -15.529 9.604 1.00 0.00 102 GLN A CA 13
ATOM 21210 C C . GLN A 1 102 ? 5.696 -14.453 10.033 1.00 0.00 102 GLN A C 13
ATOM 21211 O O . GLN A 1 102 ? 6.063 -13.625 9.198 1.00 0.00 102 GLN A O 13
ATOM 21225 N N . MET A 1 103 ? 6.038 -14.456 11.325 1.00 0.00 103 MET A N 13
ATOM 21226 C CA . MET A 1 103 ? 7.033 -13.538 11.869 1.00 0.00 103 MET A CA 13
ATOM 21227 C C . MET A 1 103 ? 8.289 -13.394 10.972 1.00 0.00 103 MET A C 13
ATOM 21228 O O . MET A 1 103 ? 8.714 -14.441 10.413 1.00 0.00 103 MET A O 13
ATOM 21243 N N . PRO A 1 1 ? 14.030 -18.681 6.926 1.00 0.00 1 PRO A N 14
ATOM 21244 C CA . PRO A 1 1 ? 14.606 -17.573 7.761 1.00 0.00 1 PRO A CA 14
ATOM 21245 C C . PRO A 1 1 ? 15.963 -17.066 7.250 1.00 0.00 1 PRO A C 14
ATOM 21246 O O . PRO A 1 1 ? 16.994 -17.157 7.913 1.00 0.00 1 PRO A O 14
ATOM 21257 N N . TYR A 1 2 ? 15.948 -16.514 6.038 1.00 0.00 2 TYR A N 14
ATOM 21258 C CA . TYR A 1 2 ? 17.152 -16.034 5.387 1.00 0.00 2 TYR A CA 14
ATOM 21259 C C . TYR A 1 2 ? 16.859 -14.830 4.502 1.00 0.00 2 TYR A C 14
ATOM 21260 O O . TYR A 1 2 ? 15.699 -14.501 4.262 1.00 0.00 2 TYR A O 14
ATOM 21278 N N . GLY A 1 3 ? 17.914 -14.222 3.957 1.00 0.00 3 GLY A N 14
ATOM 21279 C CA . GLY A 1 3 ? 17.774 -13.080 3.074 1.00 0.00 3 GLY A CA 14
ATOM 21280 C C . GLY A 1 3 ? 19.084 -12.338 2.946 1.00 0.00 3 GLY A C 14
ATOM 21281 O O . GLY A 1 3 ? 19.446 -11.561 3.825 1.00 0.00 3 GLY A O 14
ATOM 21285 N N . ARG A 1 4 ? 19.834 -12.622 1.876 1.00 0.00 4 ARG A N 14
ATOM 21286 C CA . ARG A 1 4 ? 21.106 -11.972 1.612 1.00 0.00 4 ARG A CA 14
ATOM 21287 C C . ARG A 1 4 ? 20.951 -10.947 0.504 1.00 0.00 4 ARG A C 14
ATOM 21288 O O . ARG A 1 4 ? 21.007 -11.296 -0.670 1.00 0.00 4 ARG A O 14
ATOM 21309 N N . GLY A 1 5 ? 20.859 -9.671 0.869 1.00 0.00 5 GLY A N 14
ATOM 21310 C CA . GLY A 1 5 ? 20.688 -8.615 -0.114 1.00 0.00 5 GLY A CA 14
ATOM 21311 C C . GLY A 1 5 ? 19.353 -8.722 -0.842 1.00 0.00 5 GLY A C 14
ATOM 21312 O O . GLY A 1 5 ? 18.482 -9.526 -0.496 1.00 0.00 5 GLY A O 14
ATOM 21316 N N . ARG A 1 6 ? 19.152 -7.830 -1.813 1.00 0.00 6 ARG A N 14
ATOM 21317 C CA . ARG A 1 6 ? 17.952 -7.836 -2.635 1.00 0.00 6 ARG A CA 14
ATOM 21318 C C . ARG A 1 6 ? 18.171 -8.598 -3.926 1.00 0.00 6 ARG A C 14
ATOM 21319 O O . ARG A 1 6 ? 19.287 -8.980 -4.259 1.00 0.00 6 ARG A O 14
ATOM 21340 N N . THR A 1 7 ? 17.089 -8.787 -4.659 1.00 0.00 7 THR A N 14
ATOM 21341 C CA . THR A 1 7 ? 17.111 -9.531 -5.907 1.00 0.00 7 THR A CA 14
ATOM 21342 C C . THR A 1 7 ? 16.244 -8.835 -6.930 1.00 0.00 7 THR A C 14
ATOM 21343 O O . THR A 1 7 ? 15.918 -7.659 -6.736 1.00 0.00 7 THR A O 14
ATOM 21354 N N . GLU A 1 8 ? 15.900 -9.543 -8.007 1.00 0.00 8 GLU A N 14
ATOM 21355 C CA . GLU A 1 8 ? 15.054 -9.008 -9.065 1.00 0.00 8 GLU A CA 14
ATOM 21356 C C . GLU A 1 8 ? 13.691 -8.563 -8.508 1.00 0.00 8 GLU A C 14
ATOM 21357 O O . GLU A 1 8 ? 13.387 -8.628 -7.305 1.00 0.00 8 GLU A O 14
ATOM 21369 N N . SER A 1 9 ? 12.811 -8.126 -9.401 1.00 0.00 9 SER A N 14
ATOM 21370 C CA . SER A 1 9 ? 11.473 -7.721 -9.018 1.00 0.00 9 SER A CA 14
ATOM 21371 C C . SER A 1 9 ? 10.466 -8.851 -9.228 1.00 0.00 9 SER A C 14
ATOM 21372 O O . SER A 1 9 ? 10.807 -9.978 -9.579 1.00 0.00 9 SER A O 14
ATOM 21380 N N . GLY A 1 10 ? 9.187 -8.554 -8.998 1.00 0.00 10 GLY A N 14
ATOM 21381 C CA . GLY A 1 10 ? 8.117 -9.510 -9.222 1.00 0.00 10 GLY A CA 14
ATOM 21382 C C . GLY A 1 10 ? 6.793 -8.946 -8.784 1.00 0.00 10 GLY A C 14
ATOM 21383 O O . GLY A 1 10 ? 6.161 -8.203 -9.525 1.00 0.00 10 GLY A O 14
ATOM 21387 N N . CYS A 1 11 ? 6.443 -9.173 -7.515 1.00 0.00 11 CYS A N 14
ATOM 21388 C CA . CYS A 1 11 ? 5.206 -8.697 -6.966 1.00 0.00 11 CYS A CA 14
ATOM 21389 C C . CYS A 1 11 ? 5.179 -7.194 -7.010 1.00 0.00 11 CYS A C 14
ATOM 21390 O O . CYS A 1 11 ? 4.250 -6.639 -7.534 1.00 0.00 11 CYS A O 14
ATOM 21397 N N . TYR A 1 12 ? 6.223 -6.522 -6.541 1.00 0.00 12 TYR A N 14
ATOM 21398 C CA . TYR A 1 12 ? 6.369 -5.083 -6.634 1.00 0.00 12 TYR A CA 14
ATOM 21399 C C . TYR A 1 12 ? 5.997 -4.559 -8.016 1.00 0.00 12 TYR A C 14
ATOM 21400 O O . TYR A 1 12 ? 5.312 -3.556 -8.142 1.00 0.00 12 TYR A O 14
ATOM 21418 N N . GLN A 1 13 ? 6.394 -5.281 -9.059 1.00 0.00 13 GLN A N 14
ATOM 21419 C CA . GLN A 1 13 ? 6.053 -4.923 -10.410 1.00 0.00 13 GLN A CA 14
ATOM 21420 C C . GLN A 1 13 ? 4.570 -5.111 -10.710 1.00 0.00 13 GLN A C 14
ATOM 21421 O O . GLN A 1 13 ? 3.984 -4.270 -11.366 1.00 0.00 13 GLN A O 14
ATOM 21435 N N . GLN A 1 14 ? 3.968 -6.189 -10.217 1.00 0.00 14 GLN A N 14
ATOM 21436 C CA . GLN A 1 14 ? 2.547 -6.416 -10.343 1.00 0.00 14 GLN A CA 14
ATOM 21437 C C . GLN A 1 14 ? 1.728 -5.461 -9.474 1.00 0.00 14 GLN A C 14
ATOM 21438 O O . GLN A 1 14 ? 0.528 -5.367 -9.629 1.00 0.00 14 GLN A O 14
ATOM 21452 N N . MET A 1 15 ? 2.346 -4.856 -8.464 1.00 0.00 15 MET A N 14
ATOM 21453 C CA . MET A 1 15 ? 1.705 -3.996 -7.526 1.00 0.00 15 MET A CA 14
ATOM 21454 C C . MET A 1 15 ? 1.414 -2.686 -8.205 1.00 0.00 15 MET A C 14
ATOM 21455 O O . MET A 1 15 ? 0.271 -2.286 -8.277 1.00 0.00 15 MET A O 14
ATOM 21469 N N . GLU A 1 16 ? 2.443 -2.022 -8.697 1.00 0.00 16 GLU A N 14
ATOM 21470 C CA . GLU A 1 16 ? 2.305 -0.711 -9.308 1.00 0.00 16 GLU A CA 14
ATOM 21471 C C . GLU A 1 16 ? 1.491 -0.831 -10.575 1.00 0.00 16 GLU A C 14
ATOM 21472 O O . GLU A 1 16 ? 0.556 -0.068 -10.782 1.00 0.00 16 GLU A O 14
ATOM 21484 N N . GLU A 1 17 ? 1.783 -1.864 -11.377 1.00 0.00 17 GLU A N 14
ATOM 21485 C CA . GLU A 1 17 ? 1.024 -2.131 -12.590 1.00 0.00 17 GLU A CA 14
ATOM 21486 C C . GLU A 1 17 ? -0.453 -2.389 -12.301 1.00 0.00 17 GLU A C 14
ATOM 21487 O O . GLU A 1 17 ? -1.314 -2.153 -13.140 1.00 0.00 17 GLU A O 14
ATOM 21499 N N . ALA A 1 18 ? -0.757 -2.779 -11.066 1.00 0.00 18 ALA A N 14
ATOM 21500 C CA . ALA A 1 18 ? -2.097 -2.993 -10.623 1.00 0.00 18 ALA A CA 14
ATOM 21501 C C . ALA A 1 18 ? -2.406 -2.165 -9.416 1.00 0.00 18 ALA A C 14
ATOM 21502 O O . ALA A 1 18 ? -3.122 -2.682 -8.569 1.00 0.00 18 ALA A O 14
ATOM 21509 N N . GLU A 1 19 ? -1.892 -0.928 -9.327 1.00 0.00 19 GLU A N 14
ATOM 21510 C CA . GLU A 1 19 ? -2.068 0.032 -8.247 1.00 0.00 19 GLU A CA 14
ATOM 21511 C C . GLU A 1 19 ? -3.379 -0.192 -7.492 1.00 0.00 19 GLU A C 14
ATOM 21512 O O . GLU A 1 19 ? -4.450 0.368 -7.776 1.00 0.00 19 GLU A O 14
ATOM 21524 N N . MET A 1 20 ? -3.298 -1.057 -6.484 1.00 0.00 20 MET A N 14
ATOM 21525 C CA . MET A 1 20 ? -4.483 -1.546 -5.812 1.00 0.00 20 MET A CA 14
ATOM 21526 C C . MET A 1 20 ? -4.482 -0.875 -4.471 1.00 0.00 20 MET A C 14
ATOM 21527 O O . MET A 1 20 ? -5.515 -0.525 -3.936 1.00 0.00 20 MET A O 14
ATOM 21541 N N . LEU A 1 21 ? -3.313 -0.593 -3.911 1.00 0.00 21 LEU A N 14
ATOM 21542 C CA . LEU A 1 21 ? -3.166 0.032 -2.630 1.00 0.00 21 LEU A CA 14
ATOM 21543 C C . LEU A 1 21 ? -2.915 1.516 -2.834 1.00 0.00 21 LEU A C 14
ATOM 21544 O O . LEU A 1 21 ? -2.590 2.222 -1.886 1.00 0.00 21 LEU A O 14
ATOM 21560 N N . ASN A 1 22 ? -3.154 2.002 -4.057 1.00 0.00 22 ASN A N 14
ATOM 21561 C CA . ASN A 1 22 ? -3.027 3.402 -4.384 1.00 0.00 22 ASN A CA 14
ATOM 21562 C C . ASN A 1 22 ? -4.353 4.099 -4.111 1.00 0.00 22 ASN A C 14
ATOM 21563 O O . ASN A 1 22 ? -4.407 5.274 -3.780 1.00 0.00 22 ASN A O 14
ATOM 21574 N N . HIS A 1 23 ? -5.466 3.363 -4.234 1.00 0.00 23 HIS A N 14
ATOM 21575 C CA . HIS A 1 23 ? -6.780 3.929 -4.062 1.00 0.00 23 HIS A CA 14
ATOM 21576 C C . HIS A 1 23 ? -7.073 4.027 -2.575 1.00 0.00 23 HIS A C 14
ATOM 21577 O O . HIS A 1 23 ? -7.378 5.100 -2.062 1.00 0.00 23 HIS A O 14
ATOM 21592 N N . CYS A 1 24 ? -7.017 2.891 -1.873 1.00 0.00 24 CYS A N 14
ATOM 21593 C CA . CYS A 1 24 ? -7.209 2.893 -0.439 1.00 0.00 24 CYS A CA 14
ATOM 21594 C C . CYS A 1 24 ? -6.178 3.792 0.222 1.00 0.00 24 CYS A C 14
ATOM 21595 O O . CYS A 1 24 ? -6.472 4.314 1.268 1.00 0.00 24 CYS A O 14
ATOM 21602 N N . GLY A 1 25 ? -5.035 4.044 -0.416 1.00 0.00 25 GLY A N 14
ATOM 21603 C CA . GLY A 1 25 ? -4.005 4.921 0.063 1.00 0.00 25 GLY A CA 14
ATOM 21604 C C . GLY A 1 25 ? -4.449 6.350 0.105 1.00 0.00 25 GLY A C 14
ATOM 21605 O O . GLY A 1 25 ? -4.379 6.921 1.173 1.00 0.00 25 GLY A O 14
ATOM 21609 N N . MET A 1 26 ? -4.985 6.893 -0.987 1.00 0.00 26 MET A N 14
ATOM 21610 C CA . MET A 1 26 ? -5.461 8.270 -1.054 1.00 0.00 26 MET A CA 14
ATOM 21611 C C . MET A 1 26 ? -6.420 8.584 0.079 1.00 0.00 26 MET A C 14
ATOM 21612 O O . MET A 1 26 ? -6.339 9.631 0.690 1.00 0.00 26 MET A O 14
ATOM 21626 N N . TYR A 1 27 ? -7.294 7.641 0.432 1.00 0.00 27 TYR A N 14
ATOM 21627 C CA . TYR A 1 27 ? -8.192 7.771 1.564 1.00 0.00 27 TYR A CA 14
ATOM 21628 C C . TYR A 1 27 ? -7.463 8.042 2.877 1.00 0.00 27 TYR A C 14
ATOM 21629 O O . TYR A 1 27 ? -7.928 8.792 3.727 1.00 0.00 27 TYR A O 14
ATOM 21647 N N . LEU A 1 28 ? -6.302 7.428 3.047 1.00 0.00 28 LEU A N 14
ATOM 21648 C CA . LEU A 1 28 ? -5.474 7.565 4.216 1.00 0.00 28 LEU A CA 14
ATOM 21649 C C . LEU A 1 28 ? -4.525 8.738 4.036 1.00 0.00 28 LEU A C 14
ATOM 21650 O O . LEU A 1 28 ? -4.177 9.373 5.017 1.00 0.00 28 LEU A O 14
ATOM 21666 N N . MET A 1 29 ? -4.198 9.101 2.793 1.00 0.00 29 MET A N 14
ATOM 21667 C CA . MET A 1 29 ? -3.379 10.221 2.409 1.00 0.00 29 MET A CA 14
ATOM 21668 C C . MET A 1 29 ? -4.185 11.487 2.203 1.00 0.00 29 MET A C 14
ATOM 21669 O O . MET A 1 29 ? -3.650 12.531 1.851 1.00 0.00 29 MET A O 14
ATOM 21683 N N . LYS A 1 30 ? -5.476 11.445 2.522 1.00 0.00 30 LYS A N 14
ATOM 21684 C CA . LYS A 1 30 ? -6.367 12.567 2.346 1.00 0.00 30 LYS A CA 14
ATOM 21685 C C . LYS A 1 30 ? -6.197 13.510 3.513 1.00 0.00 30 LYS A C 14
ATOM 21686 O O . LYS A 1 30 ? -6.411 14.706 3.356 1.00 0.00 30 LYS A O 14
ATOM 21705 N N . ASN A 1 31 ? -5.789 12.971 4.669 1.00 0.00 31 ASN A N 14
ATOM 21706 C CA . ASN A 1 31 ? -5.480 13.774 5.834 1.00 0.00 31 ASN A CA 14
ATOM 21707 C C . ASN A 1 31 ? -3.977 13.981 5.991 1.00 0.00 31 ASN A C 14
ATOM 21708 O O . ASN A 1 31 ? -3.536 14.689 6.892 1.00 0.00 31 ASN A O 14
ATOM 21719 N N . LEU A 1 32 ? -3.185 13.292 5.166 1.00 0.00 32 LEU A N 14
ATOM 21720 C CA . LEU A 1 32 ? -1.748 13.438 5.198 1.00 0.00 32 LEU A CA 14
ATOM 21721 C C . LEU A 1 32 ? -1.306 14.610 4.316 1.00 0.00 32 LEU A C 14
ATOM 21722 O O . LEU A 1 32 ? -0.154 15.034 4.398 1.00 0.00 32 LEU A O 14
ATOM 21738 N N . GLY A 1 33 ? -2.214 15.139 3.484 1.00 0.00 33 GLY A N 14
ATOM 21739 C CA . GLY A 1 33 ? -1.930 16.221 2.573 1.00 0.00 33 GLY A CA 14
ATOM 21740 C C . GLY A 1 33 ? -1.854 15.755 1.132 1.00 0.00 33 GLY A C 14
ATOM 21741 O O . GLY A 1 33 ? -0.833 15.259 0.692 1.00 0.00 33 GLY A O 14
ATOM 21745 N N . GLU A 1 34 ? -2.885 16.030 0.346 1.00 0.00 34 GLU A N 14
ATOM 21746 C CA . GLU A 1 34 ? -2.923 15.633 -1.061 1.00 0.00 34 GLU A CA 14
ATOM 21747 C C . GLU A 1 34 ? -3.318 16.826 -1.921 1.00 0.00 34 GLU A C 14
ATOM 21748 O O . GLU A 1 34 ? -4.414 16.918 -2.472 1.00 0.00 34 GLU A O 14
ATOM 21760 N N . ARG A 1 35 ? -2.477 17.862 -1.918 1.00 0.00 35 ARG A N 14
ATOM 21761 C CA . ARG A 1 35 ? -2.728 19.043 -2.730 1.00 0.00 35 ARG A CA 14
ATOM 21762 C C . ARG A 1 35 ? -2.471 18.747 -4.200 1.00 0.00 35 ARG A C 14
ATOM 21763 O O . ARG A 1 35 ? -1.699 17.847 -4.517 1.00 0.00 35 ARG A O 14
ATOM 21784 N N . SER A 1 36 ? -2.920 19.652 -5.068 1.00 0.00 36 SER A N 14
ATOM 21785 C CA . SER A 1 36 ? -2.724 19.532 -6.505 1.00 0.00 36 SER A CA 14
ATOM 21786 C C . SER A 1 36 ? -3.467 20.636 -7.229 1.00 0.00 36 SER A C 14
ATOM 21787 O O . SER A 1 36 ? -4.688 20.734 -7.149 1.00 0.00 36 SER A O 14
ATOM 21795 N N . GLN A 1 37 ? -2.728 21.521 -7.894 1.00 0.00 37 GLN A N 14
ATOM 21796 C CA . GLN A 1 37 ? -3.323 22.619 -8.642 1.00 0.00 37 GLN A CA 14
ATOM 21797 C C . GLN A 1 37 ? -3.564 22.215 -10.089 1.00 0.00 37 GLN A C 14
ATOM 21798 O O . GLN A 1 37 ? -2.633 22.004 -10.861 1.00 0.00 37 GLN A O 14
ATOM 21812 N N . VAL A 1 38 ? -4.820 22.066 -10.469 1.00 0.00 38 VAL A N 14
ATOM 21813 C CA . VAL A 1 38 ? -5.172 21.691 -11.828 1.00 0.00 38 VAL A CA 14
ATOM 21814 C C . VAL A 1 38 ? -6.669 21.770 -11.966 1.00 0.00 38 VAL A C 14
ATOM 21815 O O . VAL A 1 38 ? -7.370 21.532 -10.983 1.00 0.00 38 VAL A O 14
ATOM 21828 N N . SER A 1 39 ? -7.145 22.136 -13.162 1.00 0.00 39 SER A N 14
ATOM 21829 C CA . SER A 1 39 ? -8.560 22.268 -13.462 1.00 0.00 39 SER A CA 14
ATOM 21830 C C . SER A 1 39 ? -9.351 21.133 -12.818 1.00 0.00 39 SER A C 14
ATOM 21831 O O . SER A 1 39 ? -9.103 19.965 -13.140 1.00 0.00 39 SER A O 14
ATOM 21839 N N . PRO A 1 40 ? -10.227 21.452 -11.848 1.00 0.00 40 PRO A N 14
ATOM 21840 C CA . PRO A 1 40 ? -11.012 20.461 -11.127 1.00 0.00 40 PRO A CA 14
ATOM 21841 C C . PRO A 1 40 ? -12.126 19.913 -12.018 1.00 0.00 40 PRO A C 14
ATOM 21842 O O . PRO A 1 40 ? -13.312 19.994 -11.706 1.00 0.00 40 PRO A O 14
ATOM 21853 N N . ARG A 1 41 ? -11.760 19.376 -13.187 1.00 0.00 41 ARG A N 14
ATOM 21854 C CA . ARG A 1 41 ? -12.695 18.820 -14.130 1.00 0.00 41 ARG A CA 14
ATOM 21855 C C . ARG A 1 41 ? -12.018 17.932 -15.142 1.00 0.00 41 ARG A C 14
ATOM 21856 O O . ARG A 1 41 ? -11.611 18.400 -16.205 1.00 0.00 41 ARG A O 14
ATOM 21877 N N . MET A 1 42 ? -11.858 16.657 -14.803 1.00 0.00 42 MET A N 14
ATOM 21878 C CA . MET A 1 42 ? -11.168 15.724 -15.680 1.00 0.00 42 MET A CA 14
ATOM 21879 C C . MET A 1 42 ? -11.769 14.341 -15.539 1.00 0.00 42 MET A C 14
ATOM 21880 O O . MET A 1 42 ? -12.357 13.830 -16.483 1.00 0.00 42 MET A O 14
ATOM 21894 N N . ARG A 1 43 ? -11.586 13.729 -14.365 1.00 0.00 43 ARG A N 14
ATOM 21895 C CA . ARG A 1 43 ? -12.118 12.416 -14.062 1.00 0.00 43 ARG A CA 14
ATOM 21896 C C . ARG A 1 43 ? -12.328 12.278 -12.570 1.00 0.00 43 ARG A C 14
ATOM 21897 O O . ARG A 1 43 ? -11.490 12.737 -11.791 1.00 0.00 43 ARG A O 14
ATOM 21918 N N . GLU A 1 44 ? -13.356 11.548 -12.190 1.00 0.00 44 GLU A N 14
ATOM 21919 C CA . GLU A 1 44 ? -13.654 11.291 -10.792 1.00 0.00 44 GLU A CA 14
ATOM 21920 C C . GLU A 1 44 ? -13.942 9.815 -10.579 1.00 0.00 44 GLU A C 14
ATOM 21921 O O . GLU A 1 44 ? -14.577 9.166 -11.397 1.00 0.00 44 GLU A O 14
ATOM 21933 N N . GLU A 1 45 ? -13.393 9.252 -9.510 1.00 0.00 45 GLU A N 14
ATOM 21934 C CA . GLU A 1 45 ? -13.630 7.852 -9.193 1.00 0.00 45 GLU A CA 14
ATOM 21935 C C . GLU A 1 45 ? -13.537 7.657 -7.690 1.00 0.00 45 GLU A C 14
ATOM 21936 O O . GLU A 1 45 ? -12.437 7.575 -7.108 1.00 0.00 45 GLU A O 14
ATOM 21948 N N . ASP A 1 46 ? -14.689 7.760 -7.022 1.00 0.00 46 ASP A N 14
ATOM 21949 C CA . ASP A 1 46 ? -14.786 7.497 -5.604 1.00 0.00 46 ASP A CA 14
ATOM 21950 C C . ASP A 1 46 ? -14.075 6.209 -5.202 1.00 0.00 46 ASP A C 14
ATOM 21951 O O . ASP A 1 46 ? -13.924 5.258 -5.941 1.00 0.00 46 ASP A O 14
ATOM 21960 N N . HIS A 1 47 ? -13.538 6.168 -3.989 1.00 0.00 47 HIS A N 14
ATOM 21961 C CA . HIS A 1 47 ? -12.797 4.999 -3.522 1.00 0.00 47 HIS A CA 14
ATOM 21962 C C . HIS A 1 47 ? -13.685 4.267 -2.566 1.00 0.00 47 HIS A C 14
ATOM 21963 O O . HIS A 1 47 ? -14.647 4.866 -2.102 1.00 0.00 47 HIS A O 14
ATOM 21978 N N . LYS A 1 48 ? -13.301 3.039 -2.186 1.00 0.00 48 LYS A N 14
ATOM 21979 C CA . LYS A 1 48 ? -14.039 2.175 -1.261 1.00 0.00 48 LYS A CA 14
ATOM 21980 C C . LYS A 1 48 ? -13.558 0.748 -1.349 1.00 0.00 48 LYS A C 14
ATOM 21981 O O . LYS A 1 48 ? -12.823 0.296 -0.489 1.00 0.00 48 LYS A O 14
ATOM 22000 N N . GLN A 1 49 ? -13.837 0.097 -2.474 1.00 0.00 49 GLN A N 14
ATOM 22001 C CA . GLN A 1 49 ? -13.407 -1.267 -2.733 1.00 0.00 49 GLN A CA 14
ATOM 22002 C C . GLN A 1 49 ? -12.578 -1.326 -4.000 1.00 0.00 49 GLN A C 14
ATOM 22003 O O . GLN A 1 49 ? -12.270 -2.407 -4.477 1.00 0.00 49 GLN A O 14
ATOM 22017 N N . LEU A 1 50 ? -12.143 -0.173 -4.517 1.00 0.00 50 LEU A N 14
ATOM 22018 C CA . LEU A 1 50 ? -11.299 -0.118 -5.691 1.00 0.00 50 LEU A CA 14
ATOM 22019 C C . LEU A 1 50 ? -9.902 -0.648 -5.371 1.00 0.00 50 LEU A C 14
ATOM 22020 O O . LEU A 1 50 ? -9.142 -0.977 -6.273 1.00 0.00 50 LEU A O 14
ATOM 22036 N N . CYS A 1 51 ? -9.559 -0.736 -4.078 1.00 0.00 51 CYS A N 14
ATOM 22037 C CA . CYS A 1 51 ? -8.319 -1.298 -3.633 1.00 0.00 51 CYS A CA 14
ATOM 22038 C C . CYS A 1 51 ? -8.455 -2.783 -3.426 1.00 0.00 51 CYS A C 14
ATOM 22039 O O . CYS A 1 51 ? -7.684 -3.511 -4.029 1.00 0.00 51 CYS A O 14
ATOM 22046 N N . CYS A 1 52 ? -9.485 -3.226 -2.683 1.00 0.00 52 CYS A N 14
ATOM 22047 C CA . CYS A 1 52 ? -9.765 -4.631 -2.466 1.00 0.00 52 CYS A CA 14
ATOM 22048 C C . CYS A 1 52 ? -10.092 -5.316 -3.799 1.00 0.00 52 CYS A C 14
ATOM 22049 O O . CYS A 1 52 ? -10.071 -6.532 -3.898 1.00 0.00 52 CYS A O 14
ATOM 22056 N N . MET A 1 53 ? -10.356 -4.530 -4.848 1.00 0.00 53 MET A N 14
ATOM 22057 C CA . MET A 1 53 ? -10.657 -5.010 -6.166 1.00 0.00 53 MET A CA 14
ATOM 22058 C C . MET A 1 53 ? -9.431 -5.630 -6.805 1.00 0.00 53 MET A C 14
ATOM 22059 O O . MET A 1 53 ? -9.314 -6.849 -6.858 1.00 0.00 53 MET A O 14
ATOM 22073 N N . GLN A 1 54 ? -8.498 -4.795 -7.278 1.00 0.00 54 GLN A N 14
ATOM 22074 C CA . GLN A 1 54 ? -7.284 -5.273 -7.915 1.00 0.00 54 GLN A CA 14
ATOM 22075 C C . GLN A 1 54 ? -6.437 -6.051 -6.916 1.00 0.00 54 GLN A C 14
ATOM 22076 O O . GLN A 1 54 ? -5.548 -6.794 -7.296 1.00 0.00 54 GLN A O 14
ATOM 22090 N N . LEU A 1 55 ? -6.734 -5.932 -5.622 1.00 0.00 55 LEU A N 14
ATOM 22091 C CA . LEU A 1 55 ? -6.082 -6.705 -4.606 1.00 0.00 55 LEU A CA 14
ATOM 22092 C C . LEU A 1 55 ? -6.416 -8.183 -4.730 1.00 0.00 55 LEU A C 14
ATOM 22093 O O . LEU A 1 55 ? -5.550 -9.006 -4.486 1.00 0.00 55 LEU A O 14
ATOM 22109 N N . LYS A 1 56 ? -7.634 -8.528 -5.163 1.00 0.00 56 LYS A N 14
ATOM 22110 C CA . LYS A 1 56 ? -7.991 -9.911 -5.457 1.00 0.00 56 LYS A CA 14
ATOM 22111 C C . LYS A 1 56 ? -7.334 -10.409 -6.757 1.00 0.00 56 LYS A C 14
ATOM 22112 O O . LYS A 1 56 ? -7.489 -11.555 -7.157 1.00 0.00 56 LYS A O 14
ATOM 22131 N N . ASN A 1 57 ? -6.672 -9.519 -7.486 1.00 0.00 57 ASN A N 14
ATOM 22132 C CA . ASN A 1 57 ? -5.920 -9.890 -8.662 1.00 0.00 57 ASN A CA 14
ATOM 22133 C C . ASN A 1 57 ? -4.453 -10.165 -8.343 1.00 0.00 57 ASN A C 14
ATOM 22134 O O . ASN A 1 57 ? -3.741 -10.679 -9.202 1.00 0.00 57 ASN A O 14
ATOM 22145 N N . LEU A 1 58 ? -3.985 -9.714 -7.173 1.00 0.00 58 LEU A N 14
ATOM 22146 C CA . LEU A 1 58 ? -2.630 -9.946 -6.737 1.00 0.00 58 LEU A CA 14
ATOM 22147 C C . LEU A 1 58 ? -2.408 -11.432 -6.441 1.00 0.00 58 LEU A C 14
ATOM 22148 O O . LEU A 1 58 ? -3.238 -12.288 -6.733 1.00 0.00 58 LEU A O 14
ATOM 22164 N N . ASP A 1 59 ? -1.257 -11.740 -5.856 1.00 0.00 59 ASP A N 14
ATOM 22165 C CA . ASP A 1 59 ? -0.939 -13.099 -5.492 1.00 0.00 59 ASP A CA 14
ATOM 22166 C C . ASP A 1 59 ? -1.210 -13.302 -4.024 1.00 0.00 59 ASP A C 14
ATOM 22167 O O . ASP A 1 59 ? -0.725 -12.523 -3.204 1.00 0.00 59 ASP A O 14
ATOM 22176 N N . GLU A 1 60 ? -1.768 -14.448 -3.648 1.00 0.00 60 GLU A N 14
ATOM 22177 C CA . GLU A 1 60 ? -2.029 -14.765 -2.248 1.00 0.00 60 GLU A CA 14
ATOM 22178 C C . GLU A 1 60 ? -0.730 -14.950 -1.469 1.00 0.00 60 GLU A C 14
ATOM 22179 O O . GLU A 1 60 ? -0.708 -14.963 -0.239 1.00 0.00 60 GLU A O 14
ATOM 22191 N N . LYS A 1 61 ? 0.391 -15.078 -2.192 1.00 0.00 61 LYS A N 14
ATOM 22192 C CA . LYS A 1 61 ? 1.713 -15.146 -1.614 1.00 0.00 61 LYS A CA 14
ATOM 22193 C C . LYS A 1 61 ? 2.445 -13.819 -1.697 1.00 0.00 61 LYS A C 14
ATOM 22194 O O . LYS A 1 61 ? 3.455 -13.634 -1.023 1.00 0.00 61 LYS A O 14
ATOM 22213 N N . CYS A 1 62 ? 1.948 -12.876 -2.492 1.00 0.00 62 CYS A N 14
ATOM 22214 C CA . CYS A 1 62 ? 2.458 -11.532 -2.565 1.00 0.00 62 CYS A CA 14
ATOM 22215 C C . CYS A 1 62 ? 1.556 -10.564 -1.794 1.00 0.00 62 CYS A C 14
ATOM 22216 O O . CYS A 1 62 ? 1.910 -9.415 -1.557 1.00 0.00 62 CYS A O 14
ATOM 22223 N N . MET A 1 63 ? 0.437 -11.023 -1.262 1.00 0.00 63 MET A N 14
ATOM 22224 C CA . MET A 1 63 ? -0.502 -10.207 -0.550 1.00 0.00 63 MET A CA 14
ATOM 22225 C C . MET A 1 63 ? -0.084 -10.166 0.899 1.00 0.00 63 MET A C 14
ATOM 22226 O O . MET A 1 63 ? -0.728 -10.692 1.763 1.00 0.00 63 MET A O 14
ATOM 22240 N N . CYS A 1 64 ? 1.038 -9.559 1.216 1.00 0.00 64 CYS A N 14
ATOM 22241 C CA . CYS A 1 64 ? 1.580 -9.492 2.563 1.00 0.00 64 CYS A CA 14
ATOM 22242 C C . CYS A 1 64 ? 2.981 -8.929 2.488 1.00 0.00 64 CYS A C 14
ATOM 22243 O O . CYS A 1 64 ? 3.233 -7.861 3.039 1.00 0.00 64 CYS A O 14
ATOM 22250 N N . PRO A 1 65 ? 3.875 -9.604 1.742 1.00 0.00 65 PRO A N 14
ATOM 22251 C CA . PRO A 1 65 ? 5.244 -9.165 1.601 1.00 0.00 65 PRO A CA 14
ATOM 22252 C C . PRO A 1 65 ? 5.344 -7.997 0.640 1.00 0.00 65 PRO A C 14
ATOM 22253 O O . PRO A 1 65 ? 6.163 -7.101 0.820 1.00 0.00 65 PRO A O 14
ATOM 22264 N N . ALA A 1 66 ? 4.485 -7.985 -0.381 1.00 0.00 66 ALA A N 14
ATOM 22265 C CA . ALA A 1 66 ? 4.444 -6.931 -1.341 1.00 0.00 66 ALA A CA 14
ATOM 22266 C C . ALA A 1 66 ? 3.880 -5.695 -0.692 1.00 0.00 66 ALA A C 14
ATOM 22267 O O . ALA A 1 66 ? 4.567 -4.695 -0.738 1.00 0.00 66 ALA A O 14
ATOM 22274 N N . ILE A 1 67 ? 2.730 -5.772 -0.018 1.00 0.00 67 ILE A N 14
ATOM 22275 C CA . ILE A 1 67 ? 2.113 -4.637 0.659 1.00 0.00 67 ILE A CA 14
ATOM 22276 C C . ILE A 1 67 ? 3.178 -3.772 1.342 1.00 0.00 67 ILE A C 14
ATOM 22277 O O . ILE A 1 67 ? 3.164 -2.558 1.240 1.00 0.00 67 ILE A O 14
ATOM 22293 N N . MET A 1 68 ? 4.178 -4.390 1.962 1.00 0.00 68 MET A N 14
ATOM 22294 C CA . MET A 1 68 ? 5.308 -3.680 2.501 1.00 0.00 68 MET A CA 14
ATOM 22295 C C . MET A 1 68 ? 5.933 -2.706 1.512 1.00 0.00 68 MET A C 14
ATOM 22296 O O . MET A 1 68 ? 5.786 -1.500 1.702 1.00 0.00 68 MET A O 14
ATOM 22310 N N . MET A 1 69 ? 6.530 -3.233 0.434 1.00 0.00 69 MET A N 14
ATOM 22311 C CA . MET A 1 69 ? 7.110 -2.453 -0.615 1.00 0.00 69 MET A CA 14
ATOM 2231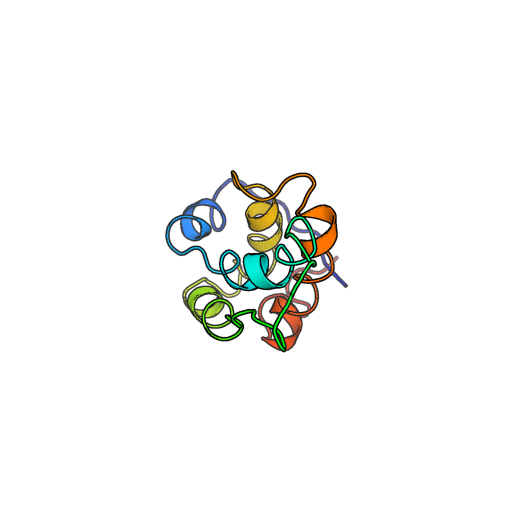2 C C . MET A 1 69 ? 6.142 -1.471 -1.237 1.00 0.00 69 MET A C 14
ATOM 22313 O O . MET A 1 69 ? 6.552 -0.412 -1.687 1.00 0.00 69 MET A O 14
ATOM 22327 N N . MET A 1 70 ? 4.858 -1.806 -1.236 1.00 0.00 70 MET A N 14
ATOM 22328 C CA . MET A 1 70 ? 3.832 -0.949 -1.774 1.00 0.00 70 MET A CA 14
ATOM 22329 C C . MET A 1 70 ? 3.874 0.378 -1.059 1.00 0.00 70 MET A C 14
ATOM 22330 O O . MET A 1 70 ? 3.541 1.389 -1.643 1.00 0.00 70 MET A O 14
ATOM 22344 N N . LEU A 1 71 ? 4.133 0.370 0.249 1.00 0.00 71 LEU A N 14
ATOM 22345 C CA . LEU A 1 71 ? 4.165 1.575 1.045 1.00 0.00 71 LEU A CA 14
ATOM 22346 C C . LEU A 1 71 ? 5.603 2.057 1.184 1.00 0.00 71 LEU A C 14
ATOM 22347 O O . LEU A 1 71 ? 5.920 2.867 2.050 1.00 0.00 71 LEU A O 14
ATOM 22363 N N . ASN A 1 72 ? 6.502 1.533 0.364 1.00 0.00 72 ASN A N 14
ATOM 22364 C CA . ASN A 1 72 ? 7.883 1.930 0.289 1.00 0.00 72 ASN A CA 14
ATOM 22365 C C . ASN A 1 72 ? 8.231 2.522 -1.062 1.00 0.00 72 ASN A C 14
ATOM 22366 O O . ASN A 1 72 ? 9.385 2.896 -1.273 1.00 0.00 72 ASN A O 14
ATOM 22377 N N . GLU A 1 73 ? 7.265 2.542 -1.975 1.00 0.00 73 GLU A N 14
ATOM 22378 C CA . GLU A 1 73 ? 7.466 3.059 -3.299 1.00 0.00 73 GLU A CA 14
ATOM 22379 C C . GLU A 1 73 ? 7.714 4.568 -3.253 1.00 0.00 73 GLU A C 14
ATOM 22380 O O . GLU A 1 73 ? 7.603 5.204 -2.190 1.00 0.00 73 GLU A O 14
ATOM 22392 N N . PRO A 1 74 ? 7.979 5.179 -4.423 1.00 0.00 74 PRO A N 14
ATOM 22393 C CA . PRO A 1 74 ? 8.072 6.615 -4.563 1.00 0.00 74 PRO A CA 14
ATOM 22394 C C . PRO A 1 74 ? 6.736 7.350 -4.414 1.00 0.00 74 PRO A C 14
ATOM 22395 O O . PRO A 1 74 ? 6.429 8.298 -5.131 1.00 0.00 74 PRO A O 14
ATOM 22406 N N . MET A 1 75 ? 5.967 7.000 -3.392 1.00 0.00 75 MET A N 14
ATOM 22407 C CA . MET A 1 75 ? 4.691 7.592 -3.132 1.00 0.00 75 MET A CA 14
ATOM 22408 C C . MET A 1 75 ? 4.225 7.225 -1.756 1.00 0.00 75 MET A C 14
ATOM 22409 O O . MET A 1 75 ? 3.034 7.238 -1.526 1.00 0.00 75 MET A O 14
ATOM 22423 N N . TRP A 1 76 ? 5.128 6.927 -0.815 1.00 0.00 76 TRP A N 14
ATOM 22424 C CA . TRP A 1 76 ? 4.804 6.566 0.550 1.00 0.00 76 TRP A CA 14
ATOM 22425 C C . TRP A 1 76 ? 6.007 6.748 1.449 1.00 0.00 76 TRP A C 14
ATOM 22426 O O . TRP A 1 76 ? 6.835 5.853 1.593 1.00 0.00 76 TRP A O 14
ATOM 22447 N N . ILE A 1 77 ? 6.144 7.942 2.049 1.00 0.00 77 ILE A N 14
ATOM 22448 C CA . ILE A 1 77 ? 7.330 8.293 2.829 1.00 0.00 77 ILE A CA 14
ATOM 22449 C C . ILE A 1 77 ? 6.915 8.675 4.223 1.00 0.00 77 ILE A C 14
ATOM 22450 O O . ILE A 1 77 ? 6.078 8.005 4.800 1.00 0.00 77 ILE A O 14
ATOM 22466 N N . ARG A 1 78 ? 7.407 9.791 4.749 1.00 0.00 78 ARG A N 14
ATOM 22467 C CA . ARG A 1 78 ? 6.984 10.344 6.022 1.00 0.00 78 ARG A CA 14
ATOM 22468 C C . ARG A 1 78 ? 5.478 10.546 6.092 1.00 0.00 78 ARG A C 14
ATOM 22469 O O . ARG A 1 78 ? 4.915 10.644 7.155 1.00 0.00 78 ARG A O 14
ATOM 22490 N N . MET A 1 79 ? 4.833 10.664 4.938 1.00 0.00 79 MET A N 14
ATOM 22491 C CA . MET A 1 79 ? 3.404 10.772 4.842 1.00 0.00 79 MET A CA 14
ATOM 22492 C C . MET A 1 79 ? 2.745 9.426 5.015 1.00 0.00 79 MET A C 14
ATOM 22493 O O . MET A 1 79 ? 1.667 9.358 5.546 1.00 0.00 79 MET A O 14
ATOM 22507 N N . ARG A 1 80 ? 3.377 8.330 4.610 1.00 0.00 80 ARG A N 14
ATOM 22508 C CA . ARG A 1 80 ? 2.878 7.012 4.826 1.00 0.00 80 ARG A CA 14
ATOM 22509 C C . ARG A 1 80 ? 2.696 6.718 6.299 1.00 0.00 80 ARG A C 14
ATOM 22510 O O . ARG A 1 80 ? 2.033 5.751 6.568 1.00 0.00 80 ARG A O 14
ATOM 22531 N N . ASP A 1 81 ? 3.236 7.496 7.216 1.00 0.00 81 ASP A N 14
ATOM 22532 C CA . ASP A 1 81 ? 3.101 7.305 8.647 1.00 0.00 81 ASP A CA 14
ATOM 22533 C C . ASP A 1 81 ? 1.701 6.815 9.026 1.00 0.00 81 ASP A C 14
ATOM 22534 O O . ASP A 1 81 ? 1.528 5.725 9.547 1.00 0.00 81 ASP A O 14
ATOM 22543 N N . GLN A 1 82 ? 0.665 7.550 8.618 1.00 0.00 82 GLN A N 14
ATOM 22544 C CA . GLN A 1 82 ? -0.693 7.217 8.962 1.00 0.00 82 GLN A CA 14
ATOM 22545 C C . GLN A 1 82 ? -1.113 5.966 8.279 1.00 0.00 82 GLN A C 14
ATOM 22546 O O . GLN A 1 82 ? -1.297 4.968 8.965 1.00 0.00 82 GLN A O 14
ATOM 22560 N N . VAL A 1 83 ? -1.293 6.029 6.956 1.00 0.00 83 VAL A N 14
ATOM 22561 C CA . VAL A 1 83 ? -1.554 4.899 6.083 1.00 0.00 83 VAL A CA 14
ATOM 22562 C C . VAL A 1 83 ? -0.856 3.648 6.597 1.00 0.00 83 VAL A C 14
ATOM 22563 O O . VAL A 1 83 ? -1.417 2.583 6.522 1.00 0.00 83 VAL A O 14
ATOM 22576 N N . MET A 1 84 ? 0.378 3.730 7.073 1.00 0.00 84 MET A N 14
ATOM 22577 C CA . MET A 1 84 ? 1.144 2.670 7.659 1.00 0.00 84 MET A CA 14
ATOM 22578 C C . MET A 1 84 ? 0.296 1.828 8.592 1.00 0.00 84 MET A C 14
ATOM 22579 O O . MET A 1 84 ? 0.058 0.652 8.307 1.00 0.00 84 MET A O 14
ATOM 22593 N N . SER A 1 85 ? -0.262 2.444 9.644 1.00 0.00 85 SER A N 14
ATOM 22594 C CA . SER A 1 85 ? -1.169 1.797 10.562 1.00 0.00 85 SER A CA 14
ATOM 22595 C C . SER A 1 85 ? -2.594 1.796 10.026 1.00 0.00 85 SER A C 14
ATOM 22596 O O . SER A 1 85 ? -3.562 1.879 10.771 1.00 0.00 85 SER A O 14
ATOM 22604 N N . MET A 1 86 ? -2.765 1.591 8.722 1.00 0.00 86 MET A N 14
ATOM 22605 C CA . MET A 1 86 ? -4.053 1.539 8.075 1.00 0.00 86 MET A CA 14
ATOM 22606 C C . MET A 1 86 ? -4.080 0.579 6.907 1.00 0.00 86 MET A C 14
ATOM 22607 O O . MET A 1 86 ? -4.948 -0.272 6.817 1.00 0.00 86 MET A O 14
ATOM 22621 N N . ALA A 1 87 ? -3.048 0.568 6.079 1.00 0.00 87 ALA A N 14
ATOM 22622 C CA . ALA A 1 87 ? -2.882 -0.341 4.990 1.00 0.00 87 ALA A CA 14
ATOM 22623 C C . ALA A 1 87 ? -2.349 -1.665 5.499 1.00 0.00 87 ALA A C 14
ATOM 22624 O O . ALA A 1 87 ? -1.973 -2.507 4.714 1.00 0.00 87 ALA A O 14
ATOM 22631 N N . HIS A 1 88 ? -2.261 -1.861 6.810 1.00 0.00 88 HIS A N 14
ATOM 22632 C CA . HIS A 1 88 ? -1.866 -3.107 7.406 1.00 0.00 88 HIS A CA 14
ATOM 22633 C C . HIS A 1 88 ? -3.084 -3.866 7.876 1.00 0.00 88 HIS A C 14
ATOM 22634 O O . HIS A 1 88 ? -3.001 -5.053 8.065 1.00 0.00 88 HIS A O 14
ATOM 22649 N N . ASN A 1 89 ? -4.206 -3.194 8.113 1.00 0.00 89 ASN A N 14
ATOM 22650 C CA . ASN A 1 89 ? -5.462 -3.811 8.486 1.00 0.00 89 ASN A CA 14
ATOM 22651 C C . ASN A 1 89 ? -6.482 -3.728 7.369 1.00 0.00 89 ASN A C 14
ATOM 22652 O O . ASN A 1 89 ? -7.402 -4.518 7.343 1.00 0.00 89 ASN A O 14
ATOM 22663 N N . LEU A 1 90 ? -6.299 -2.798 6.435 1.00 0.00 90 LEU A N 14
ATOM 22664 C CA . LEU A 1 90 ? -7.127 -2.686 5.258 1.00 0.00 90 LEU A CA 14
ATOM 22665 C C . LEU A 1 90 ? -7.042 -3.949 4.394 1.00 0.00 90 LEU A C 14
ATOM 22666 O O . LEU A 1 90 ? -8.063 -4.509 4.017 1.00 0.00 90 LEU A O 14
ATOM 22682 N N . PRO A 1 91 ? -5.826 -4.433 4.084 1.00 0.00 91 PRO A N 14
ATOM 22683 C CA . PRO A 1 91 ? -5.648 -5.636 3.318 1.00 0.00 91 PRO A CA 14
ATOM 22684 C C . PRO A 1 91 ? -5.923 -6.875 4.133 1.00 0.00 91 PRO A C 14
ATOM 22685 O O . PRO A 1 91 ? -6.394 -7.871 3.605 1.00 0.00 91 PRO A O 14
ATOM 22696 N N . ILE A 1 92 ? -5.630 -6.842 5.426 1.00 0.00 92 ILE A N 14
ATOM 22697 C CA . ILE A 1 92 ? -5.920 -7.949 6.312 1.00 0.00 92 ILE A CA 14
ATOM 22698 C C . ILE A 1 92 ? -7.411 -8.181 6.422 1.00 0.00 92 ILE A C 14
ATOM 22699 O O . ILE A 1 92 ? -7.818 -9.331 6.331 1.00 0.00 92 ILE A O 14
ATOM 22715 N N . GLU A 1 93 ? -8.196 -7.120 6.595 1.00 0.00 93 GLU A N 14
ATOM 22716 C CA . GLU A 1 93 ? -9.649 -7.227 6.663 1.00 0.00 93 GLU A CA 14
ATOM 22717 C C . GLU A 1 93 ? -10.231 -7.755 5.357 1.00 0.00 93 GLU A C 14
ATOM 22718 O O . GLU A 1 93 ? -11.343 -8.269 5.321 1.00 0.00 93 GLU A O 14
ATOM 22730 N N . CYS A 1 94 ? -9.455 -7.680 4.270 1.00 0.00 94 CYS A N 14
ATOM 22731 C CA . CYS A 1 94 ? -9.833 -8.267 3.017 1.00 0.00 94 CYS A CA 14
ATOM 22732 C C . CYS A 1 94 ? -9.352 -9.698 2.891 1.00 0.00 94 CYS A C 14
ATOM 22733 O O . CYS A 1 94 ? -9.773 -10.356 1.947 1.00 0.00 94 CYS A O 14
ATOM 22740 N N . ASN A 1 95 ? -8.464 -10.162 3.784 1.00 0.00 95 ASN A N 14
ATOM 22741 C CA . ASN A 1 95 ? -7.874 -11.483 3.823 1.00 0.00 95 ASN A CA 14
ATOM 22742 C C . ASN A 1 95 ? -6.687 -11.534 2.851 1.00 0.00 95 ASN A C 14
ATOM 22743 O O . ASN A 1 95 ? -6.341 -12.560 2.281 1.00 0.00 95 ASN A O 14
ATOM 22754 N N . LEU A 1 96 ? -6.077 -10.399 2.560 1.00 0.00 96 LEU A N 14
ATOM 22755 C CA . LEU A 1 96 ? -5.014 -10.333 1.600 1.00 0.00 96 LEU A CA 14
ATOM 22756 C C . LEU A 1 96 ? -3.754 -10.727 2.324 1.00 0.00 96 LEU A C 14
ATOM 22757 O O . LEU A 1 96 ? -3.175 -11.752 2.014 1.00 0.00 96 LEU A O 14
ATOM 22773 N N . MET A 1 97 ? -3.426 -9.983 3.381 1.00 0.00 97 MET A N 14
ATOM 22774 C CA . MET A 1 97 ? -2.252 -10.211 4.186 1.00 0.00 97 MET A CA 14
ATOM 22775 C C . MET A 1 97 ? -2.567 -10.549 5.608 1.00 0.00 97 MET A C 14
ATOM 22776 O O . MET A 1 97 ? -1.703 -10.330 6.452 1.00 0.00 97 MET A O 14
ATOM 22790 N N . SER A 1 98 ? -3.796 -11.020 5.866 1.00 0.00 98 SER A N 14
ATOM 22791 C CA . SER A 1 98 ? -4.280 -11.359 7.198 1.00 0.00 98 SER A CA 14
ATOM 22792 C C . SER A 1 98 ? -3.185 -11.945 8.098 1.00 0.00 98 SER A C 14
ATOM 22793 O O . SER A 1 98 ? -2.632 -11.336 8.998 1.00 0.00 98 SER A O 14
ATOM 22801 N N . GLN A 1 99 ? -2.772 -13.157 7.804 1.00 0.00 99 GLN A N 14
ATOM 22802 C CA . GLN A 1 99 ? -1.617 -13.752 8.425 1.00 0.00 99 GLN A CA 14
ATOM 22803 C C . GLN A 1 99 ? -1.024 -14.850 7.542 1.00 0.00 99 GLN A C 14
ATOM 22804 O O . GLN A 1 99 ? -0.897 -15.998 7.955 1.00 0.00 99 GLN A O 14
ATOM 22818 N N . PRO A 1 100 ? -0.708 -14.532 6.277 1.00 0.00 100 PRO A N 14
ATOM 22819 C CA . PRO A 1 100 ? -0.153 -15.510 5.363 1.00 0.00 100 PRO A CA 14
ATOM 22820 C C . PRO A 1 100 ? 1.296 -15.811 5.715 1.00 0.00 100 PRO A C 14
ATOM 22821 O O . PRO A 1 100 ? 1.653 -16.948 6.006 1.00 0.00 100 PRO A O 14
ATOM 22832 N N . CYS A 1 101 ? 2.167 -14.806 5.623 1.00 0.00 101 CYS A N 14
ATOM 22833 C CA . CYS A 1 101 ? 3.565 -14.962 5.937 1.00 0.00 101 CYS A CA 14
ATOM 22834 C C . CYS A 1 101 ? 3.709 -15.079 7.447 1.00 0.00 101 CYS A C 14
ATOM 22835 O O . CYS A 1 101 ? 3.388 -14.141 8.177 1.00 0.00 101 CYS A O 14
ATOM 22842 N N . GLN A 1 102 ? 4.162 -16.237 7.913 1.00 0.00 102 GLN A N 14
ATOM 22843 C CA . GLN A 1 102 ? 4.367 -16.489 9.326 1.00 0.00 102 GLN A CA 14
ATOM 22844 C C . GLN A 1 102 ? 5.798 -16.935 9.577 1.00 0.00 102 GLN A C 14
ATOM 22845 O O . GLN A 1 102 ? 6.614 -16.999 8.651 1.00 0.00 102 GLN A O 14
ATOM 22859 N N . MET A 1 103 ? 6.102 -17.236 10.840 1.00 0.00 103 MET A N 14
ATOM 22860 C CA . MET A 1 103 ? 7.402 -17.719 11.274 1.00 0.00 103 MET A CA 14
ATOM 22861 C C . MET A 1 103 ? 7.298 -18.886 12.254 1.00 0.00 103 MET A C 14
ATOM 22862 O O . MET A 1 103 ? 8.075 -19.845 12.040 1.00 0.00 103 MET A O 14
ATOM 22877 N N . PRO A 1 1 ? 3.527 -14.427 -29.069 1.00 0.00 1 PRO A N 15
ATOM 22878 C CA . PRO A 1 1 ? 3.689 -13.003 -29.467 1.00 0.00 1 PRO A CA 15
ATOM 22879 C C . PRO A 1 1 ? 4.839 -12.224 -28.825 1.00 0.00 1 PRO A C 15
ATOM 22880 O O . PRO A 1 1 ? 4.722 -11.019 -28.658 1.00 0.00 1 PRO A O 15
ATOM 22891 N N . TYR A 1 2 ? 5.941 -12.886 -28.487 1.00 0.00 2 TYR A N 15
ATOM 22892 C CA . TYR A 1 2 ? 7.070 -12.322 -27.745 1.00 0.00 2 TYR A CA 15
ATOM 22893 C C . TYR A 1 2 ? 8.291 -13.246 -27.911 1.00 0.00 2 TYR A C 15
ATOM 22894 O O . TYR A 1 2 ? 8.191 -14.312 -28.526 1.00 0.00 2 TYR A O 15
ATOM 22912 N N . GLY A 1 3 ? 9.433 -12.831 -27.371 1.00 0.00 3 GLY A N 15
ATOM 22913 C CA . GLY A 1 3 ? 10.670 -13.621 -27.328 1.00 0.00 3 GLY A CA 15
ATOM 22914 C C . GLY A 1 3 ? 10.767 -14.479 -26.068 1.00 0.00 3 GLY A C 15
ATOM 22915 O O . GLY A 1 3 ? 9.967 -14.354 -25.148 1.00 0.00 3 GLY A O 15
ATOM 22919 N N . ARG A 1 4 ? 11.807 -15.306 -25.965 1.00 0.00 4 ARG A N 15
ATOM 22920 C CA . ARG A 1 4 ? 12.032 -16.146 -24.777 1.00 0.00 4 ARG A CA 15
ATOM 22921 C C . ARG A 1 4 ? 13.383 -15.843 -24.162 1.00 0.00 4 ARG A C 15
ATOM 22922 O O . ARG A 1 4 ? 14.316 -15.457 -24.855 1.00 0.00 4 ARG A O 15
ATOM 22943 N N . GLY A 1 5 ? 13.487 -16.014 -22.849 1.00 0.00 5 GLY A N 15
ATOM 22944 C CA . GLY A 1 5 ? 14.765 -15.803 -22.160 1.00 0.00 5 GLY A CA 15
ATOM 22945 C C . GLY A 1 5 ? 14.582 -15.368 -20.722 1.00 0.00 5 GLY A C 15
ATOM 22946 O O . GLY A 1 5 ? 14.728 -16.205 -19.835 1.00 0.00 5 GLY A O 15
ATOM 22950 N N . ARG A 1 6 ? 14.230 -14.087 -20.521 1.00 0.00 6 ARG A N 15
ATOM 22951 C CA . ARG A 1 6 ? 13.792 -13.529 -19.222 1.00 0.00 6 ARG A CA 15
ATOM 22952 C C . ARG A 1 6 ? 12.655 -14.330 -18.605 1.00 0.00 6 ARG A C 15
ATOM 22953 O O . ARG A 1 6 ? 11.980 -15.117 -19.271 1.00 0.00 6 ARG A O 15
ATOM 22974 N N . THR A 1 7 ? 12.513 -14.103 -17.308 1.00 0.00 7 THR A N 15
ATOM 22975 C CA . THR A 1 7 ? 11.541 -14.741 -16.434 1.00 0.00 7 THR A CA 15
ATOM 22976 C C . THR A 1 7 ? 10.334 -13.832 -16.260 1.00 0.00 7 THR A C 15
ATOM 22977 O O . THR A 1 7 ? 10.202 -12.815 -16.943 1.00 0.00 7 THR A O 15
ATOM 22988 N N . GLU A 1 8 ? 9.447 -14.218 -15.358 1.00 0.00 8 GLU A N 15
ATOM 22989 C CA . GLU A 1 8 ? 8.242 -13.462 -15.045 1.00 0.00 8 GLU A CA 15
ATOM 22990 C C . GLU A 1 8 ? 8.587 -12.294 -14.114 1.00 0.00 8 GLU A C 15
ATOM 22991 O O . GLU A 1 8 ? 9.639 -12.275 -13.461 1.00 0.00 8 GLU A O 15
ATOM 23003 N N . SER A 1 9 ? 7.710 -11.299 -14.071 1.00 0.00 9 SER A N 15
ATOM 23004 C CA . SER A 1 9 ? 7.819 -10.166 -13.159 1.00 0.00 9 SER A CA 15
ATOM 23005 C C . SER A 1 9 ? 7.653 -10.591 -11.688 1.00 0.00 9 SER A C 15
ATOM 23006 O O . SER A 1 9 ? 7.039 -11.603 -11.353 1.00 0.00 9 SER A O 15
ATOM 23014 N N . GLY A 1 10 ? 8.174 -9.776 -10.766 1.00 0.00 10 GLY A N 15
ATOM 23015 C CA . GLY A 1 10 ? 8.055 -10.034 -9.324 1.00 0.00 10 GLY A CA 15
ATOM 23016 C C . GLY A 1 10 ? 6.771 -9.430 -8.755 1.00 0.00 10 GLY A C 15
ATOM 23017 O O . GLY A 1 10 ? 6.257 -8.471 -9.320 1.00 0.00 10 GLY A O 15
ATOM 23021 N N . CYS A 1 11 ? 6.255 -9.908 -7.612 1.00 0.00 11 CYS A N 15
ATOM 23022 C CA . CYS A 1 11 ? 5.041 -9.349 -6.981 1.00 0.00 11 CYS A CA 15
ATOM 23023 C C . CYS A 1 11 ? 5.065 -7.810 -6.878 1.00 0.00 11 CYS A C 15
ATOM 23024 O O . CYS A 1 11 ? 4.067 -7.164 -7.165 1.00 0.00 11 CYS A O 15
ATOM 23031 N N . TYR A 1 12 ? 6.225 -7.252 -6.513 1.00 0.00 12 TYR A N 15
ATOM 23032 C CA . TYR A 1 12 ? 6.576 -5.814 -6.506 1.00 0.00 12 TYR A CA 15
ATOM 23033 C C . TYR A 1 12 ? 6.432 -5.069 -7.832 1.00 0.00 12 TYR A C 15
ATOM 23034 O O . TYR A 1 12 ? 6.145 -3.887 -7.873 1.00 0.00 12 TYR A O 15
ATOM 23052 N N . GLN A 1 13 ? 6.588 -5.800 -8.912 1.00 0.00 13 GLN A N 15
ATOM 23053 C CA . GLN A 1 13 ? 6.284 -5.315 -10.254 1.00 0.00 13 GLN A CA 15
ATOM 23054 C C . GLN A 1 13 ? 4.817 -5.495 -10.663 1.00 0.00 13 GLN A C 15
ATOM 23055 O O . GLN A 1 13 ? 4.337 -4.760 -11.508 1.00 0.00 13 GLN A O 15
ATOM 23069 N N . GLN A 1 14 ? 4.101 -6.492 -10.129 1.00 0.00 14 GLN A N 15
ATOM 23070 C CA . GLN A 1 14 ? 2.644 -6.642 -10.406 1.00 0.00 14 GLN A CA 15
ATOM 23071 C C . GLN A 1 14 ? 1.806 -5.621 -9.650 1.00 0.00 14 GLN A C 15
ATOM 23072 O O . GLN A 1 14 ? 0.857 -5.073 -10.182 1.00 0.00 14 GLN A O 15
ATOM 23086 N N . MET A 1 15 ? 2.153 -5.388 -8.394 1.00 0.00 15 MET A N 15
ATOM 23087 C CA . MET A 1 15 ? 1.535 -4.319 -7.588 1.00 0.00 15 MET A CA 15
ATOM 23088 C C . MET A 1 15 ? 1.632 -2.938 -8.222 1.00 0.00 15 MET A C 15
ATOM 23089 O O . MET A 1 15 ? 0.603 -2.327 -8.442 1.00 0.00 15 MET A O 15
ATOM 23103 N N . GLU A 1 16 ? 2.840 -2.422 -8.443 1.00 0.00 16 GLU A N 15
ATOM 23104 C CA . GLU A 1 16 ? 2.998 -1.099 -9.079 1.00 0.00 16 GLU A CA 15
ATOM 23105 C C . GLU A 1 16 ? 2.219 -1.002 -10.400 1.00 0.00 16 GLU A C 15
ATOM 23106 O O . GLU A 1 16 ? 1.529 -0.021 -10.659 1.00 0.00 16 GLU A O 15
ATOM 23118 N N . GLU A 1 17 ? 2.298 -2.070 -11.200 1.00 0.00 17 GLU A N 15
ATOM 23119 C CA . GLU A 1 17 ? 1.622 -2.189 -12.499 1.00 0.00 17 GLU A CA 15
ATOM 23120 C C . GLU A 1 17 ? 0.103 -2.072 -12.344 1.00 0.00 17 GLU A C 15
ATOM 23121 O O . GLU A 1 17 ? -0.565 -1.424 -13.154 1.00 0.00 17 GLU A O 15
ATOM 23133 N N . ALA A 1 18 ? -0.407 -2.628 -11.243 1.00 0.00 18 ALA A N 15
ATOM 23134 C CA . ALA A 1 18 ? -1.818 -2.726 -10.906 1.00 0.00 18 ALA A CA 15
ATOM 23135 C C . ALA A 1 18 ? -2.138 -1.960 -9.614 1.00 0.00 18 ALA A C 15
ATOM 23136 O O . ALA A 1 18 ? -3.005 -2.414 -8.870 1.00 0.00 18 ALA A O 15
ATOM 23143 N N . GLU A 1 19 ? -1.501 -0.781 -9.409 1.00 0.00 19 GLU A N 15
ATOM 23144 C CA . GLU A 1 19 ? -1.591 0.142 -8.255 1.00 0.00 19 GLU A CA 15
ATOM 23145 C C . GLU A 1 19 ? -2.936 0.052 -7.498 1.00 0.00 19 GLU A C 15
ATOM 23146 O O . GLU A 1 19 ? -3.873 0.867 -7.582 1.00 0.00 19 GLU A O 15
ATOM 23158 N N . MET A 1 20 ? -3.024 -0.994 -6.682 1.00 0.00 20 MET A N 15
ATOM 23159 C CA . MET A 1 20 ? -4.275 -1.390 -6.014 1.00 0.00 20 MET A CA 15
ATOM 23160 C C . MET A 1 20 ? -4.372 -0.696 -4.665 1.00 0.00 20 MET A C 15
ATOM 23161 O O . MET A 1 20 ? -5.380 -0.097 -4.273 1.00 0.00 20 MET A O 15
ATOM 23175 N N . LEU A 1 21 ? -3.225 -0.600 -4.014 1.00 0.00 21 LEU A N 15
ATOM 23176 C CA . LEU A 1 21 ? -3.049 0.003 -2.709 1.00 0.00 21 LEU A CA 15
ATOM 23177 C C . LEU A 1 21 ? -2.796 1.522 -2.776 1.00 0.00 21 LEU A C 15
ATOM 23178 O O . LEU A 1 21 ? -2.617 2.189 -1.757 1.00 0.00 21 LEU A O 15
ATOM 23194 N N . ASN A 1 22 ? -2.985 2.084 -3.969 1.00 0.00 22 ASN A N 15
ATOM 23195 C CA . ASN A 1 22 ? -2.982 3.516 -4.253 1.00 0.00 22 ASN A CA 15
ATOM 23196 C C . ASN A 1 22 ? -4.325 4.167 -3.962 1.00 0.00 22 ASN A C 15
ATOM 23197 O O . ASN A 1 22 ? -4.419 5.231 -3.359 1.00 0.00 22 ASN A O 15
ATOM 23208 N N . HIS A 1 23 ? -5.405 3.510 -4.395 1.00 0.00 23 HIS A N 15
ATOM 23209 C CA . HIS A 1 23 ? -6.781 3.967 -4.220 1.00 0.00 23 HIS A CA 15
ATOM 23210 C C . HIS A 1 23 ? -7.099 4.026 -2.733 1.00 0.00 23 HIS A C 15
ATOM 23211 O O . HIS A 1 23 ? -7.301 5.106 -2.187 1.00 0.00 23 HIS A O 15
ATOM 23226 N N . CYS A 1 24 ? -7.110 2.878 -2.055 1.00 0.00 24 CYS A N 15
ATOM 23227 C CA . CYS A 1 24 ? -7.253 2.884 -0.594 1.00 0.00 24 CYS A CA 15
ATOM 23228 C C . CYS A 1 24 ? -6.246 3.789 0.086 1.00 0.00 24 CYS A C 15
ATOM 23229 O O . CYS A 1 24 ? -6.615 4.448 1.039 1.00 0.00 24 CYS A O 15
ATOM 23236 N N . GLY A 1 25 ? -5.036 3.905 -0.467 1.00 0.00 25 GLY A N 15
ATOM 23237 C CA . GLY A 1 25 ? -4.020 4.828 0.010 1.00 0.00 25 GLY A CA 15
ATOM 23238 C C . GLY A 1 25 ? -4.487 6.287 -0.028 1.00 0.00 25 GLY A C 15
ATOM 23239 O O . GLY A 1 25 ? -4.446 6.953 0.995 1.00 0.00 25 GLY A O 15
ATOM 23243 N N . MET A 1 26 ? -4.997 6.795 -1.153 1.00 0.00 26 MET A N 15
ATOM 23244 C CA . MET A 1 26 ? -5.501 8.179 -1.317 1.00 0.00 26 MET A CA 15
ATOM 23245 C C . MET A 1 26 ? -6.585 8.565 -0.307 1.00 0.00 26 MET A C 15
ATOM 23246 O O . MET A 1 26 ? -6.643 9.718 0.105 1.00 0.00 26 MET A O 15
ATOM 23260 N N . TYR A 1 27 ? -7.466 7.622 0.042 1.00 0.00 27 TYR A N 15
ATOM 23261 C CA . TYR A 1 27 ? -8.463 7.778 1.119 1.00 0.00 27 TYR A CA 15
ATOM 23262 C C . TYR A 1 27 ? -7.821 8.117 2.471 1.00 0.00 27 TYR A C 15
ATOM 23263 O O . TYR A 1 27 ? -8.345 8.932 3.220 1.00 0.00 27 TYR A O 15
ATOM 23281 N N . LEU A 1 28 ? -6.650 7.540 2.750 1.00 0.00 28 LEU A N 15
ATOM 23282 C CA . LEU A 1 28 ? -5.862 7.781 3.967 1.00 0.00 28 LEU A CA 15
ATOM 23283 C C . LEU A 1 28 ? -5.042 9.076 3.793 1.00 0.00 28 LEU A C 15
ATOM 23284 O O . LEU A 1 28 ? -4.952 9.902 4.698 1.00 0.00 28 LEU A O 15
ATOM 23300 N N . MET A 1 29 ? -4.547 9.320 2.569 1.00 0.00 29 MET A N 15
ATOM 23301 C CA . MET A 1 29 ? -3.803 10.530 2.167 1.00 0.00 29 MET A CA 15
ATOM 23302 C C . MET A 1 29 ? -4.689 11.774 2.100 1.00 0.00 29 MET A C 15
ATOM 23303 O O . MET A 1 29 ? -4.205 12.864 1.820 1.00 0.00 29 MET A O 15
ATOM 23317 N N . LYS A 1 30 ? -5.975 11.648 2.416 1.00 0.00 30 LYS A N 15
ATOM 23318 C CA . LYS A 1 30 ? -6.905 12.787 2.443 1.00 0.00 30 LYS A CA 15
ATOM 23319 C C . LYS A 1 30 ? -6.835 13.610 3.721 1.00 0.00 30 LYS A C 15
ATOM 23320 O O . LYS A 1 30 ? -7.195 14.775 3.728 1.00 0.00 30 LYS A O 15
ATOM 23339 N N . ASN A 1 31 ? -6.261 13.016 4.762 1.00 0.00 31 ASN A N 15
ATOM 23340 C CA . ASN A 1 31 ? -6.014 13.654 6.066 1.00 0.00 31 ASN A CA 15
ATOM 23341 C C . ASN A 1 31 ? -4.553 13.575 6.524 1.00 0.00 31 ASN A C 15
ATOM 23342 O O . ASN A 1 31 ? -4.208 14.054 7.600 1.00 0.00 31 ASN A O 15
ATOM 23353 N N . LEU A 1 32 ? -3.697 12.976 5.700 1.00 0.00 32 LEU A N 15
ATOM 23354 C CA . LEU A 1 32 ? -2.262 12.824 5.969 1.00 0.00 32 LEU A CA 15
ATOM 23355 C C . LEU A 1 32 ? -1.439 13.806 5.098 1.00 0.00 32 LEU A C 15
ATOM 23356 O O . LEU A 1 32 ? -0.230 13.944 5.274 1.00 0.00 32 LEU A O 15
ATOM 23372 N N . GLY A 1 33 ? -2.083 14.491 4.138 1.00 0.00 33 GLY A N 15
ATOM 23373 C CA . GLY A 1 33 ? -1.434 15.359 3.150 1.00 0.00 33 GLY A CA 15
ATOM 23374 C C . GLY A 1 33 ? -2.400 15.885 2.098 1.00 0.00 33 GLY A C 15
ATOM 23375 O O . GLY A 1 33 ? -2.561 15.285 1.043 1.00 0.00 33 GLY A O 15
ATOM 23379 N N . GLU A 1 34 ? -2.985 17.044 2.364 1.00 0.00 34 GLU A N 15
ATOM 23380 C CA . GLU A 1 34 ? -3.954 17.715 1.489 1.00 0.00 34 GLU A CA 15
ATOM 23381 C C . GLU A 1 34 ? -3.455 19.133 1.196 1.00 0.00 34 GLU A C 15
ATOM 23382 O O . GLU A 1 34 ? -4.082 20.145 1.496 1.00 0.00 34 GLU A O 15
ATOM 23394 N N . ARG A 1 35 ? -2.238 19.218 0.651 1.00 0.00 35 ARG A N 15
ATOM 23395 C CA . ARG A 1 35 ? -1.712 20.539 0.273 1.00 0.00 35 ARG A CA 15
ATOM 23396 C C . ARG A 1 35 ? -2.508 21.111 -0.905 1.00 0.00 35 ARG A C 15
ATOM 23397 O O . ARG A 1 35 ? -3.124 20.370 -1.668 1.00 0.00 35 ARG A O 15
ATOM 23418 N N . SER A 1 36 ? -2.438 22.431 -1.081 1.00 0.00 36 SER A N 15
ATOM 23419 C CA . SER A 1 36 ? -2.979 23.115 -2.266 1.00 0.00 36 SER A CA 15
ATOM 23420 C C . SER A 1 36 ? -2.512 22.458 -3.557 1.00 0.00 36 SER A C 15
ATOM 23421 O O . SER A 1 36 ? -1.356 22.049 -3.681 1.00 0.00 36 SER A O 15
ATOM 23429 N N . GLN A 1 37 ? -3.398 22.452 -4.545 1.00 0.00 37 GLN A N 15
ATOM 23430 C CA . GLN A 1 37 ? -3.160 21.865 -5.856 1.00 0.00 37 GLN A CA 15
ATOM 23431 C C . GLN A 1 37 ? -3.616 22.820 -6.952 1.00 0.00 37 GLN A C 15
ATOM 23432 O O . GLN A 1 37 ? -4.288 23.818 -6.698 1.00 0.00 37 GLN A O 15
ATOM 23446 N N . VAL A 1 38 ? -3.236 22.498 -8.179 1.00 0.00 38 VAL A N 15
ATOM 23447 C CA . VAL A 1 38 ? -3.682 23.230 -9.369 1.00 0.00 38 VAL A CA 15
ATOM 23448 C C . VAL A 1 38 ? -5.156 22.964 -9.682 1.00 0.00 38 VAL A C 15
ATOM 23449 O O . VAL A 1 38 ? -5.781 22.098 -9.074 1.00 0.00 38 VAL A O 15
ATOM 23462 N N . SER A 1 39 ? -5.713 23.695 -10.650 1.00 0.00 39 SER A N 15
ATOM 23463 C CA . SER A 1 39 ? -7.100 23.501 -11.098 1.00 0.00 39 SER A CA 15
ATOM 23464 C C . SER A 1 39 ? -7.320 22.054 -11.618 1.00 0.00 39 SER A C 15
ATOM 23465 O O . SER A 1 39 ? -6.731 21.664 -12.630 1.00 0.00 39 SER A O 15
ATOM 23473 N N . PRO A 1 40 ? -8.102 21.200 -10.926 1.00 0.00 40 PRO A N 15
ATOM 23474 C CA . PRO A 1 40 ? -8.374 19.845 -11.376 1.00 0.00 40 PRO A CA 15
ATOM 23475 C C . PRO A 1 40 ? -9.324 19.938 -12.566 1.00 0.00 40 PRO A C 15
ATOM 23476 O O . PRO A 1 40 ? -10.533 20.023 -12.378 1.00 0.00 40 PRO A O 15
ATOM 23487 N N . ARG A 1 41 ? -8.762 19.982 -13.781 1.00 0.00 41 ARG A N 15
ATOM 23488 C CA . ARG A 1 41 ? -9.509 20.052 -15.054 1.00 0.00 41 ARG A CA 15
ATOM 23489 C C . ARG A 1 41 ? -10.735 19.151 -15.026 1.00 0.00 41 ARG A C 15
ATOM 23490 O O . ARG A 1 41 ? -11.847 19.646 -15.154 1.00 0.00 41 ARG A O 15
ATOM 23511 N N . MET A 1 42 ? -10.495 17.848 -14.933 1.00 0.00 42 MET A N 15
ATOM 23512 C CA . MET A 1 42 ? -11.495 16.777 -14.914 1.00 0.00 42 MET A CA 15
ATOM 23513 C C . MET A 1 42 ? -10.872 15.570 -14.219 1.00 0.00 42 MET A C 15
ATOM 23514 O O . MET A 1 42 ? -9.823 15.094 -14.667 1.00 0.00 42 MET A O 15
ATOM 23528 N N . ARG A 1 43 ? -11.458 15.149 -13.101 1.00 0.00 43 ARG A N 15
ATOM 23529 C CA . ARG A 1 43 ? -11.080 13.988 -12.291 1.00 0.00 43 ARG A CA 15
ATOM 23530 C C . ARG A 1 43 ? -11.998 13.869 -11.075 1.00 0.00 43 ARG A C 15
ATOM 23531 O O . ARG A 1 43 ? -12.274 14.838 -10.372 1.00 0.00 43 ARG A O 15
ATOM 23552 N N . GLU A 1 44 ? -12.317 12.653 -10.701 1.00 0.00 44 GLU A N 15
ATOM 23553 C CA . GLU A 1 44 ? -13.225 12.346 -9.605 1.00 0.00 44 GLU A CA 15
ATOM 23554 C C . GLU A 1 44 ? -13.258 10.829 -9.522 1.00 0.00 44 GLU A C 15
ATOM 23555 O O . GLU A 1 44 ? -13.024 10.162 -10.529 1.00 0.00 44 GLU A O 15
ATOM 23567 N N . GLU A 1 45 ? -13.512 10.318 -8.318 1.00 0.00 45 GLU A N 15
ATOM 23568 C CA . GLU A 1 45 ? -13.607 8.905 -7.940 1.00 0.00 45 GLU A CA 15
ATOM 23569 C C . GLU A 1 45 ? -13.354 8.713 -6.440 1.00 0.00 45 GLU A C 15
ATOM 23570 O O . GLU A 1 45 ? -12.633 9.485 -5.800 1.00 0.00 45 GLU A O 15
ATOM 23582 N N . ASP A 1 46 ? -13.884 7.611 -5.910 1.00 0.00 46 ASP A N 15
ATOM 23583 C CA . ASP A 1 46 ? -13.773 7.204 -4.503 1.00 0.00 46 ASP A CA 15
ATOM 23584 C C . ASP A 1 46 ? -12.888 5.975 -4.360 1.00 0.00 46 ASP A C 15
ATOM 23585 O O . ASP A 1 46 ? -12.511 5.302 -5.322 1.00 0.00 46 ASP A O 15
ATOM 23594 N N . HIS A 1 47 ? -12.505 5.640 -3.135 1.00 0.00 47 HIS A N 15
ATOM 23595 C CA . HIS A 1 47 ? -11.655 4.478 -2.887 1.00 0.00 47 HIS A CA 15
ATOM 23596 C C . HIS A 1 47 ? -12.155 3.719 -1.679 1.00 0.00 47 HIS A C 15
ATOM 23597 O O . HIS A 1 47 ? -12.314 4.287 -0.605 1.00 0.00 47 HIS A O 15
ATOM 23612 N N . LYS A 1 48 ? -12.368 2.421 -1.889 1.00 0.00 48 LYS A N 15
ATOM 23613 C CA . LYS A 1 48 ? -12.867 1.473 -0.879 1.00 0.00 48 LYS A CA 15
ATOM 23614 C C . LYS A 1 48 ? -12.840 0.034 -1.360 1.00 0.00 48 LYS A C 15
ATOM 23615 O O . LYS A 1 48 ? -12.257 -0.831 -0.728 1.00 0.00 48 LYS A O 15
ATOM 23634 N N . GLN A 1 49 ? -13.381 -0.171 -2.557 1.00 0.00 49 GLN A N 15
ATOM 23635 C CA . GLN A 1 49 ? -13.353 -1.454 -3.261 1.00 0.00 49 GLN A CA 15
ATOM 23636 C C . GLN A 1 49 ? -12.388 -1.451 -4.427 1.00 0.00 49 GLN A C 15
ATOM 23637 O O . GLN A 1 49 ? -11.790 -2.474 -4.671 1.00 0.00 49 GLN A O 15
ATOM 23651 N N . LEU A 1 50 ? -12.068 -0.313 -5.048 1.00 0.00 50 LEU A N 15
ATOM 23652 C CA . LEU A 1 50 ? -11.054 -0.272 -6.107 1.00 0.00 50 LEU A CA 15
ATOM 23653 C C . LEU A 1 50 ? -9.658 -0.652 -5.643 1.00 0.00 50 LEU A C 15
ATOM 23654 O O . LEU A 1 50 ? -8.815 -1.001 -6.458 1.00 0.00 50 LEU A O 15
ATOM 23670 N N . CYS A 1 51 ? -9.420 -0.581 -4.335 1.00 0.00 51 CYS A N 15
ATOM 23671 C CA . CYS A 1 51 ? -8.237 -1.172 -3.732 1.00 0.00 51 CYS A CA 15
ATOM 23672 C C . CYS A 1 51 ? -8.392 -2.678 -3.541 1.00 0.00 51 CYS A C 15
ATOM 23673 O O . CYS A 1 51 ? -7.626 -3.439 -4.123 1.00 0.00 51 CYS A O 15
ATOM 23680 N N . CYS A 1 52 ? -9.437 -3.098 -2.817 1.00 0.00 52 CYS A N 15
ATOM 23681 C CA . CYS A 1 52 ? -9.750 -4.507 -2.545 1.00 0.00 52 CYS A CA 15
ATOM 23682 C C . CYS A 1 52 ? -10.156 -5.281 -3.814 1.00 0.00 52 CYS A C 15
ATOM 23683 O O . CYS A 1 52 ? -10.353 -6.486 -3.754 1.00 0.00 52 CYS A O 15
ATOM 23690 N N . MET A 1 53 ? -10.224 -4.599 -4.963 1.00 0.00 53 MET A N 15
ATOM 23691 C CA . MET A 1 53 ? -10.601 -5.105 -6.281 1.00 0.00 53 MET A CA 15
ATOM 23692 C C . MET A 1 53 ? -9.408 -5.839 -6.877 1.00 0.00 53 MET A C 15
ATOM 23693 O O . MET A 1 53 ? -9.290 -7.061 -6.819 1.00 0.00 53 MET A O 15
ATOM 23707 N N . GLN A 1 54 ? -8.458 -5.061 -7.394 1.00 0.00 54 GLN A N 15
ATOM 23708 C CA . GLN A 1 54 ? -7.253 -5.633 -7.979 1.00 0.00 54 GLN A CA 15
ATOM 23709 C C . GLN A 1 54 ? -6.319 -6.235 -6.932 1.00 0.00 54 GLN A C 15
ATOM 23710 O O . GLN A 1 54 ? -5.424 -6.996 -7.271 1.00 0.00 54 GLN A O 15
ATOM 23724 N N . LEU A 1 55 ? -6.570 -5.966 -5.654 1.00 0.00 55 LEU A N 15
ATOM 23725 C CA . LEU A 1 55 ? -5.908 -6.686 -4.577 1.00 0.00 55 LEU A CA 15
ATOM 23726 C C . LEU A 1 55 ? -6.106 -8.198 -4.649 1.00 0.00 55 LEU A C 15
ATOM 23727 O O . LEU A 1 55 ? -5.184 -8.922 -4.316 1.00 0.00 55 LEU A O 15
ATOM 23743 N N . LYS A 1 56 ? -7.266 -8.672 -5.120 1.00 0.00 56 LYS A N 15
ATOM 23744 C CA . LYS A 1 56 ? -7.511 -10.107 -5.371 1.00 0.00 56 LYS A CA 15
ATOM 23745 C C . LYS A 1 56 ? -6.966 -10.611 -6.717 1.00 0.00 56 LYS A C 15
ATOM 23746 O O . LYS A 1 56 ? -6.920 -11.813 -6.927 1.00 0.00 56 LYS A O 15
ATOM 23765 N N . ASN A 1 57 ? -6.607 -9.713 -7.634 1.00 0.00 57 ASN A N 15
ATOM 23766 C CA . ASN A 1 57 ? -5.845 -10.025 -8.866 1.00 0.00 57 ASN A CA 15
ATOM 23767 C C . ASN A 1 57 ? -4.378 -10.366 -8.582 1.00 0.00 57 ASN A C 15
ATOM 23768 O O . ASN A 1 57 ? -3.733 -11.003 -9.409 1.00 0.00 57 ASN A O 15
ATOM 23779 N N . LEU A 1 58 ? -3.841 -9.934 -7.443 1.00 0.00 58 LEU A N 15
ATOM 23780 C CA . LEU A 1 58 ? -2.505 -10.300 -7.001 1.00 0.00 58 LEU A CA 15
ATOM 23781 C C . LEU A 1 58 ? -2.494 -11.677 -6.347 1.00 0.00 58 LEU A C 15
ATOM 23782 O O . LEU A 1 58 ? -3.517 -12.198 -5.915 1.00 0.00 58 LEU A O 15
ATOM 23798 N N . ASP A 1 59 ? -1.301 -12.241 -6.217 1.00 0.00 59 ASP A N 15
ATOM 23799 C CA . ASP A 1 59 ? -1.147 -13.558 -5.590 1.00 0.00 59 ASP A CA 15
ATOM 23800 C C . ASP A 1 59 ? -1.303 -13.431 -4.067 1.00 0.00 59 ASP A C 15
ATOM 23801 O O . ASP A 1 59 ? -0.744 -12.510 -3.471 1.00 0.00 59 ASP A O 15
ATOM 23810 N N . GLU A 1 60 ? -1.923 -14.399 -3.393 1.00 0.00 60 GLU A N 15
ATOM 23811 C CA . GLU A 1 60 ? -2.068 -14.379 -1.915 1.00 0.00 60 GLU A CA 15
ATOM 23812 C C . GLU A 1 60 ? -0.746 -14.267 -1.156 1.00 0.00 60 GLU A C 15
ATOM 23813 O O . GLU A 1 60 ? -0.583 -13.492 -0.216 1.00 0.00 60 GLU A O 15
ATOM 23825 N N . LYS A 1 61 ? 0.263 -14.971 -1.654 1.00 0.00 61 LYS A N 15
ATOM 23826 C CA . LYS A 1 61 ? 1.624 -14.806 -1.129 1.00 0.00 61 LYS A CA 15
ATOM 23827 C C . LYS A 1 61 ? 2.218 -13.420 -1.361 1.00 0.00 61 LYS A C 15
ATOM 23828 O O . LYS A 1 61 ? 3.090 -13.046 -0.597 1.00 0.00 61 LYS A O 15
ATOM 23847 N N . CYS A 1 62 ? 1.806 -12.685 -2.405 1.00 0.00 62 CYS A N 15
ATOM 23848 C CA . CYS A 1 62 ? 2.145 -11.279 -2.678 1.00 0.00 62 CYS A CA 15
ATOM 23849 C C . CYS A 1 62 ? 1.280 -10.347 -1.789 1.00 0.00 62 CYS A C 15
ATOM 23850 O O . CYS A 1 62 ? 1.663 -9.201 -1.554 1.00 0.00 62 CYS A O 15
ATOM 23857 N N . MET A 1 63 ? 0.176 -10.803 -1.193 1.00 0.00 63 MET A N 15
ATOM 23858 C CA . MET A 1 63 ? -0.689 -10.007 -0.311 1.00 0.00 63 MET A CA 15
ATOM 23859 C C . MET A 1 63 ? -0.154 -9.992 1.130 1.00 0.00 63 MET A C 15
ATOM 23860 O O . MET A 1 63 ? -0.720 -10.553 2.045 1.00 0.00 63 MET A O 15
ATOM 23874 N N . CYS A 1 64 ? 0.975 -9.322 1.340 1.00 0.00 64 CYS A N 15
ATOM 23875 C CA . CYS A 1 64 ? 1.750 -9.213 2.610 1.00 0.00 64 CYS A CA 15
ATOM 23876 C C . CYS A 1 64 ? 3.140 -8.654 2.327 1.00 0.00 64 CYS A C 15
ATOM 23877 O O . CYS A 1 64 ? 3.407 -7.516 2.721 1.00 0.00 64 CYS A O 15
ATOM 23884 N N . PRO A 1 65 ? 3.992 -9.386 1.578 1.00 0.00 65 PRO A N 15
ATOM 23885 C CA . PRO A 1 65 ? 5.330 -8.945 1.239 1.00 0.00 65 PRO A CA 15
ATOM 23886 C C . PRO A 1 65 ? 5.300 -7.832 0.186 1.00 0.00 65 PRO A C 15
ATOM 23887 O O . PRO A 1 65 ? 6.167 -6.966 0.181 1.00 0.00 65 PRO A O 15
ATOM 23898 N N . ALA A 1 66 ? 4.320 -7.840 -0.735 1.00 0.00 66 ALA A N 15
ATOM 23899 C CA . ALA A 1 66 ? 4.149 -6.743 -1.681 1.00 0.00 66 ALA A CA 15
ATOM 23900 C C . ALA A 1 66 ? 3.676 -5.484 -0.945 1.00 0.00 66 ALA A C 15
ATOM 23901 O O . ALA A 1 66 ? 4.325 -4.460 -1.063 1.00 0.00 66 ALA A O 15
ATOM 23908 N N . ILE A 1 67 ? 2.609 -5.562 -0.137 1.00 0.00 67 ILE A N 15
ATOM 23909 C CA . ILE A 1 67 ? 2.118 -4.406 0.656 1.00 0.00 67 ILE A CA 15
ATOM 23910 C C . ILE A 1 67 ? 3.254 -3.574 1.242 1.00 0.00 67 ILE A C 15
ATOM 23911 O O . ILE A 1 67 ? 3.306 -2.378 0.997 1.00 0.00 67 ILE A O 15
ATOM 23927 N N . MET A 1 68 ? 4.178 -4.205 1.972 1.00 0.00 68 MET A N 15
ATOM 23928 C CA . MET A 1 68 ? 5.402 -3.533 2.453 1.00 0.00 68 MET A CA 15
ATOM 23929 C C . MET A 1 68 ? 5.978 -2.584 1.412 1.00 0.00 68 MET A C 15
ATOM 23930 O O . MET A 1 68 ? 6.005 -1.379 1.641 1.00 0.00 68 MET A O 15
ATOM 23944 N N . MET A 1 69 ? 6.370 -3.113 0.255 1.00 0.00 69 MET A N 15
ATOM 23945 C CA . MET A 1 69 ? 6.872 -2.290 -0.828 1.00 0.00 69 MET A CA 15
ATOM 23946 C C . MET A 1 69 ? 5.889 -1.267 -1.385 1.00 0.00 69 MET A C 15
ATOM 23947 O O . MET A 1 69 ? 6.332 -0.174 -1.691 1.00 0.00 69 MET A O 15
ATOM 23961 N N . MET A 1 70 ? 4.596 -1.576 -1.486 1.00 0.00 70 MET A N 15
ATOM 23962 C CA . MET A 1 70 ? 3.536 -0.641 -1.917 1.00 0.00 70 MET A CA 15
ATOM 23963 C C . MET A 1 70 ? 3.581 0.625 -1.067 1.00 0.00 70 MET A C 15
ATOM 23964 O O . MET A 1 70 ? 3.142 1.682 -1.492 1.00 0.00 70 MET A O 15
ATOM 23978 N N . LEU A 1 71 ? 3.977 0.520 0.199 1.00 0.00 71 LEU A N 15
ATOM 23979 C CA . LEU A 1 71 ? 4.077 1.689 1.086 1.00 0.00 71 LEU A CA 15
ATOM 23980 C C . LEU A 1 71 ? 5.504 2.271 1.177 1.00 0.00 71 LEU A C 15
ATOM 23981 O O . LEU A 1 71 ? 5.824 2.989 2.126 1.00 0.00 71 LEU A O 15
ATOM 23997 N N . ASN A 1 72 ? 6.354 1.932 0.215 1.00 0.00 72 ASN A N 15
ATOM 23998 C CA . ASN A 1 72 ? 7.776 2.280 0.124 1.00 0.00 72 ASN A CA 15
ATOM 23999 C C . ASN A 1 72 ? 8.144 2.847 -1.263 1.00 0.00 72 ASN A C 15
ATOM 24000 O O . ASN A 1 72 ? 9.323 3.066 -1.554 1.00 0.00 72 ASN A O 15
ATOM 24011 N N . GLU A 1 73 ? 7.139 3.091 -2.102 1.00 0.00 73 GLU A N 15
ATOM 24012 C CA . GLU A 1 73 ? 7.282 3.579 -3.478 1.00 0.00 73 GLU A CA 15
ATOM 24013 C C . GLU A 1 73 ? 7.428 5.119 -3.489 1.00 0.00 73 GLU A C 15
ATOM 24014 O O . GLU A 1 73 ? 7.217 5.747 -2.447 1.00 0.00 73 GLU A O 15
ATOM 24026 N N . PRO A 1 74 ? 7.639 5.785 -4.642 1.00 0.00 74 PRO A N 15
ATOM 24027 C CA . PRO A 1 74 ? 7.694 7.245 -4.758 1.00 0.00 74 PRO A CA 15
ATOM 24028 C C . PRO A 1 74 ? 6.372 7.976 -4.427 1.00 0.00 74 PRO A C 15
ATOM 24029 O O . PRO A 1 74 ? 6.185 9.130 -4.793 1.00 0.00 74 PRO A O 15
ATOM 24040 N N . MET A 1 75 ? 5.457 7.335 -3.706 1.00 0.00 75 MET A N 15
ATOM 24041 C CA . MET A 1 75 ? 4.161 7.860 -3.278 1.00 0.00 75 MET A CA 15
ATOM 24042 C C . MET A 1 75 ? 3.798 7.447 -1.847 1.00 0.00 75 MET A C 15
ATOM 24043 O O . MET A 1 75 ? 2.666 7.626 -1.424 1.00 0.00 75 MET A O 15
ATOM 24057 N N . TRP A 1 76 ? 4.742 6.896 -1.082 1.00 0.00 76 TRP A N 15
ATOM 24058 C CA . TRP A 1 76 ? 4.521 6.405 0.272 1.00 0.00 76 TRP A CA 15
ATOM 24059 C C . TRP A 1 76 ? 5.863 6.449 1.013 1.00 0.00 76 TRP A C 15
ATOM 24060 O O . TRP A 1 76 ? 6.570 5.458 1.119 1.00 0.00 76 TRP A O 15
ATOM 24081 N N . ILE A 1 77 ? 6.251 7.636 1.505 1.00 0.00 77 ILE A N 15
ATOM 24082 C CA . ILE A 1 77 ? 7.575 7.833 2.179 1.00 0.00 77 ILE A CA 15
ATOM 24083 C C . ILE A 1 77 ? 7.442 8.083 3.679 1.00 0.00 77 ILE A C 15
ATOM 24084 O O . ILE A 1 77 ? 7.610 7.185 4.503 1.00 0.00 77 ILE A O 15
ATOM 24100 N N . ARG A 1 78 ? 7.177 9.345 4.027 1.00 0.00 78 ARG A N 15
ATOM 24101 C CA . ARG A 1 78 ? 6.902 9.769 5.409 1.00 0.00 78 ARG A CA 15
ATOM 24102 C C . ARG A 1 78 ? 5.452 9.947 5.723 1.00 0.00 78 ARG A C 15
ATOM 24103 O O . ARG A 1 78 ? 4.996 9.452 6.738 1.00 0.00 78 ARG A O 15
ATOM 24124 N N . MET A 1 79 ? 4.729 10.545 4.801 1.00 0.00 79 MET A N 15
ATOM 24125 C CA . MET A 1 79 ? 3.273 10.515 4.809 1.00 0.00 79 MET A CA 15
ATOM 24126 C C . MET A 1 79 ? 2.690 9.097 4.906 1.00 0.00 79 MET A C 15
ATOM 24127 O O . MET A 1 79 ? 1.634 8.901 5.496 1.00 0.00 79 MET A O 15
ATOM 24141 N N . ARG A 1 80 ? 3.401 8.073 4.420 1.00 0.00 80 ARG A N 15
ATOM 24142 C CA . ARG A 1 80 ? 2.971 6.689 4.631 1.00 0.00 80 ARG A CA 15
ATOM 24143 C C . ARG A 1 80 ? 3.164 6.136 6.024 1.00 0.00 80 ARG A C 15
ATOM 24144 O O . ARG A 1 80 ? 2.611 5.096 6.313 1.00 0.00 80 ARG A O 15
ATOM 24165 N N . ASP A 1 81 ? 3.974 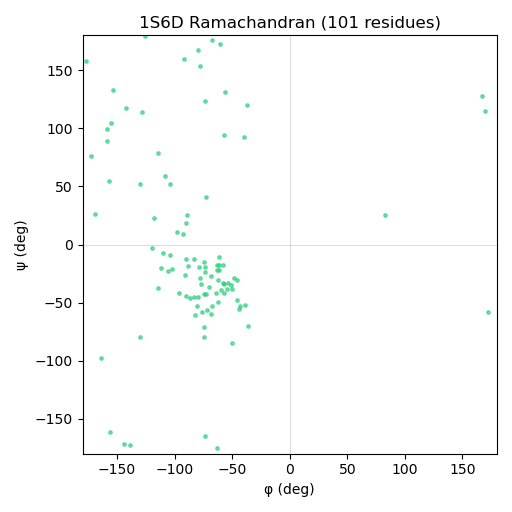6.780 6.863 1.00 0.00 81 ASP A N 15
ATOM 24166 C CA . ASP A 1 81 ? 4.173 6.307 8.244 1.00 0.00 81 ASP A CA 15
ATOM 24167 C C . ASP A 1 81 ? 2.855 6.123 9.013 1.00 0.00 81 ASP A C 15
ATOM 24168 O O . ASP A 1 81 ? 2.660 5.257 9.861 1.00 0.00 81 ASP A O 15
ATOM 24177 N N . GLN A 1 82 ? 1.882 6.919 8.599 1.00 0.00 82 GLN A N 15
ATOM 24178 C CA . GLN A 1 82 ? 0.541 6.940 9.133 1.00 0.00 82 GLN A CA 15
ATOM 24179 C C . GLN A 1 82 ? -0.379 6.014 8.329 1.00 0.00 82 GLN A C 15
ATOM 24180 O O . GLN A 1 82 ? -1.196 5.294 8.906 1.00 0.00 82 GLN A O 15
ATOM 24194 N N . VAL A 1 83 ? -0.220 5.995 6.997 1.00 0.00 83 VAL A N 15
ATOM 24195 C CA . VAL A 1 83 ? -1.006 5.135 6.088 1.00 0.00 83 VAL A CA 15
ATOM 24196 C C . VAL A 1 83 ? -0.604 3.663 6.277 1.00 0.00 83 VAL A C 15
ATOM 24197 O O . VAL A 1 83 ? -1.350 2.756 5.943 1.00 0.00 83 VAL A O 15
ATOM 24210 N N . MET A 1 84 ? 0.556 3.409 6.872 1.00 0.00 84 MET A N 15
ATOM 24211 C CA . MET A 1 84 ? 1.128 2.097 7.191 1.00 0.00 84 MET A CA 15
ATOM 24212 C C . MET A 1 84 ? 0.280 1.392 8.225 1.00 0.00 84 MET A C 15
ATOM 24213 O O . MET A 1 84 ? -0.113 0.255 8.021 1.00 0.00 84 MET A O 15
ATOM 24227 N N . SER A 1 85 ? -0.092 2.106 9.289 1.00 0.00 85 SER A N 15
ATOM 24228 C CA . SER A 1 85 ? -1.053 1.635 10.297 1.00 0.00 85 SER A CA 15
ATOM 24229 C C . SER A 1 85 ? -2.514 1.748 9.856 1.00 0.00 85 SER A C 15
ATOM 24230 O O . SER A 1 85 ? -3.429 1.466 10.625 1.00 0.00 85 SER A O 15
ATOM 24238 N N . MET A 1 86 ? -2.757 2.094 8.596 1.00 0.00 86 MET A N 15
ATOM 24239 C CA . MET A 1 86 ? -4.091 2.128 7.985 1.00 0.00 86 MET A CA 15
ATOM 24240 C C . MET A 1 86 ? -4.281 1.027 6.942 1.00 0.00 86 MET A C 15
ATOM 24241 O O . MET A 1 86 ? -5.156 0.162 7.057 1.00 0.00 86 MET A O 15
ATOM 24255 N N . ALA A 1 87 ? -3.349 0.941 6.003 1.00 0.00 87 ALA A N 15
ATOM 24256 C CA . ALA A 1 87 ? -3.225 -0.123 5.017 1.00 0.00 87 ALA A CA 15
ATOM 24257 C C . ALA A 1 87 ? -2.606 -1.410 5.615 1.00 0.00 87 ALA A C 15
ATOM 24258 O O . ALA A 1 87 ? -2.099 -2.268 4.905 1.00 0.00 87 ALA A O 15
ATOM 24265 N N . HIS A 1 88 ? -2.700 -1.587 6.932 1.00 0.00 88 HIS A N 15
ATOM 24266 C CA . HIS A 1 88 ? -2.394 -2.857 7.607 1.00 0.00 88 HIS A CA 15
ATOM 24267 C C . HIS A 1 88 ? -3.618 -3.662 8.016 1.00 0.00 88 HIS A C 15
ATOM 24268 O O . HIS A 1 88 ? -3.495 -4.844 8.268 1.00 0.00 88 HIS A O 15
ATOM 24283 N N . ASN A 1 89 ? -4.777 -3.018 8.161 1.00 0.00 89 ASN A N 15
ATOM 24284 C CA . ASN A 1 89 ? -6.079 -3.598 8.494 1.00 0.00 89 ASN A CA 15
ATOM 24285 C C . ASN A 1 89 ? -7.004 -3.553 7.300 1.00 0.00 89 ASN A C 15
ATOM 24286 O O . ASN A 1 89 ? -7.729 -4.506 7.120 1.00 0.00 89 ASN A O 15
ATOM 24297 N N . LEU A 1 90 ? -6.867 -2.575 6.406 1.00 0.00 90 LEU A N 15
ATOM 24298 C CA . LEU A 1 90 ? -7.603 -2.568 5.135 1.00 0.00 90 LEU A CA 15
ATOM 24299 C C . LEU A 1 90 ? -7.351 -3.828 4.296 1.00 0.00 90 LEU A C 15
ATOM 24300 O O . LEU A 1 90 ? -8.310 -4.437 3.842 1.00 0.00 90 LEU A O 15
ATOM 24316 N N . PRO A 1 91 ? -6.094 -4.252 4.058 1.00 0.00 91 PRO A N 15
ATOM 24317 C CA . PRO A 1 91 ? -5.857 -5.493 3.354 1.00 0.00 91 PRO A CA 15
ATOM 24318 C C . PRO A 1 91 ? -6.136 -6.720 4.222 1.00 0.00 91 PRO A C 15
ATOM 24319 O O . PRO A 1 91 ? -6.611 -7.731 3.731 1.00 0.00 91 PRO A O 15
ATOM 24330 N N . ILE A 1 92 ? -5.857 -6.667 5.525 1.00 0.00 92 ILE A N 15
ATOM 24331 C CA . ILE A 1 92 ? -6.216 -7.787 6.422 1.00 0.00 92 ILE A CA 15
ATOM 24332 C C . ILE A 1 92 ? -7.713 -8.069 6.455 1.00 0.00 92 ILE A C 15
ATOM 24333 O O . ILE A 1 92 ? -8.086 -9.230 6.402 1.00 0.00 92 ILE A O 15
ATOM 24349 N N . GLU A 1 93 ? -8.546 -7.035 6.527 1.00 0.00 93 GLU A N 15
ATOM 24350 C CA . GLU A 1 93 ? -10.022 -7.097 6.525 1.00 0.00 93 GLU A CA 15
ATOM 24351 C C . GLU A 1 93 ? -10.578 -7.687 5.229 1.00 0.00 93 GLU A C 15
ATOM 24352 O O . GLU A 1 93 ? -11.665 -8.253 5.213 1.00 0.00 93 GLU A O 15
ATOM 24364 N N . CYS A 1 94 ? -9.797 -7.643 4.151 1.00 0.00 94 CYS A N 15
ATOM 24365 C CA . CYS A 1 94 ? -10.107 -8.349 2.907 1.00 0.00 94 CYS A CA 15
ATOM 24366 C C . CYS A 1 94 ? -9.478 -9.761 2.819 1.00 0.00 94 CYS A C 15
ATOM 24367 O O . CYS A 1 94 ? -9.741 -10.480 1.852 1.00 0.00 94 CYS A O 15
ATOM 24374 N N . ASN A 1 95 ? -8.655 -10.155 3.801 1.00 0.00 95 ASN A N 15
ATOM 24375 C CA . ASN A 1 95 ? -7.910 -11.426 3.904 1.00 0.00 95 ASN A CA 15
ATOM 24376 C C . ASN A 1 95 ? -6.656 -11.447 3.028 1.00 0.00 95 ASN A C 15
ATOM 24377 O O . ASN A 1 95 ? -6.116 -12.493 2.697 1.00 0.00 95 ASN A O 15
ATOM 24388 N N . LEU A 1 96 ? -6.156 -10.273 2.669 1.00 0.00 96 LEU A N 15
ATOM 24389 C CA . LEU A 1 96 ? -5.014 -10.163 1.768 1.00 0.00 96 LEU A CA 15
ATOM 24390 C C . LEU A 1 96 ? -3.794 -10.608 2.569 1.00 0.00 96 LEU A C 15
ATOM 24391 O O . LEU A 1 96 ? -3.259 -11.695 2.389 1.00 0.00 96 LEU A O 15
ATOM 24407 N N . MET A 1 97 ? -3.493 -9.800 3.589 1.00 0.00 97 MET A N 15
ATOM 24408 C CA . MET A 1 97 ? -2.329 -9.960 4.458 1.00 0.00 97 MET A CA 15
ATOM 24409 C C . MET A 1 97 ? -2.650 -10.409 5.887 1.00 0.00 97 MET A C 15
ATOM 24410 O O . MET A 1 97 ? -1.829 -10.227 6.780 1.00 0.00 97 MET A O 15
ATOM 24424 N N . SER A 1 98 ? -3.835 -10.994 6.103 1.00 0.00 98 SER A N 15
ATOM 24425 C CA . SER A 1 98 ? -4.405 -11.327 7.428 1.00 0.00 98 SER A CA 15
ATOM 24426 C C . SER A 1 98 ? -3.372 -11.829 8.425 1.00 0.00 98 SER A C 15
ATOM 24427 O O . SER A 1 98 ? -3.068 -11.212 9.448 1.00 0.00 98 SER A O 15
ATOM 24435 N N . GLN A 1 99 ? -2.834 -12.985 8.090 1.00 0.00 99 GLN A N 15
ATOM 24436 C CA . GLN A 1 99 ? -1.674 -13.522 8.763 1.00 0.00 99 GLN A CA 15
ATOM 24437 C C . GLN A 1 99 ? -0.992 -14.593 7.885 1.00 0.00 99 GLN A C 15
ATOM 24438 O O . GLN A 1 99 ? -0.921 -15.746 8.304 1.00 0.00 99 GLN A O 15
ATOM 24452 N N . PRO A 1 100 ? -0.588 -14.261 6.632 1.00 0.00 100 PRO A N 15
ATOM 24453 C CA . PRO A 1 100 ? 0.035 -15.215 5.733 1.00 0.00 100 PRO A CA 15
ATOM 24454 C C . PRO A 1 100 ? 1.496 -15.426 6.130 1.00 0.00 100 PRO A C 15
ATOM 24455 O O . PRO A 1 100 ? 1.874 -16.495 6.590 1.00 0.00 100 PRO A O 15
ATOM 24466 N N . CYS A 1 101 ? 2.331 -14.403 5.941 1.00 0.00 101 CYS A N 15
ATOM 24467 C CA . CYS A 1 101 ? 3.742 -14.465 6.300 1.00 0.00 101 CYS A CA 15
ATOM 24468 C C . CYS A 1 101 ? 3.895 -14.333 7.824 1.00 0.00 101 CYS A C 15
ATOM 24469 O O . CYS A 1 101 ? 3.453 -13.343 8.402 1.00 0.00 101 CYS A O 15
ATOM 24476 N N . GLN A 1 102 ? 4.519 -15.315 8.466 1.00 0.00 102 GLN A N 15
ATOM 24477 C CA . GLN A 1 102 ? 4.743 -15.374 9.911 1.00 0.00 102 GLN A CA 15
ATOM 24478 C C . GLN A 1 102 ? 6.248 -15.427 10.174 1.00 0.00 102 GLN A C 15
ATOM 24479 O O . GLN A 1 102 ? 7.051 -15.325 9.244 1.00 0.00 102 GLN A O 15
ATOM 24493 N N . MET A 1 103 ? 6.584 -15.512 11.464 1.00 0.00 103 MET A N 15
ATOM 24494 C CA . MET A 1 103 ? 7.941 -15.753 11.975 1.00 0.00 103 MET A CA 15
ATOM 24495 C C . MET A 1 103 ? 8.597 -16.994 11.376 1.00 0.00 103 MET A C 15
ATOM 24496 O O . MET A 1 103 ? 7.902 -18.036 11.304 1.00 0.00 103 MET A O 15
ATOM 24511 N N . PRO A 1 1 ? 11.068 -3.876 10.115 1.00 0.00 1 PRO A N 16
ATOM 24512 C CA . PRO A 1 1 ? 9.862 -4.746 10.273 1.00 0.00 1 PRO A CA 16
ATOM 24513 C C . PRO A 1 1 ? 9.599 -5.663 9.074 1.00 0.00 1 PRO A C 16
ATOM 24514 O O . PRO A 1 1 ? 8.542 -5.636 8.465 1.00 0.00 1 PRO A O 16
ATOM 24525 N N . TYR A 1 2 ? 10.580 -6.488 8.731 1.00 0.00 2 TYR A N 16
ATOM 24526 C CA . TYR A 1 2 ? 10.552 -7.339 7.541 1.00 0.00 2 TYR A CA 16
ATOM 24527 C C . TYR A 1 2 ? 11.066 -8.741 7.858 1.00 0.00 2 TYR A C 16
ATOM 24528 O O . TYR A 1 2 ? 11.798 -9.328 7.062 1.00 0.00 2 TYR A O 16
ATOM 24546 N N . GLY A 1 3 ? 10.695 -9.264 9.034 1.00 0.00 3 GLY A N 16
ATOM 24547 C CA . GLY A 1 3 ? 11.155 -10.559 9.515 1.00 0.00 3 GLY A CA 16
ATOM 24548 C C . GLY A 1 3 ? 12.634 -10.774 9.209 1.00 0.00 3 GLY A C 16
ATOM 24549 O O . GLY A 1 3 ? 13.472 -9.917 9.504 1.00 0.00 3 GLY A O 16
ATOM 24553 N N . ARG A 1 4 ? 12.954 -11.914 8.595 1.00 0.00 4 ARG A N 16
ATOM 24554 C CA . ARG A 1 4 ? 14.309 -12.234 8.165 1.00 0.00 4 ARG A CA 16
ATOM 24555 C C . ARG A 1 4 ? 14.307 -12.971 6.835 1.00 0.00 4 ARG A C 16
ATOM 24556 O O . ARG A 1 4 ? 14.205 -14.191 6.784 1.00 0.00 4 ARG A O 16
ATOM 24577 N N . GLY A 1 5 ? 14.434 -12.228 5.748 1.00 0.00 5 GLY A N 16
ATOM 24578 C CA . GLY A 1 5 ? 14.451 -12.819 4.419 1.00 0.00 5 GLY A CA 16
ATOM 24579 C C . GLY A 1 5 ? 14.456 -11.742 3.356 1.00 0.00 5 GLY A C 16
ATOM 24580 O O . GLY A 1 5 ? 14.381 -10.550 3.662 1.00 0.00 5 GLY A O 16
ATOM 24584 N N . ARG A 1 6 ? 14.565 -12.161 2.099 1.00 0.00 6 ARG A N 16
ATOM 24585 C CA . ARG A 1 6 ? 14.546 -11.250 0.963 1.00 0.00 6 ARG A CA 16
ATOM 24586 C C . ARG A 1 6 ? 13.853 -11.889 -0.212 1.00 0.00 6 ARG A C 16
ATOM 24587 O O . ARG A 1 6 ? 13.774 -13.107 -0.295 1.00 0.00 6 ARG A O 16
ATOM 24608 N N . THR A 1 7 ? 13.329 -11.043 -1.087 1.00 0.00 7 THR A N 16
ATOM 24609 C CA . THR A 1 7 ? 12.560 -11.491 -2.241 1.00 0.00 7 THR A CA 16
ATOM 24610 C C . THR A 1 7 ? 12.929 -10.641 -3.440 1.00 0.00 7 THR A C 16
ATOM 24611 O O . THR A 1 7 ? 13.011 -9.415 -3.330 1.00 0.00 7 THR A O 16
ATOM 24622 N N . GLU A 1 8 ? 13.236 -11.297 -4.556 1.00 0.00 8 GLU A N 16
ATOM 24623 C CA . GLU A 1 8 ? 13.582 -10.604 -5.791 1.00 0.00 8 GLU A CA 16
ATOM 24624 C C . GLU A 1 8 ? 12.352 -9.945 -6.411 1.00 0.00 8 GLU A C 16
ATOM 24625 O O . GLU A 1 8 ? 11.247 -9.952 -5.856 1.00 0.00 8 GLU A O 16
ATOM 24637 N N . SER A 1 9 ? 12.553 -9.328 -7.571 1.00 0.00 9 SER A N 16
ATOM 24638 C CA . SER A 1 9 ? 11.478 -8.711 -8.323 1.00 0.00 9 SER A CA 16
ATOM 24639 C C . SER A 1 9 ? 10.372 -9.721 -8.621 1.00 0.00 9 SER A C 16
ATOM 24640 O O . SER A 1 9 ? 10.560 -10.936 -8.627 1.00 0.00 9 SER A O 16
ATOM 24648 N N . GLY A 1 10 ? 9.179 -9.217 -8.901 1.00 0.00 10 GLY A N 16
ATOM 24649 C CA . GLY A 1 10 ? 8.050 -10.087 -9.195 1.00 0.00 10 GLY A CA 16
ATOM 24650 C C . GLY A 1 10 ? 6.803 -9.463 -8.629 1.00 0.00 10 GLY A C 16
ATOM 24651 O O . GLY A 1 10 ? 6.171 -8.688 -9.326 1.00 0.00 10 GLY A O 16
ATOM 24655 N N . CYS A 1 11 ? 6.458 -9.748 -7.367 1.00 0.00 11 CYS A N 16
ATOM 24656 C CA . CYS A 1 11 ? 5.253 -9.221 -6.715 1.00 0.00 11 CYS A CA 16
ATOM 24657 C C . CYS A 1 11 ? 5.048 -7.743 -6.988 1.00 0.00 11 CYS A C 16
ATOM 24658 O O . CYS A 1 11 ? 4.244 -7.381 -7.825 1.00 0.00 11 CYS A O 16
ATOM 24665 N N . TYR A 1 12 ? 5.804 -6.894 -6.299 1.00 0.00 12 TYR A N 16
ATOM 24666 C CA . TYR A 1 12 ? 5.836 -5.467 -6.572 1.00 0.00 12 TYR A CA 16
ATOM 24667 C C . TYR A 1 12 ? 5.790 -5.112 -8.055 1.00 0.00 12 TYR A C 16
ATOM 24668 O O . TYR A 1 12 ? 5.034 -4.242 -8.435 1.00 0.00 12 TYR A O 16
ATOM 24686 N N . GLN A 1 13 ? 6.570 -5.817 -8.868 1.00 0.00 13 GLN A N 16
ATOM 24687 C CA . GLN A 1 13 ? 6.567 -5.618 -10.316 1.00 0.00 13 GLN A CA 16
ATOM 24688 C C . GLN A 1 13 ? 5.153 -5.644 -10.909 1.00 0.00 13 GLN A C 16
ATOM 24689 O O . GLN A 1 13 ? 4.752 -4.760 -11.644 1.00 0.00 13 GLN A O 16
ATOM 24703 N N . GLN A 1 14 ? 4.362 -6.660 -10.561 1.00 0.00 14 GLN A N 16
ATOM 24704 C CA . GLN A 1 14 ? 2.959 -6.705 -10.990 1.00 0.00 14 GLN A CA 16
ATOM 24705 C C . GLN A 1 14 ? 2.044 -5.808 -10.146 1.00 0.00 14 GLN A C 16
ATOM 24706 O O . GLN A 1 14 ? 0.916 -5.500 -10.517 1.00 0.00 14 GLN A O 16
ATOM 24720 N N . MET A 1 15 ? 2.526 -5.419 -8.966 1.00 0.00 15 MET A N 16
ATOM 24721 C CA . MET A 1 15 ? 1.814 -4.577 -8.028 1.00 0.00 15 MET A CA 16
ATOM 24722 C C . MET A 1 15 ? 1.788 -3.142 -8.511 1.00 0.00 15 MET A C 16
ATOM 24723 O O . MET A 1 15 ? 0.721 -2.550 -8.496 1.00 0.00 15 MET A O 16
ATOM 24737 N N . GLU A 1 16 ? 2.938 -2.588 -8.904 1.00 0.00 16 GLU A N 16
ATOM 24738 C CA . GLU A 1 16 ? 3.041 -1.235 -9.445 1.00 0.00 16 GLU A CA 16
ATOM 24739 C C . GLU A 1 16 ? 2.095 -1.072 -10.632 1.00 0.00 16 GLU A C 16
ATOM 24740 O O . GLU A 1 16 ? 1.388 -0.074 -10.755 1.00 0.00 16 GLU A O 16
ATOM 24752 N N . GLU A 1 17 ? 2.031 -2.107 -11.478 1.00 0.00 17 GLU A N 16
ATOM 24753 C CA . GLU A 1 17 ? 1.210 -2.089 -12.676 1.00 0.00 17 GLU A CA 16
ATOM 24754 C C . GLU A 1 17 ? -0.269 -2.107 -12.307 1.00 0.00 17 GLU A C 16
ATOM 24755 O O . GLU A 1 17 ? -1.138 -1.649 -13.052 1.00 0.00 17 GLU A O 16
ATOM 24767 N N . ALA A 1 18 ? -0.561 -2.603 -11.101 1.00 0.00 18 ALA A N 16
ATOM 24768 C CA . ALA A 1 18 ? -1.898 -2.646 -10.565 1.00 0.00 18 ALA A CA 16
ATOM 24769 C C . ALA A 1 18 ? -1.975 -1.918 -9.229 1.00 0.00 18 ALA A C 16
ATOM 24770 O O . ALA A 1 18 ? -2.659 -2.401 -8.331 1.00 0.00 18 ALA A O 16
ATOM 24777 N N . GLU A 1 19 ? -1.305 -0.762 -9.101 1.00 0.00 19 GLU A N 16
ATOM 24778 C CA . GLU A 1 19 ? -1.164 0.013 -7.878 1.00 0.00 19 GLU A CA 16
ATOM 24779 C C . GLU A 1 19 ? -2.476 0.003 -7.100 1.00 0.00 19 GLU A C 16
ATOM 24780 O O . GLU A 1 19 ? -3.418 0.780 -7.288 1.00 0.00 19 GLU A O 16
ATOM 24792 N N . MET A 1 20 ? -2.621 -1.000 -6.249 1.00 0.00 20 MET A N 16
ATOM 24793 C CA . MET A 1 20 ? -3.875 -1.225 -5.567 1.00 0.00 20 MET A CA 16
ATOM 24794 C C . MET A 1 20 ? -3.965 -0.301 -4.368 1.00 0.00 20 MET A C 16
ATOM 24795 O O . MET A 1 20 ? -5.037 0.171 -3.966 1.00 0.00 20 MET A O 16
ATOM 24809 N N . LEU A 1 21 ? -2.796 0.027 -3.823 1.00 0.00 21 LEU A N 16
ATOM 24810 C CA . LEU A 1 21 ? -2.663 0.967 -2.740 1.00 0.00 21 LEU A CA 16
ATOM 24811 C C . LEU A 1 21 ? -2.589 2.388 -3.258 1.00 0.00 21 LEU A C 16
ATOM 24812 O O . LEU A 1 21 ? -2.326 3.299 -2.489 1.00 0.00 21 LEU A O 16
ATOM 24828 N N . ASN A 1 22 ? -2.944 2.596 -4.527 1.00 0.00 22 ASN A N 16
ATOM 24829 C CA . ASN A 1 22 ? -3.033 3.934 -5.086 1.00 0.00 22 ASN A CA 16
ATOM 24830 C C . ASN A 1 22 ? -4.387 4.575 -4.771 1.00 0.00 22 ASN A C 16
ATOM 24831 O O . ASN A 1 22 ? -4.563 5.791 -4.777 1.00 0.00 22 ASN A O 16
ATOM 24842 N N . HIS A 1 23 ? -5.378 3.731 -4.480 1.00 0.00 23 HIS A N 16
ATOM 24843 C CA . HIS A 1 23 ? -6.735 4.185 -4.283 1.00 0.00 23 HIS A CA 16
ATOM 24844 C C . HIS A 1 23 ? -6.969 4.197 -2.800 1.00 0.00 23 HIS A C 16
ATOM 24845 O O . HIS A 1 23 ? -7.233 5.254 -2.241 1.00 0.00 23 HIS A O 16
ATOM 24860 N N . CYS A 1 24 ? -6.797 3.038 -2.149 1.00 0.00 24 CYS A N 16
ATOM 24861 C CA . CYS A 1 24 ? -6.916 2.972 -0.697 1.00 0.00 24 CYS A CA 16
ATOM 24862 C C . CYS A 1 24 ? -5.961 3.940 -0.005 1.00 0.00 24 CYS A C 16
ATOM 24863 O O . CYS A 1 24 ? -6.177 4.259 1.147 1.00 0.00 24 CYS A O 16
ATOM 24870 N N . GLY A 1 25 ? -4.939 4.420 -0.719 1.00 0.00 25 GLY A N 16
ATOM 24871 C CA . GLY A 1 25 ? -4.016 5.418 -0.248 1.00 0.00 25 GLY A CA 16
ATOM 24872 C C . GLY A 1 25 ? -4.690 6.744 0.019 1.00 0.00 25 GLY A C 16
ATOM 24873 O O . GLY A 1 25 ? -4.692 7.156 1.162 1.00 0.00 25 GLY A O 16
ATOM 24877 N N . MET A 1 26 ? -5.269 7.381 -1.009 1.00 0.00 26 MET A N 16
ATOM 24878 C CA . MET A 1 26 ? -5.972 8.665 -0.870 1.00 0.00 26 MET A CA 16
ATOM 24879 C C . MET A 1 26 ? -6.866 8.731 0.357 1.00 0.00 26 MET A C 16
ATOM 24880 O O . MET A 1 26 ? -6.785 9.684 1.102 1.00 0.00 26 MET A O 16
ATOM 24894 N N . TYR A 1 27 ? -7.721 7.727 0.558 1.00 0.00 27 TYR A N 16
ATOM 24895 C CA . TYR A 1 27 ? -8.544 7.625 1.765 1.00 0.00 27 TYR A CA 16
ATOM 24896 C C . TYR A 1 27 ? -7.777 7.892 3.065 1.00 0.00 27 TYR A C 16
ATOM 24897 O O . TYR A 1 27 ? -8.274 8.553 3.971 1.00 0.00 27 TYR A O 16
ATOM 24915 N N . LEU A 1 28 ? -6.546 7.400 3.121 1.00 0.00 28 LEU A N 16
ATOM 24916 C CA . LEU A 1 28 ? -5.646 7.562 4.249 1.00 0.00 28 LEU A CA 16
ATOM 24917 C C . LEU A 1 28 ? -4.759 8.792 4.049 1.00 0.00 28 LEU A C 16
ATOM 24918 O O . LEU A 1 28 ? -4.332 9.408 5.009 1.00 0.00 28 LEU A O 16
ATOM 24934 N N . MET A 1 29 ? -4.531 9.205 2.799 1.00 0.00 29 MET A N 16
ATOM 24935 C CA . MET A 1 29 ? -3.791 10.389 2.394 1.00 0.00 29 MET A CA 16
ATOM 24936 C C . MET A 1 29 ? -4.662 11.637 2.317 1.00 0.00 29 MET A C 16
ATOM 24937 O O . MET A 1 29 ? -4.210 12.699 1.898 1.00 0.00 29 MET A O 16
ATOM 24951 N N . LYS A 1 30 ? -5.910 11.523 2.769 1.00 0.00 30 LYS A N 16
ATOM 24952 C CA . LYS A 1 30 ? -6.868 12.614 2.740 1.00 0.00 30 LYS A CA 16
ATOM 24953 C C . LYS A 1 30 ? -6.737 13.458 3.993 1.00 0.00 30 LYS A C 16
ATOM 24954 O O . LYS A 1 30 ? -7.167 14.608 4.021 1.00 0.00 30 LYS A O 16
ATOM 24973 N N . ASN A 1 31 ? -6.102 12.894 5.020 1.00 0.00 31 ASN A N 16
ATOM 24974 C CA . ASN A 1 31 ? -5.782 13.567 6.266 1.00 0.00 31 ASN A CA 16
ATOM 24975 C C . ASN A 1 31 ? -4.284 13.770 6.413 1.00 0.00 31 ASN A C 16
ATOM 24976 O O . ASN A 1 31 ? -3.855 14.545 7.262 1.00 0.00 31 ASN A O 16
ATOM 24987 N N . LEU A 1 32 ? -3.492 13.099 5.573 1.00 0.00 32 LEU A N 16
ATOM 24988 C CA . LEU A 1 32 ? -2.050 13.263 5.580 1.00 0.00 32 LEU A CA 16
ATOM 24989 C C . LEU A 1 32 ? -1.629 14.583 4.943 1.00 0.00 32 LEU A C 16
ATOM 24990 O O . LEU A 1 32 ? -0.525 15.062 5.195 1.00 0.00 32 LEU A O 16
ATOM 25006 N N . GLY A 1 33 ? -2.518 15.173 4.142 1.00 0.00 33 GLY A N 16
ATOM 25007 C CA . GLY A 1 33 ? -2.288 16.434 3.462 1.00 0.00 33 GLY A CA 16
ATOM 25008 C C . GLY A 1 33 ? -2.264 16.238 1.956 1.00 0.00 33 GLY A C 16
ATOM 25009 O O . GLY A 1 33 ? -1.452 15.479 1.436 1.00 0.00 33 GLY A O 16
ATOM 25013 N N . GLU A 1 34 ? -3.147 16.950 1.261 1.00 0.00 34 GLU A N 16
ATOM 25014 C CA . GLU A 1 34 ? -3.240 16.886 -0.196 1.00 0.00 34 GLU A CA 16
ATOM 25015 C C . GLU A 1 34 ? -3.710 18.232 -0.746 1.00 0.00 34 GLU A C 16
ATOM 25016 O O . GLU A 1 34 ? -4.713 18.350 -1.446 1.00 0.00 34 GLU A O 16
ATOM 25028 N N . ARG A 1 35 ? -3.027 19.304 -0.329 1.00 0.00 35 ARG A N 16
ATOM 25029 C CA . ARG A 1 35 ? -3.371 20.651 -0.778 1.00 0.00 35 ARG A CA 16
ATOM 25030 C C . ARG A 1 35 ? -3.427 20.688 -2.303 1.00 0.00 35 ARG A C 16
ATOM 25031 O O . ARG A 1 35 ? -2.445 20.369 -2.964 1.00 0.00 35 ARG A O 16
ATOM 25052 N N . SER A 1 36 ? -4.559 21.120 -2.840 1.00 0.00 36 SER A N 16
ATOM 25053 C CA . SER A 1 36 ? -4.746 21.231 -4.277 1.00 0.00 36 SER A CA 16
ATOM 25054 C C . SER A 1 36 ? -5.692 22.378 -4.584 1.00 0.00 36 SER A C 16
ATOM 25055 O O . SER A 1 36 ? -6.410 22.878 -3.704 1.00 0.00 36 SER A O 16
ATOM 25063 N N . GLN A 1 37 ? -5.663 22.849 -5.824 1.00 0.00 37 GLN A N 16
ATOM 25064 C CA . GLN A 1 37 ? -6.524 23.929 -6.273 1.00 0.00 37 GLN A CA 16
ATOM 25065 C C . GLN A 1 37 ? -6.663 23.894 -7.777 1.00 0.00 37 GLN A C 16
ATOM 25066 O O . GLN A 1 37 ? -5.808 24.386 -8.508 1.00 0.00 37 GLN A O 16
ATOM 25080 N N . VAL A 1 38 ? -7.743 23.287 -8.242 1.00 0.00 38 VAL A N 16
ATOM 25081 C CA . VAL A 1 38 ? -8.025 23.178 -9.669 1.00 0.00 38 VAL A CA 16
ATOM 25082 C C . VAL A 1 38 ? -9.479 23.530 -9.915 1.00 0.00 38 VAL A C 16
ATOM 25083 O O . VAL A 1 38 ? -10.209 23.804 -8.969 1.00 0.00 38 VAL A O 16
ATOM 25096 N N . SER A 1 39 ? -9.898 23.539 -11.185 1.00 0.00 39 SER A N 16
ATOM 25097 C CA . SER A 1 39 ? -11.308 23.736 -11.551 1.00 0.00 39 SER A CA 16
ATOM 25098 C C . SER A 1 39 ? -12.260 22.933 -10.644 1.00 0.00 39 SER A C 16
ATOM 25099 O O . SER A 1 39 ? -13.200 23.511 -10.094 1.00 0.00 39 SER A O 16
ATOM 25107 N N . PRO A 1 40 ? -12.061 21.600 -10.528 1.00 0.00 40 PRO A N 16
ATOM 25108 C CA . PRO A 1 40 ? -12.824 20.757 -9.629 1.00 0.00 40 PRO A CA 16
ATOM 25109 C C . PRO A 1 40 ? -12.484 20.990 -8.158 1.00 0.00 40 PRO A C 16
ATOM 25110 O O . PRO A 1 40 ? -11.852 21.961 -7.755 1.00 0.00 40 PRO A O 16
ATOM 25121 N N . ARG A 1 41 ? -12.946 20.072 -7.316 1.00 0.00 41 ARG A N 16
ATOM 25122 C CA . ARG A 1 41 ? -12.644 20.111 -5.901 1.00 0.00 41 ARG A CA 16
ATOM 25123 C C . ARG A 1 41 ? -12.808 18.745 -5.299 1.00 0.00 41 ARG A C 16
ATOM 25124 O O . ARG A 1 41 ? -11.840 18.175 -4.831 1.00 0.00 41 ARG A O 16
ATOM 25145 N N . MET A 1 42 ? -14.049 18.262 -5.301 1.00 0.00 42 MET A N 16
ATOM 25146 C CA . MET A 1 42 ? -14.413 16.997 -4.681 1.00 0.00 42 MET A CA 16
ATOM 25147 C C . MET A 1 42 ? -15.606 16.398 -5.396 1.00 0.00 42 MET A C 16
ATOM 25148 O O . MET A 1 42 ? -16.693 16.993 -5.386 1.00 0.00 42 MET A O 16
ATOM 25162 N N . ARG A 1 43 ? -15.399 15.261 -6.056 1.00 0.00 43 ARG A N 16
ATOM 25163 C CA . ARG A 1 43 ? -16.465 14.559 -6.766 1.00 0.00 43 ARG A CA 16
ATOM 25164 C C . ARG A 1 43 ? -16.004 13.196 -7.245 1.00 0.00 43 ARG A C 16
ATOM 25165 O O . ARG A 1 43 ? -15.511 13.074 -8.360 1.00 0.00 43 ARG A O 16
ATOM 25186 N N . GLU A 1 44 ? -16.193 12.185 -6.416 1.00 0.00 44 GLU A N 16
ATOM 25187 C CA . GLU A 1 44 ? -15.762 10.825 -6.727 1.00 0.00 44 GLU A CA 16
ATOM 25188 C C . GLU A 1 44 ? -16.127 9.887 -5.585 1.00 0.00 44 GLU A C 16
ATOM 25189 O O . GLU A 1 44 ? -16.577 10.325 -4.521 1.00 0.00 44 GLU A O 16
ATOM 25201 N N . GLU A 1 45 ? -15.917 8.597 -5.808 1.00 0.00 45 GLU A N 16
ATOM 25202 C CA . GLU A 1 45 ? -16.187 7.587 -4.812 1.00 0.00 45 GLU A CA 16
ATOM 25203 C C . GLU A 1 45 ? -15.018 7.449 -3.840 1.00 0.00 45 GLU A C 16
ATOM 25204 O O . GLU A 1 45 ? -13.864 7.810 -4.114 1.00 0.00 45 GLU A O 16
ATOM 25216 N N . ASP A 1 46 ? -15.316 6.881 -2.672 1.00 0.00 46 ASP A N 16
ATOM 25217 C CA . ASP A 1 46 ? -14.311 6.607 -1.670 1.00 0.00 46 ASP A CA 16
ATOM 25218 C C . ASP A 1 46 ? -13.330 5.545 -2.178 1.00 0.00 46 ASP A C 16
ATOM 25219 O O . ASP A 1 46 ? -13.362 5.036 -3.303 1.00 0.00 46 ASP A O 16
ATOM 25228 N N . HIS A 1 47 ? -12.402 5.159 -1.306 1.00 0.00 47 HIS A N 16
ATOM 25229 C CA . HIS A 1 47 ? -11.368 4.217 -1.668 1.00 0.00 47 HIS A CA 16
ATOM 25230 C C . HIS A 1 47 ? -11.348 3.122 -0.638 1.00 0.00 47 HIS A C 16
ATOM 25231 O O . HIS A 1 47 ? -11.061 3.374 0.524 1.00 0.00 47 HIS A O 16
ATOM 25246 N N . LYS A 1 48 ? -11.664 1.912 -1.090 1.00 0.00 48 LYS A N 16
ATOM 25247 C CA . LYS A 1 48 ? -11.736 0.723 -0.246 1.00 0.00 48 LYS A CA 16
ATOM 25248 C C . LYS A 1 48 ? -12.095 -0.504 -1.061 1.00 0.00 48 LYS A C 16
ATOM 25249 O O . LYS A 1 48 ? -11.560 -1.581 -0.849 1.00 0.00 48 LYS A O 16
ATOM 25268 N N . GLN A 1 49 ? -12.976 -0.320 -2.043 1.00 0.00 49 GLN A N 16
ATOM 25269 C CA . GLN A 1 49 ? -13.336 -1.388 -2.966 1.00 0.00 49 GLN A CA 16
ATOM 25270 C C . GLN A 1 49 ? -12.398 -1.429 -4.162 1.00 0.00 49 GLN A C 16
ATOM 25271 O O . GLN A 1 49 ? -12.178 -2.490 -4.707 1.00 0.00 49 GLN A O 16
ATOM 25285 N N . LEU A 1 50 ? -11.785 -0.293 -4.530 1.00 0.00 50 LEU A N 16
ATOM 25286 C CA . LEU A 1 50 ? -10.864 -0.223 -5.658 1.00 0.00 50 LEU A CA 16
ATOM 25287 C C . LEU A 1 50 ? -9.529 -0.888 -5.307 1.00 0.00 50 LEU A C 16
ATOM 25288 O O . LEU A 1 50 ? -8.863 -1.463 -6.159 1.00 0.00 50 LEU A O 16
ATOM 25304 N N . CYS A 1 51 ? -9.136 -0.802 -4.031 1.00 0.00 51 CYS A N 16
ATOM 25305 C CA . CYS A 1 51 ? -7.959 -1.505 -3.546 1.00 0.00 51 CYS A CA 16
ATOM 25306 C C . CYS A 1 51 ? -8.286 -2.973 -3.366 1.00 0.00 51 CYS A C 16
ATOM 25307 O O . CYS A 1 51 ? -7.683 -3.779 -4.057 1.00 0.00 51 CYS A O 16
ATOM 25314 N N . CYS A 1 52 ? -9.264 -3.319 -2.510 1.00 0.00 52 CYS A N 16
ATOM 25315 C CA . CYS A 1 52 ? -9.676 -4.716 -2.321 1.00 0.00 52 CYS A CA 16
ATOM 25316 C C . CYS A 1 52 ? -9.970 -5.407 -3.660 1.00 0.00 52 CYS A C 16
ATOM 25317 O O . CYS A 1 52 ? -9.842 -6.620 -3.771 1.00 0.00 52 CYS A O 16
ATOM 25324 N N . MET A 1 53 ? -10.299 -4.620 -4.693 1.00 0.00 53 MET A N 16
ATOM 25325 C CA . MET A 1 53 ? -10.467 -5.091 -6.052 1.00 0.00 53 MET A CA 16
ATOM 25326 C C . MET A 1 53 ? -9.142 -5.564 -6.647 1.00 0.00 53 MET A C 16
ATOM 25327 O O . MET A 1 53 ? -8.975 -6.739 -6.965 1.00 0.00 53 MET A O 16
ATOM 25341 N N . GLN A 1 54 ? -8.187 -4.641 -6.801 1.00 0.00 54 GLN A N 16
ATOM 25342 C CA . GLN A 1 54 ? -6.895 -4.987 -7.379 1.00 0.00 54 GLN A CA 16
ATOM 25343 C C . GLN A 1 54 ? -6.130 -5.981 -6.516 1.00 0.00 54 GLN A C 16
ATOM 25344 O O . GLN A 1 54 ? -5.301 -6.734 -7.008 1.00 0.00 54 GLN A O 16
ATOM 25358 N N . LEU A 1 55 ? -6.413 -5.995 -5.214 1.00 0.00 55 LEU A N 16
ATOM 25359 C CA . LEU A 1 55 ? -5.807 -6.943 -4.307 1.00 0.00 55 LEU A CA 16
ATOM 25360 C C . LEU A 1 55 ? -6.079 -8.366 -4.775 1.00 0.00 55 LEU A C 16
ATOM 25361 O O . LEU A 1 55 ? -5.178 -9.178 -4.888 1.00 0.00 55 LEU A O 16
ATOM 25377 N N . LYS A 1 56 ? -7.325 -8.657 -5.128 1.00 0.00 56 LYS A N 16
ATOM 25378 C CA . LYS A 1 56 ? -7.605 -9.964 -5.707 1.00 0.00 56 LYS A CA 16
ATOM 25379 C C . LYS A 1 56 ? -6.921 -10.179 -7.057 1.00 0.00 56 LYS A C 16
ATOM 25380 O O . LYS A 1 56 ? -6.518 -11.297 -7.341 1.00 0.00 56 LYS A O 16
ATOM 25399 N N . ASN A 1 57 ? -6.814 -9.134 -7.882 1.00 0.00 57 ASN A N 16
ATOM 25400 C CA . ASN A 1 57 ? -6.055 -9.199 -9.136 1.00 0.00 57 ASN A CA 16
ATOM 25401 C C . ASN A 1 57 ? -4.601 -9.623 -8.888 1.00 0.00 57 ASN A C 16
ATOM 25402 O O . ASN A 1 57 ? -3.964 -10.191 -9.770 1.00 0.00 57 ASN A O 16
ATOM 25413 N N . LEU A 1 58 ? -4.076 -9.297 -7.708 1.00 0.00 58 LEU A N 16
ATOM 25414 C CA . LEU A 1 58 ? -2.736 -9.664 -7.335 1.00 0.00 58 LEU A CA 16
ATOM 25415 C C . LEU A 1 58 ? -2.652 -11.161 -7.040 1.00 0.00 58 LEU A C 16
ATOM 25416 O O . LEU A 1 58 ? -3.580 -11.939 -7.257 1.00 0.00 58 LEU A O 16
ATOM 25432 N N . ASP A 1 59 ? -1.492 -11.584 -6.559 1.00 0.00 59 ASP A N 16
ATOM 25433 C CA . ASP A 1 59 ? -1.261 -12.988 -6.297 1.00 0.00 59 ASP A CA 16
ATOM 25434 C C . ASP A 1 59 ? -1.474 -13.222 -4.819 1.00 0.00 59 ASP A C 16
ATOM 25435 O O . ASP A 1 59 ? -0.958 -12.471 -4.003 1.00 0.00 59 ASP A O 16
ATOM 25444 N N . GLU A 1 60 ? -2.109 -14.330 -4.443 1.00 0.00 60 GLU A N 16
ATOM 25445 C CA . GLU A 1 60 ? -2.284 -14.670 -3.026 1.00 0.00 60 GLU A CA 16
ATOM 25446 C C . GLU A 1 60 ? -0.954 -14.802 -2.269 1.00 0.00 60 GLU A C 16
ATOM 25447 O O . GLU A 1 60 ? -0.899 -14.728 -1.045 1.00 0.00 60 GLU A O 16
ATOM 25459 N N . LYS A 1 61 ? 0.153 -14.910 -3.011 1.00 0.00 61 LYS A N 16
ATOM 25460 C CA . LYS A 1 61 ? 1.514 -14.936 -2.474 1.00 0.00 61 LYS A CA 16
ATOM 25461 C C . LYS A 1 61 ? 2.209 -13.574 -2.525 1.00 0.00 61 LYS A C 16
ATOM 25462 O O . LYS A 1 61 ? 3.351 -13.435 -2.087 1.00 0.00 61 LYS A O 16
ATOM 25481 N N . CYS A 1 62 ? 1.510 -12.569 -3.045 1.00 0.00 62 CYS A N 16
ATOM 25482 C CA . CYS A 1 62 ? 1.918 -11.174 -3.076 1.00 0.00 62 CYS A CA 16
ATOM 25483 C C . CYS A 1 62 ? 1.135 -10.348 -2.056 1.00 0.00 62 CYS A C 16
ATOM 25484 O O . CYS A 1 62 ? 1.381 -9.156 -1.879 1.00 0.00 62 CYS A O 16
ATOM 25491 N N . MET A 1 63 ? 0.255 -10.982 -1.289 1.00 0.00 63 MET A N 16
ATOM 25492 C CA . MET A 1 63 ? -0.607 -10.277 -0.354 1.00 0.00 63 MET A CA 16
ATOM 25493 C C . MET A 1 63 ? 0.002 -10.311 1.033 1.00 0.00 63 MET A C 16
ATOM 25494 O O . MET A 1 63 ? -0.390 -11.079 1.892 1.00 0.00 63 MET A O 16
ATOM 25508 N N . CYS A 1 64 ? 1.050 -9.522 1.233 1.00 0.00 64 CYS A N 16
ATOM 25509 C CA . CYS A 1 64 ? 1.847 -9.520 2.467 1.00 0.00 64 CYS A CA 16
ATOM 25510 C C . CYS A 1 64 ? 3.215 -8.931 2.157 1.00 0.00 64 CYS A C 16
ATOM 25511 O O . CYS A 1 64 ? 3.555 -7.896 2.730 1.00 0.00 64 CYS A O 16
ATOM 25518 N N . PRO A 1 65 ? 3.986 -9.574 1.254 1.00 0.00 65 PRO A N 16
ATOM 25519 C CA . PRO A 1 65 ? 5.317 -9.112 0.918 1.00 0.00 65 PRO A CA 16
ATOM 25520 C C . PRO A 1 65 ? 5.255 -7.876 0.033 1.00 0.00 65 PRO A C 16
ATOM 25521 O O . PRO A 1 65 ? 6.115 -7.000 0.094 1.00 0.00 65 PRO A O 16
ATOM 25532 N N . ALA A 1 66 ? 4.214 -7.790 -0.801 1.00 0.00 66 ALA A N 16
ATOM 25533 C CA . ALA A 1 66 ? 4.015 -6.652 -1.666 1.00 0.00 66 ALA A CA 16
ATOM 25534 C C . ALA A 1 66 ? 3.645 -5.436 -0.839 1.00 0.00 66 ALA A C 16
ATOM 25535 O O . ALA A 1 66 ? 4.288 -4.410 -0.989 1.00 0.00 66 ALA A O 16
ATOM 25542 N N . ILE A 1 67 ? 2.659 -5.560 0.059 1.00 0.00 67 ILE A N 16
ATOM 25543 C CA . ILE A 1 67 ? 2.213 -4.470 0.935 1.00 0.00 67 ILE A CA 16
ATOM 25544 C C . ILE A 1 67 ? 3.418 -3.708 1.489 1.00 0.00 67 ILE A C 16
ATOM 25545 O O . ILE A 1 67 ? 3.422 -2.492 1.540 1.00 0.00 67 ILE A O 16
ATOM 25561 N N . MET A 1 68 ? 4.476 -4.435 1.850 1.00 0.00 68 MET A N 16
ATOM 25562 C CA . MET A 1 68 ? 5.728 -3.814 2.233 1.00 0.00 68 MET A CA 16
ATOM 25563 C C . MET A 1 68 ? 6.224 -2.818 1.184 1.00 0.00 68 MET A C 16
ATOM 25564 O O . MET A 1 68 ? 6.176 -1.614 1.416 1.00 0.00 68 MET A O 16
ATOM 25578 N N . MET A 1 69 ? 6.658 -3.320 0.020 1.00 0.00 69 MET A N 16
ATOM 25579 C CA . MET A 1 69 ? 7.160 -2.509 -1.076 1.00 0.00 69 MET A CA 16
ATOM 25580 C C . MET A 1 69 ? 6.180 -1.439 -1.521 1.00 0.00 69 MET A C 16
ATOM 25581 O O . MET A 1 69 ? 6.573 -0.380 -1.991 1.00 0.00 69 MET A O 16
ATOM 25595 N N . MET A 1 70 ? 4.888 -1.702 -1.341 1.00 0.00 70 MET A N 16
ATOM 25596 C CA . MET A 1 70 ? 3.842 -0.742 -1.644 1.00 0.00 70 MET A CA 16
ATOM 25597 C C . MET A 1 70 ? 4.065 0.554 -0.891 1.00 0.00 70 MET A C 16
ATOM 25598 O O . MET A 1 70 ? 3.917 1.630 -1.450 1.00 0.00 70 MET A O 16
ATOM 25612 N N . LEU A 1 71 ? 4.455 0.450 0.381 1.00 0.00 71 LEU A N 16
ATOM 25613 C CA . LEU A 1 71 ? 4.741 1.621 1.193 1.00 0.00 71 LEU A CA 16
ATOM 25614 C C . LEU A 1 71 ? 6.218 1.993 1.064 1.00 0.00 71 LEU A C 16
ATOM 25615 O O . LEU A 1 71 ? 6.771 2.675 1.907 1.00 0.00 71 LEU A O 16
ATOM 25631 N N . ASN A 1 72 ? 6.885 1.539 0.017 1.00 0.00 72 ASN A N 16
ATOM 25632 C CA . ASN A 1 72 ? 8.271 1.885 -0.263 1.00 0.00 72 ASN A CA 16
ATOM 25633 C C . ASN A 1 72 ? 8.398 2.506 -1.643 1.00 0.00 72 ASN A C 16
ATOM 25634 O O . ASN A 1 72 ? 9.510 2.840 -2.050 1.00 0.00 72 ASN A O 16
ATOM 25645 N N . GLU A 1 73 ? 7.266 2.673 -2.327 1.00 0.00 73 GLU A N 16
ATOM 25646 C CA . GLU A 1 73 ? 7.247 3.258 -3.642 1.00 0.00 73 GLU A CA 16
ATOM 25647 C C . GLU A 1 73 ? 7.483 4.764 -3.605 1.00 0.00 73 GLU A C 16
ATOM 25648 O O . GLU A 1 73 ? 7.422 5.368 -2.519 1.00 0.00 73 GLU A O 16
ATOM 25660 N N . PRO A 1 74 ? 7.722 5.399 -4.773 1.00 0.00 74 PRO A N 16
ATOM 25661 C CA . PRO A 1 74 ? 7.906 6.830 -4.902 1.00 0.00 74 PRO A CA 16
ATOM 25662 C C . PRO A 1 74 ? 6.604 7.597 -4.713 1.00 0.00 74 PRO A C 16
ATOM 25663 O O . PRO A 1 74 ? 6.317 8.571 -5.401 1.00 0.00 74 PRO A O 16
ATOM 25674 N N . MET A 1 75 ? 5.795 7.171 -3.751 1.00 0.00 75 MET A N 16
ATOM 25675 C CA . MET A 1 75 ? 4.520 7.787 -3.452 1.00 0.00 75 MET A CA 16
ATOM 25676 C C . MET A 1 75 ? 3.999 7.354 -2.096 1.00 0.00 75 MET A C 16
ATOM 25677 O O . MET A 1 75 ? 2.807 7.423 -1.842 1.00 0.00 75 MET A O 16
ATOM 25691 N N . TRP A 1 76 ? 4.882 6.905 -1.201 1.00 0.00 76 TRP A N 16
ATOM 25692 C CA . TRP A 1 76 ? 4.512 6.433 0.120 1.00 0.00 76 TRP A CA 16
ATOM 25693 C C . TRP A 1 76 ? 5.723 6.569 1.026 1.00 0.00 76 TRP A C 16
ATOM 25694 O O . TRP A 1 76 ? 6.510 5.638 1.182 1.00 0.00 76 TRP A O 16
ATOM 25715 N N . ILE A 1 77 ? 5.912 7.759 1.621 1.00 0.00 77 ILE A N 16
ATOM 25716 C CA . ILE A 1 77 ? 7.079 8.054 2.459 1.00 0.00 77 ILE A CA 16
ATOM 25717 C C . ILE A 1 77 ? 6.625 8.276 3.884 1.00 0.00 77 ILE A C 16
ATOM 25718 O O . ILE A 1 77 ? 5.719 7.617 4.347 1.00 0.00 77 ILE A O 16
ATOM 25734 N N . ARG A 1 78 ? 7.188 9.251 4.579 1.00 0.00 78 ARG A N 16
ATOM 25735 C CA . ARG A 1 78 ? 6.729 9.623 5.921 1.00 0.00 78 ARG A CA 16
ATOM 25736 C C . ARG A 1 78 ? 5.217 9.799 6.019 1.00 0.00 78 ARG A C 16
ATOM 25737 O O . ARG A 1 78 ? 4.608 9.402 6.987 1.00 0.00 78 ARG A O 16
ATOM 25758 N N . MET A 1 79 ? 4.605 10.350 4.976 1.00 0.00 79 MET A N 16
ATOM 25759 C CA . MET A 1 79 ? 3.153 10.454 4.884 1.00 0.00 79 MET A CA 16
ATOM 25760 C C . MET A 1 79 ? 2.492 9.087 4.959 1.00 0.00 79 MET A C 16
ATOM 25761 O O . MET A 1 79 ? 1.519 8.895 5.670 1.00 0.00 79 MET A O 16
ATOM 25775 N N . ARG A 1 80 ? 3.062 8.093 4.272 1.00 0.00 80 ARG A N 16
ATOM 25776 C CA . ARG A 1 80 ? 2.553 6.735 4.387 1.00 0.00 80 ARG A CA 16
ATOM 25777 C C . ARG A 1 80 ? 2.471 6.239 5.819 1.00 0.00 80 ARG A C 16
ATOM 25778 O O . ARG A 1 80 ? 1.714 5.331 6.046 1.00 0.00 80 ARG A O 16
ATOM 25799 N N . ASP A 1 81 ? 3.271 6.764 6.746 1.00 0.00 81 ASP A N 16
ATOM 25800 C CA . ASP A 1 81 ? 3.259 6.332 8.149 1.00 0.00 81 ASP A CA 16
ATOM 25801 C C . ASP A 1 81 ? 1.822 6.074 8.632 1.00 0.00 81 ASP A C 16
ATOM 25802 O O . ASP A 1 81 ? 1.465 5.042 9.207 1.00 0.00 81 ASP A O 16
ATOM 25811 N N . GLN A 1 82 ? 0.929 6.990 8.258 1.00 0.00 82 GLN A N 16
ATOM 25812 C CA . GLN A 1 82 ? -0.473 6.834 8.577 1.00 0.00 82 GLN A CA 16
ATOM 25813 C C . GLN A 1 82 ? -1.130 5.742 7.757 1.00 0.00 82 GLN A C 16
ATOM 25814 O O . GLN A 1 82 ? -1.740 4.828 8.307 1.00 0.00 82 GLN A O 16
ATOM 25828 N N . VAL A 1 83 ? -0.957 5.790 6.435 1.00 0.00 83 VAL A N 16
ATOM 25829 C CA . VAL A 1 83 ? -1.468 4.770 5.522 1.00 0.00 83 VAL A CA 16
ATOM 25830 C C . VAL A 1 83 ? -0.854 3.403 5.832 1.00 0.00 83 VAL A C 16
ATOM 25831 O O . VAL A 1 83 ? -1.310 2.385 5.348 1.00 0.00 83 VAL A O 16
ATOM 25844 N N . MET A 1 84 ? 0.199 3.355 6.642 1.00 0.00 84 MET A N 16
ATOM 25845 C CA . MET A 1 84 ? 0.946 2.174 6.997 1.00 0.00 84 MET A CA 16
ATOM 25846 C C . MET A 1 84 ? 0.159 1.406 8.029 1.00 0.00 84 MET A C 16
ATOM 25847 O O . MET A 1 84 ? -0.184 0.252 7.802 1.00 0.00 84 MET A O 16
ATOM 25861 N N . SER A 1 85 ? -0.218 2.073 9.126 1.00 0.00 85 SER A N 16
ATOM 25862 C CA . SER A 1 85 ? -1.072 1.480 10.153 1.00 0.00 85 SER A CA 16
ATOM 25863 C C . SER A 1 85 ? -2.547 1.463 9.738 1.00 0.00 85 SER A C 16
ATOM 25864 O O . SER A 1 85 ? -3.441 1.149 10.527 1.00 0.00 85 SER A O 16
ATOM 25872 N N . MET A 1 86 ? -2.826 1.781 8.478 1.00 0.00 86 MET A N 16
ATOM 25873 C CA . MET A 1 86 ? -4.176 1.769 7.946 1.00 0.00 86 MET A CA 16
ATOM 25874 C C . MET A 1 86 ? -4.305 0.725 6.859 1.00 0.00 86 MET A C 16
ATOM 25875 O O . MET A 1 86 ? -5.194 -0.132 6.889 1.00 0.00 86 MET A O 16
ATOM 25889 N N . ALA A 1 87 ? -3.330 0.692 5.957 1.00 0.00 87 ALA A N 16
ATOM 25890 C CA . ALA A 1 87 ? -3.254 -0.295 4.905 1.00 0.00 87 ALA A CA 16
ATOM 25891 C C . ALA A 1 87 ? -2.661 -1.603 5.404 1.00 0.00 87 ALA A C 16
ATOM 25892 O O . ALA A 1 87 ? -2.331 -2.469 4.611 1.00 0.00 87 ALA A O 16
ATOM 25899 N N . HIS A 1 88 ? -2.541 -1.759 6.723 1.00 0.00 88 HIS A N 16
ATOM 25900 C CA . HIS A 1 88 ? -2.127 -3.009 7.339 1.00 0.00 88 HIS A CA 16
ATOM 25901 C C . HIS A 1 88 ? -3.323 -3.844 7.768 1.00 0.00 88 HIS A C 16
ATOM 25902 O O . HIS A 1 88 ? -3.187 -5.019 8.034 1.00 0.00 88 HIS A O 16
ATOM 25917 N N . ASN A 1 89 ? -4.496 -3.221 7.917 1.00 0.00 89 ASN A N 16
ATOM 25918 C CA . ASN A 1 89 ? -5.739 -3.881 8.293 1.00 0.00 89 ASN A CA 16
ATOM 25919 C C . ASN A 1 89 ? -6.761 -3.798 7.176 1.00 0.00 89 ASN A C 16
ATOM 25920 O O . ASN A 1 89 ? -7.558 -4.702 7.008 1.00 0.00 89 ASN A O 16
ATOM 25931 N N . LEU A 1 90 ? -6.685 -2.760 6.346 1.00 0.00 90 LEU A N 16
ATOM 25932 C CA . LEU A 1 90 ? -7.518 -2.679 5.151 1.00 0.00 90 LEU A CA 16
ATOM 25933 C C . LEU A 1 90 ? -7.401 -3.949 4.298 1.00 0.00 90 LEU A C 16
ATOM 25934 O O . LEU A 1 90 ? -8.422 -4.497 3.889 1.00 0.00 90 LEU A O 16
ATOM 25950 N N . PRO A 1 91 ? -6.176 -4.442 4.029 1.00 0.00 91 PRO A N 16
ATOM 25951 C CA . PRO A 1 91 ? -5.998 -5.686 3.322 1.00 0.00 91 PRO A CA 16
ATOM 25952 C C . PRO A 1 91 ? -6.364 -6.893 4.171 1.00 0.00 91 PRO A C 16
ATOM 25953 O O . PRO A 1 91 ? -6.668 -7.949 3.643 1.00 0.00 91 PRO A O 16
ATOM 25964 N N . ILE A 1 92 ? -6.350 -6.754 5.492 1.00 0.00 92 ILE A N 16
ATOM 25965 C CA . ILE A 1 92 ? -6.781 -7.838 6.383 1.00 0.00 92 ILE A CA 16
ATOM 25966 C C . ILE A 1 92 ? -8.291 -8.022 6.381 1.00 0.00 92 ILE A C 16
ATOM 25967 O O . ILE A 1 92 ? -8.746 -9.157 6.382 1.00 0.00 92 ILE A O 16
ATOM 25983 N N . GLU A 1 93 ? -9.058 -6.934 6.359 1.00 0.00 93 GLU A N 16
ATOM 25984 C CA . GLU A 1 93 ? -10.523 -6.992 6.315 1.00 0.00 93 GLU A CA 16
ATOM 25985 C C . GLU A 1 93 ? -11.031 -7.749 5.089 1.00 0.00 93 GLU A C 16
ATOM 25986 O O . GLU A 1 93 ? -12.142 -8.269 5.068 1.00 0.00 93 GLU A O 16
ATOM 25998 N N . CYS A 1 94 ? -10.184 -7.860 4.065 1.00 0.00 94 CYS A N 16
ATOM 25999 C CA . CYS A 1 94 ? -10.468 -8.683 2.905 1.00 0.00 94 CYS A CA 16
ATOM 26000 C C . CYS A 1 94 ? -9.788 -10.045 2.968 1.00 0.00 94 CYS A C 16
ATOM 26001 O O . CYS A 1 94 ? -10.188 -10.929 2.219 1.00 0.00 94 CYS A O 16
ATOM 26008 N N . ASN A 1 95 ? -8.784 -10.221 3.835 1.00 0.00 95 ASN A N 16
ATOM 26009 C CA . ASN A 1 95 ? -8.034 -11.448 4.080 1.00 0.00 95 ASN A CA 16
ATOM 26010 C C . ASN A 1 95 ? -6.843 -11.563 3.124 1.00 0.00 95 ASN A C 16
ATOM 26011 O O . ASN A 1 95 ? -6.546 -12.618 2.560 1.00 0.00 95 ASN A O 16
ATOM 26022 N N . LEU A 1 96 ? -6.173 -10.444 2.920 1.00 0.00 96 LEU A N 16
ATOM 26023 C CA . LEU A 1 96 ? -5.061 -10.366 1.994 1.00 0.00 96 LEU A CA 16
ATOM 26024 C C . LEU A 1 96 ? -3.792 -10.501 2.802 1.00 0.00 96 LEU A C 16
ATOM 26025 O O . LEU A 1 96 ? -2.878 -11.150 2.360 1.00 0.00 96 LEU A O 16
ATOM 26041 N N . MET A 1 97 ? -3.759 -9.970 4.028 1.00 0.00 97 MET A N 16
ATOM 26042 C CA . MET A 1 97 ? -2.580 -10.088 4.873 1.00 0.00 97 MET A CA 16
ATOM 26043 C C . MET A 1 97 ? -2.948 -10.334 6.328 1.00 0.00 97 MET A C 16
ATOM 26044 O O . MET A 1 97 ? -2.190 -9.953 7.212 1.00 0.00 97 MET A O 16
ATOM 26058 N N . SER A 1 98 ? -4.103 -10.964 6.581 1.00 0.00 98 SER A N 16
ATOM 26059 C CA . SER A 1 98 ? -4.642 -11.180 7.931 1.00 0.00 98 SER A CA 16
ATOM 26060 C C . SER A 1 98 ? -3.553 -11.478 8.954 1.00 0.00 98 SER A C 16
ATOM 26061 O O . SER A 1 98 ? -3.227 -10.675 9.818 1.00 0.00 98 SER A O 16
ATOM 26069 N N . GLN A 1 99 ? -2.954 -12.649 8.807 1.00 0.00 99 GLN A N 16
ATOM 26070 C CA . GLN A 1 99 ? -1.781 -12.999 9.577 1.00 0.00 99 GLN A CA 16
ATOM 26071 C C . GLN A 1 99 ? -0.970 -14.089 8.868 1.00 0.00 99 GLN A C 16
ATOM 26072 O O . GLN A 1 99 ? -0.707 -15.136 9.455 1.00 0.00 99 GLN A O 16
ATOM 26086 N N . PRO A 1 100 ? -0.617 -13.886 7.584 1.00 0.00 100 PRO A N 16
ATOM 26087 C CA . PRO A 1 100 ? 0.123 -14.875 6.827 1.00 0.00 100 PRO A CA 16
ATOM 26088 C C . PRO A 1 100 ? 1.574 -14.916 7.283 1.00 0.00 100 PRO A C 16
ATOM 26089 O O . PRO A 1 100 ? 1.982 -15.784 8.048 1.00 0.00 100 PRO A O 16
ATOM 26100 N N . CYS A 1 101 ? 2.377 -13.974 6.801 1.00 0.00 101 CYS A N 16
ATOM 26101 C CA . CYS A 1 101 ? 3.783 -13.912 7.132 1.00 0.00 101 CYS A CA 16
ATOM 26102 C C . CYS A 1 101 ? 3.905 -13.339 8.540 1.00 0.00 101 CYS A C 16
ATOM 26103 O O . CYS A 1 101 ? 3.441 -12.226 8.796 1.00 0.00 101 CYS A O 16
ATOM 26110 N N . GLN A 1 102 ? 4.487 -14.113 9.448 1.00 0.00 102 GLN A N 16
ATOM 26111 C CA . GLN A 1 102 ? 4.686 -13.711 10.832 1.00 0.00 102 GLN A CA 16
ATOM 26112 C C . GLN A 1 102 ? 6.156 -13.824 11.201 1.00 0.00 102 GLN A C 16
ATOM 26113 O O . GLN A 1 102 ? 6.991 -14.163 10.356 1.00 0.00 102 GLN A O 16
ATOM 26127 N N . MET A 1 103 ? 6.463 -13.510 12.455 1.00 0.00 103 MET A N 16
ATOM 26128 C CA . MET A 1 103 ? 7.803 -13.590 13.017 1.00 0.00 103 MET A CA 16
ATOM 26129 C C . MET A 1 103 ? 7.870 -14.558 14.198 1.00 0.00 103 MET A C 16
ATOM 26130 O O . MET A 1 103 ? 6.823 -14.766 14.839 1.00 0.00 103 MET A O 16
ATOM 26145 N N . PRO A 1 1 ? 3.118 -7.581 8.847 1.00 0.00 1 PRO A N 17
ATOM 26146 C CA . PRO A 1 1 ? 3.981 -6.537 8.255 1.00 0.00 1 PRO A CA 17
ATOM 26147 C C . PRO A 1 1 ? 3.334 -5.163 8.253 1.00 0.00 1 PRO A C 17
ATOM 26148 O O . PRO A 1 1 ? 2.148 -5.030 8.503 1.00 0.00 1 PRO A O 17
ATOM 26159 N N . TYR A 1 2 ? 4.136 -4.142 7.968 1.00 0.00 2 TYR A N 17
ATOM 26160 C CA . TYR A 1 2 ? 3.665 -2.776 7.942 1.00 0.00 2 TYR A CA 17
ATOM 26161 C C . TYR A 1 2 ? 4.326 -1.991 6.814 1.00 0.00 2 TYR A C 17
ATOM 26162 O O . TYR A 1 2 ? 3.681 -1.278 6.055 1.00 0.00 2 TYR A O 17
ATOM 26180 N N . GLY A 1 3 ? 5.638 -2.141 6.687 1.00 0.00 3 GLY A N 17
ATOM 26181 C CA . GLY A 1 3 ? 6.404 -1.427 5.688 1.00 0.00 3 GLY A CA 17
ATOM 26182 C C . GLY A 1 3 ? 7.892 -1.634 5.885 1.00 0.00 3 GLY A C 17
ATOM 26183 O O . GLY A 1 3 ? 8.608 -0.703 6.257 1.00 0.00 3 GLY A O 17
ATOM 26187 N N . ARG A 1 4 ? 8.335 -2.892 5.751 1.00 0.00 4 ARG A N 17
ATOM 26188 C CA . ARG A 1 4 ? 9.743 -3.226 5.886 1.00 0.00 4 ARG A CA 17
ATOM 26189 C C . ARG A 1 4 ? 10.546 -2.743 4.676 1.00 0.00 4 ARG A C 17
ATOM 26190 O O . ARG A 1 4 ? 10.019 -2.058 3.809 1.00 0.00 4 ARG A O 17
ATOM 26211 N N . GLY A 1 5 ? 11.830 -3.104 4.653 1.00 0.00 5 GLY A N 17
ATOM 26212 C CA . GLY A 1 5 ? 12.703 -2.766 3.554 1.00 0.00 5 GLY A CA 17
ATOM 26213 C C . GLY A 1 5 ? 12.207 -3.364 2.241 1.00 0.00 5 GLY A C 17
ATOM 26214 O O . GLY A 1 5 ? 11.236 -4.123 2.198 1.00 0.00 5 GLY A O 17
ATOM 26218 N N . ARG A 1 6 ? 12.891 -2.996 1.161 1.00 0.00 6 ARG A N 17
ATOM 26219 C CA . ARG A 1 6 ? 12.564 -3.504 -0.158 1.00 0.00 6 ARG A CA 17
ATOM 26220 C C . ARG A 1 6 ? 12.988 -4.956 -0.301 1.00 0.00 6 ARG A C 17
ATOM 26221 O O . ARG A 1 6 ? 13.709 -5.486 0.543 1.00 0.00 6 ARG A O 17
ATOM 26242 N N . THR A 1 7 ? 12.615 -5.554 -1.422 1.00 0.00 7 THR A N 17
ATOM 26243 C CA . THR A 1 7 ? 12.937 -6.942 -1.693 1.00 0.00 7 THR A CA 17
ATOM 26244 C C . THR A 1 7 ? 13.216 -7.129 -3.176 1.00 0.00 7 THR A C 17
ATOM 26245 O O . THR A 1 7 ? 13.555 -6.174 -3.878 1.00 0.00 7 THR A O 17
ATOM 26256 N N . GLU A 1 8 ? 13.106 -8.368 -3.645 1.00 0.00 8 GLU A N 17
ATOM 26257 C CA . GLU A 1 8 ? 13.337 -8.687 -5.038 1.00 0.00 8 GLU A CA 17
ATOM 26258 C C . GLU A 1 8 ? 12.125 -8.305 -5.883 1.00 0.00 8 GLU A C 17
ATOM 26259 O O . GLU A 1 8 ? 11.191 -7.643 -5.412 1.00 0.00 8 GLU A O 17
ATOM 26271 N N . SER A 1 9 ? 12.156 -8.703 -7.158 1.00 0.00 9 SER A N 17
ATOM 26272 C CA . SER A 1 9 ? 11.069 -8.432 -8.075 1.00 0.00 9 SER A CA 17
ATOM 26273 C C . SER A 1 9 ? 10.017 -9.537 -7.998 1.00 0.00 9 SER A C 17
ATOM 26274 O O . SER A 1 9 ? 9.973 -10.336 -7.061 1.00 0.00 9 SER A O 17
ATOM 26282 N N . GLY A 1 10 ? 9.144 -9.590 -9.009 1.00 0.00 10 GLY A N 17
ATOM 26283 C CA . GLY A 1 10 ? 8.107 -10.596 -9.100 1.00 0.00 10 GLY A CA 17
ATOM 26284 C C . GLY A 1 10 ? 6.776 -10.011 -8.681 1.00 0.00 10 GLY A C 17
ATOM 26285 O O . GLY A 1 10 ? 6.039 -9.479 -9.501 1.00 0.00 10 GLY A O 17
ATOM 26289 N N . CYS A 1 11 ? 6.464 -10.092 -7.385 1.00 0.00 11 CYS A N 17
ATOM 26290 C CA . CYS A 1 11 ? 5.223 -9.581 -6.860 1.00 0.00 11 CYS A CA 17
ATOM 26291 C C . CYS A 1 11 ? 5.165 -8.102 -7.107 1.00 0.00 11 CYS A C 17
ATOM 26292 O O . CYS A 1 11 ? 4.414 -7.676 -7.945 1.00 0.00 11 CYS A O 17
ATOM 26299 N N . TYR A 1 12 ? 5.959 -7.314 -6.400 1.00 0.00 12 TYR A N 17
ATOM 26300 C CA . TYR A 1 12 ? 6.028 -5.877 -6.574 1.00 0.00 12 TYR A CA 17
ATOM 26301 C C . TYR A 1 12 ? 5.954 -5.466 -8.038 1.00 0.00 12 TYR A C 17
ATOM 26302 O O . TYR A 1 12 ? 5.195 -4.575 -8.381 1.00 0.00 12 TYR A O 17
ATOM 26320 N N . GLN A 1 13 ? 6.655 -6.203 -8.896 1.00 0.00 13 GLN A N 17
ATOM 26321 C CA . GLN A 1 13 ? 6.626 -5.948 -10.312 1.00 0.00 13 GLN A CA 17
ATOM 26322 C C . GLN A 1 13 ? 5.188 -5.919 -10.829 1.00 0.00 13 GLN A C 17
ATOM 26323 O O . GLN A 1 13 ? 4.793 -5.013 -11.545 1.00 0.00 13 GLN A O 17
ATOM 26337 N N . GLN A 1 14 ? 4.414 -6.955 -10.503 1.00 0.00 14 GLN A N 17
ATOM 26338 C CA . GLN A 1 14 ? 3.020 -7.015 -10.871 1.00 0.00 14 GLN A CA 17
ATOM 26339 C C . GLN A 1 14 ? 2.181 -6.021 -10.070 1.00 0.00 14 GLN A C 17
ATOM 26340 O O . GLN A 1 14 ? 1.061 -5.718 -10.441 1.00 0.00 14 GLN A O 17
ATOM 26354 N N . MET A 1 15 ? 2.677 -5.593 -8.912 1.00 0.00 15 MET A N 17
ATOM 26355 C CA . MET A 1 15 ? 2.000 -4.667 -8.051 1.00 0.00 15 MET A CA 17
ATOM 26356 C C . MET A 1 15 ? 1.942 -3.296 -8.690 1.00 0.00 15 MET A C 17
ATOM 26357 O O . MET A 1 15 ? 0.852 -2.778 -8.862 1.00 0.00 15 MET A O 17
ATOM 26371 N N . GLU A 1 16 ? 3.099 -2.722 -9.012 1.00 0.00 16 GLU A N 17
ATOM 26372 C CA . GLU A 1 16 ? 3.160 -1.408 -9.622 1.00 0.00 16 GLU A CA 17
ATOM 26373 C C . GLU A 1 16 ? 2.376 -1.402 -10.934 1.00 0.00 16 GLU A C 17
ATOM 26374 O O . GLU A 1 16 ? 1.847 -0.375 -11.344 1.00 0.00 16 GLU A O 17
ATOM 26386 N N . GLU A 1 17 ? 2.294 -2.572 -11.588 1.00 0.00 17 GLU A N 17
ATOM 26387 C CA . GLU A 1 17 ? 1.585 -2.702 -12.834 1.00 0.00 17 GLU A CA 17
ATOM 26388 C C . GLU A 1 17 ? 0.082 -2.729 -12.581 1.00 0.00 17 GLU A C 17
ATOM 26389 O O . GLU A 1 17 ? -0.717 -2.408 -13.456 1.00 0.00 17 GLU A O 17
ATOM 26401 N N . ALA A 1 18 ? -0.320 -3.095 -11.362 1.00 0.00 18 ALA A N 17
ATOM 26402 C CA . ALA A 1 18 ? -1.694 -3.143 -10.970 1.00 0.00 18 ALA A CA 17
ATOM 26403 C C . ALA A 1 18 ? -1.894 -2.305 -9.757 1.00 0.00 18 ALA A C 17
ATOM 26404 O O . ALA A 1 18 ? -2.636 -2.772 -8.906 1.00 0.00 18 ALA A O 17
ATOM 26411 N N . GLU A 1 19 ? -1.265 -1.131 -9.666 1.00 0.00 19 GLU A N 17
ATOM 26412 C CA . GLU A 1 19 ? -1.354 -0.216 -8.553 1.00 0.00 19 GLU A CA 17
ATOM 26413 C C . GLU A 1 19 ? -2.760 -0.231 -7.948 1.00 0.00 19 GLU A C 17
ATOM 26414 O O . GLU A 1 19 ? -3.657 0.535 -8.331 1.00 0.00 19 GLU A O 17
ATOM 26426 N N . MET A 1 20 ? -2.966 -1.105 -6.953 1.00 0.00 20 MET A N 17
ATOM 26427 C CA . MET A 1 20 ? -4.289 -1.352 -6.410 1.00 0.00 20 MET A CA 17
ATOM 26428 C C . MET A 1 20 ? -4.278 -0.740 -5.045 1.00 0.00 20 MET A C 17
ATOM 26429 O O . MET A 1 20 ? -5.280 -0.203 -4.595 1.00 0.00 20 MET A O 17
ATOM 26443 N N . LEU A 1 21 ? -3.119 -0.742 -4.372 1.00 0.00 21 LEU A N 17
ATOM 26444 C CA . LEU A 1 21 ? -2.974 -0.169 -3.062 1.00 0.00 21 LEU A CA 17
ATOM 26445 C C . LEU A 1 21 ? -2.640 1.315 -3.197 1.00 0.00 21 LEU A C 17
ATOM 26446 O O . LEU A 1 21 ? -2.278 1.962 -2.218 1.00 0.00 21 LEU A O 17
ATOM 26462 N N . ASN A 1 22 ? -2.832 1.869 -4.401 1.00 0.00 22 ASN A N 17
ATOM 26463 C CA . ASN A 1 22 ? -2.584 3.261 -4.661 1.00 0.00 22 ASN A CA 17
ATOM 26464 C C . ASN A 1 22 ? -3.840 4.058 -4.351 1.00 0.00 22 ASN A C 17
ATOM 26465 O O . ASN A 1 22 ? -3.783 5.185 -3.865 1.00 0.00 22 ASN A O 17
ATOM 26476 N N . HIS A 1 23 ? -5.013 3.465 -4.629 1.00 0.00 23 HIS A N 17
ATOM 26477 C CA . HIS A 1 23 ? -6.284 4.114 -4.403 1.00 0.00 23 HIS A CA 17
ATOM 26478 C C . HIS A 1 23 ? -6.595 4.105 -2.924 1.00 0.00 23 HIS A C 17
ATOM 26479 O O . HIS A 1 23 ? -6.783 5.169 -2.348 1.00 0.00 23 HIS A O 17
ATOM 26494 N N . CYS A 1 24 ? -6.658 2.909 -2.319 1.00 0.00 24 CYS A N 17
ATOM 26495 C CA . CYS A 1 24 ? -6.911 2.781 -0.895 1.00 0.00 24 CYS A CA 17
ATOM 26496 C C . CYS A 1 24 ? -5.968 3.707 -0.147 1.00 0.00 24 CYS A C 17
ATOM 26497 O O . CYS A 1 24 ? -6.363 4.215 0.875 1.00 0.00 24 CYS A O 17
ATOM 26504 N N . GLY A 1 25 ? -4.797 4.010 -0.706 1.00 0.00 25 GLY A N 17
ATOM 26505 C CA . GLY A 1 25 ? -3.858 4.929 -0.134 1.00 0.00 25 GLY A CA 17
ATOM 26506 C C . GLY A 1 25 ? -4.327 6.353 -0.249 1.00 0.00 25 GLY A C 17
ATOM 26507 O O . GLY A 1 25 ? -4.290 7.073 0.729 1.00 0.00 25 GLY A O 17
ATOM 26511 N N . MET A 1 26 ? -4.786 6.775 -1.421 1.00 0.00 26 MET A N 17
ATOM 26512 C CA . MET A 1 26 ? -5.281 8.111 -1.652 1.00 0.00 26 MET A CA 17
ATOM 26513 C C . MET A 1 26 ? -6.303 8.481 -0.616 1.00 0.00 26 MET A C 17
ATOM 26514 O O . MET A 1 26 ? -6.252 9.581 -0.144 1.00 0.00 26 MET A O 17
ATOM 26528 N N . TYR A 1 27 ? -7.180 7.567 -0.228 1.00 0.00 27 TYR A N 17
ATOM 26529 C CA . TYR A 1 27 ? -8.181 7.797 0.784 1.00 0.00 27 TYR A CA 17
ATOM 26530 C C . TYR A 1 27 ? -7.533 8.155 2.113 1.00 0.00 27 TYR A C 17
ATOM 26531 O O . TYR A 1 27 ? -8.027 9.000 2.848 1.00 0.00 27 TYR A O 17
ATOM 26549 N N . LEU A 1 28 ? -6.463 7.440 2.462 1.00 0.00 28 LEU A N 17
ATOM 26550 C CA . LEU A 1 28 ? -5.760 7.670 3.701 1.00 0.00 28 LEU A CA 17
ATOM 26551 C C . LEU A 1 28 ? -4.916 8.926 3.578 1.00 0.00 28 LEU A C 17
ATOM 26552 O O . LEU A 1 28 ? -4.819 9.681 4.530 1.00 0.00 28 LEU A O 17
ATOM 26568 N N . MET A 1 29 ? -4.356 9.190 2.397 1.00 0.00 29 MET A N 17
ATOM 26569 C CA . MET A 1 29 ? -3.550 10.345 2.108 1.00 0.00 29 MET A CA 17
ATOM 26570 C C . MET A 1 29 ? -4.399 11.500 1.603 1.00 0.00 29 MET A C 17
ATOM 26571 O O . MET A 1 29 ? -3.907 12.480 1.056 1.00 0.00 29 MET A O 17
ATOM 26585 N N . LYS A 1 30 ? -5.716 11.388 1.742 1.00 0.00 30 LYS A N 17
ATOM 26586 C CA . LYS A 1 30 ? -6.638 12.401 1.278 1.00 0.00 30 LYS A CA 17
ATOM 26587 C C . LYS A 1 30 ? -6.927 13.358 2.417 1.00 0.00 30 LYS A C 17
ATOM 26588 O O . LYS A 1 30 ? -7.375 14.474 2.170 1.00 0.00 30 LYS A O 17
ATOM 26607 N N . ASN A 1 31 ? -6.634 12.931 3.651 1.00 0.00 31 ASN A N 17
ATOM 26608 C CA . ASN A 1 31 ? -6.802 13.757 4.822 1.00 0.00 31 ASN A CA 17
ATOM 26609 C C . ASN A 1 31 ? -5.439 14.043 5.455 1.00 0.00 31 ASN A C 17
ATOM 26610 O O . ASN A 1 31 ? -5.319 14.743 6.458 1.00 0.00 31 ASN A O 17
ATOM 26621 N N . LEU A 1 32 ? -4.379 13.456 4.904 1.00 0.00 32 LEU A N 17
ATOM 26622 C CA . LEU A 1 32 ? -3.045 13.637 5.418 1.00 0.00 32 LEU A CA 17
ATOM 26623 C C . LEU A 1 32 ? -2.500 14.977 4.927 1.00 0.00 32 LEU A C 17
ATOM 26624 O O . LEU A 1 32 ? -1.608 15.033 4.082 1.00 0.00 32 LEU A O 17
ATOM 26640 N N . GLY A 1 33 ? -3.050 16.069 5.458 1.00 0.00 33 GLY A N 17
ATOM 26641 C CA . GLY A 1 33 ? -2.633 17.406 5.100 1.00 0.00 33 GLY A CA 17
ATOM 26642 C C . GLY A 1 33 ? -2.371 18.227 6.344 1.00 0.00 33 GLY A C 17
ATOM 26643 O O . GLY A 1 33 ? -3.145 18.218 7.298 1.00 0.00 33 GLY A O 17
ATOM 26647 N N . GLU A 1 34 ? -1.286 18.997 6.311 1.00 0.00 34 GLU A N 17
ATOM 26648 C CA . GLU A 1 34 ? -0.910 19.850 7.428 1.00 0.00 34 GLU A CA 17
ATOM 26649 C C . GLU A 1 34 ? -1.506 21.247 7.240 1.00 0.00 34 GLU A C 17
ATOM 26650 O O . GLU A 1 34 ? -0.812 22.261 7.168 1.00 0.00 34 GLU A O 17
ATOM 26662 N N . ARG A 1 35 ? -2.830 21.308 7.067 1.00 0.00 35 ARG A N 17
ATOM 26663 C CA . ARG A 1 35 ? -3.523 22.570 6.891 1.00 0.00 35 ARG A CA 17
ATOM 26664 C C . ARG A 1 35 ? -4.786 22.584 7.725 1.00 0.00 35 ARG A C 17
ATOM 26665 O O . ARG A 1 35 ? -5.010 23.509 8.495 1.00 0.00 35 ARG A O 17
ATOM 26686 N N . SER A 1 36 ? -5.642 21.581 7.507 1.00 0.00 36 SER A N 17
ATOM 26687 C CA . SER A 1 36 ? -6.894 21.473 8.226 1.00 0.00 36 SER A CA 17
ATOM 26688 C C . SER A 1 36 ? -6.804 20.363 9.256 1.00 0.00 36 SER A C 17
ATOM 26689 O O . SER A 1 36 ? -6.184 19.329 9.018 1.00 0.00 36 SER A O 17
ATOM 26697 N N . GLN A 1 37 ? -7.470 20.566 10.391 1.00 0.00 37 GLN A N 17
ATOM 26698 C CA . GLN A 1 37 ? -7.475 19.593 11.464 1.00 0.00 37 GLN A CA 17
ATOM 26699 C C . GLN A 1 37 ? -8.792 18.839 11.468 1.00 0.00 37 GLN A C 17
ATOM 26700 O O . GLN A 1 37 ? -9.821 19.355 11.899 1.00 0.00 37 GLN A O 17
ATOM 26714 N N . VAL A 1 38 ? -8.761 17.612 10.961 1.00 0.00 38 VAL A N 17
ATOM 26715 C CA . VAL A 1 38 ? -9.937 16.767 10.915 1.00 0.00 38 VAL A CA 17
ATOM 26716 C C . VAL A 1 38 ? -9.514 15.307 10.909 1.00 0.00 38 VAL A C 17
ATOM 26717 O O . VAL A 1 38 ? -8.404 14.957 10.500 1.00 0.00 38 VAL A O 17
ATOM 26730 N N . SER A 1 39 ? -10.412 14.433 11.366 1.00 0.00 39 SER A N 17
ATOM 26731 C CA . SER A 1 39 ? -10.149 13.006 11.404 1.00 0.00 39 SER A CA 17
ATOM 26732 C C . SER A 1 39 ? -11.364 12.239 10.896 1.00 0.00 39 SER A C 17
ATOM 26733 O O . SER A 1 39 ? -12.126 11.652 11.666 1.00 0.00 39 SER A O 17
ATOM 26741 N N . PRO A 1 40 ? -11.573 12.274 9.572 1.00 0.00 40 PRO A N 17
ATOM 26742 C CA . PRO A 1 40 ? -12.669 11.578 8.937 1.00 0.00 40 PRO A CA 17
ATOM 26743 C C . PRO A 1 40 ? -12.445 10.081 8.917 1.00 0.00 40 PRO A C 17
ATOM 26744 O O . PRO A 1 40 ? -11.932 9.545 7.946 1.00 0.00 40 PRO A O 17
ATOM 26755 N N . ARG A 1 41 ? -12.858 9.401 10.001 1.00 0.00 41 ARG A N 17
ATOM 26756 C CA . ARG A 1 41 ? -12.681 7.963 10.122 1.00 0.00 41 ARG A CA 17
ATOM 26757 C C . ARG A 1 41 ? -13.168 7.291 8.848 1.00 0.00 41 ARG A C 17
ATOM 26758 O O . ARG A 1 41 ? -12.397 6.639 8.146 1.00 0.00 41 ARG A O 17
ATOM 26779 N N . MET A 1 42 ? -14.470 7.445 8.581 1.00 0.00 42 MET A N 17
ATOM 26780 C CA . MET A 1 42 ? -15.088 6.830 7.431 1.00 0.00 42 MET A CA 17
ATOM 26781 C C . MET A 1 42 ? -16.164 7.708 6.866 1.00 0.00 42 MET A C 17
ATOM 26782 O O . MET A 1 42 ? -17.003 8.178 7.629 1.00 0.00 42 MET A O 17
ATOM 26796 N N . ARG A 1 43 ? -16.133 7.907 5.548 1.00 0.00 43 ARG A N 17
ATOM 26797 C CA . ARG A 1 43 ? -17.082 8.769 4.856 1.00 0.00 43 ARG A CA 17
ATOM 26798 C C . ARG A 1 43 ? -16.596 9.130 3.476 1.00 0.00 43 ARG A C 17
ATOM 26799 O O . ARG A 1 43 ? -17.442 9.400 2.632 1.00 0.00 43 ARG A O 17
ATOM 26820 N N . GLU A 1 44 ? -15.262 9.179 3.314 1.00 0.00 44 GLU A N 17
ATOM 26821 C CA . GLU A 1 44 ? -14.652 9.519 2.048 1.00 0.00 44 GLU A CA 17
ATOM 26822 C C . GLU A 1 44 ? -15.389 8.822 0.911 1.00 0.00 44 GLU A C 17
ATOM 26823 O O . GLU A 1 44 ? -16.084 7.826 1.147 1.00 0.00 44 GLU A O 17
ATOM 26835 N N . GLU A 1 45 ? -15.197 9.335 -0.304 1.00 0.00 45 GLU A N 17
ATOM 26836 C CA . GLU A 1 45 ? -15.851 8.774 -1.463 1.00 0.00 45 GLU A CA 17
ATOM 26837 C C . GLU A 1 45 ? -15.670 7.247 -1.499 1.00 0.00 45 GLU A C 17
ATOM 26838 O O . GLU A 1 45 ? -14.927 6.610 -0.734 1.00 0.00 45 GLU A O 17
ATOM 26850 N N . ASP A 1 46 ? -16.308 6.610 -2.464 1.00 0.00 46 ASP A N 17
ATOM 26851 C CA . ASP A 1 46 ? -16.209 5.189 -2.659 1.00 0.00 46 ASP A CA 17
ATOM 26852 C C . ASP A 1 46 ? -14.841 4.824 -3.208 1.00 0.00 46 ASP A C 17
ATOM 26853 O O . ASP A 1 46 ? -14.646 4.582 -4.393 1.00 0.00 46 ASP A O 17
ATOM 26862 N N . HIS A 1 47 ? -13.824 4.754 -2.346 1.00 0.00 47 HIS A N 17
ATOM 26863 C CA . HIS A 1 47 ? -12.471 4.439 -2.740 1.00 0.00 47 HIS A CA 17
ATOM 26864 C C . HIS A 1 47 ? -11.868 3.507 -1.726 1.00 0.00 47 HIS A C 17
ATOM 26865 O O . HIS A 1 47 ? -11.141 3.951 -0.846 1.00 0.00 47 HIS A O 17
ATOM 26880 N N . LYS A 1 48 ? -12.123 2.206 -1.874 1.00 0.00 48 LYS A N 17
ATOM 26881 C CA . LYS A 1 48 ? -11.588 1.201 -0.973 1.00 0.00 48 LYS A CA 17
ATOM 26882 C C . LYS A 1 48 ? -11.610 -0.160 -1.612 1.00 0.00 48 LYS A C 17
ATOM 26883 O O . LYS A 1 48 ? -10.554 -0.671 -1.957 1.00 0.00 48 LYS A O 17
ATOM 26902 N N . GLN A 1 49 ? -12.814 -0.675 -1.886 1.00 0.00 49 GLN A N 17
ATOM 26903 C CA . GLN A 1 49 ? -12.974 -1.965 -2.528 1.00 0.00 49 GLN A CA 17
ATOM 26904 C C . GLN A 1 49 ? -12.137 -2.021 -3.784 1.00 0.00 49 GLN A C 17
ATOM 26905 O O . GLN A 1 49 ? -11.762 -3.104 -4.160 1.00 0.00 49 GLN A O 17
ATOM 26919 N N . LEU A 1 50 ? -11.796 -0.880 -4.385 1.00 0.00 50 LEU A N 17
ATOM 26920 C CA . LEU A 1 50 ? -10.950 -0.796 -5.542 1.00 0.00 50 LEU A CA 17
ATOM 26921 C C . LEU A 1 50 ? -9.614 -1.469 -5.253 1.00 0.00 50 LEU A C 17
ATOM 26922 O O . LEU A 1 50 ? -9.164 -2.328 -5.987 1.00 0.00 50 LEU A O 17
ATOM 26938 N N . CYS A 1 51 ? -8.946 -1.092 -4.169 1.00 0.00 51 CYS A N 17
ATOM 26939 C CA . CYS A 1 51 ? -7.707 -1.713 -3.773 1.00 0.00 51 CYS A CA 17
ATOM 26940 C C . CYS A 1 51 ? -7.938 -3.166 -3.455 1.00 0.00 51 CYS A C 17
ATOM 26941 O O . CYS A 1 51 ? -7.174 -3.990 -3.936 1.00 0.00 51 CYS A O 17
ATOM 26948 N N . CYS A 1 52 ? -9.035 -3.473 -2.751 1.00 0.00 52 CYS A N 17
ATOM 26949 C CA . CYS A 1 52 ? -9.404 -4.833 -2.427 1.00 0.00 52 CYS A CA 17
ATOM 26950 C C . CYS A 1 52 ? -9.840 -5.566 -3.700 1.00 0.00 52 CYS A C 17
ATOM 26951 O O . CYS A 1 52 ? -10.071 -6.766 -3.679 1.00 0.00 52 CYS A O 17
ATOM 26958 N N . MET A 1 53 ? -9.919 -4.850 -4.824 1.00 0.00 53 MET A N 17
ATOM 26959 C CA . MET A 1 53 ? -10.375 -5.370 -6.074 1.00 0.00 53 MET A CA 17
ATOM 26960 C C . MET A 1 53 ? -9.208 -6.049 -6.744 1.00 0.00 53 MET A C 17
ATOM 26961 O O . MET A 1 53 ? -9.192 -7.265 -6.898 1.00 0.00 53 MET A O 17
ATOM 26975 N N . GLN A 1 54 ? -8.216 -5.263 -7.180 1.00 0.00 54 GLN A N 17
ATOM 26976 C CA . GLN A 1 54 ? -7.060 -5.799 -7.859 1.00 0.00 54 GLN A CA 17
ATOM 26977 C C . GLN A 1 54 ? -6.272 -6.675 -6.912 1.00 0.00 54 GLN A C 17
ATOM 26978 O O . GLN A 1 54 ? -5.595 -7.585 -7.348 1.00 0.00 54 GLN A O 17
ATOM 26992 N N . LEU A 1 55 ? -6.348 -6.422 -5.607 1.00 0.00 55 LEU A N 17
ATOM 26993 C CA . LEU A 1 55 ? -5.669 -7.232 -4.622 1.00 0.00 55 LEU A CA 17
ATOM 26994 C C . LEU A 1 55 ? -6.088 -8.684 -4.776 1.00 0.00 55 LEU A C 17
ATOM 26995 O O . LEU A 1 55 ? -5.287 -9.575 -4.563 1.00 0.00 55 LEU A O 17
ATOM 27011 N N . LYS A 1 56 ? -7.317 -8.929 -5.238 1.00 0.00 56 LYS A N 17
ATOM 27012 C CA . LYS A 1 56 ? -7.790 -10.271 -5.501 1.00 0.00 56 LYS A CA 17
ATOM 27013 C C . LYS A 1 56 ? -7.078 -10.862 -6.719 1.00 0.00 56 LYS A C 17
ATOM 27014 O O . LYS A 1 56 ? -6.996 -12.068 -6.878 1.00 0.00 56 LYS A O 17
ATOM 27033 N N . ASN A 1 57 ? -6.625 -10.009 -7.629 1.00 0.00 57 ASN A N 17
ATOM 27034 C CA . ASN A 1 57 ? -5.865 -10.417 -8.781 1.00 0.00 57 ASN A CA 17
ATOM 27035 C C . ASN A 1 57 ? -4.418 -10.736 -8.406 1.00 0.00 57 ASN A C 17
ATOM 27036 O O . ASN A 1 57 ? -3.715 -11.375 -9.182 1.00 0.00 57 ASN A O 17
ATOM 27047 N N . LEU A 1 58 ? -3.958 -10.206 -7.270 1.00 0.00 58 LEU A N 17
ATOM 27048 C CA . LEU A 1 58 ? -2.625 -10.449 -6.799 1.00 0.00 58 LEU A CA 17
ATOM 27049 C C . LEU A 1 58 ? -2.524 -11.850 -6.202 1.00 0.00 58 LEU A C 17
ATOM 27050 O O . LEU A 1 58 ? -3.523 -12.534 -5.974 1.00 0.00 58 LEU A O 17
ATOM 27066 N N . ASP A 1 59 ? -1.291 -12.267 -5.923 1.00 0.00 59 ASP A N 17
ATOM 27067 C CA . ASP A 1 59 ? -1.041 -13.581 -5.368 1.00 0.00 59 ASP A CA 17
ATOM 27068 C C . ASP A 1 59 ? -1.207 -13.503 -3.876 1.00 0.00 59 ASP A C 17
ATOM 27069 O O . ASP A 1 59 ? -0.658 -12.593 -3.268 1.00 0.00 59 ASP A O 17
ATOM 27078 N N . GLU A 1 60 ? -1.881 -14.465 -3.264 1.00 0.00 60 GLU A N 17
ATOM 27079 C CA . GLU A 1 60 ? -2.089 -14.494 -1.829 1.00 0.00 60 GLU A CA 17
ATOM 27080 C C . GLU A 1 60 ? -0.763 -14.350 -1.086 1.00 0.00 60 GLU A C 17
ATOM 27081 O O . GLU A 1 60 ? -0.660 -13.663 -0.072 1.00 0.00 60 GLU A O 17
ATOM 27093 N N . LYS A 1 61 ? 0.309 -14.919 -1.663 1.00 0.00 61 LYS A N 17
ATOM 27094 C CA . LYS A 1 61 ? 1.632 -14.798 -1.101 1.00 0.00 61 LYS A CA 17
ATOM 27095 C C . LYS A 1 61 ? 2.137 -13.400 -1.303 1.00 0.00 61 LYS A C 17
ATOM 27096 O O . LYS A 1 61 ? 2.880 -12.937 -0.478 1.00 0.00 61 LYS A O 17
ATOM 27115 N N . CYS A 1 62 ? 1.822 -12.745 -2.411 1.00 0.00 62 CYS A N 17
ATOM 27116 C CA . CYS A 1 62 ? 2.164 -11.371 -2.670 1.00 0.00 62 CYS A CA 17
ATOM 27117 C C . CYS A 1 62 ? 1.248 -10.431 -1.884 1.00 0.00 62 CYS A C 17
ATOM 27118 O O . CYS A 1 62 ? 1.563 -9.263 -1.705 1.00 0.00 62 CYS A O 17
ATOM 27125 N N . MET A 1 63 ? 0.169 -10.936 -1.305 1.00 0.00 63 MET A N 17
ATOM 27126 C CA . MET A 1 63 ? -0.771 -10.168 -0.549 1.00 0.00 63 MET A CA 17
ATOM 27127 C C . MET A 1 63 ? -0.321 -10.112 0.881 1.00 0.00 63 MET A C 17
ATOM 27128 O O . MET A 1 63 ? -0.949 -10.612 1.778 1.00 0.00 63 MET A O 17
ATOM 27142 N N . CYS A 1 64 ? 0.795 -9.459 1.150 1.00 0.00 64 CYS A N 17
ATOM 27143 C CA . CYS A 1 64 ? 1.369 -9.337 2.480 1.00 0.00 64 CYS A CA 17
ATOM 27144 C C . CYS A 1 64 ? 2.764 -8.745 2.363 1.00 0.00 64 CYS A C 17
ATOM 27145 O O . CYS A 1 64 ? 3.031 -7.693 2.937 1.00 0.00 64 CYS A O 17
ATOM 27152 N N . PRO A 1 65 ? 3.639 -9.427 1.605 1.00 0.00 65 PRO A N 17
ATOM 27153 C CA . PRO A 1 65 ? 4.995 -8.988 1.386 1.00 0.00 65 PRO A CA 17
ATOM 27154 C C . PRO A 1 65 ? 5.061 -7.819 0.422 1.00 0.00 65 PRO A C 17
ATOM 27155 O O . PRO A 1 65 ? 5.940 -6.969 0.519 1.00 0.00 65 PRO A O 17
ATOM 27166 N N . ALA A 1 66 ? 4.094 -7.761 -0.486 1.00 0.00 66 ALA A N 17
ATOM 27167 C CA . ALA A 1 66 ? 4.022 -6.707 -1.457 1.00 0.00 66 ALA A CA 17
ATOM 27168 C C . ALA A 1 66 ? 3.477 -5.473 -0.793 1.00 0.00 66 ALA A C 17
ATOM 27169 O O . ALA A 1 66 ? 4.041 -4.419 -0.979 1.00 0.00 66 ALA A O 17
ATOM 27176 N N . ILE A 1 67 ? 2.431 -5.597 0.024 1.00 0.00 67 ILE A N 17
ATOM 27177 C CA . ILE A 1 67 ? 1.821 -4.474 0.713 1.00 0.00 67 ILE A CA 17
ATOM 27178 C C . ILE A 1 67 ? 2.905 -3.509 1.201 1.00 0.00 67 ILE A C 17
ATOM 27179 O O . ILE A 1 67 ? 2.800 -2.300 1.051 1.00 0.00 67 ILE A O 17
ATOM 27195 N N . MET A 1 68 ? 3.995 -4.054 1.744 1.00 0.00 68 MET A N 17
ATOM 27196 C CA . MET A 1 68 ? 5.125 -3.259 2.161 1.00 0.00 68 MET A CA 17
ATOM 27197 C C . MET A 1 68 ? 5.659 -2.388 1.039 1.00 0.00 68 MET A C 17
ATOM 27198 O O . MET A 1 68 ? 5.545 -1.170 1.136 1.00 0.00 68 MET A O 17
ATOM 27212 N N . MET A 1 69 ? 6.141 -3.018 -0.032 1.00 0.00 69 MET A N 17
ATOM 27213 C CA . MET A 1 69 ? 6.631 -2.320 -1.190 1.00 0.00 69 MET A CA 17
ATOM 27214 C C . MET A 1 69 ? 5.586 -1.396 -1.785 1.00 0.00 69 MET A C 17
ATOM 27215 O O . MET A 1 69 ? 5.950 -0.406 -2.392 1.00 0.00 69 MET A O 17
ATOM 27229 N N . MET A 1 70 ? 4.307 -1.679 -1.550 1.00 0.00 70 MET A N 17
ATOM 27230 C CA . MET A 1 70 ? 3.232 -0.882 -2.049 1.00 0.00 70 MET A CA 17
ATOM 27231 C C . MET A 1 70 ? 3.358 0.516 -1.484 1.00 0.00 70 MET A C 17
ATOM 27232 O O . MET A 1 70 ? 2.845 1.471 -2.055 1.00 0.00 70 MET A O 17
ATOM 27246 N N . LEU A 1 71 ? 3.726 0.600 -0.199 1.00 0.00 71 LEU A N 17
ATOM 27247 C CA . LEU A 1 71 ? 3.808 1.850 0.510 1.00 0.00 71 LEU A CA 17
ATOM 27248 C C . LEU A 1 71 ? 5.269 2.260 0.601 1.00 0.00 71 LEU A C 17
ATOM 27249 O O . LEU A 1 71 ? 5.679 2.915 1.555 1.00 0.00 71 LEU A O 17
ATOM 27265 N N . ASN A 1 72 ? 6.062 1.869 -0.394 1.00 0.00 72 ASN A N 17
ATOM 27266 C CA . ASN A 1 72 ? 7.462 2.209 -0.470 1.00 0.00 72 ASN A CA 17
ATOM 27267 C C . ASN A 1 72 ? 7.801 2.782 -1.836 1.00 0.00 72 ASN A C 17
ATOM 27268 O O . ASN A 1 72 ? 8.971 2.967 -2.165 1.00 0.00 72 ASN A O 17
ATOM 27279 N N . GLU A 1 73 ? 6.776 3.024 -2.640 1.00 0.00 73 GLU A N 17
ATOM 27280 C CA . GLU A 1 73 ? 6.943 3.499 -3.985 1.00 0.00 73 GLU A CA 17
ATOM 27281 C C . GLU A 1 73 ? 7.179 5.002 -3.957 1.00 0.00 73 GLU A C 17
ATOM 27282 O O . GLU A 1 73 ? 7.292 5.612 -2.885 1.00 0.00 73 GLU A O 17
ATOM 27294 N N . PRO A 1 74 ? 7.234 5.625 -5.150 1.00 0.00 74 PRO A N 17
ATOM 27295 C CA . PRO A 1 74 ? 7.403 7.052 -5.292 1.00 0.00 74 PRO A CA 17
ATOM 27296 C C . PRO A 1 74 ? 6.161 7.835 -4.905 1.00 0.00 74 PRO A C 17
ATOM 27297 O O . PRO A 1 74 ? 5.752 8.764 -5.589 1.00 0.00 74 PRO A O 17
ATOM 27308 N N . MET A 1 75 ? 5.545 7.460 -3.789 1.00 0.00 75 MET A N 17
ATOM 27309 C CA . MET A 1 75 ? 4.341 8.082 -3.316 1.00 0.00 75 MET A CA 17
ATOM 27310 C C . MET A 1 75 ? 3.944 7.530 -1.975 1.00 0.00 75 MET A C 17
ATOM 27311 O O . MET A 1 75 ? 2.772 7.550 -1.667 1.00 0.00 75 MET A O 17
ATOM 27325 N N . TRP A 1 76 ? 4.894 7.044 -1.179 1.00 0.00 76 TRP A N 17
ATOM 27326 C CA . TRP A 1 76 ? 4.629 6.474 0.119 1.00 0.00 76 TRP A CA 17
ATOM 27327 C C . TRP A 1 76 ? 5.902 6.464 0.943 1.00 0.00 76 TRP A C 17
ATOM 27328 O O . TRP A 1 76 ? 6.701 5.532 0.896 1.00 0.00 76 TRP A O 17
ATOM 27349 N N . ILE A 1 77 ? 6.138 7.556 1.684 1.00 0.00 77 ILE A N 17
ATOM 27350 C CA . ILE A 1 77 ? 7.370 7.731 2.435 1.00 0.00 77 ILE A CA 17
ATOM 27351 C C . ILE A 1 77 ? 6.987 8.191 3.829 1.00 0.00 77 ILE A C 17
ATOM 27352 O O . ILE A 1 77 ? 6.553 7.424 4.657 1.00 0.00 77 ILE A O 17
ATOM 27368 N N . ARG A 1 78 ? 7.116 9.471 4.123 1.00 0.00 78 ARG A N 17
ATOM 27369 C CA . ARG A 1 78 ? 6.845 10.019 5.425 1.00 0.00 78 ARG A CA 17
ATOM 27370 C C . ARG A 1 78 ? 5.375 10.045 5.622 1.00 0.00 78 ARG A C 17
ATOM 27371 O O . ARG A 1 78 ? 4.912 9.518 6.580 1.00 0.00 78 ARG A O 17
ATOM 27392 N N . MET A 1 79 ? 4.622 10.622 4.704 1.00 0.00 79 MET A N 17
ATOM 27393 C CA . MET A 1 79 ? 3.181 10.738 4.755 1.00 0.00 79 MET A CA 17
ATOM 27394 C C . MET A 1 79 ? 2.552 9.395 5.076 1.00 0.00 79 MET A C 17
ATOM 27395 O O . MET A 1 79 ? 1.575 9.343 5.824 1.00 0.00 79 MET A O 17
ATOM 27409 N N . ARG A 1 80 ? 3.146 8.313 4.532 1.00 0.00 80 ARG A N 17
ATOM 27410 C CA . ARG A 1 80 ? 2.712 6.980 4.807 1.00 0.00 80 ARG A CA 17
ATOM 27411 C C . ARG A 1 80 ? 2.552 6.820 6.275 1.00 0.00 80 ARG A C 17
ATOM 27412 O O . ARG A 1 80 ? 1.745 6.001 6.595 1.00 0.00 80 ARG A O 17
ATOM 27433 N N . ASP A 1 81 ? 3.252 7.493 7.141 1.00 0.00 81 ASP A N 17
ATOM 27434 C CA . ASP A 1 81 ? 3.165 7.430 8.573 1.00 0.00 81 ASP A CA 17
ATOM 27435 C C . ASP A 1 81 ? 1.784 6.983 9.034 1.00 0.00 81 ASP A C 17
ATOM 27436 O O . ASP A 1 81 ? 1.617 5.877 9.535 1.00 0.00 81 ASP A O 17
ATOM 27445 N N . GLN A 1 82 ? 0.750 7.754 8.667 1.00 0.00 82 GLN A N 17
ATOM 27446 C CA . GLN A 1 82 ? -0.602 7.433 9.015 1.00 0.00 82 GLN A CA 17
ATOM 27447 C C . GLN A 1 82 ? -1.050 6.212 8.293 1.00 0.00 82 GLN A C 17
ATOM 27448 O O . GLN A 1 82 ? -1.154 5.176 8.936 1.00 0.00 82 GLN A O 17
ATOM 27462 N N . VAL A 1 83 ? -1.376 6.353 6.998 1.00 0.00 83 VAL A N 17
ATOM 27463 C CA . VAL A 1 83 ? -1.759 5.259 6.118 1.00 0.00 83 VAL A CA 17
ATOM 27464 C C . VAL A 1 83 ? -1.088 3.964 6.557 1.00 0.00 83 VAL A C 17
ATOM 27465 O O . VAL A 1 83 ? -1.692 2.924 6.532 1.00 0.00 83 VAL A O 17
ATOM 27478 N N . MET A 1 84 ? 0.173 3.982 6.938 1.00 0.00 84 MET A N 17
ATOM 27479 C CA . MET A 1 84 ? 0.923 2.921 7.504 1.00 0.00 84 MET A CA 17
ATOM 27480 C C . MET A 1 84 ? 0.062 2.123 8.432 1.00 0.00 84 MET A C 17
ATOM 27481 O O . MET A 1 84 ? -0.392 1.069 8.025 1.00 0.00 84 MET A O 17
ATOM 27495 N N . SER A 1 85 ? -0.237 2.599 9.633 1.00 0.00 85 SER A N 17
ATOM 27496 C CA . SER A 1 85 ? -1.060 1.916 10.597 1.00 0.00 85 SER A CA 17
ATOM 27497 C C . SER A 1 85 ? -2.503 1.851 10.115 1.00 0.00 85 SER A C 17
ATOM 27498 O O . SER A 1 85 ? -3.415 2.034 10.891 1.00 0.00 85 SER A O 17
ATOM 27506 N N . MET A 1 86 ? -2.735 1.531 8.849 1.00 0.00 86 MET A N 17
ATOM 27507 C CA . MET A 1 86 ? -4.005 1.427 8.237 1.00 0.00 86 MET A CA 17
ATOM 27508 C C . MET A 1 86 ? -3.973 0.553 7.009 1.00 0.00 86 MET A C 17
ATOM 27509 O O . MET A 1 86 ? -4.848 -0.271 6.828 1.00 0.00 86 MET A O 17
ATOM 27523 N N . ALA A 1 87 ? -2.920 0.622 6.203 1.00 0.00 87 ALA A N 17
ATOM 27524 C CA . ALA A 1 87 ? -2.763 -0.184 5.024 1.00 0.00 87 ALA A CA 17
ATOM 27525 C C . ALA A 1 87 ? -2.428 -1.584 5.453 1.00 0.00 87 ALA A C 17
ATOM 27526 O O . ALA A 1 87 ? -2.271 -2.445 4.622 1.00 0.00 87 ALA A O 17
ATOM 27533 N N . HIS A 1 88 ? -2.226 -1.837 6.739 1.00 0.00 88 HIS A N 17
ATOM 27534 C CA . HIS A 1 88 ? -1.935 -3.148 7.258 1.00 0.00 88 HIS A CA 17
ATOM 27535 C C . HIS A 1 88 ? -3.208 -3.759 7.786 1.00 0.00 88 HIS A C 17
ATOM 27536 O O . HIS A 1 88 ? -3.241 -4.938 8.017 1.00 0.00 88 HIS A O 17
ATOM 27551 N N . ASN A 1 89 ? -4.249 -2.968 7.978 1.00 0.00 89 ASN A N 17
ATOM 27552 C CA . ASN A 1 89 ? -5.522 -3.424 8.489 1.00 0.00 89 ASN A CA 17
ATOM 27553 C C . ASN A 1 89 ? -6.565 -3.295 7.401 1.00 0.00 89 ASN A C 17
ATOM 27554 O O . ASN A 1 89 ? -7.587 -3.937 7.458 1.00 0.00 89 ASN A O 17
ATOM 27565 N N . LEU A 1 90 ? -6.302 -2.466 6.399 1.00 0.00 90 LEU A N 17
ATOM 27566 C CA . LEU A 1 90 ? -7.168 -2.273 5.268 1.00 0.00 90 LEU A CA 17
ATOM 27567 C C . LEU A 1 90 ? -7.229 -3.554 4.444 1.00 0.00 90 LEU A C 17
ATOM 27568 O O . LEU A 1 90 ? -8.308 -4.039 4.137 1.00 0.00 90 LEU A O 17
ATOM 27584 N N . PRO A 1 91 ? -6.057 -4.104 4.078 1.00 0.00 91 PRO A N 17
ATOM 27585 C CA . PRO A 1 91 ? -5.966 -5.329 3.325 1.00 0.00 91 PRO A CA 17
ATOM 27586 C C . PRO A 1 91 ? -6.289 -6.534 4.173 1.00 0.00 91 PRO A C 17
ATOM 27587 O O . PRO A 1 91 ? -6.924 -7.471 3.708 1.00 0.00 91 PRO A O 17
ATOM 27598 N N . ILE A 1 92 ? -5.838 -6.522 5.417 1.00 0.00 92 ILE A N 17
ATOM 27599 C CA . ILE A 1 92 ? -6.099 -7.608 6.335 1.00 0.00 92 ILE A CA 17
ATOM 27600 C C . ILE A 1 92 ? -7.594 -7.784 6.524 1.00 0.00 92 ILE A C 17
ATOM 27601 O O . ILE A 1 92 ? -8.074 -8.908 6.472 1.00 0.00 92 ILE A O 17
ATOM 27617 N N . GLU A 1 93 ? -8.312 -6.681 6.713 1.00 0.00 93 GLU A N 17
ATOM 27618 C CA . GLU A 1 93 ? -9.754 -6.724 6.879 1.00 0.00 93 GLU A CA 17
ATOM 27619 C C . GLU A 1 93 ? -10.423 -7.317 5.642 1.00 0.00 93 GLU A C 17
ATOM 27620 O O . GLU A 1 93 ? -11.575 -7.734 5.687 1.00 0.00 93 GLU A O 17
ATOM 27632 N N . CYS A 1 94 ? -9.690 -7.360 4.523 1.00 0.00 94 CYS A N 17
ATOM 27633 C CA . CYS A 1 94 ? -10.160 -7.969 3.313 1.00 0.00 94 CYS A CA 17
ATOM 27634 C C . CYS A 1 94 ? -9.677 -9.399 3.213 1.00 0.00 94 CYS A C 17
ATOM 27635 O O . CYS A 1 94 ? -10.195 -10.119 2.370 1.00 0.00 94 CYS A O 17
ATOM 27642 N N . ASN A 1 95 ? -8.690 -9.787 4.029 1.00 0.00 95 ASN A N 17
ATOM 27643 C CA . ASN A 1 95 ? -8.118 -11.110 4.073 1.00 0.00 95 ASN A CA 17
ATOM 27644 C C . ASN A 1 95 ? -6.987 -11.170 3.043 1.00 0.00 95 ASN A C 17
ATOM 27645 O O . ASN A 1 95 ? -6.642 -12.210 2.501 1.00 0.00 95 ASN A O 17
ATOM 27656 N N . LEU A 1 96 ? -6.428 -10.032 2.668 1.00 0.00 96 LEU A N 17
ATOM 27657 C CA . LEU A 1 96 ? -5.381 -9.981 1.685 1.00 0.00 96 LEU A CA 17
ATOM 27658 C C . LEU A 1 96 ? -4.084 -10.398 2.341 1.00 0.00 96 LEU A C 17
ATOM 27659 O O . LEU A 1 96 ? -3.478 -11.364 1.925 1.00 0.00 96 LEU A O 17
ATOM 27675 N N . MET A 1 97 ? -3.714 -9.716 3.424 1.00 0.00 97 MET A N 17
ATOM 27676 C CA . MET A 1 97 ? -2.506 -10.005 4.156 1.00 0.00 97 MET A CA 17
ATOM 27677 C C . MET A 1 97 ? -2.779 -10.324 5.597 1.00 0.00 97 MET A C 17
ATOM 27678 O O . MET A 1 97 ? -1.889 -10.094 6.418 1.00 0.00 97 MET A O 17
ATOM 27692 N N . SER A 1 98 ? -4.015 -10.752 5.897 1.00 0.00 98 SER A N 17
ATOM 27693 C CA . SER A 1 98 ? -4.438 -11.061 7.249 1.00 0.00 98 SER A CA 17
ATOM 27694 C C . SER A 1 98 ? -3.287 -11.617 8.083 1.00 0.00 98 SER A C 17
ATOM 27695 O O . SER A 1 98 ? -2.714 -10.988 8.958 1.00 0.00 98 SER A O 17
ATOM 27703 N N . GLN A 1 99 ? -2.875 -12.835 7.783 1.00 0.00 99 GLN A N 17
ATOM 27704 C CA . GLN A 1 99 ? -1.716 -13.442 8.391 1.00 0.00 99 GLN A CA 17
ATOM 27705 C C . GLN A 1 99 ? -1.178 -14.589 7.534 1.00 0.00 99 GLN A C 17
ATOM 27706 O O . GLN A 1 99 ? -1.078 -15.724 7.993 1.00 0.00 99 GLN A O 17
ATOM 27720 N N . PRO A 1 100 ? -0.875 -14.286 6.260 1.00 0.00 100 PRO A N 17
ATOM 27721 C CA . PRO A 1 100 ? -0.345 -15.270 5.343 1.00 0.00 100 PRO A CA 17
ATOM 27722 C C . PRO A 1 100 ? 1.097 -15.618 5.659 1.00 0.00 100 PRO A C 17
ATOM 27723 O O . PRO A 1 100 ? 1.427 -16.766 5.967 1.00 0.00 100 PRO A O 17
ATOM 27734 N N . CYS A 1 101 ? 1.968 -14.619 5.539 1.00 0.00 101 CYS A N 17
ATOM 27735 C CA . CYS A 1 101 ? 3.365 -14.792 5.831 1.00 0.00 101 CYS A CA 17
ATOM 27736 C C . CYS A 1 101 ? 3.545 -14.914 7.341 1.00 0.00 101 CYS A C 17
ATOM 27737 O O . CYS A 1 101 ? 2.581 -14.944 8.109 1.00 0.00 101 CYS A O 17
ATOM 27744 N N . GLN A 1 102 ? 4.801 -14.947 7.773 1.00 0.00 102 GLN A N 17
ATOM 27745 C CA . GLN A 1 102 ? 5.123 -15.037 9.183 1.00 0.00 102 GLN A CA 17
ATOM 27746 C C . GLN A 1 102 ? 6.061 -13.909 9.591 1.00 0.00 102 GLN A C 17
ATOM 27747 O O . GLN A 1 102 ? 6.401 -13.041 8.775 1.00 0.00 102 GLN A O 17
ATOM 27761 N N . MET A 1 103 ? 6.461 -13.921 10.864 1.00 0.00 103 MET A N 17
ATOM 27762 C CA . MET A 1 103 ? 7.376 -12.931 11.406 1.00 0.00 103 MET A CA 17
ATOM 27763 C C . MET A 1 103 ? 8.408 -13.567 12.359 1.00 0.00 103 MET A C 17
ATOM 27764 O O . MET A 1 103 ? 9.606 -13.535 12.001 1.00 0.00 103 MET A O 17
ATOM 27779 N N . PRO A 1 1 ? 3.130 -7.588 8.862 1.00 0.00 1 PRO A N 18
ATOM 27780 C CA . PRO A 1 1 ? 3.989 -6.540 8.255 1.00 0.00 1 PRO A CA 18
ATOM 27781 C C . PRO A 1 1 ? 3.341 -5.162 8.250 1.00 0.00 1 PRO A C 18
ATOM 27782 O O . PRO A 1 1 ? 2.159 -5.024 8.504 1.00 0.00 1 PRO A O 18
ATOM 27793 N N . TYR A 1 2 ? 4.144 -4.143 7.962 1.00 0.00 2 TYR A N 18
ATOM 27794 C CA . TYR A 1 2 ? 3.679 -2.773 7.942 1.00 0.00 2 TYR A CA 18
ATOM 27795 C C . TYR A 1 2 ? 4.340 -1.990 6.811 1.00 0.00 2 TYR A C 18
ATOM 27796 O O . TYR A 1 2 ? 3.696 -1.277 6.052 1.00 0.00 2 TYR A O 18
ATOM 27814 N N . GLY A 1 3 ? 5.650 -2.143 6.676 1.00 0.00 3 GLY A N 18
ATOM 27815 C CA . GLY A 1 3 ? 6.415 -1.423 5.679 1.00 0.00 3 GLY A CA 18
ATOM 27816 C C . GLY A 1 3 ? 7.903 -1.632 5.874 1.00 0.00 3 GLY A C 18
ATOM 27817 O O . GLY A 1 3 ? 8.616 -0.705 6.255 1.00 0.00 3 GLY A O 18
ATOM 27821 N N . ARG A 1 4 ? 8.343 -2.894 5.754 1.00 0.00 4 ARG A N 18
ATOM 27822 C CA . ARG A 1 4 ? 9.753 -3.228 5.881 1.00 0.00 4 ARG A CA 18
ATOM 27823 C C . ARG A 1 4 ? 10.558 -2.741 4.672 1.00 0.00 4 ARG A C 18
ATOM 27824 O O . ARG A 1 4 ? 10.029 -2.055 3.805 1.00 0.00 4 ARG A O 18
ATOM 27845 N N . GLY A 1 5 ? 11.842 -3.095 4.649 1.00 0.00 5 GLY A N 18
ATOM 27846 C CA . GLY A 1 5 ? 12.713 -2.765 3.545 1.00 0.00 5 GLY A CA 18
ATOM 27847 C C . GLY A 1 5 ? 12.213 -3.364 2.233 1.00 0.00 5 GLY A C 18
ATOM 27848 O O . GLY A 1 5 ? 11.246 -4.127 2.191 1.00 0.00 5 GLY A O 18
ATOM 27852 N N . ARG A 1 6 ? 12.892 -2.992 1.152 1.00 0.00 6 ARG A N 18
ATOM 27853 C CA . ARG A 1 6 ? 12.568 -3.504 -0.167 1.00 0.00 6 ARG A CA 18
ATOM 27854 C C . ARG A 1 6 ? 12.990 -4.956 -0.307 1.00 0.00 6 ARG A C 18
ATOM 27855 O O . ARG A 1 6 ? 13.717 -5.482 0.533 1.00 0.00 6 ARG A O 18
ATOM 27876 N N . THR A 1 7 ? 12.623 -5.554 -1.430 1.00 0.00 7 THR A N 18
ATOM 27877 C CA . THR A 1 7 ? 12.940 -6.944 -1.697 1.00 0.00 7 THR A CA 18
ATOM 27878 C C . THR A 1 7 ? 13.218 -7.133 -3.181 1.00 0.00 7 THR A C 18
ATOM 27879 O O . THR A 1 7 ? 13.559 -6.178 -3.881 1.00 0.00 7 THR A O 18
ATOM 27890 N N . GLU A 1 8 ? 13.110 -8.372 -3.651 1.00 0.00 8 GLU A N 18
ATOM 27891 C CA . GLU A 1 8 ? 13.340 -8.690 -5.045 1.00 0.00 8 GLU A CA 18
ATOM 27892 C C . GLU A 1 8 ? 12.123 -8.306 -5.890 1.00 0.00 8 GLU A C 18
ATOM 27893 O O . GLU A 1 8 ? 11.189 -7.648 -5.419 1.00 0.00 8 GLU A O 18
ATOM 27905 N N . SER A 1 9 ? 12.157 -8.697 -7.168 1.00 0.00 9 SER A N 18
ATOM 27906 C CA . SER A 1 9 ? 11.066 -8.430 -8.084 1.00 0.00 9 SER A CA 18
ATOM 27907 C C . SER A 1 9 ? 10.012 -9.537 -8.002 1.00 0.00 9 SER A C 18
ATOM 27908 O O . SER A 1 9 ? 9.967 -10.338 -7.068 1.00 0.00 9 SER A O 18
ATOM 27916 N N . GLY A 1 10 ? 9.137 -9.592 -9.011 1.00 0.00 10 GLY A N 18
ATOM 27917 C CA . GLY A 1 10 ? 8.101 -10.602 -9.105 1.00 0.00 10 GLY A CA 18
ATOM 27918 C C . GLY A 1 10 ? 6.771 -10.019 -8.680 1.00 0.00 10 GLY A C 18
ATOM 27919 O O . GLY A 1 10 ? 6.033 -9.487 -9.498 1.00 0.00 10 GLY A O 18
ATOM 27923 N N . CYS A 1 11 ? 6.462 -10.094 -7.385 1.00 0.00 11 CYS A N 18
ATOM 27924 C CA . CYS A 1 11 ? 5.221 -9.586 -6.857 1.00 0.00 11 CYS A CA 18
ATOM 27925 C C . CYS A 1 11 ? 5.163 -8.108 -7.093 1.00 0.00 11 CYS A C 18
ATOM 27926 O O . CYS A 1 11 ? 4.405 -7.685 -7.926 1.00 0.00 11 CYS A O 18
ATOM 27933 N N . TYR A 1 12 ? 5.958 -7.314 -6.398 1.00 0.00 12 TYR A N 18
ATOM 27934 C CA . TYR A 1 12 ? 6.031 -5.876 -6.576 1.00 0.00 12 TYR A CA 18
ATOM 27935 C C . TYR A 1 12 ? 5.967 -5.463 -8.039 1.00 0.00 12 TYR A C 18
ATOM 27936 O O . TYR A 1 12 ? 5.203 -4.576 -8.378 1.00 0.00 12 TYR A O 18
ATOM 27954 N N . GLN A 1 13 ? 6.659 -6.201 -8.900 1.00 0.00 13 GLN A N 18
ATOM 27955 C CA . GLN A 1 13 ? 6.626 -5.946 -10.316 1.00 0.00 13 GLN A CA 18
ATOM 27956 C C . GLN A 1 13 ? 5.186 -5.922 -10.832 1.00 0.00 13 GLN A C 18
ATOM 27957 O O . GLN A 1 13 ? 4.787 -5.017 -11.547 1.00 0.00 13 GLN A O 18
ATOM 27971 N N . GLN A 1 14 ? 4.415 -6.961 -10.515 1.00 0.00 14 GLN A N 18
ATOM 27972 C CA . GLN A 1 14 ? 3.017 -7.016 -10.875 1.00 0.00 14 GLN A CA 18
ATOM 27973 C C . GLN A 1 14 ? 2.182 -6.016 -10.074 1.00 0.00 14 GLN A C 18
ATOM 27974 O O . GLN A 1 14 ? 1.059 -5.720 -10.439 1.00 0.00 14 GLN A O 18
ATOM 27988 N N . MET A 1 15 ? 2.670 -5.593 -8.911 1.00 0.00 15 MET A N 18
ATOM 27989 C CA . MET A 1 15 ? 1.996 -4.666 -8.048 1.00 0.00 15 MET A CA 18
ATOM 27990 C C . MET A 1 15 ? 1.945 -3.298 -8.685 1.00 0.00 15 MET A C 18
ATOM 27991 O O . MET A 1 15 ? 0.853 -2.782 -8.850 1.00 0.00 15 MET A O 18
ATOM 28005 N N . GLU A 1 16 ? 3.098 -2.723 -9.011 1.00 0.00 16 GLU A N 18
ATOM 28006 C CA . GLU A 1 16 ? 3.159 -1.405 -9.622 1.00 0.00 16 GLU A CA 18
ATOM 28007 C C . GLU A 1 16 ? 2.375 -1.404 -10.936 1.00 0.00 16 GLU A C 18
ATOM 28008 O O . GLU A 1 16 ? 1.842 -0.377 -11.344 1.00 0.00 16 GLU A O 18
ATOM 28020 N N . GLU A 1 17 ? 2.292 -2.572 -11.591 1.00 0.00 17 GLU A N 18
ATOM 28021 C CA . GLU A 1 17 ? 1.584 -2.701 -12.839 1.00 0.00 17 GLU A CA 18
ATOM 28022 C C . GLU A 1 17 ? 0.080 -2.733 -12.584 1.00 0.00 17 GLU A C 18
ATOM 28023 O O . GLU A 1 17 ? -0.719 -2.407 -13.457 1.00 0.00 17 GLU A O 18
ATOM 28035 N N . ALA A 1 18 ? -0.325 -3.101 -11.367 1.00 0.00 18 ALA A N 18
ATOM 28036 C CA . ALA A 1 18 ? -1.699 -3.147 -10.975 1.00 0.00 18 ALA A CA 18
ATOM 28037 C C . ALA A 1 18 ? -1.895 -2.310 -9.765 1.00 0.00 18 ALA A C 18
ATOM 28038 O O . ALA A 1 18 ? -2.639 -2.786 -8.923 1.00 0.00 18 ALA A O 18
ATOM 28045 N N . GLU A 1 19 ? -1.269 -1.133 -9.665 1.00 0.00 19 GLU A N 18
ATOM 28046 C CA . GLU A 1 19 ? -1.354 -0.215 -8.552 1.00 0.00 19 GLU A CA 18
ATOM 28047 C C . GLU A 1 19 ? -2.762 -0.223 -7.939 1.00 0.00 19 GLU A C 18
ATOM 28048 O O . GLU A 1 19 ? -3.663 0.536 -8.324 1.00 0.00 19 GLU A O 18
ATOM 28060 N N . MET A 1 20 ? -2.962 -1.089 -6.938 1.00 0.00 20 MET A N 18
ATOM 28061 C CA . MET A 1 20 ? -4.293 -1.349 -6.407 1.00 0.00 20 MET A CA 18
ATOM 28062 C C . MET A 1 20 ? -4.278 -0.740 -5.043 1.00 0.00 20 MET A C 18
ATOM 28063 O O . MET A 1 20 ? -5.274 -0.188 -4.602 1.00 0.00 20 MET A O 18
ATOM 28077 N N . LEU A 1 21 ? -3.123 -0.746 -4.368 1.00 0.00 21 LEU A N 18
ATOM 28078 C CA . LEU A 1 21 ? -2.976 -0.170 -3.058 1.00 0.00 21 LEU A CA 18
ATOM 28079 C C . LEU A 1 21 ? -2.639 1.315 -3.198 1.00 0.00 21 LEU A C 18
ATOM 28080 O O . LEU A 1 21 ? -2.287 1.963 -2.217 1.00 0.00 21 LEU A O 18
ATOM 28096 N N . ASN A 1 22 ? -2.828 1.871 -4.400 1.00 0.00 22 ASN A N 18
ATOM 28097 C CA . ASN A 1 22 ? -2.582 3.264 -4.661 1.00 0.00 22 ASN A CA 18
ATOM 28098 C C . ASN A 1 22 ? -3.842 4.057 -4.351 1.00 0.00 22 ASN A C 18
ATOM 28099 O O . ASN A 1 22 ? -3.787 5.184 -3.863 1.00 0.00 22 ASN A O 18
ATOM 28110 N N . HIS A 1 23 ? -5.014 3.467 -4.630 1.00 0.00 23 HIS A N 18
ATOM 28111 C CA . HIS A 1 23 ? -6.289 4.116 -4.407 1.00 0.00 23 HIS A CA 18
ATOM 28112 C C . HIS A 1 23 ? -6.604 4.101 -2.930 1.00 0.00 23 HIS A C 18
ATOM 28113 O O . HIS A 1 23 ? -6.800 5.167 -2.360 1.00 0.00 23 HIS A O 18
ATOM 28128 N N . CYS A 1 24 ? -6.665 2.906 -2.321 1.00 0.00 24 CYS A N 18
ATOM 28129 C CA . CYS A 1 24 ? -6.914 2.780 -0.894 1.00 0.00 24 CYS A CA 18
ATOM 28130 C C . CYS A 1 24 ? -5.963 3.699 -0.151 1.00 0.00 24 CYS A C 18
ATOM 28131 O O . CYS A 1 24 ? -6.376 4.221 0.859 1.00 0.00 24 CYS A O 18
ATOM 28138 N N . GLY A 1 25 ? -4.789 4.001 -0.697 1.00 0.00 25 GLY A N 18
ATOM 28139 C CA . GLY A 1 25 ? -3.854 4.927 -0.132 1.00 0.00 25 GLY A CA 18
ATOM 28140 C C . GLY A 1 25 ? -4.324 6.348 -0.253 1.00 0.00 25 GLY A C 18
ATOM 28141 O O . GLY A 1 25 ? -4.292 7.062 0.725 1.00 0.00 25 GLY A O 18
ATOM 28145 N N . MET A 1 26 ? -4.782 6.776 -1.423 1.00 0.00 26 MET A N 18
ATOM 28146 C CA . MET A 1 26 ? -5.280 8.111 -1.655 1.00 0.00 26 MET A CA 18
ATOM 28147 C C . MET A 1 26 ? -6.303 8.470 -0.624 1.00 0.00 26 MET A C 18
ATOM 28148 O O . MET A 1 26 ? -6.239 9.569 -0.150 1.00 0.00 26 MET A O 18
ATOM 28162 N N . TYR A 1 27 ? -7.185 7.566 -0.232 1.00 0.00 27 TYR A N 18
ATOM 28163 C CA . TYR A 1 27 ? -8.183 7.796 0.784 1.00 0.00 27 TYR A CA 18
ATOM 28164 C C . TYR A 1 27 ? -7.529 8.156 2.110 1.00 0.00 27 TYR A C 18
ATOM 28165 O O . TYR A 1 27 ? -8.023 9.001 2.844 1.00 0.00 27 TYR A O 18
ATOM 28183 N N . LEU A 1 28 ? -6.466 7.436 2.465 1.00 0.00 28 LEU A N 18
ATOM 28184 C CA . LEU A 1 28 ? -5.763 7.668 3.705 1.00 0.00 28 LEU A CA 18
ATOM 28185 C C . LEU A 1 28 ? -4.919 8.923 3.579 1.00 0.00 28 LEU A C 18
ATOM 28186 O O . LEU A 1 28 ? -4.834 9.681 4.527 1.00 0.00 28 LEU A O 18
ATOM 28202 N N . MET A 1 29 ? -4.352 9.190 2.402 1.00 0.00 29 MET A N 18
ATOM 28203 C CA . MET A 1 29 ? -3.547 10.346 2.104 1.00 0.00 29 MET A CA 18
ATOM 28204 C C . MET A 1 29 ? -4.401 11.502 1.606 1.00 0.00 29 MET A C 18
ATOM 28205 O O . MET A 1 29 ? -3.916 12.482 1.056 1.00 0.00 29 MET A O 18
ATOM 28219 N N . LYS A 1 30 ? -5.718 11.391 1.742 1.00 0.00 30 LYS A N 18
ATOM 28220 C CA . LYS A 1 30 ? -6.640 12.404 1.276 1.00 0.00 30 LYS A CA 18
ATOM 28221 C C . LYS A 1 30 ? -6.933 13.357 2.416 1.00 0.00 30 LYS A C 18
ATOM 28222 O O . LYS A 1 30 ? -7.374 14.473 2.164 1.00 0.00 30 LYS A O 18
ATOM 28241 N N . ASN A 1 31 ? -6.644 12.928 3.652 1.00 0.00 31 ASN A N 18
ATOM 28242 C CA . ASN A 1 31 ? -6.803 13.758 4.825 1.00 0.00 31 ASN A CA 18
ATOM 28243 C C . ASN A 1 31 ? -5.435 14.045 5.450 1.00 0.00 31 ASN A C 18
ATOM 28244 O O . ASN A 1 31 ? -5.307 14.744 6.451 1.00 0.00 31 ASN A O 18
ATOM 28255 N N . LEU A 1 32 ? -4.376 13.454 4.906 1.00 0.00 32 LEU A N 18
ATOM 28256 C CA . LEU A 1 32 ? -3.041 13.636 5.421 1.00 0.00 32 LEU A CA 18
ATOM 28257 C C . LEU A 1 32 ? -2.498 14.977 4.927 1.00 0.00 32 LEU A C 18
ATOM 28258 O O . LEU A 1 32 ? -1.608 15.035 4.081 1.00 0.00 32 LEU A O 18
ATOM 28274 N N . GLY A 1 33 ? -3.049 16.070 5.454 1.00 0.00 33 GLY A N 18
ATOM 28275 C CA . GLY A 1 33 ? -2.633 17.409 5.096 1.00 0.00 33 GLY A CA 18
ATOM 28276 C C . GLY A 1 33 ? -2.370 18.226 6.339 1.00 0.00 33 GLY A C 18
ATOM 28277 O O . GLY A 1 33 ? -3.145 18.222 7.291 1.00 0.00 33 GLY A O 18
ATOM 28281 N N . GLU A 1 34 ? -1.287 18.997 6.309 1.00 0.00 34 GLU A N 18
ATOM 28282 C CA . GLU A 1 34 ? -0.908 19.851 7.430 1.00 0.00 34 GLU A CA 18
ATOM 28283 C C . GLU A 1 34 ? -1.511 21.249 7.240 1.00 0.00 34 GLU A C 18
ATOM 28284 O O . GLU A 1 34 ? -0.824 22.265 7.155 1.00 0.00 34 GLU A O 18
ATOM 28296 N N . ARG A 1 35 ? -2.832 21.309 7.062 1.00 0.00 35 ARG A N 18
ATOM 28297 C CA . ARG A 1 35 ? -3.526 22.573 6.888 1.00 0.00 35 ARG A CA 18
ATOM 28298 C C . ARG A 1 35 ? -4.788 22.584 7.723 1.00 0.00 35 ARG A C 18
ATOM 28299 O O . ARG A 1 35 ? -5.010 23.512 8.489 1.00 0.00 35 ARG A O 18
ATOM 28320 N N . SER A 1 36 ? -5.647 21.586 7.502 1.00 0.00 36 SER A N 18
ATOM 28321 C CA . SER A 1 36 ? -6.899 21.475 8.223 1.00 0.00 36 SER A CA 18
ATOM 28322 C C . SER A 1 36 ? -6.806 20.367 9.254 1.00 0.00 36 SER A C 18
ATOM 28323 O O . SER A 1 36 ? -6.189 19.333 9.014 1.00 0.00 36 SER A O 18
ATOM 28331 N N . GLN A 1 37 ? -7.474 20.567 10.387 1.00 0.00 37 GLN A N 18
ATOM 28332 C CA . GLN A 1 37 ? -7.477 19.592 11.462 1.00 0.00 37 GLN A CA 18
ATOM 28333 C C . GLN A 1 37 ? -8.793 18.841 11.464 1.00 0.00 37 GLN A C 18
ATOM 28334 O O . GLN A 1 37 ? -9.822 19.356 11.893 1.00 0.00 37 GLN A O 18
ATOM 28348 N N . VAL A 1 38 ? -8.764 17.615 10.956 1.00 0.00 38 VAL A N 18
ATOM 28349 C CA . VAL A 1 38 ? -9.942 16.770 10.914 1.00 0.00 38 VAL A CA 18
ATOM 28350 C C . VAL A 1 38 ? -9.517 15.307 10.910 1.00 0.00 38 VAL A C 18
ATOM 28351 O O . VAL A 1 38 ? -8.409 14.955 10.503 1.00 0.00 38 VAL A O 18
ATOM 28364 N N . SER A 1 39 ? -10.415 14.433 11.366 1.00 0.00 39 SER A N 18
ATOM 28365 C CA . SER A 1 39 ? -10.152 13.004 11.403 1.00 0.00 39 SER A CA 18
ATOM 28366 C C . SER A 1 39 ? -11.366 12.238 10.893 1.00 0.00 39 SER A C 18
ATOM 28367 O O . SER A 1 39 ? -12.133 11.652 11.654 1.00 0.00 39 SER A O 18
ATOM 28375 N N . PRO A 1 40 ? -11.576 12.275 9.568 1.00 0.00 40 PRO A N 18
ATOM 28376 C CA . PRO A 1 40 ? -12.674 11.581 8.933 1.00 0.00 40 PRO A CA 18
ATOM 28377 C C . PRO A 1 40 ? -12.445 10.083 8.915 1.00 0.00 40 PRO A C 18
ATOM 28378 O O . PRO A 1 40 ? -11.932 9.547 7.943 1.00 0.00 40 PRO A O 18
ATOM 28389 N N . ARG A 1 41 ? -12.864 9.402 9.996 1.00 0.00 41 ARG A N 18
ATOM 28390 C CA . ARG A 1 41 ? -12.684 7.962 10.120 1.00 0.00 41 ARG A CA 18
ATOM 28391 C C . ARG A 1 41 ? -13.171 7.292 8.845 1.00 0.00 41 ARG A C 18
ATOM 28392 O O . ARG A 1 41 ? -12.399 6.637 8.145 1.00 0.00 41 ARG A O 18
ATOM 28413 N N . MET A 1 42 ? -14.472 7.450 8.576 1.00 0.00 42 MET A N 18
ATOM 28414 C CA . MET A 1 42 ? -15.093 6.829 7.429 1.00 0.00 42 MET A CA 18
ATOM 28415 C C . MET A 1 42 ? -16.166 7.702 6.866 1.00 0.00 42 MET A C 18
ATOM 28416 O O . MET A 1 42 ? -17.000 8.167 7.636 1.00 0.00 42 MET A O 18
ATOM 28430 N N . ARG A 1 43 ? -16.141 7.900 5.546 1.00 0.00 43 ARG A N 18
ATOM 28431 C CA . ARG A 1 43 ? -17.087 8.769 4.855 1.00 0.00 43 ARG A CA 18
ATOM 28432 C C . ARG A 1 43 ? -16.602 9.133 3.478 1.00 0.00 43 ARG A C 18
ATOM 28433 O O . ARG A 1 43 ? -17.460 9.419 2.649 1.00 0.00 43 ARG A O 18
ATOM 28454 N N . GLU A 1 44 ? -15.267 9.178 3.310 1.00 0.00 44 GLU A N 18
ATOM 28455 C CA . GLU A 1 44 ? -14.656 9.522 2.044 1.00 0.00 44 GLU A CA 18
ATOM 28456 C C . GLU A 1 44 ? -15.391 8.825 0.907 1.00 0.00 44 GLU A C 18
ATOM 28457 O O . GLU A 1 44 ? -16.080 7.825 1.144 1.00 0.00 44 GLU A O 18
ATOM 28469 N N . GLU A 1 45 ? -15.198 9.336 -0.308 1.00 0.00 45 GLU A N 18
ATOM 28470 C CA . GLU A 1 45 ? -15.854 8.773 -1.466 1.00 0.00 45 GLU A CA 18
ATOM 28471 C C . GLU A 1 45 ? -15.671 7.241 -1.503 1.00 0.00 45 GLU A C 18
ATOM 28472 O O . GLU A 1 45 ? -14.915 6.598 -0.759 1.00 0.00 45 GLU A O 18
ATOM 28484 N N . ASP A 1 46 ? -16.319 6.607 -2.463 1.00 0.00 46 ASP A N 18
ATOM 28485 C CA . ASP A 1 46 ? -16.214 5.186 -2.663 1.00 0.00 46 ASP A CA 18
ATOM 28486 C C . ASP A 1 46 ? -14.841 4.822 -3.207 1.00 0.00 46 ASP A C 18
ATOM 28487 O O . ASP A 1 46 ? -14.636 4.575 -4.387 1.00 0.00 46 ASP A O 18
ATOM 28496 N N . HIS A 1 47 ? -13.825 4.750 -2.347 1.00 0.00 47 HIS A N 18
ATOM 28497 C CA . HIS A 1 47 ? -12.468 4.441 -2.741 1.00 0.00 47 HIS A CA 18
ATOM 28498 C C . HIS A 1 47 ? -11.868 3.509 -1.731 1.00 0.00 47 HIS A C 18
ATOM 28499 O O . HIS A 1 47 ? -11.133 3.954 -0.859 1.00 0.00 47 HIS A O 18
ATOM 28514 N N . LYS A 1 48 ? -12.125 2.207 -1.873 1.00 0.00 48 LYS A N 18
ATOM 28515 C CA . LYS A 1 48 ? -11.588 1.203 -0.970 1.00 0.00 48 LYS A CA 18
ATOM 28516 C C . LYS A 1 48 ? -11.612 -0.160 -1.598 1.00 0.00 48 LYS A C 18
ATOM 28517 O O . LYS A 1 48 ? -10.554 -0.663 -1.946 1.00 0.00 48 LYS A O 18
ATOM 28536 N N . GLN A 1 49 ? -12.815 -0.674 -1.884 1.00 0.00 49 GLN A N 18
ATOM 28537 C CA . GLN A 1 49 ? -12.975 -1.963 -2.526 1.00 0.00 49 GLN A CA 18
ATOM 28538 C C . GLN A 1 49 ? -12.148 -2.014 -3.786 1.00 0.00 49 GLN A C 18
ATOM 28539 O O . GLN A 1 49 ? -11.772 -3.102 -4.148 1.00 0.00 49 GLN A O 18
ATOM 28553 N N . LEU A 1 50 ? -11.802 -0.881 -4.395 1.00 0.00 50 LEU A N 18
ATOM 28554 C CA . LEU A 1 50 ? -10.950 -0.797 -5.549 1.00 0.00 50 LEU A CA 18
ATOM 28555 C C . LEU A 1 50 ? -9.610 -1.459 -5.254 1.00 0.00 50 LEU A C 18
ATOM 28556 O O . LEU A 1 50 ? -9.152 -2.318 -5.983 1.00 0.00 50 LEU A O 18
ATOM 28572 N N . CYS A 1 51 ? -8.941 -1.082 -4.172 1.00 0.00 51 CYS A N 18
ATOM 28573 C CA . CYS A 1 51 ? -7.706 -1.711 -3.772 1.00 0.00 51 CYS A CA 18
ATOM 28574 C C . CYS A 1 51 ? -7.939 -3.161 -3.452 1.00 0.00 51 CYS A C 18
ATOM 28575 O O . CYS A 1 51 ? -7.184 -3.980 -3.959 1.00 0.00 51 CYS A O 18
ATOM 28582 N N . CYS A 1 52 ? -9.031 -3.473 -2.741 1.00 0.00 52 CYS A N 18
ATOM 28583 C CA . CYS A 1 52 ? -9.405 -4.835 -2.425 1.00 0.00 52 CYS A CA 18
ATOM 28584 C C . CYS A 1 52 ? -9.838 -5.568 -3.700 1.00 0.00 52 CYS A C 18
ATOM 28585 O O . CYS A 1 52 ? -10.069 -6.768 -3.676 1.00 0.00 52 CYS A O 18
ATOM 28592 N N . MET A 1 53 ? -9.911 -4.858 -4.828 1.00 0.00 53 MET A N 18
ATOM 28593 C CA . MET A 1 53 ? -10.378 -5.374 -6.078 1.00 0.00 53 MET A CA 18
ATOM 28594 C C . MET A 1 53 ? -9.209 -6.047 -6.745 1.00 0.00 53 MET A C 18
ATOM 28595 O O . MET A 1 53 ? -9.192 -7.261 -6.901 1.00 0.00 53 MET A O 18
ATOM 28609 N N . GLN A 1 54 ? -8.217 -5.262 -7.180 1.00 0.00 54 GLN A N 18
ATOM 28610 C CA . GLN A 1 54 ? -7.061 -5.800 -7.861 1.00 0.00 54 GLN A CA 18
ATOM 28611 C C . GLN A 1 54 ? -6.268 -6.662 -6.907 1.00 0.00 54 GLN A C 18
ATOM 28612 O O . GLN A 1 54 ? -5.584 -7.568 -7.346 1.00 0.00 54 GLN A O 18
ATOM 28626 N N . LEU A 1 55 ? -6.345 -6.418 -5.605 1.00 0.00 55 LEU A N 18
ATOM 28627 C CA . LEU A 1 55 ? -5.665 -7.231 -4.620 1.00 0.00 55 LEU A CA 18
ATOM 28628 C C . LEU A 1 55 ? -6.094 -8.681 -4.769 1.00 0.00 55 LEU A C 18
ATOM 28629 O O . LEU A 1 55 ? -5.287 -9.572 -4.573 1.00 0.00 55 LEU A O 18
ATOM 28645 N N . LYS A 1 56 ? -7.323 -8.930 -5.226 1.00 0.00 56 LYS A N 18
ATOM 28646 C CA . LYS A 1 56 ? -7.791 -10.275 -5.499 1.00 0.00 56 LYS A CA 18
ATOM 28647 C C . LYS A 1 56 ? -7.078 -10.863 -6.720 1.00 0.00 56 LYS A C 18
ATOM 28648 O O . LYS A 1 56 ? -6.993 -12.067 -6.880 1.00 0.00 56 LYS A O 18
ATOM 28667 N N . ASN A 1 57 ? -6.639 -10.013 -7.639 1.00 0.00 57 ASN A N 18
ATOM 28668 C CA . ASN A 1 57 ? -5.865 -10.421 -8.785 1.00 0.00 57 ASN A CA 18
ATOM 28669 C C . ASN A 1 57 ? -4.418 -10.739 -8.403 1.00 0.00 57 ASN A C 18
ATOM 28670 O O . ASN A 1 57 ? -3.715 -11.375 -9.181 1.00 0.00 57 ASN A O 18
ATOM 28681 N N . LEU A 1 58 ? -3.953 -10.198 -7.274 1.00 0.00 58 LEU A N 18
ATOM 28682 C CA . LEU A 1 58 ? -2.622 -10.448 -6.798 1.00 0.00 58 LEU A CA 18
ATOM 28683 C C . LEU A 1 58 ? -2.522 -11.849 -6.201 1.00 0.00 58 LEU A C 18
ATOM 28684 O O . LEU A 1 58 ? -3.518 -12.534 -5.969 1.00 0.00 58 LEU A O 18
ATOM 28700 N N . ASP A 1 59 ? -1.291 -12.268 -5.924 1.00 0.00 59 ASP A N 18
ATOM 28701 C CA . ASP A 1 59 ? -1.042 -13.584 -5.373 1.00 0.00 59 ASP A CA 18
ATOM 28702 C C . ASP A 1 59 ? -1.217 -13.505 -3.884 1.00 0.00 59 ASP A C 18
ATOM 28703 O O . ASP A 1 59 ? -0.667 -12.597 -3.280 1.00 0.00 59 ASP A O 18
ATOM 28712 N N . GLU A 1 60 ? -1.881 -14.468 -3.264 1.00 0.00 60 GLU A N 18
ATOM 28713 C CA . GLU A 1 60 ? -2.091 -14.493 -1.826 1.00 0.00 60 GLU A CA 18
ATOM 28714 C C . GLU A 1 60 ? -0.763 -14.358 -1.081 1.00 0.00 60 GLU A C 18
ATOM 28715 O O . GLU A 1 60 ? -0.653 -13.660 -0.074 1.00 0.00 60 GLU A O 18
ATOM 28727 N N . LYS A 1 61 ? 0.308 -14.926 -1.656 1.00 0.00 61 LYS A N 18
ATOM 28728 C CA . LYS A 1 61 ? 1.633 -14.802 -1.098 1.00 0.00 61 LYS A CA 18
ATOM 28729 C C . LYS A 1 61 ? 2.137 -13.407 -1.310 1.00 0.00 61 LYS A C 18
ATOM 28730 O O . LYS A 1 61 ? 2.876 -12.951 -0.480 1.00 0.00 61 LYS A O 18
ATOM 28749 N N . CYS A 1 62 ? 1.840 -12.751 -2.421 1.00 0.00 62 CYS A N 18
ATOM 28750 C CA . CYS A 1 62 ? 2.169 -11.371 -2.672 1.00 0.00 62 CYS A CA 18
ATOM 28751 C C . CYS A 1 62 ? 1.246 -10.433 -1.886 1.00 0.00 62 CYS A C 18
ATOM 28752 O O . CYS A 1 62 ? 1.563 -9.269 -1.697 1.00 0.00 62 CYS A O 18
ATOM 28759 N N . MET A 1 63 ? 0.170 -10.934 -1.301 1.00 0.00 63 MET A N 18
ATOM 28760 C CA . MET A 1 63 ? -0.775 -10.165 -0.550 1.00 0.00 63 MET A CA 18
ATOM 28761 C C . MET A 1 63 ? -0.319 -10.108 0.877 1.00 0.00 63 MET A C 18
ATOM 28762 O O . MET A 1 63 ? -0.937 -10.609 1.775 1.00 0.00 63 MET A O 18
ATOM 28776 N N . CYS A 1 64 ? 0.790 -9.453 1.152 1.00 0.00 64 CYS A N 18
ATOM 28777 C CA . CYS A 1 64 ? 1.371 -9.336 2.484 1.00 0.00 64 CYS A CA 18
ATOM 28778 C C . CYS A 1 64 ? 2.763 -8.745 2.362 1.00 0.00 64 CYS A C 18
ATOM 28779 O O . CYS A 1 64 ? 3.030 -7.693 2.935 1.00 0.00 64 CYS A O 18
ATOM 28786 N N . PRO A 1 65 ? 3.640 -9.424 1.605 1.00 0.00 65 PRO A N 18
ATOM 28787 C CA . PRO A 1 65 ? 4.997 -8.987 1.387 1.00 0.00 65 PRO A CA 18
ATOM 28788 C C . PRO A 1 65 ? 5.062 -7.822 0.416 1.00 0.00 65 PRO A C 18
ATOM 28789 O O . PRO A 1 65 ? 5.937 -6.971 0.517 1.00 0.00 65 PRO A O 18
ATOM 28800 N N . ALA A 1 66 ? 4.097 -7.761 -0.492 1.00 0.00 66 ALA A N 18
ATOM 28801 C CA . ALA A 1 66 ? 4.024 -6.709 -1.461 1.00 0.00 66 ALA A CA 18
ATOM 28802 C C . ALA A 1 66 ? 3.474 -5.480 -0.795 1.00 0.00 66 ALA A C 18
ATOM 28803 O O . ALA A 1 66 ? 4.046 -4.431 -0.981 1.00 0.00 66 ALA A O 18
ATOM 28810 N N . ILE A 1 67 ? 2.433 -5.596 0.024 1.00 0.00 67 ILE A N 18
ATOM 28811 C CA . ILE A 1 67 ? 1.820 -4.471 0.714 1.00 0.00 67 ILE A CA 18
ATOM 28812 C C . ILE A 1 67 ? 2.903 -3.508 1.215 1.00 0.00 67 ILE A C 18
ATOM 28813 O O . ILE A 1 67 ? 2.802 -2.298 1.069 1.00 0.00 67 ILE A O 18
ATOM 28829 N N . MET A 1 68 ? 3.993 -4.051 1.756 1.00 0.00 68 MET A N 18
ATOM 28830 C CA . MET A 1 68 ? 5.129 -3.258 2.165 1.00 0.00 68 MET A CA 18
ATOM 28831 C C . MET A 1 68 ? 5.661 -2.389 1.043 1.00 0.00 68 MET A C 18
ATOM 28832 O O . MET A 1 68 ? 5.526 -1.173 1.138 1.00 0.00 68 MET A O 18
ATOM 28846 N N . MET A 1 69 ? 6.152 -3.016 -0.028 1.00 0.00 69 MET A N 18
ATOM 28847 C CA . MET A 1 69 ? 6.632 -2.321 -1.190 1.00 0.00 69 MET A CA 18
ATOM 28848 C C . MET A 1 69 ? 5.586 -1.401 -1.786 1.00 0.00 69 MET A C 18
ATOM 28849 O O . MET A 1 69 ? 5.958 -0.408 -2.383 1.00 0.00 69 MET A O 18
ATOM 28863 N N . MET A 1 70 ? 4.308 -1.678 -1.553 1.00 0.00 70 MET A N 18
ATOM 28864 C CA . MET A 1 70 ? 3.235 -0.877 -2.052 1.00 0.00 70 MET A CA 18
ATOM 28865 C C . MET A 1 70 ? 3.372 0.520 -1.491 1.00 0.00 70 MET A C 18
ATOM 28866 O O . MET A 1 70 ? 2.841 1.469 -2.049 1.00 0.00 70 MET A O 18
ATOM 28880 N N . LEU A 1 71 ? 3.728 0.602 -0.201 1.00 0.00 71 LEU A N 18
ATOM 28881 C CA . LEU A 1 71 ? 3.807 1.851 0.513 1.00 0.00 71 LEU A CA 18
ATOM 28882 C C . LEU A 1 71 ? 5.269 2.258 0.603 1.00 0.00 71 LEU A C 18
ATOM 28883 O O . LEU A 1 71 ? 5.678 2.913 1.556 1.00 0.00 71 LEU A O 18
ATOM 28899 N N . ASN A 1 72 ? 6.066 1.865 -0.389 1.00 0.00 72 ASN A N 18
ATOM 28900 C CA . ASN A 1 72 ? 7.464 2.209 -0.470 1.00 0.00 72 ASN A CA 18
ATOM 28901 C C . ASN A 1 72 ? 7.805 2.786 -1.834 1.00 0.00 72 ASN A C 18
ATOM 28902 O O . ASN A 1 72 ? 8.973 2.971 -2.162 1.00 0.00 72 ASN A O 18
ATOM 28913 N N . GLU A 1 73 ? 6.780 3.030 -2.637 1.00 0.00 73 GLU A N 18
ATOM 28914 C CA . GLU A 1 73 ? 6.946 3.497 -3.986 1.00 0.00 73 GLU A CA 18
ATOM 28915 C C . GLU A 1 73 ? 7.183 4.999 -3.958 1.00 0.00 73 GLU A C 18
ATOM 28916 O O . GLU A 1 73 ? 7.294 5.613 -2.890 1.00 0.00 73 GLU A O 18
ATOM 28928 N N . PRO A 1 74 ? 7.241 5.624 -5.150 1.00 0.00 74 PRO A N 18
ATOM 28929 C CA . PRO A 1 74 ? 7.406 7.053 -5.292 1.00 0.00 74 PRO A CA 18
ATOM 28930 C C . PRO A 1 74 ? 6.161 7.837 -4.905 1.00 0.00 74 PRO A C 18
ATOM 28931 O O . PRO A 1 74 ? 5.754 8.768 -5.584 1.00 0.00 74 PRO A O 18
ATOM 28942 N N . MET A 1 75 ? 5.546 7.464 -3.791 1.00 0.00 75 MET A N 18
ATOM 28943 C CA . MET A 1 75 ? 4.341 8.084 -3.320 1.00 0.00 75 MET A CA 18
ATOM 28944 C C . MET A 1 75 ? 3.952 7.538 -1.979 1.00 0.00 75 MET A C 18
ATOM 28945 O O . MET A 1 75 ? 2.782 7.570 -1.671 1.00 0.00 75 MET A O 18
ATOM 28959 N N . TRP A 1 76 ? 4.894 7.041 -1.180 1.00 0.00 76 TRP A N 18
ATOM 28960 C CA . TRP A 1 76 ? 4.626 6.470 0.119 1.00 0.00 76 TRP A CA 18
ATOM 28961 C C . TRP A 1 76 ? 5.895 6.460 0.953 1.00 0.00 76 TRP A C 18
ATOM 28962 O O . TRP A 1 76 ? 6.697 5.531 0.906 1.00 0.00 76 TRP A O 18
ATOM 28983 N N . ILE A 1 77 ? 6.130 7.549 1.695 1.00 0.00 77 ILE A N 18
ATOM 28984 C CA . ILE A 1 77 ? 7.372 7.732 2.437 1.00 0.00 77 ILE A CA 18
ATOM 28985 C C . ILE A 1 77 ? 6.988 8.200 3.828 1.00 0.00 77 ILE A C 18
ATOM 28986 O O . ILE A 1 77 ? 6.556 7.436 4.660 1.00 0.00 77 ILE A O 18
ATOM 29002 N N . ARG A 1 78 ? 7.107 9.477 4.122 1.00 0.00 78 ARG A N 18
ATOM 29003 C CA . ARG A 1 78 ? 6.847 10.023 5.429 1.00 0.00 78 ARG A CA 18
ATOM 29004 C C . ARG A 1 78 ? 5.384 10.054 5.622 1.00 0.00 78 ARG A C 18
ATOM 29005 O O . ARG A 1 78 ? 4.928 9.523 6.580 1.00 0.00 78 ARG A O 18
ATOM 29026 N N . MET A 1 79 ? 4.622 10.619 4.708 1.00 0.00 79 MET A N 18
ATOM 29027 C CA . MET A 1 79 ? 3.178 10.740 4.756 1.00 0.00 79 MET A CA 18
ATOM 29028 C C . MET A 1 79 ? 2.547 9.396 5.068 1.00 0.00 79 MET A C 18
ATOM 29029 O O . MET A 1 79 ? 1.569 9.350 5.814 1.00 0.00 79 MET A O 18
ATOM 29043 N N . ARG A 1 80 ? 3.143 8.315 4.524 1.00 0.00 80 ARG A N 18
ATOM 29044 C CA . ARG A 1 80 ? 2.720 6.983 4.803 1.00 0.00 80 ARG A CA 18
ATOM 29045 C C . ARG A 1 80 ? 2.560 6.829 6.268 1.00 0.00 80 ARG A C 18
ATOM 29046 O O . ARG A 1 80 ? 1.747 6.014 6.568 1.00 0.00 80 ARG A O 18
ATOM 29067 N N . ASP A 1 81 ? 3.256 7.488 7.148 1.00 0.00 81 ASP A N 18
ATOM 29068 C CA . ASP A 1 81 ? 3.165 7.431 8.583 1.00 0.00 81 ASP A CA 18
ATOM 29069 C C . ASP A 1 81 ? 1.782 6.992 9.049 1.00 0.00 81 ASP A C 18
ATOM 29070 O O . ASP A 1 81 ? 1.614 5.886 9.550 1.00 0.00 81 ASP A O 18
ATOM 29079 N N . GLN A 1 82 ? 0.747 7.752 8.666 1.00 0.00 82 GLN A N 18
ATOM 29080 C CA . GLN A 1 82 ? -0.605 7.434 9.020 1.00 0.00 82 GLN A CA 18
ATOM 29081 C C . GLN A 1 82 ? -1.059 6.218 8.304 1.00 0.00 82 GLN A C 18
ATOM 29082 O O . GLN A 1 82 ? -1.174 5.194 8.961 1.00 0.00 82 GLN A O 18
ATOM 29096 N N . VAL A 1 83 ? -1.386 6.353 7.006 1.00 0.00 83 VAL A N 18
ATOM 29097 C CA . VAL A 1 83 ? -1.759 5.259 6.118 1.00 0.00 83 VAL A CA 18
ATOM 29098 C C . VAL A 1 83 ? -1.085 3.962 6.548 1.00 0.00 83 VAL A C 18
ATOM 29099 O O . VAL A 1 83 ? -1.687 2.924 6.512 1.00 0.00 83 VAL A O 18
ATOM 29112 N N . MET A 1 84 ? 0.176 3.970 6.925 1.00 0.00 84 MET A N 18
ATOM 29113 C CA . MET A 1 84 ? 0.929 2.915 7.503 1.00 0.00 84 MET A CA 18
ATOM 29114 C C . MET A 1 84 ? 0.066 2.128 8.433 1.00 0.00 84 MET A C 18
ATOM 29115 O O . MET A 1 84 ? -0.398 1.086 8.016 1.00 0.00 84 MET A O 18
ATOM 29129 N N . SER A 1 85 ? -0.233 2.596 9.638 1.00 0.00 85 SER A N 18
ATOM 29130 C CA . SER A 1 85 ? -1.061 1.914 10.600 1.00 0.00 85 SER A CA 18
ATOM 29131 C C . SER A 1 85 ? -2.504 1.849 10.117 1.00 0.00 85 SER A C 18
ATOM 29132 O O . SER A 1 85 ? -3.414 2.022 10.896 1.00 0.00 85 SER A O 18
ATOM 29140 N N . MET A 1 86 ? -2.747 1.530 8.856 1.00 0.00 86 MET A N 18
ATOM 29141 C CA . MET A 1 86 ? -4.012 1.427 8.238 1.00 0.00 86 MET A CA 18
ATOM 29142 C C . MET A 1 86 ? -3.974 0.561 7.006 1.00 0.00 86 MET A C 18
ATOM 29143 O O . MET A 1 86 ? -4.839 -0.271 6.833 1.00 0.00 86 MET A O 18
ATOM 29157 N N . ALA A 1 87 ? -2.924 0.624 6.198 1.00 0.00 87 ALA A N 18
ATOM 29158 C CA . ALA A 1 87 ? -2.766 -0.184 5.023 1.00 0.00 87 ALA A CA 18
ATOM 29159 C C . ALA A 1 87 ? -2.423 -1.577 5.458 1.00 0.00 87 ALA A C 18
ATOM 29160 O O . ALA A 1 87 ? -2.246 -2.431 4.625 1.00 0.00 87 ALA A O 18
ATOM 29167 N N . HIS A 1 88 ? -2.221 -1.839 6.739 1.00 0.00 88 HIS A N 18
ATOM 29168 C CA . HIS A 1 88 ? -1.931 -3.151 7.256 1.00 0.00 88 HIS A CA 18
ATOM 29169 C C . HIS A 1 88 ? -3.205 -3.754 7.785 1.00 0.00 88 HIS A C 18
ATOM 29170 O O . HIS A 1 88 ? -3.233 -4.930 8.020 1.00 0.00 88 HIS A O 18
ATOM 29185 N N . ASN A 1 89 ? -4.252 -2.971 7.975 1.00 0.00 89 ASN A N 18
ATOM 29186 C CA . ASN A 1 89 ? -5.523 -3.425 8.489 1.00 0.00 89 ASN A CA 18
ATOM 29187 C C . ASN A 1 89 ? -6.565 -3.293 7.402 1.00 0.00 89 ASN A C 18
ATOM 29188 O O . ASN A 1 89 ? -7.579 -3.943 7.457 1.00 0.00 89 ASN A O 18
ATOM 29199 N N . LEU A 1 90 ? -6.312 -2.459 6.403 1.00 0.00 90 LEU A N 18
ATOM 29200 C CA . LEU A 1 90 ? -7.173 -2.271 5.267 1.00 0.00 90 LEU A CA 18
ATOM 29201 C C . LEU A 1 90 ? -7.228 -3.551 4.444 1.00 0.00 90 LEU A C 18
ATOM 29202 O O . LEU A 1 90 ? -8.302 -4.039 4.134 1.00 0.00 90 LEU A O 18
ATOM 29218 N N . PRO A 1 91 ? -6.059 -4.103 4.076 1.00 0.00 91 PRO A N 18
ATOM 29219 C CA . PRO A 1 91 ? -5.968 -5.328 3.323 1.00 0.00 91 PRO A CA 18
ATOM 29220 C C . PRO A 1 91 ? -6.282 -6.531 4.176 1.00 0.00 91 PRO A C 18
ATOM 29221 O O . PRO A 1 91 ? -6.915 -7.468 3.710 1.00 0.00 91 PRO A O 18
ATOM 29232 N N . ILE A 1 92 ? -5.829 -6.525 5.418 1.00 0.00 92 ILE A N 18
ATOM 29233 C CA . ILE A 1 92 ? -6.096 -7.610 6.336 1.00 0.00 92 ILE A CA 18
ATOM 29234 C C . ILE A 1 92 ? -7.589 -7.782 6.530 1.00 0.00 92 ILE A C 18
ATOM 29235 O O . ILE A 1 92 ? -8.066 -8.907 6.482 1.00 0.00 92 ILE A O 18
ATOM 29251 N N . GLU A 1 93 ? -8.311 -6.680 6.716 1.00 0.00 93 GLU A N 18
ATOM 29252 C CA . GLU A 1 93 ? -9.754 -6.724 6.880 1.00 0.00 93 GLU A CA 18
ATOM 29253 C C . GLU A 1 93 ? -10.424 -7.313 5.639 1.00 0.00 93 GLU A C 18
ATOM 29254 O O . GLU A 1 93 ? -11.574 -7.737 5.686 1.00 0.00 93 GLU A O 18
ATOM 29266 N N . CYS A 1 94 ? -9.698 -7.347 4.517 1.00 0.00 94 CYS A N 18
ATOM 29267 C CA . CYS A 1 94 ? -10.164 -7.966 3.310 1.00 0.00 94 CYS A CA 18
ATOM 29268 C C . CYS A 1 94 ? -9.681 -9.396 3.209 1.00 0.00 94 CYS A C 18
ATOM 29269 O O . CYS A 1 94 ? -10.200 -10.100 2.355 1.00 0.00 94 CYS A O 18
ATOM 29276 N N . ASN A 1 95 ? -8.695 -9.792 4.025 1.00 0.00 95 ASN A N 18
ATOM 29277 C CA . ASN A 1 95 ? -8.117 -11.117 4.072 1.00 0.00 95 ASN A CA 18
ATOM 29278 C C . ASN A 1 95 ? -6.979 -11.167 3.044 1.00 0.00 95 ASN A C 18
ATOM 29279 O O . ASN A 1 95 ? -6.632 -12.198 2.489 1.00 0.00 95 ASN A O 18
ATOM 29290 N N . LEU A 1 96 ? -6.425 -10.030 2.666 1.00 0.00 96 LEU A N 18
ATOM 29291 C CA . LEU A 1 96 ? -5.379 -9.979 1.681 1.00 0.00 96 LEU A CA 18
ATOM 29292 C C . LEU A 1 96 ? -4.086 -10.395 2.339 1.00 0.00 96 LEU A C 18
ATOM 29293 O O . LEU A 1 96 ? -3.493 -11.374 1.935 1.00 0.00 96 LEU A O 18
ATOM 29309 N N . MET A 1 97 ? -3.712 -9.714 3.420 1.00 0.00 97 MET A N 18
ATOM 29310 C CA . MET A 1 97 ? -2.506 -10.003 4.155 1.00 0.00 97 MET A CA 18
ATOM 29311 C C . MET A 1 97 ? -2.776 -10.330 5.593 1.00 0.00 97 MET A C 18
ATOM 29312 O O . MET A 1 97 ? -1.883 -10.090 6.403 1.00 0.00 97 MET A O 18
ATOM 29326 N N . SER A 1 98 ? -4.012 -10.758 5.897 1.00 0.00 98 SER A N 18
ATOM 29327 C CA . SER A 1 98 ? -4.439 -11.069 7.250 1.00 0.00 98 SER A CA 18
ATOM 29328 C C . SER A 1 98 ? -3.292 -11.628 8.092 1.00 0.00 98 SER A C 18
ATOM 29329 O O . SER A 1 98 ? -2.712 -11.004 8.964 1.00 0.00 98 SER A O 18
ATOM 29337 N N . GLN A 1 99 ? -2.884 -12.845 7.797 1.00 0.00 99 GLN A N 18
ATOM 29338 C CA . GLN A 1 99 ? -1.712 -13.444 8.396 1.00 0.00 99 GLN A CA 18
ATOM 29339 C C . GLN A 1 99 ? -1.174 -14.587 7.535 1.00 0.00 99 GLN A C 18
ATOM 29340 O O . GLN A 1 99 ? -1.073 -15.723 7.986 1.00 0.00 99 GLN A O 18
ATOM 29354 N N . PRO A 1 100 ? -0.874 -14.285 6.259 1.00 0.00 100 PRO A N 18
ATOM 29355 C CA . PRO A 1 100 ? -0.347 -15.272 5.343 1.00 0.00 100 PRO A CA 18
ATOM 29356 C C . PRO A 1 100 ? 1.100 -15.615 5.658 1.00 0.00 100 PRO A C 18
ATOM 29357 O O . PRO A 1 100 ? 1.429 -16.763 5.962 1.00 0.00 100 PRO A O 18
ATOM 29368 N N . CYS A 1 101 ? 1.971 -14.621 5.532 1.00 0.00 101 CYS A N 18
ATOM 29369 C CA . CYS A 1 101 ? 3.368 -14.793 5.828 1.00 0.00 101 CYS A CA 18
ATOM 29370 C C . CYS A 1 101 ? 3.546 -14.917 7.340 1.00 0.00 101 CYS A C 18
ATOM 29371 O O . CYS A 1 101 ? 2.585 -14.938 8.110 1.00 0.00 101 CYS A O 18
ATOM 29378 N N . GLN A 1 102 ? 4.802 -14.952 7.772 1.00 0.00 102 GLN A N 18
ATOM 29379 C CA . GLN A 1 102 ? 5.124 -15.039 9.184 1.00 0.00 102 GLN A CA 18
ATOM 29380 C C . GLN A 1 102 ? 6.061 -13.910 9.590 1.00 0.00 102 GLN A C 18
ATOM 29381 O O . GLN A 1 102 ? 6.398 -13.042 8.774 1.00 0.00 102 GLN A O 18
ATOM 29395 N N . MET A 1 103 ? 6.461 -13.919 10.865 1.00 0.00 103 MET A N 18
ATOM 29396 C CA . MET A 1 103 ? 7.380 -12.933 11.410 1.00 0.00 103 MET A CA 18
ATOM 29397 C C . MET A 1 103 ? 8.415 -13.572 12.361 1.00 0.00 103 MET A C 18
ATOM 29398 O O . MET A 1 103 ? 9.611 -13.530 11.990 1.00 0.00 103 MET A O 18
ATOM 29413 N N . PRO A 1 1 ? 21.086 6.524 3.974 1.00 0.00 1 PRO A N 19
ATOM 29414 C CA . PRO A 1 1 ? 19.881 5.781 3.449 1.00 0.00 1 PRO A CA 19
ATOM 29415 C C . PRO A 1 1 ? 19.734 5.909 1.913 1.00 0.00 1 PRO A C 19
ATOM 29416 O O . PRO A 1 1 ? 18.991 6.744 1.392 1.00 0.00 1 PRO A O 19
ATOM 29427 N N . TYR A 1 2 ? 20.491 5.075 1.199 1.00 0.00 2 TYR A N 19
ATOM 29428 C CA . TYR A 1 2 ? 20.452 5.024 -0.258 1.00 0.00 2 TYR A CA 19
ATOM 29429 C C . TYR A 1 2 ? 19.030 4.761 -0.775 1.00 0.00 2 TYR A C 19
ATOM 29430 O O . TYR A 1 2 ? 18.244 4.074 -0.126 1.00 0.00 2 TYR A O 19
ATOM 29448 N N . GLY A 1 3 ? 18.729 5.239 -1.973 1.00 0.00 3 GLY A N 19
ATOM 29449 C CA . GLY A 1 3 ? 17.415 5.036 -2.572 1.00 0.00 3 GLY A CA 19
ATOM 29450 C C . GLY A 1 3 ? 17.543 5.007 -4.079 1.00 0.00 3 GLY A C 19
ATOM 29451 O O . GLY A 1 3 ? 17.456 6.045 -4.722 1.00 0.00 3 GLY A O 19
ATOM 29455 N N . ARG A 1 4 ? 17.826 3.831 -4.639 1.00 0.00 4 ARG A N 19
ATOM 29456 C CA . ARG A 1 4 ? 17.949 3.652 -6.088 1.00 0.00 4 ARG A CA 19
ATOM 29457 C C . ARG A 1 4 ? 17.061 2.511 -6.550 1.00 0.00 4 ARG A C 19
ATOM 29458 O O . ARG A 1 4 ? 17.326 1.371 -6.187 1.00 0.00 4 ARG A O 19
ATOM 29479 N N . GLY A 1 5 ? 16.053 2.813 -7.359 1.00 0.00 5 GLY A N 19
ATOM 29480 C CA . GLY A 1 5 ? 15.141 1.810 -7.903 1.00 0.00 5 GLY A CA 19
ATOM 29481 C C . GLY A 1 5 ? 15.840 0.975 -8.963 1.00 0.00 5 GLY A C 19
ATOM 29482 O O . GLY A 1 5 ? 15.970 1.421 -10.100 1.00 0.00 5 GLY A O 19
ATOM 29486 N N . ARG A 1 6 ? 16.391 -0.173 -8.571 1.00 0.00 6 ARG A N 19
ATOM 29487 C CA . ARG A 1 6 ? 17.070 -1.077 -9.499 1.00 0.00 6 ARG A CA 19
ATOM 29488 C C . ARG A 1 6 ? 17.126 -2.485 -8.949 1.00 0.00 6 ARG A C 19
ATOM 29489 O O . ARG A 1 6 ? 18.072 -2.832 -8.244 1.00 0.00 6 ARG A O 19
ATOM 29510 N N . THR A 1 7 ? 16.109 -3.270 -9.219 1.00 0.00 7 THR A N 19
ATOM 29511 C CA . THR A 1 7 ? 15.994 -4.613 -8.652 1.00 0.00 7 THR A CA 19
ATOM 29512 C C . THR A 1 7 ? 15.254 -5.510 -9.628 1.00 0.00 7 THR A C 19
ATOM 29513 O O . THR A 1 7 ? 14.980 -5.097 -10.752 1.00 0.00 7 THR A O 19
ATOM 29524 N N . GLU A 1 8 ? 14.979 -6.741 -9.229 1.00 0.00 8 GLU A N 19
ATOM 29525 C CA . GLU A 1 8 ? 14.223 -7.676 -10.060 1.00 0.00 8 GLU A CA 19
ATOM 29526 C C . GLU A 1 8 ? 12.713 -7.420 -9.992 1.00 0.00 8 GLU A C 19
ATOM 29527 O O . GLU A 1 8 ? 12.254 -6.528 -9.277 1.00 0.00 8 GLU A O 19
ATOM 29539 N N . SER A 1 9 ? 11.949 -8.186 -10.765 1.00 0.00 9 SER A N 19
ATOM 29540 C CA . SER A 1 9 ? 10.491 -8.140 -10.745 1.00 0.00 9 SER A CA 19
ATOM 29541 C C . SER A 1 9 ? 9.912 -9.013 -9.606 1.00 0.00 9 SER A C 19
ATOM 29542 O O . SER A 1 9 ? 10.618 -9.575 -8.772 1.00 0.00 9 SER A O 19
ATOM 29550 N N . GLY A 1 10 ? 8.604 -9.121 -9.538 1.00 0.00 10 GLY A N 19
ATOM 29551 C CA . GLY A 1 10 ? 7.903 -9.986 -8.609 1.00 0.00 10 GLY A CA 19
ATOM 29552 C C . GLY A 1 10 ? 6.660 -9.281 -8.166 1.00 0.00 10 GLY A C 19
ATOM 29553 O O . GLY A 1 10 ? 6.085 -8.528 -8.926 1.00 0.00 10 GLY A O 19
ATOM 29557 N N . CYS A 1 11 ? 6.207 -9.516 -6.944 1.00 0.00 11 CYS A N 19
ATOM 29558 C CA . CYS A 1 11 ? 4.976 -8.942 -6.414 1.00 0.00 11 CYS A CA 19
ATOM 29559 C C . CYS A 1 11 ? 4.848 -7.472 -6.711 1.00 0.00 11 CYS A C 19
ATOM 29560 O O . CYS A 1 11 ? 3.893 -7.126 -7.369 1.00 0.00 11 CYS A O 19
ATOM 29567 N N . TYR A 1 12 ? 5.861 -6.680 -6.337 1.00 0.00 12 TYR A N 19
ATOM 29568 C CA . TYR A 1 12 ? 6.004 -5.276 -6.694 1.00 0.00 12 TYR A CA 19
ATOM 29569 C C . TYR A 1 12 ? 5.740 -4.974 -8.162 1.00 0.00 12 TYR A C 19
ATOM 29570 O O . TYR A 1 12 ? 4.942 -4.116 -8.468 1.00 0.00 12 TYR A O 19
ATOM 29588 N N . GLN A 1 13 ? 6.286 -5.798 -9.047 1.00 0.00 13 GLN A N 19
ATOM 29589 C CA . GLN A 1 13 ? 5.992 -5.705 -10.461 1.00 0.00 13 GLN A CA 19
ATOM 29590 C C . GLN A 1 13 ? 4.525 -5.941 -10.794 1.00 0.00 13 GLN A C 19
ATOM 29591 O O . GLN A 1 13 ? 3.981 -5.226 -11.608 1.00 0.00 13 GLN A O 19
ATOM 29605 N N . GLN A 1 14 ? 3.877 -6.944 -10.215 1.00 0.00 14 GLN A N 19
ATOM 29606 C CA . GLN A 1 14 ? 2.430 -7.142 -10.378 1.00 0.00 14 GLN A CA 19
ATOM 29607 C C . GLN A 1 14 ? 1.583 -6.140 -9.580 1.00 0.00 14 GLN A C 19
ATOM 29608 O O . GLN A 1 14 ? 0.364 -6.117 -9.708 1.00 0.00 14 GLN A O 19
ATOM 29622 N N . MET A 1 15 ? 2.207 -5.378 -8.695 1.00 0.00 15 MET A N 19
ATOM 29623 C CA . MET A 1 15 ? 1.559 -4.395 -7.853 1.00 0.00 15 MET A CA 19
ATOM 29624 C C . MET A 1 15 ? 1.579 -3.045 -8.515 1.00 0.00 15 MET A C 19
ATOM 29625 O O . MET A 1 15 ? 0.496 -2.532 -8.724 1.00 0.00 15 MET A O 19
ATOM 29639 N N . GLU A 1 16 ? 2.749 -2.492 -8.825 1.00 0.00 16 GLU A N 19
ATOM 29640 C CA . GLU A 1 16 ? 2.868 -1.204 -9.501 1.00 0.00 16 GLU A CA 19
ATOM 29641 C C . GLU A 1 16 ? 2.150 -1.244 -10.856 1.00 0.00 16 GLU A C 19
ATOM 29642 O O . GLU A 1 16 ? 1.545 -0.269 -11.280 1.00 0.00 16 GLU A O 19
ATOM 29654 N N . GLU A 1 17 ? 2.165 -2.414 -11.508 1.00 0.00 17 GLU A N 19
ATOM 29655 C CA . GLU A 1 17 ? 1.525 -2.573 -12.810 1.00 0.00 17 GLU A CA 19
ATOM 29656 C C . GLU A 1 17 ? 0.006 -2.531 -12.651 1.00 0.00 17 GLU A C 19
ATOM 29657 O O . GLU A 1 17 ? -0.746 -2.242 -13.577 1.00 0.00 17 GLU A O 19
ATOM 29669 N N . ALA A 1 18 ? -0.470 -2.767 -11.439 1.00 0.00 18 ALA A N 19
ATOM 29670 C CA . ALA A 1 18 ? -1.863 -2.709 -11.137 1.00 0.00 18 ALA A CA 19
ATOM 29671 C C . ALA A 1 18 ? -2.108 -1.842 -9.933 1.00 0.00 18 ALA A C 19
ATOM 29672 O O . ALA A 1 18 ? -2.953 -2.249 -9.143 1.00 0.00 18 ALA A O 19
ATOM 29679 N N . GLU A 1 19 ? -1.458 -0.665 -9.825 1.00 0.00 19 GLU A N 19
ATOM 29680 C CA . GLU A 1 19 ? -1.487 0.248 -8.668 1.00 0.00 19 GLU A CA 19
ATOM 29681 C C . GLU A 1 19 ? -2.902 0.386 -8.081 1.00 0.00 19 GLU A C 19
ATOM 29682 O O . GLU A 1 19 ? -3.782 1.155 -8.505 1.00 0.00 19 GLU A O 19
ATOM 29694 N N . MET A 1 20 ? -3.194 -0.484 -7.141 1.00 0.00 20 MET A N 19
ATOM 29695 C CA . MET A 1 20 ? -4.555 -0.637 -6.652 1.00 0.00 20 MET A CA 19
ATOM 29696 C C . MET A 1 20 ? -4.635 -0.041 -5.273 1.00 0.00 20 MET A C 19
ATOM 29697 O O . MET A 1 20 ? -5.626 0.588 -4.908 1.00 0.00 20 MET A O 19
ATOM 29711 N N . LEU A 1 21 ? -3.510 -0.109 -4.574 1.00 0.00 21 LEU A N 19
ATOM 29712 C CA . LEU A 1 21 ? -3.388 0.491 -3.294 1.00 0.00 21 LEU A CA 19
ATOM 29713 C C . LEU A 1 21 ? -3.086 1.988 -3.409 1.00 0.00 21 LEU A C 19
ATOM 29714 O O . LEU A 1 21 ? -2.987 2.700 -2.425 1.00 0.00 21 LEU A O 19
ATOM 29730 N N . ASN A 1 22 ? -3.069 2.496 -4.640 1.00 0.00 22 ASN A N 19
ATOM 29731 C CA . ASN A 1 22 ? -2.922 3.918 -4.902 1.00 0.00 22 ASN A CA 19
ATOM 29732 C C . ASN A 1 22 ? -4.200 4.662 -4.494 1.00 0.00 22 ASN A C 19
ATOM 29733 O O . ASN A 1 22 ? -4.203 5.842 -4.185 1.00 0.00 22 ASN A O 19
ATOM 29744 N N . HIS A 1 23 ? -5.334 3.957 -4.555 1.00 0.00 23 HIS A N 19
ATOM 29745 C CA . HIS A 1 23 ? -6.625 4.568 -4.330 1.00 0.00 23 HIS A CA 19
ATOM 29746 C C . HIS A 1 23 ? -6.816 4.769 -2.842 1.00 0.00 23 HIS A C 19
ATOM 29747 O O . HIS A 1 23 ? -6.974 5.906 -2.423 1.00 0.00 23 HIS A O 19
ATOM 29762 N N . CYS A 1 24 ? -6.819 3.668 -2.070 1.00 0.00 24 CYS A N 19
ATOM 29763 C CA . CYS A 1 24 ? -6.859 3.743 -0.617 1.00 0.00 24 CYS A CA 19
ATOM 29764 C C . CYS A 1 24 ? -5.786 4.684 -0.080 1.00 0.00 24 CYS A C 19
ATOM 29765 O O . CYS A 1 24 ? -6.028 5.336 0.904 1.00 0.00 24 CYS A O 19
ATOM 29772 N N . GLY A 1 25 ? -4.676 4.854 -0.786 1.00 0.00 25 GLY A N 19
ATOM 29773 C CA . GLY A 1 25 ? -3.686 5.841 -0.486 1.00 0.00 25 GLY A CA 19
ATOM 29774 C C . GLY A 1 25 ? -4.284 7.183 -0.206 1.00 0.00 25 GLY A C 19
ATOM 29775 O O . GLY A 1 25 ? -4.269 7.547 0.951 1.00 0.00 25 GLY A O 19
ATOM 29779 N N . MET A 1 26 ? -4.872 7.865 -1.193 1.00 0.00 26 MET A N 19
ATOM 29780 C CA . MET A 1 26 ? -5.519 9.152 -0.986 1.00 0.00 26 MET A CA 19
ATOM 29781 C C . MET A 1 26 ? -6.531 9.095 0.135 1.00 0.00 26 MET A C 19
ATOM 29782 O O . MET A 1 26 ? -6.614 10.038 0.866 1.00 0.00 26 MET A O 19
ATOM 29796 N N . TYR A 1 27 ? -7.254 8.005 0.344 1.00 0.00 27 TYR A N 19
ATOM 29797 C CA . TYR A 1 27 ? -8.171 7.843 1.467 1.00 0.00 27 TYR A CA 19
ATOM 29798 C C . TYR A 1 27 ? -7.508 8.064 2.827 1.00 0.00 27 TYR A C 19
ATOM 29799 O O . TYR A 1 27 ? -8.062 8.734 3.696 1.00 0.00 27 TYR A O 19
ATOM 29817 N N . LEU A 1 28 ? -6.323 7.495 2.999 1.00 0.00 28 LEU A N 19
ATOM 29818 C CA . LEU A 1 28 ? -5.574 7.603 4.234 1.00 0.00 28 LEU A CA 19
ATOM 29819 C C . LEU A 1 28 ? -4.670 8.828 4.188 1.00 0.00 28 LEU A C 19
ATOM 29820 O O . LEU A 1 28 ? -4.399 9.388 5.238 1.00 0.00 28 LEU A O 19
ATOM 29836 N N . MET A 1 29 ? -4.315 9.307 2.998 1.00 0.00 29 MET A N 19
ATOM 29837 C CA . MET A 1 29 ? -3.529 10.494 2.693 1.00 0.00 29 MET A CA 19
ATOM 29838 C C . MET A 1 29 ? -4.404 11.744 2.564 1.00 0.00 29 MET A C 19
ATOM 29839 O O . MET A 1 29 ? -3.948 12.843 2.287 1.00 0.00 29 MET A O 19
ATOM 29853 N N . LYS A 1 30 ? -5.696 11.609 2.804 1.00 0.00 30 LYS A N 19
ATOM 29854 C CA . LYS A 1 30 ? -6.632 12.698 2.606 1.00 0.00 30 LYS A CA 19
ATOM 29855 C C . LYS A 1 30 ? -6.608 13.536 3.861 1.00 0.00 30 LYS A C 19
ATOM 29856 O O . LYS A 1 30 ? -6.724 14.744 3.770 1.00 0.00 30 LYS A O 19
ATOM 29875 N N . ASN A 1 31 ? -6.428 12.885 5.016 1.00 0.00 31 ASN A N 19
ATOM 29876 C CA . ASN A 1 31 ? -6.215 13.596 6.273 1.00 0.00 31 ASN A CA 19
ATOM 29877 C C . ASN A 1 31 ? -4.728 13.894 6.540 1.00 0.00 31 ASN A C 19
ATOM 29878 O O . ASN A 1 31 ? -4.372 14.548 7.509 1.00 0.00 31 ASN A O 19
ATOM 29889 N N . LEU A 1 32 ? -3.846 13.330 5.723 1.00 0.00 32 LEU A N 19
ATOM 29890 C CA . LEU A 1 32 ? -2.428 13.601 5.863 1.00 0.00 32 LEU A CA 19
ATOM 29891 C C . LEU A 1 32 ? -2.042 14.915 5.207 1.00 0.00 32 LEU A C 19
ATOM 29892 O O . LEU A 1 32 ? -1.041 15.488 5.616 1.00 0.00 32 LEU A O 19
ATOM 29908 N N . GLY A 1 33 ? -2.892 15.426 4.306 1.00 0.00 33 GLY A N 19
ATOM 29909 C CA . GLY A 1 33 ? -2.645 16.635 3.539 1.00 0.00 33 GLY A CA 19
ATOM 29910 C C . GLY A 1 33 ? -1.371 16.539 2.679 1.00 0.00 33 GLY A C 19
ATOM 29911 O O . GLY A 1 33 ? -0.490 15.706 2.863 1.00 0.00 33 GLY A O 19
ATOM 29915 N N . GLU A 1 34 ? -1.238 17.448 1.732 1.00 0.00 34 GLU A N 19
ATOM 29916 C CA . GLU A 1 34 ? -0.066 17.441 0.862 1.00 0.00 34 GLU A CA 19
ATOM 29917 C C . GLU A 1 34 ? 0.263 18.870 0.458 1.00 0.00 34 GLU A C 19
ATOM 29918 O O . GLU A 1 34 ? -0.335 19.459 -0.438 1.00 0.00 34 GLU A O 19
ATOM 29930 N N . ARG A 1 35 ? 1.144 19.503 1.221 1.00 0.00 35 ARG A N 19
ATOM 29931 C CA . ARG A 1 35 ? 1.535 20.879 0.931 1.00 0.00 35 ARG A CA 19
ATOM 29932 C C . ARG A 1 35 ? 2.470 20.911 -0.272 1.00 0.00 35 ARG A C 19
ATOM 29933 O O . ARG A 1 35 ? 3.650 20.620 -0.116 1.00 0.00 35 ARG A O 19
ATOM 29954 N N . SER A 1 36 ? 1.968 21.299 -1.431 1.00 0.00 36 SER A N 19
ATOM 29955 C CA . SER A 1 36 ? 2.787 21.397 -2.638 1.00 0.00 36 SER A CA 19
ATOM 29956 C C . SER A 1 36 ? 1.944 21.958 -3.761 1.00 0.00 36 SER A C 19
ATOM 29957 O O . SER A 1 36 ? 2.203 23.072 -4.209 1.00 0.00 36 SER A O 19
ATOM 29965 N N . GLN A 1 37 ? 0.880 21.251 -4.131 1.00 0.00 37 GLN A N 19
ATOM 29966 C CA . GLN A 1 37 ? -0.042 21.678 -5.173 1.00 0.00 37 GLN A CA 19
ATOM 29967 C C . GLN A 1 37 ? -1.276 20.784 -5.189 1.00 0.00 37 GLN A C 19
ATOM 29968 O O . GLN A 1 37 ? -1.346 19.772 -4.496 1.00 0.00 37 GLN A O 19
ATOM 29982 N N . VAL A 1 38 ? -2.229 21.116 -6.040 1.00 0.00 38 VAL A N 19
ATOM 29983 C CA . VAL A 1 38 ? -3.443 20.328 -6.198 1.00 0.00 38 VAL A CA 19
ATOM 29984 C C . VAL A 1 38 ? -4.055 20.618 -7.554 1.00 0.00 38 VAL A C 19
ATOM 29985 O O . VAL A 1 38 ? -3.877 21.698 -8.119 1.00 0.00 38 VAL A O 19
ATOM 29998 N N . SER A 1 39 ? -4.746 19.640 -8.107 1.00 0.00 39 SER A N 19
ATOM 29999 C CA . SER A 1 39 ? -5.431 19.816 -9.376 1.00 0.00 39 SER A CA 19
ATOM 30000 C C . SER A 1 39 ? -6.477 18.724 -9.579 1.00 0.00 39 SER A C 19
ATOM 30001 O O . SER A 1 39 ? -6.395 17.657 -8.947 1.00 0.00 39 SER A O 19
ATOM 30009 N N . PRO A 1 40 ? -7.456 18.940 -10.460 1.00 0.00 40 PRO A N 19
ATOM 30010 C CA . PRO A 1 40 ? -8.503 17.972 -10.742 1.00 0.00 40 PRO A CA 19
ATOM 30011 C C . PRO A 1 40 ? -7.943 16.842 -11.595 1.00 0.00 40 PRO A C 19
ATOM 30012 O O . PRO A 1 40 ? -8.030 16.895 -12.817 1.00 0.00 40 PRO A O 19
ATOM 30023 N N . ARG A 1 41 ? -7.384 15.820 -10.933 1.00 0.00 41 ARG A N 19
ATOM 30024 C CA . ARG A 1 41 ? -6.784 14.671 -11.602 1.00 0.00 41 ARG A CA 19
ATOM 30025 C C . ARG A 1 41 ? -7.760 14.156 -12.630 1.00 0.00 41 ARG A C 19
ATOM 30026 O O . ARG A 1 41 ? -7.486 14.262 -13.812 1.00 0.00 41 ARG A O 19
ATOM 30047 N N . MET A 1 42 ? -8.864 13.594 -12.144 1.00 0.00 42 MET A N 19
ATOM 30048 C CA . MET A 1 42 ? -9.885 13.017 -12.994 1.00 0.00 42 MET A CA 19
ATOM 30049 C C . MET A 1 42 ? -11.217 13.066 -12.299 1.00 0.00 42 MET A C 19
ATOM 30050 O O . MET A 1 42 ? -12.128 13.627 -12.895 1.00 0.00 42 MET A O 19
ATOM 30064 N N . ARG A 1 43 ? -11.301 12.530 -11.073 1.00 0.00 43 ARG A N 19
ATOM 30065 C CA . ARG A 1 43 ? -12.507 12.459 -10.247 1.00 0.00 43 ARG A CA 19
ATOM 30066 C C . ARG A 1 43 ? -12.291 11.585 -9.027 1.00 0.00 43 ARG A C 19
ATOM 30067 O O . ARG A 1 43 ? -11.363 10.759 -9.011 1.00 0.00 43 ARG A O 19
ATOM 30088 N N . GLU A 1 44 ? -13.142 11.756 -8.038 1.00 0.00 44 GLU A N 19
ATOM 30089 C CA . GLU A 1 44 ? -13.116 10.934 -6.841 1.00 0.00 44 GLU A CA 19
ATOM 30090 C C . GLU A 1 44 ? -14.473 10.927 -6.146 1.00 0.00 44 GLU A C 19
ATOM 30091 O O . GLU A 1 44 ? -15.149 11.943 -6.059 1.00 0.00 44 GLU A O 19
ATOM 30103 N N . GLU A 1 45 ? -14.851 9.781 -5.603 1.00 0.00 45 GLU A N 19
ATOM 30104 C CA . GLU A 1 45 ? -16.117 9.662 -4.885 1.00 0.00 45 GLU A CA 19
ATOM 30105 C C . GLU A 1 45 ? -15.937 8.788 -3.658 1.00 0.00 45 GLU A C 19
ATOM 30106 O O . GLU A 1 45 ? -16.149 9.227 -2.539 1.00 0.00 45 GLU A O 19
ATOM 30118 N N . ASP A 1 46 ? -15.482 7.554 -3.861 1.00 0.00 46 ASP A N 19
ATOM 30119 C CA . ASP A 1 46 ? -15.284 6.620 -2.765 1.00 0.00 46 ASP A CA 19
ATOM 30120 C C . ASP A 1 46 ? -14.266 5.574 -3.181 1.00 0.00 46 ASP A C 19
ATOM 30121 O O . ASP A 1 46 ? -14.335 5.004 -4.280 1.00 0.00 46 ASP A O 19
ATOM 30130 N N . HIS A 1 47 ? -13.289 5.301 -2.333 1.00 0.00 47 HIS A N 19
ATOM 30131 C CA . HIS A 1 47 ? -12.258 4.303 -2.608 1.00 0.00 47 HIS A CA 19
ATOM 30132 C C . HIS A 1 47 ? -12.111 3.391 -1.412 1.00 0.00 47 HIS A C 19
ATOM 30133 O O . HIS A 1 47 ? -11.713 3.821 -0.345 1.00 0.00 47 HIS A O 19
ATOM 30148 N N . LYS A 1 48 ? -12.392 2.108 -1.624 1.00 0.00 48 LYS A N 19
ATOM 30149 C CA . LYS A 1 48 ? -12.266 1.099 -0.575 1.00 0.00 48 LYS A CA 19
ATOM 30150 C C . LYS A 1 48 ? -12.202 -0.292 -1.172 1.00 0.00 48 LYS A C 19
ATOM 30151 O O . LYS A 1 48 ? -11.235 -1.004 -0.957 1.00 0.00 48 LYS A O 19
ATOM 30170 N N . GLN A 1 49 ? -13.127 -0.593 -2.083 1.00 0.00 49 GLN A N 19
ATOM 30171 C CA . GLN A 1 49 ? -13.098 -1.855 -2.810 1.00 0.00 49 GLN A CA 19
ATOM 30172 C C . GLN A 1 49 ? -12.086 -1.848 -3.948 1.00 0.00 49 GLN A C 19
ATOM 30173 O O . GLN A 1 49 ? -11.593 -2.888 -4.338 1.00 0.00 49 GLN A O 19
ATOM 30187 N N . LEU A 1 50 ? -11.651 -0.677 -4.399 1.00 0.00 50 LEU A N 19
ATOM 30188 C CA . LEU A 1 50 ? -10.578 -0.558 -5.367 1.00 0.00 50 LEU A CA 19
ATOM 30189 C C . LEU A 1 50 ? -9.210 -0.736 -4.726 1.00 0.00 50 LEU A C 19
ATOM 30190 O O . LEU A 1 50 ? -8.231 -0.604 -5.442 1.00 0.00 50 LEU A O 19
ATOM 30206 N N . CYS A 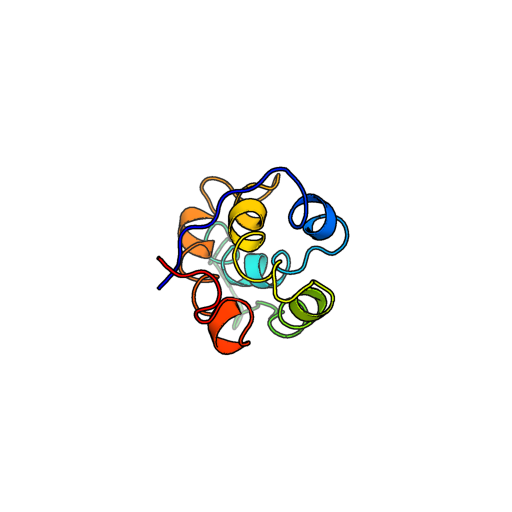1 51 ? -9.156 -0.993 -3.418 1.00 0.00 51 CYS A N 19
ATOM 30207 C CA . CYS A 1 51 ? -7.961 -1.361 -2.696 1.00 0.00 51 CYS A CA 19
ATOM 30208 C C . CYS A 1 51 ? -8.048 -2.811 -2.205 1.00 0.00 51 CYS A C 19
ATOM 30209 O O . CYS A 1 51 ? -7.163 -3.233 -1.508 1.00 0.00 51 CYS A O 19
ATOM 30216 N N . CYS A 1 52 ? -9.079 -3.578 -2.577 1.00 0.00 52 CYS A N 19
ATOM 30217 C CA . CYS A 1 52 ? -9.144 -5.034 -2.380 1.00 0.00 52 CYS A CA 19
ATOM 30218 C C . CYS A 1 52 ? -9.395 -5.802 -3.690 1.00 0.00 52 CYS A C 19
ATOM 30219 O O . CYS A 1 52 ? -8.894 -6.899 -3.876 1.00 0.00 52 CYS A O 19
ATOM 30226 N N . MET A 1 53 ? -10.077 -5.169 -4.647 1.00 0.00 53 MET A N 19
ATOM 30227 C CA . MET A 1 53 ? -10.394 -5.730 -5.947 1.00 0.00 53 MET A CA 19
ATOM 30228 C C . MET A 1 53 ? -9.143 -6.235 -6.614 1.00 0.00 53 MET A C 19
ATOM 30229 O O . MET A 1 53 ? -8.965 -7.414 -6.736 1.00 0.00 53 MET A O 19
ATOM 30243 N N . GLN A 1 54 ? -8.248 -5.348 -7.052 1.00 0.00 54 GLN A N 19
ATOM 30244 C CA . GLN A 1 54 ? -7.037 -5.789 -7.734 1.00 0.00 54 GLN A CA 19
ATOM 30245 C C . GLN A 1 54 ? -6.153 -6.656 -6.828 1.00 0.00 54 GLN A C 19
ATOM 30246 O O . GLN A 1 54 ? -5.361 -7.432 -7.315 1.00 0.00 54 GLN A O 19
ATOM 30260 N N . LEU A 1 55 ? -6.284 -6.538 -5.508 1.00 0.00 55 LEU A N 19
ATOM 30261 C CA . LEU A 1 55 ? -5.661 -7.463 -4.582 1.00 0.00 55 LEU A CA 19
ATOM 30262 C C . LEU A 1 55 ? -6.111 -8.926 -4.763 1.00 0.00 55 LEU A C 19
ATOM 30263 O O . LEU A 1 55 ? -5.314 -9.818 -4.525 1.00 0.00 55 LEU A O 19
ATOM 30279 N N . LYS A 1 56 ? -7.316 -9.158 -5.281 1.00 0.00 56 LYS A N 19
ATOM 30280 C CA . LYS A 1 56 ? -7.803 -10.458 -5.756 1.00 0.00 56 LYS A CA 19
ATOM 30281 C C . LYS A 1 56 ? -7.226 -10.881 -7.130 1.00 0.00 56 LYS A C 19
ATOM 30282 O O . LYS A 1 56 ? -7.483 -11.977 -7.620 1.00 0.00 56 LYS A O 19
ATOM 30301 N N . ASN A 1 57 ? -6.518 -9.993 -7.797 1.00 0.00 57 ASN A N 19
ATOM 30302 C CA . ASN A 1 57 ? -5.782 -10.286 -9.016 1.00 0.00 57 ASN A CA 19
ATOM 30303 C C . ASN A 1 57 ? -4.306 -10.587 -8.746 1.00 0.00 57 ASN A C 19
ATOM 30304 O O . ASN A 1 57 ? -3.660 -11.166 -9.604 1.00 0.00 57 ASN A O 19
ATOM 30315 N N . LEU A 1 58 ? -3.754 -10.083 -7.641 1.00 0.00 58 LEU A N 19
ATOM 30316 C CA . LEU A 1 58 ? -2.381 -10.363 -7.254 1.00 0.00 58 LEU A CA 19
ATOM 30317 C C . LEU A 1 58 ? -2.237 -11.813 -6.773 1.00 0.00 58 LEU A C 19
ATOM 30318 O O . LEU A 1 58 ? -3.165 -12.614 -6.812 1.00 0.00 58 LEU A O 19
ATOM 30334 N N . ASP A 1 59 ? -1.045 -12.148 -6.309 1.00 0.00 59 ASP A N 19
ATOM 30335 C CA . ASP A 1 59 ? -0.795 -13.468 -5.754 1.00 0.00 59 ASP A CA 19
ATOM 30336 C C . ASP A 1 59 ? -1.096 -13.522 -4.262 1.00 0.00 59 ASP A C 19
ATOM 30337 O O . ASP A 1 59 ? -0.897 -12.542 -3.546 1.00 0.00 59 ASP A O 19
ATOM 30346 N N . GLU A 1 60 ? -1.294 -14.728 -3.738 1.00 0.00 60 GLU A N 19
ATOM 30347 C CA . GLU A 1 60 ? -1.578 -14.915 -2.310 1.00 0.00 60 GLU A CA 19
ATOM 30348 C C . GLU A 1 60 ? -0.323 -14.731 -1.465 1.00 0.00 60 GLU A C 19
ATOM 30349 O O . GLU A 1 60 ? -0.324 -14.122 -0.402 1.00 0.00 60 GLU A O 19
ATOM 30361 N N . LYS A 1 61 ? 0.808 -15.176 -2.010 1.00 0.00 61 LYS A N 19
ATOM 30362 C CA . LYS A 1 61 ? 2.088 -14.931 -1.378 1.00 0.00 61 LYS A CA 19
ATOM 30363 C C . LYS A 1 61 ? 2.569 -13.520 -1.614 1.00 0.00 61 LYS A C 19
ATOM 30364 O O . LYS A 1 61 ? 3.534 -13.174 -0.971 1.00 0.00 61 LYS A O 19
ATOM 30383 N N . CYS A 1 62 ? 1.983 -12.751 -2.531 1.00 0.00 62 CYS A N 19
ATOM 30384 C CA . CYS A 1 62 ? 2.245 -11.330 -2.707 1.00 0.00 62 CYS A CA 19
ATOM 30385 C C . CYS A 1 62 ? 1.225 -10.482 -1.926 1.00 0.00 62 CYS A C 19
ATOM 30386 O O . CYS A 1 62 ? 1.401 -9.290 -1.723 1.00 0.00 62 CYS A O 19
ATOM 30393 N N . MET A 1 63 ? 0.235 -11.080 -1.307 1.00 0.00 63 MET A N 19
ATOM 30394 C CA . MET A 1 63 ? -0.754 -10.349 -0.537 1.00 0.00 63 MET A CA 19
ATOM 30395 C C . MET A 1 63 ? -0.298 -10.189 0.905 1.00 0.00 63 MET A C 19
ATOM 30396 O O . MET A 1 63 ? -0.866 -10.725 1.824 1.00 0.00 63 MET A O 19
ATOM 30410 N N . CYS A 1 64 ? 0.759 -9.439 1.146 1.00 0.00 64 CYS A N 19
ATOM 30411 C CA . CYS A 1 64 ? 1.367 -9.292 2.473 1.00 0.00 64 CYS A CA 19
ATOM 30412 C C . CYS A 1 64 ? 2.738 -8.685 2.304 1.00 0.00 64 CYS A C 19
ATOM 30413 O O . CYS A 1 64 ? 2.969 -7.585 2.802 1.00 0.00 64 CYS A O 19
ATOM 30420 N N . PRO A 1 65 ? 3.631 -9.361 1.564 1.00 0.00 65 PRO A N 19
ATOM 30421 C CA . PRO A 1 65 ? 4.982 -8.882 1.366 1.00 0.00 65 PRO A CA 19
ATOM 30422 C C . PRO A 1 65 ? 4.989 -7.763 0.337 1.00 0.00 65 PRO A C 19
ATOM 30423 O O . PRO A 1 65 ? 5.778 -6.840 0.436 1.00 0.00 65 PRO A O 19
ATOM 30434 N N . ALA A 1 66 ? 4.096 -7.822 -0.650 1.00 0.00 66 ALA A N 19
ATOM 30435 C CA . ALA A 1 66 ? 3.976 -6.790 -1.642 1.00 0.00 66 ALA A CA 19
ATOM 30436 C C . ALA A 1 66 ? 3.431 -5.537 -0.995 1.00 0.00 66 ALA A C 19
ATOM 30437 O O . ALA A 1 66 ? 4.087 -4.532 -1.130 1.00 0.00 66 ALA A O 19
ATOM 30444 N N . ILE A 1 67 ? 2.344 -5.613 -0.219 1.00 0.00 67 ILE A N 19
ATOM 30445 C CA . ILE A 1 67 ? 1.745 -4.450 0.461 1.00 0.00 67 ILE A CA 19
ATOM 30446 C C . ILE A 1 67 ? 2.812 -3.509 1.066 1.00 0.00 67 ILE A C 19
ATOM 30447 O O . ILE A 1 67 ? 2.702 -2.291 1.019 1.00 0.00 67 ILE A O 19
ATOM 30463 N N . MET A 1 68 ? 3.892 -4.089 1.585 1.00 0.00 68 MET A N 19
ATOM 30464 C CA . MET A 1 68 ? 5.074 -3.337 1.948 1.00 0.00 68 MET A CA 19
ATOM 30465 C C . MET A 1 68 ? 5.600 -2.447 0.838 1.00 0.00 68 MET A C 19
ATOM 30466 O O . MET A 1 68 ? 5.398 -1.242 0.949 1.00 0.00 68 MET A O 19
ATOM 30480 N N . MET A 1 69 ? 6.189 -3.042 -0.210 1.00 0.00 69 MET A N 19
ATOM 30481 C CA . MET A 1 69 ? 6.703 -2.362 -1.380 1.00 0.00 69 MET A CA 19
ATOM 30482 C C . MET A 1 69 ? 5.710 -1.395 -2.001 1.00 0.00 69 MET A C 19
ATOM 30483 O O . MET A 1 69 ? 6.089 -0.373 -2.558 1.00 0.00 69 MET A O 19
ATOM 30497 N N . MET A 1 70 ? 4.432 -1.678 -1.827 1.00 0.00 70 MET A N 19
ATOM 30498 C CA . MET A 1 70 ? 3.381 -0.807 -2.312 1.00 0.00 70 MET A CA 19
ATOM 30499 C C . MET A 1 70 ? 3.485 0.563 -1.658 1.00 0.00 70 MET A C 19
ATOM 30500 O O . MET A 1 70 ? 3.213 1.578 -2.270 1.00 0.00 70 MET A O 19
ATOM 30514 N N . LEU A 1 71 ? 3.753 0.577 -0.356 1.00 0.00 71 LEU A N 19
ATOM 30515 C CA . LEU A 1 71 ? 3.826 1.802 0.411 1.00 0.00 71 LEU A CA 19
ATOM 30516 C C . LEU A 1 71 ? 5.301 2.124 0.596 1.00 0.00 71 LEU A C 19
ATOM 30517 O O . LEU A 1 71 ? 5.682 2.706 1.604 1.00 0.00 71 LEU A O 19
ATOM 30533 N N . ASN A 1 72 ? 6.144 1.709 -0.334 1.00 0.00 72 ASN A N 19
ATOM 30534 C CA . ASN A 1 72 ? 7.543 2.080 -0.378 1.00 0.00 72 ASN A CA 19
ATOM 30535 C C . ASN A 1 72 ? 7.892 2.874 -1.615 1.00 0.00 72 ASN A C 19
ATOM 30536 O O . ASN A 1 72 ? 9.032 3.316 -1.722 1.00 0.00 72 ASN A O 19
ATOM 30547 N N . GLU A 1 73 ? 6.928 3.009 -2.525 1.00 0.00 73 GLU A N 19
ATOM 30548 C CA . GLU A 1 73 ? 7.119 3.721 -3.767 1.00 0.00 73 GLU A CA 19
ATOM 30549 C C . GLU A 1 73 ? 7.466 5.192 -3.519 1.00 0.00 73 GLU A C 19
ATOM 30550 O O . GLU A 1 73 ? 7.448 5.644 -2.368 1.00 0.00 73 GLU A O 19
ATOM 30562 N N . PRO A 1 74 ? 7.728 6.005 -4.542 1.00 0.00 74 PRO A N 19
ATOM 30563 C CA . PRO A 1 74 ? 7.986 7.430 -4.400 1.00 0.00 74 PRO A CA 19
ATOM 30564 C C . PRO A 1 74 ? 6.734 8.232 -4.020 1.00 0.00 74 PRO A C 19
ATOM 30565 O O . PRO A 1 74 ? 6.553 9.386 -4.404 1.00 0.00 74 PRO A O 19
ATOM 30576 N N . MET A 1 75 ? 5.872 7.653 -3.214 1.00 0.00 75 MET A N 19
ATOM 30577 C CA . MET A 1 75 ? 4.666 8.282 -2.754 1.00 0.00 75 MET A CA 19
ATOM 30578 C C . MET A 1 75 ? 4.257 7.713 -1.423 1.00 0.00 75 MET A C 19
ATOM 30579 O O . MET A 1 75 ? 3.106 7.863 -1.089 1.00 0.00 75 MET A O 19
ATOM 30593 N N . TRP A 1 76 ? 5.128 7.028 -0.684 1.00 0.00 76 TRP A N 19
ATOM 30594 C CA . TRP A 1 76 ? 4.814 6.448 0.613 1.00 0.00 76 TRP A CA 19
ATOM 30595 C C . TRP A 1 76 ? 6.098 6.319 1.441 1.00 0.00 76 TRP A C 19
ATOM 30596 O O . TRP A 1 76 ? 6.808 5.326 1.416 1.00 0.00 76 TRP A O 19
ATOM 30617 N N . ILE A 1 77 ? 6.443 7.380 2.170 1.00 0.00 77 ILE A N 19
ATOM 30618 C CA . ILE A 1 77 ? 7.701 7.445 2.912 1.00 0.00 77 ILE A CA 19
ATOM 30619 C C . ILE A 1 77 ? 7.402 7.942 4.299 1.00 0.00 77 ILE A C 19
ATOM 30620 O O . ILE A 1 77 ? 7.242 7.113 5.184 1.00 0.00 77 ILE A O 19
ATOM 30636 N N . ARG A 1 78 ? 7.298 9.257 4.466 1.00 0.00 78 ARG A N 19
ATOM 30637 C CA . ARG A 1 78 ? 6.950 9.880 5.749 1.00 0.00 78 ARG A CA 19
ATOM 30638 C C . ARG A 1 78 ? 5.490 10.249 5.855 1.00 0.00 78 ARG A C 19
ATOM 30639 O O . ARG A 1 78 ? 5.082 10.960 6.752 1.00 0.00 78 ARG A O 19
ATOM 30660 N N . MET A 1 79 ? 4.716 9.839 4.881 1.00 0.00 79 MET A N 19
ATOM 30661 C CA . MET A 1 79 ? 3.342 10.245 4.702 1.00 0.00 79 MET A CA 19
ATOM 30662 C C . MET A 1 79 ? 2.523 8.986 4.749 1.00 0.00 79 MET A C 19
ATOM 30663 O O . MET A 1 79 ? 1.342 9.023 4.942 1.00 0.00 79 MET A O 19
ATOM 30677 N N . ARG A 1 80 ? 3.147 7.828 4.581 1.00 0.00 80 ARG A N 19
ATOM 30678 C CA . ARG A 1 80 ? 2.484 6.585 4.779 1.00 0.00 80 ARG A CA 19
ATOM 30679 C C . ARG A 1 80 ? 2.416 6.170 6.208 1.00 0.00 80 ARG A C 19
ATOM 30680 O O . ARG A 1 80 ? 1.654 5.285 6.445 1.00 0.00 80 ARG A O 19
ATOM 30701 N N . ASP A 1 81 ? 3.171 6.756 7.135 1.00 0.00 81 ASP A N 19
ATOM 30702 C CA . ASP A 1 81 ? 3.103 6.430 8.568 1.00 0.00 81 ASP A CA 19
ATOM 30703 C C . ASP A 1 81 ? 1.662 6.334 9.097 1.00 0.00 81 ASP A C 19
ATOM 30704 O O . ASP A 1 81 ? 1.313 5.464 9.882 1.00 0.00 81 ASP A O 19
ATOM 30713 N N . GLN A 1 82 ? 0.775 7.137 8.508 1.00 0.00 82 GLN A N 19
ATOM 30714 C CA . GLN A 1 82 ? -0.652 7.033 8.753 1.00 0.00 82 GLN A CA 19
ATOM 30715 C C . GLN A 1 82 ? -1.394 6.038 7.871 1.00 0.00 82 GLN A C 19
ATOM 30716 O O . GLN A 1 82 ? -2.161 5.219 8.365 1.00 0.00 82 GLN A O 19
ATOM 30730 N N . VAL A 1 83 ? -1.116 6.040 6.577 1.00 0.00 83 VAL A N 19
ATOM 30731 C CA . VAL A 1 83 ? -1.637 5.050 5.647 1.00 0.00 83 VAL A CA 19
ATOM 30732 C C . VAL A 1 83 ? -1.139 3.640 5.948 1.00 0.00 83 VAL A C 19
ATOM 30733 O O . VAL A 1 83 ? -1.611 2.699 5.344 1.00 0.00 83 VAL A O 19
ATOM 30746 N N . MET A 1 84 ? -0.218 3.469 6.876 1.00 0.00 84 MET A N 19
ATOM 30747 C CA . MET A 1 84 ? 0.464 2.241 7.217 1.00 0.00 84 MET A CA 19
ATOM 30748 C C . MET A 1 84 ? -0.375 1.551 8.252 1.00 0.00 84 MET A C 19
ATOM 30749 O O . MET A 1 84 ? -0.756 0.412 8.053 1.00 0.00 84 MET A O 19
ATOM 30763 N N . SER A 1 85 ? -0.797 2.278 9.291 1.00 0.00 85 SER A N 19
ATOM 30764 C CA . SER A 1 85 ? -1.702 1.734 10.292 1.00 0.00 85 SER A CA 19
ATOM 30765 C C . SER A 1 85 ? -3.133 1.629 9.764 1.00 0.00 85 SER A C 19
ATOM 30766 O O . SER A 1 85 ? -4.043 1.287 10.507 1.00 0.00 85 SER A O 19
ATOM 30774 N N . MET A 1 86 ? -3.353 1.885 8.485 1.00 0.00 86 MET A N 19
ATOM 30775 C CA . MET A 1 86 ? -4.659 1.795 7.863 1.00 0.00 86 MET A CA 19
ATOM 30776 C C . MET A 1 86 ? -4.637 0.790 6.735 1.00 0.00 86 MET A C 19
ATOM 30777 O O . MET A 1 86 ? -5.499 -0.080 6.672 1.00 0.00 86 MET A O 19
ATOM 30791 N N . ALA A 1 87 ? -3.554 0.779 5.963 1.00 0.00 87 ALA A N 19
ATOM 30792 C CA . ALA A 1 87 ? -3.342 -0.216 4.944 1.00 0.00 87 ALA A CA 19
ATOM 30793 C C . ALA A 1 87 ? -2.810 -1.506 5.549 1.00 0.00 87 ALA A C 19
ATOM 30794 O O . ALA A 1 87 ? -2.363 -2.365 4.825 1.00 0.00 87 ALA A O 19
ATOM 30801 N N . HIS A 1 88 ? -2.822 -1.666 6.864 1.00 0.00 88 HIS A N 19
ATOM 30802 C CA . HIS A 1 88 ? -2.466 -2.913 7.510 1.00 0.00 88 HIS A CA 19
ATOM 30803 C C . HIS A 1 88 ? -3.706 -3.677 7.911 1.00 0.00 88 HIS A C 19
ATOM 30804 O O . HIS A 1 88 ? -3.617 -4.839 8.194 1.00 0.00 88 HIS A O 19
ATOM 30819 N N . ASN A 1 89 ? -4.849 -3.010 8.030 1.00 0.00 89 ASN A N 19
ATOM 30820 C CA . ASN A 1 89 ? -6.122 -3.608 8.355 1.00 0.00 89 ASN A CA 19
ATOM 30821 C C . ASN A 1 89 ? -7.012 -3.586 7.144 1.00 0.00 89 ASN A C 19
ATOM 30822 O O . ASN A 1 89 ? -7.811 -4.464 7.053 1.00 0.00 89 ASN A O 19
ATOM 30833 N N . LEU A 1 90 ? -6.836 -2.675 6.193 1.00 0.00 90 LEU A N 19
ATOM 30834 C CA . LEU A 1 90 ? -7.568 -2.703 4.933 1.00 0.00 90 LEU A CA 19
ATOM 30835 C C . LEU A 1 90 ? -7.355 -4.019 4.162 1.00 0.00 90 LEU A C 19
ATOM 30836 O O . LEU A 1 90 ? -8.331 -4.653 3.765 1.00 0.00 90 LEU A O 19
ATOM 30852 N N . PRO A 1 91 ? -6.108 -4.466 3.943 1.00 0.00 91 PRO A N 19
ATOM 30853 C CA . PRO A 1 91 ? -5.837 -5.710 3.262 1.00 0.00 91 PRO A CA 19
ATOM 30854 C C . PRO A 1 91 ? -6.085 -6.903 4.168 1.00 0.00 91 PRO A C 19
ATOM 30855 O O . PRO A 1 91 ? -6.489 -7.955 3.704 1.00 0.00 91 PRO A O 19
ATOM 30866 N N . ILE A 1 92 ? -5.836 -6.772 5.464 1.00 0.00 92 ILE A N 19
ATOM 30867 C CA . ILE A 1 92 ? -6.126 -7.844 6.413 1.00 0.00 92 ILE A CA 19
ATOM 30868 C C . ILE A 1 92 ? -7.616 -8.084 6.560 1.00 0.00 92 ILE A C 19
ATOM 30869 O O . ILE A 1 92 ? -8.001 -9.240 6.631 1.00 0.00 92 ILE A O 19
ATOM 30885 N N . GLU A 1 93 ? -8.425 -7.032 6.602 1.00 0.00 93 GLU A N 19
ATOM 30886 C CA . GLU A 1 93 ? -9.883 -7.121 6.681 1.00 0.00 93 GLU A CA 19
ATOM 30887 C C . GLU A 1 93 ? -10.460 -7.802 5.447 1.00 0.00 93 GLU A C 19
ATOM 30888 O O . GLU A 1 93 ? -11.565 -8.323 5.489 1.00 0.00 93 GLU A O 19
ATOM 30900 N N . CYS A 1 94 ? -9.690 -7.840 4.363 1.00 0.00 94 CYS A N 19
ATOM 30901 C CA . CYS A 1 94 ? -10.045 -8.624 3.207 1.00 0.00 94 CYS A CA 19
ATOM 30902 C C . CYS A 1 94 ? -9.480 -10.037 3.231 1.00 0.00 94 CYS A C 19
ATOM 30903 O O . CYS A 1 94 ? -9.923 -10.808 2.389 1.00 0.00 94 CYS A O 19
ATOM 30910 N N . ASN A 1 95 ? -8.535 -10.349 4.128 1.00 0.00 95 ASN A N 19
ATOM 30911 C CA . ASN A 1 95 ? -7.845 -11.624 4.330 1.00 0.00 95 ASN A CA 19
ATOM 30912 C C . ASN A 1 95 ? -6.657 -11.716 3.348 1.00 0.00 95 ASN A C 19
ATOM 30913 O O . ASN A 1 95 ? -6.254 -12.779 2.903 1.00 0.00 95 ASN A O 19
ATOM 30924 N N . LEU A 1 96 ? -6.152 -10.586 2.892 1.00 0.00 96 LEU A N 19
ATOM 30925 C CA . LEU A 1 96 ? -5.112 -10.601 1.898 1.00 0.00 96 LEU A CA 19
ATOM 30926 C C . LEU A 1 96 ? -3.832 -10.879 2.643 1.00 0.00 96 LEU A C 19
ATOM 30927 O O . LEU A 1 96 ? -3.249 -11.930 2.457 1.00 0.00 96 LEU A O 19
ATOM 30943 N N . MET A 1 97 ? -3.518 -10.017 3.614 1.00 0.00 97 MET A N 19
ATOM 30944 C CA . MET A 1 97 ? -2.319 -10.124 4.420 1.00 0.00 97 MET A CA 19
ATOM 30945 C C . MET A 1 97 ? -2.601 -10.388 5.875 1.00 0.00 97 MET A C 19
ATOM 30946 O O . MET A 1 97 ? -1.737 -10.075 6.680 1.00 0.00 97 MET A O 19
ATOM 30960 N N . SER A 1 98 ? -3.788 -10.923 6.188 1.00 0.00 98 SER A N 19
ATOM 30961 C CA . SER A 1 98 ? -4.251 -11.199 7.554 1.00 0.00 98 SER A CA 19
ATOM 30962 C C . SER A 1 98 ? -3.138 -11.637 8.497 1.00 0.00 98 SER A C 19
ATOM 30963 O O . SER A 1 98 ? -2.646 -10.869 9.299 1.00 0.00 98 SER A O 19
ATOM 30971 N N . GLN A 1 99 ? -2.651 -12.839 8.328 1.00 0.00 99 GLN A N 19
ATOM 30972 C CA . GLN A 1 99 ? -1.420 -13.293 8.946 1.00 0.00 99 GLN A CA 19
ATOM 30973 C C . GLN A 1 99 ? -0.763 -14.407 8.115 1.00 0.00 99 GLN A C 19
ATOM 30974 O O . GLN A 1 99 ? -0.546 -15.519 8.596 1.00 0.00 99 GLN A O 19
ATOM 30988 N N . PRO A 1 100 ? -0.497 -14.167 6.823 1.00 0.00 100 PRO A N 19
ATOM 30989 C CA . PRO A 1 100 ? 0.106 -15.177 5.977 1.00 0.00 100 PRO A CA 19
ATOM 30990 C C . PRO A 1 100 ? 1.592 -15.312 6.309 1.00 0.00 100 PRO A C 19
ATOM 30991 O O . PRO A 1 100 ? 2.035 -16.365 6.738 1.00 0.00 100 PRO A O 19
ATOM 31002 N N . CYS A 1 101 ? 2.378 -14.266 6.059 1.00 0.00 101 CYS A N 19
ATOM 31003 C CA . CYS A 1 101 ? 3.805 -14.279 6.332 1.00 0.00 101 CYS A CA 19
ATOM 31004 C C . CYS A 1 101 ? 4.010 -14.200 7.841 1.00 0.00 101 CYS A C 19
ATOM 31005 O O . CYS A 1 101 ? 3.534 -13.251 8.468 1.00 0.00 101 CYS A O 19
ATOM 31012 N N . GLN A 1 102 ? 4.648 -15.209 8.413 1.00 0.00 102 GLN A N 19
ATOM 31013 C CA . GLN A 1 102 ? 4.927 -15.272 9.846 1.00 0.00 102 GLN A CA 19
ATOM 31014 C C . GLN A 1 102 ? 6.420 -15.409 10.070 1.00 0.00 102 GLN A C 19
ATOM 31015 O O . GLN A 1 102 ? 7.175 -15.341 9.097 1.00 0.00 102 GLN A O 19
ATOM 31029 N N . MET A 1 103 ? 6.812 -15.506 11.342 1.00 0.00 103 MET A N 19
ATOM 31030 C CA . MET A 1 103 ? 8.200 -15.774 11.717 1.00 0.00 103 MET A CA 19
ATOM 31031 C C . MET A 1 103 ? 8.871 -16.912 10.915 1.00 0.00 103 MET A C 19
ATOM 31032 O O . MET A 1 103 ? 10.112 -16.889 10.899 1.00 0.00 103 MET A O 19
ATOM 31047 N N . PRO A 1 1 ? 11.364 -22.318 3.485 1.00 0.00 1 PRO A N 20
ATOM 31048 C CA . PRO A 1 1 ? 10.749 -21.155 2.780 1.00 0.00 1 PRO A CA 20
ATOM 31049 C C . PRO A 1 1 ? 9.947 -20.245 3.715 1.00 0.00 1 PRO A C 20
ATOM 31050 O O . PRO A 1 1 ? 8.748 -20.446 3.900 1.00 0.00 1 PRO A O 20
ATOM 31061 N N . TYR A 1 2 ? 10.630 -19.235 4.264 1.00 0.00 2 TYR A N 20
ATOM 31062 C CA . TYR A 1 2 ? 10.025 -18.316 5.215 1.00 0.00 2 TYR A CA 20
ATOM 31063 C C . TYR A 1 2 ? 10.999 -17.210 5.610 1.00 0.00 2 TYR A C 20
ATOM 31064 O O . TYR A 1 2 ? 12.214 -17.424 5.610 1.00 0.00 2 TYR A O 20
ATOM 31082 N N . GLY A 1 3 ? 10.463 -16.039 5.957 1.00 0.00 3 GLY A N 20
ATOM 31083 C CA . GLY A 1 3 ? 11.254 -14.909 6.391 1.00 0.00 3 GLY A CA 20
ATOM 31084 C C . GLY A 1 3 ? 11.556 -13.996 5.217 1.00 0.00 3 GLY A C 20
ATOM 31085 O O . GLY A 1 3 ? 11.132 -14.225 4.080 1.00 0.00 3 GLY A O 20
ATOM 31089 N N . ARG A 1 4 ? 12.269 -12.906 5.495 1.00 0.00 4 ARG A N 20
ATOM 31090 C CA . ARG A 1 4 ? 12.636 -11.951 4.464 1.00 0.00 4 ARG A CA 20
ATOM 31091 C C . ARG A 1 4 ? 13.843 -12.456 3.696 1.00 0.00 4 ARG A C 20
ATOM 31092 O O . ARG A 1 4 ? 14.898 -12.687 4.287 1.00 0.00 4 ARG A O 20
ATOM 31113 N N . GLY A 1 5 ? 13.727 -12.543 2.380 1.00 0.00 5 GLY A N 20
ATOM 31114 C CA . GLY A 1 5 ? 14.819 -12.967 1.523 1.00 0.00 5 GLY A CA 20
ATOM 31115 C C . GLY A 1 5 ? 14.959 -12.054 0.323 1.00 0.00 5 GLY A C 20
ATOM 31116 O O . GLY A 1 5 ? 14.109 -11.200 0.078 1.00 0.00 5 GLY A O 20
ATOM 31120 N N . ARG A 1 6 ? 16.089 -12.178 -0.373 1.00 0.00 6 ARG A N 20
ATOM 31121 C CA . ARG A 1 6 ? 16.354 -11.380 -1.561 1.00 0.00 6 ARG A CA 20
ATOM 31122 C C . ARG A 1 6 ? 15.705 -11.992 -2.779 1.00 0.00 6 ARG A C 20
ATOM 31123 O O . ARG A 1 6 ? 16.060 -13.109 -3.139 1.00 0.00 6 ARG A O 20
ATOM 31144 N N . THR A 1 7 ? 14.814 -11.251 -3.410 1.00 0.00 7 THR A N 20
ATOM 31145 C CA . THR A 1 7 ? 14.063 -11.742 -4.553 1.00 0.00 7 THR A CA 20
ATOM 31146 C C . THR A 1 7 ? 13.919 -10.601 -5.518 1.00 0.00 7 THR A C 20
ATOM 31147 O O . THR A 1 7 ? 13.516 -9.516 -5.090 1.00 0.00 7 THR A O 20
ATOM 31158 N N . GLU A 1 8 ? 14.379 -10.822 -6.751 1.00 0.00 8 GLU A N 20
ATOM 31159 C CA . GLU A 1 8 ? 14.243 -9.855 -7.834 1.00 0.00 8 GLU A CA 20
ATOM 31160 C C . GLU A 1 8 ? 12.802 -9.321 -7.981 1.00 0.00 8 GLU A C 20
ATOM 31161 O O . GLU A 1 8 ? 11.874 -9.645 -7.229 1.00 0.00 8 GLU A O 20
ATOM 31173 N N . SER A 1 9 ? 12.606 -8.432 -8.941 1.00 0.00 9 SER A N 20
ATOM 31174 C CA . SER A 1 9 ? 11.295 -7.877 -9.203 1.00 0.00 9 SER A CA 20
ATOM 31175 C C . SER A 1 9 ? 10.237 -8.974 -9.342 1.00 0.00 9 SER A C 20
ATOM 31176 O O . SER A 1 9 ? 10.463 -10.033 -9.916 1.00 0.00 9 SER A O 20
ATOM 31184 N N . GLY A 1 10 ? 9.060 -8.731 -8.779 1.00 0.00 10 GLY A N 20
ATOM 31185 C CA . GLY A 1 10 ? 7.998 -9.718 -8.831 1.00 0.00 10 GLY A CA 20
ATOM 31186 C C . GLY A 1 10 ? 6.706 -9.132 -8.362 1.00 0.00 10 GLY A C 20
ATOM 31187 O O . GLY A 1 10 ? 6.007 -8.539 -9.141 1.00 0.00 10 GLY A O 20
ATOM 31191 N N . CYS A 1 11 ? 6.360 -9.221 -7.086 1.00 0.00 11 CYS A N 20
ATOM 31192 C CA . CYS A 1 11 ? 5.130 -8.660 -6.566 1.00 0.00 11 CYS A CA 20
ATOM 31193 C C . CYS A 1 11 ? 4.989 -7.201 -6.942 1.00 0.00 11 CYS A C 20
ATOM 31194 O O . CYS A 1 11 ? 3.982 -6.834 -7.528 1.00 0.00 11 CYS A O 20
ATOM 31201 N N . TYR A 1 12 ? 6.050 -6.423 -6.702 1.00 0.00 12 TYR A N 20
ATOM 31202 C CA . TYR A 1 12 ? 6.136 -5.029 -7.101 1.00 0.00 12 TYR A CA 20
ATOM 31203 C C . TYR A 1 12 ? 5.787 -4.791 -8.574 1.00 0.00 12 TYR A C 20
ATOM 31204 O O . TYR A 1 12 ? 5.330 -3.716 -8.935 1.00 0.00 12 TYR A O 20
ATOM 31222 N N . GLN A 1 13 ? 5.975 -5.825 -9.391 1.00 0.00 13 GLN A N 20
ATOM 31223 C CA . GLN A 1 13 ? 5.607 -5.827 -10.782 1.00 0.00 13 GLN A CA 20
ATOM 31224 C C . GLN A 1 13 ? 4.092 -5.860 -10.978 1.00 0.00 13 GLN A C 20
ATOM 31225 O O . GLN A 1 13 ? 3.547 -5.113 -11.771 1.00 0.00 13 GLN A O 20
ATOM 31239 N N . GLN A 1 14 ? 3.385 -6.702 -10.227 1.00 0.00 14 GLN A N 20
ATOM 31240 C CA . GLN A 1 14 ? 1.941 -6.761 -10.293 1.00 0.00 14 GLN A CA 20
ATOM 31241 C C . GLN A 1 14 ? 1.304 -5.553 -9.628 1.00 0.00 14 GLN A C 20
ATOM 31242 O O . GLN A 1 14 ? 0.183 -5.200 -9.955 1.00 0.00 14 GLN A O 20
ATOM 31256 N N . MET A 1 15 ? 1.996 -4.940 -8.675 1.00 0.00 15 MET A N 20
ATOM 31257 C CA . MET A 1 15 ? 1.527 -3.762 -7.985 1.00 0.00 15 MET A CA 20
ATOM 31258 C C . MET A 1 15 ? 1.338 -2.611 -8.947 1.00 0.00 15 MET A C 20
ATOM 31259 O O . MET A 1 15 ? 0.256 -2.047 -8.982 1.00 0.00 15 MET A O 20
ATOM 31273 N N . GLU A 1 16 ? 2.382 -2.253 -9.689 1.00 0.00 16 GLU A N 20
ATOM 31274 C CA . GLU A 1 16 ? 2.289 -1.173 -10.662 1.00 0.00 16 GLU A CA 20
ATOM 31275 C C . GLU A 1 16 ? 1.273 -1.507 -11.757 1.00 0.00 16 GLU A C 20
ATOM 31276 O O . GLU A 1 16 ? 0.605 -0.623 -12.289 1.00 0.00 16 GLU A O 20
ATOM 31288 N N . GLU A 1 17 ? 1.157 -2.799 -12.082 1.00 0.00 17 GLU A N 20
ATOM 31289 C CA . GLU A 1 17 ? 0.242 -3.256 -13.108 1.00 0.00 17 GLU A CA 20
ATOM 31290 C C . GLU A 1 17 ? -1.188 -3.214 -12.591 1.00 0.00 17 GLU A C 20
ATOM 31291 O O . GLU A 1 17 ? -2.140 -3.141 -13.369 1.00 0.00 17 GLU A O 20
ATOM 31303 N N . ALA A 1 18 ? -1.350 -3.227 -11.270 1.00 0.00 18 ALA A N 20
ATOM 31304 C CA . ALA A 1 18 ? -2.633 -3.188 -10.650 1.00 0.00 18 ALA A CA 20
ATOM 31305 C C . ALA A 1 18 ? -2.592 -2.195 -9.524 1.00 0.00 18 ALA A C 20
ATOM 31306 O O . ALA A 1 18 ? -2.880 -2.597 -8.407 1.00 0.00 18 ALA A O 20
ATOM 31313 N N . GLU A 1 19 ? -2.241 -0.931 -9.795 1.00 0.00 19 GLU A N 20
ATOM 31314 C CA . GLU A 1 19 ? -2.107 0.114 -8.789 1.00 0.00 19 GLU A CA 20
ATOM 31315 C C . GLU A 1 19 ? -3.344 0.119 -7.891 1.00 0.00 19 GLU A C 20
ATOM 31316 O O . GLU A 1 19 ? -4.380 0.743 -8.150 1.00 0.00 19 GLU A O 20
ATOM 31328 N N . MET A 1 20 ? -3.261 -0.605 -6.782 1.00 0.00 20 MET A N 20
ATOM 31329 C CA . MET A 1 20 ? -4.389 -0.781 -5.890 1.00 0.00 20 MET A CA 20
ATOM 31330 C C . MET A 1 20 ? -4.029 -0.226 -4.537 1.00 0.00 20 MET A C 20
ATOM 31331 O O . MET A 1 20 ? -4.905 0.091 -3.724 1.00 0.00 20 MET A O 20
ATOM 31345 N N . LEU A 1 21 ? -2.721 -0.093 -4.302 1.00 0.00 21 LEU A N 20
ATOM 31346 C CA . LEU A 1 21 ? -2.195 0.423 -3.076 1.00 0.00 21 LEU A CA 20
ATOM 31347 C C . LEU A 1 21 ? -2.202 1.930 -3.112 1.00 0.00 21 LEU A C 20
ATOM 31348 O O . LEU A 1 21 ? -1.776 2.570 -2.155 1.00 0.00 21 LEU A O 20
ATOM 31364 N N . ASN A 1 22 ? -2.786 2.483 -4.172 1.00 0.00 22 ASN A N 20
ATOM 31365 C CA . ASN A 1 22 ? -2.915 3.893 -4.344 1.00 0.00 22 ASN A CA 20
ATOM 31366 C C . ASN A 1 22 ? -4.341 4.285 -4.053 1.00 0.00 22 ASN A C 20
ATOM 31367 O O . ASN A 1 22 ? -4.574 5.351 -3.534 1.00 0.00 22 ASN A O 20
ATOM 31378 N N . HIS A 1 23 ? -5.336 3.467 -4.380 1.00 0.00 23 HIS A N 20
ATOM 31379 C CA . HIS A 1 23 ? -6.721 3.790 -4.113 1.00 0.00 23 HIS A CA 20
ATOM 31380 C C . HIS A 1 23 ? -6.983 3.729 -2.614 1.00 0.00 23 HIS A C 20
ATOM 31381 O O . HIS A 1 23 ? -7.470 4.689 -2.028 1.00 0.00 23 HIS A O 20
ATOM 31396 N N . CYS A 1 24 ? -6.638 2.603 -1.993 1.00 0.00 24 CYS A N 20
ATOM 31397 C CA . CYS A 1 24 ? -6.783 2.486 -0.558 1.00 0.00 24 CYS A CA 20
ATOM 31398 C C . CYS A 1 24 ? -5.765 3.367 0.138 1.00 0.00 24 CYS A C 20
ATOM 31399 O O . CYS A 1 24 ? -6.010 3.723 1.265 1.00 0.00 24 CYS A O 20
ATOM 31406 N N . GLY A 1 25 ? -4.670 3.743 -0.528 1.00 0.00 25 GLY A N 20
ATOM 31407 C CA . GLY A 1 25 ? -3.653 4.614 0.009 1.00 0.00 25 GLY A CA 20
ATOM 31408 C C . GLY A 1 25 ? -4.091 6.066 -0.007 1.00 0.00 25 GLY A C 20
ATOM 31409 O O . GLY A 1 25 ? -4.114 6.718 1.024 1.00 0.00 25 GLY A O 20
ATOM 31413 N N . MET A 1 26 ? -4.488 6.572 -1.164 1.00 0.00 26 MET A N 20
ATOM 31414 C CA . MET A 1 26 ? -4.906 7.939 -1.377 1.00 0.00 26 MET A CA 20
ATOM 31415 C C . MET A 1 26 ? -6.005 8.307 -0.408 1.00 0.00 26 MET A C 20
ATOM 31416 O O . MET A 1 26 ? -5.943 9.372 0.177 1.00 0.00 26 MET A O 20
ATOM 31430 N N . TYR A 1 27 ? -6.959 7.398 -0.192 1.00 0.00 27 TYR A N 20
ATOM 31431 C CA . TYR A 1 27 ? -8.017 7.592 0.780 1.00 0.00 27 TYR A CA 20
ATOM 31432 C C . TYR A 1 27 ? -7.486 8.000 2.152 1.00 0.00 27 TYR A C 20
ATOM 31433 O O . TYR A 1 27 ? -8.094 8.788 2.870 1.00 0.00 27 TYR A O 20
ATOM 31451 N N . LEU A 1 28 ? -6.321 7.471 2.505 1.00 0.00 28 LEU A N 20
ATOM 31452 C CA . LEU A 1 28 ? -5.660 7.758 3.753 1.00 0.00 28 LEU A CA 20
ATOM 31453 C C . LEU A 1 28 ? -4.877 9.059 3.602 1.00 0.00 28 LEU A C 20
ATOM 31454 O O . LEU A 1 28 ? -4.885 9.908 4.479 1.00 0.00 28 LEU A O 20
ATOM 31470 N N . MET A 1 29 ? -4.305 9.314 2.435 1.00 0.00 29 MET A N 20
ATOM 31471 C CA . MET A 1 29 ? -3.647 10.557 2.129 1.00 0.00 29 MET A CA 20
ATOM 31472 C C . MET A 1 29 ? -4.617 11.727 2.010 1.00 0.00 29 MET A C 20
ATOM 31473 O O . MET A 1 29 ? -4.186 12.821 1.732 1.00 0.00 29 MET A O 20
ATOM 31487 N N . LYS A 1 30 ? -5.909 11.525 2.238 1.00 0.00 30 LYS A N 20
ATOM 31488 C CA . LYS A 1 30 ? -6.878 12.600 2.195 1.00 0.00 30 LYS A CA 20
ATOM 31489 C C . LYS A 1 30 ? -6.869 13.387 3.506 1.00 0.00 30 LYS A C 20
ATOM 31490 O O . LYS A 1 30 ? -7.359 14.496 3.610 1.00 0.00 30 LYS A O 20
ATOM 31509 N N . ASN A 1 31 ? -6.355 12.774 4.570 1.00 0.00 31 ASN A N 20
ATOM 31510 C CA . ASN A 1 31 ? -6.229 13.432 5.860 1.00 0.00 31 ASN A CA 20
ATOM 31511 C C . ASN A 1 31 ? -4.814 13.297 6.400 1.00 0.00 31 ASN A C 20
ATOM 31512 O O . ASN A 1 31 ? -4.548 13.657 7.543 1.00 0.00 31 ASN A O 20
ATOM 31523 N N . LEU A 1 32 ? -3.922 12.704 5.608 1.00 0.00 32 LEU A N 20
ATOM 31524 C CA . LEU A 1 32 ? -2.534 12.520 5.984 1.00 0.00 32 LEU A CA 20
ATOM 31525 C C . LEU A 1 32 ? -1.636 13.406 5.124 1.00 0.00 32 LEU A C 20
ATOM 31526 O O . LEU A 1 32 ? -0.451 13.559 5.416 1.00 0.00 32 LEU A O 20
ATOM 31542 N N . GLY A 1 33 ? -2.193 14.010 4.073 1.00 0.00 33 GLY A N 20
ATOM 31543 C CA . GLY A 1 33 ? -1.466 14.887 3.192 1.00 0.00 33 GLY A CA 20
ATOM 31544 C C . GLY A 1 33 ? -2.389 15.607 2.224 1.00 0.00 33 GLY A C 20
ATOM 31545 O O . GLY A 1 33 ? -2.876 15.049 1.261 1.00 0.00 33 GLY A O 20
ATOM 31549 N N . GLU A 1 34 ? -2.571 16.901 2.417 1.00 0.00 34 GLU A N 20
ATOM 31550 C CA . GLU A 1 34 ? -3.438 17.673 1.542 1.00 0.00 34 GLU A CA 20
ATOM 31551 C C . GLU A 1 34 ? -2.829 19.043 1.326 1.00 0.00 34 GLU A C 20
ATOM 31552 O O . GLU A 1 34 ? -2.482 19.742 2.281 1.00 0.00 34 GLU A O 20
ATOM 31564 N N . ARG A 1 35 ? -2.611 19.402 0.062 1.00 0.00 35 ARG A N 20
ATOM 31565 C CA . ARG A 1 35 ? -2.076 20.709 -0.310 1.00 0.00 35 ARG A CA 20
ATOM 31566 C C . ARG A 1 35 ? -3.138 21.580 -0.966 1.00 0.00 35 ARG A C 20
ATOM 31567 O O . ARG A 1 35 ? -4.251 21.134 -1.212 1.00 0.00 35 ARG A O 20
ATOM 31588 N N . SER A 1 36 ? -2.749 22.797 -1.333 1.00 0.00 36 SER A N 20
ATOM 31589 C CA . SER A 1 36 ? -3.619 23.711 -2.057 1.00 0.00 36 SER A CA 20
ATOM 31590 C C . SER A 1 36 ? -3.166 23.857 -3.496 1.00 0.00 36 SER A C 20
ATOM 31591 O O . SER A 1 36 ? -1.987 23.645 -3.807 1.00 0.00 36 SER A O 20
ATOM 31599 N N . GLN A 1 37 ? -4.101 24.219 -4.373 1.00 0.00 37 GLN A N 20
ATOM 31600 C CA . GLN A 1 37 ? -3.826 24.461 -5.772 1.00 0.00 37 GLN A CA 20
ATOM 31601 C C . GLN A 1 37 ? -5.072 24.965 -6.484 1.00 0.00 37 GLN A C 20
ATOM 31602 O O . GLN A 1 37 ? -5.978 25.506 -5.851 1.00 0.00 37 GLN A O 20
ATOM 31616 N N . VAL A 1 38 ? -5.088 24.827 -7.811 1.00 0.00 38 VAL A N 20
ATOM 31617 C CA . VAL A 1 38 ? -6.247 25.164 -8.613 1.00 0.00 38 VAL A CA 20
ATOM 31618 C C . VAL A 1 38 ? -7.498 24.403 -8.165 1.00 0.00 38 VAL A C 20
ATOM 31619 O O . VAL A 1 38 ? -7.442 23.571 -7.260 1.00 0.00 38 VAL A O 20
ATOM 31632 N N . SER A 1 39 ? -8.616 24.628 -8.848 1.00 0.00 39 SER A N 20
ATOM 31633 C CA . SER A 1 39 ? -9.864 23.949 -8.552 1.00 0.00 39 SER A CA 20
ATOM 31634 C C . SER A 1 39 ? -10.243 23.024 -9.701 1.00 0.00 39 SER A C 20
ATOM 31635 O O . SER A 1 39 ? -10.859 23.473 -10.675 1.00 0.00 39 SER A O 20
ATOM 31643 N N . PRO A 1 40 ? -9.802 21.753 -9.645 1.00 0.00 40 PRO A N 20
ATOM 31644 C CA . PRO A 1 40 ? -10.126 20.763 -10.659 1.00 0.00 40 PRO A CA 20
ATOM 31645 C C . PRO A 1 40 ? -11.591 20.332 -10.564 1.00 0.00 40 PRO A C 20
ATOM 31646 O O . PRO A 1 40 ? -12.444 20.991 -9.961 1.00 0.00 40 PRO A O 20
ATOM 31657 N N . ARG A 1 41 ? -11.924 19.237 -11.246 1.00 0.00 41 ARG A N 20
ATOM 31658 C CA . ARG A 1 41 ? -13.259 18.682 -11.224 1.00 0.00 41 ARG A CA 20
ATOM 31659 C C . ARG A 1 41 ? -13.217 17.240 -11.661 1.00 0.00 41 ARG A C 20
ATOM 31660 O O . ARG A 1 41 ? -13.280 16.981 -12.860 1.00 0.00 41 ARG A O 20
ATOM 31681 N N . MET A 1 42 ? -12.984 16.335 -10.712 1.00 0.00 42 MET A N 20
ATOM 31682 C CA . MET A 1 42 ? -12.968 14.906 -10.992 1.00 0.00 42 MET A CA 20
ATOM 31683 C C . MET A 1 42 ? -14.092 14.482 -11.947 1.00 0.00 42 MET A C 20
ATOM 31684 O O . MET A 1 42 ? -15.138 15.131 -12.042 1.00 0.00 42 MET A O 20
ATOM 31698 N N . ARG A 1 43 ? -13.872 13.376 -12.646 1.00 0.00 43 ARG A N 20
ATOM 31699 C CA . ARG A 1 43 ? -14.862 12.872 -13.580 1.00 0.00 43 ARG A CA 20
ATOM 31700 C C . ARG A 1 43 ? -15.775 11.872 -12.898 1.00 0.00 43 ARG A C 20
ATOM 31701 O O . ARG A 1 43 ? -16.979 12.077 -12.851 1.00 0.00 43 ARG A O 20
ATOM 31722 N N . GLU A 1 44 ? -15.175 10.804 -12.385 1.00 0.00 44 GLU A N 20
ATOM 31723 C CA . GLU A 1 44 ? -15.922 9.726 -11.754 1.00 0.00 44 GLU A CA 20
ATOM 31724 C C . GLU A 1 44 ? -14.973 8.823 -10.982 1.00 0.00 44 GLU A C 20
ATOM 31725 O O . GLU A 1 44 ? -14.619 7.728 -11.409 1.00 0.00 44 GLU A O 20
ATOM 31737 N N . GLU A 1 45 ? -14.495 9.311 -9.843 1.00 0.00 45 GLU A N 20
ATOM 31738 C CA . GLU A 1 45 ? -13.603 8.533 -8.999 1.00 0.00 45 GLU A CA 20
ATOM 31739 C C . GLU A 1 45 ? -14.188 8.368 -7.612 1.00 0.00 45 GLU A C 20
ATOM 31740 O O . GLU A 1 45 ? -14.779 9.298 -7.074 1.00 0.00 45 GLU A O 20
ATOM 31752 N N . ASP A 1 46 ? -13.963 7.201 -7.002 1.00 0.00 46 ASP A N 20
ATOM 31753 C CA . ASP A 1 46 ? -14.495 6.892 -5.676 1.00 0.00 46 ASP A CA 20
ATOM 31754 C C . ASP A 1 46 ? -14.009 5.515 -5.226 1.00 0.00 46 ASP A C 20
ATOM 31755 O O . ASP A 1 46 ? -14.499 4.451 -5.611 1.00 0.00 46 ASP A O 20
ATOM 31764 N N . HIS A 1 47 ? -12.882 5.486 -4.528 1.00 0.00 47 HIS A N 20
ATOM 31765 C CA . HIS A 1 47 ? -12.300 4.232 -4.077 1.00 0.00 47 HIS A CA 20
ATOM 31766 C C . HIS A 1 47 ? -13.193 3.643 -2.998 1.00 0.00 47 HIS A C 20
ATOM 31767 O O . HIS A 1 47 ? -13.926 4.368 -2.336 1.00 0.00 47 HIS A O 20
ATOM 31782 N N . LYS A 1 48 ? -13.076 2.330 -2.792 1.00 0.00 48 LYS A N 20
ATOM 31783 C CA . LYS A 1 48 ? -13.852 1.622 -1.781 1.00 0.00 48 LYS A CA 20
ATOM 31784 C C . LYS A 1 48 ? -13.456 0.168 -1.716 1.00 0.00 48 LYS A C 20
ATOM 31785 O O . LYS A 1 48 ? -12.952 -0.301 -0.712 1.00 0.00 48 LYS A O 20
ATOM 31804 N N . GLN A 1 49 ? -13.534 -0.500 -2.859 1.00 0.00 49 GLN A N 20
ATOM 31805 C CA . GLN A 1 49 ? -13.146 -1.880 -2.970 1.00 0.00 49 GLN A CA 20
ATOM 31806 C C . GLN A 1 49 ? -12.219 -2.030 -4.141 1.00 0.00 49 GLN A C 20
ATOM 31807 O O . GLN A 1 49 ? -11.829 -3.133 -4.422 1.00 0.00 49 GLN A O 20
ATOM 31821 N N . LEU A 1 50 ? -11.800 -0.962 -4.811 1.00 0.00 50 LEU A N 20
ATOM 31822 C CA . LEU A 1 50 ? -10.846 -1.033 -5.895 1.00 0.00 50 LEU A CA 20
ATOM 31823 C C . LEU A 1 50 ? -9.461 -1.394 -5.356 1.00 0.00 50 LEU A C 20
ATOM 31824 O O . LEU A 1 50 ? -8.549 -1.622 -6.119 1.00 0.00 50 LEU A O 20
ATOM 31840 N N . CYS A 1 51 ? -9.281 -1.431 -4.041 1.00 0.00 51 CYS A N 20
ATOM 31841 C CA . CYS A 1 51 ? -8.055 -1.856 -3.428 1.00 0.00 51 CYS A CA 20
ATOM 31842 C C . CYS A 1 51 ? -8.172 -3.294 -2.960 1.00 0.00 51 CYS A C 20
ATOM 31843 O O . CYS A 1 51 ? -7.234 -4.039 -3.152 1.00 0.00 51 CYS A O 20
ATOM 31850 N N . CYS A 1 52 ? -9.327 -3.691 -2.421 1.00 0.00 52 CYS A N 20
ATOM 31851 C CA . CYS A 1 52 ? -9.551 -5.060 -1.994 1.00 0.00 52 CYS A CA 20
ATOM 31852 C C . CYS A 1 52 ? -9.840 -5.956 -3.199 1.00 0.00 52 CYS A C 20
ATOM 31853 O O . CYS A 1 52 ? -9.441 -7.107 -3.235 1.00 0.00 52 CYS A O 20
ATOM 31860 N N . MET A 1 53 ? -10.494 -5.407 -4.219 1.00 0.00 53 MET A N 20
ATOM 31861 C CA . MET A 1 53 ? -10.860 -6.079 -5.437 1.00 0.00 53 MET A CA 20
ATOM 31862 C C . MET A 1 53 ? -9.611 -6.346 -6.246 1.00 0.00 53 MET A C 20
ATOM 31863 O O . MET A 1 53 ? -9.331 -7.471 -6.580 1.00 0.00 53 MET A O 20
ATOM 31877 N N . GLN A 1 54 ? -8.882 -5.313 -6.644 1.00 0.00 54 GLN A N 20
ATOM 31878 C CA . GLN A 1 54 ? -7.703 -5.483 -7.464 1.00 0.00 54 GLN A CA 20
ATOM 31879 C C . GLN A 1 54 ? -6.743 -6.455 -6.809 1.00 0.00 54 GLN A C 20
ATOM 31880 O O . GLN A 1 54 ? -6.292 -7.363 -7.475 1.00 0.00 54 GLN A O 20
ATOM 31894 N N . LEU A 1 55 ? -6.465 -6.297 -5.508 1.00 0.00 55 LEU A N 20
ATOM 31895 C CA . LEU A 1 55 ? -5.587 -7.210 -4.794 1.00 0.00 55 LEU A CA 20
ATOM 31896 C C . LEU A 1 55 ? -6.152 -8.628 -4.810 1.00 0.00 55 LEU A C 20
ATOM 31897 O O . LEU A 1 55 ? -5.408 -9.587 -4.735 1.00 0.00 55 LEU A O 20
ATOM 31913 N N . LYS A 1 56 ? -7.459 -8.772 -4.997 1.00 0.00 56 LYS A N 20
ATOM 31914 C CA . LYS A 1 56 ? -8.081 -10.060 -5.231 1.00 0.00 56 LYS A CA 20
ATOM 31915 C C . LYS A 1 56 ? -7.535 -10.782 -6.466 1.00 0.00 56 LYS A C 20
ATOM 31916 O O . LYS A 1 56 ? -7.747 -11.976 -6.610 1.00 0.00 56 LYS A O 20
ATOM 31935 N N . ASN A 1 57 ? -6.898 -10.045 -7.369 1.00 0.00 57 ASN A N 20
ATOM 31936 C CA . ASN A 1 57 ? -6.196 -10.570 -8.516 1.00 0.00 57 ASN A CA 20
ATOM 31937 C C . ASN A 1 57 ? -4.705 -10.769 -8.255 1.00 0.00 57 ASN A C 20
ATOM 31938 O O . ASN A 1 57 ? -4.044 -11.431 -9.045 1.00 0.00 57 ASN A O 20
ATOM 31949 N N . LEU A 1 58 ? -4.165 -10.091 -7.235 1.00 0.00 58 LEU A N 20
ATOM 31950 C CA . LEU A 1 58 ? -2.789 -10.254 -6.828 1.00 0.00 58 LEU A CA 20
ATOM 31951 C C . LEU A 1 58 ? -2.497 -11.707 -6.424 1.00 0.00 58 LEU A C 20
ATOM 31952 O O . LEU A 1 58 ? -3.306 -12.614 -6.579 1.00 0.00 58 LEU A O 20
ATOM 31968 N N . ASP A 1 59 ? -1.300 -11.932 -5.903 1.00 0.00 59 ASP A N 20
ATOM 31969 C CA . ASP A 1 59 ? -0.912 -13.253 -5.466 1.00 0.00 59 ASP A CA 20
ATOM 31970 C C . ASP A 1 59 ? -1.035 -13.358 -3.967 1.00 0.00 59 ASP A C 20
ATOM 31971 O O . ASP A 1 59 ? -0.538 -12.480 -3.263 1.00 0.00 59 ASP A O 20
ATOM 31980 N N . GLU A 1 60 ? -1.528 -14.475 -3.449 1.00 0.00 60 GLU A N 20
ATOM 31981 C CA . GLU A 1 60 ? -1.640 -14.693 -2.009 1.00 0.00 60 GLU A CA 20
ATOM 31982 C C . GLU A 1 60 ? -0.269 -14.749 -1.344 1.00 0.00 60 GLU A C 20
ATOM 31983 O O . GLU A 1 60 ? -0.145 -14.650 -0.125 1.00 0.00 60 GLU A O 20
ATOM 31995 N N . LYS A 1 61 ? 0.784 -14.877 -2.154 1.00 0.00 61 LYS A N 20
ATOM 31996 C CA . LYS A 1 61 ? 2.147 -14.839 -1.688 1.00 0.00 61 LYS A CA 20
ATOM 31997 C C . LYS A 1 61 ? 2.761 -13.469 -1.876 1.00 0.00 61 LYS A C 20
ATOM 31998 O O . LYS A 1 61 ? 3.827 -13.239 -1.336 1.00 0.00 61 LYS A O 20
ATOM 32017 N N . CYS A 1 62 ? 2.120 -12.566 -2.609 1.00 0.00 62 CYS A N 20
ATOM 32018 C CA . CYS A 1 62 ? 2.519 -11.186 -2.766 1.00 0.00 62 CYS A CA 20
ATOM 32019 C C . CYS A 1 62 ? 1.602 -10.265 -1.953 1.00 0.00 62 CYS A C 20
ATOM 32020 O O . CYS A 1 62 ? 1.923 -9.114 -1.669 1.00 0.00 62 CYS A O 20
ATOM 32027 N N . MET A 1 63 ? 0.497 -10.766 -1.443 1.00 0.00 63 MET A N 20
ATOM 32028 C CA . MET A 1 63 ? -0.446 -9.990 -0.696 1.00 0.00 63 MET A CA 20
ATOM 32029 C C . MET A 1 63 ? -0.039 -9.978 0.757 1.00 0.00 63 MET A C 20
ATOM 32030 O O . MET A 1 63 ? -0.672 -10.590 1.582 1.00 0.00 63 MET A O 20
ATOM 32044 N N . CYS A 1 64 ? 1.027 -9.280 1.106 1.00 0.00 64 CYS A N 20
ATOM 32045 C CA . CYS A 1 64 ? 1.580 -9.254 2.453 1.00 0.00 64 CYS A CA 20
ATOM 32046 C C . CYS A 1 64 ? 3.014 -8.779 2.380 1.00 0.00 64 CYS A C 20
ATOM 32047 O O . CYS A 1 64 ? 3.329 -7.723 2.933 1.00 0.00 64 CYS A O 20
ATOM 32054 N N . PRO A 1 65 ? 3.868 -9.524 1.653 1.00 0.00 65 PRO A N 20
ATOM 32055 C CA . PRO A 1 65 ? 5.271 -9.181 1.521 1.00 0.00 65 PRO A CA 20
ATOM 32056 C C . PRO A 1 65 ? 5.454 -8.030 0.543 1.00 0.00 65 PRO A C 20
ATOM 32057 O O . PRO A 1 65 ? 6.346 -7.204 0.705 1.00 0.00 65 PRO A O 20
ATOM 32068 N N . ALA A 1 66 ? 4.581 -7.944 -0.458 1.00 0.00 66 ALA A N 20
ATOM 32069 C CA . ALA A 1 66 ? 4.626 -6.884 -1.414 1.00 0.00 66 ALA A CA 20
ATOM 32070 C C . ALA A 1 66 ? 4.028 -5.634 -0.834 1.00 0.00 66 ALA A C 20
ATOM 32071 O O . ALA A 1 66 ? 4.663 -4.598 -0.939 1.00 0.00 66 ALA A O 20
ATOM 32078 N N . ILE A 1 67 ? 2.835 -5.734 -0.235 1.00 0.00 67 ILE A N 20
ATOM 32079 C CA . ILE A 1 67 ? 2.161 -4.621 0.391 1.00 0.00 67 ILE A CA 20
ATOM 32080 C C . ILE A 1 67 ? 3.176 -3.800 1.155 1.00 0.00 67 ILE A C 20
ATOM 32081 O O . ILE A 1 67 ? 3.217 -2.615 0.955 1.00 0.00 67 ILE A O 20
ATOM 32097 N N . MET A 1 68 ? 4.017 -4.404 1.985 1.00 0.00 68 MET A N 20
ATOM 32098 C CA . MET A 1 68 ? 5.051 -3.697 2.717 1.00 0.00 68 MET A CA 20
ATOM 32099 C C . MET A 1 68 ? 5.790 -2.695 1.846 1.00 0.00 68 MET A C 20
ATOM 32100 O O . MET A 1 68 ? 5.692 -1.499 2.104 1.00 0.00 68 MET A O 20
ATOM 32114 N N . MET A 1 69 ? 6.363 -3.176 0.739 1.00 0.00 69 MET A N 20
ATOM 32115 C CA . MET A 1 69 ? 7.023 -2.333 -0.231 1.00 0.00 69 MET A CA 20
ATOM 32116 C C . MET A 1 69 ? 6.115 -1.281 -0.859 1.00 0.00 69 MET A C 20
ATOM 32117 O O . MET A 1 69 ? 6.573 -0.210 -1.245 1.00 0.00 69 MET A O 20
ATOM 32131 N N . MET A 1 70 ? 4.822 -1.563 -0.946 1.00 0.00 70 MET A N 20
ATOM 32132 C CA . MET A 1 70 ? 3.842 -0.621 -1.426 1.00 0.00 70 MET A CA 20
ATOM 32133 C C . MET A 1 70 ? 3.839 0.662 -0.600 1.00 0.00 70 MET A C 20
ATOM 32134 O O . MET A 1 70 ? 3.570 1.756 -1.092 1.00 0.00 70 MET A O 20
ATOM 32148 N N . LEU A 1 71 ? 4.013 0.517 0.716 1.00 0.00 71 LEU A N 20
ATOM 32149 C CA . LEU A 1 71 ? 3.991 1.614 1.633 1.00 0.00 71 LEU A CA 20
ATOM 32150 C C . LEU A 1 71 ? 5.391 2.157 1.803 1.00 0.00 71 LEU A C 20
ATOM 32151 O O . LEU A 1 71 ? 5.663 2.843 2.778 1.00 0.00 71 LEU A O 20
ATOM 32167 N N . ASN A 1 72 ? 6.264 1.856 0.851 1.00 0.00 72 ASN A N 20
ATOM 32168 C CA . ASN A 1 72 ? 7.634 2.291 0.830 1.00 0.00 72 ASN A CA 20
ATOM 32169 C C . ASN A 1 72 ? 8.024 2.787 -0.546 1.00 0.00 72 ASN A C 20
ATOM 32170 O O . ASN A 1 72 ? 9.210 2.942 -0.834 1.00 0.00 72 ASN A O 20
ATOM 32181 N N . GLU A 1 73 ? 7.029 2.972 -1.415 1.00 0.00 73 GLU A N 20
ATOM 32182 C CA . GLU A 1 73 ? 7.270 3.421 -2.759 1.00 0.00 73 GLU A CA 20
ATOM 32183 C C . GLU A 1 73 ? 7.920 4.810 -2.760 1.00 0.00 73 GLU A C 20
ATOM 32184 O O . GLU A 1 73 ? 8.020 5.492 -1.729 1.00 0.00 73 GLU A O 20
ATOM 32196 N N . PRO A 1 74 ? 8.268 5.316 -3.951 1.00 0.00 74 PRO A N 20
ATOM 32197 C CA . PRO A 1 74 ? 8.819 6.648 -4.098 1.00 0.00 74 PRO A CA 20
ATOM 32198 C C . PRO A 1 74 ? 7.776 7.742 -3.897 1.00 0.00 74 PRO A C 20
ATOM 32199 O O . PRO A 1 74 ? 8.073 8.925 -4.067 1.00 0.00 74 PRO A O 20
ATOM 32210 N N . MET A 1 75 ? 6.563 7.359 -3.503 1.00 0.00 75 MET A N 20
ATOM 32211 C CA . MET A 1 75 ? 5.480 8.266 -3.230 1.00 0.00 75 MET A CA 20
ATOM 32212 C C . MET A 1 75 ? 4.854 7.999 -1.876 1.00 0.00 75 MET A C 20
ATOM 32213 O O . MET A 1 75 ? 3.863 8.634 -1.546 1.00 0.00 75 MET A O 20
ATOM 32227 N N . TRP A 1 76 ? 5.418 7.082 -1.092 1.00 0.00 76 TRP A N 20
ATOM 32228 C CA . TRP A 1 76 ? 4.992 6.758 0.242 1.00 0.00 76 TRP A CA 20
ATOM 32229 C C . TRP A 1 76 ? 6.084 6.926 1.278 1.00 0.00 76 TRP A C 20
ATOM 32230 O O . TRP A 1 76 ? 6.773 5.967 1.600 1.00 0.00 76 TRP A O 20
ATOM 32251 N N . ILE A 1 77 ? 6.279 8.170 1.751 1.00 0.00 77 ILE A N 20
ATOM 32252 C CA . ILE A 1 77 ? 7.430 8.497 2.599 1.00 0.00 77 ILE A CA 20
ATOM 32253 C C . ILE A 1 77 ? 6.906 8.748 3.977 1.00 0.00 77 ILE A C 20
ATOM 32254 O O . ILE A 1 77 ? 6.014 8.043 4.411 1.00 0.00 77 ILE A O 20
ATOM 32270 N N . ARG A 1 78 ? 7.352 9.808 4.632 1.00 0.00 78 ARG A N 20
ATOM 32271 C CA . ARG A 1 78 ? 6.858 10.242 5.915 1.00 0.00 78 ARG A CA 20
ATOM 32272 C C . ARG A 1 78 ? 5.348 10.239 5.973 1.00 0.00 78 ARG A C 20
ATOM 32273 O O . ARG A 1 78 ? 4.776 9.716 6.885 1.00 0.00 78 ARG A O 20
ATOM 32294 N N . MET A 1 79 ? 4.682 10.789 4.973 1.00 0.00 79 MET A N 20
ATOM 32295 C CA . MET A 1 79 ? 3.242 10.764 4.858 1.00 0.00 79 MET A CA 20
ATOM 32296 C C . MET A 1 79 ? 2.671 9.400 5.166 1.00 0.00 79 MET A C 20
ATOM 32297 O O . MET A 1 79 ? 1.695 9.343 5.900 1.00 0.00 79 MET A O 20
ATOM 32311 N N . ARG A 1 80 ? 3.300 8.348 4.620 1.00 0.00 80 ARG A N 20
ATOM 32312 C CA . ARG A 1 80 ? 2.980 6.990 4.899 1.00 0.00 80 ARG A CA 20
ATOM 32313 C C . ARG A 1 80 ? 3.079 6.690 6.370 1.00 0.00 80 ARG A C 20
ATOM 32314 O O . ARG A 1 80 ? 2.157 6.040 6.784 1.00 0.00 80 ARG A O 20
ATOM 32335 N N . ASP A 1 81 ? 4.114 7.096 7.086 1.00 0.00 81 ASP A N 20
ATOM 32336 C CA . ASP A 1 81 ? 4.299 6.895 8.529 1.00 0.00 81 ASP A CA 20
ATOM 32337 C C . ASP A 1 81 ? 2.984 6.662 9.273 1.00 0.00 81 ASP A C 20
ATOM 32338 O O . ASP A 1 81 ? 2.721 5.585 9.790 1.00 0.00 81 ASP A O 20
ATOM 32347 N N . GLN A 1 82 ? 2.086 7.648 9.176 1.00 0.00 82 GLN A N 20
ATOM 32348 C CA . GLN A 1 82 ? 0.779 7.554 9.758 1.00 0.00 82 GLN A CA 20
ATOM 32349 C C . GLN A 1 82 ? -0.082 6.540 9.086 1.00 0.00 82 GLN A C 20
ATOM 32350 O O . GLN A 1 82 ? -0.331 5.512 9.698 1.00 0.00 82 GLN A O 20
ATOM 32364 N N . VAL A 1 83 ? -0.582 6.821 7.882 1.00 0.00 83 VAL A N 20
ATOM 32365 C CA . VAL A 1 83 ? -1.340 5.911 7.023 1.00 0.00 83 VAL A CA 20
ATOM 32366 C C . VAL A 1 83 ? -0.892 4.473 7.182 1.00 0.00 83 VAL A C 20
ATOM 32367 O O . VAL A 1 83 ? -1.688 3.567 7.045 1.00 0.00 83 VAL A O 20
ATOM 32380 N N . MET A 1 84 ? 0.397 4.214 7.335 1.00 0.00 84 MET A N 20
ATOM 32381 C CA . MET A 1 84 ? 1.011 2.947 7.610 1.00 0.00 84 MET A CA 20
ATOM 32382 C C . MET A 1 84 ? 0.192 2.123 8.591 1.00 0.00 84 MET A C 20
ATOM 32383 O O . MET A 1 84 ? 0.073 0.914 8.407 1.00 0.00 84 MET A O 20
ATOM 32397 N N . SER A 1 85 ? -0.515 2.780 9.515 1.00 0.00 85 SER A N 20
ATOM 32398 C CA . SER A 1 85 ? -1.481 2.203 10.406 1.00 0.00 85 SER A CA 20
ATOM 32399 C C . SER A 1 85 ? -2.892 2.179 9.818 1.00 0.00 85 SER A C 20
ATOM 32400 O O . SER A 1 85 ? -3.878 2.390 10.510 1.00 0.00 85 SER A O 20
ATOM 32408 N N . MET A 1 86 ? -3.025 1.836 8.544 1.00 0.00 86 MET A N 20
ATOM 32409 C CA . MET A 1 86 ? -4.295 1.793 7.870 1.00 0.00 86 MET A CA 20
ATOM 32410 C C . MET A 1 86 ? -4.245 0.853 6.700 1.00 0.00 86 MET A C 20
ATOM 32411 O O . MET A 1 86 ? -5.050 -0.052 6.625 1.00 0.00 86 MET A O 20
ATOM 32425 N N . ALA A 1 87 ? -3.206 0.924 5.876 1.00 0.00 87 ALA A N 20
ATOM 32426 C CA . ALA A 1 87 ? -3.021 -0.005 4.784 1.00 0.00 87 ALA A CA 20
ATOM 32427 C C . ALA A 1 87 ? -2.452 -1.332 5.280 1.00 0.00 87 ALA A C 20
ATOM 32428 O O . ALA A 1 87 ? -2.085 -2.175 4.485 1.00 0.00 87 ALA A O 20
ATOM 32435 N N . HIS A 1 88 ? -2.315 -1.503 6.587 1.00 0.00 88 HIS A N 20
ATOM 32436 C CA . HIS A 1 88 ? -1.864 -2.735 7.177 1.00 0.00 88 HIS A CA 20
ATOM 32437 C C . HIS A 1 88 ? -3.045 -3.534 7.692 1.00 0.00 88 HIS A C 20
ATOM 32438 O O . HIS A 1 88 ? -2.937 -4.726 7.848 1.00 0.00 88 HIS A O 20
ATOM 32453 N N . ASN A 1 89 ? -4.155 -2.870 8.005 1.00 0.00 89 ASN A N 20
ATOM 32454 C CA . ASN A 1 89 ? -5.376 -3.510 8.439 1.00 0.00 89 ASN A CA 20
ATOM 32455 C C . ASN A 1 89 ? -6.453 -3.422 7.377 1.00 0.00 89 ASN A C 20
ATOM 32456 O O . ASN A 1 89 ? -7.378 -4.200 7.407 1.00 0.00 89 ASN A O 20
ATOM 32467 N N . LEU A 1 90 ? -6.317 -2.506 6.427 1.00 0.00 90 LEU A N 20
ATOM 32468 C CA . LEU A 1 90 ? -7.214 -2.389 5.301 1.00 0.00 90 LEU A CA 20
ATOM 32469 C C . LEU A 1 90 ? -7.173 -3.648 4.426 1.00 0.00 90 LEU A C 20
ATOM 32470 O O . LEU A 1 90 ? -8.210 -4.211 4.093 1.00 0.00 90 LEU A O 20
ATOM 32486 N N . PRO A 1 91 ? -5.968 -4.116 4.044 1.00 0.00 91 PRO A N 20
ATOM 32487 C CA . PRO A 1 91 ? -5.832 -5.327 3.259 1.00 0.00 91 PRO A CA 20
ATOM 32488 C C . PRO A 1 91 ? -6.068 -6.576 4.095 1.00 0.00 91 PRO A C 20
ATOM 32489 O O . PRO A 1 91 ? -6.372 -7.634 3.545 1.00 0.00 91 PRO A O 20
ATOM 32500 N N . ILE A 1 92 ? -5.906 -6.471 5.411 1.00 0.00 92 ILE A N 20
ATOM 32501 C CA . ILE A 1 92 ? -6.162 -7.572 6.308 1.00 0.00 92 ILE A CA 20
ATOM 32502 C C . ILE A 1 92 ? -7.639 -7.753 6.539 1.00 0.00 92 ILE A C 20
ATOM 32503 O O . ILE A 1 92 ? -8.083 -8.889 6.421 1.00 0.00 92 ILE A O 20
ATOM 32519 N N . GLU A 1 93 ? -8.360 -6.669 6.833 1.00 0.00 93 GLU A N 20
ATOM 32520 C CA . GLU A 1 93 ? -9.799 -6.690 7.060 1.00 0.00 93 GLU A CA 20
ATOM 32521 C C . GLU A 1 93 ? -10.521 -7.432 5.942 1.00 0.00 93 GLU A C 20
ATOM 32522 O O . GLU A 1 93 ? -11.595 -7.980 6.156 1.00 0.00 93 GLU A O 20
ATOM 32534 N N . CYS A 1 94 ? -9.903 -7.480 4.754 1.00 0.00 94 CYS A N 20
ATOM 32535 C CA . CYS A 1 94 ? -10.374 -8.291 3.676 1.00 0.00 94 CYS A CA 20
ATOM 32536 C C . CYS A 1 94 ? -9.830 -9.709 3.807 1.00 0.00 94 CYS A C 20
ATOM 32537 O O . CYS A 1 94 ? -10.473 -10.551 4.423 1.00 0.00 94 CYS A O 20
ATOM 32544 N N . ASN A 1 95 ? -8.673 -9.971 3.184 1.00 0.00 95 ASN A N 20
ATOM 32545 C CA . ASN A 1 95 ? -8.034 -11.271 3.146 1.00 0.00 95 ASN A CA 20
ATOM 32546 C C . ASN A 1 95 ? -6.805 -11.255 2.237 1.00 0.00 95 ASN A C 20
ATOM 32547 O O . ASN A 1 95 ? -6.520 -12.223 1.535 1.00 0.00 95 ASN A O 20
ATOM 32558 N N . LEU A 1 96 ? -6.136 -10.109 2.168 1.00 0.00 96 LEU A N 20
ATOM 32559 C CA . LEU A 1 96 ? -5.008 -9.950 1.291 1.00 0.00 96 LEU A CA 20
ATOM 32560 C C . LEU A 1 96 ? -3.770 -10.340 2.061 1.00 0.00 96 LEU A C 20
ATOM 32561 O O . LEU A 1 96 ? -3.184 -11.366 1.776 1.00 0.00 96 LEU A O 20
ATOM 32577 N N . MET A 1 97 ? -3.466 -9.586 3.112 1.00 0.00 97 MET A N 20
ATOM 32578 C CA . MET A 1 97 ? -2.317 -9.824 3.958 1.00 0.00 97 MET A CA 20
ATOM 32579 C C . MET A 1 97 ? -2.697 -10.176 5.366 1.00 0.00 97 MET A C 20
ATOM 32580 O O . MET A 1 97 ? -1.874 -9.973 6.252 1.00 0.00 97 MET A O 20
ATOM 32594 N N . SER A 1 98 ? -3.934 -10.642 5.565 1.00 0.00 98 SER A N 20
ATOM 32595 C CA . SER A 1 98 ? -4.468 -11.005 6.869 1.00 0.00 98 SER A CA 20
ATOM 32596 C C . SER A 1 98 ? -3.416 -11.685 7.745 1.00 0.00 98 SER A C 20
ATOM 32597 O O . SER A 1 98 ? -2.882 -11.156 8.708 1.00 0.00 98 SER A O 20
ATOM 32605 N N . GLN A 1 99 ? -3.057 -12.892 7.378 1.00 0.00 99 GLN A N 20
ATOM 32606 C CA . GLN A 1 99 ? -1.970 -13.593 8.021 1.00 0.00 99 GLN A CA 20
ATOM 32607 C C . GLN A 1 99 ? -1.410 -14.690 7.114 1.00 0.00 99 GLN A C 20
ATOM 32608 O O . GLN A 1 99 ? -1.388 -15.862 7.495 1.00 0.00 99 GLN A O 20
ATOM 32622 N N . PRO A 1 100 ? -1.037 -14.330 5.873 1.00 0.00 100 PRO A N 20
ATOM 32623 C CA . PRO A 1 100 ? -0.508 -15.287 4.917 1.00 0.00 100 PRO A CA 20
ATOM 32624 C C . PRO A 1 100 ? 0.916 -15.679 5.289 1.00 0.00 100 PRO A C 20
ATOM 32625 O O . PRO A 1 100 ? 1.183 -16.846 5.553 1.00 0.00 100 PRO A O 20
ATOM 32636 N N . CYS A 1 101 ? 1.839 -14.715 5.282 1.00 0.00 101 CYS A N 20
ATOM 32637 C CA . CYS A 1 101 ? 3.220 -14.960 5.623 1.00 0.00 101 CYS A CA 20
ATOM 32638 C C . CYS A 1 101 ? 3.307 -15.214 7.117 1.00 0.00 101 CYS A C 20
ATOM 32639 O O . CYS A 1 101 ? 3.077 -14.300 7.913 1.00 0.00 101 CYS A O 20
ATOM 32646 N N . GLN A 1 102 ? 3.583 -16.452 7.491 1.00 0.00 102 GLN A N 20
ATOM 32647 C CA . GLN A 1 102 ? 3.720 -16.832 8.889 1.00 0.00 102 GLN A CA 20
ATOM 32648 C C . GLN A 1 102 ? 5.067 -17.439 9.120 1.00 0.00 102 GLN A C 20
ATOM 32649 O O . GLN A 1 102 ? 5.851 -17.372 8.180 1.00 0.00 102 GLN A O 20
ATOM 32663 N N . MET A 1 103 ? 5.318 -17.924 10.347 1.00 0.00 103 MET A N 20
ATOM 32664 C CA . MET A 1 103 ? 6.540 -18.639 10.700 1.00 0.00 103 MET A CA 20
ATOM 32665 C C . MET A 1 103 ? 7.059 -19.583 9.573 1.00 0.00 103 MET A C 20
ATOM 32666 O O . MET A 1 103 ? 8.236 -19.964 9.668 1.00 0.00 103 MET A O 20
#

Nearest PDB structures (foldseek):
  1s6d-assembly1_A  TM=8.897E-01  e=2.629E-14  Helianthus annuus
  1s6d-assembly1_A  TM=8.073E-01  e=4.403E-13  Helianthus annuus
  1s6d-assembly1_A  TM=8.411E-01  e=1.839E-14  Helianthus annuus
  1s6d-assembly1_A  TM=8.920E-01  e=1.532E-14  Helianthus annuus
  1yuz-assembly1_A  TM=2.178E-01  e=9.919E+00  Nitratidesulfovibrio vulgaris str. Hildenborough

Solvent-accessible surface area: 7700 Å² total; per-residue (Å²): 121,128,23,186,43,225,106,157,84,27,19,55,110,92,6,79,162,26,76,0,6,43,46,1,0,87,115,17,48,40,127,46,63,89,183,92,130,79,119,84,217,136,195,102,93,100,52,107,156,77,4,43,85,50,2,153,111,22,81,112,149,4,11,17,28,1,6,119,59,6,7,74,39,111,109,5,102,197,54,63,91,101,0,65,64,99,0,39,89,30,1,42,157,43,98,8,14,43,91,55,32,105,234

CATH classification: 1.10.110.10

Sequence (103 aa):
PYGRGRTESGCYQQMEEAEMLNHCGMYLMKNLGERSQVSPRMREEDHKQLCCMQLKNLDEKCMCPAIMMMLNEPMWIRMRDQVMSMAHNLPIECNLMSQPCQMPYGRGRTESGCYQQMEEAEMLNHCGMYLMKNLGERSQVSPRMREEDHKQLCCMQLKNLDEKCMCPAIMMMLNEPMWIRMRDQVMSMAHNLPIECNLMSQPCQMPYGRGRTESGCYQQMEEAEMLNHCGMYLMKNLGERSQVSPRMREEDHKQLCCMQLKNLDEKCMCPAIMMMLNEPMWIRMRDQVMSMAHNLPIECNLMSQPCQMPYGRGRTESGCYQQMEEAEMLNHCGMYLMKNLGERSQVSPRMREEDHKQLCCMQLKNLDEKCMCPAIMMMLNEPMWIRMRDQVMSMAHNLPIECNLMSQPCQMPYGRGRTESGCYQQMEEAEMLNHCGMYLMKNLGERSQVSPRMREEDHKQLCCMQLKNLDEKCMCPAIMMMLNEPMWIRMRDQVMSMAHNLPIECNLMSQPCQMPYGRGRTESGCYQQMEEAEMLNHCGMYLMKNLGERSQVSPRMREEDHKQLCCMQLKNLDEKCMCPAIMMMLNEPMWIRMRDQVMSMAHNLPIECNLMSQPCQMPYGRGRTESGCYQQMEEAEMLNHCGMYLMKNLGERSQVSPRMREEDHKQLCCMQLKNLDEKCMCPAIMMMLNEPMWIRMRDQVMSMAHNLPIECNLMSQPCQMPYGRGRTESGCYQQMEEAEMLNHCGMYLMKNLGERSQVSPRMREEDHKQLCCMQLKNLDEKCMCPAIMMMLNEPMWIRMRDQVMSMAHNLPIECNLMSQPCQMPYGRGRTESGCYQQMEEAEMLNHCGMYLMKNLGERSQVSPRMREEDHKQLCCMQLKNLDEKCMCPAIMMMLNEPMWIRMRDQVMSMAHNLPIECNLMSQPCQMPYGRGRTESGCYQQMEEAEMLNHCGMYLMKNLGERSQVSPRMREEDHKQLCCMQLKNLDEKCMCPAIMMMLNEPMWIRMRDQVMSMAHNLPIECNLMSQPCQMPYGRGRTESGCYQQMEEAEMLNHCGMYLMKNLGERSQVSPRMREEDHKQLCCMQLKNLDEKCMCPAIMMMLNEPMWIRMRDQVMSMAHNLPIECNLMSQPCQMPYGRGRTESGCYQQMEEAEMLNHCGMYLMKNLGERSQVSPRMREEDHKQLCCMQLKNLDEKCMCPAIMMMLNEPMWIRMRDQVMSMAHNLPIECNLMSQPCQMPYGRGRTESGCYQQMEEAEMLNHCGMYLMKNLGERSQVSPRMREEDHKQLCCMQLKNLDEKCMCPAIMMMLNEPMWIRMRDQVMSMAHNLPIECNLMSQPCQMPYGRGRTESGCYQQMEEAEMLNHCGMYLMKNLGERSQVSPRMREEDHKQLCCMQLKNLDEKCMCPAIMMMLNEPMWIRMRDQVMSMAHNLPIECNLMSQPCQMPYGRGRTESGCYQQMEEAEMLNHCGMYLMKNLGERSQVSPRMREEDHKQLCCMQLKNLDEKCMCPAIMMMLNEPMWIRMRDQVMSMAHNLPIECNLMSQPCQMPYGRGRTESGCYQQMEEAEMLNHCGMYLMKNLGERSQVSPRMREEDHKQLCCMQLKNLDEKCMCPAIMMMLNEPMWIRMRDQVMSMAHNLPIECNLMSQPCQMPYGRGRTESGCYQQMEEAEMLNHCGMYLMKNLGERSQVSPRMREEDHKQLCCMQLKNLDEKCMCPAIMMMLNEPMWIRMRDQVMSMAHNLPIECNLMSQPCQMPYGRGRTESGCYQQMEEAEMLNHCGMYLMKNLGERSQVSPRMREEDHKQLCCMQLKNLDEKCMCPAIMMMLNEPMWIRMRDQVMSMAHNLPIECNLMSQPCQMPYGRGRTESGCYQQMEEAEMLNHCGMYLMKNLGERSQVSPRMREEDHKQLCCMQLKNLDEKCMCPAIMMMLNEPMWIRMRDQVMSMAHNLPIECNLMSQPCQMPYGRGRTESGCYQQMEEAEMLNHCGMYLMKNLGERSQVSPRMREEDHKQLCCMQLKNLDEKCMCPAIMMMLNEPMWIRMRDQVMSMAHNLPIECNLMSQPCQM

Foldseek 3Di:
DADDDDDPDDLLVLCVVLVLLCLQVVVLCVVLPDDDDDDDDDDDDDRDCSNVVSLVVGDLVCLAVVLVVSCVDPPNDVSSVVCVVPSNVVNLVRRRNVPSRDD

InterPro domains:
  IPR000617 Napin/ 2S seed storage protein/Conglutin [PTHR35496] (1-141)
  IPR016140 Bifunctional inhibitor/plant lipid transfer protein/seed storage helical domain [PF00234] (49-139)
  IPR016140 Bifunctional inhibitor/plant lipid transfer protein/seed storage helical domain [SM00499] (49-139)
  IPR036312 Bifunctional inhibitor/plant lipid transfer protein/seed storage helical domain superfamily [G3DSA:1.10.110.10] (48-132)
  IPR036312 Bifunctional inhibitor/plant lipid transfer protein/seed storage helical domain superfamily [SSF47699] (14-141)

Radius of gyration: 14.06 Å; Cα contacts (8 Å, |Δi|>4): 116; chains: 1; bounding box: 34×42×26 Å